Protein 6ZZ6 (pdb70)

Organism: Saccharomyces cerevisiae (strain ATCC 204508 / S288c) (NCBI:txid559292)

Solvent-accessible surface area: 89233 Å² total; per-residue (Å²): 36,18,11,40,1,2,23,0,6,30,1,18,9,0,86,40,77,21,140,11,26,7,23,135,17,13,0,1,0,2,0,0,14,26,20,1,6,18,22,14,1,1,3,0,4,0,1,1,5,10,3,161,11,89,92,1,73,7,101,113,19,115,25,1,15,10,42,1,56,135,85,86,34,124,48,2,62,0,41,2,60,9,67,72,64,144,117,84,6,35,6,32,9,35,2,37,173,96,9,100,44,42,20,55,32,84,51,155,98,37,69,98,149,77,0,30,86,34,7,80,124,31,64,6,31,36,145,2,43,9,0,9,4,31,58,68,56,4,55,106,19,0,38,23,47,39,90,90,4,4,98,34,1,5,12,4,9,19,0,41,116,41,61,142,82,8,76,100,17,86,102,113,32,112,152,34,68,175,127,112,151,71,138,122,20,74,82,104,35,102,110,20,43,99,110,3,50,102,47,1,66,121,2,18,72,86,0,31,103,64,0,44,60,18,4,60,49,5,13,43,78,63,97,71,125,64,83,12,45,10,4,27,6,18,11,22,29,44,16,68,40,35,3,10,71,26,4,1,56,9,21,4,7,12,49,122,38,41,23,62,31,24,100,80,23,36,13,0,18,28,0,14,0,0,0,0,0,5,11,0,1,2,31,57,64,80,2,6,6,8,2,1,4,24,3,4,30,7,1,17,75,52,22,2,78,67,5,0,20,6,0,88,125,63,74,59,87,109,31,4,2,9,1,6,2,37,28,54,42,0,2,8,66,0,12,4,3,6,0,0,5,33,49,61,175,60,16,1,1,54,27,5,10,23,39,2,86,122,32,94,77,11,46,0,39,70,0,26,0,89,0,0,59,13,2,40,11,57,2,26,2,23,78,0,3,62,90,6,0,0,3,2,1,37,31,11,5,16,17,49,26,5,7,11,0,0,47,3,2,9,8,43,61,38,41,125,18,128,81,69,69,41,28,8,6,16,17,44,27,29,34,12,71,35,80,19,0,8,0,35,0,6,0,50,10,90,108,140,57,2,98,37,30,132,39,5,138,64,113,82,89,70,9,8,8,0,55,5,15,0,0,81,116,22,50,66,22,45,1,37,54,138,92,53,75,92,22,27,0,40,135,7,0,55,47,30,30,10,21,15,79,116,14,15,3,21,8,45,51,63,102,13,55,55,37,3,98,29,136,59,116,68,13,16,79,41,2,40,37,12,16,5,0,92,49,8,63,64,40,5,124,46,1,48,155,88,7,118,105,10,47,105,31,20,105,82,6,74,115,34,26,40,74,6,76,71,70,5,66,85,16,65,97,85,59,123,108,66,97,134,129,72,93,104,83,63,90,91,118,151,2,114,51,9,29,125,108,6,39,121,47,33,97,78,12,35,106,85,22,57,71,5,58,102,40,35,78,72,11,73,101,48,6,98,122,11,82,113,98,23,82,99,35,4,54,59,31,0,87,124,2,18,101,26,0,70,37,0,0,89,121,9,6,106,89,1,47,0,117,9,63,33,67,177,93,97,0,0,23,25,47,5,5,8,14,53,104,102,120,13,68,61,73,55,70,21,2,18,11,1,23,10,4,0,1,1,5,0,3,0,0,0,0,3,74,33,47,77,13,9,10,0,2,1,4,11,5,12,36,16,4,14,140,101,24,42,53,26,7,6,80,8,3,100,108,12,8,143,108,8,4,0,0,0,0,2,19,48,18,31,8,0,92,50,4,75,74,4,1,43,0,74,54,102,60,53,20,3,23,4,47,45,30,83,87,110,99,1,43,50,65,26,171,140,28,55,67,19,0,76,85,0,41,29,65,0,141,81,9,25,103,81,2,64,113,5,49,74,48,6,112,76,7,55,44,90,14,82,121,122,102,60,5,63,91,76,30,167,126,107,54,30,145,76,4,0,171,21,7,44,81,18,0,46,64,5,18,98,48,87,42,29,12,57,51,114,122,68,77,17,71,1,112,16,89,121,113,82,81,61,30,63,63,62,47,63,63,48,74,89,92,123,125,84,81,45,64,63,16,29,65,53,16,88,123,111,74,40,32,41,13,13,11,30,24,29,65,79,85,100,76,58,28,52,31,32,11,51,30,35,27,64,37,23,77,92,69,104,158,95,86,41,60,25,16,100,59,36,20,133,60,1,166,108,8,84,176,20,64,94,124,16,2,33,123,11,6,65,39,6,0,70,21,1,10,96,122,140,90,52,46,16,23,89,7,1,6,61,0,0,17,7,8,7,35,39,31,87,165,41,30,37,66,5,4,79,10,1,12,72,46,3,65,89,8,22,95,115,62,66,107,143,87,15,39,130,52,130,152,45,48,0,3,17,3,1,17,0,2,1,15,0,0,1,24,10,36,14,39,41,79,19,81,149,107,159,83,83,128,16,91,94,42,32,108,123,25,64,86,49,10,87,84,20,1,64,89,2,1,65,35,4,1,88,40,1,32,135,64,25,91,57,19,104,38,0,0,48,6,5,1,71,2,0,28,82,2,4,33,21,13,33,11,2,0,0,2,52,1,0,4,12,0,0,101,58,1,34,48,5,39,46,114,107,67,145,41,57,59,96,11,25,13,17,1,0,58,9,0,0,49,0,0,4,23,2,21,47,15,56,62,50,23,118,138,142,43,88,18,92,184,155,61,101,104,108,28,32,145,25,4,74,76,3,8,44,88,1,88,104,78,122,40,120,122,25,0,12,1,6,1,42,11,31,9,28,41,44,24,102,114,87,66,25,63,64,31,21,63,63,12,53,74,86,15,101,117,101,23,91,49,23,0,1,15,5,3,13,53,29,95,2,7,74,18,15,76,51,1,25,125,23,0,54,64,7,8,90,88,126,106,80,112,2,34,8,6,0,1,128,4,10,10,75,0,2,52,94,30,119,112,26,39,101,48,93,105,12,76,81,23,6,66,147,43,1,83,102,23,48,34,45,0,16,29,4,0,2,53,3,2,20,97,3,86,64,7,81,138,28,33,99,50,0,0,97,18,47,106,30,102,18,54,83,0,8,48,27,1,2,105,1,0,40,98,3,23,75,108,22,135,73,47,92,25,31,11,46,0,1,0,36,4,0,22,3,15,51,19,22,14,77,96,0,30,75,50,0,70,95,14,1,20,51,35,3,0,59,90,7,46,130,30,115,83,33,108,143,108,20,152,127,46,3,42,40,9,1,46,0,3,0,69,0,8,76,77,110,119,90,0,11,87,6,1,37,50,3,4,7,39,32,4,11,27,136,136,64,39,71,148,119,40,32,84,85,2,35,99,5,0,49,41,0,0,47,48,0,0,93,74,1,45,130,79,85,151,100,36,5,77,15,8,2,33,0,0,10,41,0,3,57,0,75,49,40,19,4,62,83,108,15,1,86,28,0,33,79,23,4,52,58,158,121,71,60,34,35,36,1,3,32,0,0,61,16,2,2,121,89,32,46,142,15,164,118,156,35,1,106,44,0,1,55,19,1,30,72,44,9,45,172,21,86,54,122,26,4,47,12,0,0,16,0,1,76,15,0,1,68,57,49,150,136,28,70,78,2,34,157,29,7,61,53,12,36,70,103,4,74,72,74,23,106,157,9,117,90,98,34,67,89,7,3,29,12,3,0,2,5,1,30,48,4,59,77,213,130,94,37,30,36,63,37,2,9,108,4,3,50,35,4,8,83,130,142,21,95,76,65,32,18,54,10,0,0,38,3,2,3,48,0,1,12,57,36,68,167,24,0,76,45,153,111,4,2,84,8,1,45,102,0,12,141,50,117,54,114,60,1,22,33,17,0,0,70,9,2,58,87,23,0,55,94,62,14,130,102,45,44,85,110,30,12,89,89,60,38,58,1,64,145,62,45,14,11,7,0,1,36,74,3,10,104,36,0,18,132,24,1,36,55,164,65,114,161,18,3,31,15,0,1,114,1,0,52,10,0,6,114,19,18,9,9,8,5,5,71,0,1,4,1,0,0,0,4,0,2,6,85,37,110,137,10,34,105,19,0,52,88,4,0,58,43,1,7,74,49,39,24,67,10,0,22,31,4,1,11,44,0,6,46,79,0,2,111,26,0,43,115,31,36,130,129,118,17,26,91,13,23,54,3,1,32,30,0,27,118,6,0,40,118,29,214,142,29,17,86,79,14,29,137,14,8,51,102,3,14,121,44,43,78,128,48,77,6,3,15,0,1,9,7,0,7,3,66,7,101,26,136,27,88,104,36,10,50,21,4,33,119,35,9,72,111,14,19,81,114,19,101,111,47,30,122,129,140,109,88,32,58,87,57,22,22,71,16,6,93,55,12,6,69,54,3,127,156,97,130,124,86,44,81,76,22,56,132,108,21,14,64,49,27,34,85,60,130

Foldseek 3Di:
DAWQWKWWDQQAFFHHIATDGPPLFQFEEEEEDPPQQLLVVLLLVVVLLPADQVVSVHDLSLNSGHDPVCDGDFWTKMWIWDCPDPDIKIWMWIQGNVGDIWIDINRHTDDVVVSQVVVVVQLDFNQLCLFADAPPCLLCLQPPDLLVVLSSLCRLLVVPVLPVVLVVLVVVLVVVVVPVVSVVSVVVNVVSLVVSLVSSCVLVVQLQVCLQVLQQLLFDQLPDDDDPFFKGWGKAAPDNSRSNVGGIAIWIDGRVDDTDGRVVDDPQSSLSSSVSSSCSNCVVPPRQEHEEEESCVPPDPRSLVSVLSVCLVPGDSRYGYYYYYHDPSNSLSGFWYKYWGADPVSRGIHIDTDGDNPPD/DQAWFKKWWDQFQFFVDIDMDGDQPLLEEEEEEDPPLCPLVVLVLVCVQQACPVVDADLVRLVNRGHPDDDPDDWWIKMKIKTAAPDPLQPADDDDPDDPRRIKMWMWTTGNPDTQTAIPDDSPDDVRSNVSCVSSQAFHHDGLLRDHPPCLLVLLVDDFVVQVVNLCRNVPNVVVVVVVVVVVVVVVVVVVVVVVVVVVLVVVVVVLVVLQVQLVVVVVVVVVVVVVVVRPPVSVVVVVVSVVVVVVSVVVVVVVVVVVVVVVVVVVVSVVVSVVLVVQLQVQLQVLLCQLQVAETKGFDCVVVPGTDIQTDNHHHDRDPDDSVNDDPQRSLSSSLSSSVSSCVSPPDAEHEEEQSVVDHDLSSLLSSLVVSSVSSVRYYYYYYHLDCSNLVPGDWYKYWGCDPVHIDIDTDDSVVSVVVSD/DVPVVVVVVVVVVVVVVVVVVVVVVVVVVVVVVVVVCQWLVVVQVCDDPVVSVVSVVVVVVVVVVPPWHWDDDDPPDTIDIGD/DVVVLVVLQVVLVVVPPVLLVVLLVLCVVLSNQSSLLSNLSNAVSSVVSSLVSVLVVVVVVLVSNCSNLQSVLVCLLVDPPYDPVSVLSLLLSLLVLLLVVVSQVSNVSSLSSLLSNLLSDPVCLVVSLVSNLVPLVSFDLDPDQPQFPDDVPQTHHSSVVSVLLSLLLLLCLVVLLVHVPDVSVVVLVVSVVVSLVSLLVSLVVLVVVCQVPVVPCVSSVVRVLVSLLVNPLDLLRPCSLVNVQSNLVVLLCCPPPPNDGDPSVVLSSLLSNLSLLLSLLLLVVLADPDQQLVVPVVLCLVVLLVVLLVVCCPPPVSVSSSSSSVSVCVVVLVPPSSVVVVVVVSVVSCVVNSRSSSSVCNNPRSNVCSVSSVVVLLVQCPDPDQSSVLSSLLSLLSNCLSPLCPPVDCSVVVSLLVCLQDHDDSNNLSSLSSLVSRPDNPVCLVSLLVCCDPPDPNSVQSSLVVLLVCCVPDDDLVSVLVSLLSLLVQLDDPDPVRNVVSLVSCCCQQQVVLCVCPPPPPPCVPSLVSSLLSQLSQCDDPNVSVVSSLCSVAVPLQDCVNDDPVVNVSSLVSVLVSLVVLLVVLLVVPPVSNVSSLVSLLSQLQHPDHSDDVVSVVSLPVVCLDDPCSVQSVLSSLLSNLVHDAPDDQVVLVVLLVSLLVCLLVDDLSRLLSSLLSNQSSQVRNPVSCVVVVSLVVLVVVCVVVLVVLLVRVLSSLSNLLSCLLRHQPDVDGSVVVNLVSLLSCQDPPHDPVSNLSSLLSNLLSCLSPVVVVVDPSNVVSLVCQLPVPDDRSVLSNLVSLQVSLVVVVVVVCVVDDDDDDDPVPASNLVVCVVCVVSLLVQCLDPDPVSVVSSLSSVLSCVVVVSDDCLVVLLSLLLQCLDPDPVSNVSSLVSNLVVCVVCVVSNLVCVLVNLVNNLVSLCVPCVPCSLVDQRRLQSVCVSQVPDPCSQVSSLVSLVVNVVVCLVLSSLSSNLSNVLPHDHPFQLSVVVVLVVLVVSLVVLVVVPVVHDVSSVLSSVLSVLSSVSSVVPDVVSVVRRVVSSVVSVVVD

Sequence (1916 aa):
GRLVGLELSNFKSYRGVTKVGFGESNFTSIIGPNGSGKSNMMDAISFVLGVRSNHLRSNILKDLIYRGVLSNPQSAYVKAFYQKGNKLVELMRIISRNGDTSYKIDGKTVSYKDYSIFLENENILIKAKNFLVFQGDVEQIAAQSPVELSRMFEEVSGSIQYKKEYEELKEKIEKLSKSAEEKKILNQFLKIKKKRKELFEKTFDYVSDHLDAIYRELTKNPNSNVELAGGNASLTIEDEDEPFNAGIKYHATPPLKRFKDMEYLSGGEKTVAALALLFAINSYQPSPFFVLDQVDAALDITNVQRIAAYIRRHRNPDLQFIVISLKNTMFEKSDALVGVYRQQQENSSKIITLDLSNYAGPYIKRVIIKGFKTYRNETIIDNFSPHQNVIIGSNGSGKSNFFAAIRFVLSDDYSNLKREERQGLIHQGSGGSVMSASVEIVFHDPDHSMILPSGVLSRGDDEVTIRRTVGLKKDDYQLNDRNVTKGDIVRMLETAGFSMNNPYNIVPQGKIVALTNAKDKERLQLLEDVVGAKSFEVKLKASLKKMEETEQKKIQINKEMGELNSKLSEMEQERKELEKYNELERNRKRAFENFKKFNERRKDLAERASELDESKDSIQDLIVKLKQQKVNAVDSTFQKVSENFEAVFERLVPRGTAKLIIHRYTGVSISVSFNSKQNEQLHVEQLSGGQKTVCAIALILAIQMVDPASFYLFDQIDAALDKQYRTAVATLLKELSKNAQFICTTFRTDMLQVADKFFRVKYENKISTVIEVNREEAIGFIRTLRTSGELLQGIVRVYSKQATFLLTDIKDTLTKISMLVIFTDVLKSITKREASRGFFDILSLATEGCIGLSQTEAFGNIKIDATTNCLTKLQMTIKNITLLRLLDVMVCNIKRYIALLSTIVLFNIESYIMEPVNFLSDLIESLKDTFQEALELLPKYIRNGPFLDDNVTAKLVYIFSDLLMNSFWDNVKRISSDILVSLFGSFDQQRGFIIEELLSHIEKLPTKRIQKKLRKVQNIYITDFTFTLMSMLENINCYSFCNQMNIDLLKNEYKKQEEFLFNIVEHINDTILERFFKNPSALRYVIDNFVQDLLLLISSPQWPVTEKILSSLLKRLLSVYSPSMQVSANIETICLQLIGNIGSTIFDIKCSTRDHEDNNLITLPHFFKSFEECIAYNETIKCRRSATRFLWNLRLGTILIITVDNELKKILEQIKSTIKLDYFSILHAFELLNLYDPYLKLILSLLAKDKIKLRSTAIKCLSMLASKDKVILSNPMVKETIHRRLNDSSASVKDAILDLVSINSSYFEFYQQINNNYNDDSIMVRKHVLRINEKMYDETNDIVTKVYVIARILMKIEDEEDNIIDMARLILLNRWILKVHEVLDQPEKLKEISSSVLLVMSRVAIMNEKCSQLFDLFLNFYLLNKEAHSKEAYDKITHVLTILTDFLVQKIVELNIVDKQNFLNLLAKFADSTVSFLTKDHITALYPYMVSDSDFHYYILQVFRCTFEKLANFKQKFLYDLETTLLSRLPKMNVREIDEAMPLIWSVATHRHDTARVAKACSSCLSHLHPYINKANGKLQRLIYLSTGFARFCFPKGETLYEHITKCLLVLSKDKITHVIRRVAVKNLTKLCGNHPKLFNSRHVLHLLDKEFQSDQLDIKLVILESLYDLFLLEERKSVRNTGVNSTLSSNGVCSALATRFLDNILQLCLLRDLKNSLVAIRLLKLILKFGYTNPSHSIPTVIALFASTSQYIRHVAYELLEDLFEKYETLVFSSLSRGVTKAIHYSIHTDEKYYYKHDHFLSLLEKLCGTGKKNGPKFFKVLKRIMQSYLVQKSIFVLCTNISNITFVSQYDLVSLLKTIDLTTDRLKEVIMDELSGIILIQLSLQDLGTYLLHLYESELKNKQFSAQLENIEQ

Radius of gyration: 47.38 Å; Cα contacts (8 Å, |Δi|>4): 2532; chains: 4; bounding box: 90×104×150 Å

Structure (mmCIF, N/CA/C/O backbone):
data_6ZZ6
#
_entry.id   6ZZ6
#
loop_
_entity.id
_entity.type
_entity.pdbx_description
1 polymer 'Structural maintenance of chromosomes protein 1,Structural maintenance of chromosomes protein 1,Structural maintenance of chromosomes protein 1'
2 polymer 'Structural maintenance of chromosomes protein 3,Structural maintenance of chromosomes protein 3,Structural maintenance of chromosomes protein 3'
3 polymer 'Sister chromatid cohesion protein 1,Sister chromatid cohesion protein 1,Sister chromatid cohesion protein 1'
4 polymer 'Sister chromatid cohesion protein 2'
5 polymer 'DNA (34-MER)'
6 polymer 'DNA (34-MER)'
7 non-polymer "ADENOSINE-5'-TRIPHOSPHATE"
8 non-polymer 'MAGNESIUM ION'
#
loop_
_atom_site.group_PDB
_atom_site.id
_atom_site.type_symbol
_atom_site.label_atom_id
_atom_site.label_alt_id
_atom_site.label_comp_id
_atom_site.label_asym_id
_atom_site.label_entity_id
_atom_site.label_seq_id
_atom_site.pdbx_PDB_ins_code
_atom_site.Cartn_x
_atom_site.Cartn_y
_atom_site.Cartn_z
_atom_site.occupancy
_atom_site.B_iso_or_equiv
_atom_site.auth_seq_id
_atom_site.auth_comp_id
_atom_site.auth_asym_id
_atom_site.auth_atom_id
_atom_site.pdbx_PDB_model_num
ATOM 1 N N . GLY A 1 1 ? 176.335 164.597 120.086 1.00 37.22 2 GLY A N 1
ATOM 2 C CA . GLY A 1 1 ? 175.615 163.428 119.617 1.00 37.22 2 GLY A CA 1
ATOM 3 C C . GLY A 1 1 ? 174.168 163.393 120.064 1.00 37.22 2 GLY A C 1
ATOM 4 O O . GLY A 1 1 ? 173.792 164.056 121.030 1.00 37.22 2 GLY A O 1
ATOM 5 N N . ARG A 1 2 ? 173.350 162.617 119.357 1.00 38.15 3 ARG A N 1
ATOM 6 C CA . ARG A 1 2 ? 171.930 162.502 119.650 1.00 38.15 3 ARG A CA 1
ATOM 7 C C . ARG A 1 2 ? 171.527 161.036 119.691 1.00 38.15 3 ARG A C 1
ATOM 8 O O . ARG A 1 2 ? 172.007 160.227 118.890 1.00 38.15 3 ARG A O 1
ATOM 16 N N . LEU A 1 3 ? 170.638 160.701 120.621 1.00 32.25 4 LEU A N 1
ATOM 17 C CA . LEU A 1 3 ? 170.096 159.348 120.720 1.00 32.25 4 LEU A CA 1
ATOM 18 C C . LEU A 1 3 ? 168.842 159.296 119.854 1.00 32.25 4 LEU A C 1
ATOM 19 O O . LEU A 1 3 ? 167.784 159.798 120.240 1.00 32.25 4 LEU A O 1
ATOM 24 N N . VAL A 1 4 ? 168.966 158.689 118.672 1.00 33.61 5 VAL A N 1
ATOM 25 C CA . VAL A 1 4 ? 167.869 158.699 117.708 1.00 33.61 5 VAL A CA 1
ATOM 26 C C . VAL A 1 4 ? 166.669 157.928 118.240 1.00 33.61 5 VAL A C 1
ATOM 27 O O . VAL A 1 4 ? 165.526 158.387 118.141 1.00 33.61 5 VAL A O 1
ATOM 31 N N . GLY A 1 5 ? 166.903 156.753 118.810 1.00 31.38 6 GLY A N 1
ATOM 32 C CA . GLY A 1 5 ? 165.801 155.938 119.283 1.00 31.38 6 GLY A CA 1
ATOM 33 C C . GLY A 1 5 ? 166.310 154.668 119.923 1.00 31.38 6 GLY A C 1
ATOM 34 O O . GLY A 1 5 ? 167.513 154.483 120.134 1.00 31.38 6 GLY A O 1
ATOM 35 N N . LEU A 1 6 ? 165.362 153.788 120.228 1.00 32.79 7 LEU A N 1
ATOM 36 C CA . LEU A 1 6 ? 165.645 152.530 120.901 1.00 32.79 7 LEU A CA 1
ATOM 37 C C . LEU A 1 6 ? 164.853 151.400 120.261 1.00 32.79 7 LEU A C 1
ATOM 38 O O . LEU A 1 6 ? 163.849 151.619 119.577 1.00 32.79 7 LEU A O 1
ATOM 43 N N . GLU A 1 7 ? 165.330 150.179 120.489 1.00 36.64 8 GLU A N 1
ATOM 44 C CA . GLU A 1 7 ? 164.622 148.967 120.096 1.00 36.64 8 GLU A CA 1
ATOM 45 C C . GLU A 1 7 ? 164.539 148.062 121.314 1.00 36.64 8 GLU A C 1
ATOM 46 O O . GLU A 1 7 ? 165.564 147.560 121.788 1.00 36.64 8 GLU A O 1
ATOM 52 N N . LEU A 1 8 ? 163.327 147.860 121.819 1.00 35.40 9 LEU A N 1
ATOM 53 C CA . LEU A 1 8 ? 163.092 147.137 123.059 1.00 35.40 9 LEU A CA 1
ATOM 54 C C . LEU A 1 8 ? 162.434 145.797 122.763 1.00 35.40 9 LEU A C 1
ATOM 55 O O . LEU A 1 8 ? 161.428 145.730 122.052 1.00 35.40 9 LEU A O 1
ATOM 60 N N . SER A 1 9 ? 163.006 144.732 123.318 1.00 33.11 10 SER A N 1
ATOM 61 C CA . SER A 1 9 ? 162.531 143.373 123.067 1.00 33.11 10 SER A CA 1
ATOM 62 C C . SER A 1 9 ? 162.615 142.593 124.374 1.00 33.11 10 SER A C 1
ATOM 63 O O . SER A 1 9 ? 163.697 142.137 124.759 1.00 33.11 10 SER A O 1
ATOM 66 N N . ASN A 1 10 ? 161.477 142.447 125.048 1.00 32.79 11 ASN A N 1
ATOM 67 C CA . ASN A 1 10 ? 161.373 141.696 126.296 1.00 32.79 11 ASN A CA 1
ATOM 68 C C . ASN A 1 10 ? 162.323 142.219 127.364 1.00 32.79 11 ASN A C 1
ATOM 69 O O . ASN A 1 10 ? 162.750 141.460 128.240 1.00 32.79 11 ASN A O 1
ATOM 74 N N . PHE A 1 11 ? 162.677 143.505 127.304 1.00 30.26 12 PHE A N 1
ATOM 75 C CA . PHE A 1 11 ? 163.634 144.049 128.259 1.00 30.26 12 PHE A CA 1
ATOM 76 C C . PHE A 1 11 ? 163.082 143.994 129.676 1.00 30.26 12 PHE A C 1
ATOM 77 O O . PHE A 1 11 ? 163.581 143.244 130.521 1.00 30.26 12 PHE A O 1
ATOM 85 N N . LYS A 1 12 ? 162.052 144.792 129.960 1.00 30.63 13 LYS A N 1
ATOM 86 C CA . LYS A 1 12 ? 161.435 144.771 131.280 1.00 30.63 13 LYS A CA 1
ATOM 87 C C . LYS A 1 12 ? 159.952 144.432 131.205 1.00 30.63 13 LYS A C 1
ATOM 88 O O . LYS A 1 12 ? 159.472 143.561 131.937 1.00 30.63 13 LYS A O 1
ATOM 94 N N . SER A 1 13 ? 159.215 145.116 130.326 1.00 31.49 14 SER A N 1
ATOM 95 C CA . SER A 1 13 ? 157.775 144.911 130.239 1.00 31.49 14 SER A CA 1
ATOM 96 C C . SER A 1 13 ? 157.239 144.965 128.812 1.00 31.49 14 SER A C 1
ATOM 97 O O . SER A 1 13 ? 156.015 145.023 128.633 1.00 31.49 14 SER A O 1
ATOM 100 N N . TYR A 1 14 ? 158.097 144.948 127.798 1.00 31.35 15 TYR A N 1
ATOM 101 C CA . TYR A 1 14 ? 157.682 145.110 126.406 1.00 31.35 15 TYR A CA 1
ATOM 102 C C . TYR A 1 14 ? 157.822 143.773 125.684 1.00 31.35 15 TYR A C 1
ATOM 103 O O . TYR A 1 14 ? 158.923 143.388 125.282 1.00 31.35 15 TYR A O 1
ATOM 112 N N . ARG A 1 15 ? 156.704 143.074 125.510 1.00 35.76 16 ARG A N 1
ATOM 113 C CA . ARG A 1 15 ? 156.709 141.842 124.734 1.00 35.76 16 ARG A CA 1
ATOM 114 C C . ARG A 1 15 ? 156.946 142.142 123.259 1.00 35.76 16 ARG A C 1
ATOM 115 O O . ARG A 1 15 ? 156.568 143.203 122.755 1.00 35.76 16 ARG A O 1
ATOM 123 N N . GLY A 1 16 ? 157.572 141.197 122.567 1.00 37.71 17 GLY A N 1
ATOM 124 C CA . GLY A 1 16 ? 157.872 141.391 121.166 1.00 37.71 17 GLY A CA 1
ATOM 125 C C . GLY A 1 16 ? 158.960 142.433 120.975 1.00 37.71 17 GLY A C 1
ATOM 126 O O . GLY A 1 16 ? 159.692 142.799 121.893 1.00 37.71 17 GLY A O 1
ATOM 127 N N . VAL A 1 17 ? 159.048 142.920 119.741 1.00 41.61 18 VAL A N 1
ATOM 128 C CA . VAL A 1 17 ? 160.017 143.942 119.365 1.00 41.61 18 VAL A CA 1
ATOM 129 C C . VAL A 1 17 ? 159.275 145.246 119.116 1.00 41.61 18 VAL A C 1
ATOM 130 O O . VAL A 1 17 ? 158.356 145.298 118.287 1.00 41.61 18 VAL A O 1
ATOM 134 N N . THR A 1 18 ? 159.667 146.298 119.831 1.00 42.38 19 THR A N 1
ATOM 135 C CA . THR A 1 18 ? 159.069 147.617 119.688 1.00 42.38 19 THR A CA 1
ATOM 136 C C . THR A 1 18 ? 160.166 148.623 119.380 1.00 42.38 19 THR A C 1
ATOM 137 O O . THR A 1 18 ? 161.160 148.705 120.106 1.00 42.38 19 THR A O 1
ATOM 141 N N . LYS A 1 19 ? 159.981 149.390 118.311 1.00 40.75 20 LYS A N 1
ATOM 142 C CA . LYS A 1 19 ? 160.936 150.406 117.897 1.00 40.75 20 LYS A CA 1
ATOM 143 C C . LYS A 1 19 ? 160.383 151.779 118.245 1.00 40.75 20 LYS A C 1
ATOM 144 O O . LYS A 1 19 ? 159.244 152.101 117.891 1.00 40.75 20 LYS A O 1
ATOM 150 N N . VAL A 1 20 ? 161.185 152.584 118.939 1.00 37.03 21 VAL A N 1
ATOM 151 C CA . VAL A 1 20 ? 160.810 153.941 119.311 1.00 37.03 21 VAL A CA 1
ATOM 152 C C . VAL A 1 20 ? 161.815 154.898 118.688 1.00 37.03 21 VAL A C 1
ATOM 153 O O . VAL A 1 20 ? 163.027 154.661 118.749 1.00 37.03 21 VAL A O 1
ATOM 157 N N . GLY A 1 21 ? 161.309 155.954 118.061 1.00 37.83 22 GLY A N 1
ATOM 158 C CA . GLY A 1 21 ? 162.162 156.952 117.449 1.00 37.83 22 GLY A CA 1
ATOM 159 C C . GLY A 1 21 ? 161.816 158.352 117.906 1.00 37.83 22 GLY A C 1
ATOM 160 O O . GLY A 1 21 ? 160.694 158.820 117.694 1.00 37.83 22 GLY A O 1
ATOM 161 N N . PHE A 1 22 ? 162.770 159.030 118.542 1.00 35.98 23 PHE A N 1
ATOM 162 C CA . PHE A 1 22 ? 162.521 160.379 119.032 1.00 35.98 23 PHE A CA 1
ATOM 163 C C . PHE A 1 22 ? 162.564 161.422 117.925 1.00 35.98 23 PHE A C 1
ATOM 164 O O . PHE A 1 22 ? 162.109 162.551 118.138 1.00 35.98 23 PHE A O 1
ATOM 172 N N . GLY A 1 23 ? 163.092 161.073 116.754 1.00 41.01 24 GLY A N 1
ATOM 173 C CA . GLY A 1 23 ? 163.137 162.019 115.660 1.00 41.01 24 GLY A CA 1
ATOM 174 C C . GLY A 1 23 ? 164.142 163.134 115.906 1.00 41.01 24 GLY A C 1
ATOM 175 O O . GLY A 1 23 ? 165.101 163.002 116.671 1.00 41.01 24 GLY A O 1
ATOM 176 N N . GLU A 1 24 ? 163.902 164.255 115.231 1.00 46.35 25 GLU A N 1
ATOM 177 C CA . GLU A 1 24 ? 164.760 165.427 115.351 1.00 46.35 25 GLU A CA 1
ATOM 178 C C . GLU A 1 24 ? 164.410 166.295 116.553 1.00 46.35 25 GLU A C 1
ATOM 179 O O . GLU A 1 24 ? 165.110 167.283 116.804 1.00 46.35 25 GLU A O 1
ATOM 185 N N . SER A 1 25 ? 163.355 165.961 117.291 1.00 40.06 26 SER A N 1
ATOM 186 C CA . SER A 1 25 ? 162.965 166.753 118.448 1.00 40.06 26 SER A CA 1
ATOM 187 C C . SER A 1 25 ? 164.038 166.680 119.527 1.00 40.06 26 SER A C 1
ATOM 188 O O . SER A 1 25 ? 164.493 165.593 119.894 1.00 40.06 26 SER A O 1
ATOM 191 N N . ASN A 1 26 ? 164.442 167.844 120.036 1.00 36.09 27 ASN A N 1
ATOM 192 C CA . ASN A 1 26 ? 165.461 167.911 121.073 1.00 36.09 27 ASN A CA 1
ATOM 193 C C . ASN A 1 26 ? 164.882 167.888 122.481 1.00 36.09 27 ASN A C 1
ATOM 194 O O . ASN A 1 26 ? 165.634 167.693 123.441 1.00 36.09 27 ASN A O 1
ATOM 199 N N . PHE A 1 27 ? 163.572 168.083 122.624 1.00 33.62 28 PHE A N 1
ATOM 200 C CA . PHE A 1 27 ? 162.896 168.065 123.922 1.00 33.62 28 PHE A CA 1
ATOM 201 C C . PHE A 1 27 ? 161.625 167.235 123.759 1.00 33.62 28 PHE A C 1
ATOM 202 O O . PHE A 1 27 ? 160.559 167.767 123.442 1.00 33.62 28 PHE A O 1
ATOM 210 N N . THR A 1 28 ? 161.747 165.930 123.981 1.00 31.74 29 THR A N 1
ATOM 211 C CA . THR A 1 28 ? 160.630 165.003 123.906 1.00 31.74 29 THR A CA 1
ATOM 212 C C . THR A 1 28 ? 160.230 164.568 125.309 1.00 31.74 29 THR A C 1
ATOM 213 O O . THR A 1 28 ? 161.059 164.524 126.224 1.00 31.74 29 THR A O 1
ATOM 217 N N . SER A 1 29 ? 158.950 164.251 125.476 1.00 28.54 30 SER A N 1
ATOM 218 C CA . SER A 1 29 ? 158.408 163.909 126.782 1.00 28.54 30 SER A CA 1
ATOM 219 C C . SER A 1 29 ? 157.693 162.568 126.726 1.00 28.54 30 SER A C 1
ATOM 220 O O . SER A 1 29 ? 156.957 162.280 125.775 1.00 28.54 30 SER A O 1
ATOM 223 N N . ILE A 1 30 ? 157.904 161.765 127.766 1.00 24.68 31 ILE A N 1
ATOM 224 C CA . ILE A 1 30 ? 157.327 160.432 127.884 1.00 24.68 31 ILE A CA 1
ATOM 225 C C . ILE A 1 30 ? 156.097 160.533 128.776 1.00 24.68 31 ILE A C 1
ATOM 226 O O . ILE A 1 30 ? 156.183 161.034 129.903 1.00 24.68 31 ILE A O 1
ATOM 231 N N . ILE A 1 31 ? 154.954 160.060 128.279 1.00 26.80 32 ILE A N 1
ATOM 232 C CA . ILE A 1 31 ? 153.701 160.151 129.014 1.00 26.80 32 ILE A CA 1
ATOM 233 C C . ILE A 1 31 ? 153.033 158.783 129.062 1.00 26.80 32 ILE A C 1
ATOM 234 O O . ILE A 1 31 ? 153.345 157.879 128.283 1.00 26.80 32 ILE A O 1
ATOM 239 N N . GLY A 1 32 ? 152.097 158.648 129.999 1.00 28.78 33 GLY A N 1
ATOM 240 C CA . GLY A 1 32 ? 151.378 157.416 130.206 1.00 28.78 33 GLY A CA 1
ATOM 241 C C . GLY A 1 32 ? 150.933 157.260 131.644 1.00 28.78 33 GLY A C 1
ATOM 242 O O . GLY A 1 32 ? 151.539 157.815 132.568 1.00 28.78 33 GLY A O 1
ATOM 243 N N . PRO A 1 33 ? 149.855 156.507 131.866 1.00 30.07 34 PRO A N 1
ATOM 244 C CA . PRO A 1 33 ? 149.391 156.270 133.241 1.00 30.07 34 PRO A CA 1
ATOM 245 C C . PRO A 1 33 ? 150.383 155.455 134.057 1.00 30.07 34 PRO A C 1
ATOM 246 O O . PRO A 1 33 ? 151.399 154.993 133.528 1.00 30.07 34 PRO A O 1
ATOM 250 N N . ASN A 1 34 ? 150.101 155.279 135.345 1.00 31.74 35 ASN A N 1
ATOM 251 C CA . ASN A 1 34 ? 151.027 154.584 136.228 1.00 31.74 35 ASN A CA 1
ATOM 252 C C . ASN A 1 34 ? 151.160 153.118 135.836 1.00 31.74 35 ASN A C 1
ATOM 253 O O . ASN A 1 34 ? 150.171 152.447 135.528 1.00 31.74 35 ASN A O 1
ATOM 258 N N . GLY A 1 35 ? 152.395 152.622 135.853 1.00 36.15 36 GLY A N 1
ATOM 259 C CA . GLY A 1 35 ? 152.666 151.246 135.494 1.00 36.15 36 GLY A CA 1
ATOM 260 C C . GLY A 1 35 ? 152.753 150.973 134.011 1.00 36.15 36 GLY A C 1
ATOM 261 O O . GLY A 1 35 ? 152.835 149.803 133.619 1.00 36.15 36 GLY A O 1
ATOM 262 N N . SER A 1 36 ? 152.735 152.010 133.174 1.00 31.96 37 SER A N 1
ATOM 263 C CA . SER A 1 36 ? 152.736 151.800 131.731 1.00 31.96 37 SER A CA 1
ATOM 264 C C . SER A 1 36 ? 154.119 151.404 131.225 1.00 31.96 37 SER A C 1
ATOM 265 O O . SER A 1 36 ? 154.242 150.596 130.297 1.00 31.96 37 SER A O 1
ATOM 268 N N . GLY A 1 37 ? 155.173 151.957 131.820 1.00 36.98 38 GLY A N 1
ATOM 269 C CA . GLY A 1 37 ? 156.516 151.612 131.395 1.00 36.98 38 GLY A CA 1
ATOM 270 C C . GLY A 1 37 ? 157.436 152.780 131.096 1.00 36.98 38 GLY A C 1
ATOM 271 O O . GLY A 1 37 ? 158.444 152.613 130.403 1.00 36.98 38 GLY A O 1
ATOM 272 N N . LYS A 1 38 ? 157.101 153.969 131.601 1.00 46.00 39 LYS A N 1
ATOM 273 C CA . LYS A 1 38 ? 157.998 155.112 131.453 1.00 46.00 39 LYS A CA 1
ATOM 274 C C . LYS A 1 38 ? 159.305 154.885 132.203 1.00 46.00 39 LYS A C 1
ATOM 275 O O . LYS A 1 38 ? 160.400 155.104 131.656 1.00 46.00 39 LYS A O 1
ATOM 281 N N . SER A 1 39 ? 159.211 154.441 133.458 1.00 35.59 40 SER A N 1
ATOM 282 C CA . SER A 1 39 ? 160.411 154.076 134.198 1.00 35.59 40 SER A CA 1
ATOM 283 C C . SER A 1 39 ? 161.143 152.926 133.525 1.00 35.59 40 SER A C 1
ATOM 284 O O . SER A 1 39 ? 162.368 152.836 133.624 1.00 35.59 40 SER A O 1
ATOM 287 N N . ASN A 1 40 ? 160.419 152.049 132.825 1.00 36.29 41 ASN A N 1
ATOM 288 C CA . ASN A 1 40 ? 161.087 151.024 132.029 1.00 36.29 41 ASN A CA 1
ATOM 289 C C . ASN A 1 40 ? 161.895 151.649 130.899 1.00 36.29 41 ASN A C 1
ATOM 290 O O . ASN A 1 40 ? 162.998 151.186 130.591 1.00 36.29 41 ASN A O 1
ATOM 295 N N . MET A 1 41 ? 161.358 152.692 130.260 1.00 32.89 42 MET A N 1
ATOM 296 C CA . MET A 1 41 ? 162.114 153.392 129.226 1.00 32.89 42 MET A CA 1
ATOM 297 C C . MET A 1 41 ? 163.393 153.991 129.795 1.00 32.89 42 MET A C 1
ATOM 298 O O . MET A 1 41 ? 164.474 153.856 129.206 1.00 32.89 42 MET A O 1
ATOM 303 N N . MET A 1 42 ? 163.292 154.661 130.946 1.00 31.44 43 MET A N 1
ATOM 304 C CA . MET A 1 42 ? 164.495 155.235 131.545 1.00 31.44 43 MET A CA 1
ATOM 305 C C . MET A 1 42 ? 165.480 154.148 131.963 1.00 31.44 43 MET A C 1
ATOM 306 O O . MET A 1 42 ? 166.699 154.310 131.810 1.00 31.44 43 MET A O 1
ATOM 311 N N . ASP A 1 43 ? 164.970 153.037 132.497 1.00 31.74 44 ASP A N 1
ATOM 312 C CA . ASP A 1 43 ? 165.833 151.933 132.895 1.00 31.74 44 ASP A CA 1
ATOM 313 C C . ASP A 1 43 ? 166.554 151.344 131.694 1.00 31.74 44 ASP A C 1
ATOM 314 O O . ASP A 1 43 ? 167.730 150.992 131.787 1.00 31.74 44 ASP A O 1
ATOM 319 N N . ALA A 1 44 ? 165.868 151.228 130.555 1.00 27.27 45 ALA A N 1
ATOM 320 C CA . ALA A 1 44 ? 166.521 150.752 129.339 1.00 27.27 45 ALA A CA 1
ATOM 321 C C . ALA A 1 44 ? 167.585 151.732 128.861 1.00 27.27 45 ALA A C 1
ATOM 322 O O . ALA A 1 44 ? 168.674 151.319 128.438 1.00 27.27 45 ALA A O 1
ATOM 324 N N . ILE A 1 45 ? 167.284 153.032 128.914 1.00 23.81 46 ILE A N 1
ATOM 325 C CA . ILE A 1 45 ? 168.256 154.036 128.484 1.00 23.81 46 ILE A CA 1
ATOM 326 C C . ILE A 1 45 ? 169.519 153.945 129.330 1.00 23.81 46 ILE A C 1
ATOM 327 O O . ILE A 1 45 ? 170.640 153.990 128.809 1.00 23.81 46 ILE A O 1
ATOM 332 N N . SER A 1 46 ? 169.359 153.813 130.648 1.00 27.64 47 SER A N 1
ATOM 333 C CA . SER A 1 46 ? 170.521 153.645 131.516 1.00 27.64 47 SER A CA 1
ATOM 334 C C . SER A 1 46 ? 171.187 152.286 131.317 1.00 27.64 47 SER A C 1
ATOM 335 O O . SER A 1 46 ? 172.414 152.175 131.430 1.00 27.64 47 SER A O 1
ATOM 338 N N . PHE A 1 47 ? 170.398 151.254 131.016 1.00 28.74 48 PHE A N 1
ATOM 339 C CA . PHE A 1 47 ? 170.916 149.897 130.876 1.00 28.74 48 PHE A CA 1
ATOM 340 C C . PHE A 1 47 ? 171.850 149.781 129.682 1.00 28.74 48 PHE A C 1
ATOM 341 O O . PHE A 1 47 ? 172.878 149.100 129.753 1.00 28.74 48 PHE A O 1
ATOM 349 N N . VAL A 1 48 ? 171.501 150.433 128.570 1.00 25.03 49 VAL A N 1
ATOM 350 C CA . VAL A 1 48 ? 172.384 150.416 127.406 1.00 25.03 49 VAL A CA 1
ATOM 351 C C . VAL A 1 48 ? 173.734 151.032 127.744 1.00 25.03 49 VAL A C 1
ATOM 352 O O . VAL A 1 48 ? 174.766 150.630 127.192 1.00 25.03 49 VAL A O 1
ATOM 356 N N . LEU A 1 49 ? 173.759 151.996 128.659 1.00 28.46 50 LEU A N 1
ATOM 357 C CA . LEU A 1 49 ? 174.981 152.702 129.017 1.00 28.46 50 LEU A CA 1
ATOM 358 C C . LEU A 1 49 ? 175.811 151.973 130.068 1.00 28.46 50 LEU A C 1
ATOM 359 O O . LEU A 1 49 ? 176.904 152.442 130.404 1.00 28.46 50 LEU A O 1
ATOM 364 N N . GLY A 1 50 ? 175.328 150.853 130.597 1.00 30.60 51 GLY A N 1
ATOM 365 C CA . GLY A 1 50 ? 176.137 150.026 131.472 1.00 30.60 51 GLY A CA 1
ATOM 366 C C . GLY A 1 50 ? 175.978 150.261 132.955 1.00 30.60 51 GLY A C 1
ATOM 367 O O . GLY A 1 50 ? 176.939 150.046 133.703 1.00 30.60 51 GLY A O 1
ATOM 368 N N . VAL A 1 51 ? 174.802 150.695 133.413 1.00 35.09 52 VAL A N 1
ATOM 369 C CA . VAL A 1 51 ? 174.607 150.901 134.844 1.00 35.09 52 VAL A CA 1
ATOM 370 C C . VAL A 1 51 ? 174.420 149.560 135.546 1.00 35.09 52 VAL A C 1
ATOM 371 O O . VAL A 1 51 ? 174.140 148.526 134.927 1.00 35.09 52 VAL A O 1
ATOM 375 N N . ARG A 1 52 ? 174.578 149.582 136.867 1.00 44.11 53 ARG A N 1
ATOM 376 C CA . ARG A 1 52 ? 174.406 148.389 137.678 1.00 44.11 53 ARG A CA 1
ATOM 377 C C . ARG A 1 52 ? 172.919 148.098 137.883 1.00 44.11 53 ARG A C 1
ATOM 378 O O . ARG A 1 52 ? 172.056 148.963 137.708 1.00 44.11 53 ARG A O 1
ATOM 386 N N . SER A 1 53 ? 172.620 146.850 138.253 1.00 41.91 54 SER A N 1
ATOM 387 C CA . SER A 1 53 ? 171.229 146.432 138.404 1.00 41.91 54 SER A CA 1
ATOM 388 C C . SER A 1 53 ? 170.562 147.103 139.600 1.00 41.91 54 SER A C 1
ATOM 389 O O . SER A 1 53 ? 169.355 147.369 139.572 1.00 41.91 54 SER A O 1
ATOM 392 N N . ASN A 1 54 ? 171.325 147.374 140.663 1.00 41.61 55 ASN A N 1
ATOM 393 C CA . ASN A 1 54 ? 170.733 147.968 141.859 1.00 41.61 55 ASN A CA 1
ATOM 394 C C . ASN A 1 54 ? 170.174 149.357 141.582 1.00 41.61 55 ASN A C 1
ATOM 395 O O . ASN A 1 54 ? 169.144 149.735 142.154 1.00 41.61 55 ASN A O 1
ATOM 400 N N . HIS A 1 55 ? 170.832 150.131 140.715 1.00 38.95 56 HIS A N 1
ATOM 401 C CA . HIS A 1 55 ? 170.310 151.442 140.345 1.00 38.95 56 HIS A CA 1
ATOM 402 C C . HIS A 1 55 ? 169.009 151.343 139.561 1.00 38.95 56 HIS A C 1
ATOM 403 O O . HIS A 1 55 ? 168.277 152.334 139.474 1.00 38.95 56 HIS A O 1
ATOM 410 N N . LEU A 1 56 ? 168.704 150.176 138.994 1.00 31.41 57 LEU A N 1
ATOM 411 C CA . LEU A 1 56 ? 167.454 149.944 138.289 1.00 31.41 57 LEU A CA 1
ATOM 412 C C . LEU A 1 56 ? 166.356 149.416 139.203 1.00 31.41 57 LEU A C 1
ATOM 413 O O . LEU A 1 56 ? 165.444 148.735 138.720 1.00 31.41 57 LEU A O 1
ATOM 418 N N . ARG A 1 57 ? 166.410 149.703 140.508 1.00 32.23 58 ARG A N 1
ATOM 419 C CA . ARG A 1 57 ? 165.414 149.125 141.457 1.00 32.23 58 ARG A CA 1
ATOM 420 C C . ARG A 1 57 ? 165.249 147.623 141.186 1.00 32.23 58 ARG A C 1
ATOM 421 O O . ARG A 1 57 ? 164.116 147.122 141.313 1.00 32.23 58 ARG A O 1
ATOM 429 N N . SER A 1 58 ? 166.341 146.934 140.834 1.00 35.73 59 SER A N 1
ATOM 430 C CA . SER A 1 58 ? 166.309 145.466 140.584 1.00 35.73 59 SER A CA 1
ATOM 431 C C . SER A 1 58 ? 167.513 144.820 141.279 1.00 35.73 59 SER A C 1
ATOM 432 O O . SER A 1 58 ? 168.453 145.559 141.616 1.00 35.73 59 SER A O 1
ATOM 435 N N . ASN A 1 59 ? 167.484 143.505 141.518 1.00 45.12 60 ASN A N 1
ATOM 436 C CA . ASN A 1 59 ? 168.593 142.880 142.289 1.00 45.12 60 ASN A CA 1
ATOM 437 C C . ASN A 1 59 ? 169.486 142.009 141.397 1.00 45.12 60 ASN A C 1
ATOM 438 O O . ASN A 1 59 ? 170.575 142.486 141.022 1.00 45.12 60 ASN A O 1
ATOM 443 N N . ILE A 1 60 ? 169.055 140.784 141.084 1.00 55.05 61 ILE A N 1
ATOM 444 C CA . ILE A 1 60 ? 169.905 139.830 140.306 1.00 55.05 61 ILE A CA 1
ATOM 445 C C . ILE A 1 60 ? 170.170 140.329 138.883 1.00 55.05 61 ILE A C 1
ATOM 446 O O . ILE A 1 60 ? 171.285 140.041 138.405 1.00 55.05 61 ILE A O 1
ATOM 451 N N . LEU A 1 61 ? 169.182 140.950 138.221 1.00 44.44 62 LEU A N 1
ATOM 452 C CA . LEU A 1 61 ? 169.283 141.409 136.800 1.00 44.44 62 LEU A CA 1
ATOM 453 C C . LEU A 1 61 ? 168.968 140.229 135.879 1.00 44.44 62 LEU A C 1
ATOM 454 O O . LEU A 1 61 ? 168.916 140.431 134.652 1.00 44.44 62 LEU A O 1
ATOM 459 N N . LYS A 1 62 ? 168.725 139.053 136.458 1.00 42.56 63 LYS A N 1
ATOM 460 C CA . LYS A 1 62 ? 168.315 137.880 135.647 1.00 42.56 63 LYS A CA 1
ATOM 461 C C . LYS A 1 62 ? 166.793 137.945 135.543 1.00 42.56 63 LYS A C 1
ATOM 462 O O . LYS A 1 62 ? 166.244 137.412 134.561 1.00 42.56 63 LYS A O 1
ATOM 468 N N . ASP A 1 63 ? 166.146 138.590 136.521 1.00 39.53 64 ASP A N 1
ATOM 469 C CA . ASP A 1 63 ? 164.700 138.755 136.464 1.00 39.53 64 ASP A CA 1
ATOM 470 C C . ASP A 1 63 ? 164.268 140.043 135.776 1.00 39.53 64 ASP A C 1
ATOM 471 O O . ASP A 1 63 ? 163.072 140.351 135.776 1.00 39.53 64 ASP A O 1
ATOM 476 N N . LEU A 1 64 ? 165.203 140.810 135.209 1.00 33.51 65 LEU A N 1
ATOM 477 C CA . LEU A 1 64 ? 164.805 141.965 134.409 1.00 33.51 65 LEU A CA 1
ATOM 478 C C . LEU A 1 64 ? 163.955 141.536 133.223 1.00 33.51 65 LEU A C 1
ATOM 479 O O . LEU A 1 64 ? 162.995 142.224 132.860 1.00 33.51 65 LEU A O 1
ATOM 484 N N . ILE A 1 65 ? 164.286 140.388 132.624 1.00 32.97 66 ILE A N 1
ATOM 485 C CA . ILE A 1 65 ? 163.556 139.880 131.469 1.00 32.97 66 ILE A CA 1
ATOM 486 C C . ILE A 1 65 ? 162.067 139.817 131.778 1.00 32.97 66 ILE A C 1
ATOM 487 O O . ILE A 1 65 ? 161.661 139.580 132.921 1.00 32.97 66 ILE A O 1
ATOM 492 N N . TYR A 1 66 ? 161.250 140.044 130.751 1.00 30.37 67 TYR A N 1
ATOM 493 C CA . TYR A 1 66 ? 159.804 140.041 130.921 1.00 30.37 67 TYR A CA 1
ATOM 494 C C . TYR A 1 66 ? 159.334 138.711 131.495 1.00 30.37 67 TYR A C 1
ATOM 495 O O . TYR A 1 66 ? 159.830 137.644 131.126 1.00 30.37 67 TYR A O 1
ATOM 504 N N . ARG A 1 67 ? 158.379 138.782 132.420 1.00 32.57 68 ARG A N 1
ATOM 505 C CA . ARG A 1 67 ? 157.788 137.601 133.035 1.00 32.57 68 ARG A CA 1
ATOM 506 C C . ARG A 1 67 ? 156.303 137.582 132.709 1.00 32.57 68 ARG A C 1
ATOM 507 O O . ARG A 1 67 ? 155.599 138.569 132.948 1.00 32.57 68 ARG A O 1
ATOM 515 N N . GLY A 1 68 ? 155.832 136.461 132.168 1.00 36.65 69 GLY A N 1
ATOM 516 C CA . GLY A 1 68 ? 154.476 136.350 131.679 1.00 36.65 69 GLY A CA 1
ATOM 517 C C . GLY A 1 68 ? 153.476 136.034 132.775 1.00 36.65 69 GLY A C 1
ATOM 518 O O . GLY A 1 68 ? 153.787 136.014 133.966 1.00 36.65 69 GLY A O 1
ATOM 519 N N . VAL A 1 69 ? 152.245 135.782 132.344 1.00 39.49 70 VAL A N 1
ATOM 520 C CA . VAL A 1 69 ? 151.147 135.501 133.262 1.00 39.49 70 VAL A CA 1
ATOM 521 C C . VAL A 1 69 ? 151.076 134.002 133.515 1.00 39.49 70 VAL A C 1
ATOM 522 O O . VAL A 1 69 ? 150.969 133.203 132.577 1.00 39.49 70 VAL A O 1
ATOM 526 N N . LEU A 1 70 ? 151.136 133.616 134.786 1.00 42.86 71 LEU A N 1
ATOM 527 C CA . LEU A 1 70 ? 151.025 132.214 135.175 1.00 42.86 71 LEU A CA 1
ATOM 528 C C . LEU A 1 70 ? 149.869 132.003 136.147 1.00 42.86 71 LEU A C 1
ATOM 529 O O . LEU A 1 70 ? 149.250 130.940 136.166 1.00 42.86 71 LEU A O 1
ATOM 534 N N . SER A 1 71 ? 155.229 132.399 127.541 1.00 38.34 87 SER A N 1
ATOM 535 C CA . SER A 1 71 ? 154.989 133.721 128.109 1.00 38.34 87 SER A CA 1
ATOM 536 C C . SER A 1 71 ? 156.254 134.282 128.749 1.00 38.34 87 SER A C 1
ATOM 537 O O . SER A 1 71 ? 156.347 135.480 129.013 1.00 38.34 87 SER A O 1
ATOM 540 N N . ASN A 1 72 ? 157.227 133.408 128.998 1.00 36.37 88 ASN A N 1
ATOM 541 C CA . ASN A 1 72 ? 158.490 133.801 129.615 1.00 36.37 88 ASN A CA 1
ATOM 542 C C . ASN A 1 72 ? 159.621 133.650 128.606 1.00 36.37 88 ASN A C 1
ATOM 543 O O . ASN A 1 72 ? 160.052 132.522 128.322 1.00 36.37 88 ASN A O 1
ATOM 548 N N . PRO A 1 73 ? 160.130 134.740 128.037 1.00 34.82 89 PRO A N 1
ATOM 549 C CA . PRO A 1 73 ? 161.227 134.622 127.071 1.00 34.82 89 PRO A CA 1
ATOM 550 C C . PRO A 1 73 ? 162.522 134.187 127.738 1.00 34.82 89 PRO A C 1
ATOM 551 O O . PRO A 1 73 ? 162.775 134.469 128.912 1.00 34.82 89 PRO A O 1
ATOM 555 N N . GLN A 1 74 ? 163.350 133.487 126.961 1.00 41.57 90 GLN A N 1
ATOM 556 C CA . GLN A 1 74 ? 164.607 132.968 127.493 1.00 41.57 90 GLN A CA 1
ATOM 557 C C . GLN A 1 74 ? 165.628 134.080 127.703 1.00 41.57 90 GLN A C 1
ATOM 558 O O . GLN A 1 74 ? 166.300 134.124 128.740 1.00 41.57 90 GLN A O 1
ATOM 564 N N . SER A 1 75 ? 165.759 134.985 126.734 1.00 38.29 91 SER A N 1
ATOM 565 C CA . SER A 1 75 ? 166.785 136.017 126.775 1.00 38.29 91 SER A CA 1
ATOM 566 C C . SER A 1 75 ? 166.205 137.334 126.282 1.00 38.29 91 SER A C 1
ATOM 567 O O . SER A 1 75 ? 165.185 137.369 125.589 1.00 38.29 91 SER A O 1
ATOM 570 N N . ALA A 1 76 ? 166.875 138.425 126.651 1.00 36.63 92 ALA A N 1
ATOM 571 C CA . ALA A 1 76 ? 166.446 139.766 126.289 1.00 36.63 92 ALA A CA 1
ATOM 572 C C . ALA A 1 76 ? 167.634 140.568 125.778 1.00 36.63 92 ALA A C 1
ATOM 573 O O . ALA A 1 76 ? 168.797 140.235 126.030 1.00 36.63 92 ALA A O 1
ATOM 575 N N . TYR A 1 77 ? 167.330 141.624 125.028 1.00 33.76 93 TYR A N 1
ATOM 576 C CA . TYR A 1 77 ? 168.365 142.522 124.544 1.00 33.76 93 TYR A CA 1
ATOM 577 C C . TYR A 1 77 ? 167.768 143.886 124.231 1.00 33.76 93 TYR A C 1
ATOM 578 O O . TYR A 1 77 ? 166.567 144.025 123.985 1.00 33.76 93 TYR A O 1
ATOM 587 N N . VAL A 1 78 ? 168.636 144.896 124.252 1.00 32.11 94 VAL A N 1
ATOM 588 C CA . VAL A 1 78 ? 168.230 146.281 124.040 1.00 32.11 94 VAL A CA 1
ATOM 589 C C . VAL A 1 78 ? 169.231 146.965 123.115 1.00 32.11 94 VAL A C 1
ATOM 590 O O . VAL A 1 78 ? 170.447 146.798 123.263 1.00 32.11 94 VAL A O 1
ATOM 594 N N . LYS A 1 79 ? 168.717 147.737 122.157 1.00 31.99 95 LYS A N 1
ATOM 595 C CA . LYS A 1 79 ? 169.538 148.407 121.158 1.00 31.99 95 LYS A CA 1
ATOM 596 C C . LYS A 1 79 ? 169.303 149.909 121.211 1.00 31.99 95 LYS A C 1
ATOM 597 O O . LYS A 1 79 ? 168.177 150.363 121.435 1.00 31.99 95 LYS A O 1
ATOM 603 N N . ALA A 1 80 ? 170.372 150.675 121.001 1.00 33.35 96 ALA A N 1
ATOM 604 C CA . ALA A 1 80 ? 170.320 152.130 120.982 1.00 33.35 96 ALA A CA 1
ATOM 605 C C . ALA A 1 80 ? 171.053 152.650 119.754 1.00 33.35 96 ALA A C 1
ATOM 606 O O . ALA A 1 80 ? 172.144 152.169 119.426 1.00 33.35 96 ALA A O 1
ATOM 608 N N . PHE A 1 81 ? 170.451 153.634 119.087 1.00 33.35 97 PHE A N 1
ATOM 609 C CA . PHE A 1 81 ? 171.023 154.270 117.902 1.00 33.35 97 PHE A CA 1
ATOM 610 C C . PHE A 1 81 ? 171.571 155.620 118.352 1.00 33.35 97 PHE A C 1
ATOM 611 O O . PHE A 1 81 ? 170.820 156.466 118.843 1.00 33.35 97 PHE A O 1
ATOM 619 N N . TYR A 1 82 ? 172.873 155.837 118.183 1.00 38.21 98 TYR A N 1
ATOM 620 C CA . TYR A 1 82 ? 173.499 157.077 118.624 1.00 38.21 98 TYR A CA 1
ATOM 621 C C . TYR A 1 82 ? 174.269 157.708 117.474 1.00 38.21 98 TYR A C 1
ATOM 622 O O . TYR A 1 82 ? 175.187 157.093 116.930 1.00 38.21 98 TYR A O 1
ATOM 631 N N . GLN A 1 83 ? 173.914 158.939 117.116 1.00 40.35 99 GLN A N 1
ATOM 632 C CA . GLN A 1 83 ? 174.580 159.639 116.022 1.00 40.35 99 GLN A CA 1
ATOM 633 C C . GLN A 1 83 ? 175.879 160.243 116.541 1.00 40.35 99 GLN A C 1
ATOM 634 O O . GLN A 1 83 ? 175.863 161.265 117.234 1.00 40.35 99 GLN A O 1
ATOM 640 N N . LYS A 1 84 ? 177.003 159.616 116.202 1.00 44.17 100 LYS A N 1
ATOM 641 C CA . LYS A 1 84 ? 178.317 160.119 116.598 1.00 44.17 100 LYS A CA 1
ATOM 642 C C . LYS A 1 84 ? 178.900 160.851 115.397 1.00 44.17 100 LYS A C 1
ATOM 643 O O . LYS A 1 84 ? 179.592 160.257 114.567 1.00 44.17 100 LYS A O 1
ATOM 649 N N . GLY A 1 85 ? 178.622 162.149 115.304 1.00 48.20 101 GLY A N 1
ATOM 650 C CA . GLY A 1 85 ? 178.983 162.866 114.100 1.00 48.20 101 GLY A CA 1
ATOM 651 C C . GLY A 1 85 ? 178.082 162.466 112.943 1.00 48.20 101 GLY A C 1
ATOM 652 O O . GLY A 1 85 ? 176.870 162.288 113.090 1.00 48.20 101 GLY A O 1
ATOM 653 N N . ASN A 1 86 ? 178.693 162.328 111.764 1.00 48.46 102 ASN A N 1
ATOM 654 C CA . ASN A 1 86 ? 177.936 161.907 110.590 1.00 48.46 102 ASN A CA 1
ATOM 655 C C . ASN A 1 86 ? 177.448 160.468 110.725 1.00 48.46 102 ASN A C 1
ATOM 656 O O . ASN A 1 86 ? 176.320 160.150 110.331 1.00 48.46 102 ASN A O 1
ATOM 661 N N . LYS A 1 87 ? 178.278 159.589 111.279 1.00 47.73 103 LYS A N 1
ATOM 662 C CA . LYS A 1 87 ? 177.946 158.171 111.327 1.00 47.73 103 LYS A CA 1
ATOM 663 C C . LYS A 1 87 ? 177.016 157.854 112.494 1.00 47.73 103 LYS A C 1
ATOM 664 O O . LYS A 1 87 ? 176.894 158.619 113.457 1.00 47.73 103 LYS A O 1
ATOM 670 N N . LEU A 1 88 ? 176.349 156.707 112.390 1.00 39.51 104 LEU A N 1
ATOM 671 C CA . LEU A 1 88 ? 175.449 156.212 113.422 1.00 39.51 104 LEU A CA 1
ATOM 672 C C . LEU A 1 88 ? 176.045 154.954 114.040 1.00 39.51 104 LEU A C 1
ATOM 673 O O . LEU A 1 88 ? 176.467 154.041 113.320 1.00 39.51 104 LEU A O 1
ATOM 678 N N . VAL A 1 89 ? 176.076 154.909 115.367 1.00 37.09 105 VAL A N 1
ATOM 679 C CA . VAL A 1 89 ? 176.678 153.821 116.122 1.00 37.09 105 VAL A CA 1
ATOM 680 C C . VAL A 1 89 ? 175.576 153.030 116.812 1.00 37.09 105 VAL A C 1
ATOM 681 O O . VAL A 1 89 ? 174.598 153.590 117.328 1.00 37.09 105 VAL A O 1
ATOM 685 N N . GLU A 1 90 ? 175.741 151.711 116.803 1.00 38.99 106 GLU A N 1
ATOM 686 C CA . GLU A 1 90 ? 174.840 150.775 117.456 1.00 38.99 106 GLU A CA 1
ATOM 687 C C . GLU A 1 90 ? 175.395 150.424 118.828 1.00 38.99 106 GLU A C 1
ATOM 688 O O . GLU A 1 90 ? 176.557 150.022 118.944 1.00 38.99 106 GLU A O 1
ATOM 694 N N . LEU A 1 91 ? 174.572 150.577 119.862 1.00 36.41 107 LEU A N 1
ATOM 695 C CA . LEU A 1 91 ? 174.926 150.152 121.213 1.00 36.41 107 LEU A CA 1
ATOM 696 C C . LEU A 1 91 ? 173.934 149.075 121.625 1.00 36.41 107 LEU A C 1
ATOM 697 O O . LEU A 1 91 ? 172.767 149.373 121.891 1.00 36.41 107 LEU A O 1
ATOM 702 N N . MET A 1 92 ? 174.389 147.825 121.673 1.00 38.62 108 MET A N 1
ATOM 703 C CA . MET A 1 92 ? 173.508 146.685 121.866 1.00 38.62 108 MET A CA 1
ATOM 704 C C . MET A 1 92 ? 173.936 145.921 123.109 1.00 38.62 108 MET A C 1
ATOM 705 O O . MET A 1 92 ? 175.124 145.665 123.313 1.00 38.62 108 MET A O 1
ATOM 710 N N . ARG A 1 93 ? 172.970 145.577 123.955 1.00 35.67 109 ARG A N 1
ATOM 711 C CA . ARG A 1 93 ? 173.254 144.849 125.183 1.00 35.67 109 ARG A CA 1
ATOM 712 C C . ARG A 1 93 ? 172.417 143.580 125.217 1.00 35.67 109 ARG A C 1
ATOM 713 O O . ARG A 1 93 ? 171.203 143.626 124.987 1.00 35.67 109 ARG A O 1
ATOM 721 N N . ILE A 1 94 ? 173.077 142.462 125.522 1.00 38.50 110 ILE A N 1
ATOM 722 C CA . ILE A 1 94 ? 172.491 141.129 125.524 1.00 38.50 110 ILE A CA 1
ATOM 723 C C . ILE A 1 94 ? 172.500 140.625 126.959 1.00 38.50 110 ILE A C 1
ATOM 724 O O . ILE A 1 94 ? 173.548 140.651 127.616 1.00 38.50 110 ILE A O 1
ATOM 729 N N . ILE A 1 95 ? 171.353 140.149 127.439 1.00 41.91 111 ILE A N 1
ATOM 730 C CA . ILE A 1 95 ? 171.282 139.399 128.688 1.00 41.91 111 ILE A CA 1
ATOM 731 C C . ILE A 1 95 ? 170.730 138.018 128.360 1.00 41.91 111 ILE A C 1
ATOM 732 O O . ILE A 1 95 ? 169.671 137.896 127.732 1.00 41.91 111 ILE A O 1
ATOM 737 N N . SER A 1 96 ? 171.461 136.983 128.760 1.00 53.16 112 SER A N 1
ATOM 738 C CA . SER A 1 96 ? 171.172 135.618 128.357 1.00 53.16 112 SER A CA 1
ATOM 739 C C . SER A 1 96 ? 170.497 134.852 129.490 1.00 53.16 112 SER A C 1
ATOM 740 O O . SER A 1 96 ? 170.157 135.402 130.541 1.00 53.16 112 SER A O 1
ATOM 743 N N . ARG A 1 97 ? 170.294 133.552 129.261 1.00 59.25 113 ARG A N 1
ATOM 744 C CA . ARG A 1 97 ? 169.650 132.710 130.263 1.00 59.25 113 ARG A CA 1
ATOM 745 C C . ARG A 1 97 ? 170.496 132.600 131.525 1.00 59.25 113 ARG A C 1
ATOM 746 O O . ARG A 1 97 ? 169.963 132.636 132.640 1.00 59.25 113 ARG A O 1
ATOM 754 N N . ASN A 1 98 ? 171.815 132.465 131.372 1.00 63.05 114 ASN A N 1
ATOM 755 C CA . ASN A 1 98 ? 172.691 132.332 132.530 1.00 63.05 114 ASN A CA 1
ATOM 756 C C . ASN A 1 98 ? 172.765 133.608 133.359 1.00 63.05 114 ASN A C 1
ATOM 757 O O . ASN A 1 98 ? 173.178 133.552 134.522 1.00 63.05 114 ASN A O 1
ATOM 762 N N . GLY A 1 99 ? 172.376 134.750 132.794 1.00 60.90 115 GLY A N 1
ATOM 763 C CA . GLY A 1 99 ? 172.413 136.015 133.493 1.00 60.90 115 GLY A CA 1
ATOM 764 C C . GLY A 1 99 ? 173.573 136.915 133.123 1.00 60.90 115 GLY A C 1
ATOM 765 O O . GLY A 1 99 ? 173.572 138.088 133.514 1.00 60.90 115 GLY A O 1
ATOM 766 N N . ASP A 1 100 ? 174.556 136.403 132.388 1.00 61.59 116 ASP A N 1
ATOM 767 C CA . ASP A 1 100 ? 175.688 137.218 131.975 1.00 61.59 116 ASP A CA 1
ATOM 768 C C . ASP A 1 100 ? 175.254 138.263 130.953 1.00 61.59 116 ASP A C 1
ATOM 769 O O . ASP A 1 100 ? 174.297 138.070 130.198 1.00 61.59 116 ASP A O 1
ATOM 774 N N . THR A 1 101 ? 175.975 139.380 130.935 1.00 53.76 117 THR A N 1
ATOM 775 C CA . THR A 1 101 ? 175.690 140.492 130.040 1.00 53.76 117 THR A CA 1
ATOM 776 C C . THR A 1 101 ? 176.823 140.647 129.034 1.00 53.76 117 THR A C 1
ATOM 777 O O . THR A 1 101 ? 178.001 140.609 129.403 1.00 53.76 117 THR A O 1
ATOM 781 N N . SER A 1 102 ? 176.462 140.826 127.766 1.00 43.83 118 SER A N 1
ATOM 782 C CA . SER A 1 102 ? 177.441 141.045 126.710 1.00 43.83 118 SER A CA 1
ATOM 783 C C . SER A 1 102 ? 177.096 142.316 125.946 1.00 43.83 118 SER A C 1
ATOM 784 O O . SER A 1 102 ? 175.935 142.724 125.872 1.00 43.83 118 SER A O 1
ATOM 787 N N . TYR A 1 103 ? 178.127 142.941 125.384 1.00 46.76 119 TYR A N 1
ATOM 788 C CA . TYR A 1 103 ? 178.030 144.268 124.793 1.00 46.76 119 TYR A CA 1
ATOM 789 C C . TYR A 1 103 ? 178.477 144.226 123.340 1.00 46.76 119 TYR A C 1
ATOM 790 O O . TYR A 1 103 ? 179.450 143.547 123.000 1.00 46.76 119 TYR A O 1
ATOM 799 N N . LYS A 1 104 ? 177.768 144.959 122.484 1.00 40.93 120 LYS A N 1
ATOM 800 C CA . LYS A 1 104 ? 178.053 145.000 121.058 1.00 40.93 120 LYS A CA 1
ATOM 801 C C . LYS A 1 104 ? 178.053 146.441 120.575 1.00 40.93 120 LYS A C 1
ATOM 802 O O . LYS A 1 104 ? 177.149 147.216 120.909 1.00 40.93 120 LYS A O 1
ATOM 808 N N . ILE A 1 105 ? 179.065 146.790 119.786 1.00 41.12 121 ILE A N 1
ATOM 809 C CA . ILE A 1 105 ? 179.153 148.079 119.111 1.00 41.12 121 ILE A CA 1
ATOM 810 C C . ILE A 1 105 ? 179.171 147.808 117.615 1.00 41.12 121 ILE A C 1
ATOM 811 O O . ILE A 1 105 ? 180.025 147.057 117.126 1.00 41.12 121 ILE A O 1
ATOM 816 N N . ASP A 1 106 ? 178.221 148.406 116.892 1.00 42.11 122 ASP A N 1
ATOM 817 C CA . ASP A 1 106 ? 178.075 148.209 115.449 1.00 42.11 122 ASP A CA 1
ATOM 818 C C . ASP A 1 106 ? 177.943 146.732 115.089 1.00 42.11 122 ASP A C 1
ATOM 819 O O . ASP A 1 106 ? 178.369 146.303 114.013 1.00 42.11 122 ASP A O 1
ATOM 824 N N . GLY A 1 107 ? 177.351 145.944 115.984 1.00 43.56 123 GLY A N 1
ATOM 825 C CA . GLY A 1 107 ? 177.181 144.524 115.761 1.00 43.56 123 GLY A CA 1
ATOM 826 C C . GLY A 1 107 ? 178.365 143.659 116.135 1.00 43.56 123 GLY A C 1
ATOM 827 O O . GLY A 1 107 ? 178.289 142.435 115.972 1.00 43.56 123 GLY A O 1
ATOM 828 N N . LYS A 1 108 ? 179.452 144.244 116.631 1.00 43.52 124 LYS A N 1
ATOM 829 C CA . LYS A 1 108 ? 180.651 143.499 116.995 1.00 43.52 124 LYS A CA 1
ATOM 830 C C . LYS A 1 108 ? 180.767 143.433 118.512 1.00 43.52 124 LYS A C 1
ATOM 831 O O . LYS A 1 108 ? 180.668 144.461 119.189 1.00 43.52 124 LYS A O 1
ATOM 837 N N . THR A 1 109 ? 180.967 142.227 119.037 1.00 42.63 125 THR A N 1
ATOM 838 C CA . THR A 1 109 ? 181.064 142.037 120.478 1.00 42.63 125 THR A CA 1
ATOM 839 C C . THR A 1 109 ? 182.332 142.685 121.023 1.00 42.63 125 THR A C 1
ATOM 840 O O . THR A 1 109 ? 183.399 142.615 120.408 1.00 42.63 125 THR A O 1
ATOM 844 N N . VAL A 1 110 ? 182.207 143.321 122.187 1.00 43.96 126 VAL A N 1
ATOM 845 C CA . VAL A 1 110 ? 183.320 144.022 122.815 1.00 43.96 126 VAL A CA 1
ATOM 846 C C . VAL A 1 110 ? 183.108 144.012 124.324 1.00 43.96 126 VAL A C 1
ATOM 847 O O . VAL A 1 110 ? 181.978 143.922 124.810 1.00 43.96 126 VAL A O 1
ATOM 851 N N . SER A 1 111 ? 184.211 144.094 125.066 1.00 52.54 127 SER A N 1
ATOM 852 C CA . SER A 1 111 ? 184.165 144.012 126.517 1.00 52.54 127 SER A CA 1
ATOM 853 C C . SER A 1 111 ? 183.769 145.358 127.129 1.00 52.54 127 SER A C 1
ATOM 854 O O . SER A 1 111 ? 183.608 146.368 126.439 1.00 52.54 127 SER A O 1
ATOM 857 N N . TYR A 1 112 ? 183.611 145.354 128.457 1.00 54.49 128 TYR A N 1
ATOM 858 C CA . TYR A 1 112 ? 183.226 146.570 129.167 1.00 54.49 128 TYR A CA 1
ATOM 859 C C . TYR A 1 112 ? 184.323 147.624 129.159 1.00 54.49 128 TYR A C 1
ATOM 860 O O . TYR A 1 112 ? 184.027 148.815 129.288 1.00 54.49 128 TYR A O 1
ATOM 869 N N . LYS A 1 113 ? 185.588 147.221 129.036 1.00 53.18 129 LYS A N 1
ATOM 870 C CA . LYS A 1 113 ? 186.667 148.205 129.052 1.00 53.18 129 LYS A CA 1
ATOM 871 C C . LYS A 1 113 ? 186.561 149.151 127.861 1.00 53.18 129 LYS A C 1
ATOM 872 O O . LYS A 1 113 ? 186.529 150.377 128.024 1.00 53.18 129 LYS A O 1
ATOM 878 N N . ASP A 1 114 ? 186.472 148.594 126.652 1.00 49.00 130 ASP A N 1
ATOM 879 C CA . ASP A 1 114 ? 186.361 149.432 125.463 1.00 49.00 130 ASP A CA 1
ATOM 880 C C . ASP A 1 114 ? 185.010 150.131 125.392 1.00 49.00 130 ASP A C 1
ATOM 881 O O . ASP A 1 114 ? 184.926 151.256 124.893 1.00 49.00 130 ASP A O 1
ATOM 886 N N . TYR A 1 115 ? 183.950 149.487 125.884 1.00 39.06 131 TYR A N 1
ATOM 887 C CA . TYR A 1 115 ? 182.641 150.133 125.933 1.00 39.06 131 TYR A CA 1
ATOM 888 C C . TYR A 1 115 ? 182.681 151.376 126.816 1.00 39.06 131 TYR A C 1
ATOM 889 O O . TYR A 1 115 ? 182.185 152.444 126.435 1.00 39.06 131 TYR A O 1
ATOM 898 N N . SER A 1 116 ? 183.284 151.253 128.000 1.00 41.64 132 SER A N 1
ATOM 899 C CA . SER A 1 116 ? 183.411 152.390 128.903 1.00 41.64 132 SER A CA 1
ATOM 900 C C . SER A 1 116 ? 184.316 153.464 128.317 1.00 41.64 132 SER A C 1
ATOM 901 O O . SER A 1 116 ? 184.048 154.658 128.479 1.00 41.64 132 SER A O 1
ATOM 904 N N . ILE A 1 117 ? 185.397 153.062 127.643 1.00 39.31 133 ILE A N 1
ATOM 905 C CA . ILE A 1 117 ? 186.268 154.043 126.999 1.00 39.31 133 ILE A CA 1
ATOM 906 C C . ILE A 1 117 ? 185.502 154.818 125.934 1.00 39.31 133 ILE A C 1
ATOM 907 O O . ILE A 1 117 ? 185.603 156.049 125.842 1.00 39.31 133 ILE A O 1
ATOM 912 N N . PHE A 1 118 ? 184.717 154.111 125.117 1.00 38.47 134 PHE A N 1
ATOM 913 C CA . PHE A 1 118 ? 183.932 154.766 124.076 1.00 38.47 134 PHE A CA 1
ATOM 914 C C . PHE A 1 118 ? 182.900 155.714 124.672 1.00 38.47 134 PHE A C 1
ATOM 915 O O . PHE A 1 118 ? 182.703 156.824 124.166 1.00 38.47 134 PHE A O 1
ATOM 923 N N . LEU A 1 119 ? 182.224 155.291 125.744 1.00 38.18 135 LEU A N 1
ATOM 924 C CA . LEU A 1 119 ? 181.238 156.163 126.376 1.00 38.18 135 LEU A CA 1
ATOM 925 C C . LEU A 1 119 ? 181.895 157.395 126.992 1.00 38.18 135 LEU A C 1
ATOM 926 O O . LEU A 1 119 ? 181.375 158.510 126.867 1.00 38.18 135 LEU A O 1
ATOM 931 N N . GLU A 1 120 ? 183.039 157.217 127.658 1.00 37.55 136 GLU A N 1
ATOM 932 C CA . GLU A 1 120 ? 183.730 158.351 128.262 1.00 37.55 136 GLU A CA 1
ATOM 933 C C . GLU A 1 120 ? 184.226 159.323 127.200 1.00 37.55 136 GLU A C 1
ATOM 934 O O . GLU A 1 120 ? 184.210 160.542 127.408 1.00 37.55 136 GLU A O 1
ATOM 940 N N . ASN A 1 121 ? 184.676 158.803 126.055 1.00 39.05 137 ASN A N 1
ATOM 941 C CA . ASN A 1 121 ? 185.045 159.677 124.948 1.00 39.05 137 ASN A CA 1
ATOM 942 C C . ASN A 1 121 ? 183.842 160.453 124.427 1.00 39.05 137 ASN A C 1
ATOM 943 O O . ASN A 1 121 ? 184.006 161.481 123.760 1.00 39.05 137 ASN A O 1
ATOM 948 N N . GLU A 1 122 ? 182.634 159.978 124.715 1.00 38.61 138 GLU A N 1
ATOM 949 C CA . GLU A 1 122 ? 181.404 160.632 124.295 1.00 38.61 138 GLU A CA 1
ATOM 950 C C . GLU A 1 122 ? 180.834 161.549 125.373 1.00 38.61 138 GLU A C 1
ATOM 951 O O . GLU A 1 122 ? 179.739 162.092 125.196 1.00 38.61 138 GLU A O 1
ATOM 957 N N . ASN A 1 123 ? 181.556 161.728 126.483 1.00 39.61 139 ASN A N 1
ATOM 958 C CA . ASN A 1 123 ? 181.177 162.644 127.564 1.00 39.61 139 ASN A CA 1
ATOM 959 C C . ASN A 1 123 ? 179.899 162.187 128.271 1.00 39.61 139 ASN A C 1
ATOM 960 O O . ASN A 1 123 ? 178.997 162.981 128.544 1.00 39.61 139 ASN A O 1
ATOM 965 N N . ILE A 1 124 ? 179.827 160.890 128.565 1.00 36.72 140 ILE A N 1
ATOM 966 C CA . ILE A 1 124 ? 178.824 160.338 129.470 1.00 36.72 140 ILE A CA 1
ATOM 967 C C . ILE A 1 124 ? 179.549 159.469 130.489 1.00 36.72 140 ILE A C 1
ATOM 968 O O . ILE A 1 124 ? 180.342 158.596 130.115 1.00 36.72 140 ILE A O 1
ATOM 973 N N . LEU A 1 125 ? 179.297 159.720 131.770 1.00 39.57 141 LEU A N 1
ATOM 974 C CA . LEU A 1 125 ? 179.974 159.028 132.860 1.00 39.57 141 LEU A CA 1
ATOM 975 C C . LEU A 1 125 ? 178.926 158.341 133.728 1.00 39.57 141 LEU A C 1
ATOM 976 O O . LEU A 1 125 ? 178.046 159.003 134.290 1.00 39.57 141 LEU A O 1
ATOM 981 N N . ILE A 1 126 ? 179.020 157.015 133.830 1.00 40.14 142 ILE A N 1
ATOM 982 C CA . ILE A 1 126 ? 178.095 156.266 134.674 1.00 40.14 142 ILE A CA 1
ATOM 983 C C . ILE A 1 126 ? 178.379 156.529 136.148 1.00 40.14 142 ILE A C 1
ATOM 984 O O . ILE A 1 126 ? 177.454 156.699 136.951 1.00 40.14 142 ILE A O 1
ATOM 989 N N . LYS A 1 127 ? 179.658 156.561 136.528 1.00 44.00 143 LYS A N 1
ATOM 990 C CA . LYS A 1 127 ? 180.012 156.790 137.924 1.00 44.00 143 LYS A CA 1
ATOM 991 C C . LYS A 1 127 ? 179.589 158.179 138.386 1.00 44.00 143 LYS A C 1
ATOM 992 O O . LYS A 1 127 ? 179.140 158.350 139.525 1.00 44.00 143 LYS A O 1
ATOM 998 N N . ALA A 1 128 ? 179.734 159.184 137.520 1.00 42.27 144 ALA A N 1
ATOM 999 C CA . ALA A 1 128 ? 179.358 160.544 137.892 1.00 42.27 144 ALA A CA 1
ATOM 1000 C C . ALA A 1 128 ? 177.861 160.661 138.143 1.00 42.27 144 ALA A C 1
ATOM 1001 O O . ALA A 1 128 ? 177.438 161.333 139.092 1.00 42.27 144 ALA A O 1
ATOM 1003 N N . LYS A 1 129 ? 177.047 160.014 137.305 1.00 43.69 145 LYS A N 1
ATOM 1004 C CA . LYS A 1 129 ? 175.587 160.077 137.403 1.00 43.69 145 LYS A CA 1
ATOM 1005 C C . LYS A 1 129 ? 175.099 161.525 137.353 1.00 43.69 145 LYS A C 1
ATOM 1006 O O . LYS A 1 129 ? 174.229 161.942 138.119 1.00 43.69 145 LYS A O 1
ATOM 1012 N N . ASN A 1 130 ? 175.675 162.295 136.432 1.00 41.57 146 ASN A N 1
ATOM 1013 C CA . ASN A 1 130 ? 175.369 163.711 136.284 1.00 41.57 146 ASN A CA 1
ATOM 1014 C C . ASN A 1 130 ? 174.365 163.989 135.171 1.00 41.57 146 ASN A C 1
ATOM 1015 O O . ASN A 1 130 ? 174.179 165.151 134.796 1.00 41.57 146 ASN A O 1
ATOM 1020 N N . PHE A 1 131 ? 173.737 162.953 134.618 1.00 36.09 147 PHE A N 1
ATOM 1021 C CA . PHE A 1 131 ? 172.703 163.156 133.609 1.00 36.09 147 PHE A CA 1
ATOM 1022 C C . PHE A 1 131 ? 171.473 162.280 133.796 1.00 36.09 147 PHE A C 1
ATOM 1023 O O . PHE A 1 131 ? 170.499 162.472 133.062 1.00 36.09 147 PHE A O 1
ATOM 1031 N N . LEU A 1 132 ? 171.474 161.338 134.734 1.00 33.67 148 LEU A N 1
ATOM 1032 C CA . LEU A 1 132 ? 170.325 160.482 135.003 1.00 33.67 148 LEU A CA 1
ATOM 1033 C C . LEU A 1 132 ? 169.756 160.838 136.370 1.00 33.67 148 LEU A C 1
ATOM 1034 O O . LEU A 1 132 ? 170.466 160.766 137.379 1.00 33.67 148 LEU A O 1
ATOM 1039 N N . VAL A 1 133 ? 168.483 161.220 136.400 1.00 29.95 149 VAL A N 1
ATOM 1040 C CA . VAL A 1 133 ? 167.773 161.526 137.637 1.00 29.95 149 VAL A CA 1
ATOM 1041 C C . VAL A 1 133 ? 166.542 160.634 137.684 1.00 29.95 149 VAL A C 1
ATOM 1042 O O . VAL A 1 133 ? 165.602 160.820 136.901 1.00 29.95 149 VAL A O 1
ATOM 1046 N N . PHE A 1 134 ? 166.540 159.673 138.603 1.00 31.64 150 PHE A N 1
ATOM 1047 C CA . PHE A 1 134 ? 165.460 158.702 138.692 1.00 31.64 150 PHE A CA 1
ATOM 1048 C C . PHE A 1 134 ? 164.270 159.318 139.425 1.00 31.64 150 PHE A C 1
ATOM 1049 O O . PHE A 1 134 ? 164.219 160.523 139.682 1.00 31.64 150 PHE A O 1
ATOM 1057 N N . GLN A 1 135 ? 163.291 158.486 139.767 1.00 30.97 151 GLN A N 1
ATOM 1058 C CA . GLN A 1 135 ? 162.063 158.949 140.396 1.00 30.97 151 GLN A CA 1
ATOM 1059 C C . GLN A 1 135 ? 162.222 158.913 141.911 1.00 30.97 151 GLN A C 1
ATOM 1060 O O . GLN A 1 135 ? 162.561 157.870 142.481 1.00 30.97 151 GLN A O 1
ATOM 1066 N N . GLY A 1 136 ? 161.980 160.051 142.559 1.00 31.95 152 GLY A N 1
ATOM 1067 C CA . GLY A 1 136 ? 162.023 160.143 144.000 1.00 31.95 152 GLY A CA 1
ATOM 1068 C C . GLY A 1 136 ? 163.369 160.500 144.590 1.00 31.95 152 GLY A C 1
ATOM 1069 O O . GLY A 1 136 ? 163.451 160.740 145.802 1.00 31.95 152 GLY A O 1
ATOM 1070 N N . ASP A 1 137 ? 164.428 160.545 143.781 1.00 31.20 153 ASP A N 1
ATOM 1071 C CA . ASP A 1 137 ? 165.758 160.897 144.261 1.00 31.20 153 ASP A CA 1
ATOM 1072 C C . ASP A 1 137 ? 166.256 162.216 143.680 1.00 31.20 153 ASP A C 1
ATOM 1073 O O . ASP A 1 137 ? 167.467 162.462 143.655 1.00 31.20 153 ASP A O 1
ATOM 1078 N N . VAL A 1 138 ? 165.345 163.068 143.206 1.00 26.91 154 VAL A N 1
ATOM 1079 C CA . VAL A 1 138 ? 165.755 164.357 142.656 1.00 26.91 154 VAL A CA 1
ATOM 1080 C C . VAL A 1 138 ? 166.283 165.271 143.756 1.00 26.91 154 VAL A C 1
ATOM 1081 O O . VAL A 1 138 ? 167.260 166.002 143.555 1.00 26.91 154 VAL A O 1
ATOM 1085 N N . GLU A 1 139 ? 165.662 165.239 144.939 1.00 29.12 155 GLU A N 1
ATOM 1086 C CA . GLU A 1 139 ? 166.114 166.091 146.034 1.00 29.12 155 GLU A CA 1
ATOM 1087 C C . GLU A 1 139 ? 167.466 165.646 146.575 1.00 29.12 155 GLU A C 1
ATOM 1088 O O . GLU A 1 139 ? 168.233 166.475 147.080 1.00 29.12 155 GLU A O 1
ATOM 1094 N N . GLN A 1 140 ? 167.782 164.353 146.466 1.00 31.26 156 GLN A N 1
ATOM 1095 C CA . GLN A 1 140 ? 169.030 163.836 147.014 1.00 31.26 156 GLN A CA 1
ATOM 1096 C C . GLN A 1 140 ? 170.254 164.435 146.335 1.00 31.26 156 GLN A C 1
ATOM 1097 O O . GLN A 1 140 ? 171.362 164.317 146.868 1.00 31.26 156 GLN A O 1
ATOM 1103 N N . ILE A 1 141 ? 170.084 165.064 145.171 1.00 27.92 157 ILE A N 1
ATOM 1104 C CA . ILE A 1 141 ? 171.196 165.770 144.545 1.00 27.92 157 ILE A CA 1
ATOM 1105 C C . ILE A 1 141 ? 171.630 166.947 145.409 1.00 27.92 157 ILE A C 1
ATOM 1106 O O . ILE A 1 141 ? 172.827 167.219 145.560 1.00 27.92 157 ILE A O 1
ATOM 1111 N N . ALA A 1 142 ? 170.666 167.660 145.992 1.00 26.27 158 ALA A N 1
ATOM 1112 C CA . ALA A 1 142 ? 170.958 168.831 146.809 1.00 26.27 158 ALA A CA 1
ATOM 1113 C C . ALA A 1 142 ? 171.009 168.535 148.300 1.00 26.27 158 ALA A C 1
ATOM 1114 O O . ALA A 1 142 ? 171.783 169.175 149.019 1.00 26.27 158 ALA A O 1
ATOM 1116 N N . ALA A 1 143 ? 170.214 167.582 148.780 1.00 27.89 159 ALA A N 1
ATOM 1117 C CA . ALA A 1 143 ? 170.147 167.275 150.204 1.00 27.89 159 ALA A CA 1
ATOM 1118 C C . ALA A 1 143 ? 171.224 166.300 150.659 1.00 27.89 159 ALA A C 1
ATOM 1119 O O . ALA A 1 143 ? 171.267 165.966 151.848 1.00 27.89 159 ALA A O 1
ATOM 1121 N N . GLN A 1 144 ? 172.085 165.837 149.758 1.00 31.88 160 GLN A N 1
ATOM 1122 C CA . GLN A 1 144 ? 173.105 164.869 150.124 1.00 31.88 160 GLN A CA 1
ATOM 1123 C C . GLN A 1 144 ? 174.159 165.502 151.028 1.00 31.88 160 GLN A C 1
ATOM 1124 O O . GLN A 1 144 ? 174.306 166.724 151.105 1.00 31.88 160 GLN A O 1
ATOM 1130 N N . SER A 1 145 ? 174.895 164.638 151.721 1.00 35.57 161 SER A N 1
ATOM 1131 C CA . SER A 1 145 ? 175.970 165.088 152.587 1.00 35.57 161 SER A CA 1
ATOM 1132 C C . SER A 1 145 ? 177.075 165.739 151.756 1.00 35.57 161 SER A C 1
ATOM 1133 O O . SER A 1 145 ? 177.255 165.406 150.581 1.00 35.57 161 SER A O 1
ATOM 1136 N N . PRO A 1 146 ? 177.817 166.687 152.335 1.00 36.00 162 PRO A N 1
ATOM 1137 C CA . PRO A 1 146 ? 178.919 167.308 151.583 1.00 36.00 162 PRO A CA 1
ATOM 1138 C C . PRO A 1 146 ? 179.953 166.315 151.085 1.00 36.00 162 PRO A C 1
ATOM 1139 O O . PRO A 1 146 ? 180.558 166.545 150.030 1.00 36.00 162 PRO A O 1
ATOM 1143 N N . VAL A 1 147 ? 180.179 165.214 151.806 1.00 38.32 163 VAL A N 1
ATOM 1144 C CA . VAL A 1 147 ? 181.115 164.201 151.329 1.00 38.32 163 VAL A CA 1
ATOM 1145 C C . VAL A 1 147 ? 180.596 163.550 150.050 1.00 38.32 163 VAL A C 1
ATOM 1146 O O . VAL A 1 147 ? 181.371 163.233 149.141 1.00 38.32 163 VAL A O 1
ATOM 1150 N N . GLU A 1 148 ? 179.279 163.348 149.954 1.00 38.42 164 GLU A N 1
ATOM 1151 C CA . GLU A 1 148 ? 178.705 162.804 148.728 1.00 38.42 164 GLU A CA 1
ATOM 1152 C C . GLU A 1 148 ? 178.882 163.768 147.562 1.00 38.42 164 GLU A C 1
ATOM 1153 O O . GLU A 1 148 ? 179.173 163.345 146.438 1.00 38.42 164 GLU A O 1
ATOM 1159 N N . LEU A 1 149 ? 178.708 165.069 147.810 1.00 36.13 165 LEU A N 1
ATOM 1160 C CA . LEU A 1 149 ? 178.949 166.060 146.765 1.00 36.13 165 LEU A CA 1
ATOM 1161 C C . LEU A 1 149 ? 180.412 166.073 146.344 1.00 36.13 165 LEU A C 1
ATOM 1162 O O . LEU A 1 149 ? 180.723 166.215 145.156 1.00 36.13 165 LEU A O 1
ATOM 1167 N N . SER A 1 150 ? 181.327 165.937 147.307 1.00 39.69 166 SER A N 1
ATOM 1168 C CA . SER A 1 150 ? 182.746 165.875 146.969 1.00 39.69 166 SER A CA 1
ATOM 1169 C C . SER A 1 150 ? 183.054 164.652 146.117 1.00 39.69 166 SER A C 1
ATOM 1170 O O . SER A 1 150 ? 183.822 164.735 145.152 1.00 39.69 166 SER A O 1
ATOM 1173 N N . ARG A 1 151 ? 182.460 163.506 146.456 1.00 42.01 167 ARG A N 1
ATOM 1174 C CA . ARG A 1 151 ? 182.658 162.302 145.653 1.00 42.01 167 ARG A CA 1
ATOM 1175 C C . ARG A 1 151 ? 182.096 162.477 144.246 1.00 42.01 167 ARG A C 1
ATOM 1176 O O . ARG A 1 151 ? 182.722 162.063 143.262 1.00 42.01 167 ARG A O 1
ATOM 1184 N N . MET A 1 152 ? 180.912 163.084 144.132 1.00 35.66 168 MET A N 1
ATOM 1185 C CA . MET A 1 152 ? 180.320 163.313 142.817 1.00 35.66 168 MET A CA 1
ATOM 1186 C C . MET A 1 152 ? 181.181 164.248 141.977 1.00 35.66 168 MET A C 1
ATOM 1187 O O . MET A 1 152 ? 181.366 164.026 140.774 1.00 35.66 168 MET A O 1
ATOM 1192 N N . PHE A 1 153 ? 181.717 165.303 142.595 1.00 37.55 169 PHE A N 1
ATOM 1193 C CA . PHE A 1 153 ? 182.600 166.209 141.869 1.00 37.55 169 PHE A CA 1
ATOM 1194 C C . PHE A 1 153 ? 183.911 165.533 141.489 1.00 37.55 169 PHE A C 1
ATOM 1195 O O . PHE A 1 153 ? 184.480 165.840 140.438 1.00 37.55 169 PHE A O 1
ATOM 1203 N N . GLU A 1 154 ? 184.407 164.621 142.330 1.00 43.78 170 GLU A N 1
ATOM 1204 C CA . GLU A 1 154 ? 185.575 163.830 141.956 1.00 43.78 170 GLU A CA 1
ATOM 1205 C C . GLU A 1 154 ? 185.281 162.970 140.735 1.00 43.78 170 GLU A C 1
ATOM 1206 O O . GLU A 1 154 ? 186.113 162.858 139.827 1.00 43.78 170 GLU A O 1
ATOM 1212 N N . GLU A 1 155 ? 184.102 162.345 140.704 1.00 42.17 171 GLU A N 1
ATOM 1213 C CA . GLU A 1 155 ? 183.721 161.536 139.550 1.00 42.17 171 GLU A CA 1
ATOM 1214 C C . GLU A 1 155 ? 183.606 162.385 138.289 1.00 42.17 171 GLU A C 1
ATOM 1215 O O . GLU A 1 155 ? 184.082 161.989 137.220 1.00 42.17 171 GLU A O 1
ATOM 1221 N N . VAL A 1 156 ? 182.976 163.556 138.398 1.00 38.04 172 VAL A N 1
ATOM 1222 C CA . VAL A 1 156 ? 182.750 164.396 137.223 1.00 38.04 172 VAL A CA 1
ATOM 1223 C C . VAL A 1 156 ? 184.068 164.966 136.707 1.00 38.04 172 VAL A C 1
ATOM 1224 O O . VAL A 1 156 ? 184.350 164.925 135.504 1.00 38.04 172 VAL A O 1
ATOM 1228 N N . SER A 1 157 ? 184.894 165.501 137.608 1.00 44.65 173 SER A N 1
ATOM 1229 C CA . SER A 1 157 ? 186.101 166.209 137.200 1.00 44.65 173 SER A CA 1
ATOM 1230 C C . SER A 1 157 ? 187.191 165.277 136.692 1.00 44.65 173 SER A C 1
ATOM 1231 O O . SER A 1 157 ? 188.134 165.744 136.045 1.00 44.65 173 SER A O 1
ATOM 1234 N N . GLY A 1 158 ? 187.089 163.981 136.965 1.00 49.91 174 GLY A N 1
ATOM 1235 C CA . GLY A 1 158 ? 188.127 163.045 136.598 1.00 49.91 174 GLY A CA 1
ATOM 1236 C C . GLY A 1 158 ? 189.080 162.669 137.709 1.00 49.91 174 GLY A C 1
ATOM 1237 O O . GLY A 1 158 ? 190.092 162.015 137.433 1.00 49.91 174 GLY A O 1
ATOM 1238 N N . SER A 1 159 ? 188.792 163.058 138.953 1.00 54.30 175 SER A N 1
ATOM 1239 C CA . SER A 1 159 ? 189.631 162.672 140.081 1.00 54.30 175 SER A CA 1
ATOM 1240 C C . SER A 1 159 ? 189.588 161.175 140.354 1.00 54.30 175 SER A C 1
ATOM 1241 O O . SER A 1 159 ? 190.402 160.683 141.142 1.00 54.30 175 SER A O 1
ATOM 1244 N N . ILE A 1 160 ? 188.660 160.451 139.730 1.00 58.90 176 ILE A N 1
ATOM 1245 C CA . ILE A 1 160 ? 188.611 158.995 139.793 1.00 58.90 176 ILE A CA 1
ATOM 1246 C C . ILE A 1 160 ? 189.863 158.455 139.108 1.00 58.90 176 ILE A C 1
ATOM 1247 O O . ILE A 1 160 ? 190.589 159.209 138.453 1.00 58.90 176 ILE A O 1
ATOM 1252 N N . GLN A 1 161 ? 190.143 157.165 139.296 1.00 66.64 177 GLN A N 1
ATOM 1253 C CA . GLN A 1 161 ? 191.389 156.471 138.964 1.00 66.64 177 GLN A CA 1
ATOM 1254 C C . GLN A 1 161 ? 192.615 157.147 139.572 1.00 66.64 177 GLN A C 1
ATOM 1255 O O . GLN A 1 161 ? 193.748 156.843 139.175 1.00 66.64 177 GLN A O 1
ATOM 1261 N N . TYR A 1 162 ? 192.418 158.042 140.540 1.00 64.18 178 TYR A N 1
ATOM 1262 C CA . TYR A 1 162 ? 193.498 158.595 141.340 1.00 64.18 178 TYR A CA 1
ATOM 1263 C C . TYR A 1 162 ? 193.332 158.341 142.829 1.00 64.18 178 TYR A C 1
ATOM 1264 O O . TYR A 1 162 ? 194.316 158.455 143.568 1.00 64.18 178 TYR A O 1
ATOM 1273 N N . LYS A 1 163 ? 192.123 158.004 143.287 1.00 72.68 179 LYS A N 1
ATOM 1274 C CA . LYS A 1 163 ? 191.887 157.804 144.713 1.00 72.68 179 LYS A CA 1
ATOM 1275 C C . LYS A 1 163 ? 192.664 156.607 145.247 1.00 72.68 179 LYS A C 1
ATOM 1276 O O . LYS A 1 163 ? 193.242 156.671 146.339 1.00 72.68 179 LYS A O 1
ATOM 1282 N N . LYS A 1 164 ? 192.680 155.502 144.498 1.00 76.10 180 LYS A N 1
ATOM 1283 C CA . LYS A 1 164 ? 193.382 154.306 144.956 1.00 76.10 180 LYS A CA 1
ATOM 1284 C C . LYS A 1 164 ? 194.878 154.566 145.085 1.00 76.10 180 LYS A C 1
ATOM 1285 O O . LYS A 1 164 ? 195.497 154.218 146.097 1.00 76.10 180 LYS A O 1
ATOM 1291 N N . GLU A 1 165 ? 195.475 155.183 144.062 1.00 76.19 181 GLU A N 1
ATOM 1292 C CA . GLU A 1 165 ? 196.895 155.515 144.121 1.00 76.19 181 GLU A CA 1
ATOM 1293 C C . GLU A 1 165 ? 197.176 156.519 145.231 1.00 76.19 181 GLU A C 1
ATOM 1294 O O . GLU A 1 165 ? 198.187 156.411 145.934 1.00 76.19 181 GLU A O 1
ATOM 1300 N N . TYR A 1 166 ? 196.290 157.506 145.399 1.00 76.54 182 TYR A N 1
ATOM 1301 C CA . TYR A 1 166 ? 196.447 158.484 146.472 1.00 76.54 182 TYR A CA 1
ATOM 1302 C C . TYR A 1 166 ? 196.495 157.800 147.832 1.00 76.54 182 TYR A C 1
ATOM 1303 O O . TYR A 1 166 ? 197.398 158.053 148.638 1.00 76.54 182 TYR A O 1
ATOM 1312 N N . GLU A 1 167 ? 195.527 156.920 148.100 1.00 81.48 183 GLU A N 1
ATOM 1313 C CA . GLU A 1 167 ? 195.468 156.246 149.392 1.00 81.48 183 GLU A CA 1
ATOM 1314 C C . GLU A 1 167 ? 196.656 155.312 149.591 1.00 81.48 183 GLU A C 1
ATOM 1315 O O . GLU A 1 167 ? 197.214 155.237 150.692 1.00 81.48 183 GLU A O 1
ATOM 1321 N N . GLU A 1 168 ? 197.053 154.585 148.542 1.00 82.07 184 GLU A N 1
ATOM 1322 C CA . GLU A 1 168 ? 198.196 153.686 148.665 1.00 82.07 184 GLU A CA 1
ATOM 1323 C C . GLU A 1 168 ? 199.475 154.458 148.963 1.00 82.07 184 GLU A C 1
ATOM 1324 O O . GLU A 1 168 ? 200.267 154.057 149.824 1.00 82.07 184 GLU A O 1
ATOM 1330 N N . LEU A 1 169 ? 199.689 155.579 148.268 1.00 79.94 185 LEU A N 1
ATOM 1331 C CA . LEU A 1 169 ? 200.879 156.383 148.517 1.00 79.94 185 LEU A CA 1
ATOM 1332 C C . LEU A 1 169 ? 200.840 157.014 149.902 1.00 79.94 185 LEU A C 1
ATOM 1333 O O . LEU A 1 169 ? 201.878 157.135 150.561 1.00 79.94 185 LEU A O 1
ATOM 1338 N N . LYS A 1 170 ? 199.655 157.424 150.363 1.00 83.35 186 LYS A N 1
ATOM 1339 C CA . LYS A 1 170 ? 199.539 157.967 151.713 1.00 83.35 186 LYS A CA 1
ATOM 1340 C C . LYS A 1 170 ? 199.875 156.913 152.762 1.00 83.35 186 LYS A C 1
ATOM 1341 O O . LYS A 1 170 ? 200.587 157.195 153.733 1.00 83.35 186 LYS A O 1
ATOM 1347 N N . GLU A 1 171 ? 199.379 155.689 152.578 1.00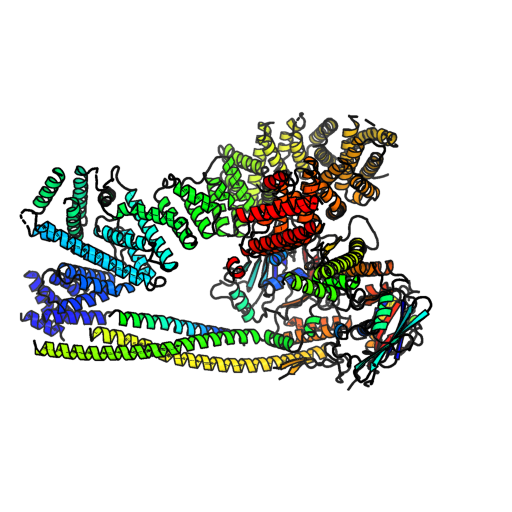 87.30 187 GLU A N 1
ATOM 1348 C CA . GLU A 1 171 ? 199.714 154.614 153.505 1.00 87.30 187 GLU A CA 1
ATOM 1349 C C . GLU A 1 171 ? 201.209 154.320 153.485 1.00 87.30 187 GLU A C 1
ATOM 1350 O O . GLU A 1 171 ? 201.829 154.131 154.539 1.00 87.30 187 GLU A O 1
ATOM 1356 N N . LYS A 1 172 ? 201.808 154.288 152.290 1.00 84.90 188 LYS A N 1
ATOM 1357 C CA . LYS A 1 172 ? 203.238 154.016 152.184 1.00 84.90 188 LYS A CA 1
ATOM 1358 C C . LYS A 1 172 ? 204.066 155.102 152.862 1.00 84.90 188 LYS A C 1
ATOM 1359 O O . LYS A 1 172 ? 205.033 154.802 153.573 1.00 84.90 188 LYS A O 1
ATOM 1365 N N . ILE A 1 173 ? 203.706 156.371 152.655 1.00 85.00 189 ILE A N 1
ATOM 1366 C CA . ILE A 1 173 ? 204.475 157.459 153.251 1.00 85.00 189 ILE A CA 1
ATOM 1367 C C . ILE A 1 173 ? 204.295 157.475 154.764 1.00 85.00 189 ILE A C 1
ATOM 1368 O O . ILE A 1 173 ? 205.240 157.762 155.508 1.00 85.00 189 ILE A O 1
ATOM 1373 N N . GLU A 1 174 ? 203.090 157.155 155.251 1.00 86.72 190 GLU A N 1
ATOM 1374 C CA . GLU A 1 174 ? 202.888 157.064 156.694 1.00 86.72 190 GLU A CA 1
ATOM 1375 C C . GLU A 1 174 ? 203.722 155.939 157.294 1.00 86.72 190 GLU A C 1
ATOM 1376 O O . GLU A 1 174 ? 204.330 156.106 158.359 1.00 86.72 190 GLU A O 1
ATOM 1382 N N . LYS A 1 175 ? 203.763 154.785 156.623 1.00 86.96 191 LYS A N 1
ATOM 1383 C CA . LYS A 1 175 ? 204.576 153.675 157.110 1.00 86.96 191 LYS A CA 1
ATOM 1384 C C . LYS A 1 175 ? 206.057 154.037 157.116 1.00 86.96 191 LYS A C 1
ATOM 1385 O O . LYS A 1 175 ? 206.781 153.709 158.063 1.00 86.96 191 LYS A O 1
ATOM 1391 N N . LEU A 1 176 ? 206.525 154.716 156.065 1.00 86.72 192 LEU A N 1
ATOM 1392 C CA . LEU A 1 176 ? 207.924 155.127 156.011 1.00 86.72 192 LEU A CA 1
ATOM 1393 C C . LEU A 1 176 ? 208.251 156.128 157.112 1.00 86.72 192 LEU A C 1
ATOM 1394 O O . LEU A 1 176 ? 209.319 156.053 157.732 1.00 86.72 192 LEU A O 1
ATOM 1396 N N . SER A 1 177 ? 207.347 157.078 157.366 1.00 89.37 193 SER A N 1
ATOM 1397 C CA . SER A 1 177 ? 207.572 158.054 158.427 1.00 89.37 193 SER A CA 1
ATOM 1398 C C . SER A 1 177 ? 207.585 157.388 159.796 1.00 89.37 193 SER A C 1
ATOM 1399 O O . SER A 1 177 ? 208.368 157.773 160.674 1.00 89.37 193 SER A O 1
ATOM 1402 N N . LYS A 1 178 ? 206.717 156.395 160.003 1.00 90.73 194 LYS A N 1
ATOM 1403 C CA . LYS A 1 178 ? 206.682 155.698 161.285 1.00 90.73 194 LYS A CA 1
ATOM 1404 C C . LYS A 1 178 ? 207.998 154.979 161.560 1.00 90.73 194 LYS A C 1
ATOM 1405 O O . LYS A 1 178 ? 208.499 154.997 162.691 1.00 90.73 194 LYS A O 1
ATOM 1411 N N . SER A 1 179 ? 208.571 154.345 160.543 1.00 94.24 195 SER A N 1
ATOM 1412 C CA . SER A 1 179 ? 209.836 153.637 160.696 1.00 94.24 195 SER A CA 1
ATOM 1413 C C . SER A 1 179 ? 210.987 154.614 160.913 1.00 94.24 195 SER A C 1
ATOM 1414 O O . SER A 1 179 ? 212.075 154.223 161.335 1.00 94.24 195 SER A O 1
ATOM 1417 N N . ALA A 1 180 ? 217.029 158.497 150.841 1.00 84.44 1044 ALA A N 1
ATOM 1418 C CA . ALA A 1 180 ? 217.207 158.259 149.414 1.00 84.44 1044 ALA A CA 1
ATOM 1419 C C . ALA A 1 180 ? 215.977 157.582 148.817 1.00 84.44 1044 ALA A C 1
ATOM 1420 O O . ALA A 1 180 ? 215.385 158.083 147.861 1.00 84.44 1044 ALA A O 1
ATOM 1422 N N . GLU A 1 181 ? 215.603 156.435 149.390 1.00 88.63 1045 GLU A N 1
ATOM 1423 C CA . GLU A 1 181 ? 214.424 155.720 148.911 1.00 88.63 1045 GLU A CA 1
ATOM 1424 C C . GLU A 1 181 ? 213.154 156.528 149.146 1.00 88.63 1045 GLU A C 1
ATOM 1425 O O . GLU A 1 181 ? 212.251 156.541 148.301 1.00 88.63 1045 GLU A O 1
ATOM 1431 N N . GLU A 1 182 ? 213.065 157.207 150.292 1.00 88.02 1046 GLU A N 1
ATOM 1432 C CA . GLU A 1 182 ? 211.870 157.977 150.615 1.00 88.02 1046 GLU A CA 1
ATOM 1433 C C . GLU A 1 182 ? 211.724 159.221 149.747 1.00 88.02 1046 GLU A C 1
ATOM 1434 O O . GLU A 1 182 ? 210.610 159.736 149.610 1.00 88.02 1046 GLU A O 1
ATOM 1440 N N . LYS A 1 183 ? 212.817 159.716 149.160 1.00 86.99 1047 LYS A N 1
ATOM 1441 C CA . LYS A 1 183 ? 212.727 160.908 148.322 1.00 86.99 1047 LYS A CA 1
ATOM 1442 C C . LYS A 1 183 ? 211.856 160.658 147.097 1.00 86.99 1047 LYS A C 1
ATOM 1443 O O . LYS A 1 183 ? 211.062 161.522 146.702 1.00 86.99 1047 LYS A O 1
ATOM 1449 N N . LYS A 1 184 ? 211.995 159.482 146.479 1.00 86.43 1048 LYS A N 1
ATOM 1450 C CA . LYS A 1 184 ? 211.192 159.165 145.303 1.00 86.43 1048 LYS A CA 1
ATOM 1451 C C . LYS A 1 184 ? 209.708 159.120 145.641 1.00 86.43 1048 LYS A C 1
ATOM 1452 O O . LYS A 1 184 ? 208.879 159.656 144.895 1.00 86.43 1048 LYS A O 1
ATOM 1458 N N . ILE A 1 185 ? 209.351 158.484 146.760 1.00 85.12 1049 ILE A N 1
ATOM 1459 C CA . ILE A 1 185 ? 207.940 158.409 147.127 1.00 85.12 1049 ILE A CA 1
ATOM 1460 C C . ILE A 1 185 ? 207.414 159.785 147.522 1.00 85.12 1049 ILE A C 1
ATOM 1461 O O . ILE A 1 185 ? 206.262 160.117 147.224 1.00 85.12 1049 ILE A O 1
ATOM 1466 N N . LEU A 1 186 ? 208.240 160.615 148.170 1.00 84.44 1050 LEU A N 1
ATOM 1467 C CA . LEU A 1 186 ? 207.832 161.989 148.455 1.00 84.44 1050 LEU A CA 1
ATOM 1468 C C . LEU A 1 186 ? 207.520 162.748 147.171 1.00 84.44 1050 LEU A C 1
ATOM 1469 O O . LEU A 1 186 ? 206.474 163.401 147.064 1.00 84.44 1050 LEU A O 1
ATOM 1474 N N . ASN A 1 187 ? 208.421 162.673 146.188 1.00 80.79 1051 ASN A N 1
ATOM 1475 C CA . ASN A 1 187 ? 208.219 163.393 144.936 1.00 80.79 1051 ASN A CA 1
ATOM 1476 C C . ASN A 1 187 ? 206.984 162.886 144.201 1.00 80.79 1051 ASN A C 1
ATOM 1477 O O . ASN A 1 187 ? 206.185 163.680 143.688 1.00 80.79 1051 ASN A O 1
ATOM 1482 N N . GLN A 1 188 ? 206.806 161.563 144.146 1.00 81.01 1052 GLN A N 1
ATOM 1483 C CA . GLN A 1 188 ? 205.646 161.003 143.458 1.00 81.01 1052 GLN A CA 1
ATOM 1484 C C . GLN A 1 188 ? 204.349 161.399 144.151 1.00 81.01 1052 GLN A C 1
ATOM 1485 O O . GLN A 1 188 ? 203.361 161.742 143.489 1.00 81.01 1052 GLN A O 1
ATOM 1491 N N . PHE A 1 189 ? 204.333 161.360 145.487 1.00 79.47 1053 PHE A N 1
ATOM 1492 C CA . PHE A 1 189 ? 203.147 161.756 146.236 1.00 79.47 1053 PHE A CA 1
ATOM 1493 C C . PHE A 1 189 ? 202.806 163.218 145.982 1.00 79.47 1053 PHE A C 1
ATOM 1494 O O . PHE A 1 189 ? 201.643 163.564 145.739 1.00 79.47 1053 PHE A O 1
ATOM 1502 N N . LEU A 1 190 ? 203.817 164.091 146.016 1.00 76.22 1054 LEU A N 1
ATOM 1503 C CA . LEU A 1 190 ? 203.570 165.507 145.769 1.00 76.22 1054 LEU A CA 1
ATOM 1504 C C . LEU A 1 190 ? 203.046 165.739 144.357 1.00 76.22 1054 LEU A C 1
ATOM 1505 O O . LEU A 1 190 ? 202.094 166.503 144.158 1.00 76.22 1054 LEU A O 1
ATOM 1510 N N . LYS A 1 191 ? 203.647 165.077 143.365 1.00 74.17 1055 LYS A N 1
ATOM 1511 C CA . LYS A 1 191 ? 203.223 165.269 141.982 1.00 74.17 1055 LYS A CA 1
ATOM 1512 C C . LYS A 1 191 ? 201.793 164.788 141.771 1.00 74.17 1055 LYS A C 1
ATOM 1513 O O . LYS A 1 191 ? 200.985 165.471 141.129 1.00 74.17 1055 LYS A O 1
ATOM 1519 N N . ILE A 1 192 ? 201.455 163.614 142.311 1.00 70.48 1056 ILE A N 1
ATOM 1520 C CA . ILE A 1 192 ? 200.114 163.079 142.105 1.00 70.48 1056 ILE A CA 1
ATOM 1521 C C . ILE A 1 192 ? 199.080 163.925 142.843 1.00 70.48 1056 ILE A C 1
ATOM 1522 O O . ILE A 1 192 ? 197.977 164.163 142.330 1.00 70.48 1056 ILE A O 1
ATOM 1527 N N . LYS A 1 193 ? 199.423 164.420 144.038 1.00 70.02 1057 LYS A N 1
ATOM 1528 C CA . LYS A 1 193 ? 198.503 165.288 144.764 1.00 70.02 1057 LYS A CA 1
ATOM 1529 C C . LYS A 1 193 ? 198.267 166.589 144.011 1.00 70.02 1057 LYS A C 1
ATOM 1530 O O . LYS A 1 193 ? 197.124 167.052 143.901 1.00 70.02 1057 LYS A O 1
ATOM 1536 N N . LYS A 1 194 ? 199.334 167.190 143.476 1.00 65.88 1058 LYS A N 1
ATOM 1537 C CA . LYS A 1 194 ? 199.179 168.423 142.713 1.00 65.88 1058 LYS A CA 1
ATOM 1538 C C . LYS A 1 194 ? 198.339 168.197 141.463 1.00 65.88 1058 LYS A C 1
ATOM 1539 O O . LYS A 1 194 ? 197.469 169.014 141.135 1.00 65.88 1058 LYS A O 1
ATOM 1545 N N . LYS A 1 195 ? 198.580 167.090 140.756 1.00 63.90 1059 LYS A N 1
ATOM 1546 C CA . LYS A 1 195 ? 197.807 166.803 139.552 1.00 63.90 1059 LYS A CA 1
ATOM 1547 C C . LYS A 1 195 ? 196.331 166.611 139.874 1.00 63.90 1059 LYS A C 1
ATOM 1548 O O . LYS A 1 195 ? 195.460 167.150 139.178 1.00 63.90 1059 LYS A O 1
ATOM 1554 N N . ARG A 1 196 ? 196.027 165.853 140.933 1.00 60.66 1060 ARG A N 1
ATOM 1555 C CA . ARG A 1 196 ? 194.631 165.638 141.301 1.00 60.66 1060 ARG A CA 1
ATOM 1556 C C . ARG A 1 196 ? 193.966 166.940 141.729 1.00 60.66 1060 ARG A C 1
ATOM 1557 O O . ARG A 1 196 ? 192.808 167.200 141.374 1.00 60.66 1060 ARG A O 1
ATOM 1565 N N . LYS A 1 197 ? 194.680 167.772 142.493 1.00 61.84 1061 LYS A N 1
ATOM 1566 C CA . LYS A 1 197 ? 194.115 169.048 142.921 1.00 61.84 1061 LYS A CA 1
ATOM 1567 C C . LYS A 1 197 ? 193.817 169.947 141.729 1.00 61.84 1061 LYS A C 1
ATOM 1568 O O . LYS A 1 197 ? 192.749 170.569 141.663 1.00 61.84 1061 LYS A O 1
ATOM 1574 N N . GLU A 1 198 ? 194.748 170.028 140.774 1.00 61.45 1062 GLU A N 1
ATOM 1575 C CA . GLU A 1 198 ? 194.515 170.845 139.587 1.00 61.45 1062 GLU A CA 1
ATOM 1576 C C . GLU A 1 198 ? 193.336 170.318 138.779 1.00 61.45 1062 GLU A C 1
ATOM 1577 O O . GLU A 1 198 ? 192.499 171.099 138.307 1.00 61.45 1062 GLU A O 1
ATOM 1583 N N . LEU A 1 199 ? 193.251 168.995 138.613 1.00 56.05 1063 LEU A N 1
ATOM 1584 C CA . LEU A 1 199 ? 192.153 168.417 137.846 1.00 56.05 1063 LEU A CA 1
ATOM 1585 C C . LEU A 1 199 ? 190.809 168.692 138.510 1.00 56.05 1063 LEU A C 1
ATOM 1586 O O . LEU A 1 199 ? 189.821 168.989 137.829 1.00 56.05 1063 LEU A O 1
ATOM 1591 N N . PHE A 1 200 ? 190.751 168.591 139.840 1.00 52.10 1064 PHE A N 1
ATOM 1592 C CA . PHE A 1 200 ? 189.513 168.889 140.552 1.00 52.10 1064 PHE A CA 1
ATOM 1593 C C . PHE A 1 200 ? 189.142 170.363 140.423 1.00 52.10 1064 PHE A C 1
ATOM 1594 O O . PHE A 1 200 ? 187.983 170.702 140.143 1.00 52.10 1064 PHE A O 1
ATOM 1602 N N . GLU A 1 201 ? 190.119 171.254 140.615 1.00 53.49 1065 GLU A N 1
ATOM 1603 C CA . GLU A 1 201 ? 189.836 172.685 140.611 1.00 53.49 1065 GLU A CA 1
ATOM 1604 C C . GLU A 1 201 ? 189.401 173.165 139.233 1.00 53.49 1065 GLU A C 1
ATOM 1605 O O . GLU A 1 201 ? 188.545 174.053 139.126 1.00 53.49 1065 GLU A O 1
ATOM 1611 N N . LYS A 1 202 ? 189.974 172.591 138.169 1.00 49.13 1066 LYS A N 1
ATOM 1612 C CA . LYS A 1 202 ? 189.640 173.036 136.818 1.00 49.13 1066 LYS A CA 1
ATOM 1613 C C . LYS A 1 202 ? 188.146 172.916 136.543 1.00 49.13 1066 LYS A C 1
ATOM 1614 O O . LYS A 1 202 ? 187.564 173.764 135.856 1.00 49.13 1066 LYS A O 1
ATOM 1620 N N . THR A 1 203 ? 187.508 171.872 137.070 1.00 43.09 1067 THR A N 1
ATOM 1621 C CA . THR A 1 203 ? 186.070 171.700 136.910 1.00 43.09 1067 THR A CA 1
ATOM 1622 C C . THR A 1 203 ? 185.280 172.433 137.987 1.00 43.09 1067 THR A C 1
ATOM 1623 O O . THR A 1 203 ? 184.212 172.996 137.699 1.00 43.09 1067 THR A O 1
ATOM 1627 N N . PHE A 1 204 ? 185.786 172.442 139.224 1.00 40.38 1068 PHE A N 1
ATOM 1628 C CA . PHE A 1 204 ? 185.045 173.070 140.311 1.00 40.38 1068 PHE A CA 1
ATOM 1629 C C . PHE A 1 204 ? 184.878 174.566 140.083 1.00 40.38 1068 PHE A C 1
ATOM 1630 O O . PHE A 1 204 ? 183.814 175.125 140.372 1.00 40.38 1068 PHE A O 1
ATOM 1638 N N . ASP A 1 205 ? 185.919 175.236 139.582 1.00 39.11 1069 ASP A N 1
ATOM 1639 C CA . ASP A 1 205 ? 185.825 176.676 139.358 1.00 39.11 1069 ASP A CA 1
ATOM 1640 C C . ASP A 1 205 ? 184.744 177.002 138.335 1.00 39.11 1069 ASP A C 1
ATOM 1641 O O . ASP A 1 205 ? 183.925 177.905 138.545 1.00 39.11 1069 ASP A O 1
ATOM 1646 N N . TYR A 1 206 ? 184.718 176.262 137.225 1.00 35.26 1070 TYR A N 1
ATOM 1647 C CA . TYR A 1 206 ? 183.704 176.491 136.200 1.00 35.26 1070 TYR A CA 1
ATOM 1648 C C . TYR A 1 206 ? 182.304 176.216 136.735 1.00 35.26 1070 TYR A C 1
ATOM 1649 O O . TYR A 1 206 ? 181.370 176.995 136.490 1.00 35.26 1070 TYR A O 1
ATOM 1658 N N . VAL A 1 207 ? 182.137 175.113 137.471 1.00 31.58 1071 VAL A N 1
ATOM 1659 C CA . VAL A 1 207 ? 180.818 174.778 138.001 1.00 31.58 1071 VAL A CA 1
ATOM 1660 C C . VAL A 1 207 ? 180.349 175.848 138.979 1.00 31.58 1071 VAL A C 1
ATOM 1661 O O . VAL A 1 207 ? 179.188 176.272 138.947 1.00 31.58 1071 VAL A O 1
ATOM 1665 N N . SER A 1 208 ? 181.243 176.304 139.860 1.00 31.26 1072 SER A N 1
ATOM 1666 C CA . SER A 1 208 ? 180.882 177.341 140.820 1.00 31.26 1072 SER A CA 1
ATOM 1667 C C . SER A 1 208 ? 180.524 178.644 140.119 1.00 31.26 1072 SER A C 1
ATOM 1668 O O . SER A 1 208 ? 179.578 179.332 140.519 1.00 31.26 1072 SER A O 1
ATOM 1671 N N . ASP A 1 209 ? 181.274 179.005 139.074 1.00 32.36 1073 ASP A N 1
ATOM 1672 C CA . ASP A 1 209 ? 180.983 180.239 138.353 1.00 32.36 1073 ASP A CA 1
ATOM 1673 C C . ASP A 1 209 ? 179.623 180.175 137.668 1.00 32.36 1073 ASP A C 1
ATOM 1674 O O . ASP A 1 209 ? 178.873 181.158 137.674 1.00 32.36 1073 ASP A O 1
ATOM 1679 N N . HIS A 1 210 ? 179.285 179.030 137.070 1.00 29.26 1074 HIS A N 1
ATOM 1680 C CA . HIS A 1 210 ? 178.035 178.949 136.320 1.00 29.26 1074 HIS A CA 1
ATOM 1681 C C . HIS A 1 210 ? 176.821 178.630 137.187 1.00 29.26 1074 HIS A C 1
ATOM 1682 O O . HIS A 1 210 ? 175.688 178.852 136.741 1.00 29.26 1074 HIS A O 1
ATOM 1689 N N . LEU A 1 211 ? 177.025 178.123 138.407 1.00 25.34 1075 LEU A N 1
ATOM 1690 C CA . LEU A 1 211 ? 175.898 177.693 139.229 1.00 25.34 1075 LEU A CA 1
ATOM 1691 C C . LEU A 1 211 ? 174.994 178.859 139.609 1.00 25.34 1075 LEU A C 1
ATOM 1692 O O . LEU A 1 211 ? 173.763 178.741 139.558 1.00 25.34 1075 LEU A O 1
ATOM 1697 N N . ASP A 1 212 ? 175.585 179.986 140.013 1.00 25.67 1076 ASP A N 1
ATOM 1698 C CA . ASP A 1 212 ? 174.780 181.133 140.420 1.00 25.67 1076 ASP A CA 1
ATOM 1699 C C . ASP A 1 212 ? 173.947 181.645 139.252 1.00 25.67 1076 ASP A C 1
ATOM 1700 O O . ASP A 1 212 ? 172.757 181.941 139.411 1.00 25.67 1076 ASP A O 1
ATOM 1705 N N . ALA A 1 213 ? 174.553 181.734 138.066 1.00 24.41 1077 ALA A N 1
ATOM 1706 C CA . ALA A 1 213 ? 173.818 182.191 136.892 1.00 24.41 1077 ALA A CA 1
ATOM 1707 C C . ALA A 1 213 ? 172.682 181.239 136.543 1.00 24.41 1077 ALA A C 1
ATOM 1708 O O . ALA A 1 213 ? 171.568 181.679 136.232 1.00 24.41 1077 ALA A O 1
ATOM 1710 N N . ILE A 1 214 ? 172.938 179.928 136.595 1.00 24.68 1078 ILE A N 1
ATOM 1711 C CA . ILE A 1 214 ? 171.890 178.966 136.257 1.00 24.68 1078 ILE A CA 1
ATOM 1712 C C . ILE A 1 214 ? 170.742 179.044 137.256 1.00 24.68 1078 ILE A C 1
ATOM 1713 O O . ILE A 1 214 ? 169.565 179.023 136.871 1.00 24.68 1078 ILE A O 1
ATOM 1718 N N . TYR A 1 215 ? 171.055 179.136 138.552 1.00 23.39 1079 TYR A N 1
ATOM 1719 C CA . TYR A 1 215 ? 169.995 179.222 139.553 1.00 23.39 1079 TYR A CA 1
ATOM 1720 C C . TYR A 1 215 ? 169.200 180.513 139.412 1.00 23.39 1079 TYR A C 1
ATOM 1721 O O . TYR A 1 215 ? 167.970 180.510 139.548 1.00 23.39 1079 TYR A O 1
ATOM 1730 N N . ARG A 1 216 ? 169.883 181.629 139.147 1.00 28.53 1080 ARG A N 1
ATOM 1731 C CA . ARG A 1 216 ? 169.182 182.895 138.957 1.00 28.53 1080 ARG A CA 1
ATOM 1732 C C . ARG A 1 216 ? 168.271 182.840 137.739 1.00 28.53 1080 ARG A C 1
ATOM 1733 O O . ARG A 1 216 ? 167.151 183.362 137.768 1.00 28.53 1080 ARG A O 1
ATOM 1741 N N . GLU A 1 217 ? 168.733 182.209 136.656 1.00 28.09 1081 GLU A N 1
ATOM 1742 C CA . GLU A 1 217 ? 167.889 182.048 135.477 1.00 28.09 1081 GLU A CA 1
ATOM 1743 C C . GLU A 1 217 ? 166.679 181.173 135.781 1.00 28.09 1081 GLU A C 1
ATOM 1744 O O . GLU A 1 217 ? 165.567 181.454 135.318 1.00 28.09 1081 GLU A O 1
ATOM 1750 N N . LEU A 1 218 ? 166.879 180.102 136.552 1.00 25.60 1082 LEU A N 1
ATOM 1751 C CA . LEU A 1 218 ? 165.766 179.226 136.910 1.00 25.60 1082 LEU A CA 1
ATOM 1752 C C . LEU A 1 218 ? 164.741 179.954 137.770 1.00 25.60 1082 LEU A C 1
ATOM 1753 O O . LEU A 1 218 ? 163.531 179.750 137.615 1.00 25.60 1082 LEU A O 1
ATOM 1758 N N . THR A 1 219 ? 165.208 180.802 138.689 1.00 28.82 1083 THR A N 1
ATOM 1759 C CA . THR A 1 219 ? 164.303 181.449 139.634 1.00 28.82 1083 THR A CA 1
ATOM 1760 C C . THR A 1 219 ? 163.496 182.564 138.975 1.00 28.82 1083 THR A C 1
ATOM 1761 O O . THR A 1 219 ? 162.313 182.748 139.289 1.00 28.82 1083 THR A O 1
ATOM 1765 N N . LYS A 1 220 ? 164.107 183.307 138.056 1.00 35.90 1084 LYS A N 1
ATOM 1766 C CA . LYS A 1 220 ? 163.458 184.477 137.480 1.00 35.90 1084 LYS A CA 1
ATOM 1767 C C . LYS A 1 220 ? 162.218 184.087 136.684 1.00 35.90 1084 LYS A C 1
ATOM 1768 O O . LYS A 1 220 ? 162.123 182.987 136.133 1.00 35.90 1084 LYS A O 1
ATOM 1774 N N . ASN A 1 221 ? 161.259 185.004 136.636 1.00 41.95 1085 ASN A N 1
ATOM 1775 C CA . ASN A 1 221 ? 160.045 184.780 135.862 1.00 41.95 1085 ASN A CA 1
ATOM 1776 C C . ASN A 1 221 ? 160.382 184.713 134.376 1.00 41.95 1085 ASN A C 1
ATOM 1777 O O . ASN A 1 221 ? 161.163 185.537 133.886 1.00 41.95 1085 ASN A O 1
ATOM 1782 N N . PRO A 1 222 ? 159.833 183.749 133.635 1.00 43.65 1086 PRO A N 1
ATOM 1783 C CA . PRO A 1 222 ? 160.141 183.665 132.197 1.00 43.65 1086 PRO A CA 1
ATOM 1784 C C . PRO A 1 222 ? 159.720 184.891 131.406 1.00 43.65 1086 PRO A C 1
ATOM 1785 O O . PRO A 1 222 ? 160.391 185.243 130.427 1.00 43.65 1086 PRO A O 1
ATOM 1789 N N . ASN A 1 223 ? 158.629 185.552 131.796 1.00 52.48 1087 ASN A N 1
ATOM 1790 C CA . ASN A 1 223 ? 158.107 186.663 131.006 1.00 52.48 1087 ASN A CA 1
ATOM 1791 C C . ASN A 1 223 ? 159.025 187.879 131.086 1.00 52.48 1087 ASN A C 1
ATOM 1792 O O . ASN A 1 223 ? 159.543 188.350 130.068 1.00 52.48 1087 ASN A O 1
ATOM 1794 N N . SER A 1 224 ? 159.237 188.398 132.291 1.00 55.96 1088 SER A N 1
ATOM 1795 C CA . SER A 1 224 ? 160.047 189.589 132.505 1.00 55.96 1088 SER A CA 1
ATOM 1796 C C . SER A 1 224 ? 161.316 189.226 133.259 1.00 55.96 1088 SER A C 1
ATOM 1797 O O . SER A 1 224 ? 161.280 188.448 134.218 1.00 55.96 1088 SER A O 1
ATOM 1799 N N . ASN A 1 225 ? 162.439 189.793 132.825 1.00 58.40 1089 ASN A N 1
ATOM 1800 C CA . ASN A 1 225 ? 163.732 189.533 133.435 1.00 58.40 1089 ASN A CA 1
ATOM 1801 C C . ASN A 1 225 ? 164.372 190.825 133.927 1.00 58.40 1089 ASN A C 1
ATOM 1802 O O . ASN A 1 225 ? 164.133 191.909 133.385 1.00 58.40 1089 ASN A O 1
ATOM 1807 N N . VAL A 1 226 ? 165.162 190.700 134.991 1.00 50.29 1090 VAL A N 1
ATOM 1808 C CA . VAL A 1 226 ? 165.882 191.824 135.580 1.00 50.29 1090 VAL A CA 1
ATOM 1809 C C . VAL A 1 226 ? 167.330 191.408 135.798 1.00 50.29 1090 VAL A C 1
ATOM 1810 O O . VAL A 1 226 ? 167.745 190.321 135.382 1.00 50.29 1090 VAL A O 1
ATOM 1814 N N . GLU A 1 227 ? 168.113 192.277 136.434 1.00 47.38 1091 GLU A N 1
ATOM 1815 C CA . GLU A 1 227 ? 169.494 191.970 136.775 1.00 47.38 1091 GLU A CA 1
ATOM 1816 C C . GLU A 1 227 ? 169.715 191.814 138.273 1.00 47.38 1091 GLU A C 1
ATOM 1817 O O . GLU A 1 227 ? 170.743 191.257 138.675 1.00 47.38 1091 GLU A O 1
ATOM 1823 N N . LEU A 1 228 ? 168.764 192.239 139.102 1.00 42.57 1092 LEU A N 1
ATOM 1824 C CA . LEU A 1 228 ? 168.961 192.334 140.542 1.00 42.57 1092 LEU A CA 1
ATOM 1825 C C . LEU A 1 228 ? 168.428 191.122 141.297 1.00 42.57 1092 LEU A C 1
ATOM 1826 O O . LEU A 1 228 ? 169.189 190.446 141.994 1.00 42.57 1092 LEU A O 1
ATOM 1831 N N . ALA A 1 229 ? 167.140 190.822 141.173 1.00 40.02 1093 ALA A N 1
ATOM 1832 C CA . ALA A 1 229 ? 166.477 189.864 142.043 1.00 40.02 1093 ALA A CA 1
ATOM 1833 C C . ALA A 1 229 ? 166.392 188.481 141.406 1.00 40.02 1093 ALA A C 1
ATOM 1834 O O . ALA A 1 229 ? 166.471 188.330 140.184 1.00 40.02 1093 ALA A O 1
ATOM 1836 N N . GLY A 1 230 ? 166.225 187.472 142.259 1.00 34.59 1094 GLY A N 1
ATOM 1837 C CA . GLY A 1 230 ? 165.997 186.108 141.820 1.00 34.59 1094 GLY A CA 1
ATOM 1838 C C . GLY A 1 230 ? 167.104 185.126 142.152 1.00 34.59 1094 GLY A C 1
ATOM 1839 O O . GLY A 1 230 ? 168.119 185.062 141.453 1.00 34.59 1094 GLY A O 1
ATOM 1840 N N . GLY A 1 231 ? 166.911 184.350 143.218 1.00 25.46 1095 GLY A N 1
ATOM 1841 C CA . GLY A 1 231 ? 167.789 183.242 143.547 1.00 25.46 1095 GLY A CA 1
ATOM 1842 C C . GLY A 1 231 ? 169.184 183.614 144.006 1.00 25.46 1095 GLY A C 1
ATOM 1843 O O . GLY A 1 231 ? 169.665 184.717 143.728 1.00 25.46 1095 GLY A O 1
ATOM 1844 N N . ASN A 1 232 ? 169.844 182.697 144.714 1.00 24.46 1096 ASN A N 1
ATOM 1845 C CA . ASN A 1 232 ? 171.242 182.890 145.101 1.00 24.46 1096 ASN A CA 1
ATOM 1846 C C . ASN A 1 232 ? 171.866 181.519 145.326 1.00 24.46 1096 ASN A C 1
ATOM 1847 O O . ASN A 1 232 ? 171.472 180.812 146.256 1.00 24.46 1096 ASN A O 1
ATOM 1852 N N . ALA A 1 233 ? 172.834 181.146 144.493 1.00 22.72 1097 ALA A N 1
ATOM 1853 C CA . ALA A 1 233 ? 173.480 179.847 144.603 1.00 22.72 1097 ALA A CA 1
ATOM 1854 C C . ALA A 1 233 ? 174.991 180.010 144.657 1.00 22.72 1097 ALA A C 1
ATOM 1855 O O . ALA A 1 233 ? 175.555 180.938 144.072 1.00 22.72 1097 ALA A O 1
ATOM 1857 N N . SER A 1 234 ? 175.638 179.091 145.369 1.00 24.19 1098 SER A N 1
ATOM 1858 C CA . SER A 1 234 ? 177.090 179.108 145.487 1.00 24.19 1098 SER A CA 1
ATOM 1859 C C . SER A 1 234 ? 177.582 177.740 145.936 1.00 24.19 1098 SER A C 1
ATOM 1860 O O . SER A 1 234 ? 176.810 176.907 146.417 1.00 24.19 1098 SER A O 1
ATOM 1863 N N . LEU A 1 235 ? 178.885 177.524 145.772 1.00 27.18 1099 LEU A N 1
ATOM 1864 C CA . LEU A 1 235 ? 179.553 176.314 146.234 1.00 27.18 1099 LEU A CA 1
ATOM 1865 C C . LEU A 1 235 ? 180.829 176.707 146.960 1.00 27.18 1099 LEU A C 1
ATOM 1866 O O . LEU A 1 235 ? 181.603 177.527 146.458 1.00 27.18 1099 LEU A O 1
ATOM 1871 N N . THR A 1 236 ? 181.047 176.125 148.139 1.00 34.35 1100 THR A N 1
ATOM 1872 C CA . THR A 1 236 ? 182.216 176.429 148.949 1.00 34.35 1100 THR A CA 1
ATOM 1873 C C . THR A 1 236 ? 182.930 175.139 149.324 1.00 34.35 1100 THR A C 1
ATOM 1874 O O . THR A 1 236 ? 182.301 174.099 149.522 1.00 34.35 1100 THR A O 1
ATOM 1878 N N . ILE A 1 237 ? 184.255 175.217 149.423 1.00 45.78 1101 ILE A N 1
ATOM 1879 C CA . ILE A 1 237 ? 185.088 174.083 149.807 1.00 45.78 1101 ILE A CA 1
ATOM 1880 C C . ILE A 1 237 ? 185.549 174.272 151.246 1.00 45.78 1101 ILE A C 1
ATOM 1881 O O . ILE A 1 237 ? 186.003 175.360 151.628 1.00 45.78 1101 ILE A O 1
ATOM 1886 N N . GLU A 1 238 ? 185.403 173.222 152.055 1.00 55.11 1102 GLU A N 1
ATOM 1887 C CA . GLU A 1 238 ? 185.782 173.312 153.461 1.00 55.11 1102 GLU A CA 1
ATOM 1888 C C . GLU A 1 238 ? 187.297 173.342 153.628 1.00 55.11 1102 GLU A C 1
ATOM 1889 O O . GLU A 1 238 ? 187.821 174.110 154.443 1.00 55.11 1102 GLU A O 1
ATOM 1895 N N . ASP A 1 239 ? 188.015 172.520 152.868 1.00 63.73 1103 ASP A N 1
ATOM 1896 C CA . ASP A 1 239 ? 189.471 172.444 152.937 1.00 63.73 1103 ASP A CA 1
ATOM 1897 C C . ASP A 1 239 ? 190.036 172.844 151.580 1.00 63.73 1103 ASP A C 1
ATOM 1898 O O . ASP A 1 239 ? 189.836 172.136 150.587 1.00 63.73 1103 ASP A O 1
ATOM 1903 N N . GLU A 1 240 ? 190.737 173.978 151.539 1.00 65.97 1104 GLU A N 1
ATOM 1904 C CA . GLU A 1 240 ? 191.280 174.471 150.280 1.00 65.97 1104 GLU A CA 1
ATOM 1905 C C . GLU A 1 240 ? 192.508 173.690 149.831 1.00 65.97 1104 GLU A C 1
ATOM 1906 O O . GLU A 1 240 ? 192.759 173.582 148.626 1.00 65.97 1104 GLU A O 1
ATOM 1912 N N . ASP A 1 241 ? 193.283 173.146 150.772 1.00 66.83 1105 ASP A N 1
ATOM 1913 C CA . ASP A 1 241 ? 194.475 172.394 150.396 1.00 66.83 1105 ASP A CA 1
ATOM 1914 C C . ASP A 1 241 ? 194.113 171.059 149.760 1.00 66.83 1105 ASP A C 1
ATOM 1915 O O . ASP A 1 241 ? 194.745 170.638 148.784 1.00 66.83 1105 ASP A O 1
ATOM 1920 N N . GLU A 1 242 ? 193.100 170.378 150.295 1.00 66.75 1106 GLU A N 1
ATOM 1921 C CA . GLU A 1 242 ? 192.661 169.075 149.797 1.00 66.75 1106 GLU A CA 1
ATOM 1922 C C . GLU A 1 242 ? 191.163 169.139 149.539 1.00 66.75 1106 GLU A C 1
ATOM 1923 O O . GLU A 1 242 ? 190.359 168.636 150.337 1.00 66.75 1106 GLU A O 1
ATOM 1929 N N . PRO A 1 243 ? 190.747 169.760 148.432 1.00 60.01 1107 PRO A N 1
ATOM 1930 C CA . PRO A 1 243 ? 189.307 169.869 148.149 1.00 60.01 1107 PRO A CA 1
ATOM 1931 C C . PRO A 1 243 ? 188.623 168.531 147.936 1.00 60.01 1107 PRO A C 1
ATOM 1932 O O . PRO A 1 243 ? 187.397 168.451 148.084 1.00 60.01 1107 PRO A O 1
ATOM 1936 N N . PHE A 1 244 ? 189.368 167.481 147.593 1.00 59.57 1108 PHE A N 1
ATOM 1937 C CA . PHE A 1 244 ? 188.778 166.171 147.357 1.00 59.57 1108 PHE A CA 1
ATOM 1938 C C . PHE A 1 244 ? 188.708 165.309 148.610 1.00 59.57 1108 PHE A C 1
ATOM 1939 O O . PHE A 1 244 ? 187.937 164.343 148.636 1.00 59.57 1108 PHE A O 1
ATOM 1947 N N . ASN A 1 245 ? 189.488 165.627 149.642 1.00 59.78 1109 ASN A N 1
ATOM 1948 C CA . ASN A 1 245 ? 189.446 164.887 150.896 1.00 59.78 1109 ASN A CA 1
ATOM 1949 C C . ASN A 1 245 ? 188.393 165.407 151.863 1.00 59.78 1109 ASN A C 1
ATOM 1950 O O . ASN A 1 245 ? 188.175 164.785 152.908 1.00 59.78 1109 ASN A O 1
ATOM 1955 N N . ALA A 1 246 ? 187.740 166.521 151.547 1.00 52.97 1110 ALA A N 1
ATOM 1956 C CA . ALA A 1 246 ? 186.722 167.105 152.405 1.00 52.97 1110 ALA A CA 1
ATOM 1957 C C . ALA A 1 246 ? 185.499 167.465 151.575 1.00 52.97 1110 ALA A C 1
ATOM 1958 O O . ALA A 1 246 ? 185.597 167.720 150.372 1.00 52.97 1110 ALA A O 1
ATOM 1960 N N . GLY A 1 247 ? 184.344 167.482 152.232 1.00 43.20 1111 GLY A N 1
ATOM 1961 C CA . GLY A 1 247 ? 183.107 167.788 151.552 1.00 43.20 1111 GLY A CA 1
ATOM 1962 C C . GLY A 1 247 ? 183.006 169.250 151.160 1.00 43.20 1111 GLY A C 1
ATOM 1963 O O . GLY A 1 247 ? 183.773 170.109 151.596 1.00 43.20 1111 GLY A O 1
ATOM 1964 N N . ILE A 1 248 ? 182.026 169.532 150.305 1.00 36.28 1112 ILE A N 1
ATOM 1965 C CA . ILE A 1 248 ? 181.762 170.880 149.822 1.00 36.28 1112 ILE A CA 1
ATOM 1966 C C . ILE A 1 248 ? 180.333 171.259 150.187 1.00 36.28 1112 ILE A C 1
ATOM 1967 O O . ILE A 1 248 ? 179.420 170.428 150.118 1.00 36.28 1112 ILE A O 1
ATOM 1972 N N . LYS A 1 249 ? 180.147 172.512 150.585 1.00 32.47 1113 LYS A N 1
ATOM 1973 C CA . LYS A 1 249 ? 178.846 173.032 150.979 1.00 32.47 1113 LYS A CA 1
ATOM 1974 C C . LYS A 1 249 ? 178.182 173.708 149.789 1.00 32.47 1113 LYS A C 1
ATOM 1975 O O . LYS A 1 249 ? 178.809 174.516 149.095 1.00 32.47 1113 LYS A O 1
ATOM 1981 N N . TYR A 1 250 ? 176.915 173.375 149.559 1.00 22.45 1114 TYR A N 1
ATOM 1982 C CA . TYR A 1 250 ? 176.132 173.925 148.461 1.00 22.45 1114 TYR A CA 1
ATOM 1983 C C . TYR A 1 250 ? 175.084 174.870 149.036 1.00 22.45 1114 TYR A C 1
ATOM 1984 O O . TYR A 1 250 ? 174.222 174.446 149.814 1.00 22.45 1114 TYR A O 1
ATOM 1993 N N . HIS A 1 251 ? 175.165 176.142 148.660 1.00 24.77 1115 HIS A N 1
ATOM 1994 C CA . HIS A 1 251 ? 174.245 177.172 149.119 1.00 24.77 1115 HIS A CA 1
ATOM 1995 C C . HIS A 1 251 ? 173.198 177.451 148.053 1.00 24.77 1115 HIS A C 1
ATOM 1996 O O . HIS A 1 251 ? 173.542 177.772 146.910 1.00 24.77 1115 HIS A O 1
ATOM 2003 N N . ALA A 1 252 ? 171.928 177.342 148.436 1.00 22.01 1116 ALA A N 1
ATOM 2004 C CA . ALA A 1 252 ? 170.804 177.709 147.589 1.00 22.01 1116 ALA A CA 1
ATOM 2005 C C . ALA A 1 252 ? 169.813 178.510 148.418 1.00 22.01 1116 ALA A C 1
ATOM 2006 O O . ALA A 1 252 ? 169.396 178.065 149.492 1.00 22.01 1116 ALA A O 1
ATOM 2008 N N . THR A 1 253 ? 169.438 179.685 147.918 1.00 20.43 1117 THR A N 1
ATOM 2009 C CA . THR A 1 253 ? 168.571 180.606 148.646 1.00 20.43 1117 THR A CA 1
ATOM 2010 C C . THR A 1 253 ? 167.506 181.132 147.695 1.00 20.43 1117 THR A C 1
ATOM 2011 O O . THR A 1 253 ? 167.849 181.747 146.661 1.00 20.43 1117 THR A O 1
ATOM 2015 N N . PRO A 1 254 ? 166.226 180.918 147.984 1.00 18.81 1118 PRO A N 1
ATOM 2016 C CA . PRO A 1 254 ? 165.159 181.491 147.158 1.00 18.81 1118 PRO A CA 1
ATOM 2017 C C . PRO A 1 254 ? 165.144 183.005 147.269 1.00 18.81 1118 PRO A C 1
ATOM 2018 O O . PRO A 1 254 ? 165.644 183.567 148.254 1.00 18.81 1118 PRO A O 1
ATOM 2022 N N . PRO A 1 255 ? 164.591 183.703 146.269 1.00 20.90 1119 PRO A N 1
ATOM 2023 C CA . PRO A 1 255 ? 164.735 185.170 146.237 1.00 20.90 1119 PRO A CA 1
ATOM 2024 C C . PRO A 1 255 ? 164.123 185.886 147.429 1.00 20.90 1119 PRO A C 1
ATOM 2025 O O . PRO A 1 255 ? 164.689 186.881 147.900 1.00 20.90 1119 PRO A O 1
ATOM 2029 N N . LEU A 1 256 ? 162.985 185.413 147.934 1.00 21.46 1120 LEU A N 1
ATOM 2030 C CA . LEU A 1 256 ? 162.264 186.125 148.981 1.00 21.46 1120 LEU A CA 1
ATOM 2031 C C . LEU A 1 256 ? 162.686 185.735 150.389 1.00 21.46 1120 LEU A C 1
ATOM 2032 O O . LEU A 1 256 ? 162.274 186.400 151.345 1.00 21.46 1120 LEU A O 1
ATOM 2037 N N . LYS A 1 257 ? 163.488 184.687 150.543 1.00 22.01 1121 LYS A N 1
ATOM 2038 C CA . LYS A 1 257 ? 163.920 184.230 151.851 1.00 22.01 1121 LYS A CA 1
ATOM 2039 C C . LYS A 1 257 ? 165.410 184.505 152.043 1.00 22.01 1121 LYS A C 1
ATOM 2040 O O . LYS A 1 257 ? 166.105 184.990 151.148 1.00 22.01 1121 LYS A O 1
ATOM 2046 N N . ARG A 1 258 ? 165.902 184.190 153.237 1.00 29.34 1122 ARG A N 1
ATOM 2047 C CA . ARG A 1 258 ? 167.296 184.386 153.599 1.00 29.34 1122 ARG A CA 1
ATOM 2048 C C . ARG A 1 258 ? 167.972 183.035 153.796 1.00 29.34 1122 ARG A C 1
ATOM 2049 O O . ARG A 1 258 ? 167.312 182.000 153.922 1.00 29.34 1122 ARG A O 1
ATOM 2057 N N . PHE A 1 259 ? 169.303 183.054 153.818 1.00 28.95 1123 PHE A N 1
ATOM 2058 C CA . PHE A 1 259 ? 170.062 181.819 153.971 1.00 28.95 1123 PHE A CA 1
ATOM 2059 C C . PHE A 1 259 ? 169.831 181.240 155.357 1.00 28.95 1123 PHE A C 1
ATOM 2060 O O . PHE A 1 259 ? 170.117 181.894 156.366 1.00 28.95 1123 PHE A O 1
ATOM 2068 N N . LYS A 1 260 ? 169.310 180.016 155.414 1.00 31.97 1124 LYS A N 1
ATOM 2069 C CA . LYS A 1 260 ? 169.116 179.333 156.686 1.00 31.97 1124 LYS A CA 1
ATOM 2070 C C . LYS A 1 260 ? 169.972 178.078 156.786 1.00 31.97 1124 LYS A C 1
ATOM 2071 O O . LYS A 1 260 ? 170.827 177.998 157.675 1.00 31.97 1124 LYS A O 1
ATOM 2077 N N . ASP A 1 261 ? 169.788 177.114 155.878 1.00 29.37 1125 ASP A N 1
ATOM 2078 C CA . ASP A 1 261 ? 170.665 175.957 155.726 1.00 29.37 1125 ASP A CA 1
ATOM 2079 C C . ASP A 1 261 ? 170.140 175.107 154.572 1.00 29.37 1125 ASP A C 1
ATOM 2080 O O . ASP A 1 261 ? 169.080 175.409 154.015 1.00 29.37 1125 ASP A O 1
ATOM 2085 N N . MET A 1 262 ? 170.864 174.050 154.202 1.00 26.86 1126 MET A N 1
ATOM 2086 C CA . MET A 1 262 ? 170.497 173.286 153.011 1.00 26.86 1126 MET A CA 1
ATOM 2087 C C . MET A 1 262 ? 169.208 172.495 153.216 1.00 26.86 1126 MET A C 1
ATOM 2088 O O . MET A 1 262 ? 168.296 172.554 152.383 1.00 26.86 1126 MET A O 1
ATOM 2093 N N . GLU A 1 263 ? 169.104 171.752 154.319 1.00 29.24 1127 GLU A N 1
ATOM 2094 C CA . GLU A 1 263 ? 167.960 170.865 154.499 1.00 29.24 1127 GLU A CA 1
ATOM 2095 C C . GLU A 1 263 ? 166.730 171.561 155.065 1.00 29.24 1127 GLU A C 1
ATOM 2096 O O . GLU A 1 263 ? 165.684 170.914 155.194 1.00 29.24 1127 GLU A O 1
ATOM 2102 N N . TYR A 1 264 ? 166.816 172.845 155.407 1.00 26.52 1128 TYR A N 1
ATOM 2103 C CA . TYR A 1 264 ? 165.631 173.570 155.843 1.00 26.52 1128 TYR A CA 1
ATOM 2104 C C . TYR A 1 264 ? 164.783 174.061 154.679 1.00 26.52 1128 TYR A C 1
ATOM 2105 O O . TYR A 1 264 ? 163.698 174.603 154.911 1.00 26.52 1128 TYR A O 1
ATOM 2114 N N . LEU A 1 265 ? 165.246 173.884 153.446 1.00 19.72 1129 LEU A N 1
ATOM 2115 C CA . LEU A 1 265 ? 164.493 174.318 152.281 1.00 19.72 1129 LEU A CA 1
ATOM 2116 C C . LEU A 1 265 ? 163.268 173.432 152.063 1.00 19.72 1129 LEU A C 1
ATOM 2117 O O . LEU A 1 265 ? 163.186 172.302 152.552 1.00 19.72 1129 LEU A O 1
ATOM 2122 N N . SER A 1 266 ? 162.310 173.968 151.315 1.00 19.94 1130 SER A N 1
ATOM 2123 C CA . SER A 1 266 ? 161.097 173.236 150.991 1.00 19.94 1130 SER A CA 1
ATOM 2124 C C . SER A 1 266 ? 161.394 172.108 150.007 1.00 19.94 1130 SER A C 1
ATOM 2125 O O . SER A 1 266 ? 162.487 172.004 149.447 1.00 19.94 1130 SER A O 1
ATOM 2128 N N . GLY A 1 267 ? 160.393 171.251 149.799 1.00 17.38 1131 GLY A N 1
ATOM 2129 C CA . GLY A 1 267 ? 160.534 170.200 148.805 1.00 17.38 1131 GLY A CA 1
ATOM 2130 C C . GLY A 1 267 ? 160.675 170.752 147.400 1.00 17.38 1131 GLY A C 1
ATOM 2131 O O . GLY A 1 267 ? 161.555 170.339 146.640 1.00 17.38 1131 GLY A O 1
ATOM 2132 N N . GLY A 1 268 ? 159.814 171.706 147.039 1.00 16.89 1132 GLY A N 1
ATOM 2133 C CA . GLY A 1 268 ? 159.936 172.341 145.738 1.00 16.89 1132 GLY A CA 1
ATOM 2134 C C . GLY A 1 268 ? 161.214 173.145 145.601 1.00 16.89 1132 GLY A C 1
ATOM 2135 O O . GLY A 1 268 ? 161.886 173.093 144.565 1.00 16.89 1132 GLY A O 1
ATOM 2136 N N . GLU A 1 269 ? 161.570 173.896 146.645 1.00 20.13 1133 GLU A N 1
ATOM 2137 C CA . GLU A 1 269 ? 162.820 174.645 146.626 1.00 20.13 1133 GLU A CA 1
ATOM 2138 C C . GLU A 1 269 ? 164.017 173.709 146.536 1.00 20.13 1133 GLU A C 1
ATOM 2139 O O . GLU A 1 269 ? 164.988 173.996 145.827 1.00 20.13 1133 GLU A O 1
ATOM 2145 N N . LYS A 1 270 ? 163.965 172.580 147.247 1.00 20.02 1134 LYS A N 1
ATOM 2146 C CA . LYS A 1 270 ? 165.052 171.611 147.172 1.00 20.02 1134 LYS A CA 1
ATOM 2147 C C . LYS A 1 270 ? 165.162 171.013 145.775 1.00 20.02 1134 LYS A C 1
ATOM 2148 O O . LYS A 1 270 ? 166.270 170.822 145.263 1.00 20.02 1134 LYS A O 1
ATOM 2154 N N . THR A 1 271 ? 164.026 170.707 145.143 1.00 17.38 1135 THR A N 1
ATOM 2155 C CA . THR A 1 271 ? 164.064 170.184 143.780 1.00 17.38 1135 THR A CA 1
ATOM 2156 C C . THR A 1 271 ? 164.655 171.202 142.815 1.00 17.38 1135 THR A C 1
ATOM 2157 O O . THR A 1 271 ? 165.464 170.851 141.947 1.00 17.38 1135 THR A O 1
ATOM 2161 N N . VAL A 1 272 ? 164.259 172.471 142.945 1.00 17.20 1136 VAL A N 1
ATOM 2162 C CA . VAL A 1 272 ? 164.790 173.508 142.061 1.00 17.20 1136 VAL A CA 1
ATOM 2163 C C . VAL A 1 272 ? 166.292 173.671 142.270 1.00 17.20 1136 VAL A C 1
ATOM 2164 O O . VAL A 1 272 ? 167.060 173.791 141.305 1.00 17.20 1136 VAL A O 1
ATOM 2168 N N . ALA A 1 273 ? 166.733 173.673 143.530 1.00 19.75 1137 ALA A N 1
ATOM 2169 C CA . ALA A 1 273 ? 168.158 173.790 143.819 1.00 19.75 1137 ALA A CA 1
ATOM 2170 C C . ALA A 1 273 ? 168.934 172.604 143.263 1.00 19.75 1137 ALA A C 1
ATOM 2171 O O . ALA A 1 273 ? 170.033 172.770 142.719 1.00 19.75 1137 ALA A O 1
ATOM 2173 N N . ALA A 1 274 ? 168.381 171.396 143.396 1.00 20.07 1138 ALA A N 1
ATOM 2174 C CA . ALA A 1 274 ? 169.045 170.211 142.870 1.00 20.07 1138 ALA A CA 1
ATOM 2175 C C . ALA A 1 274 ? 169.142 170.261 141.352 1.00 20.07 1138 ALA A C 1
ATOM 2176 O O . ALA A 1 274 ? 170.172 169.891 140.779 1.00 20.07 1138 ALA A O 1
ATOM 2178 N N . LEU A 1 275 ? 168.078 170.706 140.682 1.00 17.47 1139 LEU A N 1
ATOM 2179 C CA . LEU A 1 275 ? 168.124 170.834 139.229 1.00 17.47 1139 LEU A CA 1
ATOM 2180 C C . LEU A 1 275 ? 169.166 171.859 138.799 1.00 17.47 1139 LEU A C 1
ATOM 2181 O O . LEU A 1 275 ? 169.912 171.634 137.838 1.00 17.47 1139 LEU A O 1
ATOM 2186 N N . ALA A 1 276 ? 169.230 172.994 139.501 1.00 20.71 1140 ALA A N 1
ATOM 2187 C CA . ALA A 1 276 ? 170.234 174.002 139.177 1.00 20.71 1140 ALA A CA 1
ATOM 2188 C C . ALA A 1 276 ? 171.644 173.460 139.373 1.00 20.71 1140 ALA A C 1
ATOM 2189 O O . ALA A 1 276 ? 172.526 173.685 138.537 1.00 20.71 1140 ALA A O 1
ATOM 2191 N N . LEU A 1 277 ? 171.872 172.735 140.471 1.00 25.06 1141 LEU A N 1
ATOM 2192 C CA . LEU A 1 277 ? 173.186 172.147 140.715 1.00 25.06 1141 LEU A CA 1
ATOM 2193 C C . LEU A 1 277 ? 173.538 171.119 139.649 1.00 25.06 1141 LEU A C 1
ATOM 2194 O O . LEU A 1 277 ? 174.684 171.051 139.196 1.00 25.06 1141 LEU A O 1
ATOM 2199 N N . LEU A 1 278 ? 172.563 170.303 139.241 1.00 24.98 1142 LEU A N 1
ATOM 2200 C CA . LEU A 1 278 ? 172.806 169.305 138.206 1.00 24.98 1142 LEU A CA 1
ATOM 2201 C C . LEU A 1 278 ? 173.185 169.963 136.886 1.00 24.98 1142 LEU A C 1
ATOM 2202 O O . LEU A 1 278 ? 174.136 169.537 136.216 1.00 24.98 1142 LEU A O 1
ATOM 2207 N N . PHE A 1 279 ? 172.451 171.009 136.500 1.00 13.19 1143 PHE A N 1
ATOM 2208 C CA . PHE A 1 279 ? 172.770 171.720 135.267 1.00 13.19 1143 PHE A CA 1
ATOM 2209 C C . PHE A 1 279 ? 174.146 172.368 135.346 1.00 13.19 1143 PHE A C 1
ATOM 2210 O O . PHE A 1 279 ? 174.917 172.323 134.382 1.00 13.19 1143 PHE A O 1
ATOM 2218 N N . ALA A 1 280 ? 174.477 172.966 136.493 1.00 25.23 1144 ALA A N 1
ATOM 2219 C CA . ALA A 1 280 ? 175.792 173.579 136.656 1.00 25.23 1144 ALA A CA 1
ATOM 2220 C C . ALA A 1 280 ? 176.904 172.541 136.560 1.00 25.23 1144 ALA A C 1
ATOM 2221 O O . ALA A 1 280 ? 177.955 172.799 135.963 1.00 25.23 1144 ALA A O 1
ATOM 2223 N N . ILE A 1 281 ? 176.693 171.366 137.156 1.00 29.84 1145 ILE A N 1
ATOM 2224 C CA . ILE A 1 281 ? 177.696 170.307 137.104 1.00 29.84 1145 ILE A CA 1
ATOM 2225 C C . ILE A 1 281 ? 177.894 169.826 135.673 1.00 29.84 1145 ILE A C 1
ATOM 2226 O O . ILE A 1 281 ? 179.030 169.646 135.214 1.00 29.84 1145 ILE A O 1
ATOM 2231 N N . ASN A 1 282 ? 176.799 169.618 134.940 1.00 33.24 1146 ASN A N 1
ATOM 2232 C CA . ASN A 1 282 ? 176.921 169.063 133.598 1.00 33.24 1146 ASN A CA 1
ATOM 2233 C C . ASN A 1 282 ? 177.299 170.134 132.573 1.00 33.24 1146 ASN A C 1
ATOM 2234 O O . ASN A 1 282 ? 177.651 169.796 131.439 1.00 33.24 1146 ASN A O 1
ATOM 2239 N N . SER A 1 283 ? 177.272 171.414 132.953 1.00 34.12 1147 SER A N 1
ATOM 2240 C CA . SER A 1 283 ? 177.641 172.472 132.016 1.00 34.12 1147 SER A CA 1
ATOM 2241 C C . SER A 1 283 ? 179.096 172.361 131.575 1.00 34.12 1147 SER A C 1
ATOM 2242 O O . SER A 1 283 ? 179.418 172.633 130.412 1.00 34.12 1147 SER A O 1
ATOM 2245 N N . TYR A 1 284 ? 179.993 171.980 132.490 1.00 37.58 1148 TYR A N 1
ATOM 2246 C CA . TYR A 1 284 ? 181.416 171.936 132.158 1.00 37.58 1148 TYR A CA 1
ATOM 2247 C C . TYR A 1 284 ? 181.701 170.948 131.032 1.00 37.58 1148 TYR A C 1
ATOM 2248 O O . TYR A 1 284 ? 182.471 171.250 130.113 1.00 37.58 1148 TYR A O 1
ATOM 2257 N N . GLN A 1 285 ? 181.095 169.765 131.088 1.00 35.98 1149 GLN A N 1
ATOM 2258 C CA . GLN A 1 285 ? 181.225 168.753 130.041 1.00 35.98 1149 GLN A CA 1
ATOM 2259 C C . GLN A 1 285 ? 179.817 168.382 129.600 1.00 35.98 1149 GLN A C 1
ATOM 2260 O O . GLN A 1 285 ? 179.231 167.416 130.106 1.00 35.98 1149 GLN A O 1
ATOM 2266 N N . PRO A 1 286 ? 179.239 169.139 128.663 1.00 33.29 1150 PRO A N 1
ATOM 2267 C CA . PRO A 1 286 ? 177.830 168.927 128.297 1.00 33.29 1150 PRO A CA 1
ATOM 2268 C C . PRO A 1 286 ? 177.547 167.525 127.787 1.00 33.29 1150 PRO A C 1
ATOM 2269 O O . PRO A 1 286 ? 178.058 167.117 126.739 1.00 33.29 1150 PRO A O 1
ATOM 2273 N N . SER A 1 287 ? 176.734 166.780 128.530 1.00 32.59 1151 SER A N 1
ATOM 2274 C CA . SER A 1 287 ? 176.324 165.462 128.086 1.00 32.59 1151 SER A CA 1
ATOM 2275 C C . SER A 1 287 ? 175.403 165.585 126.874 1.00 32.59 1151 SER A C 1
ATOM 2276 O O . SER A 1 287 ? 174.709 166.591 126.712 1.00 32.59 1151 SER A O 1
ATOM 2279 N N . PRO A 1 288 ? 175.393 164.579 125.997 1.00 31.50 1152 PRO A N 1
ATOM 2280 C CA . PRO A 1 288 ? 174.520 164.655 124.814 1.00 31.50 1152 PRO A CA 1
ATOM 2281 C C . PRO A 1 288 ? 173.045 164.775 125.148 1.00 31.50 1152 PRO A C 1
ATOM 2282 O O . PRO A 1 288 ? 172.292 165.365 124.363 1.00 31.50 1152 PRO A O 1
ATOM 2286 N N . PHE A 1 289 ? 172.599 164.234 126.281 1.00 30.03 1153 PHE A N 1
ATOM 2287 C CA . PHE A 1 289 ? 171.183 164.270 126.611 1.00 30.03 1153 PHE A CA 1
ATOM 2288 C C . PHE A 1 289 ? 170.985 164.223 128.119 1.00 30.03 1153 PHE A C 1
ATOM 2289 O O . PHE A 1 289 ? 171.692 163.503 128.829 1.00 30.03 1153 PHE A O 1
ATOM 2297 N N . PHE A 1 290 ? 170.019 165.006 128.591 1.00 29.04 1154 PHE A N 1
ATOM 2298 C CA . PHE A 1 290 ? 169.525 164.944 129.958 1.00 29.04 1154 PHE A CA 1
ATOM 2299 C C . PHE A 1 290 ? 168.343 163.989 130.026 1.00 29.04 1154 PHE A C 1
ATOM 2300 O O . PHE A 1 290 ? 167.485 163.987 129.137 1.00 29.04 1154 PHE A O 1
ATOM 2308 N N . VAL A 1 291 ? 168.300 163.182 131.082 1.00 28.18 1155 VAL A N 1
ATOM 2309 C CA . VAL A 1 291 ? 167.190 162.273 131.347 1.00 28.18 1155 VAL A CA 1
ATOM 2310 C C . VAL A 1 291 ? 166.623 162.621 132.715 1.00 28.18 1155 VAL A C 1
ATOM 2311 O O . VAL A 1 291 ? 167.323 162.508 133.728 1.00 28.18 1155 VAL A O 1
ATOM 2315 N N . LEU A 1 292 ? 165.359 163.039 132.746 1.00 25.57 1156 LEU A N 1
ATOM 2316 C CA . LEU A 1 292 ? 164.682 163.396 133.986 1.00 25.57 1156 LEU A CA 1
ATOM 2317 C C . LEU A 1 292 ? 163.426 162.551 134.128 1.00 25.57 1156 LEU A C 1
ATOM 2318 O O . LEU A 1 292 ? 162.654 162.420 133.173 1.00 25.57 1156 LEU A O 1
ATOM 2323 N N . ASP A 1 293 ? 163.219 161.978 135.314 1.00 31.10 1157 ASP A N 1
ATOM 2324 C CA . ASP A 1 293 ? 162.096 161.051 135.511 1.00 31.10 1157 ASP A CA 1
ATOM 2325 C C . ASP A 1 293 ? 160.861 161.772 136.046 1.00 31.10 1157 ASP A C 1
ATOM 2326 O O . ASP A 1 293 ? 159.825 161.815 135.381 1.00 31.10 1157 ASP A O 1
ATOM 2331 N N . GLN A 1 294 ? 160.948 162.317 137.256 1.00 30.43 1158 GLN A N 1
ATOM 2332 C CA . GLN A 1 294 ? 159.840 163.077 137.832 1.00 30.43 1158 GLN A CA 1
ATOM 2333 C C . GLN A 1 294 ? 160.361 164.252 138.651 1.00 30.43 1158 GLN A C 1
ATOM 2334 O O . GLN A 1 294 ? 159.947 164.480 139.788 1.00 30.43 1158 GLN A O 1
ATOM 2340 N N . VAL A 1 295 ? 161.303 165.008 138.079 1.00 25.39 1159 VAL A N 1
ATOM 2341 C CA . VAL A 1 295 ? 161.925 166.119 138.792 1.00 25.39 1159 VAL A CA 1
ATOM 2342 C C . VAL A 1 295 ? 160.914 167.164 139.249 1.00 25.39 1159 VAL A C 1
ATOM 2343 O O . VAL A 1 295 ? 161.223 167.975 140.128 1.00 25.39 1159 VAL A O 1
ATOM 2347 N N . ASP A 1 296 ? 159.708 167.168 138.679 1.00 25.27 1160 ASP A N 1
ATOM 2348 C CA . ASP A 1 296 ? 158.669 168.127 139.039 1.00 25.27 1160 ASP A CA 1
ATOM 2349 C C . ASP A 1 296 ? 157.577 167.506 139.906 1.00 25.27 1160 ASP A C 1
ATOM 2350 O O . ASP A 1 296 ? 156.399 167.842 139.752 1.00 25.27 1160 ASP A O 1
ATOM 2355 N N . ALA A 1 297 ? 157.945 166.601 140.815 1.00 21.96 1161 ALA A N 1
ATOM 2356 C CA . ALA A 1 297 ? 156.941 165.918 141.626 1.00 21.96 1161 ALA A CA 1
ATOM 2357 C C . ALA A 1 297 ? 156.307 166.863 142.642 1.00 21.96 1161 ALA A C 1
ATOM 2358 O O . ALA A 1 297 ? 155.079 166.903 142.783 1.00 21.96 1161 ALA A O 1
ATOM 2360 N N . ALA A 1 298 ? 157.126 167.631 143.357 1.00 19.66 1162 ALA A N 1
ATOM 2361 C CA . ALA A 1 298 ? 156.653 168.497 144.428 1.00 19.66 1162 ALA A CA 1
ATOM 2362 C C . ALA A 1 298 ? 156.547 169.958 144.011 1.00 19.66 1162 ALA A C 1
ATOM 2363 O O . ALA A 1 298 ? 156.313 170.819 144.865 1.00 19.66 1162 ALA A O 1
ATOM 2365 N N . LEU A 1 299 ? 156.712 170.257 142.727 1.00 19.82 1163 LEU A N 1
ATOM 2366 C CA . LEU A 1 299 ? 156.695 171.634 142.261 1.00 19.82 1163 LEU A CA 1
ATOM 2367 C C . LEU A 1 299 ? 155.268 172.142 142.097 1.00 19.82 1163 LEU A C 1
ATOM 2368 O O . LEU A 1 299 ? 154.331 171.374 141.865 1.00 19.82 1163 LEU A O 1
ATOM 2373 N N . ASP A 1 300 ? 155.112 173.458 142.224 1.00 27.14 1164 ASP A N 1
ATOM 2374 C CA . ASP A 1 300 ? 153.833 174.116 142.016 1.00 27.14 1164 ASP A CA 1
ATOM 2375 C C . ASP A 1 300 ? 153.656 174.446 140.535 1.00 27.14 1164 ASP A C 1
ATOM 2376 O O . ASP A 1 300 ? 154.504 174.132 139.697 1.00 27.14 1164 ASP A O 1
ATOM 2381 N N . ILE A 1 301 ? 152.532 175.088 140.204 1.00 26.32 1165 ILE A N 1
ATOM 2382 C CA . ILE A 1 301 ? 152.253 175.423 138.810 1.00 26.32 1165 ILE A CA 1
ATOM 2383 C C . ILE A 1 301 ? 153.274 176.425 138.282 1.00 26.32 1165 ILE A C 1
ATOM 2384 O O . ILE A 1 301 ? 153.789 176.282 137.165 1.00 26.32 1165 ILE A O 1
ATOM 2389 N N . THR A 1 302 ? 153.596 177.448 139.077 1.00 27.03 1166 THR A N 1
ATOM 2390 C CA . THR A 1 302 ? 154.586 178.426 138.637 1.00 27.03 1166 THR A CA 1
ATOM 2391 C C . THR A 1 302 ? 155.964 177.788 138.492 1.00 27.03 1166 THR A C 1
ATOM 2392 O O . THR A 1 302 ? 156.712 178.113 137.562 1.00 27.03 1166 THR A O 1
ATOM 2396 N N . ASN A 1 303 ? 156.306 176.853 139.382 1.00 23.44 1167 ASN A N 1
ATOM 2397 C CA . ASN A 1 303 ? 157.617 176.217 139.311 1.00 23.44 1167 ASN A CA 1
ATOM 2398 C C . ASN A 1 303 ? 157.734 175.310 138.091 1.00 23.44 1167 ASN A C 1
ATOM 2399 O O . ASN A 1 303 ? 158.767 175.312 137.413 1.00 23.44 1167 ASN A O 1
ATOM 2404 N N . VAL A 1 304 ? 156.693 174.527 137.793 1.00 24.08 1168 VAL A N 1
ATOM 2405 C CA . VAL A 1 304 ? 156.748 173.681 136.604 1.00 24.08 1168 VAL A CA 1
ATOM 2406 C C . VAL A 1 304 ? 156.747 174.536 135.342 1.00 24.08 1168 VAL A C 1
ATOM 2407 O O . VAL A 1 304 ? 157.398 174.192 134.348 1.00 24.08 1168 VAL A O 1
ATOM 2411 N N . GLN A 1 305 ? 156.031 175.664 135.359 1.00 25.85 1169 GLN A N 1
ATOM 2412 C CA . GLN A 1 305 ? 156.077 176.572 134.216 1.00 25.85 1169 GLN A CA 1
ATOM 2413 C C . GLN A 1 305 ? 157.483 177.126 134.011 1.00 25.85 1169 GLN A C 1
ATOM 2414 O O . GLN A 1 305 ? 157.974 177.189 132.877 1.00 25.85 1169 GLN A O 1
ATOM 2420 N N . ARG A 1 306 ? 158.149 177.522 135.099 1.00 25.59 1170 ARG A N 1
ATOM 2421 C CA . ARG A 1 306 ? 159.517 178.020 134.988 1.00 25.59 1170 ARG A CA 1
ATOM 2422 C C . ARG A 1 306 ? 160.464 176.936 134.487 1.00 25.59 1170 ARG A C 1
ATOM 2423 O O . ARG A 1 306 ? 161.352 177.207 133.669 1.00 25.59 1170 ARG A O 1
ATOM 2431 N N . ILE A 1 307 ? 160.295 175.704 134.972 1.00 23.21 1171 ILE A N 1
ATOM 2432 C CA . ILE A 1 307 ? 161.149 174.604 134.529 1.00 23.21 1171 ILE A CA 1
ATOM 2433 C C . ILE A 1 307 ? 160.955 174.340 133.040 1.00 23.21 1171 ILE A C 1
ATOM 2434 O O . ILE A 1 307 ? 161.927 174.157 132.295 1.00 23.21 1171 ILE A O 1
ATOM 2439 N N . ALA A 1 308 ? 159.700 174.317 132.585 1.00 23.89 1172 ALA A N 1
ATOM 2440 C CA . ALA A 1 308 ? 159.431 174.104 131.166 1.00 23.89 1172 ALA A CA 1
ATOM 2441 C C . ALA A 1 308 ? 160.011 175.231 130.321 1.00 23.89 1172 ALA A C 1
ATOM 2442 O O . ALA A 1 308 ? 160.569 174.985 129.245 1.00 23.89 1172 ALA A O 1
ATOM 2444 N N . ALA A 1 309 ? 159.885 176.475 130.791 1.00 23.77 1173 ALA A N 1
ATOM 2445 C CA . ALA A 1 309 ? 160.455 177.600 130.056 1.00 23.77 1173 ALA A CA 1
ATOM 2446 C C . ALA A 1 309 ? 161.971 177.488 129.963 1.00 23.77 1173 ALA A C 1
ATOM 2447 O O . ALA A 1 309 ? 162.555 177.748 128.905 1.00 23.77 1173 ALA A O 1
ATOM 2449 N N . TYR A 1 310 ? 162.626 177.102 131.061 1.00 23.10 1174 TYR A N 1
ATOM 2450 C CA . TYR A 1 310 ? 164.075 176.931 131.034 1.00 23.10 1174 TYR A CA 1
ATOM 2451 C C . TYR A 1 310 ? 164.483 175.827 130.069 1.00 23.10 1174 TYR A C 1
ATOM 2452 O O . TYR A 1 310 ? 165.460 175.972 129.323 1.00 23.10 1174 TYR A O 1
ATOM 2461 N N . ILE A 1 311 ? 163.752 174.710 130.076 1.00 26.01 1175 ILE A N 1
ATOM 2462 C CA . ILE A 1 311 ? 164.078 173.608 129.176 1.00 26.01 1175 ILE A CA 1
ATOM 2463 C C . ILE A 1 311 ? 163.914 174.037 127.723 1.00 26.01 1175 ILE A C 1
ATOM 2464 O O . ILE A 1 311 ? 164.759 173.733 126.872 1.00 26.01 1175 ILE A O 1
ATOM 2469 N N . ARG A 1 312 ? 162.829 174.754 127.416 1.00 29.40 1176 ARG A N 1
ATOM 2470 C CA . ARG A 1 312 ? 162.633 175.244 126.055 1.00 29.40 1176 ARG A CA 1
ATOM 2471 C C . ARG A 1 312 ? 163.737 176.211 125.649 1.00 29.40 1176 ARG A C 1
ATOM 2472 O O . ARG A 1 312 ? 164.227 176.166 124.515 1.00 29.40 1176 ARG A O 1
ATOM 2480 N N . ARG A 1 313 ? 164.138 177.099 126.561 1.00 27.81 1177 ARG A N 1
ATOM 2481 C CA . ARG A 1 313 ? 165.177 178.070 126.241 1.00 27.81 1177 ARG A CA 1
ATOM 2482 C C . ARG A 1 313 ? 166.527 177.407 126.004 1.00 27.81 1177 ARG A C 1
ATOM 2483 O O . ARG A 1 313 ? 167.260 177.809 125.093 1.00 27.81 1177 ARG A O 1
ATOM 2491 N N . HIS A 1 314 ? 166.876 176.398 126.802 1.00 28.63 1178 HIS A N 1
ATOM 2492 C CA . HIS A 1 314 ? 168.201 175.795 126.746 1.00 28.63 1178 HIS A CA 1
ATOM 2493 C C . HIS A 1 314 ? 168.265 174.556 125.860 1.00 28.63 1178 HIS A C 1
ATOM 2494 O O . HIS A 1 314 ? 169.322 173.924 125.781 1.00 28.63 1178 HIS A O 1
ATOM 2501 N N . ARG A 1 315 ? 167.172 174.193 125.197 1.00 31.86 1179 ARG A N 1
ATOM 2502 C CA . ARG A 1 315 ? 167.202 173.061 124.284 1.00 31.86 1179 ARG A CA 1
ATOM 2503 C C . ARG A 1 315 ? 167.873 173.450 122.970 1.00 31.86 1179 ARG A C 1
ATOM 2504 O O . ARG A 1 315 ? 167.797 174.598 122.522 1.00 31.86 1179 ARG A O 1
ATOM 2512 N N . ASN A 1 316 ? 168.553 172.480 122.367 1.00 33.83 1180 ASN A N 1
ATOM 2513 C CA . ASN A 1 316 ? 169.230 172.667 121.092 1.00 33.83 1180 ASN A CA 1
ATOM 2514 C C . ASN A 1 316 ? 169.590 171.295 120.540 1.00 33.83 1180 ASN A C 1
ATOM 2515 O O . ASN A 1 316 ? 169.576 170.306 121.280 1.00 33.83 1180 ASN A O 1
ATOM 2520 N N . PRO A 1 317 ? 169.899 171.196 119.243 1.00 35.48 1181 PRO A N 1
ATOM 2521 C CA . PRO A 1 317 ? 170.290 169.887 118.693 1.00 35.48 1181 PRO A CA 1
ATOM 2522 C C . PRO A 1 317 ? 171.531 169.300 119.342 1.00 35.48 1181 PRO A C 1
ATOM 2523 O O . PRO A 1 317 ? 171.701 168.074 119.335 1.00 35.48 1181 PRO A O 1
ATOM 2527 N N . ASP A 1 318 ? 172.407 170.135 119.903 1.00 38.79 1182 ASP A N 1
ATOM 2528 C CA . ASP A 1 318 ? 173.605 169.626 120.562 1.00 38.79 1182 ASP A CA 1
ATOM 2529 C C . ASP A 1 318 ? 173.301 169.031 121.932 1.00 38.79 1182 ASP A C 1
ATOM 2530 O O . ASP A 1 318 ? 173.959 168.067 122.341 1.00 38.79 1182 ASP A O 1
ATOM 2535 N N . LEU A 1 319 ? 172.324 169.581 122.651 1.00 33.40 1183 LEU A N 1
ATOM 2536 C CA . LEU A 1 319 ? 171.965 169.126 123.992 1.00 33.40 1183 LEU A CA 1
ATOM 2537 C C . LEU A 1 319 ? 170.497 168.720 123.993 1.00 33.40 1183 LEU A C 1
ATOM 2538 O O . LEU A 1 319 ? 169.610 169.580 123.968 1.00 33.40 1183 LEU A O 1
ATOM 2543 N N . GLN A 1 320 ? 170.244 167.417 124.036 1.00 32.58 1184 GLN A N 1
ATOM 2544 C CA . GLN A 1 320 ? 168.889 166.888 124.014 1.00 32.58 1184 GLN A CA 1
ATOM 2545 C C . GLN A 1 320 ? 168.334 166.785 125.429 1.00 32.58 1184 GLN A C 1
ATOM 2546 O O . GLN A 1 320 ? 169.076 166.614 126.398 1.00 32.58 1184 GLN A O 1
ATOM 2552 N N . PHE A 1 321 ? 167.013 166.902 125.542 1.00 29.75 1185 PHE A N 1
ATOM 2553 C CA . PHE A 1 321 ? 166.318 166.781 126.817 1.00 29.75 1185 PHE A CA 1
ATOM 2554 C C . PHE A 1 321 ? 165.207 165.753 126.676 1.00 29.75 1185 PHE A C 1
ATOM 2555 O O . PHE A 1 321 ? 164.419 165.819 125.728 1.00 29.75 1185 PHE A O 1
ATOM 2563 N N . ILE A 1 322 ? 165.141 164.806 127.611 1.00 28.64 1186 ILE A N 1
ATOM 2564 C CA . ILE A 1 322 ? 164.016 163.884 127.700 1.00 28.64 1186 ILE A CA 1
ATOM 2565 C C . ILE A 1 322 ? 163.538 163.853 129.146 1.00 28.64 1186 ILE A C 1
ATOM 2566 O O . ILE A 1 322 ? 164.336 163.661 130.072 1.00 28.64 1186 ILE A O 1
ATOM 2571 N N . VAL A 1 323 ? 162.245 164.097 129.339 1.00 27.46 1187 VAL A N 1
ATOM 2572 C CA . VAL A 1 323 ? 161.643 164.159 130.663 1.00 27.46 1187 VAL A CA 1
ATOM 2573 C C . VAL A 1 323 ? 160.369 163.330 130.661 1.00 27.46 1187 VAL A C 1
ATOM 2574 O O . VAL A 1 323 ? 159.630 163.300 129.672 1.00 27.46 1187 VAL A O 1
ATOM 2578 N N . ILE A 1 324 ? 160.134 162.633 131.761 1.00 26.56 1188 ILE A N 1
ATOM 2579 C CA . ILE A 1 324 ? 158.875 161.946 132.014 1.00 26.56 1188 ILE A CA 1
ATOM 2580 C C . ILE A 1 324 ? 158.048 162.826 132.936 1.00 26.56 1188 ILE A C 1
ATOM 2581 O O . ILE A 1 324 ? 158.596 163.512 133.808 1.00 26.56 1188 ILE A O 1
ATOM 2586 N N . SER A 1 325 ? 156.735 162.848 132.727 1.00 26.07 1189 SER A N 1
ATOM 2587 C CA . SER A 1 325 ? 155.884 163.678 133.567 1.00 26.07 1189 SER A CA 1
ATOM 2588 C C . SER A 1 325 ? 154.456 163.168 133.512 1.00 26.07 1189 SER A C 1
ATOM 2589 O O . SER A 1 325 ? 154.052 162.481 132.571 1.00 26.07 1189 SER A O 1
ATOM 2592 N N . LEU A 1 326 ? 153.698 163.517 134.551 1.00 27.12 1190 LEU A N 1
ATOM 2593 C CA . LEU A 1 326 ? 152.267 163.273 134.599 1.00 27.12 1190 LEU A CA 1
ATOM 2594 C C . LEU A 1 326 ? 151.455 164.554 134.704 1.00 27.12 1190 LEU A C 1
ATOM 2595 O O . LEU A 1 326 ? 150.229 164.501 134.557 1.00 27.12 1190 LEU A O 1
ATOM 2600 N N . LYS A 1 327 ? 152.096 165.693 134.951 1.00 26.17 1191 LYS A N 1
ATOM 2601 C CA . LYS A 1 327 ? 151.409 166.976 134.964 1.00 26.17 1191 LYS A CA 1
ATOM 2602 C C . LYS A 1 327 ? 151.096 167.403 133.537 1.00 26.17 1191 LYS A C 1
ATOM 2603 O O . LYS A 1 327 ? 151.970 167.375 132.667 1.00 26.17 1191 LYS A O 1
ATOM 2609 N N . ASN A 1 328 ? 149.847 167.814 133.303 1.00 30.80 1192 ASN A N 1
ATOM 2610 C CA . ASN A 1 328 ? 149.444 168.213 131.959 1.00 30.80 1192 ASN A CA 1
ATOM 2611 C C . ASN A 1 328 ? 150.223 169.429 131.476 1.00 30.80 1192 ASN A C 1
ATOM 2612 O O . ASN A 1 328 ? 150.604 169.494 130.303 1.00 30.80 1192 ASN A O 1
ATOM 2617 N N . THR A 1 329 ? 150.477 170.393 132.362 1.00 29.87 1193 THR A N 1
ATOM 2618 C CA . THR A 1 329 ? 151.160 171.622 131.979 1.00 29.87 1193 THR A CA 1
ATOM 2619 C C . THR A 1 329 ? 152.649 171.428 131.722 1.00 29.87 1193 THR A C 1
ATOM 2620 O O . THR A 1 329 ? 153.299 172.363 131.243 1.00 29.87 1193 THR A O 1
ATOM 2624 N N . MET A 1 330 ? 153.206 170.256 132.027 1.00 30.01 1194 MET A N 1
ATOM 2625 C CA . MET A 1 330 ? 154.643 170.054 131.888 1.00 30.01 1194 MET A CA 1
ATOM 2626 C C . MET A 1 330 ? 155.040 169.628 130.477 1.00 30.01 1194 MET A C 1
ATOM 2627 O O . MET A 1 330 ? 155.979 170.190 129.902 1.00 30.01 1194 MET A O 1
ATOM 2632 N N . PHE A 1 331 ? 154.351 168.643 129.905 1.00 30.35 1195 PHE A N 1
ATOM 2633 C CA . PHE A 1 331 ? 154.706 168.140 128.585 1.00 30.35 1195 PHE A CA 1
ATOM 2634 C C . PHE A 1 331 ? 154.047 168.918 127.454 1.00 30.35 1195 PHE A C 1
ATOM 2635 O O . PHE A 1 331 ? 154.190 168.533 126.289 1.00 30.35 1195 PHE A O 1
ATOM 2643 N N . GLU A 1 332 ? 153.323 169.996 127.767 1.00 33.48 1196 GLU A N 1
ATOM 2644 C CA . GLU A 1 332 ? 152.817 170.869 126.713 1.00 33.48 1196 GLU A CA 1
ATOM 2645 C C . GLU A 1 332 ? 153.961 171.535 125.962 1.00 33.48 1196 GLU A C 1
ATOM 2646 O O . GLU A 1 332 ? 153.888 171.729 124.743 1.00 33.48 1196 GLU A O 1
ATOM 2652 N N . LYS A 1 333 ? 155.027 171.892 126.675 1.00 32.17 1197 LYS A N 1
ATOM 2653 C CA . LYS A 1 333 ? 156.161 172.588 126.085 1.00 32.17 1197 LYS A CA 1
ATOM 2654 C C . LYS A 1 333 ? 157.113 171.658 125.344 1.00 32.17 1197 LYS A C 1
ATOM 2655 O O . LYS A 1 333 ? 158.050 172.145 124.703 1.00 32.17 1197 LYS A O 1
ATOM 2661 N N . SER A 1 334 ? 156.903 170.347 125.418 1.00 33.69 1198 SER A N 1
ATOM 2662 C CA . SER A 1 334 ? 157.793 169.407 124.754 1.00 33.69 1198 SER A CA 1
ATOM 2663 C C . SER A 1 334 ? 157.626 169.475 123.240 1.00 33.69 1198 SER A C 1
ATOM 2664 O O . SER A 1 334 ? 156.565 169.833 122.721 1.00 33.69 1198 SER A O 1
ATOM 2667 N N . ASP A 1 335 ? 158.702 169.139 122.528 1.00 35.95 1199 ASP A N 1
ATOM 2668 C CA . ASP A 1 335 ? 158.655 169.113 121.071 1.00 35.95 1199 ASP A CA 1
ATOM 2669 C C . ASP A 1 335 ? 157.932 167.882 120.541 1.00 35.95 1199 ASP A C 1
ATOM 2670 O O . ASP A 1 335 ? 157.343 167.936 119.457 1.00 35.95 1199 ASP A O 1
ATOM 2675 N N . ALA A 1 336 ? 157.972 166.772 121.275 1.00 34.82 1200 ALA A N 1
ATOM 2676 C CA . ALA A 1 336 ? 157.313 165.546 120.857 1.00 34.82 1200 ALA A CA 1
ATOM 2677 C C . ALA A 1 336 ? 156.761 164.819 122.0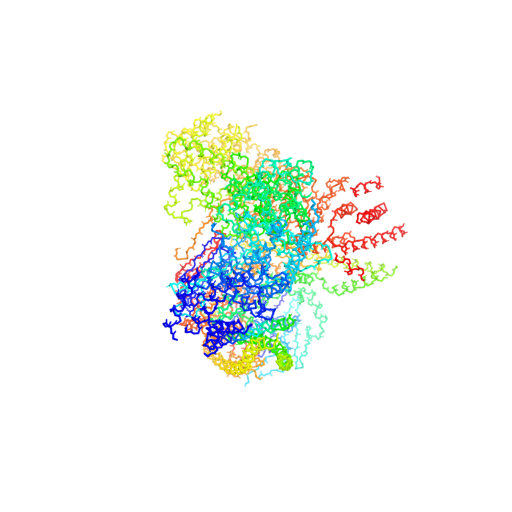74 1.00 34.82 1200 ALA A C 1
ATOM 2678 O O . ALA A 1 336 ? 157.300 164.923 123.179 1.00 34.82 1200 ALA A O 1
ATOM 2680 N N . LEU A 1 337 ? 155.674 164.084 121.857 1.00 33.02 1201 LEU A N 1
ATOM 2681 C CA . LEU A 1 337 ? 155.053 163.244 122.874 1.00 33.02 1201 LEU A CA 1
ATOM 2682 C C . LEU A 1 337 ? 155.245 161.788 122.484 1.00 33.02 1201 LEU A C 1
ATOM 2683 O O . LEU A 1 337 ? 154.851 161.382 121.387 1.00 33.02 1201 LEU A O 1
ATOM 2688 N N . VAL A 1 338 ? 155.835 161.002 123.380 1.00 29.04 1202 VAL A N 1
ATOM 2689 C CA . VAL A 1 338 ? 155.878 159.554 123.233 1.00 29.04 1202 VAL A CA 1
ATOM 2690 C C . VAL A 1 338 ? 155.063 158.952 124.371 1.00 29.04 1202 VAL A C 1
ATOM 2691 O O . VAL A 1 338 ? 155.359 159.178 125.552 1.00 29.04 1202 VAL A O 1
ATOM 2695 N N . GLY A 1 339 ? 154.003 158.235 124.016 1.00 27.15 1203 GLY A N 1
ATOM 2696 C CA . GLY A 1 339 ? 153.050 157.722 124.981 1.00 27.15 1203 GLY A CA 1
ATOM 2697 C C . GLY A 1 339 ? 153.149 156.215 125.098 1.00 27.15 1203 GLY A C 1
ATOM 2698 O O . GLY A 1 339 ? 153.331 155.512 124.104 1.00 27.15 1203 GLY A O 1
ATOM 2699 N N . VAL A 1 340 ? 153.025 155.723 126.327 1.00 21.04 1204 VAL A N 1
ATOM 2700 C CA . VAL A 1 340 ? 153.095 154.297 126.615 1.00 21.04 1204 VAL A CA 1
ATOM 2701 C C . VAL A 1 340 ? 151.781 153.871 127.251 1.00 21.04 1204 VAL A C 1
ATOM 2702 O O . VAL A 1 340 ? 151.297 154.519 128.186 1.00 21.04 1204 VAL A O 1
ATOM 2706 N N . TYR A 1 341 ? 151.191 152.798 126.729 1.00 31.31 1205 TYR A N 1
ATOM 2707 C CA . TYR A 1 341 ? 149.946 152.270 127.266 1.00 31.31 1205 TYR A CA 1
ATOM 2708 C C . TYR A 1 341 ? 150.034 150.757 127.378 1.00 31.31 1205 TYR A C 1
ATOM 2709 O O . TYR A 1 341 ? 150.588 150.088 126.503 1.00 31.31 1205 TYR A O 1
ATOM 2718 N N . ARG A 1 342 ? 149.474 150.221 128.458 1.00 34.38 1206 ARG A N 1
ATOM 2719 C CA . ARG A 1 342 ? 149.553 148.796 128.754 1.00 34.38 1206 ARG A CA 1
ATOM 2720 C C . ARG A 1 342 ? 148.374 148.084 128.099 1.00 34.38 1206 ARG A C 1
ATOM 2721 O O . ARG A 1 342 ? 147.213 148.390 128.392 1.00 34.38 1206 ARG A O 1
ATOM 2729 N N . GLN A 1 343 ? 148.673 147.138 127.214 1.00 33.68 1207 GLN A N 1
ATOM 2730 C CA . GLN A 1 343 ? 147.659 146.294 126.599 1.00 33.68 1207 GLN A CA 1
ATOM 2731 C C . GLN A 1 343 ? 147.494 145.033 127.438 1.00 33.68 1207 GLN A C 1
ATOM 2732 O O . GLN A 1 343 ? 148.448 144.265 127.614 1.00 33.68 1207 GLN A O 1
ATOM 2738 N N . GLN A 1 344 ? 146.281 144.828 127.960 1.00 37.66 1208 GLN A N 1
ATOM 2739 C CA . GLN A 1 344 ? 146.011 143.699 128.842 1.00 37.66 1208 GLN A CA 1
ATOM 2740 C C . GLN A 1 344 ? 145.867 142.386 128.083 1.00 37.66 1208 GLN A C 1
ATOM 2741 O O . GLN A 1 344 ? 146.228 141.330 128.614 1.00 37.66 1208 GLN A O 1
ATOM 2747 N N . GLN A 1 345 ? 145.333 142.427 126.860 1.00 37.98 1209 GLN A N 1
ATOM 2748 C CA . GLN A 1 345 ? 145.142 141.199 126.093 1.00 37.98 1209 GLN A CA 1
ATOM 2749 C C . GLN A 1 345 ? 146.474 140.508 125.828 1.00 37.98 1209 GLN A C 1
ATOM 2750 O O . GLN A 1 345 ? 146.600 139.290 125.997 1.00 37.98 1209 GLN A O 1
ATOM 2756 N N . GLU A 1 346 ? 147.480 141.272 125.412 1.00 36.26 1210 GLU A N 1
ATOM 2757 C CA . GLU A 1 346 ? 148.830 140.753 125.254 1.00 36.26 1210 GLU A CA 1
ATOM 2758 C C . GLU A 1 346 ? 149.676 140.953 126.506 1.00 36.26 1210 GLU A C 1
ATOM 2759 O O . GLU A 1 346 ? 150.760 140.369 126.606 1.00 36.26 1210 GLU A O 1
ATOM 2765 N N . ASN A 1 347 ? 149.183 141.729 127.473 1.00 35.14 1211 ASN A N 1
ATOM 2766 C CA . ASN A 1 347 ? 149.898 142.017 128.715 1.00 35.14 1211 ASN A CA 1
ATOM 2767 C C . ASN A 1 347 ? 151.278 142.607 128.430 1.00 35.14 1211 ASN A C 1
ATOM 2768 O O . ASN A 1 347 ? 152.292 142.198 128.998 1.00 35.14 1211 ASN A O 1
ATOM 2773 N N . SER A 1 348 ? 151.309 143.587 127.530 1.00 32.47 1212 SER A N 1
ATOM 2774 C CA . SER A 1 348 ? 152.548 144.230 127.116 1.00 32.47 1212 SER A CA 1
ATOM 2775 C C . SER A 1 348 ? 152.396 145.740 127.247 1.00 32.47 1212 SER A C 1
ATOM 2776 O O . SER A 1 348 ? 151.359 146.245 127.681 1.00 32.47 1212 SER A O 1
ATOM 2779 N N . SER A 1 349 ? 153.441 146.468 126.865 1.00 29.75 1213 SER A N 1
ATOM 2780 C CA . SER A 1 349 ? 153.458 147.928 126.935 1.00 29.75 1213 SER A CA 1
ATOM 2781 C C . SER A 1 349 ? 153.707 148.475 125.533 1.00 29.75 1213 SER A C 1
ATOM 2782 O O . SER A 1 349 ? 154.851 148.526 125.071 1.00 29.75 1213 SER A O 1
ATOM 2785 N N . LYS A 1 350 ? 152.637 148.884 124.860 1.00 32.41 1214 LYS A N 1
ATOM 2786 C CA . LYS A 1 350 ? 152.756 149.442 123.522 1.00 32.41 1214 LYS A CA 1
ATOM 2787 C C . LYS A 1 350 ? 153.092 150.927 123.591 1.00 32.41 1214 LYS A C 1
ATOM 2788 O O . LYS A 1 350 ? 152.779 151.616 124.569 1.00 32.41 1214 LYS A O 1
ATOM 2794 N N . ILE A 1 351 ? 153.738 151.418 122.535 1.00 29.39 1215 ILE A N 1
ATOM 2795 C CA . ILE A 1 351 ? 154.309 152.759 122.504 1.00 29.39 1215 ILE A CA 1
ATOM 2796 C C . ILE A 1 351 ? 153.883 153.441 121.211 1.00 29.39 1215 ILE A C 1
ATOM 2797 O O . ILE A 1 351 ? 153.974 152.844 120.133 1.00 29.39 1215 ILE A O 1
ATOM 2802 N N . ILE A 1 352 ? 153.420 154.690 121.317 1.00 33.51 1216 ILE A N 1
ATOM 2803 C CA . ILE A 1 352 ? 152.980 155.460 120.161 1.00 33.51 1216 ILE A CA 1
ATOM 2804 C C . ILE A 1 352 ? 153.549 156.873 120.231 1.00 33.51 1216 ILE A C 1
ATOM 2805 O O . ILE A 1 352 ? 154.031 157.327 121.270 1.00 33.51 1216 ILE A O 1
ATOM 2810 N N . THR A 1 353 ? 153.492 157.564 119.091 1.00 43.44 1217 THR A N 1
ATOM 2811 C CA . THR A 1 353 ? 153.994 158.926 118.946 1.00 43.44 1217 THR A CA 1
ATOM 2812 C C . THR A 1 353 ? 153.396 159.530 117.686 1.00 43.44 1217 THR A C 1
ATOM 2813 O O . THR A 1 353 ? 153.452 158.905 116.622 1.00 43.44 1217 THR A O 1
ATOM 2817 N N . LEU A 1 354 ? 152.824 160.733 117.788 1.00 56.86 1218 LEU A N 1
ATOM 2818 C CA . LEU A 1 354 ? 152.255 161.397 116.619 1.00 56.86 1218 LEU A CA 1
ATOM 2819 C C . LEU A 1 354 ? 153.008 162.673 116.250 1.00 56.86 1218 LEU A C 1
ATOM 2820 O O . LEU A 1 354 ? 153.679 162.699 115.215 1.00 56.86 1218 LEU A O 1
ATOM 2825 N N . ASP A 1 355 ? 152.956 163.714 117.091 1.00 57.46 1219 ASP A N 1
ATOM 2826 C CA . ASP A 1 355 ? 153.659 164.973 116.832 1.00 57.46 1219 ASP A CA 1
ATOM 2827 C C . ASP A 1 355 ? 153.382 166.022 117.904 1.00 57.46 1219 ASP A C 1
ATOM 2828 O O . ASP A 1 355 ? 152.379 165.935 118.620 1.00 57.46 1219 ASP A O 1
ATOM 2833 N N . LEU A 1 356 ? 154.264 167.022 118.013 1.00 47.21 1220 LEU A N 1
ATOM 2834 C CA . LEU A 1 356 ? 153.904 168.318 118.580 1.00 47.21 1220 LEU A CA 1
ATOM 2835 C C . LEU A 1 356 ? 154.560 169.492 117.869 1.00 47.21 1220 LEU A C 1
ATOM 2836 O O . LEU A 1 356 ? 154.360 170.634 118.297 1.00 47.21 1220 LEU A O 1
ATOM 2841 N N . SER A 1 357 ? 155.332 169.261 116.806 1.00 54.55 1221 SER A N 1
ATOM 2842 C CA . SER A 1 357 ? 156.080 170.350 116.184 1.00 54.55 1221 SER A CA 1
ATOM 2843 C C . SER A 1 357 ? 155.165 171.262 115.378 1.00 54.55 1221 SER A C 1
ATOM 2844 O O . SER A 1 357 ? 155.311 172.490 115.411 1.00 54.55 1221 SER A O 1
ATOM 2847 N N . ASN A 1 358 ? 154.213 170.684 114.650 1.00 55.20 1222 ASN A N 1
ATOM 2848 C CA . ASN A 1 358 ? 153.343 171.449 113.768 1.00 55.20 1222 ASN A CA 1
ATOM 2849 C C . ASN A 1 358 ? 152.132 172.043 114.477 1.00 55.20 1222 ASN A C 1
ATOM 2850 O O . ASN A 1 358 ? 151.337 172.737 113.834 1.00 55.20 1222 ASN A O 1
ATOM 2855 N N . TYR A 1 359 ? 151.969 171.791 115.772 1.00 49.24 1223 TYR A N 1
ATOM 2856 C CA . TYR A 1 359 ? 150.863 172.357 116.529 1.00 49.24 1223 TYR A CA 1
ATOM 2857 C C . TYR A 1 359 ? 151.234 173.733 117.068 1.00 49.24 1223 TYR A C 1
ATOM 2858 O O . TYR A 1 359 ? 152.403 174.025 117.333 1.00 49.24 1223 TYR A O 1
ATOM 2867 N N . ALA A 1 360 ? 150.220 174.578 117.226 1.00 46.23 1224 ALA A N 1
ATOM 2868 C CA . ALA A 1 360 ? 150.422 175.934 117.722 1.00 46.23 1224 ALA A CA 1
ATOM 2869 C C . ALA A 1 360 ? 150.813 175.928 119.196 1.00 46.23 1224 ALA A C 1
ATOM 2870 O O . ALA A 1 360 ? 150.997 176.983 119.803 1.00 46.23 1224 ALA A O 1
ATOM 2872 N N . GLY B 2 1 ? 137.350 159.459 169.373 1.00 20.01 0 GLY B N 1
ATOM 2873 C CA . GLY B 2 1 ? 138.789 159.504 169.552 1.00 20.01 0 GLY B CA 1
ATOM 2874 C C . GLY B 2 1 ? 139.276 160.818 170.129 1.00 20.01 0 GLY B C 1
ATOM 2875 O O . GLY B 2 1 ? 138.470 161.699 170.428 1.00 20.01 0 GLY B O 1
ATOM 2876 N N . PRO B 2 2 ? 140.595 160.947 170.299 1.00 22.16 1 PRO B N 1
ATOM 2877 C CA . PRO B 2 2 ? 141.142 162.210 170.824 1.00 22.16 1 PRO B CA 1
ATOM 2878 C C . PRO B 2 2 ? 140.755 163.434 170.010 1.00 22.16 1 PRO B C 1
ATOM 2879 O O . PRO B 2 2 ? 140.481 164.486 170.601 1.00 22.16 1 PRO B O 1
ATOM 2883 N N . TYR B 2 3 ? 140.722 163.333 168.678 1.00 18.02 2 TYR B N 1
ATOM 2884 C CA . TYR B 2 3 ? 140.157 164.374 167.817 1.00 18.02 2 TYR B CA 1
ATOM 2885 C C . TYR B 2 3 ? 140.858 165.720 168.045 1.00 18.02 2 TYR B C 1
ATOM 2886 O O . TYR B 2 3 ? 140.332 166.636 168.682 1.00 18.02 2 TYR B O 1
ATOM 2895 N N . ILE B 2 4 ? 142.111 165.773 167.580 1.00 18.58 3 ILE B N 1
ATOM 2896 C CA . ILE B 2 4 ? 142.860 167.027 167.550 1.00 18.58 3 ILE B CA 1
ATOM 2897 C C . ILE B 2 4 ? 141.962 168.156 167.061 1.00 18.58 3 ILE B C 1
ATOM 2898 O O . ILE B 2 4 ? 141.270 168.029 166.045 1.00 18.58 3 ILE B O 1
ATOM 2903 N N . LYS B 2 5 ? 141.936 169.255 167.814 1.00 19.35 4 LYS B N 1
ATOM 2904 C CA . LYS B 2 5 ? 140.977 170.330 167.584 1.00 19.35 4 LYS B CA 1
ATOM 2905 C C . LYS B 2 5 ? 141.612 171.699 167.397 1.00 19.35 4 LYS B C 1
ATOM 2906 O O . LYS B 2 5 ? 141.131 172.481 166.575 1.00 19.35 4 LYS B O 1
ATOM 2912 N N . ARG B 2 6 ? 142.667 172.028 168.139 1.00 20.37 5 ARG B N 1
ATOM 2913 C CA . ARG B 2 6 ? 143.317 173.324 168.000 1.00 20.37 5 ARG B CA 1
ATOM 2914 C C . ARG B 2 6 ? 144.829 173.165 168.036 1.00 20.37 5 ARG B C 1
ATOM 2915 O O . ARG B 2 6 ? 145.361 172.291 168.724 1.00 20.37 5 ARG B O 1
ATOM 2923 N N . VAL B 2 7 ? 145.518 174.024 167.289 1.00 15.55 6 VAL B N 1
ATOM 2924 C CA . VAL B 2 7 ? 146.976 174.059 167.268 1.00 15.55 6 VAL B CA 1
ATOM 2925 C C . VAL B 2 7 ? 147.426 175.502 167.455 1.00 15.55 6 VAL B C 1
ATOM 2926 O O . VAL B 2 7 ? 146.985 176.393 166.721 1.00 15.55 6 VAL B O 1
ATOM 2930 N N . ILE B 2 8 ? 148.306 175.730 168.427 1.00 14.28 7 ILE B N 1
ATOM 2931 C CA . ILE B 2 8 ? 148.854 177.053 168.711 1.00 14.28 7 ILE B CA 1
ATOM 2932 C C . ILE B 2 8 ? 150.364 176.980 168.535 1.00 14.28 7 ILE B C 1
ATOM 2933 O O . ILE B 2 8 ? 151.033 176.182 169.200 1.00 14.28 7 ILE B O 1
ATOM 2938 N N . ILE B 2 9 ? 150.904 177.809 167.647 1.00 14.91 8 ILE B N 1
ATOM 2939 C CA . ILE B 2 9 ? 152.325 177.788 167.313 1.00 14.91 8 ILE B CA 1
ATOM 2940 C C . ILE B 2 9 ? 152.900 179.176 167.550 1.00 14.91 8 ILE B C 1
ATOM 2941 O O . ILE B 2 9 ? 152.308 180.174 167.128 1.00 14.91 8 ILE B O 1
ATOM 2946 N N . LYS B 2 10 ? 154.053 179.245 168.214 1.00 16.18 9 LYS B N 1
ATOM 2947 C CA . LYS B 2 10 ? 154.683 180.528 168.516 1.00 16.18 9 LYS B CA 1
ATOM 2948 C C . LYS B 2 10 ? 156.192 180.373 168.395 1.00 16.18 9 LYS B C 1
ATOM 2949 O O . LYS B 2 10 ? 156.830 179.772 169.266 1.00 16.18 9 LYS B O 1
ATOM 2955 N N . GLY B 2 11 ? 156.760 180.916 167.322 1.00 18.34 10 GLY B N 1
ATOM 2956 C CA . GLY B 2 11 ? 158.195 180.901 167.138 1.00 18.34 10 GLY B CA 1
ATOM 2957 C C . GLY B 2 11 ? 158.769 179.603 166.622 1.00 18.34 10 GLY B C 1
ATOM 2958 O O . GLY B 2 11 ? 159.996 179.478 166.551 1.00 18.34 10 GLY B O 1
ATOM 2959 N N . PHE B 2 12 ? 157.932 178.631 166.260 1.00 17.97 11 PHE B N 1
ATOM 2960 C CA . PHE B 2 12 ? 158.419 177.333 165.795 1.00 17.97 11 PHE B CA 1
ATOM 2961 C C . PHE B 2 12 ? 158.723 177.430 164.302 1.00 17.97 11 PHE B C 1
ATOM 2962 O O . PHE B 2 12 ? 157.947 177.008 163.442 1.00 17.97 11 PHE B O 1
ATOM 2970 N N . LYS B 2 13 ? 159.832 178.112 164.006 1.00 21.56 12 LYS B N 1
ATOM 2971 C CA . LYS B 2 13 ? 160.602 178.091 162.758 1.00 21.56 12 LYS B CA 1
ATOM 2972 C C . LYS B 2 13 ? 159.839 178.665 161.568 1.00 21.56 12 LYS B C 1
ATOM 2973 O O . LYS B 2 13 ? 160.419 178.843 160.495 1.00 21.56 12 LYS B O 1
ATOM 2979 N N . THR B 2 14 ? 158.548 178.943 161.719 1.00 20.94 13 THR B N 1
ATOM 2980 C CA . THR B 2 14 ? 157.846 179.668 160.666 1.00 20.94 13 THR B CA 1
ATOM 2981 C C . THR B 2 14 ? 156.802 180.614 161.254 1.00 20.94 13 THR B C 1
ATOM 2982 O O . THR B 2 14 ? 156.193 181.388 160.504 1.00 20.94 13 THR B O 1
ATOM 2986 N N . TYR B 2 15 ? 156.649 180.657 162.572 1.00 17.94 14 TYR B N 1
ATOM 2987 C CA . TYR B 2 15 ? 155.507 181.281 163.229 1.00 17.94 14 TYR B CA 1
ATOM 2988 C C . TYR B 2 15 ? 155.972 182.184 164.362 1.00 17.94 14 TYR B C 1
ATOM 2989 O O . TYR B 2 15 ? 155.537 182.055 165.508 1.00 17.94 14 TYR B O 1
ATOM 2998 N N . ARG B 2 16 ? 156.913 183.080 164.045 1.00 27.58 15 ARG B N 1
ATOM 2999 C CA . ARG B 2 16 ? 157.416 184.064 165.001 1.00 27.58 15 ARG B CA 1
ATOM 3000 C C . ARG B 2 16 ? 156.315 184.641 165.885 1.00 27.58 15 ARG B C 1
ATOM 3001 O O . ARG B 2 16 ? 156.470 184.740 167.107 1.00 27.58 15 ARG B O 1
ATOM 3009 N N . ASN B 2 17 ? 155.199 185.029 165.283 1.00 24.81 16 ASN B N 1
ATOM 3010 C CA . ASN B 2 17 ? 154.026 185.469 166.021 1.00 24.81 16 ASN B CA 1
ATOM 3011 C C . ASN B 2 17 ? 153.088 184.292 166.257 1.00 24.81 16 ASN B C 1
ATOM 3012 O O . ASN B 2 17 ? 153.034 183.342 165.473 1.00 24.81 16 ASN B O 1
ATOM 3017 N N . GLU B 2 18 ? 152.346 184.366 167.359 1.00 21.07 17 GLU B N 1
ATOM 3018 C CA . GLU B 2 18 ? 151.445 183.282 167.726 1.00 21.07 17 GLU B CA 1
ATOM 3019 C C . GLU B 2 18 ? 150.361 183.098 166.672 1.00 21.07 17 GLU B C 1
ATOM 3020 O O . GLU B 2 18 ? 149.726 184.060 166.231 1.00 21.07 17 GLU B O 1
ATOM 3026 N N . THR B 2 19 ? 150.153 181.848 166.270 1.00 16.18 18 THR B N 1
ATOM 3027 C CA . THR B 2 19 ? 149.155 181.481 165.276 1.00 16.18 18 THR B CA 1
ATOM 3028 C C . THR B 2 19 ? 148.278 180.384 165.856 1.00 16.18 18 THR B C 1
ATOM 3029 O O . THR B 2 19 ? 148.790 179.391 166.384 1.00 16.18 18 THR B O 1
ATOM 3033 N N . ILE B 2 20 ? 146.965 180.564 165.754 1.00 17.26 19 ILE B N 1
ATOM 3034 C CA . ILE B 2 20 ? 145.985 179.622 166.281 1.00 17.26 19 ILE B CA 1
ATOM 3035 C C . ILE B 2 20 ? 145.173 179.085 165.112 1.00 17.26 19 ILE B C 1
ATOM 3036 O O . ILE B 2 20 ? 144.600 179.862 164.339 1.00 17.26 19 ILE B O 1
ATOM 3041 N N . ILE B 2 21 ? 145.125 177.763 164.984 1.00 15.29 20 ILE B N 1
ATOM 3042 C CA . ILE B 2 21 ? 144.334 177.091 163.962 1.00 15.29 20 ILE B CA 1
ATOM 3043 C C . ILE B 2 21 ? 143.301 176.227 164.669 1.00 15.29 20 ILE B C 1
ATOM 3044 O O . ILE B 2 21 ? 143.658 175.384 165.500 1.00 15.29 20 ILE B O 1
ATOM 3049 N N . ASP B 2 22 ? 142.029 176.438 164.343 1.00 17.71 21 ASP B N 1
ATOM 3050 C CA . ASP B 2 22 ? 140.922 175.733 164.972 1.00 17.71 21 ASP B CA 1
ATOM 3051 C C . ASP B 2 22 ? 139.937 175.279 163.900 1.00 17.71 21 ASP B C 1
ATOM 3052 O O . ASP B 2 22 ? 140.149 175.492 162.703 1.00 17.71 21 ASP B O 1
ATOM 3057 N N . ASN B 2 23 ? 138.851 174.643 164.346 1.00 18.17 22 ASN B N 1
ATOM 3058 C CA . ASN B 2 23 ? 137.800 174.123 163.469 1.00 18.17 22 ASN B CA 1
ATOM 3059 C C . ASN B 2 23 ? 138.386 173.132 162.456 1.00 18.17 22 ASN B C 1
ATOM 3060 O O . ASN B 2 23 ? 138.395 173.355 161.244 1.00 18.17 22 ASN B O 1
ATOM 3065 N N . PHE B 2 24 ? 138.877 172.022 163.000 1.00 16.33 23 PHE B N 1
ATOM 3066 C CA . PHE B 2 24 ? 139.631 171.047 162.225 1.00 16.33 23 PHE B CA 1
ATOM 3067 C C . PHE B 2 24 ? 138.764 169.995 161.543 1.00 16.33 23 PHE B C 1
ATOM 3068 O O . PHE B 2 24 ? 139.318 169.094 160.904 1.00 16.33 23 PHE B O 1
ATOM 3076 N N . SER B 2 25 ? 137.433 170.088 161.650 1.00 18.22 24 SER B N 1
ATOM 3077 C CA . SER B 2 25 ? 136.531 169.210 160.908 1.00 18.22 24 SER B CA 1
ATOM 3078 C C . SER B 2 25 ? 136.840 167.736 161.138 1.00 18.22 24 SER B C 1
ATOM 3079 O O . SER B 2 25 ? 137.471 167.099 160.284 1.00 18.22 24 SER B O 1
ATOM 3082 N N . PRO B 2 26 ? 136.433 167.169 162.288 1.00 18.74 25 PRO B N 1
ATOM 3083 C CA . PRO B 2 26 ? 136.812 165.788 162.644 1.00 18.74 25 PRO B CA 1
ATOM 3084 C C . PRO B 2 26 ? 136.723 164.768 161.516 1.00 18.74 25 PRO B C 1
ATOM 3085 O O . PRO B 2 26 ? 137.437 163.763 161.534 1.00 18.74 25 PRO B O 1
ATOM 3089 N N . HIS B 2 27 ? 135.849 165.003 160.536 1.00 23.44 26 HIS B N 1
ATOM 3090 C CA . HIS B 2 27 ? 135.740 164.078 159.413 1.00 23.44 26 HIS B CA 1
ATOM 3091 C C . HIS B 2 27 ? 136.960 164.175 158.503 1.00 23.44 26 HIS B C 1
ATOM 3092 O O . HIS B 2 27 ? 137.708 163.205 158.342 1.00 23.44 26 HIS B O 1
ATOM 3099 N N . GLN B 2 28 ? 137.186 165.346 157.908 1.00 20.78 27 GLN B N 1
ATOM 3100 C CA . GLN B 2 28 ? 138.311 165.533 157.003 1.00 20.78 27 GLN B CA 1
ATOM 3101 C C . GLN B 2 28 ? 138.578 167.021 156.831 1.00 20.78 27 GLN B C 1
ATOM 3102 O O . GLN B 2 28 ? 137.654 167.838 156.868 1.00 20.78 27 GLN B O 1
ATOM 3108 N N . ASN B 2 29 ? 139.851 167.357 156.633 1.00 16.04 28 ASN B N 1
ATOM 3109 C CA . ASN B 2 29 ? 140.257 168.731 156.380 1.00 16.04 28 ASN B CA 1
ATOM 3110 C C . ASN B 2 29 ? 141.531 168.720 155.547 1.00 16.04 28 ASN B C 1
ATOM 3111 O O . ASN B 2 29 ? 142.400 167.867 155.743 1.00 16.04 28 ASN B O 1
ATOM 3116 N N . VAL B 2 30 ? 141.635 169.673 154.624 1.00 16.53 29 VAL B N 1
ATOM 3117 C CA . VAL B 2 30 ? 142.728 169.729 153.658 1.00 16.53 29 VAL B CA 1
ATOM 3118 C C . VAL B 2 30 ? 143.439 171.067 153.797 1.00 16.53 29 VAL B C 1
ATOM 3119 O O . VAL B 2 30 ? 142.791 172.120 153.813 1.00 16.53 29 VAL B O 1
ATOM 3123 N N . ILE B 2 31 ? 144.766 171.027 153.886 1.00 13.89 30 ILE B N 1
ATOM 3124 C CA . ILE B 2 31 ? 145.597 172.222 153.993 1.00 13.89 30 ILE B CA 1
ATOM 3125 C C . ILE B 2 31 ? 146.387 172.377 152.700 1.00 13.89 30 ILE B C 1
ATOM 3126 O O . ILE B 2 31 ? 146.974 171.409 152.200 1.00 13.89 30 ILE B O 1
ATOM 3131 N N . ILE B 2 32 ? 146.384 173.591 152.147 1.00 13.62 31 ILE B N 1
ATOM 3132 C CA . ILE B 2 32 ? 146.986 173.876 150.852 1.00 13.62 31 ILE B CA 1
ATOM 3133 C C . ILE B 2 32 ? 147.852 175.125 150.956 1.00 13.62 31 ILE B C 1
ATOM 3134 O O . ILE B 2 32 ? 147.777 175.888 151.922 1.00 13.62 31 ILE B O 1
ATOM 3139 N N . GLY B 2 33 ? 148.683 175.321 149.934 1.00 16.64 32 GLY B N 1
ATOM 3140 C CA . GLY B 2 33 ? 149.577 176.459 149.866 1.00 16.64 32 GLY B CA 1
ATOM 3141 C C . GLY B 2 33 ? 150.469 176.406 148.642 1.00 16.64 32 GLY B C 1
ATOM 3142 O O . GLY B 2 33 ? 150.095 175.818 147.623 1.00 16.64 32 GLY B O 1
ATOM 3143 N N . SER B 2 34 ? 151.655 177.005 148.728 1.00 19.86 33 SER B N 1
ATOM 3144 C CA . SER B 2 34 ? 152.597 177.028 147.619 1.00 19.86 33 SER B CA 1
ATOM 3145 C C . SER B 2 34 ? 153.959 176.570 148.122 1.00 19.86 33 SER B C 1
ATOM 3146 O O . SER B 2 34 ? 154.146 176.296 149.311 1.00 19.86 33 SER B O 1
ATOM 3149 N N . ASN B 2 35 ? 154.917 176.480 147.204 1.00 22.60 34 ASN B N 1
ATOM 3150 C CA . ASN B 2 35 ? 156.272 176.096 147.578 1.00 22.60 34 ASN B CA 1
ATOM 3151 C C . ASN B 2 35 ? 156.905 177.191 148.426 1.00 22.60 34 ASN B C 1
ATOM 3152 O O . ASN B 2 35 ? 156.866 178.371 148.068 1.00 22.60 34 ASN B O 1
ATOM 3157 N N . GLY B 2 36 ? 157.493 176.795 149.552 1.00 19.94 35 GLY B N 1
ATOM 3158 C CA . GLY B 2 36 ? 158.057 177.741 150.488 1.00 19.94 35 GLY B CA 1
ATOM 3159 C C . GLY B 2 36 ? 157.060 178.379 151.429 1.00 19.94 35 GLY B C 1
ATOM 3160 O O . GLY B 2 36 ? 157.464 179.190 152.273 1.00 19.94 35 GLY B O 1
ATOM 3161 N N . SER B 2 37 ? 155.774 178.041 151.317 1.00 18.67 36 SER B N 1
ATOM 3162 C CA . SER B 2 37 ? 154.761 178.672 152.158 1.00 18.67 36 SER B CA 1
ATOM 3163 C C . SER B 2 37 ? 154.906 178.246 153.613 1.00 18.67 36 SER B C 1
ATOM 3164 O O . SER B 2 37 ? 154.913 179.088 154.519 1.00 18.67 36 SER B O 1
ATOM 3167 N N . GLY B 2 38 ? 155.022 176.945 153.861 1.00 17.15 37 GLY B N 1
ATOM 3168 C CA . GLY B 2 38 ? 155.213 176.458 155.212 1.00 17.15 37 GLY B CA 1
ATOM 3169 C C . GLY B 2 38 ? 154.116 175.545 155.722 1.00 17.15 37 GLY B C 1
ATOM 3170 O O . GLY B 2 38 ? 153.949 175.398 156.936 1.00 17.15 37 GLY B O 1
ATOM 3171 N N . LYS B 2 39 ? 153.355 174.927 154.815 1.00 15.96 38 LYS B N 1
ATOM 3172 C CA . LYS B 2 39 ? 152.335 173.976 155.242 1.00 15.96 38 LYS B CA 1
ATOM 3173 C C . LYS B 2 39 ? 152.939 172.677 155.755 1.00 15.96 38 LYS B C 1
ATOM 3174 O O . LYS B 2 39 ? 152.278 171.957 156.510 1.00 15.96 38 LYS B O 1
ATOM 3180 N N . SER B 2 40 ? 154.172 172.357 155.358 1.00 15.20 39 SER B N 1
ATOM 3181 C CA . SER B 2 40 ? 154.851 171.198 155.926 1.00 15.20 39 SER B CA 1
ATOM 3182 C C . SER B 2 40 ? 155.335 171.476 157.342 1.00 15.20 39 SER B C 1
ATOM 3183 O O . SER B 2 40 ? 155.476 170.546 158.142 1.00 15.20 39 SER B O 1
ATOM 3186 N N . ASN B 2 41 ? 155.591 172.745 157.671 1.00 16.14 40 ASN B N 1
ATOM 3187 C CA . ASN B 2 41 ? 156.036 173.075 159.021 1.00 16.14 40 ASN B CA 1
ATOM 3188 C C . ASN B 2 41 ? 154.920 172.899 160.042 1.00 16.14 40 ASN B C 1
ATOM 3189 O O . ASN B 2 41 ? 155.195 172.647 161.217 1.00 16.14 40 ASN B O 1
ATOM 3194 N N . PHE B 2 42 ? 153.662 173.012 159.615 1.00 12.20 41 PHE B N 1
ATOM 3195 C CA . PHE B 2 42 ? 152.549 172.712 160.510 1.00 12.20 41 PHE B CA 1
ATOM 3196 C C . PHE B 2 42 ? 152.554 171.238 160.912 1.00 12.20 41 PHE B C 1
ATOM 3197 O O . PHE B 2 42 ? 152.426 170.901 162.100 1.00 12.20 41 PHE B O 1
ATOM 3205 N N . PHE B 2 43 ? 152.729 170.344 159.935 1.00 14.79 42 PHE B N 1
ATOM 3206 C CA . PHE B 2 43 ? 152.875 168.928 160.245 1.00 14.79 42 PHE B CA 1
ATOM 3207 C C . PHE B 2 43 ? 154.129 168.663 161.065 1.00 14.79 42 PHE B C 1
ATOM 3208 O O . PHE B 2 43 ? 154.121 167.793 161.941 1.00 14.79 42 PHE B O 1
ATOM 3216 N N . ALA B 2 44 ? 155.210 169.397 160.793 1.00 14.80 43 ALA B N 1
ATOM 3217 C CA . ALA B 2 44 ? 156.419 169.253 161.596 1.00 14.80 43 ALA B CA 1
ATOM 3218 C C . ALA B 2 44 ? 156.165 169.622 163.051 1.00 14.80 43 ALA B C 1
ATOM 3219 O O . ALA B 2 44 ? 156.662 168.947 163.955 1.00 14.80 43 ALA B O 1
ATOM 3221 N N . ALA B 2 45 ? 155.398 170.686 163.294 1.00 14.26 44 ALA B N 1
ATOM 3222 C CA . ALA B 2 45 ? 155.047 171.056 164.662 1.00 14.26 44 ALA B CA 1
ATOM 3223 C C . ALA B 2 45 ? 154.192 169.983 165.324 1.00 14.26 44 ALA B C 1
ATOM 3224 O O . ALA B 2 45 ? 154.413 169.636 166.492 1.00 14.26 44 ALA B O 1
ATOM 3226 N N . ILE B 2 46 ? 153.213 169.445 164.592 1.00 15.82 45 ILE B N 1
ATOM 3227 C CA . ILE B 2 46 ? 152.384 168.381 165.159 1.00 15.82 45 ILE B CA 1
ATOM 3228 C C . ILE B 2 46 ? 153.239 167.175 165.531 1.00 15.82 45 ILE B C 1
ATOM 3229 O O . ILE B 2 46 ? 153.056 166.572 166.595 1.00 15.82 45 ILE B O 1
ATOM 3234 N N . ARG B 2 47 ? 154.182 166.803 164.663 1.00 15.84 46 ARG B N 1
ATOM 3235 C CA . ARG B 2 47 ? 155.099 165.712 164.980 1.00 15.84 46 ARG B CA 1
ATOM 3236 C C . ARG B 2 47 ? 155.956 166.049 166.193 1.00 15.84 46 ARG B C 1
ATOM 3237 O O . ARG B 2 47 ? 156.206 165.192 167.047 1.00 15.84 46 ARG B O 1
ATOM 3245 N N . PHE B 2 48 ? 156.416 167.298 166.276 1.00 21.01 47 PHE B N 1
ATOM 3246 C CA . PHE B 2 48 ? 157.329 167.700 167.338 1.00 21.01 47 PHE B CA 1
ATOM 3247 C C . PHE B 2 48 ? 156.633 167.681 168.694 1.00 21.01 47 PHE B C 1
ATOM 3248 O O . PHE B 2 48 ? 157.274 167.447 169.725 1.00 21.01 47 PHE B O 1
ATOM 3256 N N . VAL B 2 49 ? 155.320 167.919 168.713 1.00 16.67 48 VAL B N 1
ATOM 3257 C CA . VAL B 2 49 ? 154.567 167.808 169.963 1.00 16.67 48 VAL B CA 1
ATOM 3258 C C . VAL B 2 49 ? 154.399 166.345 170.355 1.00 16.67 48 VAL B C 1
ATOM 3259 O O . VAL B 2 49 ? 154.871 165.906 171.409 1.00 16.67 48 VAL B O 1
ATOM 3263 N N . LEU B 2 50 ? 153.720 165.573 169.508 1.00 18.87 49 LEU B N 1
ATOM 3264 C CA . LEU B 2 50 ? 153.294 164.229 169.883 1.00 18.87 49 LEU B CA 1
ATOM 3265 C C . LEU B 2 50 ? 154.405 163.208 169.677 1.00 18.87 49 LEU B C 1
ATOM 3266 O O . LEU B 2 50 ? 154.886 162.597 170.638 1.00 18.87 49 LEU B O 1
ATOM 3271 N N . SER B 2 51 ? 154.830 163.015 168.432 1.00 23.08 50 SER B N 1
ATOM 3272 C CA . SER B 2 51 ? 155.863 162.033 168.140 1.00 23.08 50 SER B CA 1
ATOM 3273 C C . SER B 2 51 ? 157.190 162.443 168.767 1.00 23.08 50 SER B C 1
ATOM 3274 O O . SER B 2 51 ? 157.480 163.628 168.948 1.00 23.08 50 SER B O 1
ATOM 3277 N N . ASP B 2 52 ? 158.001 161.442 169.107 1.00 30.29 51 ASP B N 1
ATOM 3278 C CA . ASP B 2 52 ? 159.303 161.671 169.719 1.00 30.29 51 ASP B CA 1
ATOM 3279 C C . ASP B 2 52 ? 160.438 161.591 168.702 1.00 30.29 51 ASP B C 1
ATOM 3280 O O . ASP B 2 52 ? 161.555 161.187 169.045 1.00 30.29 51 ASP B O 1
ATOM 3285 N N . ASP B 2 53 ? 160.167 161.968 167.450 1.00 30.36 52 ASP B N 1
ATOM 3286 C CA . ASP B 2 53 ? 161.232 162.047 166.455 1.00 30.36 52 ASP B CA 1
ATOM 3287 C C . ASP B 2 53 ? 162.287 163.065 166.857 1.00 30.36 52 ASP B C 1
ATOM 3288 O O . ASP B 2 53 ? 163.479 162.862 166.600 1.00 30.36 52 ASP B O 1
ATOM 3293 N N . TYR B 2 54 ? 161.873 164.163 167.482 1.00 29.20 53 TYR B N 1
ATOM 3294 C CA . TYR B 2 54 ? 162.796 165.154 168.031 1.00 29.20 53 TYR B CA 1
ATOM 3295 C C . TYR B 2 54 ? 163.129 164.847 169.489 1.00 29.20 53 TYR B C 1
ATOM 3296 O O . TYR B 2 54 ? 163.011 165.700 170.367 1.00 29.20 53 TYR B O 1
ATOM 3305 N N . SER B 2 55 ? 163.550 163.610 169.754 1.00 41.53 54 SER B N 1
ATOM 3306 C CA . SER B 2 55 ? 163.837 163.198 171.125 1.00 41.53 54 SER B CA 1
ATOM 3307 C C . SER B 2 55 ? 165.115 163.850 171.637 1.00 41.53 54 SER B C 1
ATOM 3308 O O . SER B 2 55 ? 165.094 164.620 172.604 1.00 41.53 54 SER B O 1
ATOM 3311 N N . ASN B 2 56 ? 166.241 163.552 170.996 1.00 51.66 55 ASN B N 1
ATOM 3312 C CA . ASN B 2 56 ? 167.532 164.108 171.376 1.00 51.66 55 ASN B CA 1
ATOM 3313 C C . ASN B 2 56 ? 167.889 165.214 170.393 1.00 51.66 55 ASN B C 1
ATOM 3314 O O . ASN B 2 56 ? 168.075 164.954 169.199 1.00 51.66 55 ASN B O 1
ATOM 3319 N N . LEU B 2 57 ? 167.986 166.441 170.895 1.00 42.46 56 LEU B N 1
ATOM 3320 C CA . LEU B 2 57 ? 168.227 167.616 170.070 1.00 42.46 56 LEU B CA 1
ATOM 3321 C C . LEU B 2 57 ? 169.603 168.178 170.391 1.00 42.46 56 LEU B C 1
ATOM 3322 O O . LEU B 2 57 ? 169.893 168.497 171.550 1.00 42.46 56 LEU B O 1
ATOM 3327 N N . LYS B 2 58 ? 170.445 168.299 169.369 1.00 43.56 57 LYS B N 1
ATOM 3328 C CA . LYS B 2 58 ? 171.741 168.935 169.526 1.00 43.56 57 LYS B CA 1
ATOM 3329 C C . LYS B 2 58 ? 171.576 170.452 169.469 1.00 43.56 57 LYS B C 1
ATOM 3330 O O . LYS B 2 58 ? 170.477 170.978 169.276 1.00 43.56 57 LYS B O 1
ATOM 3336 N N . ARG B 2 59 ? 172.687 171.171 169.644 1.00 40.25 58 ARG B N 1
ATOM 3337 C CA . ARG B 2 59 ? 172.630 172.629 169.592 1.00 40.25 58 ARG B CA 1
ATOM 3338 C C . ARG B 2 59 ? 172.195 173.114 168.215 1.00 40.25 58 ARG B C 1
ATOM 3339 O O . ARG B 2 59 ? 171.382 174.039 168.103 1.00 40.25 58 ARG B O 1
ATOM 3347 N N . GLU B 2 60 ? 172.725 172.501 167.153 1.00 40.14 59 GLU B N 1
ATOM 3348 C CA . GLU B 2 60 ? 172.342 172.898 165.802 1.00 40.14 59 GLU B CA 1
ATOM 3349 C C . GLU B 2 60 ? 170.871 172.602 165.532 1.00 40.14 59 GLU B C 1
ATOM 3350 O O . GLU B 2 60 ? 170.161 173.427 164.944 1.00 40.14 59 GLU B O 1
ATOM 3356 N N . GLU B 2 61 ? 170.396 171.428 165.953 1.00 36.73 60 GLU B N 1
ATOM 3357 C CA . GLU B 2 61 ? 168.989 171.090 165.761 1.00 36.73 60 GLU B CA 1
ATOM 3358 C C . GLU B 2 61 ? 168.085 172.011 166.572 1.00 36.73 60 GLU B C 1
ATOM 3359 O O . GLU B 2 61 ? 167.020 172.422 166.095 1.00 36.73 60 GLU B O 1
ATOM 3365 N N . ARG B 2 62 ? 168.493 172.343 167.799 1.00 33.84 61 ARG B N 1
ATOM 3366 C CA . ARG B 2 62 ? 167.719 173.283 168.605 1.00 33.84 61 ARG B CA 1
ATOM 3367 C C . ARG B 2 62 ? 167.657 174.652 167.942 1.00 33.84 61 ARG B C 1
ATOM 3368 O O . ARG B 2 62 ? 166.595 175.283 167.906 1.00 33.84 61 ARG B O 1
ATOM 3376 N N . GLN B 2 63 ? 168.785 175.125 167.406 1.00 31.54 62 GLN B N 1
ATOM 3377 C CA . GLN B 2 63 ? 168.790 176.406 166.706 1.00 31.54 62 GLN B CA 1
ATOM 3378 C C . GLN B 2 63 ? 167.889 176.365 165.479 1.00 31.54 62 GLN B C 1
ATOM 3379 O O . GLN B 2 63 ? 167.177 177.333 165.189 1.00 31.54 62 GLN B O 1
ATOM 3385 N N . GLY B 2 64 ? 167.911 175.252 164.745 1.00 26.98 63 GLY B N 1
ATOM 3386 C CA . GLY B 2 64 ? 167.039 175.115 163.592 1.00 26.98 63 GLY B CA 1
ATOM 3387 C C . GLY B 2 64 ? 165.567 175.091 163.950 1.00 26.98 63 GLY B C 1
ATOM 3388 O O . GLY B 2 64 ? 164.735 175.600 163.194 1.00 26.98 63 GLY B O 1
ATOM 3389 N N . LEU B 2 65 ? 165.223 174.493 165.094 1.00 25.57 64 LEU B N 1
ATOM 3390 C CA . LEU B 2 65 ? 163.822 174.441 165.505 1.00 25.57 64 LEU B CA 1
ATOM 3391 C C . LEU B 2 65 ? 163.270 175.831 165.803 1.00 25.57 64 LEU B C 1
ATOM 3392 O O . LEU B 2 65 ? 162.124 176.136 165.455 1.00 25.57 64 LEU B O 1
ATOM 3397 N N . ILE B 2 66 ? 164.061 176.684 166.449 1.00 25.89 65 ILE B N 1
ATOM 3398 C CA . ILE B 2 66 ? 163.620 178.035 166.774 1.00 25.89 65 ILE B CA 1
ATOM 3399 C C . ILE B 2 66 ? 163.612 178.886 165.510 1.00 25.89 65 ILE B C 1
ATOM 3400 O O . ILE B 2 66 ? 164.367 178.642 164.563 1.00 25.89 65 ILE B O 1
ATOM 3405 N N . HIS B 2 67 ? 162.742 179.894 165.495 1.00 24.88 66 HIS B N 1
ATOM 3406 C CA . HIS B 2 67 ? 162.585 180.769 164.337 1.00 24.88 66 HIS B CA 1
ATOM 3407 C C . HIS B 2 67 ? 163.867 181.561 164.110 1.00 24.88 66 HIS B C 1
ATOM 3408 O O . HIS B 2 67 ? 164.353 182.245 165.015 1.00 24.88 66 HIS B O 1
ATOM 3415 N N . GLN B 2 68 ? 164.418 181.466 162.903 1.00 32.78 67 GLN B N 1
ATOM 3416 C CA . GLN B 2 68 ? 165.620 182.197 162.523 1.00 32.78 67 GLN B CA 1
ATOM 3417 C C . GLN B 2 68 ? 165.258 183.290 161.525 1.00 32.78 67 GLN B C 1
ATOM 3418 O O . GLN B 2 68 ? 164.545 183.037 160.550 1.00 32.78 67 GLN B O 1
ATOM 3424 N N . GLY B 2 69 ? 165.752 184.499 161.774 1.00 40.95 68 GLY B N 1
ATOM 3425 C CA . GLY B 2 69 ? 165.481 185.623 160.899 1.00 40.95 68 GLY B CA 1
ATOM 3426 C C . GLY B 2 69 ? 164.400 186.525 161.452 1.00 40.95 68 GLY B C 1
ATOM 3427 O O . GLY B 2 69 ? 163.207 186.240 161.306 1.00 40.95 68 GLY B O 1
ATOM 3428 N N . SER B 2 70 ? 164.806 187.617 162.083 1.00 47.94 69 SER B N 1
ATOM 3429 C CA . SER B 2 70 ? 163.892 188.532 162.758 1.00 47.94 69 SER B CA 1
ATOM 3430 C C . SER B 2 70 ? 164.669 189.801 163.091 1.00 47.94 69 SER B C 1
ATOM 3431 O O . SER B 2 70 ? 165.784 190.015 162.600 1.00 47.94 69 SER B O 1
ATOM 3434 N N . GLY B 2 71 ? 164.075 190.645 163.930 1.00 51.56 70 GLY B N 1
ATOM 3435 C CA . GLY B 2 71 ? 164.762 191.801 164.467 1.00 51.56 70 GLY B CA 1
ATOM 3436 C C . GLY B 2 71 ? 165.366 191.445 165.809 1.00 51.56 70 GLY B C 1
ATOM 3437 O O . GLY B 2 71 ? 166.411 190.789 165.864 1.00 51.56 70 GLY B O 1
ATOM 3438 N N . GLY B 2 72 ? 164.734 191.881 166.896 1.00 48.76 71 GLY B N 1
ATOM 3439 C CA . GLY 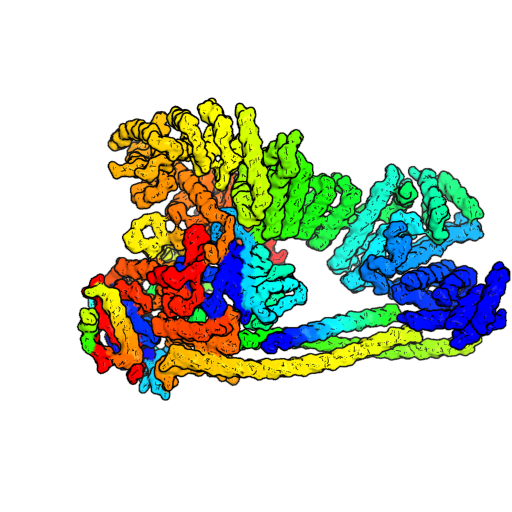B 2 72 ? 165.119 191.401 168.216 1.00 48.76 71 GLY B CA 1
ATOM 3440 C C . GLY B 2 72 ? 164.976 189.886 168.281 1.00 48.76 71 GLY B C 1
ATOM 3441 O O . GLY B 2 72 ? 164.019 189.314 167.754 1.00 48.76 71 GLY B O 1
ATOM 3442 N N . SER B 2 73 ? 165.944 189.240 168.926 1.00 41.64 72 SER B N 1
ATOM 3443 C CA . SER B 2 73 ? 166.018 187.784 168.917 1.00 41.64 72 SER B CA 1
ATOM 3444 C C . SER B 2 73 ? 164.782 187.161 169.554 1.00 41.64 72 SER B C 1
ATOM 3445 O O . SER B 2 73 ? 164.325 187.598 170.614 1.00 41.64 72 SER B O 1
ATOM 3448 N N . VAL B 2 74 ? 164.242 186.137 168.896 1.00 35.62 73 VAL B N 1
ATOM 3449 C CA . VAL B 2 74 ? 163.132 185.350 169.420 1.00 35.62 73 VAL B CA 1
ATOM 3450 C C . VAL B 2 74 ? 163.649 183.958 169.756 1.00 35.62 73 VAL B C 1
ATOM 3451 O O . VAL B 2 74 ? 164.373 183.343 168.963 1.00 35.62 73 VAL B O 1
ATOM 3455 N N . MET B 2 75 ? 163.313 183.476 170.951 1.00 29.94 74 MET B N 1
ATOM 3456 C CA . MET B 2 75 ? 163.778 182.184 171.431 1.00 29.94 74 MET B CA 1
ATOM 3457 C C . MET B 2 75 ? 162.592 181.420 172.003 1.00 29.94 74 MET B C 1
ATOM 3458 O O . MET B 2 75 ? 161.464 181.925 172.047 1.00 29.94 74 MET B O 1
ATOM 3463 N N . SER B 2 76 ? 162.856 180.189 172.442 1.00 22.84 75 SER B N 1
ATOM 3464 C CA . SER B 2 76 ? 161.868 179.355 173.125 1.00 22.84 75 SER B CA 1
ATOM 3465 C C . SER B 2 76 ? 160.628 179.133 172.255 1.00 22.84 75 SER B C 1
ATOM 3466 O O . SER B 2 76 ? 159.524 179.584 172.568 1.00 22.84 75 SER B O 1
ATOM 3469 N N . ALA B 2 77 ? 160.837 178.443 171.135 1.00 17.78 76 ALA B N 1
ATOM 3470 C CA . ALA B 2 77 ? 159.721 178.063 170.281 1.00 17.78 76 ALA B CA 1
ATOM 3471 C C . ALA B 2 77 ? 158.746 177.193 171.063 1.00 17.78 76 ALA B C 1
ATOM 3472 O O . ALA B 2 77 ? 159.127 176.161 171.621 1.00 17.78 76 ALA B O 1
ATOM 3474 N N . SER B 2 78 ? 157.482 177.611 171.097 1.00 17.14 77 SER B N 1
ATOM 3475 C CA . SER B 2 78 ? 156.472 176.976 171.933 1.00 17.14 77 SER B CA 1
ATOM 3476 C C . SER B 2 78 ? 155.275 176.587 171.083 1.00 17.14 77 SER B C 1
ATOM 3477 O O . SER B 2 78 ? 154.697 177.431 170.390 1.00 17.14 77 SER B O 1
ATOM 3480 N N . VAL B 2 79 ? 154.888 175.318 171.155 1.00 14.60 78 VAL B N 1
ATOM 3481 C CA . VAL B 2 79 ? 153.785 174.805 170.352 1.00 14.60 78 VAL B CA 1
ATOM 3482 C C . VAL B 2 79 ? 152.894 173.920 171.216 1.00 14.60 78 VAL B C 1
ATOM 3483 O O . VAL B 2 79 ? 153.382 173.093 171.993 1.00 14.60 78 VAL B O 1
ATOM 3487 N N . GLU B 2 80 ? 151.583 174.117 171.093 1.00 18.81 79 GLU B N 1
ATOM 3488 C CA . GLU B 2 80 ? 150.575 173.441 171.894 1.00 18.81 79 GLU B CA 1
ATOM 3489 C C . GLU B 2 80 ? 149.512 172.839 170.990 1.00 18.81 79 GLU B C 1
ATOM 3490 O O . GLU B 2 80 ? 149.165 173.413 169.953 1.00 18.81 79 GLU B O 1
ATOM 3496 N N . ILE B 2 81 ? 148.997 171.682 171.394 1.00 16.73 80 ILE B N 1
ATOM 3497 C CA . ILE B 2 81 ? 147.898 171.014 170.708 1.00 16.73 80 ILE B CA 1
ATOM 3498 C C . ILE B 2 81 ? 146.785 170.745 171.709 1.00 16.73 80 ILE B C 1
ATOM 3499 O O . ILE B 2 81 ? 147.034 170.187 172.785 1.00 16.73 80 ILE B O 1
ATOM 3504 N N . VAL B 2 82 ? 145.565 171.135 171.349 1.00 16.18 81 VAL B N 1
ATOM 3505 C CA . VAL B 2 82 ? 144.380 170.937 172.173 1.00 16.18 81 VAL B CA 1
ATOM 3506 C C . VAL B 2 82 ? 143.482 169.918 171.487 1.00 16.18 81 VAL B C 1
ATOM 3507 O O . VAL B 2 82 ? 143.037 170.135 170.351 1.00 16.18 81 VAL B O 1
ATOM 3511 N N . PHE B 2 83 ? 143.209 168.813 172.177 1.00 19.19 82 PHE B N 1
ATOM 3512 C CA . PHE B 2 83 ? 142.357 167.749 171.674 1.00 19.19 82 PHE B CA 1
ATOM 3513 C C . PHE B 2 83 ? 140.907 168.011 172.070 1.00 19.19 82 PHE B C 1
ATOM 3514 O O . PHE B 2 83 ? 140.561 169.058 172.618 1.00 19.19 82 PHE B O 1
ATOM 3522 N N . HIS B 2 84 ? 140.041 167.041 171.772 1.00 22.87 83 HIS B N 1
ATOM 3523 C CA . HIS B 2 84 ? 138.650 167.089 172.222 1.00 22.87 83 HIS B CA 1
ATOM 3524 C C . HIS B 2 84 ? 138.152 165.650 172.316 1.00 22.87 83 HIS B C 1
ATOM 3525 O O . HIS B 2 84 ? 137.775 165.055 171.303 1.00 22.87 83 HIS B O 1
ATOM 3532 N N . ASP B 2 85 ? 138.148 165.104 173.528 1.00 39.32 84 ASP B N 1
ATOM 3533 C CA . ASP B 2 85 ? 137.700 163.735 173.751 1.00 39.32 84 ASP B CA 1
ATOM 3534 C C . ASP B 2 85 ? 136.452 163.718 174.623 1.00 39.32 84 ASP B C 1
ATOM 3535 O O . ASP B 2 85 ? 136.550 163.935 175.841 1.00 39.32 84 ASP B O 1
ATOM 3540 N N . PRO B 2 86 ? 135.265 163.487 174.054 1.00 48.75 85 PRO B N 1
ATOM 3541 C CA . PRO B 2 86 ? 134.069 163.345 174.900 1.00 48.75 85 PRO B CA 1
ATOM 3542 C C . PRO B 2 86 ? 134.182 162.207 175.896 1.00 48.75 85 PRO B C 1
ATOM 3543 O O . PRO B 2 86 ? 133.659 162.314 177.012 1.00 48.75 85 PRO B O 1
ATOM 3547 N N . ASP B 2 87 ? 134.849 161.120 175.525 1.00 56.23 86 ASP B N 1
ATOM 3548 C CA . ASP B 2 87 ? 135.120 160.022 176.436 1.00 56.23 86 ASP B CA 1
ATOM 3549 C C . ASP B 2 87 ? 136.386 160.335 177.232 1.00 56.23 86 ASP B C 1
ATOM 3550 O O . ASP B 2 87 ? 136.894 161.458 177.217 1.00 56.23 86 ASP B O 1
ATOM 3555 N N . HIS B 2 88 ? 136.911 159.339 177.942 1.00 59.69 87 HIS B N 1
ATOM 3556 C CA . HIS B 2 88 ? 138.134 159.529 178.712 1.00 59.69 87 HIS B CA 1
ATOM 3557 C C . HIS B 2 88 ? 139.219 158.570 178.241 1.00 59.69 87 HIS B C 1
ATOM 3558 O O . HIS B 2 88 ? 139.880 157.921 179.057 1.00 59.69 87 HIS B O 1
ATOM 3565 N N . SER B 2 89 ? 139.399 158.472 176.921 1.00 53.77 88 SER B N 1
ATOM 3566 C CA . SER B 2 89 ? 140.436 157.603 176.375 1.00 53.77 88 SER B CA 1
ATOM 3567 C C . SER B 2 89 ? 141.825 158.041 176.817 1.00 53.77 88 SER B C 1
ATOM 3568 O O . SER B 2 89 ? 142.694 157.197 177.063 1.00 53.77 88 SER B O 1
ATOM 3571 N N . MET B 2 90 ? 142.056 159.348 176.921 1.00 46.63 89 MET B N 1
ATOM 3572 C CA . MET B 2 90 ? 143.333 159.869 177.393 1.00 46.63 89 MET B CA 1
ATOM 3573 C C . MET B 2 90 ? 143.359 159.788 178.914 1.00 46.63 89 MET B C 1
ATOM 3574 O O . MET B 2 90 ? 142.626 160.515 179.594 1.00 46.63 89 MET B O 1
ATOM 3579 N N . ILE B 2 91 ? 144.198 158.907 179.450 1.00 50.73 90 ILE B N 1
ATOM 3580 C CA . ILE B 2 91 ? 144.282 158.703 180.894 1.00 50.73 90 ILE B CA 1
ATOM 3581 C C . ILE B 2 91 ? 145.175 159.792 181.479 1.00 50.73 90 ILE B C 1
ATOM 3582 O O . ILE B 2 91 ? 146.379 159.832 181.215 1.00 50.73 90 ILE B O 1
ATOM 3587 N N . LEU B 2 92 ? 144.584 160.677 182.277 1.00 51.09 91 LEU B N 1
ATOM 3588 C CA . LEU B 2 92 ? 145.335 161.743 182.912 1.00 51.09 91 LEU B CA 1
ATOM 3589 C C . LEU B 2 92 ? 146.194 161.182 184.043 1.00 51.09 91 LEU B C 1
ATOM 3590 O O . LEU B 2 92 ? 145.931 160.091 184.554 1.00 51.09 91 LEU B O 1
ATOM 3595 N N . PRO B 2 93 ? 147.238 161.912 184.451 1.00 54.97 92 PRO B N 1
ATOM 3596 C CA . PRO B 2 93 ? 148.050 161.459 185.590 1.00 54.97 92 PRO B CA 1
ATOM 3597 C C . PRO B 2 93 ? 147.290 161.507 186.907 1.00 54.97 92 PRO B C 1
ATOM 3598 O O . PRO B 2 93 ? 146.099 161.831 186.934 1.00 54.97 92 PRO B O 1
ATOM 3602 N N . SER B 2 94 ? 147.976 161.171 188.004 1.00 63.56 93 SER B N 1
ATOM 3603 C CA . SER B 2 94 ? 147.326 161.083 189.308 1.00 63.56 93 SER B CA 1
ATOM 3604 C C . SER B 2 94 ? 146.652 162.398 189.687 1.00 63.56 93 SER B C 1
ATOM 3605 O O . SER B 2 94 ? 145.427 162.463 189.841 1.00 63.56 93 SER B O 1
ATOM 3608 N N . GLY B 2 95 ? 147.439 163.460 189.838 1.00 60.90 94 GLY B N 1
ATOM 3609 C CA . GLY B 2 95 ? 146.871 164.761 190.127 1.00 60.90 94 GLY B CA 1
ATOM 3610 C C . GLY B 2 95 ? 147.244 165.800 189.093 1.00 60.90 94 GLY B C 1
ATOM 3611 O O . GLY B 2 95 ? 148.406 166.210 189.006 1.00 60.90 94 GLY B O 1
ATOM 3612 N N . VAL B 2 96 ? 146.267 166.236 188.300 1.00 57.54 95 VAL B N 1
ATOM 3613 C CA . VAL B 2 96 ? 146.515 167.220 187.254 1.00 57.54 95 VAL B CA 1
ATOM 3614 C C . VAL B 2 96 ? 145.374 168.229 187.214 1.00 57.54 95 VAL B C 1
ATOM 3615 O O . VAL B 2 96 ? 145.515 169.320 186.649 1.00 57.54 95 VAL B O 1
ATOM 3619 N N . LEU B 2 97 ? 144.242 167.879 187.829 1.00 60.06 96 LEU B N 1
ATOM 3620 C CA . LEU B 2 97 ? 143.023 168.687 187.776 1.00 60.06 96 LEU B CA 1
ATOM 3621 C C . LEU B 2 97 ? 142.576 168.891 186.326 1.00 60.06 96 LEU B C 1
ATOM 3622 O O . LEU B 2 97 ? 142.627 169.994 185.776 1.00 60.06 96 LEU B O 1
ATOM 3627 N N . SER B 2 98 ? 142.150 167.789 185.710 1.00 55.27 97 SER B N 1
ATOM 3628 C CA . SER B 2 98 ? 141.759 167.803 184.306 1.00 55.27 97 SER B CA 1
ATOM 3629 C C . SER B 2 98 ? 140.642 168.808 184.055 1.00 55.27 97 SER B C 1
ATOM 3630 O O . SER B 2 98 ? 139.705 168.936 184.848 1.00 55.27 97 SER B O 1
ATOM 3633 N N . ARG B 2 99 ? 140.753 169.526 182.940 1.00 51.51 98 ARG B N 1
ATOM 3634 C CA . ARG B 2 99 ? 139.787 170.560 182.600 1.00 51.51 98 ARG B CA 1
ATOM 3635 C C . ARG B 2 99 ? 138.413 169.957 182.328 1.00 51.51 98 ARG B C 1
ATOM 3636 O O . ARG B 2 99 ? 138.286 168.828 181.848 1.00 51.51 98 ARG B O 1
ATOM 3644 N N . GLY B 2 100 ? 137.378 170.730 182.641 1.00 52.06 99 GLY B N 1
ATOM 3645 C CA . GLY B 2 100 ? 136.005 170.331 182.426 1.00 52.06 99 GLY B CA 1
ATOM 3646 C C . GLY B 2 100 ? 135.458 170.612 181.048 1.00 52.06 99 GLY B C 1
ATOM 3647 O O . GLY B 2 100 ? 134.267 170.393 180.807 1.00 52.06 99 GLY B O 1
ATOM 3648 N N . ASP B 2 101 ? 136.291 171.095 180.129 1.00 47.29 100 ASP B N 1
ATOM 3649 C CA . ASP B 2 101 ? 135.870 171.406 178.771 1.00 47.29 100 ASP B CA 1
ATOM 3650 C C . ASP B 2 101 ? 136.027 170.226 177.821 1.00 47.29 100 ASP B C 1
ATOM 3651 O O . ASP B 2 101 ? 135.902 170.405 176.605 1.00 47.29 100 ASP B O 1
ATOM 3656 N N . ASP B 2 102 ? 136.297 169.029 178.349 1.00 44.11 101 ASP B N 1
ATOM 3657 C CA . ASP B 2 102 ? 136.493 167.826 177.540 1.00 44.11 101 ASP B CA 1
ATOM 3658 C C . ASP B 2 102 ? 137.614 168.017 176.521 1.00 44.11 101 ASP B C 1
ATOM 3659 O O . ASP B 2 102 ? 137.476 167.675 175.345 1.00 44.11 101 ASP B O 1
ATOM 3664 N N . GLU B 2 103 ? 138.734 168.575 176.975 1.00 33.44 102 GLU B N 1
ATOM 3665 C CA . GLU B 2 103 ? 139.883 168.810 176.113 1.00 33.44 102 GLU B CA 1
ATOM 3666 C C . GLU B 2 103 ? 141.165 168.592 176.901 1.00 33.44 102 GLU B C 1
ATOM 3667 O O . GLU B 2 103 ? 141.227 168.883 178.099 1.00 33.44 102 GLU B O 1
ATOM 3673 N N . VAL B 2 104 ? 142.181 168.065 176.222 1.00 22.22 103 VAL B N 1
ATOM 3674 C CA . VAL B 2 104 ? 143.494 167.816 176.806 1.00 22.22 103 VAL B CA 1
ATOM 3675 C C . VAL B 2 104 ? 144.532 168.516 175.943 1.00 22.22 103 VAL B C 1
ATOM 3676 O O . VAL B 2 104 ? 144.539 168.349 174.718 1.00 22.22 103 VAL B O 1
ATOM 3680 N N . THR B 2 105 ? 145.403 169.297 176.576 1.00 21.02 104 THR B N 1
ATOM 3681 C CA . THR B 2 105 ? 146.388 170.103 175.868 1.00 21.02 104 THR B CA 1
ATOM 3682 C C . THR B 2 105 ? 147.791 169.597 176.172 1.00 21.02 104 THR B C 1
ATOM 3683 O O . THR B 2 105 ? 148.129 169.340 177.332 1.00 21.02 104 THR B O 1
ATOM 3687 N N . ILE B 2 106 ? 148.600 169.457 175.125 1.00 18.23 105 ILE B N 1
ATOM 3688 C CA . ILE B 2 106 ? 150.007 169.082 175.235 1.00 18.23 105 ILE B CA 1
ATOM 3689 C C . ILE B 2 106 ? 150.827 170.254 174.717 1.00 18.23 105 ILE B C 1
ATOM 3690 O O . ILE B 2 106 ? 150.615 170.708 173.587 1.00 18.23 105 ILE B O 1
ATOM 3695 N N . ARG B 2 107 ? 151.764 170.747 175.525 1.00 19.44 106 ARG B N 1
ATOM 3696 C CA . ARG B 2 107 ? 152.584 171.884 175.139 1.00 19.44 106 ARG B CA 1
ATOM 3697 C C . ARG B 2 107 ? 154.053 171.496 175.207 1.00 19.44 106 ARG B C 1
ATOM 3698 O O . ARG B 2 107 ? 154.470 170.754 176.102 1.00 19.44 106 ARG B O 1
ATOM 3706 N N . ARG B 2 108 ? 154.830 171.977 174.242 1.00 20.81 107 ARG B N 1
ATOM 3707 C CA . ARG B 2 108 ? 156.266 171.748 174.208 1.00 20.81 107 ARG B CA 1
ATOM 3708 C C . ARG B 2 108 ? 156.972 173.054 173.881 1.00 20.81 107 ARG B C 1
ATOM 3709 O O . ARG B 2 108 ? 156.617 173.731 172.910 1.00 20.81 107 ARG B O 1
ATOM 3717 N N . THR B 2 109 ? 157.970 173.398 174.692 1.00 22.73 108 THR B N 1
ATOM 3718 C CA . THR B 2 109 ? 158.784 174.585 174.491 1.00 22.73 108 THR B CA 1
ATOM 3719 C C . THR B 2 109 ? 160.233 174.149 174.362 1.00 22.73 108 THR B C 1
ATOM 3720 O O . THR B 2 109 ? 160.726 173.374 175.187 1.00 22.73 108 THR B O 1
ATOM 3724 N N . VAL B 2 110 ? 160.909 174.641 173.330 1.00 22.01 109 VAL B N 1
ATOM 3725 C CA . VAL B 2 110 ? 162.297 174.288 173.064 1.00 22.01 109 VAL B CA 1
ATOM 3726 C C . VAL B 2 110 ? 163.115 175.566 172.948 1.00 22.01 109 VAL B C 1
ATOM 3727 O O . VAL B 2 110 ? 162.681 176.545 172.331 1.00 22.01 109 VAL B O 1
ATOM 3731 N N . GLY B 2 111 ? 164.288 175.566 173.576 1.00 25.34 110 GLY B N 1
ATOM 3732 C CA . GLY B 2 111 ? 165.202 176.685 173.488 1.00 25.34 110 GLY B CA 1
ATOM 3733 C C . GLY B 2 111 ? 166.626 176.224 173.265 1.00 25.34 110 GLY B C 1
ATOM 3734 O O . GLY B 2 111 ? 166.860 175.058 172.939 1.00 25.34 110 GLY B O 1
ATOM 3735 N N . LEU B 2 112 ? 167.588 177.130 173.437 1.00 29.61 111 LEU B N 1
ATOM 3736 C CA . LEU B 2 112 ? 168.989 176.757 173.273 1.00 29.61 111 LEU B CA 1
ATOM 3737 C C . LEU B 2 112 ? 169.447 175.817 174.383 1.00 29.61 111 LEU B C 1
ATOM 3738 O O . LEU B 2 112 ? 170.270 174.927 174.145 1.00 29.61 111 LEU B O 1
ATOM 3743 N N . LYS B 2 113 ? 168.924 175.998 175.595 1.00 31.94 112 LYS B N 1
ATOM 3744 C CA . LYS B 2 113 ? 169.285 175.171 176.741 1.00 31.94 112 LYS B CA 1
ATOM 3745 C C . LYS B 2 113 ? 168.059 174.623 177.463 1.00 31.94 112 LYS B C 1
ATOM 3746 O O . LYS B 2 113 ? 168.190 173.720 178.298 1.00 31.94 112 LYS B O 1
ATOM 3752 N N . LYS B 2 114 ? 166.867 175.118 177.139 1.00 31.35 113 LYS B N 1
ATOM 3753 C CA . LYS B 2 114 ? 165.637 174.739 177.819 1.00 31.35 113 LYS B CA 1
ATOM 3754 C C . LYS B 2 114 ? 164.777 173.875 176.908 1.00 31.35 113 LYS B C 1
ATOM 3755 O O . LYS B 2 114 ? 164.598 174.186 175.727 1.00 31.35 113 LYS B O 1
ATOM 3761 N N . ASP B 2 115 ? 164.246 172.784 177.467 1.00 31.60 114 ASP B N 1
ATOM 3762 C CA . ASP B 2 115 ? 163.339 171.883 176.760 1.00 31.60 114 ASP B CA 1
ATOM 3763 C C . ASP B 2 115 ? 162.273 171.429 177.762 1.00 31.60 114 ASP B C 1
ATOM 3764 O O . ASP B 2 115 ? 162.466 170.471 178.512 1.00 31.60 114 ASP B O 1
ATOM 3769 N N . ASP B 2 116 ? 161.140 172.126 177.768 1.00 30.42 115 ASP B N 1
ATOM 3770 C CA . ASP B 2 116 ? 160.068 171.845 178.714 1.00 30.42 115 ASP B CA 1
ATOM 3771 C C . ASP B 2 116 ? 158.878 171.222 177.995 1.00 30.42 115 ASP B C 1
ATOM 3772 O O . ASP B 2 116 ? 158.281 171.841 177.108 1.00 30.42 115 ASP B O 1
ATOM 3777 N N . TYR B 2 117 ? 158.534 170.002 178.390 1.00 30.14 116 TYR B N 1
ATOM 3778 C CA . TYR B 2 117 ? 157.431 169.248 177.812 1.00 30.14 116 TYR B CA 1
ATOM 3779 C C . TYR B 2 117 ? 156.369 169.075 178.888 1.00 30.14 116 TYR B C 1
ATOM 3780 O O . TYR B 2 117 ? 156.595 168.360 179.871 1.00 30.14 116 TYR B O 1
ATOM 3789 N N . GLN B 2 118 ? 155.220 169.729 178.716 1.00 29.66 117 GLN B N 1
ATOM 3790 C CA . GLN B 2 118 ? 154.246 169.793 179.795 1.00 29.66 117 GLN B CA 1
ATOM 3791 C C . GLN B 2 118 ? 152.840 169.498 179.294 1.00 29.66 117 GLN B C 1
ATOM 3792 O O . GLN B 2 118 ? 152.547 169.611 178.099 1.00 29.66 117 GLN B O 1
ATOM 3798 N N . LEU B 2 119 ? 151.990 169.084 180.228 1.00 31.98 118 LEU B N 1
ATOM 3799 C CA . LEU B 2 119 ? 150.566 168.900 179.995 1.00 31.98 118 LEU B CA 1
ATOM 3800 C C . LEU B 2 119 ? 149.883 170.247 180.247 1.00 31.98 118 LEU B C 1
ATOM 3801 O O . LEU B 2 119 ? 150.534 171.295 180.269 1.00 31.98 118 LEU B O 1
ATOM 3806 N N . ASN B 2 120 ? 148.558 170.246 180.416 1.00 35.95 119 ASN B N 1
ATOM 3807 C CA . ASN B 2 120 ? 147.817 171.495 180.559 1.00 35.95 119 ASN B CA 1
ATOM 3808 C C . ASN B 2 120 ? 148.280 172.334 181.744 1.00 35.95 119 ASN B C 1
ATOM 3809 O O . ASN B 2 120 ? 148.045 173.548 181.755 1.00 35.95 119 ASN B O 1
ATOM 3814 N N . ASP B 2 121 ? 148.932 171.732 182.734 1.00 48.46 120 ASP B N 1
ATOM 3815 C CA . ASP B 2 121 ? 149.500 172.488 183.846 1.00 48.46 120 ASP B CA 1
ATOM 3816 C C . ASP B 2 121 ? 150.524 171.614 184.563 1.00 48.46 120 ASP B C 1
ATOM 3817 O O . ASP B 2 121 ? 150.726 170.444 184.218 1.00 48.46 120 ASP B O 1
ATOM 3822 N N . ARG B 2 122 ? 151.196 172.220 185.544 1.00 66.80 121 ARG B N 1
ATOM 3823 C CA . ARG B 2 122 ? 152.053 171.562 186.527 1.00 66.80 121 ARG B CA 1
ATOM 3824 C C . ARG B 2 122 ? 153.394 171.100 185.963 1.00 66.80 121 ARG B C 1
ATOM 3825 O O . ARG B 2 122 ? 154.290 170.748 186.739 1.00 66.80 121 ARG B O 1
ATOM 3833 N N . ASN B 2 123 ? 153.590 171.232 184.636 1.00 51.02 122 ASN B N 1
ATOM 3834 C CA . ASN B 2 123 ? 154.870 170.846 183.973 1.00 51.02 122 ASN B CA 1
ATOM 3835 C C . ASN B 2 123 ? 155.452 169.659 184.728 1.00 51.02 122 ASN B C 1
ATOM 3836 O O . ASN B 2 123 ? 156.497 169.833 185.389 1.00 51.02 122 ASN B O 1
ATOM 3841 N N . VAL B 2 124 ? 154.848 168.480 184.569 1.00 62.86 123 VAL B N 1
ATOM 3842 C CA . VAL B 2 124 ? 155.248 167.362 185.418 1.00 62.86 123 VAL B CA 1
ATOM 3843 C C . VAL B 2 124 ? 156.574 166.731 184.987 1.00 62.86 123 VAL B C 1
ATOM 3844 O O . VAL B 2 124 ? 157.578 166.873 185.694 1.00 62.86 123 VAL B O 1
ATOM 3848 N N . THR B 2 125 ? 156.617 166.095 183.817 1.00 52.43 124 THR B N 1
ATOM 3849 C CA . THR B 2 125 ? 157.781 165.342 183.352 1.00 52.43 124 THR B CA 1
ATOM 3850 C C . THR B 2 125 ? 157.686 165.195 181.840 1.00 52.43 124 THR B C 1
ATOM 3851 O O . THR B 2 125 ? 156.771 165.719 181.197 1.00 52.43 124 THR B O 1
ATOM 3855 N N . LYS B 2 126 ? 158.653 164.464 181.282 1.00 46.76 125 LYS B N 1
ATOM 3856 C CA . LYS B 2 126 ? 158.593 164.054 179.884 1.00 46.76 125 LYS B CA 1
ATOM 3857 C C . LYS B 2 126 ? 157.969 162.671 179.737 1.00 46.76 125 LYS B C 1
ATOM 3858 O O . LYS B 2 126 ? 157.205 162.428 178.795 1.00 46.76 125 LYS B O 1
ATOM 3864 N N . GLY B 2 127 ? 158.276 161.759 180.662 1.00 45.26 126 GLY B N 1
ATOM 3865 C CA . GLY B 2 127 ? 157.818 160.387 180.529 1.00 45.26 126 GLY B CA 1
ATOM 3866 C C . GLY B 2 127 ? 156.340 160.200 180.803 1.00 45.26 126 GLY B C 1
ATOM 3867 O O . GLY B 2 127 ? 155.728 159.253 180.298 1.00 45.26 126 GLY B O 1
ATOM 3868 N N . ASP B 2 128 ? 155.744 161.083 181.605 1.00 44.13 127 ASP B N 1
ATOM 3869 C CA . ASP B 2 128 ? 154.322 160.955 181.908 1.00 44.13 127 ASP B CA 1
ATOM 3870 C C . ASP B 2 128 ? 153.477 161.106 180.648 1.00 44.13 127 ASP B C 1
ATOM 3871 O O . ASP B 2 128 ? 152.538 160.330 180.420 1.00 44.13 127 ASP B O 1
ATOM 3876 N N . ILE B 2 129 ? 153.804 162.090 179.810 1.00 38.54 128 ILE B N 1
ATOM 3877 C CA . ILE B 2 129 ? 152.994 162.344 178.624 1.00 38.54 128 ILE B CA 1
ATOM 3878 C C . ILE B 2 129 ? 153.177 161.231 177.599 1.00 38.54 128 ILE B C 1
ATOM 3879 O O . ILE B 2 129 ? 152.212 160.803 176.956 1.00 38.54 128 ILE B O 1
ATOM 3884 N N . VAL B 2 130 ? 154.404 160.735 177.427 1.00 40.04 129 VAL B N 1
ATOM 3885 C CA . VAL B 2 130 ? 154.599 159.631 176.493 1.00 40.04 129 VAL B CA 1
ATOM 3886 C C . VAL B 2 130 ? 153.894 158.377 177.000 1.00 40.04 129 VAL B C 1
ATOM 3887 O O . VAL B 2 130 ? 153.335 157.603 176.214 1.00 40.04 129 VAL B O 1
ATOM 3891 N N . ARG B 2 131 ? 153.880 158.169 178.322 1.00 41.36 130 ARG B N 1
ATOM 3892 C CA . ARG B 2 131 ? 153.166 157.024 178.875 1.00 41.36 130 ARG B CA 1
ATOM 3893 C C . ARG B 2 131 ? 151.667 157.132 178.626 1.00 41.36 130 ARG B C 1
ATOM 3894 O O . ARG B 2 131 ? 151.028 156.153 178.222 1.00 41.36 130 ARG B O 1
ATOM 3902 N N . MET B 2 132 ? 151.087 158.314 178.850 1.00 40.22 131 MET B N 1
ATOM 3903 C CA . MET B 2 132 ? 149.650 158.459 178.629 1.00 40.22 131 MET B CA 1
ATOM 3904 C C . MET B 2 132 ? 149.304 158.429 177.144 1.00 40.22 131 MET B C 1
ATOM 3905 O O . MET B 2 132 ? 148.181 158.062 176.782 1.00 40.22 131 MET B O 1
ATOM 3910 N N . LEU B 2 133 ? 150.243 158.812 176.276 1.00 36.30 132 LEU B N 1
ATOM 3911 C CA . LEU B 2 133 ? 149.999 158.721 174.841 1.00 36.30 132 LEU B CA 1
ATOM 3912 C C . LEU B 2 133 ? 150.031 157.273 174.366 1.00 36.30 132 LEU B C 1
ATOM 3913 O O . LEU B 2 133 ? 149.161 156.849 173.597 1.00 36.30 132 LEU B O 1
ATOM 3918 N N . GLU B 2 134 ? 151.025 156.499 174.811 1.00 38.28 133 GLU B N 1
ATOM 3919 C CA . GLU B 2 134 ? 151.066 155.087 174.446 1.00 38.28 133 GLU B CA 1
ATOM 3920 C C . GLU B 2 134 ? 149.915 154.314 175.075 1.00 38.28 133 GLU B C 1
ATOM 3921 O O . GLU B 2 134 ? 149.479 153.297 174.522 1.00 38.28 133 GLU B O 1
ATOM 3927 N N . THR B 2 135 ? 149.413 154.772 176.224 1.00 38.79 134 THR B N 1
ATOM 3928 C CA . THR B 2 135 ? 148.229 154.152 176.808 1.00 38.79 134 THR B CA 1
ATOM 3929 C C . THR B 2 135 ? 147.013 154.338 175.908 1.00 38.79 134 THR B C 1
ATOM 3930 O O . THR B 2 135 ? 146.207 153.415 175.739 1.00 38.79 134 THR B O 1
ATOM 3934 N N . ALA B 2 136 ? 146.866 155.525 175.317 1.00 34.88 135 ALA B N 1
ATOM 3935 C CA . ALA B 2 136 ? 145.737 155.804 174.439 1.00 34.88 135 ALA B CA 1
ATOM 3936 C C . ALA B 2 136 ? 145.866 155.137 173.076 1.00 34.88 135 ALA B C 1
ATOM 3937 O O . ALA B 2 136 ? 144.888 155.122 172.322 1.00 34.88 135 ALA B O 1
ATOM 3939 N N . GLY B 2 137 ? 147.031 154.596 172.744 1.00 33.39 136 GLY B N 1
ATOM 3940 C CA . GLY B 2 137 ? 147.222 153.909 171.485 1.00 33.39 136 GLY B CA 1
ATOM 3941 C C . GLY B 2 137 ? 147.986 154.668 170.423 1.00 33.39 136 GLY B C 1
ATOM 3942 O O . GLY B 2 137 ? 147.727 154.453 169.234 1.00 33.39 136 GLY B O 1
ATOM 3943 N N . PHE B 2 138 ? 148.911 155.543 170.806 1.00 28.68 137 PHE B N 1
ATOM 3944 C CA . PHE B 2 138 ? 149.695 156.303 169.843 1.00 28.68 137 PHE B CA 1
ATOM 3945 C C . PHE B 2 138 ? 151.109 155.748 169.752 1.00 28.68 137 PHE B C 1
ATOM 3946 O O . PHE B 2 138 ? 151.788 155.570 170.768 1.00 28.68 137 PHE B O 1
ATOM 3954 N N . SER B 2 139 ? 151.549 155.478 168.528 1.00 31.10 138 SER B N 1
ATOM 3955 C CA . SER B 2 139 ? 152.925 155.072 168.283 1.00 31.10 138 SER B CA 1
ATOM 3956 C C . SER B 2 139 ? 153.835 156.292 168.342 1.00 31.10 138 SER B C 1
ATOM 3957 O O . SER B 2 139 ? 153.421 157.414 168.037 1.00 31.10 138 SER B O 1
ATOM 3960 N N . MET B 2 140 ? 155.083 156.065 168.744 1.00 32.50 139 MET B N 1
ATOM 3961 C CA . MET B 2 140 ? 156.020 157.155 168.984 1.00 32.50 139 MET B CA 1
ATOM 3962 C C . MET B 2 140 ? 157.196 157.147 168.017 1.00 32.50 139 MET B C 1
ATOM 3963 O O . MET B 2 140 ? 157.454 158.155 167.355 1.00 32.50 139 MET B O 1
ATOM 3968 N N . ASN B 2 141 ? 157.919 156.030 167.915 1.00 34.75 140 ASN B N 1
ATOM 3969 C CA . ASN B 2 141 ? 159.171 155.989 167.168 1.00 34.75 140 ASN B CA 1
ATOM 3970 C C . ASN B 2 141 ? 158.975 156.330 165.695 1.00 34.75 140 ASN B C 1
ATOM 3971 O O . ASN B 2 141 ? 159.487 157.347 165.216 1.00 34.75 140 ASN B O 1
ATOM 3976 N N . ASN B 2 142 ? 158.239 155.491 164.970 1.00 29.87 141 ASN B N 1
ATOM 3977 C CA . ASN B 2 142 ? 157.928 155.719 163.559 1.00 29.87 141 ASN B CA 1
ATOM 3978 C C . ASN B 2 142 ? 156.439 155.480 163.356 1.00 29.87 141 ASN B C 1
ATOM 3979 O O . ASN B 2 142 ? 156.032 154.440 162.818 1.00 29.87 141 ASN B O 1
ATOM 3984 N N . PRO B 2 143 ? 155.596 156.417 163.786 1.00 24.19 142 PRO B N 1
ATOM 3985 C CA . PRO B 2 143 ? 154.148 156.214 163.664 1.00 24.19 142 PRO B CA 1
ATOM 3986 C C . PRO B 2 143 ? 153.722 156.094 162.210 1.00 24.19 142 PRO B C 1
ATOM 3987 O O . PRO B 2 143 ? 154.257 156.766 161.327 1.00 24.19 142 PRO B O 1
ATOM 3991 N N . TYR B 2 144 ? 152.746 155.219 161.965 1.00 19.93 143 TYR B N 1
ATOM 3992 C CA . TYR B 2 144 ? 152.146 155.112 160.644 1.00 19.93 143 TYR B CA 1
ATOM 3993 C C . TYR B 2 144 ? 151.186 156.255 160.347 1.00 19.93 143 TYR B C 1
ATOM 3994 O O . TYR B 2 144 ? 150.833 156.461 159.181 1.00 19.93 143 TYR B O 1
ATOM 4003 N N . ASN B 2 145 ? 150.758 156.998 161.371 1.00 18.97 144 ASN B N 1
ATOM 4004 C CA . ASN B 2 145 ? 149.928 158.178 161.168 1.00 18.97 144 ASN B CA 1
ATOM 4005 C C . ASN B 2 145 ? 150.705 159.340 160.570 1.00 18.97 144 ASN B C 1
ATOM 4006 O O . ASN B 2 145 ? 150.088 160.287 160.072 1.00 18.97 144 ASN B O 1
ATOM 4011 N N . ILE B 2 146 ? 152.033 159.289 160.606 1.00 18.19 145 ILE B N 1
ATOM 4012 C CA . ILE B 2 146 ? 152.889 160.393 160.191 1.00 18.19 145 ILE B CA 1
ATOM 4013 C C . ILE B 2 146 ? 153.477 160.059 158.830 1.00 18.19 145 ILE B C 1
ATOM 4014 O O . ILE B 2 146 ? 154.163 159.041 158.675 1.00 18.19 145 ILE B O 1
ATOM 4019 N N . VAL B 2 147 ? 153.211 160.913 157.849 1.00 13.95 146 VAL B N 1
ATOM 4020 C CA . VAL B 2 147 ? 153.755 160.752 156.504 1.00 13.95 146 VAL B CA 1
ATOM 4021 C C . VAL B 2 147 ? 154.500 162.022 156.111 1.00 13.95 146 VAL B C 1
ATOM 4022 O O . VAL B 2 147 ? 153.875 162.986 155.646 1.00 13.95 146 VAL B O 1
ATOM 4026 N N . PRO B 2 148 ? 155.815 162.080 156.296 1.00 14.38 147 PRO B N 1
ATOM 4027 C CA . PRO B 2 148 ? 156.583 163.219 155.783 1.00 14.38 147 PRO B CA 1
ATOM 4028 C C . PRO B 2 148 ? 156.567 163.240 154.262 1.00 14.38 147 PRO B C 1
ATOM 4029 O O . PRO B 2 148 ? 156.132 162.298 153.597 1.00 14.38 147 PRO B O 1
ATOM 4033 N N . GLN B 2 149 ? 157.049 164.350 153.708 1.00 14.94 148 GLN B N 1
ATOM 4034 C CA . GLN B 2 149 ? 157.076 164.507 152.260 1.00 14.94 148 GLN B CA 1
ATOM 4035 C C . GLN B 2 149 ? 158.019 163.489 151.635 1.00 14.94 148 GLN B C 1
ATOM 4036 O O . GLN B 2 149 ? 159.174 163.358 152.052 1.00 14.94 148 GLN B O 1
ATOM 4042 N N . GLY B 2 150 ? 157.527 162.773 150.629 1.00 14.45 149 GLY B N 1
ATOM 4043 C CA . GLY B 2 150 ? 158.331 161.773 149.952 1.00 14.45 149 GLY B CA 1
ATOM 4044 C C . GLY B 2 150 ? 158.715 160.582 150.802 1.00 14.45 149 GLY B C 1
ATOM 4045 O O . GLY B 2 150 ? 159.871 160.143 150.759 1.00 14.45 149 GLY B O 1
ATOM 4046 N N . LYS B 2 151 ? 157.776 160.042 151.580 1.00 16.71 150 LYS B N 1
ATOM 4047 C CA . LYS B 2 151 ? 158.041 158.887 152.424 1.00 16.71 150 LYS B CA 1
ATOM 4048 C C . LYS B 2 151 ? 157.120 157.705 152.159 1.00 16.71 150 LYS B C 1
ATOM 4049 O O . LYS B 2 151 ? 157.317 156.646 152.766 1.00 16.71 150 LYS B O 1
ATOM 4055 N N . ILE B 2 152 ? 156.122 157.852 151.285 1.00 18.47 151 ILE B N 1
ATOM 4056 C CA . ILE B 2 152 ? 155.241 156.733 150.959 1.00 18.47 151 ILE B CA 1
ATOM 4057 C C . ILE B 2 152 ? 156.013 155.617 150.267 1.00 18.47 151 ILE B C 1
ATOM 4058 O O . ILE B 2 152 ? 155.818 154.432 150.564 1.00 18.47 151 ILE B O 1
ATOM 4063 N N . VAL B 2 153 ? 156.896 155.974 149.332 1.00 20.93 152 VAL B N 1
ATOM 4064 C CA . VAL B 2 153 ? 157.672 154.963 148.617 1.00 20.93 152 VAL B CA 1
ATOM 4065 C C . VAL B 2 153 ? 158.576 154.203 149.579 1.00 20.93 152 VAL B C 1
ATOM 4066 O O . VAL B 2 153 ? 158.737 152.981 149.469 1.00 20.93 152 VAL B O 1
ATOM 4070 N N . ALA B 2 154 ? 159.178 154.910 150.538 1.00 22.48 153 ALA B N 1
ATOM 4071 C CA . ALA B 2 154 ? 160.048 154.262 151.512 1.00 22.48 153 ALA B CA 1
ATOM 4072 C C . ALA B 2 154 ? 159.298 153.277 152.400 1.00 22.48 153 ALA B C 1
ATOM 4073 O O . ALA B 2 154 ? 159.909 152.326 152.898 1.00 22.48 153 ALA B O 1
ATOM 4075 N N . LEU B 2 155 ? 157.998 153.487 152.617 1.00 22.92 154 LEU B N 1
ATOM 4076 C CA . LEU B 2 155 ? 157.220 152.540 153.411 1.00 22.92 154 LEU B CA 1
ATOM 4077 C C . LEU B 2 155 ? 157.141 151.183 152.722 1.00 22.92 154 LEU B C 1
ATOM 4078 O O . LEU B 2 155 ? 157.284 150.141 153.371 1.00 22.92 154 LEU B O 1
ATOM 4083 N N . THR B 2 156 ? 156.910 151.175 151.408 1.00 21.69 155 THR B N 1
ATOM 4084 C CA . THR B 2 156 ? 156.902 149.931 150.651 1.00 21.69 155 THR B CA 1
ATOM 4085 C C . THR B 2 156 ? 158.306 149.384 150.426 1.00 21.69 155 THR B C 1
ATOM 4086 O O . THR B 2 156 ? 158.481 148.162 150.367 1.00 21.69 155 THR B O 1
ATOM 4090 N N . ASN B 2 157 ? 159.310 150.257 150.327 1.00 23.77 156 ASN B N 1
ATOM 4091 C CA . ASN B 2 157 ? 160.687 149.817 150.138 1.00 23.77 156 ASN B CA 1
ATOM 4092 C C . ASN B 2 157 ? 161.242 149.066 151.342 1.00 23.77 156 ASN B C 1
ATOM 4093 O O . ASN B 2 157 ? 162.297 148.435 151.218 1.00 23.77 156 ASN B O 1
ATOM 4098 N N . ALA B 2 158 ? 160.574 149.126 152.491 1.00 28.54 157 ALA B N 1
ATOM 4099 C CA . ALA B 2 158 ? 161.044 148.411 153.669 1.00 28.54 157 ALA B CA 1
ATOM 4100 C C . ALA B 2 158 ? 160.969 146.907 153.447 1.00 28.54 157 ALA B C 1
ATOM 4101 O O . ALA B 2 158 ? 160.044 146.401 152.806 1.00 28.54 157 ALA B O 1
ATOM 4103 N N . LYS B 2 159 ? 161.951 146.190 153.985 1.00 37.99 158 LYS B N 1
ATOM 4104 C CA . LYS B 2 159 ? 162.040 144.749 153.796 1.00 37.99 158 LYS B CA 1
ATOM 4105 C C . LYS B 2 159 ? 161.078 144.041 154.749 1.00 37.99 158 LYS B C 1
ATOM 4106 O O . LYS B 2 159 ? 160.237 144.663 155.404 1.00 37.99 158 LYS B O 1
ATOM 4112 N N . ASP B 2 160 ? 161.192 142.713 154.825 1.00 39.64 159 ASP B N 1
ATOM 4113 C CA . ASP B 2 160 ? 160.273 141.928 155.644 1.00 39.64 159 ASP B CA 1
ATOM 4114 C C . ASP B 2 160 ? 160.421 142.261 157.125 1.00 39.64 159 ASP B C 1
ATOM 4115 O O . ASP B 2 160 ? 159.423 142.396 157.843 1.00 39.64 159 ASP B O 1
ATOM 4120 N N . LYS B 2 161 ? 161.664 142.397 157.597 1.00 42.83 160 LYS B N 1
ATOM 4121 C CA . LYS B 2 161 ? 161.906 142.613 159.020 1.00 42.83 160 LYS B CA 1
ATOM 4122 C C . LYS B 2 161 ? 161.328 143.944 159.487 1.00 42.83 160 LYS B C 1
ATOM 4123 O O . LYS B 2 161 ? 160.673 144.018 160.532 1.00 42.83 160 LYS B O 1
ATOM 4129 N N . GLU B 2 162 ? 161.556 145.012 158.717 1.00 40.04 161 GLU B N 1
ATOM 4130 C CA . GLU B 2 162 ? 161.064 146.326 159.119 1.00 40.04 161 GLU B CA 1
ATOM 4131 C C . GLU B 2 162 ? 159.542 146.390 159.072 1.00 40.04 161 GLU B C 1
ATOM 4132 O O . GLU B 2 162 ? 158.914 147.020 159.931 1.00 40.04 161 GLU B O 1
ATOM 4138 N N . ARG B 2 163 ? 158.929 145.745 158.078 1.00 31.90 162 ARG B N 1
ATOM 4139 C CA . ARG B 2 163 ? 157.473 145.744 158.008 1.00 31.90 162 ARG B CA 1
ATOM 4140 C C . ARG B 2 163 ? 156.861 144.932 159.143 1.00 31.90 162 ARG B C 1
ATOM 4141 O O . ARG B 2 163 ? 155.826 145.324 159.695 1.00 31.90 162 ARG B O 1
ATOM 4149 N N . LEU B 2 164 ? 157.487 143.812 159.514 1.00 37.28 163 LEU B N 1
ATOM 4150 C CA . LEU B 2 164 ? 157.032 143.076 160.690 1.00 37.28 163 LEU B CA 1
ATOM 4151 C C . LEU B 2 164 ? 157.194 143.909 161.954 1.00 37.28 163 LEU B C 1
ATOM 4152 O O . LEU B 2 164 ? 156.334 143.878 162.843 1.00 37.28 163 LEU B O 1
ATOM 4157 N N . GLN B 2 165 ? 158.294 144.659 162.054 1.00 36.51 164 GLN B N 1
ATOM 4158 C CA . GLN B 2 165 ? 158.488 145.537 163.202 1.00 36.51 164 GLN B CA 1
ATOM 4159 C C . GLN B 2 165 ? 157.394 146.593 163.276 1.00 36.51 164 GLN B C 1
ATOM 4160 O O . GLN B 2 165 ? 156.879 146.889 164.359 1.00 36.51 164 GLN B O 1
ATOM 4166 N N . LEU B 2 166 ? 157.026 147.175 162.132 1.00 35.40 165 LEU B N 1
ATOM 4167 C CA . LEU B 2 166 ? 155.948 148.162 162.116 1.00 35.40 165 LEU B CA 1
ATOM 4168 C C . LEU B 2 166 ? 154.614 147.533 162.507 1.00 35.40 165 LEU B C 1
ATOM 4169 O O . LEU B 2 166 ? 153.842 148.117 163.280 1.00 35.40 165 LEU B O 1
ATOM 4174 N N . LEU B 2 167 ? 154.321 146.342 161.975 1.00 35.19 166 LEU B N 1
ATOM 4175 C CA . LEU B 2 167 ? 153.073 145.662 162.303 1.00 35.19 166 LEU B CA 1
ATOM 4176 C C . LEU B 2 167 ? 153.013 145.239 163.765 1.00 35.19 166 LEU B C 1
ATOM 4177 O O . LEU B 2 167 ? 151.915 145.094 164.313 1.00 35.19 166 LEU B O 1
ATOM 4182 N N . GLU B 2 168 ? 154.163 145.009 164.397 1.00 40.56 167 GLU B N 1
ATOM 4183 C CA . GLU B 2 168 ? 154.186 144.803 165.839 1.00 40.56 167 GLU B CA 1
ATOM 4184 C C . GLU B 2 168 ? 154.050 146.118 166.596 1.00 40.56 167 GLU B C 1
ATOM 4185 O O . GLU B 2 168 ? 153.466 146.148 167.685 1.00 40.56 167 GLU B O 1
ATOM 4191 N N . ASP B 2 169 ? 154.588 147.205 166.038 1.00 42.20 168 ASP B N 1
ATOM 4192 C CA . ASP B 2 169 ? 154.502 148.510 166.686 1.00 42.20 168 ASP B CA 1
ATOM 4193 C C . ASP B 2 169 ? 153.063 148.999 166.762 1.00 42.20 168 ASP B C 1
ATOM 4194 O O . ASP B 2 169 ? 152.655 149.581 167.774 1.00 42.20 168 ASP B O 1
ATOM 4199 N N . VAL B 2 170 ? 152.282 148.787 165.699 1.00 38.07 169 VAL B N 1
ATOM 4200 C CA . VAL B 2 170 ? 150.917 149.310 165.677 1.00 38.07 169 VAL B CA 1
ATOM 4201 C C . VAL B 2 170 ? 150.075 148.673 166.778 1.00 38.07 169 VAL B C 1
ATOM 4202 O O . VAL B 2 170 ? 149.254 149.344 167.417 1.00 38.07 169 VAL B O 1
ATOM 4206 N N . VAL B 2 171 ? 150.269 147.373 167.031 1.00 41.87 170 VAL B N 1
ATOM 4207 C CA . VAL B 2 171 ? 149.526 146.697 168.093 1.00 41.87 170 VAL B CA 1
ATOM 4208 C C . VAL B 2 171 ? 150.186 146.841 169.452 1.00 41.87 170 VAL B C 1
ATOM 4209 O O . VAL B 2 171 ? 149.694 146.266 170.432 1.00 41.87 170 VAL B O 1
ATOM 4213 N N . GLY B 2 172 ? 151.282 147.592 169.547 1.00 47.69 171 GLY B N 1
ATOM 4214 C CA . GLY B 2 172 ? 151.966 147.763 170.812 1.00 47.69 171 GLY B CA 1
ATOM 4215 C C . GLY B 2 172 ? 152.806 146.586 171.243 1.00 47.69 171 GLY B C 1
ATOM 4216 O O . GLY B 2 172 ? 153.215 146.526 172.405 1.00 47.69 171 GLY B O 1
ATOM 4217 N N . ALA B 2 173 ? 153.075 145.642 170.337 1.00 49.14 172 ALA B N 1
ATOM 4218 C CA . ALA B 2 173 ? 153.819 144.443 170.710 1.00 49.14 172 ALA B CA 1
ATOM 4219 C C . ALA B 2 173 ? 155.253 144.769 171.110 1.00 49.14 172 ALA B C 1
ATOM 4220 O O . ALA B 2 173 ? 155.780 144.185 172.061 1.00 49.14 172 ALA B O 1
ATOM 4222 N N . LYS B 2 174 ? 155.905 145.689 170.394 1.00 55.31 173 LYS B N 1
ATOM 4223 C CA . LYS B 2 174 ? 157.319 145.952 170.651 1.00 55.31 173 LYS B CA 1
ATOM 4224 C C . LYS B 2 174 ? 157.530 146.657 171.986 1.00 55.31 173 LYS B C 1
ATOM 4225 O O . LYS B 2 174 ? 158.414 146.274 172.763 1.00 55.31 173 LYS B O 1
ATOM 4231 N N . SER B 2 175 ? 156.743 147.701 172.262 1.00 55.81 174 SER B N 1
ATOM 4232 C CA . SER B 2 175 ? 156.862 148.396 173.540 1.00 55.81 174 SER B CA 1
ATOM 4233 C C . SER B 2 175 ? 156.512 147.473 174.698 1.00 55.81 174 SER B C 1
ATOM 4234 O O . SER B 2 175 ? 157.200 147.459 175.728 1.00 55.81 174 SER B O 1
ATOM 4237 N N . PHE B 2 176 ? 155.446 146.684 174.540 1.00 55.47 175 PHE B N 1
ATOM 4238 C CA . PHE B 2 176 ? 155.077 145.722 175.570 1.00 55.47 175 PHE B CA 1
ATOM 4239 C C . PHE B 2 176 ? 156.195 144.718 175.803 1.00 55.47 175 PHE B C 1
ATOM 4240 O O . PHE B 2 176 ? 156.509 144.387 176.950 1.00 55.47 175 PHE B O 1
ATOM 4248 N N . GLU B 2 177 ? 156.831 144.246 174.729 1.00 57.98 176 GLU B N 1
ATOM 4249 C CA . GLU B 2 177 ? 157.885 143.247 174.865 1.00 57.98 176 GLU B CA 1
ATOM 4250 C C . GLU B 2 177 ? 159.126 143.824 175.537 1.00 57.98 176 GLU B C 1
ATOM 4251 O O . GLU B 2 177 ? 159.740 143.160 176.380 1.00 57.98 176 GLU B O 1
ATOM 4257 N N . VAL B 2 178 ? 159.519 145.049 175.182 1.00 57.87 177 VAL B N 1
ATOM 4258 C CA . VAL B 2 178 ? 160.719 145.624 175.791 1.00 57.87 177 VAL B CA 1
ATOM 4259 C C . VAL B 2 178 ? 160.466 145.951 177.260 1.00 57.87 177 VAL B C 1
ATOM 4260 O O . VAL B 2 178 ? 161.325 145.716 178.123 1.00 57.87 177 VAL B O 1
ATOM 4264 N N . LYS B 2 179 ? 159.277 146.473 177.578 1.00 55.95 178 LYS B N 1
ATOM 4265 C CA . LYS B 2 179 ? 158.945 146.708 178.978 1.00 55.95 178 LYS B CA 1
ATOM 4266 C C . LYS B 2 179 ? 158.877 145.396 179.752 1.00 55.95 178 LYS B C 1
ATOM 4267 O O . LYS B 2 179 ? 159.314 145.325 180.907 1.00 55.95 178 LYS B O 1
ATOM 4273 N N . LEU B 2 180 ? 158.355 144.339 179.123 1.00 55.96 179 LEU B N 1
ATOM 4274 C CA . LEU B 2 180 ? 158.288 143.036 179.774 1.00 55.96 179 LEU B CA 1
ATOM 4275 C C . LEU B 2 180 ? 159.679 142.474 180.038 1.00 55.96 179 LEU B C 1
ATOM 4276 O O . LEU B 2 180 ? 159.923 141.890 181.097 1.00 55.96 179 LEU B O 1
ATOM 4281 N N . LYS B 2 181 ? 160.603 142.626 179.087 1.00 59.67 180 LYS B N 1
ATOM 4282 C CA . LYS B 2 181 ? 161.945 142.098 179.319 1.00 59.67 180 LYS B CA 1
ATOM 4283 C C . LYS B 2 181 ? 162.682 142.912 180.377 1.00 59.67 180 LYS B C 1
ATOM 4284 O O . LYS B 2 181 ? 163.447 142.345 181.167 1.00 59.67 180 LYS B O 1
ATOM 4290 N N . ALA B 2 182 ? 162.450 144.228 180.433 1.00 57.51 181 ALA B N 1
ATOM 4291 C CA . ALA B 2 182 ? 163.001 145.015 181.533 1.00 57.51 181 ALA B CA 1
ATOM 4292 C C . ALA B 2 182 ? 162.429 144.560 182.874 1.00 57.51 181 ALA B C 1
ATOM 4293 O O . ALA B 2 182 ? 163.159 144.451 183.871 1.00 57.51 181 ALA B O 1
ATOM 4295 N N . SER B 2 183 ? 161.124 144.285 182.912 1.00 57.95 182 SER B N 1
ATOM 4296 C CA . SER B 2 183 ? 160.496 143.799 184.137 1.00 57.95 182 SER B CA 1
ATOM 4297 C C . SER B 2 183 ? 161.066 142.449 184.554 1.00 57.95 182 SER B C 1
ATOM 4298 O O . SER B 2 183 ? 161.287 142.200 185.743 1.00 57.95 182 SER B O 1
ATOM 4301 N N . LEU B 2 184 ? 161.301 141.559 183.588 1.00 60.35 183 LEU B N 1
ATOM 4302 C CA . LEU B 2 184 ? 161.894 140.262 183.904 1.00 60.35 183 LEU B CA 1
ATOM 4303 C C . LEU B 2 184 ? 163.333 140.407 184.382 1.00 60.35 183 LEU B C 1
ATOM 4304 O O . LEU B 2 184 ? 163.782 139.647 185.245 1.00 60.35 183 LEU B O 1
ATOM 4309 N N . LYS B 2 185 ? 164.076 141.370 183.832 1.00 62.60 184 LYS B N 1
ATOM 4310 C CA . LYS B 2 185 ? 165.416 141.640 184.349 1.00 62.60 184 LYS B CA 1
ATOM 4311 C C . LYS B 2 185 ? 165.358 142.098 185.802 1.00 62.60 184 LYS B C 1
ATOM 4312 O O . LYS B 2 185 ? 166.145 141.640 186.644 1.00 62.60 184 LYS B O 1
ATOM 4318 N N . LYS B 2 186 ? 164.419 142.992 186.116 1.00 64.99 185 LYS B N 1
ATOM 4319 C CA . LYS B 2 186 ? 164.249 143.426 187.501 1.00 64.99 185 LYS B CA 1
ATOM 4320 C C . LYS B 2 186 ? 163.848 142.258 188.397 1.00 64.99 185 LYS B C 1
ATOM 4321 O O . LYS B 2 186 ? 164.290 142.166 189.549 1.00 64.99 185 LYS B O 1
ATOM 4327 N N . MET B 2 187 ? 163.002 141.361 187.885 1.00 64.49 186 MET B N 1
ATOM 4328 C CA . MET B 2 187 ? 162.594 140.190 188.654 1.00 64.49 186 MET B CA 1
ATOM 4329 C C . MET B 2 187 ? 163.768 139.255 188.913 1.00 64.49 186 MET B C 1
ATOM 4330 O O . MET B 2 187 ? 163.887 138.688 190.004 1.00 64.49 186 MET B O 1
ATOM 4335 N N . GLU B 2 188 ? 164.639 139.071 187.921 1.00 66.55 187 GLU B N 1
ATOM 4336 C CA . GLU B 2 188 ? 165.840 138.271 188.139 1.00 66.55 187 GLU B CA 1
ATOM 4337 C C . GLU B 2 188 ? 166.731 138.910 189.195 1.00 66.55 187 GLU B C 1
ATOM 4338 O O . GLU B 2 188 ? 167.294 138.213 190.046 1.00 66.55 187 GLU B O 1
ATOM 4344 N N . GLU B 2 189 ? 166.860 140.239 189.160 1.00 69.44 188 GLU B N 1
ATOM 4345 C CA . GLU B 2 189 ? 167.654 140.933 190.172 1.00 69.44 188 GLU B CA 1
ATOM 4346 C C . GLU B 2 189 ? 167.073 140.719 191.570 1.00 69.44 188 GLU B C 1
ATOM 4347 O O . GLU B 2 189 ? 167.801 140.383 192.518 1.00 69.44 188 GLU B O 1
ATOM 4353 N N . THR B 2 190 ? 165.755 140.879 191.714 1.00 70.74 189 THR B N 1
ATOM 4354 C CA . THR B 2 190 ? 165.159 140.739 193.037 1.00 70.74 189 THR B CA 1
ATOM 4355 C C . THR B 2 190 ? 165.165 139.286 193.505 1.00 70.74 189 THR B C 1
ATOM 4356 O O . THR B 2 190 ? 165.253 139.032 194.708 1.00 70.74 189 THR B O 1
ATOM 4360 N N . GLU B 2 191 ? 165.120 138.322 192.580 1.00 70.95 190 GLU B N 1
ATOM 4361 C CA . GLU B 2 191 ? 165.254 136.922 192.975 1.00 70.95 190 GLU B CA 1
ATOM 4362 C C . GLU B 2 191 ? 166.679 136.612 193.415 1.00 70.95 190 GLU B C 1
ATOM 4363 O O . GLU B 2 191 ? 166.896 135.843 194.362 1.00 70.95 190 GLU B O 1
ATOM 4369 N N . GLN B 2 192 ? 167.663 137.198 192.732 1.00 74.76 191 GLN B N 1
ATOM 4370 C CA . GLN B 2 192 ? 169.050 137.027 193.138 1.00 74.76 191 GLN B CA 1
ATOM 4371 C C . GLN B 2 192 ? 169.296 137.622 194.518 1.00 74.76 191 GLN B C 1
ATOM 4372 O O . GLN B 2 192 ? 170.138 137.124 195.273 1.00 74.76 191 GLN B O 1
ATOM 4378 N N . LYS B 2 193 ? 168.587 138.700 194.862 1.00 73.30 192 LYS B N 1
ATOM 4379 C CA . LYS B 2 193 ? 168.686 139.213 196.228 1.00 73.30 192 LYS B CA 1
ATOM 4380 C C . LYS B 2 193 ? 167.899 138.345 197.211 1.00 73.30 192 LYS B C 1
ATOM 4381 O O . LYS B 2 193 ? 168.289 138.198 198.374 1.00 73.30 192 LYS B O 1
ATOM 4387 N N . LYS B 2 194 ? 166.778 137.772 196.767 1.00 73.17 193 LYS B N 1
ATOM 4388 C CA . LYS B 2 194 ? 165.948 136.974 197.664 1.00 73.17 193 LYS B CA 1
ATOM 4389 C C . LYS B 2 194 ? 166.623 135.668 198.058 1.00 73.17 193 LYS B C 1
ATOM 4390 O O . LYS B 2 194 ? 166.403 135.165 199.169 1.00 73.17 193 LYS B O 1
ATOM 4396 N N . ILE B 2 195 ? 167.428 135.087 197.165 1.00 75.92 194 ILE B N 1
ATOM 4397 C CA . ILE B 2 195 ? 168.193 133.904 197.550 1.00 75.92 194 ILE B CA 1
ATOM 4398 C C . ILE B 2 195 ? 169.237 134.222 198.609 1.00 75.92 194 ILE B C 1
ATOM 4399 O O . ILE B 2 195 ? 169.711 133.308 199.292 1.00 75.92 194 ILE B O 1
ATOM 4404 N N . GLN B 2 196 ? 169.602 135.496 198.761 1.00 75.77 195 GLN B N 1
ATOM 4405 C CA . GLN B 2 196 ? 170.421 135.966 199.873 1.00 75.77 195 GLN B CA 1
ATOM 4406 C C . GLN B 2 196 ? 169.567 136.250 201.106 1.00 75.77 195 GLN B C 1
ATOM 4407 O O . GLN B 2 196 ? 170.009 136.042 202.240 1.00 75.77 195 GLN B O 1
ATOM 4413 N N . ILE B 2 197 ? 168.345 136.740 200.884 1.00 75.70 196 ILE B N 1
ATOM 4414 C CA . ILE B 2 197 ? 167.389 136.918 201.976 1.00 75.70 196 ILE B CA 1
ATOM 4415 C C . ILE B 2 197 ? 167.163 135.603 202.705 1.00 75.70 196 ILE B C 1
ATOM 4416 O O . ILE B 2 197 ? 167.102 135.568 203.940 1.00 75.70 196 ILE B O 1
ATOM 4421 N N . ASN B 2 198 ? 167.027 134.508 201.956 1.00 77.20 197 ASN B N 1
ATOM 4422 C CA . ASN B 2 198 ? 166.769 133.209 202.573 1.00 77.20 197 ASN B CA 1
ATOM 4423 C C . ASN B 2 198 ? 167.926 132.780 203.473 1.00 77.20 197 ASN B C 1
ATOM 4424 O O . ASN B 2 198 ? 167.713 132.287 204.587 1.00 77.20 197 ASN B O 1
ATOM 4429 N N . LYS B 2 199 ? 169.166 132.958 203.006 1.00 77.03 198 LYS B N 1
ATOM 4430 C CA . LYS B 2 199 ? 170.301 132.544 203.825 1.00 77.03 198 LYS B CA 1
ATOM 4431 C C . LYS B 2 199 ? 170.502 133.471 205.019 1.00 77.03 198 LYS B C 1
ATOM 4432 O O . LYS B 2 199 ? 170.903 133.012 206.096 1.00 77.03 198 LYS B O 1
ATOM 4438 N N . GLU B 2 200 ? 170.210 134.766 204.865 1.00 76.36 199 GLU B N 1
ATOM 4439 C CA . GLU B 2 200 ? 170.228 135.664 206.017 1.00 76.36 199 GLU B CA 1
ATOM 4440 C C . GLU B 2 200 ? 169.191 135.244 207.051 1.00 76.36 199 GLU B C 1
ATOM 4441 O O . GLU B 2 200 ? 169.450 135.282 208.259 1.00 76.36 199 GLU B O 1
ATOM 4447 N N . MET B 2 201 ? 168.006 134.836 206.593 1.00 73.55 200 MET B N 1
ATOM 4448 C CA . MET B 2 201 ? 166.985 134.374 207.527 1.00 73.55 200 MET B CA 1
ATOM 4449 C C . MET B 2 201 ? 167.386 133.070 208.205 1.00 73.55 200 MET B C 1
ATOM 4450 O O . MET B 2 201 ? 167.092 132.875 209.389 1.00 73.55 200 MET B O 1
ATOM 4455 N N . GLY B 2 202 ? 168.041 132.165 207.478 1.00 75.84 201 GLY B N 1
ATOM 4456 C CA . GLY B 2 202 ? 168.548 130.956 208.109 1.00 75.84 201 GLY B CA 1
ATOM 4457 C C . GLY B 2 202 ? 169.599 131.251 209.163 1.00 75.84 201 GLY B C 1
ATOM 4458 O O . GLY B 2 202 ? 169.605 130.645 210.242 1.00 75.84 201 GLY B O 1
ATOM 4459 N N . GLU B 2 203 ? 170.499 132.194 208.870 1.00 75.43 202 GLU B N 1
ATOM 4460 C CA . GLU B 2 203 ? 171.476 132.618 209.866 1.00 75.43 202 GLU B CA 1
ATOM 4461 C C . GLU B 2 203 ? 170.795 133.244 211.076 1.00 75.43 202 GLU B C 1
ATOM 4462 O O . GLU B 2 203 ? 171.219 133.016 212.215 1.00 75.43 202 GLU B O 1
ATOM 4468 N N . LEU B 2 204 ? 169.742 134.033 210.851 1.00 74.54 203 LEU B N 1
ATOM 4469 C CA . LEU B 2 204 ? 168.993 134.609 211.963 1.00 74.54 203 LEU B CA 1
ATOM 4470 C C . LEU B 2 204 ? 168.332 133.525 212.804 1.00 74.54 203 LEU B C 1
ATOM 4471 O O . LEU B 2 204 ? 168.293 133.622 214.034 1.00 74.54 203 LEU B O 1
ATOM 4476 N N . ASN B 2 205 ? 167.793 132.490 212.156 1.00 76.78 204 ASN B N 1
ATOM 4477 C CA . ASN B 2 205 ? 167.192 131.383 212.898 1.00 76.78 204 ASN B CA 1
ATOM 4478 C C . ASN B 2 205 ? 168.232 130.656 213.743 1.00 76.78 204 ASN B C 1
ATOM 4479 O O . ASN B 2 205 ? 167.969 130.308 214.901 1.00 76.78 204 ASN B O 1
ATOM 4484 N N . SER B 2 206 ? 169.420 130.421 213.182 1.00 78.56 205 SER B N 1
ATOM 4485 C CA . SER B 2 206 ? 170.485 129.791 213.960 1.00 78.56 205 SER B CA 1
ATOM 4486 C C . SER B 2 206 ? 170.906 130.672 215.133 1.00 78.56 205 SER B C 1
ATOM 4487 O O . SER B 2 206 ? 171.162 130.176 216.239 1.00 78.56 205 SER B O 1
ATOM 4490 N N . LYS B 2 207 ? 170.988 131.985 214.908 1.00 79.42 206 LYS B N 1
ATOM 4491 C CA . LYS B 2 207 ? 171.362 132.899 215.981 1.00 79.42 206 LYS B CA 1
ATOM 4492 C C . LYS B 2 207 ? 170.298 132.931 217.072 1.00 79.42 206 LYS B C 1
ATOM 4493 O O . LYS B 2 207 ? 170.619 133.047 218.260 1.00 79.42 206 LYS B O 1
ATOM 4499 N N . LEU B 2 208 ? 169.023 132.831 216.692 1.00 82.27 207 LEU B N 1
ATOM 4500 C CA . LEU B 2 208 ? 167.962 132.743 217.691 1.00 82.27 207 LEU B CA 1
ATOM 4501 C C . LEU B 2 208 ? 168.005 131.417 218.441 1.00 82.27 207 LEU B C 1
ATOM 4502 O O . LEU B 2 208 ? 167.645 131.364 219.620 1.00 82.27 207 LEU B O 1
ATOM 4507 N N . SER B 2 209 ? 168.438 130.340 217.783 1.00 84.92 208 SER B N 1
ATOM 4508 C CA . SER B 2 209 ? 168.676 129.091 218.506 1.00 84.92 208 SER B CA 1
ATOM 4509 C C . SER B 2 209 ? 169.792 129.260 219.532 1.00 84.92 208 SER B C 1
ATOM 4510 O O . SER B 2 209 ? 169.711 128.736 220.653 1.00 84.92 208 SER B O 1
ATOM 4513 N N . GLU B 2 210 ? 170.849 129.984 219.159 1.00 88.75 209 GLU B N 1
ATOM 4514 C CA . GLU B 2 210 ? 171.904 130.307 220.118 1.00 88.75 209 GLU B CA 1
ATOM 4515 C C . GLU B 2 210 ? 171.359 131.145 221.268 1.00 88.75 209 GLU B C 1
ATOM 4516 O O . GLU B 2 210 ? 171.745 130.959 222.428 1.00 88.75 209 GLU B O 1
ATOM 4522 N N . MET B 2 211 ? 170.461 132.081 220.964 1.00 89.10 210 MET B N 1
ATOM 4523 C CA . MET B 2 211 ? 169.811 132.857 222.016 1.00 89.10 210 MET B CA 1
ATOM 4524 C C . MET B 2 211 ? 168.984 131.966 222.932 1.00 89.10 210 MET B C 1
ATOM 4525 O O . MET B 2 211 ? 168.944 132.190 224.145 1.00 89.10 210 MET B O 1
ATOM 4530 N N . GLU B 2 212 ? 168.313 130.957 222.373 1.00 92.14 211 GLU B N 1
ATOM 4531 C CA . GLU B 2 212 ? 167.535 130.030 223.191 1.00 92.14 211 GLU B CA 1
ATOM 4532 C C . GLU B 2 212 ? 168.436 129.213 224.113 1.00 92.14 211 GLU B C 1
ATOM 4533 O O . GLU B 2 212 ? 168.093 128.973 225.279 1.00 92.14 211 GLU B O 1
ATOM 4539 N N . GLN B 2 213 ? 169.586 128.760 223.607 1.00 93.29 212 GLN B N 1
ATOM 4540 C CA . GLN B 2 213 ? 170.495 128.019 224.479 1.00 93.29 212 GLN B CA 1
ATOM 4541 C C . GLN B 2 213 ? 171.100 128.928 225.545 1.00 93.29 212 GLN B C 1
ATOM 4542 O O . GLN B 2 213 ? 171.322 128.491 226.681 1.00 93.29 212 GLN B O 1
ATOM 4548 N N . GLU B 2 214 ? 171.341 130.200 225.216 1.00 93.20 213 GLU B N 1
ATOM 4549 C CA . GLU B 2 214 ? 171.744 131.158 226.242 1.00 93.20 213 GLU B CA 1
ATOM 4550 C C . GLU B 2 214 ? 170.640 131.348 227.277 1.00 93.20 213 GLU B C 1
ATOM 4551 O O . GLU B 2 214 ? 170.915 131.501 228.473 1.00 93.20 213 GLU B O 1
ATOM 4557 N N . ARG B 2 215 ? 169.384 131.350 226.826 1.00 94.02 214 ARG B N 1
ATOM 4558 C CA . ARG B 2 215 ? 168.254 131.468 227.742 1.00 94.02 214 ARG B CA 1
ATOM 4559 C C . ARG B 2 215 ? 168.204 130.294 228.709 1.00 94.02 214 ARG B C 1
ATOM 4560 O O . ARG B 2 215 ? 167.998 130.482 229.913 1.00 94.02 214 ARG B O 1
ATOM 4568 N N . LYS B 2 216 ? 168.392 129.075 228.201 1.00 94.51 215 LYS B N 1
ATOM 4569 C CA . LYS B 2 216 ? 168.383 127.917 229.092 1.00 94.51 215 LYS B CA 1
ATOM 4570 C C . LYS B 2 216 ? 169.589 127.925 230.026 1.00 94.51 215 LYS B C 1
ATOM 4571 O O . LYS B 2 216 ? 169.472 127.522 231.191 1.00 94.51 215 LYS B O 1
ATOM 4577 N N . GLU B 2 217 ? 170.744 128.403 229.550 1.00 93.67 216 GLU B N 1
ATOM 4578 C CA . GLU B 2 217 ? 171.907 128.522 230.425 1.00 93.67 216 GLU B CA 1
ATOM 4579 C C . GLU B 2 217 ? 171.650 129.509 231.558 1.00 93.67 216 GLU B C 1
ATOM 4580 O O . GLU B 2 217 ? 171.996 129.243 232.716 1.00 93.67 216 GLU B O 1
ATOM 4586 N N . LEU B 2 218 ? 171.040 130.655 231.248 1.00 92.13 217 LEU B N 1
ATOM 4587 C CA . LEU B 2 218 ? 170.777 131.633 232.298 1.00 92.13 217 LEU B CA 1
ATOM 4588 C C . LEU B 2 218 ? 169.663 131.159 233.224 1.00 92.13 217 LEU B C 1
ATOM 4589 O O . LEU B 2 218 ? 169.649 131.505 234.409 1.00 92.13 217 LEU B O 1
ATOM 4594 N N . GLU B 2 219 ? 168.723 130.363 232.709 1.00 95.06 218 GLU B N 1
ATOM 4595 C CA . GLU B 2 219 ? 167.737 129.735 233.584 1.00 95.06 218 GLU B CA 1
ATOM 4596 C C . GLU B 2 219 ? 168.408 128.779 234.564 1.00 95.06 218 GLU B C 1
ATOM 4597 O O . GLU B 2 219 ? 168.071 128.757 235.754 1.00 95.06 218 GLU B O 1
ATOM 4603 N N . LYS B 2 220 ? 169.367 127.985 234.079 1.00 92.27 219 LYS B N 1
ATOM 4604 C CA . LYS B 2 220 ? 170.130 127.117 234.970 1.00 92.27 219 LYS B CA 1
ATOM 4605 C C . LYS B 2 220 ? 170.899 127.929 236.005 1.00 92.27 219 LYS B C 1
ATOM 4606 O O . LYS B 2 220 ? 170.975 127.546 237.178 1.00 92.27 219 LYS B O 1
ATOM 4612 N N . TYR B 2 221 ? 171.487 129.051 235.582 1.00 93.85 220 TYR B N 1
ATOM 4613 C CA . TYR B 2 221 ? 172.198 129.918 236.520 1.00 93.85 220 TYR B CA 1
ATOM 4614 C C . TYR B 2 221 ? 171.258 130.482 237.580 1.00 93.85 220 TYR B C 1
ATOM 4615 O O . TYR B 2 221 ? 171.600 130.523 238.768 1.00 93.85 220 TYR B O 1
ATOM 4624 N N . ASN B 2 222 ? 170.068 130.927 237.167 1.00 90.00 221 ASN B N 1
ATOM 4625 C CA . ASN B 2 222 ? 169.109 131.495 238.108 1.00 90.00 221 ASN B CA 1
ATOM 4626 C C . ASN B 2 222 ? 168.538 130.435 239.039 1.00 90.00 221 ASN B C 1
ATOM 4627 O O . ASN B 2 222 ? 168.090 130.761 240.145 1.00 90.00 221 ASN B O 1
ATOM 4632 N N . GLU B 2 223 ? 168.495 129.177 238.582 1.00 92.09 222 GLU B N 1
ATOM 4633 C CA . GLU B 2 223 ? 168.030 128.066 239.453 1.00 92.09 222 GLU B CA 1
ATOM 4634 C C . GLU B 2 223 ? 169.137 127.779 240.471 1.00 92.09 222 GLU B C 1
ATOM 4635 O O . GLU B 2 223 ? 168.809 127.558 241.651 1.00 92.09 222 GLU B O 1
ATOM 4641 N N . LEU B 2 224 ? 170.398 127.793 240.026 1.00 89.25 223 LEU B N 1
ATOM 4642 C CA . LEU B 2 224 ? 171.537 127.606 240.965 1.00 89.25 223 LEU B CA 1
ATOM 4643 C C . LEU B 2 224 ? 171.539 128.773 241.957 1.00 89.25 223 LEU B C 1
ATOM 4644 O O . LEU B 2 224 ? 171.785 128.528 243.153 1.00 89.25 223 LEU B O 1
ATOM 4649 N N . GLU B 2 225 ? 171.264 129.989 241.475 1.00 87.85 224 GLU B N 1
ATOM 4650 C CA . GLU B 2 225 ? 171.209 131.178 242.365 1.00 87.85 224 GLU B CA 1
ATOM 4651 C C . GLU B 2 225 ? 170.075 130.994 243.380 1.00 87.85 224 GLU B C 1
ATOM 4652 O O . GLU B 2 225 ? 170.286 131.328 244.560 1.00 87.85 224 GLU B O 1
ATOM 4658 N N . ARG B 2 226 ? 168.928 130.468 242.937 1.00 30.00 225 ARG B N 1
ATOM 4659 C CA . ARG B 2 226 ? 167.791 130.225 243.856 1.00 30.00 225 ARG B CA 1
ATOM 4660 C C . ARG B 2 226 ? 168.202 129.197 244.914 1.00 30.00 225 ARG B C 1
ATOM 4661 O O . ARG B 2 226 ? 167.854 129.394 246.095 1.00 30.00 225 ARG B O 1
ATOM 4663 N N . ASN B 2 227 ? 168.927 128.150 244.504 1.00 30.00 226 ASN B N 1
ATOM 4664 C CA . ASN B 2 227 ? 169.391 127.117 245.458 1.00 30.00 226 ASN B CA 1
ATOM 4665 C C . ASN B 2 227 ? 170.340 127.760 246.474 1.00 30.00 226 ASN B C 1
ATOM 4666 O O . ASN B 2 227 ? 170.234 127.425 247.670 1.00 30.00 226 ASN B O 1
ATOM 4668 N N . ARG B 2 228 ? 171.221 128.653 246.012 1.00 30.00 227 ARG B N 1
ATOM 4669 C CA . ARG B 2 228 ? 172.164 129.347 246.919 1.00 30.00 227 ARG B CA 1
ATOM 4670 C C . ARG B 2 228 ? 171.378 130.208 247.914 1.00 30.00 227 ARG B C 1
ATOM 4671 O O . ARG B 2 228 ? 171.760 130.229 249.101 1.00 30.00 227 ARG B O 1
ATOM 4673 N N . LYS B 2 229 ? 170.323 130.882 247.445 1.00 30.00 228 LYS B N 1
ATOM 4674 C CA . LYS B 2 229 ? 169.504 131.746 248.327 1.00 30.00 228 LYS B CA 1
ATOM 4675 C C . LYS B 2 229 ? 168.752 130.879 249.344 1.00 30.00 228 LYS B C 1
ATOM 4676 O O . LYS B 2 229 ? 168.897 131.162 250.551 1.00 30.00 228 LYS B O 1
ATOM 4678 N N . ARG B 2 230 ? 170.057 139.653 228.127 1.00 93.34 997 ARG B N 1
ATOM 4679 C CA . ARG B 2 230 ? 169.586 138.784 229.196 1.00 93.34 997 ARG B CA 1
ATOM 4680 C C . ARG B 2 230 ? 169.208 137.434 228.609 1.00 93.34 997 ARG B C 1
ATOM 4681 O O . ARG B 2 230 ? 169.940 136.880 227.789 1.00 93.34 997 ARG B O 1
ATOM 4689 N N . ALA B 2 231 ? 168.062 136.910 229.038 1.00 95.13 998 ALA B N 1
ATOM 4690 C CA . ALA B 2 231 ? 167.533 135.646 228.538 1.00 95.13 998 ALA B CA 1
ATOM 4691 C C . ALA B 2 231 ? 166.085 135.722 228.083 1.00 95.13 998 ALA B C 1
ATOM 4692 O O . ALA B 2 231 ? 165.768 135.272 226.982 1.00 95.13 998 ALA B O 1
ATOM 4694 N N . PHE B 2 232 ? 165.193 136.278 228.905 1.00 90.91 999 PHE B N 1
ATOM 4695 C CA . PHE B 2 232 ? 163.760 136.140 228.659 1.00 90.91 999 PHE B CA 1
ATOM 4696 C C . PHE B 2 232 ? 163.233 137.250 227.752 1.00 90.91 999 PHE B C 1
ATOM 4697 O O . PHE B 2 232 ? 162.700 136.987 226.665 1.00 90.91 999 PHE B O 1
ATOM 4705 N N . GLU B 2 233 ? 163.360 138.504 228.199 1.00 88.83 1000 GLU B N 1
ATOM 4706 C CA . GLU B 2 233 ? 162.714 139.618 227.508 1.00 88.83 1000 GLU B CA 1
ATOM 4707 C C . GLU B 2 233 ? 163.267 139.800 226.101 1.00 88.83 1000 GLU B C 1
ATOM 4708 O O . GLU B 2 233 ? 162.504 139.975 225.143 1.00 88.83 1000 GLU B O 1
ATOM 4710 N N . ASN B 2 234 ? 164.595 139.771 225.958 1.00 89.29 1001 ASN B N 1
ATOM 4711 C CA . ASN B 2 234 ? 165.194 139.920 224.637 1.00 89.29 1001 ASN B CA 1
ATOM 4712 C C . ASN B 2 234 ? 164.752 138.796 223.711 1.00 89.29 1001 ASN B C 1
ATOM 4713 O O . ASN B 2 234 ? 164.379 139.042 222.556 1.00 89.29 1001 ASN B O 1
ATOM 4718 N N . PHE B 2 235 ? 164.764 137.558 224.211 1.00 89.65 1002 PHE B N 1
ATOM 4719 C CA . PHE B 2 235 ? 164.367 136.421 223.391 1.00 89.65 1002 PHE B CA 1
ATOM 4720 C C . PHE B 2 235 ? 162.932 136.567 222.908 1.00 89.65 1002 PHE B C 1
ATOM 4721 O O . PHE B 2 235 ? 162.646 136.363 221.725 1.00 89.65 1002 PHE B O 1
ATOM 4729 N N . LYS B 2 236 ? 162.013 136.939 223.803 1.00 88.06 1003 LYS B N 1
ATOM 4730 C CA . LYS B 2 236 ? 160.614 137.026 223.391 1.00 88.06 1003 LYS B CA 1
ATOM 4731 C C . LYS B 2 236 ? 160.381 138.190 222.428 1.00 88.06 1003 LYS B C 1
ATOM 4732 O O . LYS B 2 236 ? 159.709 138.025 221.397 1.00 88.06 1003 LYS B O 1
ATOM 4738 N N . LYS B 2 237 ? 160.947 139.368 222.723 1.00 86.44 1004 LYS B N 1
ATOM 4739 C CA . LYS B 2 237 ? 160.677 140.526 221.878 1.00 86.44 1004 LYS B CA 1
ATOM 4740 C C . LYS B 2 237 ? 161.408 140.446 220.547 1.00 86.44 1004 LYS B C 1
ATOM 4741 O O . LYS B 2 237 ? 161.044 141.166 219.612 1.00 86.44 1004 LYS B O 1
ATOM 4747 N N . PHE B 2 238 ? 162.428 139.593 220.435 1.00 85.04 1005 PHE B N 1
ATOM 4748 C CA . PHE B 2 238 ? 163.047 139.353 219.140 1.00 85.04 1005 PHE B CA 1
ATOM 4749 C C . PHE B 2 238 ? 162.387 138.203 218.393 1.00 85.04 1005 PHE B C 1
ATOM 4750 O O . PHE B 2 238 ? 162.318 138.232 217.160 1.00 85.04 1005 PHE B O 1
ATOM 4758 N N . ASN B 2 239 ? 161.877 137.203 219.117 1.00 86.43 1006 ASN B N 1
ATOM 4759 C CA . ASN B 2 239 ? 161.187 136.089 218.481 1.00 86.43 1006 ASN B CA 1
ATOM 4760 C C . ASN B 2 239 ? 159.883 136.556 217.849 1.00 86.43 1006 ASN B C 1
ATOM 4761 O O . ASN B 2 239 ? 159.507 136.081 216.770 1.00 86.43 1006 ASN B O 1
ATOM 4766 N N . GLU B 2 240 ? 159.187 137.500 218.490 1.00 87.25 1007 GLU B N 1
ATOM 4767 C CA . GLU B 2 240 ? 157.949 138.009 217.902 1.00 87.25 1007 GLU B CA 1
ATOM 4768 C C . GLU B 2 240 ? 158.204 138.649 216.538 1.00 87.25 1007 GLU B C 1
ATOM 4769 O O . GLU B 2 240 ? 157.520 138.335 215.551 1.00 87.25 1007 GLU B O 1
ATOM 4775 N N . ARG B 2 241 ? 159.202 139.530 216.452 1.00 83.06 1008 ARG B N 1
ATOM 4776 C CA . ARG B 2 241 ? 159.504 140.164 215.175 1.00 83.06 1008 ARG B CA 1
ATOM 4777 C C . ARG B 2 241 ? 160.132 139.188 214.187 1.00 83.06 1008 ARG B C 1
ATOM 4778 O O . ARG B 2 241 ? 159.959 139.351 212.975 1.00 83.06 1008 ARG B O 1
ATOM 4786 N N . ARG B 2 242 ? 160.838 138.162 214.671 1.00 80.88 1009 ARG B N 1
ATOM 4787 C CA . ARG B 2 242 ? 161.340 137.135 213.764 1.00 80.88 1009 ARG B CA 1
ATOM 4788 C C . ARG B 2 242 ? 160.191 136.367 213.122 1.00 80.88 1009 ARG B C 1
ATOM 4789 O O . ARG B 2 242 ? 160.226 136.076 211.921 1.00 80.88 1009 ARG B O 1
ATOM 4797 N N . LYS B 2 243 ? 159.157 136.044 213.903 1.00 79.43 1010 LYS B N 1
ATOM 4798 C CA . LYS B 2 243 ? 157.959 135.431 213.334 1.00 79.43 1010 LYS B CA 1
ATOM 4799 C C . LYS B 2 243 ? 157.273 136.363 212.345 1.00 79.43 1010 LYS B C 1
ATOM 4800 O O . LYS B 2 243 ? 156.786 135.917 211.299 1.00 79.43 1010 LYS B O 1
ATOM 4806 N N . ASP B 2 244 ? 157.205 137.659 212.662 1.00 78.93 1011 ASP B N 1
ATOM 4807 C CA . ASP B 2 244 ? 156.591 138.602 211.727 1.00 78.93 1011 ASP B CA 1
ATOM 4808 C C . ASP B 2 244 ? 157.345 138.639 210.398 1.00 78.93 1011 ASP B C 1
ATOM 4809 O O . ASP B 2 244 ? 156.733 138.599 209.320 1.00 78.93 1011 ASP B O 1
ATOM 4814 N N . LEU B 2 245 ? 158.677 138.703 210.457 1.00 74.13 1012 LEU B N 1
ATOM 4815 C CA . LEU B 2 245 ? 159.475 138.728 209.235 1.00 74.13 1012 LEU B CA 1
ATOM 4816 C C . LEU B 2 245 ? 159.377 137.408 208.478 1.00 74.13 1012 LEU B C 1
ATOM 4817 O O . LEU B 2 245 ? 159.386 137.392 207.242 1.00 74.13 1012 LEU B O 1
ATOM 4822 N N . ALA B 2 246 ? 159.285 136.288 209.200 1.00 73.93 1013 ALA B N 1
ATOM 4823 C CA . ALA B 2 246 ? 159.091 135.000 208.542 1.00 73.93 1013 ALA B CA 1
ATOM 4824 C C . ALA B 2 246 ? 157.749 134.949 207.826 1.00 73.93 1013 ALA B C 1
ATOM 4825 O O . ALA B 2 246 ? 157.643 134.401 206.723 1.00 73.93 1013 ALA B O 1
ATOM 4827 N N . GLU B 2 247 ? 156.710 135.515 208.442 1.00 76.32 1014 GLU B N 1
ATOM 4828 C CA . GLU B 2 247 ? 155.403 135.589 207.798 1.00 76.32 1014 GLU B CA 1
ATOM 4829 C C . GLU B 2 247 ? 155.483 136.415 206.519 1.00 76.32 1014 GLU B C 1
ATOM 4830 O O . GLU B 2 247 ? 154.943 136.025 205.472 1.00 76.32 1014 GLU B O 1
ATOM 4836 N N . ARG B 2 248 ? 156.176 137.558 206.585 1.00 73.60 1015 ARG B N 1
ATOM 4837 C CA . ARG B 2 248 ? 156.354 138.392 205.398 1.00 73.60 1015 ARG B CA 1
ATOM 4838 C C . ARG B 2 248 ? 157.094 137.640 204.297 1.00 73.60 1015 ARG B C 1
ATOM 4839 O O . ARG B 2 248 ? 156.705 137.695 203.123 1.00 73.60 1015 ARG B O 1
ATOM 4847 N N . ALA B 2 249 ? 158.168 136.933 204.658 1.00 69.64 1016 ALA B N 1
ATOM 4848 C CA . ALA B 2 249 ? 158.921 136.168 203.670 1.00 69.64 1016 ALA B CA 1
ATOM 4849 C C . ALA B 2 249 ? 158.068 135.060 203.065 1.00 69.64 1016 ALA B C 1
ATOM 4850 O O . ALA B 2 249 ? 158.188 134.754 201.873 1.00 69.64 1016 ALA B O 1
ATOM 4852 N N . SER B 2 250 ? 157.209 134.439 203.877 1.00 72.38 1017 SER B N 1
ATOM 4853 C CA . SER B 2 250 ? 156.314 133.409 203.362 1.00 72.38 1017 SER B CA 1
ATOM 4854 C C . SER B 2 250 ? 155.349 133.982 202.332 1.00 72.38 1017 SER B C 1
ATOM 4855 O O . SER B 2 250 ? 155.106 133.364 201.289 1.00 72.38 1017 SER B O 1
ATOM 4858 N N . GLU B 2 251 ? 154.787 135.164 202.605 1.00 73.97 1018 GLU B N 1
ATOM 4859 C CA . GLU B 2 251 ? 153.911 135.784 201.609 1.00 73.97 1018 GLU B CA 1
ATOM 4860 C C . GLU B 2 251 ? 154.682 136.245 200.377 1.00 73.97 1018 GLU B C 1
ATOM 4861 O O . GLU B 2 251 ? 154.101 136.342 199.288 1.00 73.97 1018 GLU B O 1
ATOM 4867 N N . LEU B 2 252 ? 155.976 136.541 200.528 1.00 70.22 1019 LEU B N 1
ATOM 4868 C CA . LEU B 2 252 ? 156.764 136.998 199.387 1.00 70.22 1019 LEU B CA 1
ATOM 4869 C C . LEU B 2 252 ? 156.812 135.956 198.273 1.00 70.22 1019 LEU B C 1
ATOM 4870 O O . LEU B 2 252 ? 156.635 136.297 197.097 1.00 70.22 1019 LEU B O 1
ATOM 4875 N N . ASP B 2 253 ? 157.041 134.687 198.619 1.00 73.05 1020 ASP B N 1
ATOM 4876 C CA . ASP B 2 253 ? 157.115 133.637 197.607 1.00 73.05 1020 ASP B CA 1
ATOM 4877 C C . ASP B 2 253 ? 155.770 133.407 196.928 1.00 73.05 1020 ASP B C 1
ATOM 4878 O O . ASP B 2 253 ? 155.719 133.180 195.713 1.00 73.05 1020 ASP B O 1
ATOM 4883 N N . GLU B 2 254 ? 154.676 133.448 197.691 1.00 72.86 1021 GLU B N 1
ATOM 4884 C CA . GLU B 2 254 ? 153.354 133.305 197.089 1.00 72.86 1021 GLU B CA 1
ATOM 4885 C C . GLU B 2 254 ? 153.063 134.451 196.129 1.00 72.86 1021 GLU B C 1
ATOM 4886 O O . GLU B 2 254 ? 152.512 134.237 195.040 1.00 72.86 1021 GLU B O 1
ATOM 4892 N N . SER B 2 255 ? 153.434 135.675 196.512 1.00 71.44 1022 SER B N 1
ATOM 4893 C CA . SER B 2 255 ? 153.262 136.809 195.612 1.00 71.44 1022 SER B CA 1
ATOM 4894 C C . SER B 2 255 ? 154.093 136.637 194.347 1.00 71.44 1022 SER B C 1
ATOM 4895 O O . SER B 2 255 ? 153.624 136.938 193.244 1.00 71.44 1022 SER B O 1
ATOM 4898 N N . LYS B 2 256 ? 155.328 136.148 194.486 1.00 67.89 1023 LYS B N 1
ATOM 4899 C CA . LYS B 2 256 ? 156.169 135.920 193.314 1.00 67.89 1023 LYS B CA 1
ATOM 4900 C C . LYS B 2 256 ? 155.558 134.876 192.386 1.00 67.89 1023 LYS B C 1
ATOM 4901 O O . LYS B 2 256 ? 155.578 135.033 191.159 1.00 67.89 1023 LYS B O 1
ATOM 4907 N N . ASP B 2 257 ? 155.019 133.794 192.955 1.00 67.62 1024 ASP B N 1
ATOM 4908 C CA . ASP B 2 257 ? 154.376 132.771 192.135 1.00 67.62 1024 ASP B CA 1
ATOM 4909 C C . ASP B 2 257 ? 153.156 133.328 191.412 1.00 67.62 1024 ASP B C 1
ATOM 4910 O O . ASP B 2 257 ? 152.922 133.021 190.235 1.00 67.62 1024 ASP B O 1
ATOM 4915 N N . SER B 2 258 ? 152.361 134.150 192.104 1.00 65.01 1025 SER B N 1
ATOM 4916 C CA . SER B 2 258 ? 151.214 134.780 191.458 1.00 65.01 1025 SER B CA 1
ATOM 4917 C C . SER B 2 258 ? 151.656 135.691 190.320 1.00 65.01 1025 SER B C 1
ATOM 4918 O O . SER B 2 258 ? 151.023 135.725 189.257 1.00 65.01 1025 SER B O 1
ATOM 4921 N N . ILE B 2 259 ? 152.745 136.437 190.525 1.00 62.07 1026 ILE B N 1
ATOM 4922 C CA . ILE B 2 259 ? 153.262 137.308 189.472 1.00 62.07 1026 ILE B CA 1
ATOM 4923 C C . ILE B 2 259 ? 153.715 136.489 188.271 1.00 62.07 1026 ILE B C 1
ATOM 4924 O O . ILE B 2 259 ? 153.483 136.872 187.119 1.00 62.07 1026 ILE B O 1
ATOM 4929 N N . GLN B 2 260 ? 154.379 135.357 188.516 1.00 60.70 1027 GLN B N 1
ATOM 4930 C CA . GLN B 2 260 ? 154.820 134.511 187.408 1.00 60.70 1027 GLN B CA 1
ATOM 4931 C C . GLN B 2 260 ? 153.633 133.946 186.633 1.00 60.70 1027 GLN B C 1
ATOM 4932 O O . GLN B 2 260 ? 153.653 133.890 185.395 1.00 60.70 1027 GLN B O 1
ATOM 4938 N N . ASP B 2 261 ? 152.588 133.520 187.348 1.00 62.85 1028 ASP B N 1
ATOM 4939 C CA . ASP B 2 261 ? 151.386 133.038 186.672 1.00 62.85 1028 ASP B CA 1
ATOM 4940 C C . ASP B 2 261 ? 150.743 134.144 185.841 1.00 62.85 1028 ASP B C 1
ATOM 4941 O O . ASP B 2 261 ? 150.287 133.906 184.715 1.00 62.85 1028 ASP B O 1
ATOM 4946 N N . LEU B 2 262 ? 150.705 135.365 186.383 1.00 57.65 1029 LEU B N 1
ATOM 4947 C CA . LEU B 2 262 ? 150.179 136.496 185.626 1.00 57.65 1029 LEU B CA 1
ATOM 4948 C C . LEU B 2 262 ? 151.019 136.767 184.385 1.00 57.65 1029 LEU B C 1
ATOM 4949 O O . LEU B 2 262 ? 150.483 137.103 183.326 1.00 57.65 1029 LEU B O 1
ATOM 4954 N N . ILE B 2 263 ? 152.343 136.633 184.503 1.00 54.68 1030 ILE B N 1
ATOM 4955 C CA . ILE B 2 263 ? 153.224 136.825 183.354 1.00 54.68 1030 ILE B CA 1
ATOM 4956 C C . ILE B 2 263 ? 152.905 135.811 182.264 1.00 54.68 1030 ILE B C 1
ATOM 4957 O O . ILE B 2 263 ? 152.821 136.156 181.078 1.00 54.68 1030 ILE B O 1
ATOM 4962 N N . VAL B 2 264 ? 152.723 134.546 182.649 1.00 54.82 1031 VAL B N 1
ATOM 4963 C CA . VAL B 2 264 ? 152.400 133.514 181.664 1.00 54.82 1031 VAL B CA 1
ATOM 4964 C C . VAL B 2 264 ? 151.063 133.814 180.991 1.00 54.82 1031 VAL B C 1
ATOM 4965 O O . VAL B 2 264 ? 150.927 133.712 179.761 1.00 54.82 1031 VAL B O 1
ATOM 4969 N N . LYS B 2 265 ? 150.057 134.191 181.786 1.00 58.14 1032 LYS B N 1
ATOM 4970 C CA . LYS B 2 265 ? 148.744 134.495 181.223 1.00 58.14 1032 LYS B CA 1
ATOM 4971 C C . LYS B 2 265 ? 148.813 135.673 180.258 1.00 58.14 1032 LYS B C 1
ATOM 4972 O O . LYS B 2 265 ? 148.208 135.641 179.178 1.00 58.14 1032 LYS B O 1
ATOM 4978 N N . LEU B 2 266 ? 149.550 136.724 180.629 1.00 54.83 1033 LEU B N 1
ATOM 4979 C CA . LEU B 2 266 ? 149.673 137.884 179.754 1.00 54.83 1033 LEU B CA 1
ATOM 4980 C C . LEU B 2 266 ? 150.445 137.558 178.485 1.00 54.83 1033 LEU B C 1
ATOM 4981 O O . LEU B 2 266 ? 150.126 138.092 177.422 1.00 54.83 1033 LEU B O 1
ATOM 4986 N N . LYS B 2 267 ? 151.457 136.688 178.567 1.00 54.12 1034 LYS B N 1
ATOM 4987 C CA . LYS B 2 267 ? 152.152 136.265 177.355 1.00 54.12 1034 LYS B CA 1
ATOM 4988 C C . LYS B 2 267 ? 151.215 135.517 176.414 1.00 54.12 1034 LYS B C 1
ATOM 4989 O O . LYS B 2 267 ? 151.226 135.749 175.196 1.00 54.12 1034 LYS B O 1
ATOM 4995 N N . GLN B 2 268 ? 150.393 134.615 176.959 1.00 54.76 1035 GLN B N 1
ATOM 4996 C CA . GLN B 2 268 ? 149.439 133.898 176.116 1.00 54.76 1035 GLN B CA 1
ATOM 4997 C C . GLN B 2 268 ? 148.439 134.855 175.475 1.00 54.76 1035 GLN B C 1
ATOM 4998 O O . GLN B 2 268 ? 148.137 134.748 174.275 1.00 54.76 1035 GLN B O 1
ATOM 5004 N N . GLN B 2 269 ? 147.924 135.806 176.260 1.00 57.33 1036 GLN B N 1
ATOM 5005 C CA . GLN B 2 269 ? 146.985 136.784 175.718 1.00 57.33 1036 GLN B CA 1
ATOM 5006 C C . GLN B 2 269 ? 147.640 137.641 174.644 1.00 57.33 1036 GLN B C 1
ATOM 5007 O O . GLN B 2 269 ? 147.012 137.966 173.630 1.00 57.33 1036 GLN B O 1
ATOM 5013 N N . LYS B 2 270 ? 148.904 138.019 174.851 1.00 50.12 1037 LYS B N 1
ATOM 5014 C CA . LYS B 2 270 ? 149.630 138.801 173.856 1.00 50.12 1037 LYS B CA 1
ATOM 5015 C C . LYS B 2 270 ? 149.785 138.030 172.553 1.00 50.12 1037 LYS B C 1
ATOM 5016 O O . LYS B 2 270 ? 149.583 138.587 171.469 1.00 50.12 1037 LYS B O 1
ATOM 5022 N N . VAL B 2 271 ? 150.144 136.748 172.638 1.00 45.13 1038 VAL B N 1
ATOM 5023 C CA . VAL B 2 271 ? 150.290 135.946 171.426 1.00 45.13 1038 VAL B CA 1
ATOM 5024 C C . VAL B 2 271 ? 148.964 135.857 170.681 1.00 45.13 1038 VAL B C 1
ATOM 5025 O O . VAL B 2 271 ? 148.904 136.051 169.456 1.00 45.13 1038 VAL B O 1
ATOM 5029 N N . ASN B 2 272 ? 147.877 135.579 171.408 1.00 43.66 1039 ASN B N 1
ATOM 5030 C CA . ASN B 2 272 ? 146.573 135.468 170.757 1.00 43.66 1039 ASN B CA 1
ATOM 5031 C C . ASN B 2 272 ? 146.154 136.788 170.117 1.00 43.66 1039 ASN B C 1
ATOM 5032 O O . ASN B 2 272 ? 145.648 136.805 168.985 1.00 43.66 1039 ASN B O 1
ATOM 5037 N N . ALA B 2 273 ? 146.362 137.903 170.823 1.00 38.91 1040 ALA B N 1
ATOM 5038 C CA . ALA B 2 273 ? 145.982 139.206 170.288 1.00 38.91 1040 ALA B CA 1
ATOM 5039 C C . ALA B 2 273 ? 146.796 139.559 169.052 1.00 38.91 1040 ALA B C 1
ATOM 5040 O O . ALA B 2 273 ? 146.251 140.094 168.080 1.00 38.91 1040 ALA B O 1
ATOM 5042 N N . VAL B 2 274 ? 148.102 139.275 169.069 1.00 34.76 1041 VAL B N 1
ATOM 5043 C CA . VAL B 2 274 ? 148.932 139.557 167.903 1.00 34.76 1041 VAL B CA 1
ATOM 5044 C C . VAL B 2 274 ? 148.471 138.734 166.707 1.00 34.76 1041 VAL B C 1
ATOM 5045 O O . VAL B 2 274 ? 148.374 139.249 165.586 1.00 34.76 1041 VAL B O 1
ATOM 5049 N N . ASP B 2 275 ? 148.171 137.449 166.923 1.00 34.41 1042 ASP B N 1
ATOM 5050 C CA . ASP B 2 275 ? 147.692 136.622 165.818 1.00 34.41 1042 ASP B CA 1
ATOM 5051 C C . ASP B 2 275 ? 146.385 137.163 165.244 1.00 34.41 1042 ASP B C 1
ATOM 5052 O O . ASP B 2 275 ? 146.235 137.285 164.019 1.00 34.41 1042 ASP B O 1
ATOM 5057 N N . SER B 2 276 ? 145.430 137.502 166.117 1.00 31.75 1043 SER B N 1
ATOM 5058 C CA . SER B 2 276 ? 144.145 138.006 165.639 1.00 31.75 1043 SER B CA 1
ATOM 5059 C C . SER B 2 276 ? 144.308 139.323 164.889 1.00 31.75 1043 SER B C 1
ATOM 5060 O O . SER B 2 276 ? 143.693 139.524 163.832 1.00 31.75 1043 SER B O 1
ATOM 5063 N N . THR B 2 277 ? 145.132 140.231 165.417 1.00 31.56 1044 THR B N 1
ATOM 5064 C CA . THR B 2 277 ? 145.340 141.514 164.756 1.00 31.56 1044 THR B CA 1
ATOM 5065 C C . THR B 2 277 ? 146.020 141.336 163.405 1.00 31.56 1044 THR B C 1
ATOM 5066 O O . THR B 2 277 ? 145.686 142.038 162.447 1.00 31.56 1044 THR B O 1
ATOM 5070 N N . PHE B 2 278 ? 146.981 140.414 163.308 1.00 29.73 1045 PHE B N 1
ATOM 5071 C CA . PHE B 2 278 ? 147.636 140.178 162.024 1.00 29.73 1045 PHE B CA 1
ATOM 5072 C C . PHE B 2 278 ? 146.659 139.616 160.999 1.00 29.73 1045 PHE B C 1
ATOM 5073 O O . PHE B 2 278 ? 146.677 140.018 159.827 1.00 29.73 1045 PHE B O 1
ATOM 5081 N N . GLN B 2 279 ? 145.794 138.687 161.417 1.00 29.60 1046 GLN B N 1
ATOM 5082 C CA . GLN B 2 279 ? 144.786 138.169 160.492 1.00 29.60 1046 GLN B CA 1
ATOM 5083 C C . GLN B 2 279 ? 143.840 139.273 160.032 1.00 29.60 1046 GLN B C 1
ATOM 5084 O O . GLN B 2 279 ? 143.507 139.364 158.841 1.00 29.60 1046 GLN B O 1
ATOM 5090 N N . LYS B 2 280 ? 143.404 140.128 160.961 1.00 26.41 1047 LYS B N 1
ATOM 5091 C CA . LYS B 2 280 ? 142.526 141.234 160.593 1.00 26.41 1047 LYS B CA 1
ATOM 5092 C C . LYS B 2 280 ? 143.223 142.200 159.640 1.00 26.41 1047 LYS B C 1
ATOM 5093 O O . LYS B 2 280 ? 142.608 142.697 158.689 1.00 26.41 1047 LYS B O 1
ATOM 5099 N N . VAL B 2 281 ? 144.506 142.477 159.883 1.00 24.05 1048 VAL B N 1
ATOM 5100 C CA . VAL B 2 281 ? 145.266 143.368 159.011 1.00 24.05 1048 VAL B CA 1
ATOM 5101 C C . VAL B 2 281 ? 145.353 142.789 157.607 1.00 24.05 1048 VAL B C 1
ATOM 5102 O O . VAL B 2 281 ? 145.172 143.504 156.616 1.00 24.05 1048 VAL B O 1
ATOM 5106 N N . SER B 2 282 ? 145.636 141.488 157.497 1.00 25.07 1049 SER B N 1
ATOM 5107 C CA . SER B 2 282 ? 145.722 140.867 156.178 1.00 25.07 1049 SER B CA 1
ATOM 5108 C C . SER B 2 282 ? 144.384 140.925 155.447 1.00 25.07 1049 SER B C 1
ATOM 5109 O O . SER B 2 282 ? 144.332 141.256 154.253 1.00 25.07 1049 SER B O 1
ATOM 5112 N N . GLU B 2 283 ? 143.291 140.613 156.149 1.00 24.22 1050 GLU B N 1
ATOM 5113 C CA . GLU B 2 283 ? 141.977 140.656 155.510 1.00 24.22 1050 GLU B CA 1
ATOM 5114 C C . GLU B 2 283 ? 141.631 142.067 155.049 1.00 24.22 1050 GLU B C 1
ATOM 5115 O O . GLU B 2 283 ? 141.141 142.263 153.927 1.00 24.22 1050 GLU B O 1
ATOM 5121 N N . ASN B 2 284 ? 141.887 143.065 155.897 1.00 21.82 1051 ASN B N 1
ATOM 5122 C CA . ASN B 2 284 ? 141.593 144.444 155.526 1.00 21.82 1051 ASN B CA 1
ATOM 5123 C C . ASN B 2 284 ? 142.469 144.907 154.370 1.00 21.82 1051 ASN B C 1
ATOM 5124 O O . ASN B 2 284 ? 142.009 145.657 153.505 1.00 21.82 1051 ASN B O 1
ATOM 5129 N N . PHE B 2 285 ? 143.732 144.478 154.339 1.00 21.13 1052 PHE B N 1
ATOM 5130 C CA . PHE B 2 285 ? 144.607 144.826 153.225 1.00 21.13 1052 PHE B CA 1
ATOM 5131 C C . PHE B 2 285 ? 144.071 144.264 151.919 1.00 21.13 1052 PHE B C 1
ATOM 5132 O O . PHE B 2 285 ? 144.024 144.963 150.899 1.00 21.13 1052 PHE B O 1
ATOM 5140 N N . GLU B 2 286 ? 143.648 142.997 151.935 1.00 20.96 1053 GLU B N 1
ATOM 5141 C CA . GLU B 2 286 ? 143.084 142.401 150.729 1.00 20.96 1053 GLU B CA 1
ATOM 5142 C C . GLU B 2 286 ? 141.835 143.153 150.282 1.00 20.96 1053 GLU B C 1
ATOM 5143 O O . GLU B 2 286 ? 141.677 143.471 149.096 1.00 20.96 1053 GLU B O 1
ATOM 5149 N N . ALA B 2 287 ? 140.946 143.468 151.229 1.00 19.22 1054 ALA B N 1
ATOM 5150 C CA . ALA B 2 287 ? 139.705 144.157 150.880 1.00 19.22 1054 ALA B CA 1
ATOM 5151 C C . ALA B 2 287 ? 139.980 145.544 150.308 1.00 19.22 1054 ALA B C 1
ATOM 5152 O O . ALA B 2 287 ? 139.389 145.941 149.295 1.00 19.22 1054 ALA B O 1
ATOM 5154 N N . VAL B 2 288 ? 140.881 146.296 150.944 1.00 18.54 1055 VAL B N 1
ATOM 5155 C CA . VAL B 2 288 ? 141.179 147.651 150.491 1.00 18.54 1055 VAL B CA 1
ATOM 5156 C C . VAL B 2 288 ? 141.841 147.627 149.121 1.00 18.54 1055 VAL B C 1
ATOM 5157 O O . VAL B 2 288 ? 141.516 148.443 148.250 1.00 18.54 1055 VAL B O 1
ATOM 5161 N N . PHE B 2 289 ? 142.779 146.703 148.902 1.00 19.60 1056 PHE B N 1
ATOM 5162 C CA . PHE B 2 289 ? 143.427 146.630 147.598 1.00 19.60 1056 PHE B CA 1
ATOM 5163 C C . PHE B 2 289 ? 142.439 146.233 146.509 1.00 19.60 1056 PHE B C 1
ATOM 5164 O O . PHE B 2 289 ? 142.509 146.748 145.387 1.00 19.60 1056 PHE B O 1
ATOM 5172 N N . GLU B 2 290 ? 141.515 145.317 146.813 1.00 23.73 1057 GLU B N 1
ATOM 5173 C CA . GLU B 2 290 ? 140.498 144.961 145.829 1.00 23.73 1057 GLU B CA 1
ATOM 5174 C C . GLU B 2 290 ? 139.594 146.148 145.516 1.00 23.73 1057 GLU B C 1
ATOM 5175 O O . GLU B 2 290 ? 139.228 146.371 144.356 1.00 23.73 1057 GLU B O 1
ATOM 5181 N N . ARG B 2 291 ? 139.217 146.918 146.541 1.00 24.52 1058 ARG B N 1
ATOM 5182 C CA . ARG B 2 291 ? 138.346 148.069 146.314 1.00 24.52 1058 ARG B CA 1
ATOM 5183 C C . ARG B 2 291 ? 139.052 149.164 145.520 1.00 24.52 1058 ARG B C 1
ATOM 5184 O O . ARG B 2 291 ? 138.439 149.805 144.659 1.00 24.52 1058 ARG B O 1
ATOM 5192 N N . LEU B 2 292 ? 140.336 149.395 145.799 1.00 20.08 1059 LEU B N 1
ATOM 5193 C CA . LEU B 2 292 ? 141.042 150.519 145.191 1.00 20.08 1059 LEU B CA 1
ATOM 5194 C C . LEU B 2 292 ? 141.241 150.308 143.694 1.00 20.08 1059 LEU B C 1
ATOM 5195 O O . LEU B 2 292 ? 140.955 151.201 142.888 1.00 20.08 1059 LEU B O 1
ATOM 5200 N N . VAL B 2 293 ? 141.730 149.139 143.303 1.00 22.87 1060 VAL B N 1
ATOM 5201 C CA . VAL B 2 293 ? 141.945 148.793 141.905 1.00 22.87 1060 VAL B CA 1
ATOM 5202 C C . VAL B 2 293 ? 141.101 147.565 141.575 1.00 22.87 1060 VAL B C 1
ATOM 5203 O O . VAL B 2 293 ? 141.465 146.437 141.905 1.00 22.87 1060 VAL B O 1
ATOM 5207 N N . PRO B 2 294 ? 139.952 147.750 140.924 1.00 25.92 1061 PRO B N 1
ATOM 5208 C CA . PRO B 2 294 ? 139.075 146.605 140.641 1.00 25.92 1061 PRO B CA 1
ATOM 5209 C C . PRO B 2 294 ? 139.544 145.777 139.454 1.00 25.92 1061 PRO B C 1
ATOM 5210 O O . PRO B 2 294 ? 138.741 145.409 138.592 1.00 25.92 1061 PRO B O 1
ATOM 5214 N N . ARG B 2 295 ? 140.841 145.477 139.400 1.00 29.35 1062 ARG B N 1
ATOM 5215 C CA . ARG B 2 295 ? 141.379 144.625 138.350 1.00 29.35 1062 ARG B CA 1
ATOM 5216 C C . ARG B 2 295 ? 142.448 143.660 138.842 1.00 29.35 1062 ARG B C 1
ATOM 5217 O O . ARG B 2 295 ? 143.002 142.920 138.023 1.00 29.35 1062 ARG B O 1
ATOM 5225 N N . GLY B 2 296 ? 142.752 143.635 140.139 1.00 28.20 1063 GLY B N 1
ATOM 5226 C CA . GLY B 2 296 ? 143.780 142.757 140.659 1.00 28.20 1063 GLY B CA 1
ATOM 5227 C C . GLY B 2 296 ? 143.545 142.461 142.124 1.00 28.20 1063 GLY B C 1
ATOM 5228 O O . GLY B 2 296 ? 142.705 143.080 142.781 1.00 28.20 1063 GLY B O 1
ATOM 5229 N N . THR B 2 297 ? 144.305 141.494 142.630 1.00 28.47 1064 THR B N 1
ATOM 5230 C CA . THR B 2 297 ? 144.203 141.059 144.016 1.00 28.47 1064 THR B CA 1
ATOM 5231 C C . THR B 2 297 ? 145.574 141.111 144.672 1.00 28.47 1064 THR B C 1
ATOM 5232 O O . THR B 2 297 ? 146.593 140.856 144.024 1.00 28.47 1064 THR B O 1
ATOM 5236 N N . ALA B 2 298 ? 145.589 141.446 145.960 1.00 25.42 1065 ALA B N 1
ATOM 5237 C CA . ALA B 2 298 ? 146.810 141.481 146.750 1.00 25.42 1065 ALA B CA 1
ATOM 5238 C C . ALA B 2 298 ? 146.587 140.742 148.059 1.00 25.42 1065 ALA B C 1
ATOM 5239 O O . ALA B 2 298 ? 145.531 140.874 148.683 1.00 25.42 1065 ALA B O 1
ATOM 5241 N N . LYS B 2 299 ? 147.585 139.965 148.469 1.00 25.34 1066 LYS B N 1
ATOM 5242 C CA . LYS B 2 299 ? 147.547 139.231 149.723 1.00 25.34 1066 LYS B CA 1
ATOM 5243 C C . LYS B 2 299 ? 148.731 139.637 150.587 1.00 25.34 1066 LYS B C 1
ATOM 5244 O O . LYS B 2 299 ? 149.859 139.748 150.098 1.00 25.34 1066 LYS B O 1
ATOM 5250 N N . LEU B 2 300 ? 148.467 139.863 151.872 1.00 26.41 1067 LEU B N 1
ATOM 5251 C CA . LEU B 2 300 ? 149.508 140.234 152.828 1.00 26.41 1067 LEU B CA 1
ATOM 5252 C C . LEU B 2 300 ? 149.977 138.953 153.504 1.00 26.41 1067 LEU B C 1
ATOM 5253 O O . LEU B 2 300 ? 149.401 138.497 154.492 1.00 26.41 1067 LEU B O 1
ATOM 5258 N N . ILE B 2 301 ? 151.038 138.362 152.961 1.00 28.80 1068 ILE B N 1
ATOM 5259 C CA . ILE B 2 301 ? 151.498 137.051 153.407 1.00 28.80 1068 ILE B CA 1
ATOM 5260 C C . ILE B 2 301 ? 152.271 137.213 154.709 1.00 28.80 1068 ILE B C 1
ATOM 5261 O O . ILE B 2 301 ? 153.169 138.055 154.812 1.00 28.80 1068 ILE B O 1
ATOM 5266 N N . ILE B 2 302 ? 151.920 136.409 155.708 1.00 30.69 1069 ILE B N 1
ATOM 5267 C CA . ILE B 2 302 ? 152.582 136.427 157.007 1.00 30.69 1069 ILE B CA 1
ATOM 5268 C C . ILE B 2 302 ? 153.467 135.193 157.105 1.00 30.69 1069 ILE B C 1
ATOM 5269 O O . ILE B 2 302 ? 152.980 134.060 157.003 1.00 30.69 1069 ILE B O 1
ATOM 5274 N N . HIS B 2 303 ? 154.765 135.407 157.304 1.00 33.27 1070 HIS B N 1
ATOM 5275 C CA . HIS B 2 303 ? 155.720 134.313 157.403 1.00 33.27 1070 HIS B CA 1
ATOM 5276 C C . HIS B 2 303 ? 155.846 133.848 158.846 1.00 33.27 1070 HIS B C 1
ATOM 5277 O O . HIS B 2 303 ? 156.042 134.656 159.758 1.00 33.27 1070 HIS B O 1
ATOM 5284 N N . ARG B 2 304 ? 155.736 132.538 159.046 1.00 36.80 1071 ARG B N 1
ATOM 5285 C CA . ARG B 2 304 ? 155.814 131.957 160.381 1.00 36.80 1071 ARG B CA 1
ATOM 5286 C C . ARG B 2 304 ? 156.895 130.884 160.450 1.00 36.80 1071 ARG B C 1
ATOM 5287 O O . ARG B 2 304 ? 157.927 131.069 161.097 1.00 36.80 1071 ARG B O 1
ATOM 5295 N N . TYR B 2 305 ? 157.297 135.474 164.282 1.00 34.33 1104 TYR B N 1
ATOM 5296 C CA . TYR B 2 305 ? 157.106 135.523 162.838 1.00 34.33 1104 TYR B CA 1
ATOM 5297 C C . TYR B 2 305 ? 158.392 135.933 162.128 1.00 34.33 1104 TYR B C 1
ATOM 5298 O O . TYR B 2 305 ? 159.150 136.764 162.629 1.00 34.33 1104 TYR B O 1
ATOM 5307 N N . THR B 2 306 ? 158.638 135.336 160.961 1.00 36.58 1105 THR B N 1
ATOM 5308 C CA . THR B 2 306 ? 159.824 135.686 160.186 1.00 36.58 1105 THR B CA 1
ATOM 5309 C C . THR B 2 306 ? 159.696 137.079 159.580 1.00 36.58 1105 THR B C 1
ATOM 5310 O O . THR B 2 306 ? 160.621 137.893 159.666 1.00 36.58 1105 THR B O 1
ATOM 5314 N N . GLY B 2 307 ? 158.555 137.371 158.968 1.00 34.52 1106 GLY B N 1
ATOM 5315 C CA . GLY B 2 307 ? 158.347 138.665 158.344 1.00 34.52 1106 GLY B CA 1
ATOM 5316 C C . GLY B 2 307 ? 156.991 138.709 157.676 1.00 34.52 1106 GLY B C 1
ATOM 5317 O O . GLY B 2 307 ? 156.223 137.741 157.707 1.00 34.52 1106 GLY B O 1
ATOM 5318 N N . VAL B 2 308 ? 156.704 139.858 157.072 1.00 32.79 1107 VAL B N 1
ATOM 5319 C CA . VAL B 2 308 ? 155.451 140.093 156.360 1.00 32.79 1107 VAL B CA 1
ATOM 5320 C C . VAL B 2 308 ? 155.790 140.559 154.951 1.00 32.79 1107 VAL B C 1
ATOM 5321 O O . VAL B 2 308 ? 156.523 141.540 154.774 1.00 32.79 1107 VAL B O 1
ATOM 5325 N N . SER B 2 309 ? 155.250 139.868 153.951 1.00 30.53 1108 SER B N 1
ATOM 5326 C CA . SER B 2 309 ? 155.535 140.134 152.548 1.00 30.53 1108 SER B CA 1
ATOM 5327 C C . SER B 2 309 ? 154.247 140.471 151.800 1.00 30.53 1108 SER B C 1
ATOM 5328 O O . SER B 2 309 ? 153.136 140.254 152.289 1.00 30.53 1108 SER B O 1
ATOM 5331 N N . ILE B 2 310 ? 154.412 140.994 150.587 1.00 27.04 1109 ILE B N 1
ATOM 5332 C CA . ILE B 2 310 ? 153.300 141.449 149.760 1.00 27.04 1109 ILE B CA 1
ATOM 5333 C C . ILE B 2 310 ? 153.388 140.757 148.405 1.00 27.04 1109 ILE B C 1
ATOM 5334 O O . ILE B 2 310 ? 154.483 140.538 147.878 1.00 27.04 1109 ILE B O 1
ATOM 5339 N N . SER B 2 311 ? 152.230 140.413 147.841 1.00 25.08 1110 SER B N 1
ATOM 5340 C CA . SER B 2 311 ? 152.128 139.679 146.582 1.00 25.08 1110 SER B CA 1
ATOM 5341 C C . SER B 2 311 ? 151.155 140.371 145.633 1.00 25.08 1110 SER B C 1
ATOM 5342 O O . SER B 2 311 ? 150.235 139.758 145.088 1.00 25.08 1110 SER B O 1
ATOM 5345 N N . VAL B 2 312 ? 151.346 141.678 145.433 1.00 25.03 1111 VAL B N 1
ATOM 5346 C CA . VAL B 2 312 ? 150.435 142.459 144.604 1.00 25.03 1111 VAL B CA 1
ATOM 5347 C C . VAL B 2 312 ? 150.484 141.992 143.155 1.00 25.03 1111 VAL B C 1
ATOM 5348 O O . VAL B 2 312 ? 151.506 141.492 142.665 1.00 25.03 1111 VAL B O 1
ATOM 5352 N N . SER B 2 313 ? 149.358 142.161 142.459 1.00 28.83 1112 SER B N 1
ATOM 5353 C CA . SER B 2 313 ? 149.254 141.946 141.014 1.00 28.83 1112 SER B CA 1
ATOM 5354 C C . SER B 2 313 ? 148.296 143.018 140.492 1.00 28.83 1112 SER B C 1
ATOM 5355 O O . SER B 2 313 ? 147.076 142.832 140.503 1.00 28.83 1112 SER B O 1
ATOM 5358 N N . PHE B 2 314 ? 148.861 144.141 140.041 1.00 27.16 1113 PHE B N 1
ATOM 5359 C CA . PHE B 2 314 ? 148.035 145.280 139.649 1.00 27.16 1113 PHE B CA 1
ATOM 5360 C C . PHE B 2 314 ? 147.215 144.974 138.402 1.00 27.16 1113 PHE B C 1
ATOM 5361 O O . PHE B 2 314 ? 146.105 145.493 138.237 1.00 27.16 1113 PHE B O 1
ATOM 5369 N N . ASN B 2 315 ? 147.745 144.140 137.515 1.00 34.35 1114 ASN B N 1
ATOM 5370 C CA . ASN B 2 315 ? 147.020 143.717 136.324 1.00 34.35 1114 ASN B CA 1
ATOM 5371 C C . ASN B 2 315 ? 146.043 142.605 136.705 1.00 34.35 1114 ASN B C 1
ATOM 5372 O O . ASN B 2 315 ? 145.738 142.394 137.882 1.00 34.35 1114 ASN B O 1
ATOM 5377 N N . SER B 2 316 ? 145.526 141.896 135.700 1.00 32.46 1115 SER B N 1
ATOM 5378 C CA . SER B 2 316 ? 144.528 140.856 135.925 1.00 32.46 1115 SER B CA 1
ATOM 5379 C C . SER B 2 316 ? 144.984 139.873 136.995 1.00 32.46 1115 SER B C 1
ATOM 5380 O O . SER B 2 316 ? 146.163 139.518 137.081 1.00 32.46 1115 SER B O 1
ATOM 5383 N N . LYS B 2 317 ? 144.030 139.435 137.819 1.00 34.34 1116 LYS B N 1
ATOM 5384 C CA . LYS B 2 317 ? 144.310 138.606 138.992 1.00 34.34 1116 LYS B CA 1
ATOM 5385 C C . LYS B 2 317 ? 144.651 137.188 138.542 1.00 34.34 1116 LYS B C 1
ATOM 5386 O O . LYS B 2 317 ? 143.835 136.264 138.590 1.00 34.34 1116 LYS B O 1
ATOM 5392 N N . GLN B 2 318 ? 145.899 137.012 138.098 1.00 38.18 1117 GLN B N 1
ATOM 5393 C CA . GLN B 2 318 ? 146.361 135.710 137.634 1.00 38.18 1117 GLN B CA 1
ATOM 5394 C C . GLN B 2 318 ? 147.771 135.403 138.124 1.00 38.18 1117 GLN B C 1
ATOM 5395 O O . GLN B 2 318 ? 148.484 134.602 137.507 1.00 38.18 1117 GLN B O 1
ATOM 5401 N N . ASN B 2 319 ? 148.188 136.029 139.226 1.00 37.80 1118 ASN B N 1
ATOM 5402 C CA . ASN B 2 319 ? 149.466 135.746 139.881 1.00 37.80 1118 ASN B CA 1
ATOM 5403 C C . ASN B 2 319 ? 150.643 135.973 138.927 1.00 37.80 1118 ASN B C 1
ATOM 5404 O O . ASN B 2 319 ? 151.381 135.052 138.568 1.00 37.80 1118 ASN B O 1
ATOM 5409 N N . GLU B 2 320 ? 150.804 137.228 138.517 1.00 34.57 1119 GLU B N 1
ATOM 5410 C CA . GLU B 2 320 ? 151.969 137.608 137.733 1.00 34.57 1119 GLU B CA 1
ATOM 5411 C C . GLU B 2 320 ? 153.213 137.616 138.613 1.00 34.57 1119 GLU B C 1
ATOM 5412 O O . GLU B 2 320 ? 153.157 137.975 139.792 1.00 34.57 1119 GLU B O 1
ATOM 5418 N N . GLN B 2 321 ? 154.345 137.216 138.033 1.00 34.91 1120 GLN B N 1
ATOM 5419 C CA . GLN B 2 321 ? 155.612 137.171 138.762 1.00 34.91 1120 GLN B CA 1
ATOM 5420 C C . GLN B 2 321 ? 156.154 138.594 138.905 1.00 34.91 1120 GLN B C 1
ATOM 5421 O O . GLN B 2 321 ? 157.077 139.027 138.213 1.00 34.91 1120 GLN B O 1
ATOM 5427 N N . LEU B 2 322 ? 155.551 139.330 139.832 1.00 32.73 1121 LEU B N 1
ATOM 5428 C CA . LEU B 2 322 ? 155.886 140.727 140.069 1.00 32.73 1121 LEU B CA 1
ATOM 5429 C C . LEU B 2 322 ? 156.567 140.848 141.425 1.00 32.73 1121 LEU B C 1
ATOM 5430 O O . LEU B 2 322 ? 156.017 140.408 142.440 1.00 32.73 1121 LEU B O 1
ATOM 5435 N N . HIS B 2 323 ? 157.756 141.434 141.437 1.00 31.63 1122 HIS B N 1
ATOM 5436 C CA . HIS B 2 323 ? 158.468 141.689 142.678 1.00 31.63 1122 HIS B CA 1
ATOM 5437 C C . HIS B 2 323 ? 158.013 143.009 143.290 1.00 31.63 1122 HIS B C 1
ATOM 5438 O O . HIS B 2 323 ? 157.431 143.866 142.621 1.00 31.63 1122 HIS B O 1
ATOM 5445 N N . VAL B 2 324 ? 158.283 143.163 144.587 1.00 26.48 1123 VAL B N 1
ATOM 5446 C CA . VAL B 2 324 ? 157.942 144.406 145.269 1.00 26.48 1123 VAL B CA 1
ATOM 5447 C C . VAL B 2 324 ? 158.800 145.560 144.759 1.00 26.48 1123 VAL B C 1
ATOM 5448 O O . VAL B 2 324 ? 158.320 146.695 144.645 1.00 26.48 1123 VAL B O 1
ATOM 5452 N N . GLU B 2 325 ? 160.068 145.298 144.434 1.00 32.00 1124 GLU B N 1
ATOM 5453 C CA . GLU B 2 325 ? 160.950 146.366 143.975 1.00 32.00 1124 GLU B CA 1
ATOM 5454 C C . GLU B 2 325 ? 160.626 146.797 142.551 1.00 32.00 1124 GLU B C 1
ATOM 5455 O O . GLU B 2 325 ? 160.855 147.957 142.192 1.00 32.00 1124 GLU B O 1
ATOM 5461 N N . GLN B 2 326 ? 160.099 145.888 141.729 1.00 33.32 1125 GLN B N 1
ATOM 5462 C CA . GLN B 2 326 ? 159.768 146.221 140.349 1.00 33.32 1125 GLN B CA 1
ATOM 5463 C C . GLN B 2 326 ? 158.552 147.129 140.234 1.00 33.32 1125 GLN B C 1
ATOM 5464 O O . GLN B 2 326 ? 158.273 147.621 139.136 1.00 33.32 1125 GLN B O 1
ATOM 5470 N N . LEU B 2 327 ? 157.826 147.356 141.325 1.00 27.59 1126 LEU B N 1
ATOM 5471 C CA . LEU B 2 327 ? 156.640 148.197 141.278 1.00 27.59 1126 LEU B CA 1
ATOM 5472 C C . LEU B 2 327 ? 157.012 149.646 140.985 1.00 27.59 1126 LEU B C 1
ATOM 5473 O O . LEU B 2 327 ? 158.110 150.110 141.304 1.00 27.59 1126 LEU B O 1
ATOM 5478 N N . SER B 2 328 ? 156.077 150.361 140.366 1.00 28.37 1127 SER B N 1
ATOM 5479 C CA . SER B 2 328 ? 156.276 151.761 140.034 1.00 28.37 1127 SER B CA 1
ATOM 5480 C C . SER B 2 328 ? 156.047 152.641 141.261 1.00 28.37 1127 SER B C 1
ATOM 5481 O O . SER B 2 328 ? 155.587 152.188 142.311 1.00 28.37 1127 SER B O 1
ATOM 5484 N N . GLY B 2 329 ? 156.381 153.925 141.115 1.00 23.83 1128 GLY B N 1
ATOM 5485 C CA . GLY B 2 329 ? 156.136 154.867 142.195 1.00 23.83 1128 GLY B CA 1
ATOM 5486 C C . GLY B 2 329 ? 154.663 154.996 142.531 1.00 23.83 1128 GLY B C 1
ATOM 5487 O O . GLY B 2 329 ? 154.282 155.002 143.704 1.00 23.83 1128 GLY B O 1
ATOM 5488 N N . GLY B 2 330 ? 153.813 155.091 141.507 1.00 22.85 1129 GLY B N 1
ATOM 5489 C CA . GLY B 2 330 ? 152.382 155.130 141.751 1.00 22.85 1129 GLY B CA 1
ATOM 5490 C C . GLY B 2 330 ? 151.858 153.837 142.346 1.00 22.85 1129 GLY B C 1
ATOM 5491 O O . GLY B 2 330 ? 151.016 153.855 143.248 1.00 22.85 1129 GLY B O 1
ATOM 5492 N N . GLN B 2 331 ? 152.347 152.699 141.853 1.00 23.91 1130 GLN B N 1
ATOM 5493 C CA . GLN B 2 331 ? 151.928 151.413 142.401 1.00 23.91 1130 GLN B CA 1
ATOM 5494 C C . GLN B 2 331 ? 152.400 151.242 143.840 1.00 23.91 1130 GLN B C 1
ATOM 5495 O O . GLN B 2 331 ? 151.655 150.731 144.686 1.00 23.91 1130 GLN B O 1
ATOM 5501 N N . LYS B 2 332 ? 153.630 151.664 144.138 1.00 20.69 1131 LYS B N 1
ATOM 5502 C CA . LYS B 2 332 ? 154.110 151.625 145.516 1.00 20.69 1131 LYS B CA 1
ATOM 5503 C C . LYS B 2 332 ? 153.269 152.524 146.412 1.00 20.69 1131 LYS B C 1
ATOM 5504 O O . LYS B 2 332 ? 152.960 152.165 147.555 1.00 20.69 1131 LYS B O 1
ATOM 5510 N N . THR B 2 333 ? 152.893 153.703 145.908 1.00 17.79 1132 THR B N 1
ATOM 5511 C CA . THR B 2 333 ? 152.032 154.596 146.673 1.00 17.79 1132 THR B CA 1
ATOM 5512 C C . THR B 2 333 ? 150.679 153.952 146.949 1.00 17.79 1132 THR B C 1
ATOM 5513 O O . THR B 2 333 ? 150.159 154.041 148.066 1.00 17.79 1132 THR B O 1
ATOM 5517 N N . VAL B 2 334 ? 150.101 153.291 145.944 1.00 16.93 1133 VAL B N 1
ATOM 5518 C CA . VAL B 2 334 ? 148.817 152.620 146.134 1.00 16.93 1133 VAL B CA 1
ATOM 5519 C C . VAL B 2 334 ? 148.940 151.512 147.172 1.00 16.93 1133 VAL B C 1
ATOM 5520 O O . VAL B 2 334 ? 148.069 151.353 148.037 1.00 16.93 1133 VAL B O 1
ATOM 5524 N N . CYS B 2 335 ? 150.020 150.729 147.106 1.00 16.94 1134 CYS B N 1
ATOM 5525 C CA . CYS B 2 335 ? 150.211 149.653 148.074 1.00 16.94 1134 CYS B CA 1
ATOM 5526 C C . CYS B 2 335 ? 150.352 150.197 149.492 1.00 16.94 1134 CYS B C 1
ATOM 5527 O O . CYS B 2 335 ? 149.746 149.668 150.434 1.00 16.94 1134 CYS B O 1
ATOM 5530 N N . ALA B 2 336 ? 151.149 151.255 149.664 1.00 15.85 1135 ALA B N 1
ATOM 5531 C CA . ALA B 2 336 ? 151.332 151.827 150.995 1.00 15.85 1135 ALA B CA 1
ATOM 5532 C C . ALA B 2 336 ? 150.035 152.429 151.522 1.00 15.85 1135 ALA B C 1
ATOM 5533 O O . ALA B 2 336 ? 149.722 152.300 152.711 1.00 15.85 1135 ALA B O 1
ATOM 5535 N N . ILE B 2 337 ? 149.267 153.091 150.653 1.00 14.46 1136 ILE B N 1
ATOM 5536 C CA . ILE B 2 337 ? 147.980 153.642 151.064 1.00 14.46 1136 ILE B CA 1
ATOM 5537 C C . ILE B 2 337 ? 147.037 152.527 151.491 1.00 14.46 1136 ILE B C 1
ATOM 5538 O O . ILE B 2 337 ? 146.326 152.647 152.496 1.00 14.46 1136 ILE B O 1
ATOM 5543 N N . ALA B 2 338 ? 147.012 151.427 150.734 1.00 17.64 1137 ALA B N 1
ATOM 5544 C CA . ALA B 2 338 ? 146.165 150.299 151.102 1.00 17.64 1137 ALA B CA 1
ATOM 5545 C C . ALA B 2 338 ? 146.567 149.729 152.454 1.00 17.64 1137 ALA B C 1
ATOM 5546 O O . ALA B 2 338 ? 145.706 149.422 153.285 1.00 17.64 1137 ALA B O 1
ATOM 5548 N N . LEU B 2 339 ? 147.873 149.589 152.697 1.00 14.88 1138 LEU B N 1
ATOM 5549 C CA . LEU B 2 339 ? 148.336 149.068 153.982 1.00 14.88 1138 LEU B CA 1
ATOM 5550 C C . LEU B 2 339 ? 147.941 149.995 155.129 1.00 14.88 1138 LEU B C 1
ATOM 5551 O O . LEU B 2 339 ? 147.444 149.544 156.170 1.00 14.88 1138 LEU B O 1
ATOM 5556 N N . ILE B 2 340 ? 148.145 151.303 154.945 1.00 11.21 1139 ILE B N 1
ATOM 5557 C CA . ILE B 2 340 ? 147.826 152.266 155.996 1.00 11.21 1139 ILE B CA 1
ATOM 5558 C C . ILE B 2 340 ? 146.332 152.261 156.291 1.00 11.21 1139 ILE B C 1
ATOM 5559 O O . ILE B 2 340 ? 145.914 152.272 157.455 1.00 11.21 1139 ILE B O 1
ATOM 5564 N N . LEU B 2 341 ? 145.504 152.233 155.247 1.00 14.44 1140 LEU B N 1
ATOM 5565 C CA . LEU B 2 341 ? 144.062 152.260 155.459 1.00 14.44 1140 LEU B CA 1
ATOM 5566 C C . LEU B 2 341 ? 143.548 150.944 156.032 1.00 14.44 1140 LEU B C 1
ATOM 5567 O O . LEU B 2 341 ? 142.571 150.941 156.787 1.00 14.44 1140 LEU B O 1
ATOM 5572 N N . ALA B 2 342 ? 144.192 149.821 155.703 1.00 18.60 1141 ALA B N 1
ATOM 5573 C CA . ALA B 2 342 ? 143.841 148.562 156.351 1.00 18.60 1141 ALA B CA 1
ATOM 5574 C C . ALA B 2 342 ? 144.148 148.609 157.841 1.00 18.60 1141 ALA B C 1
ATOM 5575 O O . ALA B 2 342 ? 143.332 148.184 158.669 1.00 18.60 1141 ALA B O 1
ATOM 5577 N N . ILE B 2 343 ? 145.321 149.134 158.200 1.00 17.30 1142 ILE B N 1
ATOM 5578 C CA . ILE B 2 343 ? 145.654 149.293 159.613 1.00 17.30 1142 ILE B CA 1
ATOM 5579 C C . ILE B 2 343 ? 144.654 150.222 160.293 1.00 17.30 1142 ILE B C 1
ATOM 5580 O O . ILE B 2 343 ? 144.246 149.991 161.438 1.00 17.30 1142 ILE B O 1
ATOM 5585 N N . GLN B 2 344 ? 144.235 151.279 159.593 1.00 17.78 1143 GLN B N 1
ATOM 5586 C CA . GLN B 2 344 ? 143.217 152.176 160.133 1.00 17.78 1143 GLN B CA 1
ATOM 5587 C C . GLN B 2 344 ? 141.908 151.438 160.382 1.00 17.78 1143 GLN B C 1
ATOM 5588 O O . GLN B 2 344 ? 141.261 151.637 161.418 1.00 17.78 1143 GLN B O 1
ATOM 5594 N N . MET B 2 345 ? 141.495 150.591 159.438 1.00 21.24 1144 MET B N 1
ATOM 5595 C CA . MET B 2 345 ? 140.279 149.808 159.630 1.00 21.24 1144 MET B CA 1
ATOM 5596 C C . MET B 2 345 ? 140.413 148.851 160.806 1.00 21.24 1144 MET B C 1
ATOM 5597 O O . MET B 2 345 ? 139.418 148.554 161.479 1.00 21.24 1144 MET B O 1
ATOM 5602 N N . VAL B 2 346 ? 141.622 148.355 161.067 1.00 18.86 1145 VAL B N 1
ATOM 5603 C CA . VAL B 2 346 ? 141.836 147.521 162.250 1.00 18.86 1145 VAL B CA 1
ATOM 5604 C C . VAL B 2 346 ? 141.717 148.359 163.518 1.00 18.86 1145 VAL B C 1
ATOM 5605 O O . VAL B 2 346 ? 140.853 148.112 164.368 1.00 18.86 1145 VAL B O 1
ATOM 5609 N N . ASP B 2 347 ? 142.581 149.364 163.664 1.00 20.72 1146 ASP B N 1
ATOM 5610 C CA . ASP B 2 347 ? 142.516 150.273 164.802 1.00 20.72 1146 ASP B CA 1
ATOM 5611 C C . ASP B 2 347 ? 142.478 151.718 164.313 1.00 20.72 1146 ASP B C 1
ATOM 5612 O O . ASP B 2 347 ? 143.474 152.227 163.783 1.00 20.72 1146 ASP B O 1
ATOM 5617 N N . PRO B 2 348 ? 141.350 152.407 164.473 1.00 18.49 1147 PRO B N 1
ATOM 5618 C CA . PRO B 2 348 ? 141.214 153.752 163.898 1.00 18.49 1147 PRO B CA 1
ATOM 5619 C C . PRO B 2 348 ? 141.876 154.842 164.729 1.00 18.49 1147 PRO B C 1
ATOM 5620 O O . PRO B 2 348 ? 141.219 155.484 165.554 1.00 18.49 1147 PRO B O 1
ATOM 5624 N N . ALA B 2 349 ? 143.177 155.049 164.526 1.00 16.66 1148 ALA B N 1
ATOM 5625 C CA . ALA B 2 349 ? 143.868 156.156 165.174 1.00 16.66 1148 ALA B CA 1
ATOM 5626 C C . ALA B 2 349 ? 143.225 157.480 164.776 1.00 16.66 1148 ALA B C 1
ATOM 5627 O O . ALA B 2 349 ? 142.802 157.657 163.630 1.00 16.66 1148 ALA B O 1
ATOM 5629 N N . SER B 2 350 ? 143.142 158.405 165.735 1.00 18.04 1149 SER B N 1
ATOM 5630 C CA . SER B 2 350 ? 142.335 159.608 165.541 1.00 18.04 1149 SER B CA 1
ATOM 5631 C C . SER B 2 350 ? 142.875 160.488 164.421 1.00 18.04 1149 SER B C 1
ATOM 5632 O O . SER B 2 350 ? 142.134 160.851 163.499 1.00 18.04 1149 SER B O 1
ATOM 5635 N N . PHE B 2 351 ? 144.156 160.841 164.476 1.00 17.39 1150 PHE B N 1
ATOM 5636 C CA . PHE B 2 351 ? 144.712 161.819 163.550 1.00 17.39 1150 PHE B CA 1
ATOM 5637 C C . PHE B 2 351 ? 145.647 161.141 162.559 1.00 17.39 1150 PHE B C 1
ATOM 5638 O O . PHE B 2 351 ? 146.467 160.300 162.940 1.00 17.39 1150 PHE B O 1
ATOM 5646 N N . TYR B 2 352 ? 145.507 161.502 161.286 1.00 19.74 1151 TYR B N 1
ATOM 5647 C CA . TYR B 2 352 ? 146.381 161.023 160.227 1.00 19.74 1151 TYR B CA 1
ATOM 5648 C C . TYR B 2 352 ? 146.965 162.231 159.514 1.00 19.74 1151 TYR B C 1
ATOM 5649 O O . TYR B 2 352 ? 146.237 163.180 159.207 1.00 19.74 1151 TYR B O 1
ATOM 5658 N N . LEU B 2 353 ? 148.272 162.208 159.273 1.00 13.61 1152 LEU B N 1
ATOM 5659 C CA . LEU B 2 353 ? 148.986 163.322 158.660 1.00 13.61 1152 LEU B CA 1
ATOM 5660 C C . LEU B 2 353 ? 149.555 162.857 157.326 1.00 13.61 1152 LEU B C 1
ATOM 5661 O O . LEU B 2 353 ? 150.425 161.981 157.289 1.00 13.61 1152 LEU B O 1
ATOM 5666 N N . PHE B 2 354 ? 149.073 163.446 156.234 1.00 16.55 1153 PHE B N 1
ATOM 5667 C CA . PHE B 2 354 ? 149.517 163.103 154.890 1.00 16.55 1153 PHE B CA 1
ATOM 5668 C C . PHE B 2 354 ? 150.123 164.339 154.238 1.00 16.55 1153 PHE B C 1
ATOM 5669 O O . PHE B 2 354 ? 149.445 165.361 154.092 1.00 16.55 1153 PHE B O 1
ATOM 5677 N N . ASP B 2 355 ? 151.390 164.243 153.847 1.00 16.37 1154 ASP B N 1
ATOM 5678 C CA . ASP B 2 355 ? 152.091 165.324 153.166 1.00 16.37 1154 ASP B CA 1
ATOM 5679 C C . ASP B 2 355 ? 152.444 164.862 151.760 1.00 16.37 1154 ASP B C 1
ATOM 5680 O O . ASP B 2 355 ? 153.219 163.914 151.594 1.00 16.37 1154 ASP B O 1
ATOM 5685 N N . GLN B 2 356 ? 151.883 165.538 150.756 1.00 19.53 1155 GLN B N 1
ATOM 5686 C CA . GLN B 2 356 ? 152.034 165.144 149.355 1.00 19.53 1155 GLN B CA 1
ATOM 5687 C C . GLN B 2 356 ? 151.649 163.679 149.167 1.00 19.53 1155 GLN B C 1
ATOM 5688 O O . GLN B 2 356 ? 152.412 162.868 148.636 1.00 19.53 1155 GLN B O 1
ATOM 5694 N N . ILE B 2 357 ? 150.442 163.342 149.625 1.00 19.56 1156 ILE B N 1
ATOM 5695 C CA . ILE B 2 357 ? 150.012 161.947 149.637 1.00 19.56 1156 ILE B CA 1
ATOM 5696 C C . ILE B 2 357 ? 149.807 161.430 148.216 1.00 19.56 1156 ILE B C 1
ATOM 5697 O O . ILE B 2 357 ? 150.054 160.253 147.930 1.00 19.56 1156 ILE B O 1
ATOM 5702 N N . ASP B 2 358 ? 149.358 162.292 147.306 1.00 22.07 1157 ASP B N 1
ATOM 5703 C CA . ASP B 2 358 ? 149.102 161.921 145.919 1.00 22.07 1157 ASP B CA 1
ATOM 5704 C C . ASP B 2 358 ? 150.144 162.529 144.985 1.00 22.07 1157 ASP B C 1
ATOM 5705 O O . ASP B 2 358 ? 149.840 162.915 143.855 1.00 22.07 1157 ASP B O 1
ATOM 5710 N N . ALA B 2 359 ? 151.388 162.626 145.459 1.00 23.70 1158 ALA B N 1
ATOM 5711 C CA . ALA B 2 359 ? 152.448 163.205 144.643 1.00 23.70 1158 ALA B CA 1
ATOM 5712 C C . ALA B 2 359 ? 152.744 162.353 143.417 1.00 23.70 1158 ALA B C 1
ATOM 5713 O O . ALA B 2 359 ? 153.137 162.884 142.373 1.00 23.70 1158 ALA B O 1
ATOM 5715 N N . ALA B 2 360 ? 152.564 161.033 143.520 1.00 27.77 1159 ALA B N 1
ATOM 5716 C CA . ALA B 2 360 ? 152.836 160.107 142.418 1.00 27.77 1159 ALA B CA 1
ATOM 5717 C C . ALA B 2 360 ? 151.567 159.295 142.170 1.00 27.77 1159 ALA B C 1
ATOM 5718 O O . ALA B 2 360 ? 151.448 158.162 142.639 1.00 27.77 1159 ALA B O 1
ATOM 5720 N N . LEU B 2 361 ? 150.641 159.864 141.399 1.00 24.53 1160 LEU B N 1
ATOM 5721 C CA . LEU B 2 361 ? 149.371 159.214 141.100 1.00 24.53 1160 LEU B CA 1
ATOM 5722 C C . LEU B 2 361 ? 148.764 159.875 139.871 1.00 24.53 1160 LEU B C 1
ATOM 5723 O O . LEU B 2 361 ? 149.060 161.031 139.557 1.00 24.53 1160 LEU B O 1
ATOM 5728 N N . ASP B 2 362 ? 147.902 159.129 139.185 1.00 28.14 1161 ASP B N 1
ATOM 5729 C CA . ASP B 2 362 ? 147.157 159.649 138.051 1.00 28.14 1161 ASP B CA 1
ATOM 5730 C C . ASP B 2 362 ? 145.761 160.070 138.505 1.00 28.14 1161 ASP B C 1
ATOM 5731 O O . ASP B 2 362 ? 145.395 159.939 139.675 1.00 28.14 1161 ASP B O 1
ATOM 5736 N N . LYS B 2 363 ? 144.971 160.582 137.558 1.00 29.11 1162 LYS B N 1
ATOM 5737 C CA . LYS B 2 363 ? 143.648 161.098 137.898 1.00 29.11 1162 LYS B CA 1
ATOM 5738 C C . LYS B 2 363 ? 142.742 160.001 138.445 1.00 29.11 1162 LYS B C 1
ATOM 5739 O O . LYS B 2 363 ? 142.047 160.204 139.448 1.00 29.11 1162 LYS B O 1
ATOM 5745 N N . GLN B 2 364 ? 142.735 158.831 137.801 1.00 26.31 1163 GLN B N 1
ATOM 5746 C CA . GLN B 2 364 ? 141.883 157.740 138.262 1.00 26.31 1163 GLN B CA 1
ATOM 5747 C C . GLN B 2 364 ? 142.305 157.251 139.642 1.00 26.31 1163 GLN B C 1
ATOM 5748 O O . GLN B 2 364 ? 141.461 157.042 140.523 1.00 26.31 1163 GLN B O 1
ATOM 5754 N N . TYR B 2 365 ? 143.610 157.071 139.853 1.00 24.83 1164 TYR B N 1
ATOM 5755 C CA . TYR B 2 365 ? 144.088 156.642 141.162 1.00 24.83 1164 TYR B CA 1
ATOM 5756 C C . TYR B 2 365 ? 143.805 157.696 142.223 1.00 24.83 1164 TYR B C 1
ATOM 5757 O O . TYR B 2 365 ? 143.410 157.365 143.346 1.00 24.83 1164 TYR B O 1
ATOM 5766 N N . ARG B 2 366 ? 144.001 158.975 141.886 1.00 23.08 1165 ARG B N 1
ATOM 5767 C CA . ARG B 2 366 ? 143.739 160.036 142.851 1.00 23.08 1165 ARG B CA 1
ATOM 5768 C C . ARG B 2 366 ? 142.268 160.084 143.241 1.00 23.08 1165 ARG B C 1
ATOM 5769 O O . ARG B 2 366 ? 141.941 160.232 144.423 1.00 23.08 1165 ARG B O 1
ATOM 5777 N N . THR B 2 367 ? 141.361 159.952 142.268 1.00 19.15 1166 THR B N 1
ATOM 5778 C CA . THR B 2 367 ? 139.944 160.006 142.613 1.00 19.15 1166 THR B CA 1
ATOM 5779 C C . THR B 2 367 ? 139.499 158.755 143.365 1.00 19.15 1166 THR B C 1
ATOM 5780 O O . THR B 2 367 ? 138.640 158.844 144.250 1.00 19.15 1166 THR B O 1
ATOM 5784 N N . ALA B 2 368 ? 140.083 157.591 143.059 1.00 17.60 1167 ALA B N 1
ATOM 5785 C CA . ALA B 2 368 ? 139.774 156.396 143.839 1.00 17.60 1167 ALA B CA 1
ATOM 5786 C C . ALA B 2 368 ? 140.247 156.543 145.280 1.00 17.60 1167 ALA B C 1
ATOM 5787 O O . ALA B 2 368 ? 139.525 156.186 146.222 1.00 17.60 1167 ALA B O 1
ATOM 5789 N N . VAL B 2 369 ? 141.456 157.078 145.472 1.00 16.71 1168 VAL B N 1
ATOM 5790 C CA . VAL B 2 369 ? 141.972 157.303 146.819 1.00 16.71 1168 VAL B CA 1
ATOM 5791 C C . VAL B 2 369 ? 141.111 158.324 147.551 1.00 16.71 1168 VAL B C 1
ATOM 5792 O O . VAL B 2 369 ? 140.849 158.188 148.750 1.00 16.71 1168 VAL B O 1
ATOM 5796 N N . ALA B 2 370 ? 140.652 159.357 146.841 1.00 17.52 1169 ALA B N 1
ATOM 5797 C CA . ALA B 2 370 ? 139.788 160.358 147.458 1.00 17.52 1169 ALA B CA 1
ATOM 5798 C C . ALA B 2 370 ? 138.463 159.753 147.901 1.00 17.52 1169 ALA B C 1
ATOM 5799 O O . ALA B 2 370 ? 137.977 160.043 149.001 1.00 17.52 1169 ALA B O 1
ATOM 5801 N N . THR B 2 371 ? 137.858 158.914 147.058 1.00 16.69 1170 THR B N 1
ATOM 5802 C CA . THR B 2 371 ? 136.604 158.267 147.436 1.00 16.69 1170 THR B CA 1
ATOM 5803 C C . THR B 2 371 ? 136.800 157.345 148.634 1.00 16.69 1170 THR B C 1
ATOM 5804 O O . THR B 2 371 ? 135.974 157.326 149.558 1.00 16.69 1170 THR B O 1
ATOM 5808 N N . LEU B 2 372 ? 137.890 156.575 148.642 1.00 18.44 1171 LEU B N 1
ATOM 5809 C CA . LEU B 2 372 ? 138.149 155.684 149.768 1.00 18.44 1171 LEU B CA 1
ATOM 5810 C C . LEU B 2 372 ? 138.406 156.471 151.049 1.00 18.44 1171 LEU B C 1
ATOM 5811 O O . LEU B 2 372 ? 137.964 156.070 152.132 1.00 18.44 1171 LEU B O 1
ATOM 5816 N N . LEU B 2 373 ? 139.119 157.595 150.945 1.00 17.40 1172 LEU B N 1
ATOM 5817 C CA . LEU B 2 373 ? 139.351 158.442 152.110 1.00 17.40 1172 LEU B CA 1
ATOM 5818 C C . LEU B 2 373 ? 138.050 159.045 152.620 1.00 17.40 1172 LEU B C 1
ATOM 5819 O O . LEU B 2 373 ? 137.849 159.158 153.833 1.00 17.40 1172 LEU B O 1
ATOM 5824 N N . LYS B 2 374 ? 137.155 159.443 151.713 1.00 21.27 1173 LYS B N 1
ATOM 5825 C CA . LYS B 2 374 ? 135.837 159.905 152.135 1.00 21.27 1173 LYS B CA 1
ATOM 5826 C C . LYS B 2 374 ? 135.090 158.811 152.881 1.00 21.27 1173 LYS B C 1
ATOM 5827 O O . LYS B 2 374 ? 134.463 159.067 153.916 1.00 21.27 1173 LYS B O 1
ATOM 5833 N N . GLU B 2 375 ? 135.142 157.581 152.365 1.00 23.48 1174 GLU B N 1
ATOM 5834 C CA . GLU B 2 375 ? 134.453 156.475 153.020 1.00 23.48 1174 GLU B CA 1
ATOM 5835 C C . GLU B 2 375 ? 135.023 156.209 154.409 1.00 23.48 1174 GLU B C 1
ATOM 5836 O O . GLU B 2 375 ? 134.273 155.946 155.356 1.00 23.48 1174 GLU B O 1
ATOM 5842 N N . LEU B 2 376 ? 136.346 156.274 154.550 1.00 21.41 1175 LEU B N 1
ATOM 5843 C CA . LEU B 2 376 ? 136.996 155.961 155.817 1.00 21.41 1175 LEU B CA 1
ATOM 5844 C C . LEU B 2 376 ? 137.054 157.138 156.784 1.00 21.41 1175 LEU B C 1
ATOM 5845 O O . LEU B 2 376 ? 137.421 156.941 157.947 1.00 21.41 1175 LEU B O 1
ATOM 5850 N N . SER B 2 377 ? 136.709 158.349 156.342 1.00 21.27 1176 SER B N 1
ATOM 5851 C CA . SER B 2 377 ? 136.764 159.510 157.223 1.00 21.27 1176 SER B CA 1
ATOM 5852 C C . SER B 2 377 ? 135.689 159.498 158.300 1.00 21.27 1176 SER B C 1
ATOM 5853 O O . SER B 2 377 ? 135.776 160.293 159.242 1.00 21.27 1176 SER B O 1
ATOM 5856 N N . LYS B 2 378 ? 134.684 158.628 158.190 1.00 23.29 1177 LYS B N 1
ATOM 5857 C CA . LYS B 2 378 ? 133.633 158.571 159.198 1.00 23.29 1177 LYS B CA 1
ATOM 5858 C C . LYS B 2 378 ? 134.122 158.023 160.532 1.00 23.29 1177 LYS B C 1
ATOM 5859 O O . LYS B 2 378 ? 133.393 158.123 161.524 1.00 23.29 1177 LYS B O 1
ATOM 5865 N N . ASN B 2 379 ? 135.327 157.454 160.583 1.00 23.61 1178 ASN B N 1
ATOM 5866 C CA . ASN B 2 379 ? 135.862 156.875 161.805 1.00 23.61 1178 ASN B CA 1
ATOM 5867 C C . ASN B 2 379 ? 137.181 157.485 162.255 1.00 23.61 1178 ASN B C 1
ATOM 5868 O O . ASN B 2 379 ? 137.656 157.143 163.344 1.00 23.61 1178 ASN B O 1
ATOM 5873 N N . ALA B 2 380 ? 137.787 158.367 161.462 1.00 19.60 1179 ALA B N 1
ATOM 5874 C CA . ALA B 2 380 ? 139.067 158.958 161.827 1.00 19.60 1179 ALA B CA 1
ATOM 5875 C C . ALA B 2 380 ? 139.194 160.316 161.155 1.00 19.60 1179 ALA B C 1
ATOM 5876 O O . ALA B 2 380 ? 138.441 160.650 160.237 1.00 19.60 1179 ALA B O 1
ATOM 5878 N N . GLN B 2 381 ? 140.161 161.096 161.630 1.00 16.19 1180 GLN B N 1
ATOM 5879 C CA . GLN B 2 381 ? 140.406 162.443 161.134 1.00 16.19 1180 GLN B CA 1
ATOM 5880 C C . GLN B 2 381 ? 141.669 162.458 160.285 1.00 16.19 1180 GLN B C 1
ATOM 5881 O O . GLN B 2 381 ? 142.701 161.913 160.690 1.00 16.19 1180 GLN B O 1
ATOM 5887 N N . PHE B 2 382 ? 141.583 163.082 159.111 1.00 21.56 1181 PHE B N 1
ATOM 5888 C CA . PHE B 2 382 ? 142.680 163.137 158.155 1.00 21.56 1181 PHE B CA 1
ATOM 5889 C C . PHE B 2 382 ? 143.036 164.590 157.876 1.00 21.56 1181 PHE B C 1
ATOM 5890 O O . PHE B 2 382 ? 142.146 165.419 157.664 1.00 21.56 1181 PHE B O 1
ATOM 5898 N N . ILE B 2 383 ? 144.332 164.894 157.875 1.00 13.79 1182 ILE B N 1
ATOM 5899 C CA . ILE B 2 383 ? 144.847 166.197 157.472 1.00 13.79 1182 ILE B CA 1
ATOM 5900 C C . ILE B 2 383 ? 145.849 165.955 156.354 1.00 13.79 1182 ILE B C 1
ATOM 5901 O O . ILE B 2 383 ? 146.908 165.357 156.585 1.00 13.79 1182 ILE B O 1
ATOM 5906 N N . CYS B 2 384 ? 145.525 166.427 155.152 1.00 16.03 1183 CYS B N 1
ATOM 5907 C CA . CYS B 2 384 ? 146.295 166.104 153.961 1.00 16.03 1183 CYS B CA 1
ATOM 5908 C C . CYS B 2 384 ? 146.714 167.374 153.234 1.00 16.03 1183 CYS B C 1
ATOM 5909 O O . CYS B 2 384 ? 145.992 168.374 153.224 1.00 16.03 1183 CYS B O 1
ATOM 5912 N N . THR B 2 385 ? 147.895 167.315 152.623 1.00 16.52 1184 THR B N 1
ATOM 5913 C CA . THR B 2 385 ? 148.455 168.422 151.854 1.00 16.52 1184 THR B CA 1
ATOM 5914 C C . THR B 2 385 ? 148.647 167.962 150.416 1.00 16.52 1184 THR B C 1
ATOM 5915 O O . THR B 2 385 ? 149.547 167.165 150.134 1.00 16.52 1184 THR B O 1
ATOM 5919 N N . THR B 2 386 ? 147.808 168.459 149.507 1.00 19.90 1185 THR B N 1
ATOM 5920 C CA . THR B 2 386 ? 147.882 168.080 148.102 1.00 19.90 1185 THR B CA 1
ATOM 5921 C C . THR B 2 386 ? 147.763 169.316 147.222 1.00 19.90 1185 THR B C 1
ATOM 5922 O O . THR B 2 386 ? 147.209 170.343 147.622 1.00 19.90 1185 THR B O 1
ATOM 5926 N N . PHE B 2 387 ? 148.294 169.196 146.007 1.00 21.25 1186 PHE B N 1
ATOM 5927 C CA . PHE B 2 387 ? 148.256 170.254 145.008 1.00 21.25 1186 PHE B CA 1
ATOM 5928 C C . PHE B 2 387 ? 147.197 170.018 143.938 1.00 21.25 1186 PHE B C 1
ATOM 5929 O O . PHE B 2 387 ? 147.184 170.730 142.929 1.00 21.25 1186 PHE B O 1
ATOM 5937 N N . ARG B 2 388 ? 146.319 169.035 144.125 1.00 25.08 1187 ARG B N 1
ATOM 5938 C CA . ARG B 2 388 ? 145.306 168.692 143.139 1.00 25.08 1187 ARG B CA 1
ATOM 5939 C C . ARG B 2 388 ? 143.915 168.877 143.729 1.00 25.08 1187 ARG B C 1
ATOM 5940 O O . ARG B 2 388 ? 143.715 168.747 144.940 1.00 25.08 1187 ARG B O 1
ATOM 5948 N N . THR B 2 389 ? 142.953 169.180 142.857 1.00 25.29 1188 THR B N 1
ATOM 5949 C CA . THR B 2 389 ? 141.560 169.354 143.248 1.00 25.29 1188 THR B CA 1
ATOM 5950 C C . THR B 2 389 ? 140.760 168.060 143.173 1.00 25.29 1188 THR B C 1
ATOM 5951 O O . THR B 2 389 ? 139.536 168.110 143.013 1.00 25.29 1188 THR B O 1
ATOM 5955 N N . ASP B 2 390 ? 141.421 166.905 143.279 1.00 27.85 1189 ASP B N 1
ATOM 5956 C CA . ASP B 2 390 ? 140.713 165.640 143.117 1.00 27.85 1189 ASP B CA 1
ATOM 5957 C C . ASP B 2 390 ? 139.823 165.334 144.316 1.00 27.85 1189 ASP B C 1
ATOM 5958 O O . ASP B 2 390 ? 138.732 164.774 144.154 1.00 27.85 1189 ASP B O 1
ATOM 5963 N N . MET B 2 391 ? 140.263 165.685 145.524 1.00 29.30 1190 MET B N 1
ATOM 5964 C CA . MET B 2 391 ? 139.437 165.511 146.713 1.00 29.30 1190 MET B CA 1
ATOM 5965 C C . MET B 2 391 ? 138.947 166.836 147.282 1.00 29.30 1190 MET B C 1
ATOM 5966 O O . MET B 2 391 ? 138.363 166.853 148.371 1.00 29.30 1190 MET B O 1
ATOM 5971 N N . LEU B 2 392 ? 139.184 167.947 146.584 1.00 27.21 1191 LEU B N 1
ATOM 5972 C CA . LEU B 2 392 ? 138.680 169.229 147.060 1.00 27.21 1191 LEU B CA 1
ATOM 5973 C C . LEU B 2 392 ? 137.157 169.246 147.081 1.00 27.21 1191 LEU B C 1
ATOM 5974 O O . LEU B 2 392 ? 136.550 169.779 148.016 1.00 27.21 1191 LEU B O 1
ATOM 5979 N N . GLN B 2 393 ? 136.524 168.652 146.068 1.00 29.86 1192 GLN B N 1
ATOM 5980 C CA . GLN B 2 393 ? 135.069 168.650 145.977 1.00 29.86 1192 GLN B CA 1
ATOM 5981 C C . GLN B 2 393 ? 134.409 167.723 146.990 1.00 29.86 1192 GLN B C 1
ATOM 5982 O O . GLN B 2 393 ? 133.182 167.765 147.127 1.00 29.86 1192 GLN B O 1
ATOM 5988 N N . VAL B 2 394 ? 135.177 166.897 147.696 1.00 27.31 1193 VAL B N 1
ATOM 5989 C CA . VAL B 2 394 ? 134.603 165.952 148.644 1.00 27.31 1193 VAL B CA 1
ATOM 5990 C C . VAL B 2 394 ? 134.996 166.247 150.087 1.00 27.31 1193 VAL B C 1
ATOM 5991 O O . VAL B 2 394 ? 134.293 165.798 151.009 1.00 27.31 1193 VAL B O 1
ATOM 5995 N N . ALA B 2 395 ? 136.057 167.011 150.333 1.00 29.39 1194 ALA B N 1
ATOM 5996 C CA . ALA B 2 395 ? 136.475 167.304 151.694 1.00 29.39 1194 ALA B CA 1
ATOM 5997 C C . ALA B 2 395 ? 135.477 168.250 152.364 1.00 29.39 1194 ALA B C 1
ATOM 5998 O O . ALA B 2 395 ? 134.490 168.689 151.766 1.00 29.39 1194 ALA B O 1
ATOM 6000 N N . ASP B 2 396 ? 135.747 168.575 153.628 1.00 29.28 1195 ASP B N 1
ATOM 6001 C CA . ASP B 2 396 ? 134.828 169.358 154.443 1.00 29.28 1195 ASP B CA 1
ATOM 6002 C C . ASP B 2 396 ? 135.347 170.764 154.717 1.00 29.28 1195 ASP B C 1
ATOM 6003 O O . ASP B 2 396 ? 134.645 171.743 154.451 1.00 29.28 1195 ASP B O 1
ATOM 6008 N N . LYS B 2 397 ? 136.562 170.896 155.245 1.00 25.58 1196 LYS B N 1
ATOM 6009 C CA . LYS B 2 397 ? 137.138 172.198 155.546 1.00 25.58 1196 LYS B CA 1
ATOM 6010 C C . LYS B 2 397 ? 138.514 172.320 154.910 1.00 25.58 1196 LYS B C 1
ATOM 6011 O O . LYS B 2 397 ? 139.226 171.328 154.726 1.00 25.58 1196 LYS B O 1
ATOM 6017 N N . PHE B 2 398 ? 138.878 173.555 154.572 1.00 19.49 1197 PHE B N 1
ATOM 6018 C CA . PHE B 2 398 ? 140.106 173.839 153.846 1.00 19.49 1197 PHE B CA 1
ATOM 6019 C C . PHE B 2 398 ? 140.858 174.974 154.521 1.00 19.49 1197 PHE B C 1
ATOM 6020 O O . PHE B 2 398 ? 140.271 176.011 154.845 1.00 19.49 1197 PHE B O 1
ATOM 6028 N N . PHE B 2 399 ? 142.153 174.770 154.721 1.00 18.38 1198 PHE B N 1
ATOM 6029 C CA . PHE B 2 399 ? 143.056 175.789 155.234 1.00 18.38 1198 PHE B CA 1
ATOM 6030 C C . PHE B 2 399 ? 144.027 176.188 154.134 1.00 18.38 1198 PHE B C 1
ATOM 6031 O O . PHE B 2 399 ? 144.432 175.353 153.320 1.00 18.38 1198 PHE B O 1
ATOM 6039 N N . ARG B 2 400 ? 144.388 177.465 154.104 1.00 16.09 1199 ARG B N 1
ATOM 6040 C CA . ARG B 2 400 ? 145.317 178.008 153.126 1.00 16.09 1199 ARG B CA 1
ATOM 6041 C C . ARG B 2 400 ? 146.461 178.687 153.861 1.00 16.09 1199 ARG B C 1
ATOM 6042 O O . ARG B 2 400 ? 146.232 179.483 154.778 1.00 16.09 1199 ARG B O 1
ATOM 6050 N N . VAL B 2 401 ? 147.688 178.371 153.456 1.00 16.40 1200 VAL B N 1
ATOM 6051 C CA . VAL B 2 401 ? 148.891 178.919 154.070 1.00 16.40 1200 VAL B CA 1
ATOM 6052 C C . VAL B 2 401 ? 149.594 179.793 153.043 1.00 16.40 1200 VAL B C 1
ATOM 6053 O O . VAL B 2 401 ? 149.825 179.364 151.907 1.00 16.40 1200 VAL B O 1
ATOM 6057 N N . LYS B 2 402 ? 149.930 181.017 153.442 1.00 19.10 1201 LYS B N 1
ATOM 6058 C CA . LYS B 2 402 ? 150.644 181.947 152.581 1.00 19.10 1201 LYS B CA 1
ATOM 6059 C C . LYS B 2 402 ? 151.832 182.530 153.328 1.00 19.10 1201 LYS B C 1
ATOM 6060 O O . LYS B 2 402 ? 151.803 182.689 154.551 1.00 19.10 1201 LYS B O 1
ATOM 6066 N N . TYR B 2 403 ? 152.883 182.844 152.575 1.00 19.26 1202 TYR B N 1
ATOM 6067 C CA . TYR B 2 403 ? 154.111 183.430 153.106 1.00 19.26 1202 TYR B CA 1
ATOM 6068 C C . TYR B 2 403 ? 154.244 184.818 152.486 1.00 19.26 1202 TYR B C 1
ATOM 6069 O O . TYR B 2 403 ? 154.924 184.997 151.474 1.00 19.26 1202 TYR B O 1
ATOM 6078 N N . GLU B 2 404 ? 153.676 185.819 153.170 1.00 27.24 1203 GLU B N 1
ATOM 6079 C CA . GLU B 2 404 ? 153.707 187.210 152.644 1.00 27.24 1203 GLU B CA 1
ATOM 6080 C C . GLU B 2 404 ? 154.802 188.036 153.331 1.00 27.24 1203 GLU B C 1
ATOM 6081 O O . GLU B 2 404 ? 155.858 188.233 152.699 1.00 27.24 1203 GLU B O 1
ATOM 6087 N N . ASN B 2 405 ? 154.571 188.500 154.566 1.00 32.38 1204 ASN B N 1
ATOM 6088 C CA . ASN B 2 405 ? 155.546 189.416 155.224 1.00 32.38 1204 ASN B CA 1
ATOM 6089 C C . ASN B 2 405 ? 156.672 188.661 155.939 1.00 32.38 1204 ASN B C 1
ATOM 6090 O O . ASN B 2 405 ? 156.865 188.924 157.141 1.00 32.38 1204 ASN B O 1
ATOM 6095 N N . LYS B 2 406 ? 157.380 187.755 155.263 1.00 27.61 1205 LYS B N 1
ATOM 6096 C CA . LYS B 2 406 ? 158.530 187.051 155.898 1.00 27.61 1205 LYS B CA 1
ATOM 6097 C C . LYS B 2 406 ? 158.059 186.206 157.091 1.00 27.61 1205 LYS B C 1
ATOM 6098 O O . LYS B 2 406 ? 158.922 185.571 157.726 1.00 27.61 1205 LYS B O 1
ATOM 6104 N N . ILE B 2 407 ? 156.753 186.193 157.385 1.00 22.63 1206 ILE B N 1
ATOM 6105 C CA . ILE B 2 407 ? 156.197 185.329 158.474 1.00 22.63 1206 ILE B CA 1
ATOM 6106 C C . ILE B 2 407 ? 154.994 184.572 157.904 1.00 22.63 1206 ILE B C 1
ATOM 6107 O O . ILE B 2 407 ? 154.418 185.058 156.911 1.00 22.63 1206 ILE B O 1
ATOM 6112 N N . SER B 2 408 ? 154.625 183.435 158.501 1.00 18.99 1207 SER B N 1
ATOM 6113 C CA . SER B 2 408 ? 153.536 182.604 157.923 1.00 18.99 1207 SER B CA 1
ATOM 6114 C C . SER B 2 408 ? 152.137 183.093 158.293 1.00 18.99 1207 SER B C 1
ATOM 6115 O O . SER B 2 408 ? 151.960 183.587 159.423 1.00 18.99 1207 SER B O 1
ATOM 6118 N N . THR B 2 409 ? 151.180 182.930 157.379 1.00 18.54 1208 THR B N 1
ATOM 6119 C CA . THR B 2 409 ? 149.788 183.300 157.605 1.00 18.54 1208 THR B CA 1
ATOM 6120 C C . THR B 2 409 ? 148.916 182.107 157.242 1.00 18.54 1208 THR B C 1
ATOM 6121 O O . THR B 2 409 ? 149.084 181.524 156.167 1.00 18.54 1208 THR B O 1
ATOM 6125 N N . VAL B 2 410 ? 147.996 181.746 158.133 1.00 15.89 1209 VAL B N 1
ATOM 6126 C CA . VAL B 2 410 ? 147.097 180.616 157.927 1.00 15.89 1209 VAL B CA 1
ATOM 6127 C C . VAL B 2 410 ? 145.664 181.122 158.012 1.00 15.89 1209 VAL B C 1
ATOM 6128 O O . VAL B 2 410 ? 145.302 181.812 158.970 1.00 15.89 1209 VAL B O 1
ATOM 6132 N N . ILE B 2 411 ? 144.852 180.778 157.011 1.00 17.02 1210 ILE B N 1
ATOM 6133 C CA . ILE B 2 411 ? 143.468 181.224 156.935 1.00 17.02 1210 ILE B CA 1
ATOM 6134 C C . ILE B 2 411 ? 142.598 180.001 156.668 1.00 17.02 1210 ILE B C 1
ATOM 6135 O O . ILE B 2 411 ? 143.050 179.005 156.105 1.00 17.02 1210 ILE B O 1
ATOM 6140 N N . GLU B 2 412 ? 141.344 180.072 157.103 1.00 18.53 1211 GLU B N 1
ATOM 6141 C CA . GLU B 2 412 ? 140.342 179.079 156.740 1.00 18.53 1211 GLU B CA 1
ATOM 6142 C C . GLU B 2 412 ? 139.575 179.581 155.525 1.00 18.53 1211 GLU B C 1
ATOM 6143 O O . GLU B 2 412 ? 138.948 180.644 155.578 1.00 18.53 1211 GLU B O 1
ATOM 6149 N N . VAL B 2 413 ? 139.624 178.818 154.434 1.00 19.35 1212 VAL B N 1
ATOM 6150 C CA . VAL B 2 413 ? 139.050 179.234 153.164 1.00 19.35 1212 VAL B CA 1
ATOM 6151 C C . VAL B 2 413 ? 137.870 178.328 152.832 1.00 19.35 1212 VAL B C 1
ATOM 6152 O O . VAL B 2 413 ? 137.560 177.379 153.552 1.00 19.35 1212 VAL B O 1
ATOM 6156 N N . ASN B 2 414 ? 137.211 178.641 151.721 1.00 26.27 1213 ASN B N 1
ATOM 6157 C CA . ASN B 2 414 ? 136.028 177.923 151.279 1.00 26.27 1213 ASN B CA 1
ATOM 6158 C C . ASN B 2 414 ? 136.371 177.010 150.104 1.00 26.27 1213 ASN B C 1
ATOM 6159 O O . ASN B 2 414 ? 137.523 176.897 149.679 1.00 26.27 1213 ASN B O 1
ATOM 6164 N N . ARG B 2 415 ? 135.342 176.341 149.577 1.00 28.05 1214 ARG B N 1
ATOM 6165 C CA . ARG B 2 415 ? 135.527 175.459 148.429 1.00 28.05 1214 ARG B CA 1
ATOM 6166 C C . ARG B 2 415 ? 135.991 176.237 147.204 1.00 28.05 1214 ARG B C 1
ATOM 6167 O O . ARG B 2 415 ? 137.002 175.892 146.579 1.00 28.05 1214 ARG B O 1
ATOM 6175 N N . GLU B 2 416 ? 135.261 177.298 146.851 1.00 30.06 1215 GLU B N 1
ATOM 6176 C CA . GLU B 2 416 ? 135.558 178.026 145.623 1.00 30.06 1215 GLU B CA 1
ATOM 6177 C C . GLU B 2 416 ? 136.918 178.710 145.695 1.00 30.06 1215 GLU B C 1
ATOM 6178 O O . GLU B 2 416 ? 137.655 178.737 144.704 1.00 30.06 1215 GLU B O 1
ATOM 6184 N N . GLU B 2 417 ? 137.274 179.259 146.858 1.00 29.26 1216 GLU B N 1
ATOM 6185 C CA . GLU B 2 417 ? 138.564 179.929 146.990 1.00 29.26 1216 GLU B CA 1
ATOM 6186 C C . GLU B 2 417 ? 139.716 178.947 146.822 1.00 29.26 1216 GLU B C 1
ATOM 6187 O O . GLU B 2 417 ? 140.684 179.229 146.104 1.00 29.26 1216 GLU B O 1
ATOM 6193 N N . ALA B 2 418 ? 139.625 177.782 147.469 1.00 26.27 1217 ALA B N 1
ATOM 6194 C CA . ALA B 2 418 ? 140.674 176.776 147.341 1.00 26.27 1217 ALA B CA 1
ATOM 6195 C C . ALA B 2 418 ? 140.777 176.269 145.909 1.00 26.27 1217 ALA B C 1
ATOM 6196 O O . ALA B 2 418 ? 141.881 176.118 145.366 1.00 26.27 1217 ALA B O 1
ATOM 6198 N N . ILE B 2 419 ? 139.631 176.008 145.275 1.00 27.32 1218 ILE B N 1
ATOM 6199 C CA . ILE B 2 419 ? 139.642 175.520 143.898 1.00 27.32 1218 ILE B CA 1
ATOM 6200 C C . ILE B 2 419 ? 140.262 176.556 142.970 1.00 27.32 1218 ILE B C 1
ATOM 6201 O O . ILE B 2 419 ? 141.100 176.228 142.122 1.00 27.32 1218 ILE B O 1
ATOM 6206 N N . GLY B 2 420 ? 139.880 177.826 143.128 1.00 26.05 1219 GLY B N 1
ATOM 6207 C CA . GLY B 2 420 ? 140.445 178.867 142.287 1.00 26.05 1219 GLY B CA 1
ATOM 6208 C C . GLY B 2 420 ? 141.933 179.054 142.507 1.00 26.05 1219 GLY B C 1
ATOM 6209 O O . GLY B 2 420 ? 142.680 179.317 141.562 1.00 26.05 1219 GLY B O 1
ATOM 6210 N N . PHE B 2 421 ? 142.385 178.931 143.758 1.00 22.13 1220 PHE B N 1
ATOM 6211 C CA . PHE B 2 421 ? 143.812 179.058 144.027 1.00 22.13 1220 PHE B CA 1
ATOM 6212 C C . PHE B 2 421 ? 144.598 177.915 143.399 1.00 22.13 1220 PHE B C 1
ATOM 6213 O O . PHE B 2 421 ? 145.667 178.136 142.819 1.00 22.13 1220 PHE B O 1
ATOM 6221 N N . ILE B 2 422 ? 144.092 176.684 143.508 1.00 24.19 1221 ILE B N 1
ATOM 6222 C CA . ILE B 2 422 ? 144.824 175.546 142.963 1.00 24.19 1221 ILE B CA 1
ATOM 6223 C C . ILE B 2 422 ? 144.816 175.581 141.439 1.00 24.19 1221 ILE B C 1
ATOM 6224 O O . ILE B 2 422 ? 145.844 175.342 140.793 1.00 24.19 1221 ILE B O 1
ATOM 6229 N N . ARG B 2 423 ? 143.667 175.883 140.840 1.00 28.41 1222 ARG B N 1
ATOM 6230 C CA . ARG B 2 423 ? 143.563 175.979 139.388 1.00 28.41 1222 ARG B CA 1
ATOM 6231 C C . ARG B 2 423 ? 144.335 177.186 138.863 1.00 28.41 1222 ARG B C 1
ATOM 6232 O O . ARG B 2 423 ? 145.509 177.079 138.510 1.00 28.41 1222 ARG B O 1
ATOM 6240 N N . THR C 3 1 ? 143.641 145.556 177.188 1.00 65.20 67 THR C N 1
ATOM 6241 C CA . THR C 3 1 ? 143.738 146.009 175.805 1.00 65.20 67 THR C CA 1
ATOM 6242 C C . THR C 3 1 ? 145.172 145.918 175.299 1.00 65.20 67 THR C C 1
ATOM 6243 O O . THR C 3 1 ? 145.588 146.703 174.446 1.00 65.20 67 THR C O 1
ATOM 6247 N N . LEU C 3 2 ? 145.926 144.965 175.851 1.00 52.14 68 LEU C N 1
ATOM 6248 C CA . LEU C 3 2 ? 147.306 144.642 175.497 1.00 52.14 68 LEU C CA 1
ATOM 6249 C C . LEU C 3 2 ? 148.288 145.739 175.903 1.00 52.14 68 LEU C C 1
ATOM 6250 O O . LEU C 3 2 ? 149.503 145.545 175.770 1.00 52.14 68 LEU C O 1
ATOM 6255 N N . ARG C 3 3 ? 147.812 146.868 176.421 1.00 48.91 69 ARG C N 1
ATOM 6256 C CA . ARG C 3 3 ? 148.683 147.951 176.860 1.00 48.91 69 ARG C CA 1
ATOM 6257 C C . ARG C 3 3 ? 148.556 148.231 178.348 1.00 48.91 69 ARG C C 1
ATOM 6258 O O . ARG C 3 3 ? 149.572 148.398 179.032 1.00 48.91 69 ARG C O 1
ATOM 6266 N N . THR C 3 4 ? 147.329 148.289 178.874 1.00 55.14 70 THR C N 1
ATOM 6267 C CA . THR C 3 4 ? 147.154 148.500 180.307 1.00 55.14 70 THR C CA 1
ATOM 6268 C C . THR C 3 4 ? 147.558 147.269 181.111 1.00 55.14 70 THR C C 1
ATOM 6269 O O . THR C 3 4 ? 147.979 147.398 182.267 1.00 55.14 70 THR C O 1
ATOM 6273 N N . SER C 3 5 ? 147.440 146.076 180.522 1.00 56.37 71 SER C N 1
ATOM 6274 C CA . SER C 3 5 ? 147.887 144.868 181.206 1.00 56.37 71 SER C CA 1
ATOM 6275 C C . SER C 3 5 ? 149.388 144.909 181.460 1.00 56.37 71 SER C C 1
ATOM 6276 O O . SER C 3 5 ? 149.854 144.556 182.550 1.00 56.37 71 SER C O 1
ATOM 6279 N N . GLY C 3 6 ? 150.159 145.349 180.466 1.00 54.66 72 GLY C N 1
ATOM 6280 C CA . GLY C 3 6 ? 151.588 145.503 180.672 1.00 54.66 72 GLY C CA 1
ATOM 6281 C C . GLY C 3 6 ? 151.915 146.539 181.728 1.00 54.66 72 GLY C C 1
ATOM 6282 O O . GLY C 3 6 ? 152.845 146.361 182.519 1.00 54.66 72 GLY C O 1
ATOM 6283 N N . GLU C 3 7 ? 151.156 147.637 181.758 1.00 58.94 73 GLU C N 1
ATOM 6284 C CA . GLU C 3 7 ? 151.391 148.670 182.761 1.00 58.94 73 GLU C CA 1
ATOM 6285 C C . GLU C 3 7 ? 151.121 148.152 184.168 1.00 58.94 73 GLU C C 1
ATOM 6286 O O . GLU C 3 7 ? 151.900 148.412 185.094 1.00 58.94 73 GLU C O 1
ATOM 6292 N N . LEU C 3 8 ? 150.023 147.411 184.352 1.00 55.49 74 LEU C N 1
ATOM 6293 C CA . LEU C 3 8 ? 149.744 146.866 185.676 1.00 55.49 74 LEU C CA 1
ATOM 6294 C C . LEU C 3 8 ? 150.754 145.793 186.062 1.00 55.49 74 LEU C C 1
ATOM 6295 O O . LEU C 3 8 ? 151.123 145.689 187.238 1.00 55.49 74 LEU C O 1
ATOM 6300 N N . LEU C 3 9 ? 151.224 145.000 185.095 1.00 54.50 75 LEU C N 1
ATOM 6301 C CA . LEU C 3 9 ? 152.290 144.045 185.384 1.00 54.50 75 LEU C CA 1
ATOM 6302 C C . LEU C 3 9 ? 153.558 144.758 185.839 1.00 54.50 75 LEU C C 1
ATOM 6303 O O . LEU C 3 9 ? 154.206 144.332 186.805 1.00 54.50 75 LEU C O 1
ATOM 6308 N N . GLN C 3 10 ? 153.924 145.844 185.155 1.00 56.42 76 GLN C N 1
ATOM 6309 C CA . GLN C 3 10 ? 155.103 146.607 185.547 1.00 56.42 76 GLN C CA 1
ATOM 6310 C C . GLN C 3 10 ? 154.939 147.186 186.945 1.00 56.42 76 GLN C C 1
ATOM 6311 O O . GLN C 3 10 ? 155.872 147.141 187.754 1.00 56.42 76 GLN C O 1
ATOM 6317 N N . GLY C 3 11 ? 153.759 147.729 187.247 1.00 56.60 77 GLY C N 1
ATOM 6318 C CA . GLY C 3 11 ? 153.523 148.263 188.581 1.00 56.60 77 GLY C CA 1
ATOM 6319 C C . GLY C 3 11 ? 153.601 147.198 189.659 1.00 56.60 77 GLY C C 1
ATOM 6320 O O . GLY C 3 11 ? 154.152 147.431 190.739 1.00 56.60 77 GLY C O 1
ATOM 6321 N N . ILE C 3 12 ? 153.050 146.013 189.380 1.00 54.22 78 ILE C N 1
ATOM 6322 C CA . ILE C 3 12 ? 153.104 144.915 190.340 1.00 54.22 78 ILE C CA 1
ATOM 6323 C C . ILE C 3 12 ? 154.548 144.493 190.587 1.00 54.22 78 ILE C C 1
ATOM 6324 O O . ILE C 3 12 ? 154.961 144.278 191.734 1.00 54.22 78 ILE C O 1
ATOM 6329 N N . VAL C 3 13 ? 155.339 144.374 189.519 1.00 57.14 79 VAL C N 1
ATOM 6330 C CA . VAL C 3 13 ? 156.739 143.990 189.684 1.00 57.14 79 VAL C CA 1
ATOM 6331 C C . VAL C 3 13 ? 157.501 145.058 190.459 1.00 57.14 79 VAL C C 1
ATOM 6332 O O . VAL C 3 13 ? 158.345 144.744 191.309 1.00 57.14 79 VAL C O 1
ATOM 6336 N N . ARG C 3 14 ? 157.220 146.335 190.184 1.00 62.08 80 ARG C N 1
ATOM 6337 C CA . ARG C 3 14 ? 157.904 147.406 190.902 1.00 62.08 80 ARG C CA 1
ATOM 6338 C C . ARG C 3 14 ? 157.553 147.406 192.386 1.00 62.08 80 ARG C C 1
ATOM 6339 O O . ARG C 3 14 ? 158.433 147.601 193.230 1.00 62.08 80 ARG C O 1
ATOM 6347 N N . VAL C 3 15 ? 156.278 147.200 192.729 1.00 62.33 81 VAL C N 1
ATOM 6348 C CA . VAL C 3 15 ? 155.922 147.178 194.147 1.00 62.33 81 VAL C CA 1
ATOM 6349 C C . VAL C 3 15 ? 156.503 145.940 194.827 1.00 62.33 81 VAL C C 1
ATOM 6350 O O . VAL C 3 15 ? 156.915 146.000 195.995 1.00 62.33 81 VAL C O 1
ATOM 6354 N N . TYR C 3 16 ? 156.569 144.810 194.115 1.00 66.58 82 TYR C N 1
ATOM 6355 C CA . TYR C 3 16 ? 157.227 143.624 194.658 1.00 66.58 82 TYR C CA 1
ATOM 6356 C C . TYR C 3 16 ? 158.699 143.897 194.943 1.00 66.58 82 TYR C C 1
ATOM 6357 O O . TYR C 3 16 ? 159.218 143.535 196.005 1.00 66.58 82 TYR C O 1
ATOM 6366 N N . SER C 3 17 ? 159.387 144.550 194.003 1.00 68.67 83 SER C N 1
ATOM 6367 C CA . SER C 3 17 ? 160.797 144.871 194.202 1.00 68.67 83 SER C CA 1
ATOM 6368 C C . SER C 3 17 ? 160.983 145.870 195.336 1.00 68.67 83 SER C C 1
ATOM 6369 O O . SER C 3 17 ? 161.961 145.791 196.086 1.00 68.67 83 SER C O 1
ATOM 6372 N N . LYS C 3 18 ? 160.062 146.830 195.467 1.00 72.33 84 LYS C N 1
ATOM 6373 C CA . LYS C 3 18 ? 160.146 147.797 196.558 1.00 72.33 84 LYS C CA 1
ATOM 6374 C C . LYS C 3 18 ? 159.983 147.116 197.911 1.00 72.33 84 LYS C C 1
ATOM 6375 O O . LYS C 3 18 ? 160.720 147.411 198.861 1.00 72.33 84 LYS C O 1
ATOM 6381 N N . GLN C 3 19 ? 159.022 146.195 198.021 1.00 70.82 85 GLN C N 1
ATOM 6382 C CA . GLN C 3 19 ? 158.872 145.435 199.259 1.00 70.82 85 GLN C CA 1
ATOM 6383 C C . GLN C 3 19 ? 160.115 144.591 199.539 1.00 70.82 85 GLN C C 1
ATOM 6384 O O . GLN C 3 19 ? 160.588 144.520 200.682 1.00 70.82 85 GLN C O 1
ATOM 6390 N N . ALA C 3 20 ? 160.671 143.964 198.498 1.00 71.59 86 ALA C N 1
ATOM 6391 C CA . ALA C 3 20 ? 161.874 143.155 198.669 1.00 71.59 86 ALA C CA 1
ATOM 6392 C C . ALA C 3 20 ? 163.053 143.993 199.149 1.00 71.59 86 ALA C C 1
ATOM 6393 O O . ALA C 3 20 ? 163.791 143.572 200.046 1.00 71.59 86 ALA C O 1
ATOM 6395 N N . THR C 3 21 ? 163.243 145.185 198.578 1.00 74.50 87 THR C N 1
ATOM 6396 C CA . THR C 3 21 ? 164.365 146.025 198.978 1.00 74.50 87 THR C CA 1
ATOM 6397 C C . THR C 3 21 ? 164.146 146.690 200.332 1.00 74.50 87 THR C C 1
ATOM 6398 O O . THR C 3 21 ? 165.128 147.028 201.002 1.00 74.50 87 THR C O 1
ATOM 6402 N N . PHE C 3 22 ? 162.894 146.887 200.753 1.00 76.19 88 PHE C N 1
ATOM 6403 C CA . PHE C 3 22 ? 162.659 147.288 202.134 1.00 76.19 88 PHE C CA 1
ATOM 6404 C C . PHE C 3 22 ? 162.932 146.161 203.120 1.00 76.19 88 PHE C C 1
ATOM 6405 O O . PHE C 3 22 ? 163.364 146.438 204.244 1.00 76.19 88 PHE C O 1
ATOM 6413 N N . LEU C 3 23 ? 162.696 144.906 202.731 1.00 73.49 89 LEU C N 1
ATOM 6414 C CA . LEU C 3 23 ? 162.989 143.786 203.619 1.00 73.49 89 LEU C CA 1
ATOM 6415 C C . LEU C 3 23 ? 164.482 143.626 203.898 1.00 73.49 89 LEU C C 1
ATOM 6416 O O . LEU C 3 23 ? 164.859 143.202 205.001 1.00 73.49 89 LEU C O 1
ATOM 6421 N N . LEU C 3 24 ? 165.337 143.970 202.929 1.00 75.33 90 LEU C N 1
ATOM 6422 C CA . LEU C 3 24 ? 166.777 143.981 203.173 1.00 75.33 90 LEU C CA 1
ATOM 6423 C C . LEU C 3 24 ? 167.137 144.856 204.361 1.00 75.33 90 LEU C C 1
ATOM 6424 O O . LEU C 3 24 ? 167.934 144.454 205.218 1.00 75.33 90 LEU C O 1
ATOM 6429 N N . THR C 3 25 ? 166.573 146.062 204.423 1.00 77.30 91 THR C N 1
ATOM 6430 C CA . THR C 3 25 ? 166.896 146.963 205.521 1.00 77.30 91 THR C CA 1
ATOM 6431 C C . THR C 3 25 ? 166.453 146.381 206.856 1.00 77.30 91 THR C C 1
ATOM 6432 O O . THR C 3 25 ? 167.190 146.453 207.843 1.00 77.30 91 THR C O 1
ATOM 6436 N N . ASP C 3 26 ? 165.257 145.793 206.906 1.00 76.36 92 ASP C N 1
ATOM 6437 C CA . ASP C 3 26 ? 164.798 145.189 208.151 1.00 76.36 92 ASP C CA 1
ATOM 6438 C C . ASP C 3 26 ? 165.749 144.090 208.595 1.00 76.36 92 ASP C C 1
ATOM 6439 O O . ASP C 3 26 ? 166.093 143.998 209.780 1.00 76.36 92 ASP C O 1
ATOM 6444 N N . ILE C 3 27 ? 166.209 143.266 207.651 1.00 77.30 93 ILE C N 1
ATOM 6445 C CA . ILE C 3 27 ? 167.165 142.214 207.987 1.00 77.30 93 ILE C CA 1
ATOM 6446 C C . ILE C 3 27 ? 168.462 142.815 208.522 1.00 77.30 93 ILE C C 1
ATOM 6447 O O . ILE C 3 27 ? 169.035 142.322 209.503 1.00 77.30 93 ILE C O 1
ATOM 6452 N N . LYS C 3 28 ? 168.951 143.882 207.882 1.00 81.13 94 LYS C N 1
ATOM 6453 C CA . LYS C 3 28 ? 170.230 144.456 208.294 1.00 81.13 94 LYS C CA 1
ATOM 6454 C C . LYS C 3 28 ? 170.147 145.084 209.680 1.00 81.13 94 LYS C C 1
ATOM 6455 O O . LYS C 3 28 ? 171.056 144.910 210.499 1.00 81.13 94 LYS C O 1
ATOM 6461 N N . ASP C 3 29 ? 169.072 145.823 209.968 1.00 80.30 95 ASP C N 1
ATOM 6462 C CA . ASP C 3 29 ? 168.919 146.363 211.318 1.00 80.30 95 ASP C CA 1
ATOM 6463 C C . ASP C 3 29 ? 168.693 145.260 212.345 1.00 80.30 95 ASP C C 1
ATOM 6464 O O . ASP C 3 29 ? 169.129 145.386 213.494 1.00 80.30 95 ASP C O 1
ATOM 6469 N N . THR C 3 30 ? 168.021 144.170 211.966 1.00 79.52 96 THR C N 1
ATOM 6470 C CA . THR C 3 30 ? 167.896 143.046 212.891 1.00 79.52 96 THR C CA 1
ATOM 6471 C C . THR C 3 30 ? 169.265 142.466 213.233 1.00 79.52 96 THR C C 1
ATOM 6472 O O . THR C 3 30 ? 169.575 142.211 214.405 1.00 79.52 96 THR C O 1
ATOM 6476 N N . LEU C 3 31 ? 170.109 142.272 212.215 1.00 80.10 97 LEU C N 1
ATOM 6477 C CA . LEU C 3 31 ? 171.454 141.756 212.452 1.00 80.10 97 LEU C CA 1
ATOM 6478 C C . LEU C 3 31 ? 172.281 142.728 213.285 1.00 80.10 97 LEU C C 1
ATOM 6479 O O . LEU C 3 31 ? 173.040 142.312 214.170 1.00 80.10 97 LEU C O 1
ATOM 6484 N N . THR C 3 32 ? 172.155 144.029 213.011 1.00 80.69 98 THR C N 1
ATOM 6485 C CA . THR C 3 32 ? 172.884 145.028 213.787 1.00 80.69 98 THR C CA 1
ATOM 6486 C C . THR C 3 32 ? 172.441 145.024 215.244 1.00 80.69 98 THR C C 1
ATOM 6487 O O . THR C 3 32 ? 173.269 145.147 216.153 1.00 80.69 98 THR C O 1
ATOM 6491 N N . LYS C 3 33 ? 171.134 144.889 215.484 1.00 82.59 99 LYS C N 1
ATOM 6492 C CA . LYS C 3 33 ? 170.626 144.824 216.849 1.00 82.59 99 LYS C CA 1
ATOM 6493 C C . LYS C 3 33 ? 171.129 143.577 217.565 1.00 82.59 99 LYS C C 1
ATOM 6494 O O . LYS C 3 33 ? 171.435 143.626 218.762 1.00 82.59 99 LYS C O 1
ATOM 6500 N N . ILE C 3 34 ? 171.212 142.449 216.855 1.00 83.68 100 ILE C N 1
ATOM 6501 C CA . ILE C 3 34 ? 171.816 141.253 217.441 1.00 83.68 100 ILE C CA 1
ATOM 6502 C C . ILE C 3 34 ? 173.274 141.515 217.802 1.00 83.68 100 ILE C C 1
ATOM 6503 O O . ILE C 3 34 ? 173.743 141.140 218.883 1.00 83.68 100 ILE C O 1
ATOM 6508 N N . SER C 3 35 ? 174.015 142.158 216.896 1.00 84.68 101 SER C N 1
ATOM 6509 C CA . SER C 3 35 ? 175.443 142.367 217.120 1.00 84.68 101 SER C CA 1
ATOM 6510 C C . SER C 3 35 ? 175.695 143.327 218.276 1.00 84.68 101 SER C C 1
ATOM 6511 O O . SER C 3 35 ? 176.674 143.172 219.017 1.00 84.68 101 SER C O 1
ATOM 6514 N N . MET C 3 36 ? 174.828 144.330 218.442 1.00 86.42 102 MET C N 1
ATOM 6515 C CA . MET C 3 36 ? 175.034 145.329 219.488 1.00 86.42 102 MET C CA 1
ATOM 6516 C C . MET C 3 36 ? 174.953 144.709 220.878 1.00 86.42 102 MET C C 1
ATOM 6517 O O . MET C 3 36 ? 175.756 145.037 221.759 1.00 86.42 102 MET C O 1
ATOM 6522 N N . LEU C 3 37 ? 173.991 143.819 221.095 1.00 86.48 103 LEU C N 1
ATOM 6523 C CA . LEU C 3 37 ? 173.836 143.167 222.391 1.00 86.48 103 LEU C CA 1
ATOM 6524 C C . LEU C 3 37 ? 174.279 141.708 222.326 1.00 86.48 103 LEU C C 1
ATOM 6525 O O . LEU C 3 37 ? 175.416 141.379 222.664 1.00 86.48 103 LEU C O 1
ATOM 6530 N N . VAL C 3 38 ? 139.699 154.899 113.693 1.00 56.07 502 VAL C N 1
ATOM 6531 C CA . VAL C 3 38 ? 139.773 156.198 113.038 1.00 56.07 502 VAL C CA 1
ATOM 6532 C C . VAL C 3 38 ? 141.106 156.867 113.339 1.00 56.07 502 VAL C C 1
ATOM 6533 O O . VAL C 3 38 ? 141.803 156.489 114.280 1.00 56.07 502 VAL C O 1
ATOM 6537 N N . ILE C 3 39 ? 141.458 157.861 112.533 1.00 54.44 503 ILE C N 1
ATOM 6538 C CA . ILE C 3 39 ? 142.705 158.594 112.715 1.00 54.44 503 ILE C CA 1
ATOM 6539 C C . ILE C 3 39 ? 142.557 159.554 113.886 1.00 54.44 503 ILE C C 1
ATOM 6540 O O . ILE C 3 39 ? 141.527 160.224 114.036 1.00 54.44 503 ILE C O 1
ATOM 6545 N N . PHE C 3 40 ? 143.588 159.618 114.732 1.00 51.13 504 PHE C N 1
ATOM 6546 C CA . PHE C 3 40 ? 143.555 160.524 115.876 1.00 51.13 504 PHE C CA 1
ATOM 6547 C C . PHE C 3 40 ? 143.481 161.982 115.440 1.00 51.13 504 PHE C C 1
ATOM 6548 O O . PHE C 3 40 ? 142.887 162.810 116.139 1.00 51.13 504 PHE C O 1
ATOM 6556 N N . THR C 3 41 ? 144.081 162.315 114.294 1.00 55.30 505 THR C N 1
ATOM 6557 C CA . THR C 3 41 ? 143.983 163.676 113.779 1.00 55.30 505 THR C CA 1
ATOM 6558 C C . THR C 3 41 ? 142.538 164.032 113.455 1.00 55.30 505 THR C C 1
ATOM 6559 O O . THR C 3 41 ? 142.095 165.160 113.705 1.00 55.30 505 THR C O 1
ATOM 6563 N N . ASP C 3 42 ? 141.785 163.080 112.898 1.00 58.39 506 ASP C N 1
ATOM 6564 C CA . ASP C 3 42 ? 140.368 163.309 112.642 1.00 58.39 506 ASP C CA 1
ATOM 6565 C C . ASP C 3 42 ? 139.603 163.533 113.941 1.00 58.39 506 ASP C C 1
ATOM 6566 O O . ASP C 3 42 ? 138.696 164.371 114.001 1.00 58.39 506 ASP C O 1
ATOM 6571 N N . VAL C 3 43 ? 139.951 162.785 114.991 1.00 55.62 507 VAL C N 1
ATOM 6572 C CA . VAL C 3 43 ? 139.305 162.969 116.289 1.00 55.62 507 VAL C CA 1
ATOM 6573 C C . VAL C 3 43 ? 139.597 164.360 116.837 1.00 55.62 507 VAL C C 1
ATOM 6574 O O . VAL C 3 43 ? 138.701 165.040 117.353 1.00 55.62 507 VAL C O 1
ATOM 6578 N N . LEU C 3 44 ? 140.852 164.804 116.738 1.00 55.04 508 LEU C N 1
ATOM 6579 C CA . LEU C 3 44 ? 141.201 166.143 117.203 1.00 55.04 508 LEU C CA 1
ATOM 6580 C C . LEU C 3 44 ? 140.492 167.225 116.397 1.00 55.04 508 LEU C C 1
ATOM 6581 O O . LEU C 3 44 ? 140.064 168.236 116.964 1.00 55.04 508 LEU C O 1
ATOM 6586 N N . LYS C 3 45 ? 140.370 167.037 115.080 1.00 62.27 509 LYS C N 1
ATOM 6587 C CA . LYS C 3 45 ? 139.690 168.027 114.250 1.00 62.27 509 LYS C CA 1
ATOM 6588 C C . LYS C 3 45 ? 138.226 168.171 114.643 1.00 62.27 509 LYS C C 1
ATOM 6589 O O . LYS C 3 45 ? 137.702 169.289 114.714 1.00 62.27 509 LYS C O 1
ATOM 6595 N N . SER C 3 46 ? 137.551 167.056 114.903 1.00 63.00 510 SER C N 1
ATOM 6596 C CA . SER C 3 46 ? 136.147 167.089 115.295 1.00 63.00 510 SER C CA 1
ATOM 6597 C C . SER C 3 46 ? 136.004 167.298 116.799 1.00 63.00 510 SER C C 1
ATOM 6598 O O . SER C 3 46 ? 135.218 166.618 117.458 1.00 63.00 510 SER C O 1
ATOM 6601 N N . ILE C 3 47 ? 144.535 174.243 115.956 1.00 42.42 519 ILE C N 1
ATOM 6602 C CA . ILE C 3 47 ? 144.525 173.784 117.339 1.00 42.42 519 ILE C CA 1
ATOM 6603 C C . ILE C 3 47 ? 145.926 173.865 117.933 1.00 42.42 519 ILE C C 1
ATOM 6604 O O . ILE C 3 47 ? 146.907 173.498 117.284 1.00 42.42 519 ILE C O 1
ATOM 6609 N N . THR C 3 48 ? 146.017 174.351 119.168 1.00 42.68 520 THR C N 1
ATOM 6610 C CA . THR C 3 48 ? 147.301 174.484 119.837 1.00 42.68 520 THR C CA 1
ATOM 6611 C C . THR C 3 48 ? 147.708 173.153 120.465 1.00 42.68 520 THR C C 1
ATOM 6612 O O . THR C 3 48 ? 147.008 172.143 120.365 1.00 42.68 520 THR C O 1
ATOM 6616 N N . LYS C 3 49 ? 148.869 173.155 121.126 1.00 38.10 521 LYS C N 1
ATOM 6617 C CA . LYS C 3 49 ? 149.387 171.926 121.717 1.00 38.10 521 LYS C CA 1
ATOM 6618 C C . LYS C 3 49 ? 148.549 171.464 122.903 1.00 38.10 521 LYS C C 1
ATOM 6619 O O . LYS C 3 49 ? 148.543 170.271 123.221 1.00 38.10 521 LYS C O 1
ATOM 6625 N N . ARG C 3 50 ? 147.838 172.383 123.558 1.00 38.18 522 ARG C N 1
ATOM 6626 C CA . ARG C 3 50 ? 147.160 172.060 124.811 1.00 38.18 522 ARG C CA 1
ATOM 6627 C C . ARG C 3 50 ? 146.102 170.981 124.613 1.00 38.18 522 ARG C C 1
ATOM 6628 O O . ARG C 3 50 ? 146.190 169.891 125.191 1.00 38.18 522 ARG C O 1
ATOM 6636 N N . GLU C 3 51 ? 145.082 171.270 123.800 1.00 39.01 523 GLU C N 1
ATOM 6637 C CA . GLU C 3 51 ? 143.995 170.312 123.622 1.00 39.01 523 GLU C CA 1
ATOM 6638 C C . GLU C 3 51 ? 144.454 169.066 122.875 1.00 39.01 523 GLU C C 1
ATOM 6639 O O . GLU C 3 51 ? 143.945 167.972 123.136 1.00 39.01 523 GLU C O 1
ATOM 6645 N N . ALA C 3 52 ? 145.410 169.205 121.955 1.00 36.85 524 ALA C N 1
ATOM 6646 C CA . ALA C 3 52 ? 145.932 168.035 121.254 1.00 36.85 524 ALA C CA 1
ATOM 6647 C C . ALA C 3 52 ? 146.602 167.071 122.228 1.00 36.85 524 ALA C C 1
ATOM 6648 O O . ALA C 3 52 ? 146.350 165.861 122.195 1.00 36.85 524 ALA C O 1
ATOM 6650 N N . SER C 3 53 ? 147.443 167.597 123.121 1.00 32.15 525 SER C N 1
ATOM 6651 C CA . SER C 3 53 ? 148.096 166.749 124.110 1.00 32.15 525 SER C CA 1
ATOM 6652 C C . SER C 3 53 ? 147.103 166.199 125.125 1.00 32.15 525 SER C C 1
ATOM 6653 O O . SER C 3 53 ? 147.255 165.062 125.585 1.00 32.15 525 SER C O 1
ATOM 6656 N N . ARG C 3 54 ? 146.087 166.985 125.490 1.00 32.88 526 ARG C N 1
ATOM 6657 C CA . ARG C 3 54 ? 145.060 166.480 126.395 1.00 32.88 526 ARG C CA 1
ATOM 6658 C C . ARG C 3 54 ? 144.311 165.307 125.774 1.00 32.88 526 ARG C C 1
ATOM 6659 O O . ARG C 3 54 ? 144.078 164.288 126.435 1.00 32.88 526 ARG C O 1
ATOM 6667 N N . GLY C 3 55 ? 143.939 165.428 124.498 1.00 32.43 527 GLY C N 1
ATOM 6668 C CA . GLY C 3 55 ? 143.294 164.319 123.817 1.00 32.43 527 GLY C CA 1
ATOM 6669 C C . GLY C 3 55 ? 144.211 163.122 123.655 1.00 32.43 527 GLY C C 1
ATOM 6670 O O . GLY C 3 55 ? 143.765 161.975 123.724 1.00 32.43 527 GLY C O 1
ATOM 6671 N N . PHE C 3 56 ? 145.504 163.372 123.435 1.00 30.73 528 PHE C N 1
ATOM 6672 C CA . PHE C 3 56 ? 146.466 162.278 123.344 1.00 30.73 528 PHE C CA 1
ATOM 6673 C C . PHE C 3 56 ? 146.545 161.510 124.657 1.00 30.73 528 PHE C C 1
ATOM 6674 O O . PHE C 3 56 ? 146.528 160.273 124.673 1.00 30.73 528 PHE C O 1
ATOM 6682 N N . PHE C 3 57 ? 146.617 162.230 125.778 1.00 31.48 529 PHE C N 1
ATOM 6683 C CA . PHE C 3 57 ? 146.647 161.564 127.075 1.00 31.48 529 PHE C CA 1
ATOM 6684 C C . PHE C 3 57 ? 145.339 160.830 127.346 1.00 31.48 529 PHE C C 1
ATOM 6685 O O . PHE C 3 57 ? 145.341 159.731 127.910 1.00 31.48 529 PHE C O 1
ATOM 6693 N N . ASP C 3 58 ? 144.210 161.426 126.952 1.00 32.42 530 ASP C N 1
ATOM 6694 C CA . ASP C 3 58 ? 142.921 160.774 127.155 1.00 32.42 530 ASP C CA 1
ATOM 6695 C C . ASP C 3 58 ? 142.826 159.472 126.367 1.00 32.42 530 ASP C C 1
ATOM 6696 O O . ASP C 3 58 ? 142.369 158.450 126.894 1.00 32.42 530 ASP C O 1
ATOM 6701 N N . ILE C 3 59 ? 143.253 159.486 125.101 1.00 34.04 531 ILE C N 1
ATOM 6702 C CA . ILE C 3 59 ? 143.184 158.270 124.299 1.00 34.04 531 ILE C CA 1
ATOM 6703 C C . ILE C 3 59 ? 144.179 157.235 124.809 1.00 34.04 531 ILE C C 1
ATOM 6704 O O . ILE C 3 59 ? 143.902 156.030 124.772 1.00 34.04 531 ILE C O 1
ATOM 6709 N N . LEU C 3 60 ? 145.337 157.675 125.313 1.00 28.34 532 LEU C N 1
ATOM 6710 C CA . LEU C 3 60 ? 146.281 156.739 125.914 1.00 28.34 532 LEU C CA 1
ATOM 6711 C C . LEU C 3 60 ? 145.685 156.071 127.148 1.00 28.34 532 LEU C C 1
ATOM 6712 O O . LEU C 3 60 ? 145.831 154.859 127.340 1.00 28.34 532 LEU C O 1
ATOM 6717 N N . SER C 3 61 ? 145.007 156.849 127.995 1.00 32.92 533 SER C N 1
ATOM 6718 C CA . SER C 3 61 ? 144.367 156.278 129.176 1.00 32.92 533 SER C CA 1
ATOM 6719 C C . SER C 3 61 ? 143.249 155.316 128.789 1.00 32.92 533 SER C C 1
ATOM 6720 O O . SER C 3 61 ? 143.081 154.263 129.414 1.00 32.92 533 SER C O 1
ATOM 6723 N N . LEU C 3 62 ? 142.467 155.670 127.765 1.00 34.34 534 LEU C N 1
ATOM 6724 C CA . LEU C 3 62 ? 141.410 154.775 127.301 1.00 34.34 534 LEU C CA 1
ATOM 6725 C C . LEU C 3 62 ? 141.988 153.468 126.772 1.00 34.34 534 LEU C C 1
ATOM 6726 O O . LEU C 3 62 ? 141.432 152.390 127.017 1.00 34.34 534 LEU C O 1
ATOM 6731 N N . ALA C 3 63 ? 143.098 153.545 126.034 1.00 35.01 535 ALA C N 1
ATOM 6732 C CA . ALA C 3 63 ? 143.760 152.333 125.562 1.00 35.01 535 ALA C CA 1
ATOM 6733 C C . ALA C 3 63 ? 144.281 151.498 126.726 1.00 35.01 535 ALA C C 1
ATOM 6734 O O . ALA C 3 63 ? 144.185 150.266 126.707 1.00 35.01 535 ALA C O 1
ATOM 6736 N N . THR C 3 64 ? 144.844 152.154 127.744 1.00 36.64 536 THR C N 1
ATOM 6737 C CA . THR C 3 64 ? 145.325 151.431 128.918 1.00 36.64 536 THR C CA 1
ATOM 6738 C C . THR C 3 64 ? 144.183 150.715 129.626 1.00 36.64 536 THR C C 1
ATOM 6739 O O . THR C 3 64 ? 144.339 149.572 130.075 1.00 36.64 536 THR C O 1
ATOM 6743 N N . GLU C 3 65 ? 143.024 151.369 129.734 1.00 43.54 537 GLU C N 1
ATOM 6744 C CA . GLU C 3 65 ? 141.857 150.731 130.329 1.00 43.54 537 GLU C CA 1
ATOM 6745 C C . GLU C 3 65 ? 141.406 149.507 129.539 1.00 43.54 537 GLU C C 1
ATOM 6746 O O . GLU C 3 65 ? 140.887 148.556 130.135 1.00 43.54 537 GLU C O 1
ATOM 6752 N N . GLY C 3 66 ? 141.613 149.499 128.226 1.00 53.01 538 GLY C N 1
ATOM 6753 C CA . GLY C 3 66 ? 141.270 148.359 127.403 1.00 53.01 538 GLY C CA 1
ATOM 6754 C C . GLY C 3 66 ? 139.941 148.442 126.690 1.00 53.01 538 GLY C C 1
ATOM 6755 O O . GLY C 3 66 ? 139.525 147.449 126.079 1.00 53.01 538 GLY C O 1
ATOM 6756 N N . CYS C 3 67 ? 139.254 149.585 126.752 1.00 60.01 539 CYS C N 1
ATOM 6757 C CA . CYS C 3 67 ? 137.988 149.724 126.042 1.00 60.01 539 CYS C CA 1
ATOM 6758 C C . CYS C 3 67 ? 138.186 149.664 124.532 1.00 60.01 539 CYS C C 1
ATOM 6759 O O . CYS C 3 67 ? 137.410 149.013 123.823 1.00 60.01 539 CYS C O 1
ATOM 6762 N N . ILE C 3 68 ? 139.218 150.336 124.019 1.00 54.54 540 ILE C N 1
ATOM 6763 C CA . ILE C 3 68 ? 139.472 150.418 122.589 1.00 54.54 540 ILE C CA 1
ATOM 6764 C C . ILE C 3 68 ? 140.954 150.184 122.327 1.00 54.54 540 ILE C C 1
ATOM 6765 O O . ILE C 3 68 ? 141.794 150.293 123.221 1.00 54.54 540 ILE C O 1
ATOM 6770 N N . GLY C 3 69 ? 141.265 149.856 121.074 1.00 51.27 541 GLY C N 1
ATOM 6771 C CA . GLY C 3 69 ? 142.631 149.562 120.685 1.00 51.27 541 GLY C CA 1
ATOM 6772 C C . GLY C 3 69 ? 143.289 150.654 119.866 1.00 51.27 541 GLY C C 1
ATOM 6773 O O . GLY C 3 69 ? 142.612 151.408 119.160 1.00 51.27 541 GLY C O 1
ATOM 6774 N N . LEU C 3 70 ? 144.614 150.745 119.951 1.00 45.17 542 LEU C N 1
ATOM 6775 C CA . LEU C 3 70 ? 145.384 151.765 119.255 1.00 45.17 542 LEU C CA 1
ATOM 6776 C C . LEU C 3 70 ? 146.465 151.101 118.415 1.00 45.17 542 LEU C C 1
ATOM 6777 O O . LEU C 3 70 ? 147.110 150.147 118.860 1.00 45.17 542 LEU C O 1
ATOM 6782 N N . SER C 3 71 ? 146.658 151.608 117.198 1.00 50.04 543 SER C N 1
ATOM 6783 C CA . SER C 3 71 ? 147.640 151.058 116.276 1.00 50.04 543 SER C CA 1
ATOM 6784 C C . SER C 3 71 ? 148.456 152.179 115.647 1.00 50.04 543 SER C C 1
ATOM 6785 O O . SER C 3 71 ? 147.973 153.301 115.473 1.00 50.04 543 SER C O 1
ATOM 6788 N N . GLN C 3 72 ? 149.705 151.863 115.311 1.00 49.67 544 GLN C N 1
ATOM 6789 C CA . GLN C 3 72 ? 150.581 152.787 114.604 1.00 49.67 544 GLN C CA 1
ATOM 6790 C C . GLN C 3 72 ? 151.388 152.009 113.578 1.00 49.67 544 GLN C C 1
ATOM 6791 O O . GLN C 3 72 ? 151.882 150.918 113.874 1.00 49.67 544 GLN C O 1
ATOM 6797 N N . THR C 3 73 ? 151.522 152.572 112.378 1.00 55.05 545 THR C N 1
ATOM 6798 C CA . THR C 3 73 ? 152.219 151.901 111.287 1.00 55.05 545 THR C CA 1
ATOM 6799 C C . THR C 3 73 ? 153.648 152.385 111.088 1.00 55.05 545 THR C C 1
ATOM 6800 O O . THR C 3 73 ? 154.519 151.578 110.751 1.00 55.05 545 THR C O 1
ATOM 6804 N N . GLU C 3 74 ? 153.912 153.670 111.288 1.00 54.42 546 GLU C N 1
ATOM 6805 C CA . GLU C 3 74 ? 155.228 154.254 111.075 1.00 54.42 546 GLU C CA 1
ATOM 6806 C C . GLU C 3 74 ? 155.769 154.802 112.392 1.00 54.42 546 GLU C C 1
ATOM 6807 O O . GLU C 3 74 ? 155.100 154.771 113.426 1.00 54.42 546 GLU C O 1
ATOM 6813 N N . ALA C 3 75 ? 157.007 155.301 112.342 1.00 52.71 547 ALA C N 1
ATOM 6814 C CA . ALA C 3 75 ? 157.630 155.861 113.537 1.00 52.71 547 ALA C CA 1
ATOM 6815 C C . ALA C 3 75 ? 156.869 157.085 114.032 1.00 52.71 547 ALA C C 1
ATOM 6816 O O . ALA C 3 75 ? 156.643 157.247 115.237 1.00 52.71 547 ALA C O 1
ATOM 6818 N N . PHE C 3 76 ? 156.463 157.960 113.111 1.00 48.96 548 PHE C N 1
ATOM 6819 C CA . PHE C 3 76 ? 155.706 159.160 113.448 1.00 48.96 548 PHE C CA 1
ATOM 6820 C C . PHE C 3 76 ? 154.375 159.219 112.707 1.00 48.96 548 PHE C C 1
ATOM 6821 O O . PHE C 3 76 ? 153.784 160.297 112.584 1.00 48.96 548 PHE C O 1
ATOM 6829 N N . GLY C 3 77 ? 153.893 158.083 112.213 1.00 53.68 549 GLY C N 1
ATOM 6830 C CA . GLY C 3 77 ? 152.668 158.063 111.444 1.00 53.68 549 GLY C CA 1
ATOM 6831 C C . GLY C 3 77 ? 151.439 158.308 112.296 1.00 53.68 549 GLY C C 1
ATOM 6832 O O . GLY C 3 77 ? 151.474 158.313 113.527 1.00 53.68 549 GLY C O 1
ATOM 6833 N N . ASN C 3 78 ? 150.320 158.521 111.609 1.00 54.81 550 ASN C N 1
ATOM 6834 C CA . ASN C 3 78 ? 149.060 158.787 112.285 1.00 54.81 550 ASN C CA 1
ATOM 6835 C C . ASN C 3 78 ? 148.584 157.560 113.056 1.00 54.81 550 ASN C C 1
ATOM 6836 O O . ASN C 3 78 ? 148.778 156.415 112.638 1.00 54.81 550 ASN C O 1
ATOM 6841 N N . ILE C 3 79 ? 147.960 157.813 114.198 1.00 54.25 551 ILE C N 1
ATOM 6842 C CA . ILE C 3 79 ? 147.479 156.763 115.086 1.00 54.25 551 ILE C CA 1
ATOM 6843 C C . ILE C 3 79 ? 146.076 156.357 114.661 1.00 54.25 551 ILE C C 1
ATOM 6844 O O . ILE C 3 79 ? 145.223 157.200 114.366 1.00 54.25 551 ILE C O 1
ATOM 6849 N N . LYS C 3 80 ? 145.830 155.050 114.628 1.00 53.18 552 LYS C N 1
ATOM 6850 C CA . LYS C 3 80 ? 144.535 154.497 114.259 1.00 53.18 552 LYS C CA 1
ATOM 6851 C C . LYS C 3 80 ? 143.832 153.988 115.509 1.00 53.18 552 LYS C C 1
ATOM 6852 O O . LYS C 3 80 ? 144.423 153.246 116.302 1.00 53.18 552 LYS C O 1
ATOM 6858 N N . ILE C 3 81 ? 142.574 154.388 115.679 1.00 53.14 553 ILE C N 1
ATOM 6859 C CA . ILE C 3 81 ? 141.766 154.018 116.834 1.00 53.14 553 ILE C CA 1
ATOM 6860 C C . ILE C 3 81 ? 140.731 153.003 116.369 1.00 53.14 553 ILE C C 1
ATOM 6861 O O . ILE C 3 81 ? 139.974 153.266 115.427 1.00 53.14 553 ILE C O 1
ATOM 6866 N N . ASP C 3 82 ? 140.696 151.844 117.024 1.00 57.45 554 ASP C N 1
ATOM 6867 C CA . ASP C 3 82 ? 139.743 150.791 116.708 1.00 57.45 554 ASP C CA 1
ATOM 6868 C C . ASP C 3 82 ? 138.814 150.588 117.896 1.00 57.45 554 ASP C C 1
ATOM 6869 O O . ASP C 3 82 ? 139.278 150.367 119.020 1.00 57.45 554 ASP C O 1
ATOM 6874 N N . ALA C 3 83 ? 137.511 150.664 117.646 1.00 61.65 555 ALA C N 1
ATOM 6875 C CA . ALA C 3 83 ? 136.518 150.497 118.700 1.00 61.65 555 ALA C CA 1
ATOM 6876 C C . ALA C 3 83 ? 135.881 149.113 118.640 1.00 61.65 555 ALA C C 1
ATOM 6877 O O . ALA C 3 83 ? 135.788 148.508 117.571 1.00 61.65 555 ALA C O 1
ATOM 6879 N N . THR D 4 221 ? 140.232 144.413 250.306 1.00 82.60 221 THR D N 1
ATOM 6880 C CA . THR D 4 221 ? 139.121 145.144 249.708 1.00 82.60 221 THR D CA 1
ATOM 6881 C C . THR D 4 221 ? 139.536 146.566 249.346 1.00 82.60 221 THR D C 1
ATOM 6882 O O . THR D 4 221 ? 140.475 147.113 249.923 1.00 82.60 221 THR D O 1
ATOM 6884 N N . THR D 4 222 ? 138.829 147.155 248.379 1.00 81.45 222 THR D N 1
ATOM 6885 C CA . THR D 4 222 ? 139.140 148.520 247.962 1.00 81.45 222 THR D CA 1
ATOM 6886 C C . THR D 4 222 ? 138.900 149.512 249.093 1.00 81.45 222 THR D C 1
ATOM 6887 O O . THR D 4 222 ? 139.708 150.423 249.313 1.00 81.45 222 THR D O 1
ATOM 6889 N N . ASN D 4 223 ? 137.790 149.355 249.820 1.00 82.61 223 ASN D N 1
ATOM 6890 C CA . ASN D 4 223 ? 137.507 150.245 250.941 1.00 82.61 223 ASN D CA 1
ATOM 6891 C C . ASN D 4 223 ? 138.558 150.106 252.036 1.00 82.61 223 ASN D C 1
ATOM 6892 O O . ASN D 4 223 ? 139.004 151.106 252.610 1.00 82.61 223 ASN D O 1
ATOM 6894 N N . CYS D 4 224 ? 138.961 148.870 252.341 1.00 82.22 224 CYS D N 1
ATOM 6895 C CA . CYS D 4 224 ? 139.990 148.656 253.354 1.00 82.22 224 CYS D CA 1
ATOM 6896 C C . CYS D 4 224 ? 141.317 149.272 252.932 1.00 82.22 224 CYS D C 1
ATOM 6897 O O . CYS D 4 224 ? 142.011 149.893 253.747 1.00 82.22 224 CYS D O 1
ATOM 6899 N N . LEU D 4 225 ? 141.691 149.107 251.660 1.00 81.04 225 LEU D N 1
ATOM 6900 C CA . LEU D 4 225 ? 142.929 149.703 251.168 1.00 81.04 225 LEU D CA 1
ATOM 6901 C C . LEU D 4 225 ? 142.875 151.224 251.233 1.00 81.04 225 LEU D C 1
ATOM 6902 O O . LEU D 4 225 ? 143.856 151.872 251.618 1.00 81.04 225 LEU D O 1
ATOM 6904 N N . THR D 4 226 ? 141.736 151.812 250.855 1.00 78.66 226 THR D N 1
ATOM 6905 C CA . THR D 4 226 ? 141.594 153.263 250.926 1.00 78.66 226 THR D CA 1
ATOM 6906 C C . THR D 4 226 ? 141.687 153.757 252.364 1.00 78.66 226 THR D C 1
ATOM 6907 O O . THR D 4 226 ? 142.331 154.777 252.638 1.00 78.66 226 THR D O 1
ATOM 6909 N N . LYS D 4 227 ? 141.048 153.046 253.297 1.00 80.72 227 LYS D N 1
ATOM 6910 C CA . LYS D 4 227 ? 141.120 153.435 254.702 1.00 80.72 227 LYS D CA 1
ATOM 6911 C C . LYS D 4 227 ? 142.544 153.327 255.232 1.00 80.72 227 LYS D C 1
ATOM 6912 O O . LYS D 4 227 ? 143.004 154.197 255.982 1.00 80.72 227 LYS D O 1
ATOM 6914 N N . LEU D 4 228 ? 143.259 152.262 254.857 1.00 80.64 228 LEU D N 1
ATOM 6915 C CA . LEU D 4 228 ? 144.646 152.113 255.283 1.00 80.64 228 LEU D CA 1
ATOM 6916 C C . LEU D 4 228 ? 145.518 153.229 254.724 1.00 80.64 228 LEU D C 1
ATOM 6917 O O . LEU D 4 228 ? 146.371 153.775 255.434 1.00 80.64 228 LEU D O 1
ATOM 6919 N N . GLN D 4 229 ? 145.321 153.580 253.451 1.00 78.78 229 GLN D N 1
ATOM 6920 C CA . GLN D 4 229 ? 146.087 154.671 252.856 1.00 78.78 229 GLN D CA 1
ATOM 6921 C C . GLN D 4 229 ? 145.788 155.996 253.547 1.00 78.78 229 GLN D C 1
ATOM 6922 O O . GLN D 4 229 ? 146.701 156.791 253.805 1.00 78.78 229 GLN D O 1
ATOM 6924 N N . MET D 4 230 ? 144.513 156.253 253.852 1.00 77.15 230 MET D N 1
ATOM 6925 C CA . MET D 4 230 ? 144.152 157.482 254.551 1.00 77.15 230 MET D CA 1
ATOM 6926 C C . MET D 4 230 ? 144.775 157.531 255.940 1.00 77.15 230 MET D C 1
ATOM 6927 O O . MET D 4 230 ? 145.273 158.578 256.370 1.00 77.15 230 MET D O 1
ATOM 6929 N N . THR D 4 231 ? 144.757 156.404 256.659 1.00 77.48 231 THR D N 1
ATOM 6930 C CA . THR D 4 231 ? 145.367 156.361 257.984 1.00 77.48 231 THR D CA 1
ATOM 6931 C C . THR D 4 231 ? 146.872 156.585 257.906 1.00 77.48 231 THR D C 1
ATOM 6932 O O . THR D 4 231 ? 147.447 157.288 258.746 1.00 77.48 231 THR D O 1
ATOM 6934 N N . ILE D 4 232 ? 147.528 155.991 256.905 1.00 76.84 232 ILE D N 1
ATOM 6935 C CA . ILE D 4 232 ? 148.966 156.178 256.741 1.00 76.84 232 ILE D CA 1
ATOM 6936 C C . ILE D 4 232 ? 149.283 157.636 256.433 1.00 76.84 232 ILE D C 1
ATOM 6937 O O . ILE D 4 232 ? 150.245 158.203 256.966 1.00 76.84 232 ILE D O 1
ATOM 6939 N N . LYS D 4 233 ? 148.486 158.262 255.563 1.00 78.30 233 LYS D N 1
ATOM 6940 C CA . LYS D 4 233 ? 148.703 159.668 255.241 1.00 78.30 233 LYS D CA 1
ATOM 6941 C C . LYS D 4 233 ? 148.487 160.557 256.460 1.00 78.30 233 LYS D C 1
ATOM 6942 O O . LYS D 4 233 ? 149.246 161.506 256.689 1.00 78.30 233 LYS D O 1
ATOM 6944 N N . ASN D 4 234 ? 147.453 160.267 257.254 1.00 78.84 234 ASN D N 1
ATOM 6945 C CA . ASN D 4 234 ? 147.186 161.063 258.447 1.00 78.84 234 ASN D CA 1
ATOM 6946 C C . ASN D 4 234 ? 148.294 160.903 259.482 1.00 78.84 234 ASN D C 1
ATOM 6947 O O . ASN D 4 234 ? 148.676 161.875 260.144 1.00 78.84 234 ASN D O 1
ATOM 6949 N N . ILE D 4 235 ? 148.814 159.684 259.641 1.00 79.68 235 ILE D N 1
ATOM 6950 C CA . ILE D 4 235 ? 149.888 159.450 260.603 1.00 79.68 235 ILE D CA 1
ATOM 6951 C C . ILE D 4 235 ? 151.139 160.222 260.207 1.00 79.68 235 ILE D C 1
ATOM 6952 O O . ILE D 4 235 ? 151.802 160.836 261.051 1.00 79.68 235 ILE D O 1
ATOM 6954 N N . THR D 4 236 ? 151.481 160.203 258.922 1.00 78.09 236 THR D N 1
ATOM 6955 C CA . THR D 4 236 ? 152.657 160.912 258.432 1.00 78.09 236 THR D CA 1
ATOM 6956 C C . THR D 4 236 ? 152.423 162.419 258.422 1.00 78.09 236 THR D C 1
ATOM 6957 O O . THR D 4 236 ? 152.805 163.122 259.357 1.00 78.09 236 THR D O 1
ATOM 6959 N N . LEU D 4 250 ? 154.674 145.126 258.749 1.00 76.83 250 LEU D N 1
ATOM 6960 C CA . LEU D 4 250 ? 155.203 143.924 258.115 1.00 76.83 250 LEU D CA 1
ATOM 6961 C C . LEU D 4 250 ? 154.082 143.084 257.512 1.00 76.83 250 LEU D C 1
ATOM 6962 O O . LEU D 4 250 ? 154.166 142.652 256.363 1.00 76.83 250 LEU D O 1
ATOM 6964 N N . LEU D 4 251 ? 153.031 142.852 258.303 1.00 77.92 251 LEU D N 1
ATOM 6965 C CA . LEU D 4 251 ? 151.895 142.077 257.817 1.00 77.92 251 LEU D CA 1
ATOM 6966 C C . LEU D 4 251 ? 151.182 142.795 256.676 1.00 77.92 251 LEU D C 1
ATOM 6967 O O . LEU D 4 251 ? 150.754 142.156 255.706 1.00 77.92 251 LEU D O 1
ATOM 6969 N N . ARG D 4 252 ? 151.040 144.119 256.777 1.00 75.09 252 ARG D N 1
ATOM 6970 C CA . ARG D 4 252 ? 150.391 144.878 255.713 1.00 75.09 252 ARG D CA 1
ATOM 6971 C C . ARG D 4 252 ? 151.181 144.793 254.413 1.00 75.09 252 ARG D C 1
ATOM 6972 O O . ARG D 4 252 ? 150.599 144.637 253.334 1.00 75.09 252 ARG D O 1
ATOM 6974 N N . LEU D 4 253 ? 152.509 144.900 254.496 1.00 75.22 253 LEU D N 1
ATOM 6975 C CA . LEU D 4 253 ? 153.337 144.792 253.297 1.00 75.22 253 LEU D CA 1
ATOM 6976 C C . LEU D 4 253 ? 153.225 143.406 252.673 1.00 75.22 253 LEU D C 1
ATOM 6977 O O . LEU D 4 253 ? 153.149 143.275 251.445 1.00 75.22 253 LEU D O 1
ATOM 6979 N N . LEU D 4 254 ? 153.217 142.360 253.503 1.00 74.97 254 LEU D N 1
ATOM 6980 C CA . LEU D 4 254 ? 153.067 141.004 252.983 1.00 74.97 254 LEU D CA 1
ATOM 6981 C C . LEU D 4 254 ? 151.713 140.817 252.311 1.00 74.97 254 LEU D C 1
ATOM 6982 O O . LEU D 4 254 ? 151.620 140.196 251.245 1.00 74.97 254 LEU D O 1
ATOM 6984 N N . ASP D 4 255 ? 150.649 141.345 252.921 1.00 76.65 255 ASP D N 1
ATOM 6985 C CA . ASP D 4 255 ? 149.324 141.249 252.315 1.00 76.65 255 ASP D CA 1
ATOM 6986 C C . ASP D 4 255 ? 149.268 142.002 250.992 1.00 76.65 255 ASP D C 1
ATOM 6987 O O . ASP D 4 255 ? 148.663 141.525 250.023 1.00 76.65 255 ASP D O 1
ATOM 6989 N N . VAL D 4 256 ? 149.889 143.182 250.933 1.00 76.54 256 VAL D N 1
ATOM 6990 C CA . VAL D 4 256 ? 149.912 143.954 249.692 1.00 76.54 256 VAL D CA 1
ATOM 6991 C C . VAL D 4 256 ? 150.668 143.197 248.607 1.00 76.54 256 VAL D C 1
ATOM 6992 O O . VAL D 4 256 ? 150.243 143.158 247.447 1.00 76.54 256 VAL D O 1
ATOM 6994 N N . MET D 4 257 ? 151.804 142.593 248.964 1.00 77.08 257 MET D N 1
ATOM 6995 C CA . MET D 4 257 ? 152.567 141.815 247.994 1.00 77.08 257 MET D CA 1
ATOM 6996 C C . MET D 4 257 ? 151.772 140.612 247.502 1.00 77.08 257 MET D C 1
ATOM 6997 O O . MET D 4 257 ? 151.795 140.287 246.310 1.00 77.08 257 MET D O 1
ATOM 6999 N N . VAL D 4 258 ? 151.063 139.936 248.410 1.00 78.66 258 VAL D N 1
ATOM 7000 C CA . VAL D 4 258 ? 150.246 138.790 248.017 1.00 78.66 258 VAL D CA 1
ATOM 7001 C C . VAL D 4 258 ? 149.132 139.227 247.074 1.00 78.66 258 VAL D C 1
ATOM 7002 O O . VAL D 4 258 ? 148.845 138.555 246.076 1.00 78.66 258 VAL D O 1
ATOM 7004 N N . CYS D 4 259 ? 148.482 140.353 247.380 1.00 80.30 259 CYS D N 1
ATOM 7005 C CA . CYS D 4 259 ? 147.425 140.858 246.510 1.00 80.30 259 CYS D CA 1
ATOM 7006 C C . CYS D 4 259 ? 147.969 141.235 245.137 1.00 80.30 259 CYS D C 1
ATOM 7007 O O . CYS D 4 259 ? 147.330 140.961 244.114 1.00 80.30 259 CYS D O 1
ATOM 7009 N N . ASN D 4 260 ? 149.145 141.866 245.096 1.00 81.09 260 ASN D N 1
ATOM 7010 C CA . ASN D 4 260 ? 149.745 142.230 243.817 1.00 81.09 260 ASN D CA 1
ATOM 7011 C C . ASN D 4 260 ? 150.169 141.001 243.023 1.00 81.09 260 ASN D C 1
ATOM 7012 O O . ASN D 4 260 ? 150.151 141.028 241.787 1.00 81.09 260 ASN D O 1
ATOM 7014 N N . ILE D 4 261 ? 150.559 139.923 243.710 1.00 80.86 261 ILE D N 1
ATOM 7015 C CA . ILE D 4 261 ? 150.947 138.698 243.017 1.00 80.86 261 ILE D CA 1
ATOM 7016 C C . ILE D 4 261 ? 149.765 138.119 242.251 1.00 80.86 261 ILE D C 1
ATOM 7017 O O . ILE D 4 261 ? 149.901 137.686 241.100 1.00 80.86 261 ILE D O 1
ATOM 7019 N N . LYS D 4 262 ? 148.590 138.101 242.873 1.00 84.18 262 LYS D N 1
ATOM 7020 C CA . LYS D 4 262 ? 147.390 137.583 242.227 1.00 84.18 262 LYS D CA 1
ATOM 7021 C C . LYS D 4 262 ? 146.625 138.698 241.522 1.00 84.18 262 LYS D C 1
ATOM 7022 O O . LYS D 4 262 ? 146.654 138.805 240.295 1.00 84.18 262 LYS D O 1
ATOM 7024 N N . ARG D 4 278 ? 142.725 146.971 238.947 1.00 75.56 278 ARG D N 1
ATOM 7025 C CA . ARG D 4 278 ? 142.676 148.228 239.683 1.00 75.56 278 ARG D CA 1
ATOM 7026 C C . ARG D 4 278 ? 143.057 148.022 241.146 1.00 75.56 278 ARG D C 1
ATOM 7027 O O . ARG D 4 278 ? 143.751 148.848 241.739 1.00 75.56 278 ARG D O 1
ATOM 7029 N N . TYR D 4 279 ? 142.590 146.912 241.723 1.00 76.07 279 TYR D N 1
ATOM 7030 C CA . TYR D 4 279 ? 142.911 146.610 243.114 1.00 76.07 279 TYR D CA 1
ATOM 7031 C C . TYR D 4 279 ? 144.402 146.354 243.298 1.00 76.07 279 TYR D C 1
ATOM 7032 O O . TYR D 4 279 ? 144.990 146.775 244.301 1.00 76.07 279 TYR D O 1
ATOM 7034 N N . ILE D 4 280 ? 145.027 145.658 242.345 1.00 77.40 280 ILE D N 1
ATOM 7035 C CA . ILE D 4 280 ? 146.455 145.367 242.444 1.00 77.40 280 ILE D CA 1
ATOM 7036 C C . ILE D 4 280 ? 147.264 146.658 242.411 1.00 77.40 280 ILE D C 1
ATOM 7037 O O . ILE D 4 280 ? 148.222 146.831 243.175 1.00 77.40 280 ILE D O 1
ATOM 7039 N N . ALA D 4 281 ? 146.895 147.581 241.520 1.00 78.24 281 ALA D N 1
ATOM 7040 C CA . ALA D 4 281 ? 147.599 148.856 241.440 1.00 78.24 281 ALA D CA 1
ATOM 7041 C C . ALA D 4 281 ? 147.431 149.661 242.722 1.00 78.24 281 ALA D C 1
ATOM 7042 O O . ALA D 4 281 ? 148.387 150.282 243.204 1.00 78.24 281 ALA D O 1
ATOM 7044 N N . LEU D 4 282 ? 146.223 149.666 243.288 1.00 80.07 282 LEU D N 1
ATOM 7045 C CA . LEU D 4 282 ? 145.990 150.381 244.540 1.00 80.07 282 LEU D CA 1
ATOM 7046 C C . LEU D 4 282 ? 146.814 149.783 245.674 1.00 80.07 282 LEU D C 1
ATOM 7047 O O . LEU D 4 282 ? 147.400 150.511 246.484 1.00 80.07 282 LEU D O 1
ATOM 7049 N N . LEU D 4 283 ? 146.869 148.450 245.747 1.00 78.72 283 LEU D N 1
ATOM 7050 C CA . LEU D 4 283 ? 147.679 147.798 246.770 1.00 78.72 283 LEU D CA 1
ATOM 7051 C C . LEU D 4 283 ? 149.160 148.107 246.597 1.00 78.72 283 LEU D C 1
ATOM 7052 O O . LEU D 4 283 ? 149.860 148.351 247.586 1.00 78.72 283 LEU D O 1
ATOM 7054 N N . SER D 4 284 ? 149.652 148.100 245.355 1.00 78.57 284 SER D N 1
ATOM 7055 C CA . SER D 4 284 ? 151.052 148.436 245.110 1.00 78.57 284 SER D CA 1
ATOM 7056 C C . SER D 4 284 ? 151.351 149.876 245.510 1.00 78.57 284 SER D C 1
ATOM 7057 O O . SER D 4 284 ? 152.396 150.158 246.106 1.00 78.57 284 SER D O 1
ATOM 7059 N N . THR D 4 285 ? 150.444 150.801 245.184 1.00 78.76 285 THR D N 1
ATOM 7060 C CA . THR D 4 285 ? 150.636 152.194 245.573 1.00 78.76 285 THR D CA 1
ATOM 7061 C C . THR D 4 285 ? 150.638 152.350 247.088 1.00 78.76 285 THR D C 1
ATOM 7062 O O . THR D 4 285 ? 151.446 153.106 247.641 1.00 78.76 285 THR D O 1
ATOM 7064 N N . ILE D 4 286 ? 149.740 151.642 247.777 1.00 77.79 286 ILE D N 1
ATOM 7065 C CA . ILE D 4 286 ? 149.696 151.706 249.235 1.00 77.79 286 ILE D CA 1
ATOM 7066 C C . ILE D 4 286 ? 150.986 151.161 249.833 1.00 77.79 286 ILE D C 1
ATOM 7067 O O . ILE D 4 286 ? 151.536 151.727 250.786 1.00 77.79 286 ILE D O 1
ATOM 7069 N N . VAL D 4 287 ? 151.485 150.047 249.289 1.00 77.02 287 VAL D N 1
ATOM 7070 C CA . VAL D 4 287 ? 152.730 149.466 249.785 1.00 77.02 287 VAL D CA 1
ATOM 7071 C C . VAL D 4 287 ? 153.893 150.424 249.562 1.00 77.02 287 VAL D C 1
ATOM 7072 O O . VAL D 4 287 ? 154.749 150.600 250.440 1.00 77.02 287 VAL D O 1
ATOM 7074 N N . LEU D 4 288 ? 153.950 151.051 248.385 1.00 75.68 288 LEU D N 1
ATOM 7075 C CA . LEU D 4 288 ? 155.020 152.002 248.101 1.00 75.68 288 LEU D CA 1
ATOM 7076 C C . LEU D 4 288 ? 154.955 153.205 249.034 1.00 75.68 288 LEU D C 1
ATOM 7077 O O . LEU D 4 288 ? 155.989 153.682 249.517 1.00 75.68 288 LEU D O 1
ATOM 7079 N N . PHE D 4 289 ? 153.749 153.713 249.295 1.00 74.81 289 PHE D N 1
ATOM 7080 C CA . PHE D 4 289 ? 153.603 154.842 250.208 1.00 74.81 289 PHE D CA 1
ATOM 7081 C C . PHE D 4 289 ? 154.012 154.464 251.626 1.00 74.81 289 PHE D C 1
ATOM 7082 O O . PHE D 4 289 ? 154.666 155.253 252.320 1.00 74.81 289 PHE D O 1
ATOM 7084 N N . ASN D 4 290 ? 153.631 153.266 252.077 1.00 73.38 290 ASN D N 1
ATOM 7085 C CA . ASN D 4 290 ? 154.007 152.824 253.415 1.00 73.38 290 ASN D CA 1
ATOM 7086 C C . ASN D 4 290 ? 155.517 152.657 253.539 1.00 73.38 290 ASN D C 1
ATOM 7087 O O . ASN D 4 290 ? 156.112 153.048 254.550 1.00 73.38 290 ASN D O 1
ATOM 7089 N N . ILE D 4 291 ? 156.152 152.082 252.523 1.00 75.12 291 ILE D N 1
ATOM 7090 C CA . ILE D 4 291 ? 157.593 151.870 252.542 1.00 75.12 291 ILE D CA 1
ATOM 7091 C C . ILE D 4 291 ? 158.322 153.186 252.307 1.00 75.12 291 ILE D C 1
ATOM 7092 O O . ILE D 4 291 ? 158.998 153.701 253.198 1.00 75.12 291 ILE D O 1
ATOM 7094 N N . GLU D 4 304 ? 163.532 142.530 249.689 1.00 30.00 304 GLU D N 1
ATOM 7095 C CA . GLU D 4 304 ? 163.576 143.036 248.296 1.00 30.00 304 GLU D CA 1
ATOM 7096 C C . GLU D 4 304 ? 162.371 142.504 247.514 1.00 30.00 304 GLU D C 1
ATOM 7097 O O . GLU D 4 304 ? 162.105 143.031 246.419 1.00 30.00 304 GLU D O 1
ATOM 7099 N N . SER D 4 305 ? 161.675 141.501 248.060 1.00 30.00 305 SER D N 1
ATOM 7100 C CA . SER D 4 305 ? 160.508 140.902 247.370 1.00 30.00 305 SER D CA 1
ATOM 7101 C C . SER D 4 305 ? 159.383 141.936 247.255 1.00 30.00 305 SER D C 1
ATOM 7102 O O . SER D 4 305 ? 158.813 142.061 246.156 1.00 30.00 305 SER D O 1
ATOM 7104 N N . TYR D 4 306 ? 159.077 142.638 248.350 1.00 30.00 306 TYR D N 1
ATOM 7105 C CA . TYR D 4 306 ? 158.012 143.669 248.337 1.00 30.00 306 TYR D CA 1
ATOM 7106 C C . TYR D 4 306 ? 158.249 144.635 247.171 1.00 30.00 306 TYR D C 1
ATOM 7107 O O . TYR D 4 306 ? 157.256 145.142 246.613 1.00 30.00 306 TYR D O 1
ATOM 7109 N N . ILE D 4 307 ? 159.517 144.865 246.814 1.00 73.27 307 ILE D N 1
ATOM 7110 C CA . ILE D 4 307 ? 159.862 145.796 245.699 1.00 73.27 307 ILE D CA 1
ATOM 7111 C C . ILE D 4 307 ? 159.854 145.011 244.384 1.00 73.27 307 ILE D C 1
ATOM 7112 O O . ILE D 4 307 ? 159.341 145.547 243.385 1.00 73.27 307 ILE D O 1
ATOM 7114 N N . MET D 4 308 ? 160.390 143.787 244.398 1.00 74.67 308 MET D N 1
ATOM 7115 C CA . MET D 4 308 ? 160.470 142.962 243.163 1.00 74.67 308 MET D CA 1
ATOM 7116 C C . MET D 4 308 ? 159.056 142.650 242.665 1.00 74.67 308 MET D C 1
ATOM 7117 O O . MET D 4 308 ? 158.869 142.608 241.433 1.00 74.67 308 MET D O 1
ATOM 7119 N N . GLU D 4 309 ? 158.098 142.457 243.581 1.00 76.69 309 GLU D N 1
ATOM 7120 C CA . GLU D 4 309 ? 156.721 142.198 243.167 1.00 76.69 309 GLU D CA 1
ATOM 7121 C C . GLU D 4 309 ? 156.044 143.437 242.601 1.00 76.69 309 GLU D C 1
ATOM 7122 O O . GLU D 4 309 ? 155.396 143.334 241.544 1.00 76.69 309 GLU D O 1
ATOM 7124 N N . PRO D 4 310 ? 156.118 144.607 243.241 1.00 76.17 310 PRO D N 1
ATOM 7125 C CA . PRO D 4 310 ? 155.553 145.812 242.615 1.00 76.17 310 PRO D CA 1
ATOM 7126 C C . PRO D 4 310 ? 156.208 146.157 241.291 1.00 76.17 310 PRO D C 1
ATOM 7127 O O . PRO D 4 310 ? 155.523 146.628 240.375 1.00 76.17 310 PRO D O 1
ATOM 7129 N N . VAL D 4 311 ? 157.516 145.924 241.159 1.00 75.86 311 VAL D N 1
ATOM 7130 C CA . VAL D 4 311 ? 158.195 146.188 239.893 1.00 75.86 311 VAL D CA 1
ATOM 7131 C C . VAL D 4 311 ? 157.659 145.272 238.802 1.00 75.86 311 VAL D C 1
ATOM 7132 O O . VAL D 4 311 ? 157.412 145.708 237.671 1.00 75.86 311 VAL D O 1
ATOM 7134 N N . ASN D 4 312 ? 157.469 143.990 239.121 1.00 76.98 312 ASN D N 1
ATOM 7135 C CA . ASN D 4 312 ? 156.917 143.054 238.145 1.00 76.98 312 ASN D CA 1
ATOM 7136 C C . ASN D 4 312 ? 155.485 143.421 237.773 1.00 76.98 312 ASN D C 1
ATOM 7137 O O . ASN D 4 312 ? 155.096 143.321 236.603 1.00 76.98 312 ASN D O 1
ATOM 7139 N N . PHE D 4 313 ? 154.682 143.835 238.757 1.00 76.79 313 PHE D N 1
ATOM 7140 C CA . PHE D 4 313 ? 153.312 144.247 238.466 1.00 76.79 313 PHE D CA 1
ATOM 7141 C C . PHE D 4 313 ? 153.286 145.470 237.557 1.00 76.79 313 PHE D C 1
ATOM 7142 O O . PHE D 4 313 ? 152.499 145.532 236.604 1.00 76.79 313 PHE D O 1
ATOM 7144 N N . LEU D 4 314 ? 154.146 146.454 237.835 1.00 77.54 314 LEU D N 1
ATOM 7145 C CA . LEU D 4 314 ? 154.230 147.631 236.979 1.00 77.54 314 LEU D CA 1
ATOM 7146 C C . LEU D 4 314 ? 154.706 147.260 235.581 1.00 77.54 314 LEU D C 1
ATOM 7147 O O . LEU D 4 314 ? 154.240 147.829 234.588 1.00 77.54 314 LEU D O 1
ATOM 7149 N N . SER D 4 315 ? 155.640 146.311 235.484 1.00 78.71 315 SER D N 1
ATOM 7150 C CA . SER D 4 315 ? 156.113 145.862 234.179 1.00 78.71 315 SER D CA 1
ATOM 7151 C C . SER D 4 315 ? 154.989 145.212 233.383 1.00 78.71 315 SER D C 1
ATOM 7152 O O . SER D 4 315 ? 154.830 145.471 232.184 1.00 78.71 315 SER D O 1
ATOM 7154 N N . ASP D 4 316 ? 154.198 144.360 234.038 1.00 79.19 316 ASP D N 1
ATOM 7155 C CA . ASP D 4 316 ? 153.067 143.735 233.362 1.00 79.19 316 ASP D CA 1
ATOM 7156 C C . ASP D 4 316 ? 152.048 144.778 232.918 1.00 79.19 316 ASP D C 1
ATOM 7157 O O . ASP D 4 316 ? 151.521 144.706 231.800 1.00 79.19 316 ASP D O 1
ATOM 7159 N N . LEU D 4 317 ? 151.764 145.759 233.780 1.00 80.50 317 LEU D N 1
ATOM 7160 C CA . LEU D 4 317 ? 150.814 146.808 233.421 1.00 80.50 317 LEU D CA 1
ATOM 7161 C C . LEU D 4 317 ? 151.314 147.628 232.237 1.00 80.50 317 LEU D C 1
ATOM 7162 O O . LEU D 4 317 ? 150.539 147.961 231.332 1.00 80.50 317 LEU D O 1
ATOM 7164 N N . ILE D 4 318 ? 152.605 147.963 232.226 1.00 81.18 318 ILE D N 1
ATOM 7165 C CA . ILE D 4 318 ? 153.167 148.745 231.128 1.00 81.18 318 ILE D CA 1
ATOM 7166 C C . ILE D 4 318 ? 153.148 147.944 229.833 1.00 81.18 318 ILE D C 1
ATOM 7167 O O . ILE D 4 318 ? 152.849 148.482 228.760 1.00 81.18 318 ILE D O 1
ATOM 7169 N N . GLU D 4 319 ? 153.475 146.651 229.906 1.00 82.69 319 GLU D N 1
ATOM 7170 C CA . GLU D 4 319 ? 153.435 145.810 228.715 1.00 82.69 319 GLU D CA 1
ATOM 7171 C C . GLU D 4 319 ? 152.019 145.698 228.166 1.00 82.69 319 GLU D C 1
ATOM 7172 O O . GLU D 4 319 ? 151.812 145.739 226.947 1.00 82.69 319 GLU D O 1
ATOM 7174 N N . SER D 4 320 ? 151.030 145.549 229.051 1.00 81.49 320 SER D N 1
ATOM 7175 C CA . SER D 4 320 ? 149.642 145.495 228.602 1.00 81.49 320 SER D CA 1
ATOM 7176 C C . SER D 4 320 ? 149.208 146.818 227.980 1.00 81.49 320 SER D C 1
ATOM 7177 O O . SER D 4 320 ? 148.529 146.831 226.946 1.00 81.49 320 SER D O 1
ATOM 7179 N N . LEU D 4 321 ? 149.587 147.940 228.597 1.00 82.64 321 LEU D N 1
ATOM 7180 C CA . LEU D 4 321 ? 149.203 149.245 228.066 1.00 82.64 321 LEU D CA 1
ATOM 7181 C C . LEU D 4 321 ? 149.878 149.524 226.728 1.00 82.64 321 LEU D C 1
ATOM 7182 O O . LEU D 4 321 ? 149.248 150.063 225.811 1.00 82.64 321 LEU D O 1
ATOM 7184 N N . LYS D 4 322 ? 151.152 149.169 226.598 1.00 84.75 322 LYS D N 1
ATOM 7185 C CA . LYS D 4 322 ? 151.895 149.416 225.368 1.00 84.75 322 LYS D CA 1
ATOM 7186 C C . LYS D 4 322 ? 151.428 148.496 224.245 1.00 84.75 322 LYS D C 1
ATOM 7187 O O . LYS D 4 322 ? 151.662 148.769 223.067 1.00 84.75 322 LYS D O 1
ATOM 7189 N N . ASP D 4 336 ? 143.795 158.239 235.746 1.00 91.28 336 ASP D N 1
ATOM 7190 C CA . ASP D 4 336 ? 144.356 158.922 236.907 1.00 91.28 336 ASP D CA 1
ATOM 7191 C C . ASP D 4 336 ? 144.653 157.931 238.024 1.00 91.28 336 ASP D C 1
ATOM 7192 O O . ASP D 4 336 ? 145.531 158.157 238.857 1.00 91.28 336 ASP D O 1
ATOM 7197 N N . THR D 4 337 ? 143.905 156.824 238.032 1.00 91.85 337 THR D N 1
ATOM 7198 C CA . THR D 4 337 ? 144.119 155.784 239.032 1.00 91.85 337 THR D CA 1
ATOM 7199 C C . THR D 4 337 ? 145.406 155.008 238.778 1.00 91.85 337 THR D C 1
ATOM 7200 O O . THR D 4 337 ? 145.802 154.181 239.608 1.00 91.85 337 THR D O 1
ATOM 7204 N N . PHE D 4 338 ? 146.055 155.236 237.636 1.00 90.00 338 PHE D N 1
ATOM 7205 C CA . PHE D 4 338 ? 147.289 154.520 237.333 1.00 90.00 338 PHE D CA 1
ATOM 7206 C C . PHE D 4 338 ? 148.516 155.303 237.795 1.00 90.00 338 PHE D C 1
ATOM 7207 O O . PHE D 4 338 ? 149.564 154.714 238.087 1.00 90.00 338 PHE D O 1
ATOM 7215 N N . GLN D 4 339 ? 148.404 156.631 237.877 1.00 87.30 339 GLN D N 1
ATOM 7216 C CA . GLN D 4 339 ? 149.590 157.479 237.967 1.00 87.30 339 GLN D CA 1
ATOM 7217 C C . GLN D 4 339 ? 150.136 157.636 239.384 1.00 87.30 339 GLN D C 1
ATOM 7218 O O . GLN D 4 339 ? 151.277 158.086 239.537 1.00 87.30 339 GLN D O 1
ATOM 7224 N N . GLU D 4 340 ? 149.368 157.292 240.423 1.00 89.32 340 GLU D N 1
ATOM 7225 C CA . GLU D 4 340 ? 149.856 157.531 241.780 1.00 89.32 340 GLU D CA 1
ATOM 7226 C C . GLU D 4 340 ? 151.040 156.628 242.110 1.00 89.32 340 GLU D C 1
ATOM 7227 O O . GLU D 4 340 ? 151.976 157.052 242.797 1.00 89.32 340 GLU D O 1
ATOM 7233 N N . ALA D 4 341 ? 151.018 155.379 241.637 1.00 86.42 341 ALA D N 1
ATOM 7234 C CA . ALA D 4 341 ? 152.149 154.487 241.876 1.00 86.42 341 ALA D CA 1
ATOM 7235 C C . ALA D 4 341 ? 153.414 155.016 241.213 1.00 86.42 341 ALA D C 1
ATOM 7236 O O . ALA D 4 341 ? 154.485 155.047 241.833 1.00 86.42 341 ALA D O 1
ATOM 7238 N N . LEU D 4 342 ? 153.305 155.455 239.957 1.00 85.33 342 LEU D N 1
ATOM 7239 C CA . LEU D 4 342 ? 154.454 156.000 239.246 1.00 85.33 342 LEU D CA 1
ATOM 7240 C C . LEU D 4 342 ? 154.889 157.349 239.800 1.00 85.33 342 LEU D C 1
ATOM 7241 O O . LEU D 4 342 ? 156.028 157.763 239.564 1.00 85.33 342 LEU D O 1
ATOM 7246 N N . GLU D 4 343 ? 154.008 158.050 240.513 1.00 84.54 343 GLU D N 1
ATOM 7247 C CA . GLU D 4 343 ? 154.384 159.307 241.145 1.00 84.54 343 GLU D CA 1
ATOM 7248 C C . GLU D 4 343 ? 155.080 159.096 242.484 1.00 84.54 343 GLU D C 1
ATOM 7249 O O . GLU D 4 343 ? 156.014 159.833 242.820 1.00 84.54 343 GLU D O 1
ATOM 7255 N N . LEU D 4 344 ? 154.639 158.106 243.262 1.00 83.45 344 LEU D N 1
ATOM 7256 C CA . LEU D 4 344 ? 155.266 157.825 244.549 1.00 83.45 344 LEU D CA 1
ATOM 7257 C C . LEU D 4 344 ? 156.502 156.941 244.433 1.00 83.45 344 LEU D C 1
ATOM 7258 O O . LEU D 4 344 ? 157.269 156.854 245.398 1.00 83.45 344 LEU D O 1
ATOM 7263 N N . LEU D 4 345 ? 156.710 156.282 243.293 1.00 81.56 345 LEU D N 1
ATOM 7264 C CA . LEU D 4 345 ? 157.930 155.492 243.119 1.00 81.56 345 LEU D CA 1
ATOM 7265 C C . LEU D 4 345 ? 159.204 156.331 243.177 1.00 81.56 345 LEU D C 1
ATOM 7266 O O . LEU D 4 345 ? 160.136 155.941 243.905 1.00 81.56 345 LEU D O 1
ATOM 7271 N N . PRO D 4 346 ? 159.334 157.452 242.453 1.00 82.72 346 PRO D N 1
ATOM 7272 C CA . PRO D 4 346 ? 160.589 158.218 242.539 1.00 82.72 346 PRO D CA 1
ATOM 7273 C C . PRO D 4 346 ? 160.877 158.760 243.925 1.00 82.72 346 PRO D C 1
ATOM 7274 O O . PRO D 4 346 ? 162.050 158.898 244.287 1.00 82.72 346 PRO D O 1
ATOM 7278 N N . LYS D 4 347 ? 159.847 159.078 244.715 1.00 84.30 347 LYS D N 1
ATOM 7279 C CA . LYS D 4 347 ? 160.087 159.540 246.078 1.00 84.30 347 LYS D CA 1
ATOM 7280 C C . LYS D 4 347 ? 160.763 158.459 246.913 1.00 84.30 347 LYS D C 1
ATOM 7281 O O . LYS D 4 347 ? 161.746 158.729 247.615 1.00 84.30 347 LYS D O 1
ATOM 7287 N N . TYR D 4 348 ? 160.259 157.226 246.836 1.00 86.13 348 TYR D N 1
ATOM 7288 C CA . TYR D 4 348 ? 160.893 156.120 247.546 1.00 86.13 348 TYR D CA 1
ATOM 7289 C C . TYR D 4 348 ? 162.290 155.844 247.005 1.00 86.13 348 TYR D C 1
ATOM 7290 O O . TYR D 4 348 ? 163.205 155.520 247.771 1.00 86.13 348 TYR D O 1
ATOM 7299 N N . ILE D 4 349 ? 162.470 155.958 245.687 1.00 83.21 349 ILE D N 1
ATOM 7300 C CA . ILE D 4 349 ? 163.784 155.720 245.093 1.00 83.21 349 ILE D CA 1
ATOM 7301 C C . ILE D 4 349 ? 164.797 156.733 245.615 1.00 83.21 349 ILE D C 1
ATOM 7302 O O . ILE D 4 349 ? 165.923 156.380 245.984 1.00 83.21 349 ILE D O 1
ATOM 7307 N N . ARG D 4 350 ? 164.406 158.008 245.660 1.00 82.56 350 ARG D N 1
ATOM 7308 C CA . ARG D 4 350 ? 165.304 159.049 246.145 1.00 82.56 350 ARG D CA 1
ATOM 7309 C C . ARG D 4 350 ? 165.563 158.922 247.640 1.00 82.56 350 ARG D C 1
ATOM 7310 O O . ARG D 4 350 ? 166.686 159.169 248.095 1.00 82.56 350 ARG D O 1
ATOM 7318 N N . ASN D 4 351 ? 164.548 158.541 248.417 1.00 86.16 351 ASN D N 1
ATOM 7319 C CA . ASN D 4 351 ? 164.694 158.451 249.867 1.00 86.16 351 ASN D CA 1
ATOM 7320 C C . ASN D 4 351 ? 165.390 157.159 250.290 1.00 86.16 351 ASN D C 1
ATOM 7321 O O . ASN D 4 351 ? 166.414 157.195 250.980 1.00 86.16 351 ASN D O 1
ATOM 7326 N N . GLY D 4 352 ? 164.847 156.013 249.885 1.00 89.39 352 GLY D N 1
ATOM 7327 C CA . GLY D 4 352 ? 165.375 154.734 250.294 1.00 89.39 352 GLY D CA 1
ATOM 7328 C C . GLY D 4 352 ? 166.424 154.184 249.349 1.00 89.39 352 GLY D C 1
ATOM 7329 O O . GLY D 4 352 ? 166.151 153.893 248.180 1.00 89.39 352 GLY D O 1
ATOM 7330 N N . PRO D 4 353 ? 167.652 154.033 249.841 1.00 91.04 353 PRO D N 1
ATOM 7331 C CA . PRO D 4 353 ? 168.730 153.442 249.035 1.00 91.04 353 PRO D CA 1
ATOM 7332 C C . PRO D 4 353 ? 168.914 151.941 249.214 1.00 91.04 353 PRO D C 1
ATOM 7333 O O . PRO D 4 353 ? 169.907 151.402 248.717 1.00 91.04 353 PRO D O 1
ATOM 7337 N N . PHE D 4 354 ? 167.996 151.259 249.902 1.00 92.97 354 PHE D N 1
ATOM 7338 C CA . PHE D 4 354 ? 168.160 149.842 250.210 1.00 92.97 354 PHE D CA 1
ATOM 7339 C C . PHE D 4 354 ? 168.014 148.940 248.991 1.00 92.97 354 PHE D C 1
ATOM 7340 O O . PHE D 4 354 ? 168.295 147.741 249.100 1.00 92.97 354 PHE D O 1
ATOM 7348 N N . LEU D 4 355 ? 167.577 149.473 247.852 1.00 89.91 355 LEU D N 1
ATOM 7349 C CA . LEU D 4 355 ? 167.405 148.650 246.661 1.00 89.91 355 LEU D CA 1
ATOM 7350 C C . LEU D 4 355 ? 168.745 148.097 246.194 1.00 89.91 355 LEU D C 1
ATOM 7351 O O . LEU D 4 355 ? 169.737 148.825 246.108 1.00 89.91 355 LEU D O 1
ATOM 7356 N N . ASP D 4 356 ? 168.769 146.802 245.889 1.00 87.22 356 ASP D N 1
ATOM 7357 C CA . ASP D 4 356 ? 169.985 146.160 245.422 1.00 87.22 356 ASP D CA 1
ATOM 7358 C C . ASP D 4 356 ? 170.168 146.385 243.921 1.00 87.22 356 ASP D C 1
ATOM 7359 O O . ASP D 4 356 ? 169.286 146.896 243.227 1.00 87.22 356 ASP D O 1
ATOM 7364 N N . ASP D 4 357 ? 171.339 145.985 243.422 1.00 88.01 357 ASP D N 1
ATOM 7365 C CA . ASP D 4 357 ? 171.682 146.221 242.024 1.00 88.01 357 ASP D CA 1
ATOM 7366 C C . ASP D 4 357 ? 170.805 145.432 241.060 1.00 88.01 357 ASP D C 1
ATOM 7367 O O . ASP D 4 357 ? 170.682 145.825 239.895 1.00 88.01 357 ASP D O 1
ATOM 7372 N N . ASN D 4 358 ? 170.198 144.333 241.512 1.00 84.70 358 ASN D N 1
ATOM 7373 C CA . ASN D 4 358 ? 169.396 143.511 240.612 1.00 84.70 358 ASN D CA 1
ATOM 7374 C C . ASN D 4 358 ? 168.082 144.194 240.249 1.00 84.70 358 ASN D C 1
ATOM 7375 O O . ASN D 4 358 ? 167.667 144.171 239.084 1.00 84.70 358 ASN D O 1
ATOM 7380 N N . VAL D 4 359 ? 167.411 144.802 241.229 1.00 82.31 359 VAL D N 1
ATOM 7381 C CA . VAL D 4 359 ? 166.102 145.393 240.966 1.00 82.31 359 VAL D CA 1
ATOM 7382 C C . VAL D 4 359 ? 166.236 146.698 240.191 1.00 82.31 359 VAL D C 1
ATOM 7383 O O . VAL D 4 359 ? 165.311 147.098 239.473 1.00 82.31 359 VAL D O 1
ATOM 7387 N N . THR D 4 360 ? 167.376 147.383 240.315 1.00 80.74 360 THR D N 1
ATOM 7388 C CA . THR D 4 360 ? 167.548 148.660 239.627 1.00 80.74 360 THR D CA 1
ATOM 7389 C C . THR D 4 360 ? 167.599 148.475 238.117 1.00 80.74 360 THR D C 1
ATOM 7390 O O . THR D 4 360 ? 167.121 149.333 237.365 1.00 80.74 360 THR D O 1
ATOM 7394 N N . ALA D 4 361 ? 168.191 147.371 237.654 1.00 76.47 361 ALA D N 1
ATOM 7395 C CA . ALA D 4 361 ? 168.356 147.163 236.219 1.00 76.47 361 ALA D CA 1
ATOM 7396 C C . ALA D 4 361 ? 167.009 147.062 235.512 1.00 76.47 361 ALA D C 1
ATOM 7397 O O . ALA D 4 361 ? 166.815 147.659 234.445 1.00 76.47 361 ALA D O 1
ATOM 7399 N N . LYS D 4 362 ? 166.068 146.312 236.091 1.00 75.99 362 LYS D N 1
ATOM 7400 C CA . LYS D 4 362 ? 164.761 146.144 235.464 1.00 75.99 362 LYS D CA 1
ATOM 7401 C C . LYS D 4 362 ? 164.033 147.476 235.349 1.00 75.99 362 LYS D C 1
ATOM 7402 O O . LYS D 4 362 ? 163.474 147.804 234.295 1.00 75.99 362 LYS D O 1
ATOM 7408 N N . LEU D 4 363 ? 164.033 148.260 236.432 1.00 74.60 363 LEU D N 1
ATOM 7409 C CA . LEU D 4 363 ? 163.379 149.565 236.403 1.00 74.60 363 LEU D CA 1
ATOM 7410 C C . LEU D 4 363 ? 164.041 150.487 235.390 1.00 74.60 363 LEU D C 1
ATOM 7411 O O . LEU D 4 363 ? 163.354 151.161 234.612 1.00 74.60 363 LEU D O 1
ATOM 7416 N N . VAL D 4 364 ? 165.376 150.514 235.371 1.00 71.81 364 VAL D N 1
ATOM 7417 C CA . VAL D 4 364 ? 166.095 151.364 234.427 1.00 71.81 364 VAL D CA 1
ATOM 7418 C C . VAL D 4 364 ? 165.714 151.002 233.001 1.00 71.81 364 VAL D C 1
ATOM 7419 O O . VAL D 4 364 ? 165.415 151.873 232.176 1.00 71.81 364 VAL D O 1
ATOM 7423 N N . TYR D 4 365 ? 165.699 149.706 232.694 1.00 76.06 365 TYR D N 1
ATOM 7424 C CA . TYR D 4 365 ? 165.457 149.283 231.321 1.00 76.06 365 TYR D CA 1
ATOM 7425 C C . TYR D 4 365 ? 164.017 149.545 230.900 1.00 76.06 365 TYR D C 1
ATOM 7426 O O . TYR D 4 365 ? 163.770 150.051 229.797 1.00 76.06 365 TYR D O 1
ATOM 7435 N N . ILE D 4 366 ? 163.051 149.233 231.769 1.00 72.65 366 ILE D N 1
ATOM 7436 C CA . ILE D 4 366 ? 161.654 149.447 231.402 1.00 72.65 366 ILE D CA 1
ATOM 7437 C C . ILE D 4 366 ? 161.365 150.935 231.251 1.00 72.65 366 ILE D C 1
ATOM 7438 O O . ILE D 4 366 ? 160.619 151.350 230.358 1.00 72.65 366 ILE D O 1
ATOM 7443 N N . PHE D 4 367 ? 161.973 151.768 232.099 1.00 70.57 367 PHE D N 1
ATOM 7444 C CA . PHE D 4 367 ? 161.716 153.197 232.010 1.00 70.57 367 PHE D CA 1
ATOM 7445 C C . PHE D 4 367 ? 162.426 153.829 230.820 1.00 70.57 367 PHE D C 1
ATOM 7446 O O . PHE D 4 367 ? 161.890 154.763 230.217 1.00 70.57 367 PHE D O 1
ATOM 7454 N N . SER D 4 368 ? 163.605 153.324 230.450 1.00 68.34 368 SER D N 1
ATOM 7455 C CA . SER D 4 368 ? 164.244 153.781 229.221 1.00 68.34 368 SER D CA 1
ATOM 7456 C C . SER D 4 368 ? 163.421 153.394 228.000 1.00 68.34 368 SER D C 1
ATOM 7457 O O . SER D 4 368 ? 163.303 154.175 227.049 1.00 68.34 368 SER D O 1
ATOM 7460 N N . ASP D 4 369 ? 162.850 152.185 228.003 1.00 69.86 369 ASP D N 1
ATOM 7461 C CA . ASP D 4 369 ? 161.971 151.785 226.908 1.00 69.86 369 ASP D CA 1
ATOM 7462 C C . ASP D 4 369 ? 160.724 152.659 226.855 1.00 69.86 369 ASP D C 1
ATOM 7463 O O . ASP D 4 369 ? 160.278 153.055 225.772 1.00 69.86 369 ASP D O 1
ATOM 7468 N N . LEU D 4 370 ? 160.150 152.973 228.019 1.00 67.46 370 LEU D N 1
ATOM 7469 C CA . LEU D 4 370 ? 158.911 153.742 228.057 1.00 67.46 370 LEU D CA 1
ATOM 7470 C C . LEU D 4 370 ? 159.135 155.206 227.699 1.00 67.46 370 LEU D C 1
ATOM 7471 O O . LEU D 4 370 ? 158.237 155.849 227.143 1.00 67.46 370 LEU D O 1
ATOM 7476 N N . LEU D 4 371 ? 160.313 155.751 228.012 1.00 64.07 371 LEU D N 1
ATOM 7477 C CA . LEU D 4 371 ? 160.592 157.148 227.702 1.00 64.07 371 LEU D CA 1
ATOM 7478 C C . LEU D 4 371 ? 160.577 157.400 226.200 1.00 64.07 371 LEU D C 1
ATOM 7479 O O . LEU D 4 371 ? 160.044 158.415 225.739 1.00 64.07 371 LEU D O 1
ATOM 7484 N N . MET D 4 372 ? 161.154 156.485 225.420 1.00 63.40 372 MET D N 1
ATOM 7485 C CA . MET D 4 372 ? 161.226 156.682 223.976 1.00 63.40 372 MET D CA 1
ATOM 7486 C C . MET D 4 372 ? 159.860 156.494 223.328 1.00 63.40 372 MET D C 1
ATOM 7487 O O . MET D 4 372 ? 159.315 157.420 222.717 1.00 63.40 372 MET D O 1
ATOM 7492 N N . ASN D 4 373 ? 159.289 155.300 223.456 1.00 65.42 373 ASN D N 1
ATOM 7493 C CA . ASN D 4 373 ? 157.975 155.013 222.889 1.00 65.42 373 ASN D CA 1
ATOM 7494 C C . ASN D 4 373 ? 157.187 154.069 223.789 1.00 65.42 373 ASN D C 1
ATOM 7495 O O . ASN D 4 373 ? 157.723 153.078 224.287 1.00 65.42 373 ASN D O 1
ATOM 7500 N N . SER D 4 386 ? 148.411 163.618 225.840 1.00 79.62 386 SER D N 1
ATOM 7501 C CA . SER D 4 386 ? 148.419 164.388 227.077 1.00 79.62 386 SER D CA 1
ATOM 7502 C C . SER D 4 386 ? 148.946 163.550 228.238 1.00 79.62 386 SER D C 1
ATOM 7503 O O . SER D 4 386 ? 149.944 163.902 228.868 1.00 79.62 386 SER D O 1
ATOM 7505 N N . PHE D 4 387 ? 148.262 162.437 228.516 1.00 79.77 387 PHE D N 1
ATOM 7506 C CA . PHE D 4 387 ? 148.698 161.549 229.590 1.00 79.77 387 PHE D CA 1
ATOM 7507 C C . PHE D 4 387 ? 150.024 160.876 229.263 1.00 79.77 387 PHE D C 1
ATOM 7508 O O . PHE D 4 387 ? 150.816 160.596 230.171 1.00 79.77 387 PHE D O 1
ATOM 7516 N N . TRP D 4 388 ? 150.284 160.606 227.982 1.00 79.49 388 TRP D N 1
ATOM 7517 C CA . TRP D 4 388 ? 151.546 159.982 227.596 1.00 79.49 388 TRP D CA 1
ATOM 7518 C C . TRP D 4 388 ? 152.727 160.898 227.894 1.00 79.49 388 TRP D C 1
ATOM 7519 O O . TRP D 4 388 ? 153.794 160.431 228.309 1.00 79.49 388 TRP D O 1
ATOM 7530 N N . ASP D 4 389 ? 152.558 162.206 227.684 1.00 77.27 389 ASP D N 1
ATOM 7531 C CA . ASP D 4 389 ? 153.616 163.152 228.024 1.00 77.27 389 ASP D CA 1
ATOM 7532 C C . ASP D 4 389 ? 153.891 163.154 229.523 1.00 77.27 389 ASP D C 1
ATOM 7533 O O . ASP D 4 389 ? 155.051 163.215 229.950 1.00 77.27 389 ASP D O 1
ATOM 7538 N N . ASN D 4 390 ? 152.836 163.091 230.339 1.00 76.82 390 ASN D N 1
ATOM 7539 C CA . ASN D 4 390 ? 153.022 163.023 231.785 1.00 76.82 390 ASN D CA 1
ATOM 7540 C C . ASN D 4 390 ? 153.729 161.734 232.185 1.00 76.82 390 ASN D C 1
ATOM 7541 O O . ASN D 4 390 ? 154.583 161.739 233.079 1.00 76.82 390 ASN D O 1
ATOM 7546 N N . VAL D 4 391 ? 153.387 160.620 231.534 1.00 75.00 391 VAL D N 1
ATOM 7547 C CA . VAL D 4 391 ? 154.058 159.353 231.816 1.00 75.00 391 VAL D CA 1
ATOM 7548 C C . VAL D 4 391 ? 155.538 159.441 231.462 1.00 75.00 391 VAL D C 1
ATOM 7549 O O . VAL D 4 391 ? 156.401 158.965 232.211 1.00 75.00 391 VAL D O 1
ATOM 7553 N N . LYS D 4 392 ? 155.853 160.046 230.315 1.00 71.70 392 LYS D N 1
ATOM 7554 C CA . LYS D 4 392 ? 157.250 160.215 229.921 1.00 71.70 392 LYS D CA 1
ATOM 7555 C C . LYS D 4 392 ? 157.998 161.103 230.909 1.00 71.70 392 LYS D C 1
ATOM 7556 O O . LYS D 4 392 ? 159.155 160.830 231.251 1.00 71.70 392 LYS D O 1
ATOM 7562 N N . ARG D 4 393 ? 157.354 162.177 231.372 1.00 74.16 393 ARG D N 1
ATOM 7563 C CA . ARG D 4 393 ? 157.975 163.050 232.364 1.00 74.16 393 ARG D CA 1
ATOM 7564 C C . ARG D 4 393 ? 158.234 162.306 233.669 1.00 74.16 393 ARG D C 1
ATOM 7565 O O . ARG D 4 393 ? 159.287 162.477 234.295 1.00 74.16 393 ARG D O 1
ATOM 7573 N N . ILE D 4 394 ? 157.280 161.475 234.092 1.00 75.59 394 ILE D N 1
ATOM 7574 C CA . ILE D 4 394 ? 157.459 160.679 235.304 1.00 75.59 394 ILE D CA 1
ATOM 7575 C C . ILE D 4 394 ? 158.623 159.710 235.136 1.00 75.59 394 ILE D C 1
ATOM 7576 O O . ILE D 4 394 ? 159.441 159.534 236.048 1.00 75.59 394 ILE D O 1
ATOM 7581 N N . SER D 4 395 ? 158.715 159.068 233.970 1.00 72.05 395 SER D N 1
ATOM 7582 C CA . SER D 4 395 ? 159.822 158.152 233.712 1.00 72.05 395 SER D CA 1
ATOM 7583 C C . SER D 4 395 ? 161.159 158.881 233.741 1.00 72.05 395 SER D C 1
ATOM 7584 O O . SER D 4 395 ? 162.144 158.367 234.284 1.00 72.05 395 SER D O 1
ATOM 7587 N N . SER D 4 396 ? 161.214 160.080 233.158 1.00 69.28 396 SER D N 1
ATOM 7588 C CA . SER D 4 396 ? 162.444 160.865 233.187 1.00 69.28 396 SER D CA 1
ATOM 7589 C C . SER D 4 396 ? 162.827 161.240 234.615 1.00 69.28 396 SER D C 1
ATOM 7590 O O . SER D 4 396 ? 164.006 161.185 234.987 1.00 69.28 396 SER D O 1
ATOM 7593 N N . ASP D 4 397 ? 161.841 161.635 235.425 1.00 71.14 397 ASP D N 1
ATOM 7594 C CA . ASP D 4 397 ? 162.120 161.965 236.818 1.00 71.14 397 ASP D CA 1
ATOM 7595 C C . ASP D 4 397 ? 162.640 160.751 237.577 1.00 71.14 397 ASP D C 1
ATOM 7596 O O . ASP D 4 397 ? 163.577 160.862 238.377 1.00 71.14 397 ASP D O 1
ATOM 7601 N N . ILE D 4 398 ? 162.048 159.581 237.336 1.00 73.81 398 ILE D N 1
ATOM 7602 C CA . ILE D 4 398 ? 162.519 158.369 237.998 1.00 73.81 398 ILE D CA 1
ATOM 7603 C C . ILE D 4 398 ? 163.943 158.040 237.565 1.00 73.81 398 ILE D C 1
ATOM 7604 O O . ILE D 4 398 ? 164.778 157.643 238.386 1.00 73.81 398 ILE D O 1
ATOM 7609 N N . LEU D 4 399 ? 164.243 158.198 236.274 1.00 70.00 399 LEU D N 1
ATOM 7610 C CA . LEU D 4 399 ? 165.588 157.904 235.788 1.00 70.00 399 LEU D CA 1
ATOM 7611 C C . LEU D 4 399 ? 166.621 158.841 236.403 1.00 70.00 399 LEU D C 1
ATOM 7612 O O . LEU D 4 399 ? 167.701 158.400 236.816 1.00 70.00 399 LEU D O 1
ATOM 7617 N N . VAL D 4 400 ? 166.311 160.138 236.479 1.00 70.77 400 VAL D N 1
ATOM 7618 C CA . VAL D 4 400 ? 167.276 161.065 237.066 1.00 70.77 400 VAL D CA 1
ATOM 7619 C C . VAL D 4 400 ? 167.412 160.826 238.567 1.00 70.77 400 VAL D C 1
ATOM 7620 O O . VAL D 4 400 ? 168.506 160.975 239.128 1.00 70.77 400 VAL D O 1
ATOM 7624 N N . SER D 4 401 ? 166.326 160.436 239.243 1.00 73.57 401 SER D N 1
ATOM 7625 C CA . SER D 4 401 ? 166.425 160.091 240.658 1.00 73.57 401 SER D CA 1
ATOM 7626 C C . SER D 4 401 ? 167.304 158.864 240.866 1.00 73.57 401 SER D C 1
ATOM 7627 O O . SER D 4 401 ? 168.105 158.815 241.806 1.00 73.57 401 SER D O 1
ATOM 7630 N N . LEU D 4 402 ? 167.160 157.858 240.000 1.00 72.91 402 LEU D N 1
ATOM 7631 C CA . LEU D 4 402 ? 168.011 156.673 240.081 1.00 72.91 402 LEU D CA 1
ATOM 7632 C C . LEU D 4 402 ? 169.469 157.025 239.821 1.00 72.91 402 LEU D C 1
ATOM 7633 O O . LEU D 4 402 ? 170.372 156.482 240.469 1.00 72.91 402 LEU D O 1
ATOM 7638 N N . PHE D 4 403 ? 169.719 157.924 238.867 1.00 71.44 403 PHE D N 1
ATOM 7639 C CA . PHE D 4 403 ? 171.082 158.381 238.613 1.00 71.44 403 PHE D CA 1
ATOM 7640 C C . PHE D 4 403 ? 171.664 159.073 239.840 1.00 71.44 403 PHE D C 1
ATOM 7641 O O . PHE D 4 403 ? 172.815 158.828 240.220 1.00 71.44 403 PHE D O 1
ATOM 7649 N N . GLY D 4 404 ? 170.882 159.952 240.468 1.00 73.61 404 GLY D N 1
ATOM 7650 C CA . GLY D 4 404 ? 171.382 160.680 241.621 1.00 73.61 404 GLY D CA 1
ATOM 7651 C C . GLY D 4 404 ? 171.611 159.797 242.833 1.00 73.61 404 GLY D C 1
ATOM 7652 O O . GLY D 4 404 ? 172.586 159.976 243.568 1.00 73.61 404 GLY D O 1
ATOM 7653 N N . SER D 4 405 ? 170.712 158.834 243.063 1.00 79.23 405 SER D N 1
ATOM 7654 C CA . SER D 4 405 ? 170.786 158.021 244.274 1.00 79.23 405 SER D CA 1
ATOM 7655 C C . SER D 4 405 ? 172.018 157.125 244.283 1.00 79.23 405 SER D C 1
ATOM 7656 O O . SER D 4 405 ? 172.698 157.008 245.308 1.00 79.23 405 SER D O 1
ATOM 7659 N N . PHE D 4 406 ? 172.323 156.486 243.156 1.00 80.66 406 PHE D N 1
ATOM 7660 C CA . PHE D 4 406 ? 173.413 155.522 243.067 1.00 80.66 406 PHE D CA 1
ATOM 7661 C C . PHE D 4 406 ? 174.587 156.149 242.330 1.00 80.66 406 PHE D C 1
ATOM 7662 O O . PHE D 4 406 ? 174.428 156.646 241.209 1.00 80.66 406 PHE D O 1
ATOM 7670 N N . ASP D 4 407 ? 175.759 156.123 242.958 1.00 81.75 407 ASP D N 1
ATOM 7671 C CA . ASP D 4 407 ? 176.973 156.678 242.377 1.00 81.75 407 ASP D CA 1
ATOM 7672 C C . ASP D 4 407 ? 177.822 155.636 241.658 1.00 81.75 407 ASP D C 1
ATOM 7673 O O . ASP D 4 407 ? 178.896 155.977 241.152 1.00 81.75 407 ASP D O 1
ATOM 7678 N N . GLN D 4 408 ? 177.376 154.382 241.606 1.00 83.19 408 GLN D N 1
ATOM 7679 C CA . GLN D 4 408 ? 178.113 153.317 240.938 1.00 83.19 408 GLN D CA 1
ATOM 7680 C C . GLN D 4 408 ? 177.367 152.750 239.737 1.00 83.19 408 GLN D C 1
ATOM 7681 O O . GLN D 4 408 ? 177.774 151.714 239.200 1.00 83.19 408 GLN D O 1
ATOM 7687 N N . GLN D 4 409 ? 176.286 153.399 239.302 1.00 81.29 409 GLN D N 1
ATOM 7688 C CA . GLN D 4 409 ? 175.495 152.933 238.169 1.00 81.29 409 GLN D CA 1
ATOM 7689 C C . GLN D 4 409 ? 175.378 153.990 237.076 1.00 81.29 409 GLN D C 1
ATOM 7690 O O . GLN D 4 409 ? 174.434 153.950 236.281 1.00 81.29 409 GLN D O 1
ATOM 7696 N N . ARG D 4 410 ? 176.316 154.938 237.024 1.00 75.77 410 ARG D N 1
ATOM 7697 C CA . ARG D 4 410 ? 176.236 156.014 236.041 1.00 75.77 410 ARG D CA 1
ATOM 7698 C C . ARG D 4 410 ? 176.390 155.481 234.621 1.00 75.77 410 ARG D C 1
ATOM 7699 O O . ARG D 4 410 ? 175.577 155.782 233.736 1.00 75.77 410 ARG D O 1
ATOM 7707 N N . GLY D 4 411 ? 177.434 154.686 234.384 1.00 73.71 411 GLY D N 1
ATOM 7708 C CA . GLY D 4 411 ? 177.641 154.135 233.056 1.00 73.71 411 GLY D CA 1
ATOM 7709 C C . GLY D 4 411 ? 176.503 153.232 232.622 1.00 73.71 411 GLY D C 1
ATOM 7710 O O . GLY D 4 411 ? 176.144 153.191 231.446 1.00 73.71 411 GLY D O 1
ATOM 7711 N N . PHE D 4 412 ? 175.913 152.507 233.573 1.00 76.61 412 PHE D N 1
ATOM 7712 C CA . PHE D 4 412 ? 174.827 151.588 233.254 1.00 76.61 412 PHE D CA 1
ATOM 7713 C C . PHE D 4 412 ? 173.629 152.335 232.671 1.00 76.61 412 PHE D C 1
ATOM 7714 O O . PHE D 4 412 ? 173.149 152.012 231.576 1.00 76.61 412 PHE D O 1
ATOM 7722 N N . ILE D 4 413 ? 173.160 153.368 233.375 1.00 70.20 413 ILE D N 1
ATOM 7723 C CA . ILE D 4 413 ? 172.026 154.150 232.889 1.00 70.20 413 ILE D CA 1
ATOM 7724 C C . ILE D 4 413 ? 172.401 154.926 231.631 1.00 70.20 413 ILE D C 1
ATOM 7725 O O . ILE D 4 413 ? 171.575 155.099 230.728 1.00 70.20 413 ILE D O 1
ATOM 7730 N N . ILE D 4 414 ? 173.648 155.401 231.544 1.00 68.02 414 ILE D N 1
ATOM 7731 C CA . ILE D 4 414 ? 174.066 156.148 230.358 1.00 68.02 414 ILE D CA 1
ATOM 7732 C C . ILE D 4 414 ? 173.997 155.262 229.118 1.00 68.02 414 ILE D C 1
ATOM 7733 O O . ILE D 4 414 ? 173.444 155.652 228.082 1.00 68.02 414 ILE D O 1
ATOM 7738 N N . GLU D 4 415 ? 174.545 154.046 229.211 1.00 66.24 415 GLU D N 1
ATOM 7739 C CA . GLU D 4 415 ? 174.489 153.121 228.083 1.00 66.24 415 GLU D CA 1
ATOM 7740 C C . GLU D 4 415 ? 173.056 152.706 227.775 1.00 66.24 415 GLU D C 1
ATOM 7741 O O . GLU D 4 415 ? 172.690 152.558 226.603 1.00 66.24 415 GLU D O 1
ATOM 7747 N N . GLU D 4 416 ? 172.232 152.505 228.808 1.00 68.12 416 GLU D N 1
ATOM 7748 C CA . GLU D 4 416 ? 170.841 152.140 228.559 1.00 68.12 416 GLU D CA 1
ATOM 7749 C C . GLU D 4 416 ? 170.104 153.242 227.807 1.00 68.12 416 GLU D C 1
ATOM 7750 O O . GLU D 4 416 ? 169.325 152.961 226.887 1.00 68.12 416 GLU D O 1
ATOM 7756 N N . LEU D 4 417 ? 170.336 154.501 228.178 1.00 64.16 417 LEU D N 1
ATOM 7757 C CA . LEU D 4 417 ? 169.684 155.603 227.479 1.00 64.16 417 LEU D CA 1
ATOM 7758 C C . LEU D 4 417 ? 170.232 155.764 226.066 1.00 64.16 417 LEU D C 1
ATOM 7759 O O . LEU D 4 417 ? 169.483 156.096 225.139 1.00 64.16 417 LEU D O 1
ATOM 7764 N N . LEU D 4 418 ? 171.534 155.534 225.879 1.00 61.77 418 LEU D N 1
ATOM 7765 C CA . LEU D 4 418 ? 172.130 155.684 224.557 1.00 61.77 418 LEU D CA 1
ATOM 7766 C C . LEU D 4 418 ? 171.737 154.562 223.604 1.00 61.77 418 LEU D C 1
ATOM 7767 O O . LEU D 4 418 ? 171.722 154.779 222.388 1.00 61.77 418 LEU D O 1
ATOM 7772 N N . SER D 4 419 ? 171.425 153.372 224.124 1.00 63.74 419 SER D N 1
ATOM 7773 C CA . SER D 4 419 ? 171.108 152.247 223.249 1.00 63.74 419 SER D CA 1
ATOM 7774 C C . SER D 4 419 ? 169.800 152.457 222.497 1.00 63.74 419 SER D C 1
ATOM 7775 O O . SER D 4 419 ? 169.592 151.852 221.438 1.00 63.74 419 SER D O 1
ATOM 7778 N N . HIS D 4 420 ? 168.910 153.300 223.016 1.00 64.10 420 HIS D N 1
ATOM 7779 C CA . HIS D 4 420 ? 167.642 153.614 222.359 1.00 64.10 420 HIS D CA 1
ATOM 7780 C C . HIS D 4 420 ? 167.708 154.930 221.597 1.00 64.10 420 HIS D C 1
ATOM 7781 O O . HIS D 4 420 ? 166.719 155.664 221.517 1.00 64.10 420 HIS D O 1
ATOM 7788 N N . ILE D 4 421 ? 168.870 155.250 221.022 1.00 62.20 421 ILE D N 1
ATOM 7789 C CA . ILE D 4 421 ? 169.022 156.499 220.286 1.00 62.20 421 ILE D CA 1
ATOM 7790 C C . ILE D 4 421 ? 168.277 156.469 218.957 1.00 62.20 421 ILE D C 1
ATOM 7791 O O . ILE D 4 421 ? 168.002 157.528 218.382 1.00 62.20 421 ILE D O 1
ATOM 7796 N N . GLU D 4 422 ? 167.932 155.282 218.454 1.00 65.43 422 GLU D N 1
ATOM 7797 C CA . GLU D 4 422 ? 167.244 155.173 217.173 1.00 65.43 422 GLU D CA 1
ATOM 7798 C C . GLU D 4 422 ? 165.777 155.571 217.245 1.00 65.43 422 GLU D C 1
ATOM 7799 O O . GLU D 4 422 ? 165.132 155.678 216.197 1.00 65.43 422 GLU D O 1
ATOM 7805 N N . LYS D 4 423 ? 165.236 155.790 218.440 1.00 61.40 423 LYS D N 1
ATOM 7806 C CA . LYS D 4 423 ? 163.830 156.130 218.609 1.00 61.40 423 LYS D CA 1
ATOM 7807 C C . LYS D 4 423 ? 163.575 157.632 218.578 1.00 61.40 423 LYS D C 1
ATOM 7808 O O . LYS D 4 423 ? 162.441 158.058 218.816 1.00 61.40 423 LYS D O 1
ATOM 7814 N N . LEU D 4 424 ? 164.597 158.437 218.301 1.00 58.63 424 LEU D N 1
ATOM 7815 C CA . LEU D 4 424 ? 164.405 159.874 218.194 1.00 58.63 424 LEU D CA 1
ATOM 7816 C C . LEU D 4 424 ? 163.490 160.193 217.012 1.00 58.63 424 LEU D C 1
ATOM 7817 O O . LEU D 4 424 ? 163.534 159.515 215.981 1.00 58.63 424 LEU D O 1
ATOM 7822 N N . PRO D 4 425 ? 162.647 161.219 217.134 1.00 59.84 425 PRO D N 1
ATOM 7823 C CA . PRO D 4 425 ? 161.725 161.543 216.037 1.00 59.84 425 PRO D CA 1
ATOM 7824 C C . PRO D 4 425 ? 162.460 162.217 214.888 1.00 59.84 425 PRO D C 1
ATOM 7825 O O . PRO D 4 425 ? 163.272 163.122 215.096 1.00 59.84 425 PRO D O 1
ATOM 7829 N N . THR D 4 426 ? 162.173 161.759 213.668 1.00 64.07 426 THR D N 1
ATOM 7830 C CA . THR D 4 426 ? 162.822 162.325 212.489 1.00 64.07 426 THR D CA 1
ATOM 7831 C C . THR D 4 426 ? 162.439 163.788 212.294 1.00 64.07 426 THR D C 1
ATOM 7832 O O . THR D 4 426 ? 163.288 164.619 211.951 1.00 64.07 426 THR D O 1
ATOM 7836 N N . LYS D 4 427 ? 161.170 164.120 212.509 1.00 70.69 427 LYS D N 1
ATOM 7837 C CA . LYS D 4 427 ? 160.673 165.477 212.349 1.00 70.69 427 LYS D CA 1
ATOM 7838 C C . LYS D 4 427 ? 160.368 166.087 213.711 1.00 70.69 427 LYS D C 1
ATOM 7839 O O . LYS D 4 427 ? 159.968 165.391 214.649 1.00 70.69 427 LYS D O 1
ATOM 7845 N N . ARG D 4 428 ? 160.567 167.400 213.810 1.00 63.34 428 ARG D N 1
ATOM 7846 C CA . ARG D 4 428 ? 160.363 168.111 215.067 1.00 63.34 428 ARG D CA 1
ATOM 7847 C C . ARG D 4 428 ? 158.905 168.510 215.249 1.00 63.34 428 ARG D C 1
ATOM 7848 O O . ARG D 4 428 ? 158.601 169.689 215.459 1.00 63.34 428 ARG D O 1
ATOM 7856 N N . ILE D 4 429 ? 157.997 167.538 215.172 1.00 75.38 429 ILE D N 1
ATOM 7857 C CA . ILE D 4 429 ? 156.589 167.810 215.424 1.00 75.38 429 ILE D CA 1
ATOM 7858 C C . ILE D 4 429 ? 156.384 168.073 216.910 1.00 75.38 429 ILE D C 1
ATOM 7859 O O . ILE D 4 429 ? 156.948 167.382 217.770 1.00 75.38 429 ILE D O 1
ATOM 7864 N N . GLN D 4 430 ? 155.574 169.089 217.220 1.00 73.24 430 GLN D N 1
ATOM 7865 C CA . GLN D 4 430 ? 155.403 169.525 218.602 1.00 73.24 430 GLN D CA 1
ATOM 7866 C C . GLN D 4 430 ? 154.660 168.506 219.458 1.00 73.24 430 GLN D C 1
ATOM 7867 O O . GLN D 4 430 ? 154.629 168.659 220.684 1.00 73.24 430 GLN D O 1
ATOM 7873 N N . LYS D 4 431 ? 154.055 167.484 218.847 1.00 74.28 431 LYS D N 1
ATOM 7874 C CA . LYS D 4 431 ? 153.236 166.548 219.612 1.00 74.28 431 LYS D CA 1
ATOM 7875 C C . LYS D 4 431 ? 154.074 165.752 220.607 1.00 74.28 431 LYS D C 1
ATOM 7876 O O . LYS D 4 431 ? 153.772 165.722 221.805 1.00 74.28 431 LYS D O 1
ATOM 7882 N N . LYS D 4 432 ? 155.133 165.098 220.132 1.00 71.67 432 LYS D N 1
ATOM 7883 C CA . LYS D 4 432 ? 155.994 164.298 221.003 1.00 71.67 432 LYS D CA 1
ATOM 7884 C C . LYS D 4 432 ? 157.261 165.078 221.361 1.00 71.67 432 LYS D C 1
ATOM 7885 O O . LYS D 4 432 ? 158.386 164.708 221.025 1.00 71.67 432 LYS D O 1
ATOM 7891 N N . LEU D 4 433 ? 157.052 166.179 222.082 1.00 67.31 433 LEU D N 1
ATOM 7892 C CA . LEU D 4 433 ? 158.158 167.003 222.546 1.00 67.31 433 LEU D CA 1
ATOM 7893 C C . LEU D 4 433 ? 157.827 167.552 223.926 1.00 67.31 433 LEU D C 1
ATOM 7894 O O . LEU D 4 433 ? 156.657 167.716 224.280 1.00 67.31 433 LEU D O 1
ATOM 7899 N N . ARG D 4 434 ? 158.872 167.833 224.699 1.00 68.59 434 ARG D N 1
ATOM 7900 C CA . ARG D 4 434 ? 158.725 168.434 226.015 1.00 68.59 434 ARG D CA 1
ATOM 7901 C C . ARG D 4 434 ? 158.800 169.956 225.892 1.00 68.59 434 ARG D C 1
ATOM 7902 O O . ARG D 4 434 ? 158.771 170.514 224.792 1.00 68.59 434 ARG D O 1
ATOM 7910 N N . LYS D 4 435 ? 158.895 170.644 227.026 1.00 64.53 435 LYS D N 1
ATOM 7911 C CA . LYS D 4 435 ? 158.993 172.095 227.066 1.00 64.53 435 LYS D CA 1
ATOM 7912 C C . LYS D 4 435 ? 160.155 172.492 227.969 1.00 64.53 435 LYS D C 1
ATOM 7913 O O . LYS D 4 435 ? 160.806 171.646 228.589 1.00 64.53 435 LYS D O 1
ATOM 7919 N N . VAL D 4 436 ? 160.407 173.799 228.035 1.00 61.66 436 VAL D N 1
ATOM 7920 C CA . VAL D 4 436 ? 161.482 174.365 228.850 1.00 61.66 436 VAL D CA 1
ATOM 7921 C C . VAL D 4 436 ? 162.835 173.742 228.519 1.00 61.66 436 VAL D C 1
ATOM 7922 O O . VAL D 4 436 ? 163.714 174.401 227.966 1.00 61.66 436 VAL D O 1
ATOM 7924 N N . GLN D 4 439 ? 158.546 179.550 227.705 1.00 85.24 439 GLN D N 1
ATOM 7925 C CA . GLN D 4 439 ? 159.518 180.225 226.851 1.00 85.24 439 GLN D CA 1
ATOM 7926 C C . GLN D 4 439 ? 159.282 179.886 225.386 1.00 85.24 439 GLN D C 1
ATOM 7927 O O . GLN D 4 439 ? 160.018 180.343 224.511 1.00 85.24 439 GLN D O 1
ATOM 7933 N N . ASN D 4 440 ? 158.248 179.080 225.132 1.00 82.99 440 ASN D N 1
ATOM 7934 C CA . ASN D 4 440 ? 157.939 178.580 223.792 1.00 82.99 440 ASN D CA 1
ATOM 7935 C C . ASN D 4 440 ? 159.126 177.840 223.182 1.00 82.99 440 ASN D C 1
ATOM 7936 O O . ASN D 4 440 ? 159.379 177.931 221.978 1.00 82.99 440 ASN D O 1
ATOM 7941 N N . ILE D 4 441 ? 159.863 177.105 224.011 1.00 73.50 441 ILE D N 1
ATOM 7942 C CA . ILE D 4 441 ? 161.004 176.309 223.576 1.00 73.50 441 ILE D CA 1
ATOM 7943 C C . ILE D 4 441 ? 160.657 174.846 223.803 1.00 73.50 441 ILE D C 1
ATOM 7944 O O . ILE D 4 441 ? 160.366 174.437 224.933 1.00 73.50 441 ILE D O 1
ATOM 7949 N N . TYR D 4 442 ? 160.691 174.059 222.734 1.00 65.84 442 TYR D N 1
ATOM 7950 C CA . TYR D 4 442 ? 160.316 172.652 222.784 1.00 65.84 442 TYR D CA 1
ATOM 7951 C C . TYR D 4 442 ? 161.571 171.792 222.756 1.00 65.84 442 TYR D C 1
ATOM 7952 O O . TYR D 4 442 ? 162.418 171.946 221.869 1.00 65.84 442 TYR D O 1
ATOM 7961 N N . ILE D 4 443 ? 161.686 170.890 223.727 1.00 61.07 443 ILE D N 1
ATOM 7962 C CA . ILE D 4 443 ? 162.876 170.072 223.924 1.00 61.07 443 ILE D CA 1
ATOM 7963 C C . ILE D 4 443 ? 162.480 168.616 223.733 1.00 61.07 443 ILE D C 1
ATOM 7964 O O . ILE D 4 443 ? 161.472 168.166 224.291 1.00 61.07 443 ILE D O 1
ATOM 7969 N N . THR D 4 444 ? 163.258 167.882 222.942 1.00 59.36 444 THR D N 1
ATOM 7970 C CA . THR D 4 444 ? 163.010 166.452 222.807 1.00 59.36 444 THR D CA 1
ATOM 7971 C C . THR D 4 444 ? 163.338 165.743 224.117 1.00 59.36 444 THR D C 1
ATOM 7972 O O . THR D 4 444 ? 164.250 166.139 224.848 1.00 59.36 444 THR D O 1
ATOM 7976 N N . ASP D 4 445 ? 162.568 164.695 224.418 1.00 60.89 445 ASP D N 1
ATOM 7977 C CA . ASP D 4 445 ? 162.610 164.093 225.748 1.00 60.89 445 ASP D CA 1
ATOM 7978 C C . ASP D 4 445 ? 163.957 163.450 226.059 1.00 60.89 445 ASP D C 1
ATOM 7979 O O . ASP D 4 445 ? 164.401 163.479 227.213 1.00 60.89 445 ASP D O 1
ATOM 7984 N N . PHE D 4 446 ? 164.616 162.864 225.056 1.00 55.12 446 PHE D N 1
ATOM 7985 C CA . PHE D 4 446 ? 165.864 162.151 225.314 1.00 55.12 446 PHE D CA 1
ATOM 7986 C C . PHE D 4 446 ? 166.923 163.084 225.887 1.00 55.12 446 PHE D C 1
ATOM 7987 O O . PHE D 4 446 ? 167.491 162.817 226.952 1.00 55.12 446 PHE D O 1
ATOM 7995 N N . THR D 4 447 ? 167.189 164.201 225.207 1.00 55.15 447 THR D N 1
ATOM 7996 C CA . THR D 4 447 ? 168.202 165.117 225.719 1.00 55.15 447 THR D CA 1
ATOM 7997 C C . THR D 4 447 ? 167.685 165.898 226.918 1.00 55.15 447 THR D C 1
ATOM 7998 O O . THR D 4 447 ? 168.481 166.342 227.749 1.00 55.15 447 THR D O 1
ATOM 8002 N N . PHE D 4 448 ? 166.364 166.056 227.039 1.00 56.97 448 PHE D N 1
ATOM 8003 C CA . PHE D 4 448 ? 165.804 166.674 228.235 1.00 56.97 448 PHE D CA 1
ATOM 8004 C C . PHE D 4 448 ? 166.148 165.861 229.475 1.00 56.97 448 PHE D C 1
ATOM 8005 O O . PHE D 4 448 ? 166.494 166.421 230.521 1.00 56.97 448 PHE D O 1
ATOM 8013 N N . THR D 4 449 ? 166.058 164.535 229.374 1.00 58.46 449 THR D N 1
ATOM 8014 C CA . THR D 4 449 ? 166.493 163.676 230.469 1.00 58.46 449 THR D CA 1
ATOM 8015 C C . THR D 4 449 ? 168.013 163.655 230.594 1.00 58.46 449 THR D C 1
ATOM 8016 O O . THR D 4 449 ? 168.546 163.693 231.708 1.00 58.46 449 THR D O 1
ATOM 8020 N N . LEU D 4 450 ? 168.719 163.603 229.460 1.00 56.27 450 LEU D N 1
ATOM 8021 C CA . LEU D 4 450 ? 170.168 163.420 229.484 1.00 56.27 450 LEU D CA 1
ATOM 8022 C C . LEU D 4 450 ? 170.885 164.619 230.095 1.00 56.27 450 LEU D C 1
ATOM 8023 O O . LEU D 4 450 ? 171.848 164.449 230.849 1.00 56.27 450 LEU D O 1
ATOM 8028 N N . MET D 4 451 ? 170.446 165.837 229.770 1.00 57.25 451 MET D N 1
ATOM 8029 C CA . MET D 4 451 ? 171.106 167.029 230.294 1.00 57.25 451 MET D CA 1
ATOM 8030 C C . MET D 4 451 ? 170.960 167.114 231.807 1.00 57.25 451 MET D C 1
ATOM 8031 O O . MET D 4 451 ? 171.931 167.393 232.524 1.00 57.25 451 MET D O 1
ATOM 8036 N N . SER D 4 452 ? 169.750 166.869 232.314 1.00 59.39 452 SER D N 1
ATOM 8037 C CA . SER D 4 452 ? 169.541 166.851 233.757 1.00 59.39 452 SER D CA 1
ATOM 8038 C C . SER D 4 452 ? 170.343 165.733 234.410 1.00 59.39 452 SER D C 1
ATOM 8039 O O . SER D 4 452 ? 170.924 165.922 235.486 1.00 59.39 452 SER D O 1
ATOM 8042 N N . MET D 4 453 ? 170.396 164.566 233.767 1.00 64.18 453 MET D N 1
ATOM 8043 C CA . MET D 4 453 ? 171.160 163.450 234.313 1.00 64.18 453 MET D CA 1
ATOM 8044 C C . MET D 4 453 ? 172.635 163.806 234.433 1.00 64.18 453 MET D C 1
ATOM 8045 O O . MET D 4 453 ? 173.273 163.534 235.455 1.00 64.18 453 MET D O 1
ATOM 8050 N N . LEU D 4 454 ? 173.193 164.429 233.394 1.00 60.06 454 LEU D N 1
ATOM 8051 C CA . LEU D 4 454 ? 174.608 164.785 233.411 1.00 60.06 454 LEU D CA 1
ATOM 8052 C C . LEU D 4 454 ? 174.891 165.897 234.415 1.00 60.06 454 LEU D C 1
ATOM 8053 O O . LEU D 4 454 ? 175.925 165.878 235.092 1.00 60.06 454 LEU D O 1
ATOM 8058 N N . GLU D 4 455 ? 173.990 166.875 234.527 1.00 66.21 455 GLU D N 1
ATOM 8059 C CA . GLU D 4 455 ? 174.187 167.958 235.481 1.00 66.21 455 GLU D CA 1
ATOM 8060 C C . GLU D 4 455 ? 173.892 167.544 236.916 1.00 66.21 455 GLU D C 1
ATOM 8061 O O . GLU D 4 455 ? 174.224 168.295 237.840 1.00 66.21 455 GLU D O 1
ATOM 8067 N N . ASN D 4 456 ? 173.283 166.377 237.125 1.00 68.81 456 ASN D N 1
ATOM 8068 C CA . ASN D 4 456 ? 173.019 165.883 238.474 1.00 68.81 456 ASN D CA 1
ATOM 8069 C C . ASN D 4 456 ? 174.267 165.372 239.192 1.00 68.81 456 ASN D C 1
ATOM 8070 O O . ASN D 4 456 ? 174.099 164.734 240.240 1.00 68.81 456 ASN D O 1
ATOM 8075 N N . ILE D 4 457 ? 175.484 165.601 238.693 1.00 72.02 457 ILE D N 1
ATOM 8076 C CA . ILE D 4 457 ? 176.675 165.177 239.425 1.00 72.02 457 ILE D CA 1
ATOM 8077 C C . ILE D 4 457 ? 176.786 165.938 240.741 1.00 72.02 457 ILE D C 1
ATOM 8078 O O . ILE D 4 457 ? 177.290 165.406 241.738 1.00 72.02 457 ILE D O 1
ATOM 8083 N N . ASN D 4 458 ? 176.367 167.210 240.742 1.00 78.63 458 ASN D N 1
ATOM 8084 C CA . ASN D 4 458 ? 176.148 168.063 241.912 1.00 78.63 458 ASN D CA 1
ATOM 8085 C C . ASN D 4 458 ? 177.126 167.830 243.061 1.00 78.63 458 ASN D C 1
ATOM 8086 O O . ASN D 4 458 ? 176.713 167.551 244.192 1.00 78.63 458 ASN D O 1
ATOM 8091 N N . CYS D 4 459 ? 178.424 167.971 242.787 1.00 82.00 459 CYS D N 1
ATOM 8092 C CA . CYS D 4 459 ? 179.432 167.831 243.832 1.00 82.00 459 CYS D CA 1
ATOM 8093 C C . CYS D 4 459 ? 179.310 168.900 244.910 1.00 82.00 459 CYS D C 1
ATOM 8094 O O . CYS D 4 459 ? 179.862 168.720 246.002 1.00 82.00 459 CYS D O 1
ATOM 8097 N N . TYR D 4 460 ? 178.598 169.998 244.634 1.00 82.47 460 TYR D N 1
ATOM 8098 C CA . TYR D 4 460 ? 178.391 171.031 245.645 1.00 82.47 460 TYR D CA 1
ATOM 8099 C C . TYR D 4 460 ? 177.723 170.472 246.894 1.00 82.47 460 TYR D C 1
ATOM 8100 O O . TYR D 4 460 ? 177.979 170.956 248.003 1.00 82.47 460 TYR D O 1
ATOM 8109 N N . SER D 4 461 ? 176.875 169.452 246.737 1.00 84.28 461 SER D N 1
ATOM 8110 C CA . SER D 4 461 ? 176.259 168.818 247.898 1.00 84.28 461 SER D CA 1
ATOM 8111 C C . SER D 4 461 ? 177.316 168.223 248.819 1.00 84.28 461 SER D C 1
ATOM 8112 O O . SER D 4 461 ? 177.196 168.304 250.048 1.00 84.28 461 SER D O 1
ATOM 8115 N N . PHE D 4 462 ? 178.363 167.626 248.243 1.00 85.28 462 PHE D N 1
ATOM 8116 C CA . PHE D 4 462 ? 179.481 167.155 249.053 1.00 85.28 462 PHE D CA 1
ATOM 8117 C C . PHE D 4 462 ? 180.126 168.298 249.823 1.00 85.28 462 PHE D C 1
ATOM 8118 O O . PHE D 4 462 ? 180.572 168.105 250.961 1.00 85.28 462 PHE D O 1
ATOM 8126 N N . CYS D 4 463 ? 180.178 169.492 249.227 1.00 86.23 463 CYS D N 1
ATOM 8127 C CA . CYS D 4 463 ? 180.691 170.655 249.942 1.00 86.23 463 CYS D CA 1
ATOM 8128 C C . CYS D 4 463 ? 179.850 170.954 251.177 1.00 86.23 463 CYS D C 1
ATOM 8129 O O . CYS D 4 463 ? 180.365 171.465 252.178 1.00 86.23 463 CYS D O 1
ATOM 8132 N N . ASN D 4 464 ? 178.552 170.646 251.122 1.00 87.86 464 ASN D N 1
ATOM 8133 C CA . ASN D 4 464 ? 177.713 170.781 252.307 1.00 87.86 464 ASN D CA 1
ATOM 8134 C C . ASN D 4 464 ? 178.112 169.774 253.378 1.00 87.86 464 ASN D C 1
ATOM 8135 O O . ASN D 4 464 ? 178.058 170.079 254.576 1.00 87.86 464 ASN D O 1
ATOM 8140 N N . GLN D 4 465 ? 178.507 168.566 252.967 1.00 91.66 465 GLN D N 1
ATOM 8141 C CA . GLN D 4 465 ? 178.898 167.544 253.934 1.00 91.66 465 GLN D CA 1
ATOM 8142 C C . GLN D 4 465 ? 180.156 167.951 254.691 1.00 91.66 465 GLN D C 1
ATOM 8143 O O . GLN D 4 465 ? 180.252 167.741 255.906 1.00 91.66 465 GLN D O 1
ATOM 8149 N N . MET D 4 466 ? 181.127 168.531 253.994 1.00 92.83 466 MET D N 1
ATOM 8150 C CA . MET D 4 466 ? 182.373 168.952 254.626 1.00 92.83 466 MET D CA 1
ATOM 8151 C C . MET D 4 466 ? 182.204 170.295 255.329 1.00 92.83 466 MET D C 1
ATOM 8152 O O . MET D 4 466 ? 181.129 170.893 255.295 1.00 92.83 466 MET D O 1
ATOM 8157 N N . ASN D 4 473 ? 191.876 174.107 255.541 1.00 92.27 473 ASN D N 1
ATOM 8158 C CA . ASN D 4 473 ? 192.487 172.913 254.968 1.00 92.27 473 ASN D CA 1
ATOM 8159 C C . ASN D 4 473 ? 191.661 172.396 253.795 1.00 92.27 473 ASN D C 1
ATOM 8160 O O . ASN D 4 473 ? 190.854 171.476 253.947 1.00 92.27 473 ASN D O 1
ATOM 8165 N N . ILE D 4 474 ? 191.860 173.000 252.626 1.00 93.08 474 ILE D N 1
ATOM 8166 C CA . ILE D 4 474 ? 191.121 172.626 251.417 1.00 93.08 474 ILE D CA 1
ATOM 8167 C C . ILE D 4 474 ? 192.008 171.666 250.623 1.00 93.08 474 ILE D C 1
ATOM 8168 O O . ILE D 4 474 ? 192.791 172.057 249.757 1.00 93.08 474 ILE D O 1
ATOM 8173 N N . ASP D 4 475 ? 191.882 170.374 250.929 1.00 92.14 475 ASP D N 1
ATOM 8174 C CA . ASP D 4 475 ? 192.687 169.363 250.255 1.00 92.14 475 ASP D CA 1
ATOM 8175 C C . ASP D 4 475 ? 191.826 168.249 249.672 1.00 92.14 475 ASP D C 1
ATOM 8176 O O . ASP D 4 475 ? 192.095 167.762 248.570 1.00 92.14 475 ASP D O 1
ATOM 8181 N N . LEU D 4 476 ? 190.790 167.838 250.404 1.00 90.68 476 LEU D N 1
ATOM 8182 C CA . LEU D 4 476 ? 189.930 166.746 249.964 1.00 90.68 476 LEU D CA 1
ATOM 8183 C C . LEU D 4 476 ? 188.922 167.186 248.909 1.00 90.68 476 LEU D C 1
ATOM 8184 O O . LEU D 4 476 ? 188.650 166.439 247.961 1.00 90.68 476 LEU D O 1
ATOM 8189 N N . LEU D 4 477 ? 188.361 168.389 249.060 1.00 89.93 477 LEU D N 1
ATOM 8190 C CA . LEU D 4 477 ? 187.383 168.872 248.093 1.00 89.93 477 LEU D CA 1
ATOM 8191 C C . LEU D 4 477 ? 188.012 169.074 246.722 1.00 89.93 477 LEU D C 1
ATOM 8192 O O . LEU D 4 477 ? 187.352 168.851 245.704 1.00 89.93 477 LEU D O 1
ATOM 8197 N N . LYS D 4 478 ? 189.281 169.489 246.674 1.00 88.23 478 LYS D N 1
ATOM 8198 C CA . LYS D 4 478 ? 189.962 169.622 245.390 1.00 88.23 478 LYS D CA 1
ATOM 8199 C C . LYS D 4 478 ? 190.050 168.281 244.673 1.00 88.23 478 LYS D C 1
ATOM 8200 O O . LYS D 4 478 ? 189.760 168.187 243.475 1.00 88.23 478 LYS D O 1
ATOM 8206 N N . ASN D 4 479 ? 190.442 167.227 245.395 1.00 88.16 479 ASN D N 1
ATOM 8207 C CA . ASN D 4 479 ? 190.530 165.903 244.787 1.00 88.16 479 ASN D CA 1
ATOM 8208 C C . ASN D 4 479 ? 189.158 165.397 244.361 1.00 88.16 479 ASN D C 1
ATOM 8209 O O . ASN D 4 479 ? 189.015 164.798 243.288 1.00 88.16 479 ASN D O 1
ATOM 8214 N N . GLU D 4 480 ? 188.136 165.621 245.192 1.00 86.03 480 GLU D N 1
ATOM 8215 C CA . GLU D 4 480 ? 186.789 165.187 244.833 1.00 86.03 480 GLU D CA 1
ATOM 8216 C C . GLU D 4 480 ? 186.294 165.902 243.582 1.00 86.03 480 GLU D C 1
ATOM 8217 O O . GLU D 4 480 ? 185.708 165.277 242.689 1.00 86.03 480 GLU D O 1
ATOM 8223 N N . TYR D 4 481 ? 186.528 167.214 243.496 1.00 83.63 481 TYR D N 1
ATOM 8224 C CA . TYR D 4 481 ? 186.130 167.969 242.314 1.00 83.63 481 TYR D CA 1
ATOM 8225 C C . TYR D 4 481 ? 186.892 167.505 241.081 1.00 83.63 481 TYR D C 1
ATOM 8226 O O . TYR D 4 481 ? 186.321 167.413 239.990 1.00 83.63 481 TYR D O 1
ATOM 8235 N N . LYS D 4 482 ? 188.188 167.217 241.233 1.00 82.31 482 LYS D N 1
ATOM 8236 C CA . LYS D 4 482 ? 188.965 166.710 240.108 1.00 82.31 482 LYS D CA 1
ATOM 8237 C C . LYS D 4 482 ? 188.415 165.379 239.614 1.00 82.31 482 LYS D C 1
ATOM 8238 O O . LYS D 4 482 ? 188.265 165.169 238.405 1.00 82.31 482 LYS D O 1
ATOM 8244 N N . LYS D 4 483 ? 188.099 164.468 240.538 1.00 81.19 483 LYS D N 1
ATOM 8245 C CA . LYS D 4 483 ? 187.542 163.179 240.139 1.00 81.19 483 LYS D CA 1
ATOM 8246 C C . LYS D 4 483 ? 186.192 163.351 239.452 1.00 81.19 483 LYS D C 1
ATOM 8247 O O . LYS D 4 483 ? 185.927 162.714 238.425 1.00 81.19 483 LYS D O 1
ATOM 8253 N N . GLN D 4 484 ? 185.331 164.213 239.999 1.00 77.88 484 GLN D N 1
ATOM 8254 C CA . GLN D 4 484 ? 184.015 164.418 239.400 1.00 77.88 484 GLN D CA 1
ATOM 8255 C C . GLN D 4 484 ? 184.126 165.023 238.006 1.00 77.88 484 GLN D C 1
ATOM 8256 O O . GLN D 4 484 ? 183.428 164.595 237.078 1.00 77.88 484 GLN D O 1
ATOM 8262 N N . GLU D 4 485 ? 185.001 166.018 237.834 1.00 78.91 485 GLU D N 1
ATOM 8263 C CA . GLU D 4 485 ? 185.141 166.650 236.528 1.00 78.91 485 GLU D CA 1
ATOM 8264 C C . GLU D 4 485 ? 185.771 165.698 235.519 1.00 78.91 485 GLU D C 1
ATOM 8265 O O . GLU D 4 485 ? 185.384 165.692 234.345 1.00 78.91 485 GLU D O 1
ATOM 8271 N N . GLU D 4 486 ? 186.725 164.868 235.953 1.00 74.97 486 GLU D N 1
ATOM 8272 C CA . GLU D 4 486 ? 187.295 163.873 235.051 1.00 74.97 486 GLU D CA 1
ATOM 8273 C C . GLU D 4 486 ? 186.249 162.850 234.630 1.00 74.97 486 GLU D C 1
ATOM 8274 O O . GLU D 4 486 ? 186.188 162.461 233.458 1.00 74.97 486 GLU D O 1
ATOM 8280 N N . PHE D 4 487 ? 185.414 162.407 235.573 1.00 70.34 487 PHE D N 1
ATOM 8281 C CA . PHE D 4 487 ? 184.351 161.464 235.244 1.00 70.34 487 PHE D CA 1
ATOM 8282 C C . PHE D 4 487 ? 183.364 162.071 234.252 1.00 70.34 487 PHE D C 1
ATOM 8283 O O . PHE D 4 487 ? 182.978 161.423 233.269 1.00 70.34 487 PHE D O 1
ATOM 8291 N N . LEU D 4 488 ? 182.958 163.322 234.488 1.00 68.51 488 LEU D N 1
ATOM 8292 C CA . LEU D 4 488 ? 182.035 163.988 233.574 1.00 68.51 488 LEU D CA 1
ATOM 8293 C C . LEU D 4 488 ? 182.654 164.161 232.193 1.00 68.51 488 LEU D C 1
ATOM 8294 O O . LEU D 4 488 ? 181.985 163.963 231.173 1.00 68.51 488 LEU D O 1
ATOM 8299 N N . PHE D 4 489 ? 183.934 164.530 232.144 1.00 68.46 489 PHE D N 1
ATOM 8300 C CA . PHE D 4 489 ? 184.630 164.694 230.875 1.00 68.46 489 PHE D CA 1
ATOM 8301 C C . PHE D 4 489 ? 184.703 163.380 230.105 1.00 68.46 489 PHE D C 1
ATOM 8302 O O . PHE D 4 489 ? 184.423 163.345 228.897 1.00 68.46 489 PHE D O 1
ATOM 8310 N N . ASN D 4 490 ? 185.039 162.285 230.791 1.00 68.07 490 ASN D N 1
ATOM 8311 C CA . ASN D 4 490 ? 185.098 160.986 230.130 1.00 68.07 490 ASN D CA 1
ATOM 8312 C C . ASN D 4 490 ? 183.731 160.566 229.606 1.00 68.07 490 ASN D C 1
ATOM 8313 O O . ASN D 4 490 ? 183.615 160.077 228.477 1.00 68.07 490 ASN D O 1
ATOM 8318 N N . ILE D 4 491 ? 182.676 160.752 230.405 1.00 64.53 491 ILE D N 1
ATOM 8319 C CA . ILE D 4 491 ? 181.364 160.282 229.965 1.00 64.53 491 ILE D CA 1
ATOM 8320 C C . ILE D 4 491 ? 180.823 161.151 228.834 1.00 64.53 491 ILE D C 1
ATOM 8321 O O . ILE D 4 491 ? 180.145 160.652 227.928 1.00 64.53 491 ILE D O 1
ATOM 8326 N N . VAL D 4 492 ? 181.109 162.457 228.851 1.00 62.79 492 VAL D N 1
ATOM 8327 C CA . VAL D 4 492 ? 180.635 163.300 227.758 1.00 62.79 492 VAL D CA 1
ATOM 8328 C C . VAL D 4 492 ? 181.385 162.974 226.469 1.00 62.79 492 VAL D C 1
ATOM 8329 O O . VAL D 4 492 ? 180.789 162.952 225.383 1.00 62.79 492 VAL D O 1
ATOM 8333 N N . GLU D 4 493 ? 182.692 162.692 226.559 1.00 64.31 493 GLU D N 1
ATOM 8334 C CA . GLU D 4 493 ? 183.397 162.227 225.368 1.00 64.31 493 GLU D CA 1
ATOM 8335 C C . GLU D 4 493 ? 182.857 160.889 224.885 1.00 64.31 493 GLU D C 1
ATOM 8336 O O . GLU D 4 493 ? 182.760 160.659 223.677 1.00 64.31 493 GLU D O 1
ATOM 8342 N N . HIS D 4 494 ? 182.506 159.990 225.806 1.00 63.53 494 HIS D N 1
ATOM 8343 C CA . HIS D 4 494 ? 181.929 158.713 225.397 1.00 63.53 494 HIS D CA 1
ATOM 8344 C C . HIS D 4 494 ? 180.610 158.916 224.660 1.00 63.53 494 HIS D C 1
ATOM 8345 O O . HIS D 4 494 ? 180.369 158.292 223.618 1.00 63.53 494 HIS D O 1
ATOM 8352 N N . ILE D 4 495 ? 179.750 159.791 225.184 1.00 61.51 495 ILE D N 1
ATOM 8353 C CA . ILE D 4 495 ? 178.459 160.051 224.549 1.00 61.51 495 ILE D CA 1
ATOM 8354 C C . ILE D 4 495 ? 178.661 160.654 223.164 1.00 61.51 495 ILE D C 1
ATOM 8355 O O . ILE D 4 495 ? 178.035 160.230 222.183 1.00 61.51 495 ILE D O 1
ATOM 8360 N N . ASN D 4 496 ? 179.545 161.649 223.060 1.00 61.36 496 ASN D N 1
ATOM 8361 C CA . ASN D 4 496 ? 179.801 162.262 221.761 1.00 61.36 496 ASN D CA 1
ATOM 8362 C C . ASN D 4 496 ? 180.381 161.252 220.780 1.00 61.36 496 ASN D C 1
ATOM 8363 O O . ASN D 4 496 ? 179.981 161.211 219.610 1.00 61.36 496 ASN D O 1
ATOM 8368 N N . ASP D 4 497 ? 181.313 160.417 221.241 1.00 63.10 497 ASP D N 1
ATOM 8369 C CA . ASP D 4 497 ? 181.942 159.442 220.359 1.00 63.10 497 ASP D CA 1
ATOM 8370 C C . ASP D 4 497 ? 180.925 158.438 219.837 1.00 63.10 497 ASP D C 1
ATOM 8371 O O . ASP D 4 497 ? 180.905 158.128 218.643 1.00 63.10 497 ASP D O 1
ATOM 8376 N N . THR D 4 498 ? 180.060 157.925 220.716 1.00 60.25 498 THR D N 1
ATOM 8377 C CA . THR D 4 498 ? 179.083 156.942 220.256 1.00 60.25 498 THR D CA 1
ATOM 8378 C C . THR D 4 498 ? 178.044 157.584 219.340 1.00 60.25 498 THR D C 1
ATOM 8379 O O . THR D 4 498 ? 177.615 156.963 218.359 1.00 60.25 498 THR D O 1
ATOM 8383 N N . ILE D 4 499 ? 177.652 158.833 219.615 1.00 60.03 499 ILE D N 1
ATOM 8384 C CA . ILE D 4 499 ? 176.703 159.515 218.737 1.00 60.03 499 ILE D CA 1
ATOM 8385 C C . ILE D 4 499 ? 177.301 159.695 217.346 1.00 60.03 499 ILE D C 1
ATOM 8386 O O . ILE D 4 499 ? 176.667 159.378 216.330 1.00 60.03 499 ILE D O 1
ATOM 8391 N N . LEU D 4 500 ? 178.541 160.189 217.281 1.00 59.06 500 LEU D N 1
ATOM 8392 C CA . LEU D 4 500 ? 179.185 160.388 215.985 1.00 59.06 500 LEU D CA 1
ATOM 8393 C C . LEU D 4 500 ? 179.421 159.068 215.263 1.00 59.06 500 LEU D C 1
ATOM 8394 O O . LEU D 4 500 ? 179.285 159.000 214.038 1.00 59.06 500 LEU D O 1
ATOM 8399 N N . GLU D 4 501 ? 179.773 158.007 215.992 1.00 60.92 501 GLU D N 1
ATOM 8400 C CA . GLU D 4 501 ? 179.983 156.714 215.346 1.00 60.92 501 GLU D CA 1
ATOM 8401 C C . GLU D 4 501 ? 178.687 156.175 214.751 1.00 60.92 501 GLU D C 1
ATOM 8402 O O . GLU D 4 501 ? 178.654 155.754 213.585 1.00 60.92 501 GLU D O 1
ATOM 8408 N N . ARG D 4 502 ? 177.605 156.182 215.533 1.00 62.35 502 ARG D N 1
ATOM 8409 C CA . ARG D 4 502 ? 176.333 155.689 215.020 1.00 62.35 502 ARG D CA 1
ATOM 8410 C C . ARG D 4 502 ? 175.776 156.571 213.911 1.00 62.35 502 ARG D C 1
ATOM 8411 O O . ARG D 4 502 ? 175.002 156.083 213.081 1.00 62.35 502 ARG D O 1
ATOM 8419 N N . PHE D 4 503 ? 176.146 157.853 213.875 1.00 57.32 503 PHE D N 1
ATOM 8420 C CA . PHE D 4 503 ? 175.759 158.683 212.738 1.00 57.32 503 PHE D CA 1
ATOM 8421 C C . PHE D 4 503 ? 176.612 158.380 211.510 1.00 57.32 503 PHE D C 1
ATOM 8422 O O . PHE D 4 503 ? 176.105 158.385 210.383 1.00 57.32 503 PHE D O 1
ATOM 8430 N N . PHE D 4 504 ? 177.905 158.109 211.709 1.00 57.55 504 PHE D N 1
ATOM 8431 C CA . PHE D 4 504 ? 178.786 157.799 210.588 1.00 57.55 504 PHE D CA 1
ATOM 8432 C C . PHE D 4 504 ? 178.453 156.451 209.966 1.00 57.55 504 PHE D C 1
ATOM 8433 O O . PHE D 4 504 ? 178.730 156.233 208.782 1.00 57.55 504 PHE D O 1
ATOM 8441 N N . LYS D 4 505 ? 177.878 155.533 210.748 1.00 60.74 505 LYS D N 1
ATOM 8442 C CA . LYS D 4 505 ? 177.557 154.211 210.220 1.00 60.74 505 LYS D CA 1
ATOM 8443 C C . LYS D 4 505 ? 176.570 154.301 209.060 1.00 60.74 505 LYS D C 1
ATOM 8444 O O . LYS D 4 505 ? 176.776 153.691 208.005 1.00 60.74 505 LYS D O 1
ATOM 8450 N N . ASN D 4 506 ? 175.489 155.060 209.236 1.00 61.97 506 ASN D N 1
ATOM 8451 C CA . ASN D 4 506 ? 174.473 155.257 208.201 1.00 61.97 506 ASN D CA 1
ATOM 8452 C C . ASN D 4 506 ? 174.146 156.742 208.118 1.00 61.97 506 ASN D C 1
ATOM 8453 O O . ASN D 4 506 ? 173.090 157.185 208.589 1.00 61.97 506 ASN D O 1
ATOM 8458 N N . PRO D 4 507 ? 175.036 157.545 207.527 1.00 59.84 507 PRO D N 1
ATOM 8459 C CA . PRO D 4 507 ? 174.808 159.004 207.519 1.00 59.84 507 PRO D CA 1
ATOM 8460 C C . PRO D 4 507 ? 173.534 159.428 206.808 1.00 59.84 507 PRO D C 1
ATOM 8461 O O . PRO D 4 507 ? 172.889 160.399 207.226 1.00 59.84 507 PRO D O 1
ATOM 8465 N N . SER D 4 508 ? 173.149 158.728 205.739 1.00 64.20 508 SER D N 1
ATOM 8466 C CA . SER D 4 508 ? 171.990 159.150 204.961 1.00 64.20 508 SER D CA 1
ATOM 8467 C C . SER D 4 508 ? 170.695 158.959 205.742 1.00 64.20 508 SER D C 1
ATOM 8468 O O . SER D 4 508 ? 169.860 159.867 205.812 1.00 64.20 508 SER D O 1
ATOM 8471 N N . ALA D 4 509 ? 170.509 157.779 206.338 1.00 62.16 509 ALA D N 1
ATOM 8472 C CA . ALA D 4 509 ? 169.255 157.483 207.021 1.00 62.16 509 ALA D CA 1
ATOM 8473 C C . ALA D 4 509 ? 169.258 157.977 208.463 1.00 62.16 509 ALA D C 1
ATOM 8474 O O . ALA D 4 509 ? 168.225 158.431 208.966 1.00 62.16 509 ALA D O 1
ATOM 8476 N N . LEU D 4 510 ? 170.403 157.900 209.143 1.00 60.57 510 LEU D N 1
ATOM 8477 C CA . LEU D 4 510 ? 170.499 158.233 210.558 1.00 60.57 510 LEU D CA 1
ATOM 8478 C C . LEU D 4 510 ? 170.992 159.658 210.792 1.00 60.57 510 LEU D C 1
ATOM 8479 O O . LEU D 4 510 ? 171.651 159.927 211.802 1.00 60.57 510 LEU D O 1
ATOM 8484 N N . ARG D 4 511 ? 170.694 160.578 209.871 1.00 60.80 511 ARG D N 1
ATOM 8485 C CA . ARG D 4 511 ? 171.071 161.970 210.084 1.00 60.80 511 ARG D CA 1
ATOM 8486 C C . ARG D 4 511 ? 170.306 162.589 211.248 1.00 60.80 511 ARG D C 1
ATOM 8487 O O . ARG D 4 511 ? 170.902 163.292 212.073 1.00 60.80 511 ARG D O 1
ATOM 8495 N N . TYR D 4 512 ? 169.001 162.312 211.352 1.00 57.03 512 TYR D N 1
ATOM 8496 C CA . TYR D 4 512 ? 168.193 162.914 212.408 1.00 57.03 512 TYR D CA 1
ATOM 8497 C C . TYR D 4 512 ? 168.753 162.601 213.788 1.00 57.03 512 TYR D C 1
ATOM 8498 O O . TYR D 4 512 ? 168.686 163.450 214.686 1.00 57.03 512 TYR D O 1
ATOM 8507 N N . VAL D 4 513 ? 169.344 161.413 213.953 1.00 54.76 513 VAL D N 1
ATOM 8508 C CA . VAL D 4 513 ? 169.922 161.010 215.234 1.00 54.76 513 VAL D CA 1
ATOM 8509 C C . VAL D 4 513 ? 170.848 162.094 215.769 1.00 54.76 513 VAL D C 1
ATOM 8510 O O . VAL D 4 513 ? 170.883 162.360 216.977 1.00 54.76 513 VAL D O 1
ATOM 8514 N N . ILE D 4 514 ? 171.601 162.745 214.887 1.00 50.00 514 ILE D N 1
ATOM 8515 C CA . ILE D 4 514 ? 172.389 163.890 215.322 1.00 50.00 514 ILE D CA 1
ATOM 8516 C C . ILE D 4 514 ? 171.705 165.202 214.945 1.00 50.00 514 ILE D C 1
ATOM 8517 O O . ILE D 4 514 ? 171.845 166.199 215.664 1.00 50.00 514 ILE D O 1
ATOM 8522 N N . ASP D 4 515 ? 170.915 165.206 213.864 1.00 53.38 515 ASP D N 1
ATOM 8523 C CA . ASP D 4 515 ? 170.364 166.457 213.349 1.00 53.38 515 ASP D CA 1
ATOM 8524 C C . ASP D 4 515 ? 169.489 167.143 214.387 1.00 53.38 515 ASP D C 1
ATOM 8525 O O . ASP D 4 515 ? 169.540 168.370 214.540 1.00 53.38 515 ASP D O 1
ATOM 8530 N N . ASN D 4 516 ? 168.675 166.372 215.107 1.00 51.94 516 ASN D N 1
ATOM 8531 C CA . ASN D 4 516 ? 167.943 166.936 216.233 1.00 51.94 516 ASN D CA 1
ATOM 8532 C C . ASN D 4 516 ? 168.897 167.406 217.323 1.00 51.94 516 ASN D C 1
ATOM 8533 O O . ASN D 4 516 ? 168.857 168.575 217.728 1.00 51.94 516 ASN D O 1
ATOM 8538 N N . PHE D 4 517 ? 169.806 166.524 217.753 1.00 47.38 517 PHE D N 1
ATOM 8539 C CA . PHE D 4 517 ? 170.602 166.773 218.953 1.00 47.38 517 PHE D CA 1
ATOM 8540 C C . PHE D 4 517 ? 171.317 168.113 218.875 1.00 47.38 517 PHE D C 1
ATOM 8541 O O . PHE D 4 517 ? 171.042 169.023 219.669 1.00 47.38 517 PHE D O 1
ATOM 8549 N N . VAL D 4 518 ? 172.202 168.270 217.887 1.00 46.89 518 VAL D N 1
ATOM 8550 C CA . VAL D 4 518 ? 172.934 169.522 217.735 1.00 46.89 518 VAL D CA 1
ATOM 8551 C C . VAL D 4 518 ? 171.964 170.689 217.648 1.00 46.89 518 VAL D C 1
ATOM 8552 O O . VAL D 4 518 ? 172.138 171.710 218.327 1.00 46.89 518 VAL D O 1
ATOM 8556 N N . GLN D 4 519 ? 170.901 170.539 216.851 1.00 49.83 519 GLN D N 1
ATOM 8557 C CA . GLN D 4 519 ? 169.924 171.613 216.729 1.00 49.83 519 GLN D CA 1
ATOM 8558 C C . GLN D 4 519 ? 169.352 171.977 218.088 1.00 49.83 519 GLN D C 1
ATOM 8559 O O . GLN D 4 519 ? 169.302 173.158 218.456 1.00 49.83 519 GLN D O 1
ATOM 8565 N N . ASP D 4 520 ? 168.960 170.971 218.871 1.00 50.34 520 ASP D N 1
ATOM 8566 C CA . ASP D 4 520 ? 168.434 171.259 220.195 1.00 50.34 520 ASP D CA 1
ATOM 8567 C C . ASP D 4 520 ? 169.522 171.825 221.097 1.00 50.34 520 ASP D C 1
ATOM 8568 O O . ASP D 4 520 ? 169.244 172.700 221.926 1.00 50.34 520 ASP D O 1
ATOM 8573 N N . LEU D 4 521 ? 170.767 171.376 220.917 1.00 47.05 521 LEU D N 1
ATOM 8574 C CA . LEU D 4 521 ? 171.872 171.956 221.671 1.00 47.05 521 LEU D CA 1
ATOM 8575 C C . LEU D 4 521 ? 172.009 173.443 221.372 1.00 47.05 521 LEU D C 1
ATOM 8576 O O . LEU D 4 521 ? 172.511 174.210 222.202 1.00 47.05 521 LEU D O 1
ATOM 8581 N N . LEU D 4 522 ? 171.568 173.868 220.185 1.00 47.20 522 LEU D N 1
ATOM 8582 C CA . LEU D 4 522 ? 171.590 175.288 219.858 1.00 47.20 522 LEU D CA 1
ATOM 8583 C C . LEU D 4 522 ? 170.454 176.028 220.552 1.00 47.20 522 LEU D C 1
ATOM 8584 O O . LEU D 4 522 ? 170.602 177.194 220.934 1.00 47.20 522 LEU D O 1
ATOM 8589 N N . LEU D 4 523 ? 169.308 175.364 220.726 1.00 48.94 523 LEU D N 1
ATOM 8590 C CA . LEU D 4 523 ? 168.147 176.023 221.311 1.00 48.94 523 LEU D CA 1
ATOM 8591 C C . LEU D 4 523 ? 168.253 176.160 222.822 1.00 48.94 523 LEU D C 1
ATOM 8592 O O . LEU D 4 523 ? 167.521 176.962 223.411 1.00 48.94 523 LEU D O 1
ATOM 8597 N N . LEU D 4 524 ? 169.138 175.400 223.463 1.00 50.70 524 LEU D N 1
ATOM 8598 C CA . LEU D 4 524 ? 169.229 175.362 224.915 1.00 50.70 524 LEU D CA 1
ATOM 8599 C C . LEU D 4 524 ? 170.480 176.057 225.444 1.00 50.70 524 LEU D C 1
ATOM 8600 O O . LEU D 4 524 ? 170.656 176.158 226.662 1.00 50.70 524 LEU D O 1
ATOM 8605 N N . ILE D 4 525 ? 171.346 176.553 224.557 1.00 51.78 525 ILE D N 1
ATOM 8606 C CA . ILE D 4 525 ? 172.595 177.166 224.998 1.00 51.78 525 ILE D CA 1
ATOM 8607 C C . ILE D 4 525 ? 172.385 178.557 225.586 1.00 51.78 525 ILE D C 1
ATOM 8608 O O . ILE D 4 525 ? 173.209 179.013 226.389 1.00 51.78 525 ILE D O 1
ATOM 8613 N N . SER D 4 526 ? 171.299 179.238 225.229 1.00 58.06 526 SER D N 1
ATOM 8614 C CA . SER D 4 526 ? 171.047 180.596 225.690 1.00 58.06 526 SER D CA 1
ATOM 8615 C C . SER D 4 526 ? 170.370 180.651 227.054 1.00 58.06 526 SER D C 1
ATOM 8616 O O . SER D 4 526 ? 170.133 181.750 227.566 1.00 58.06 526 SER D O 1
ATOM 8619 N N . SER D 4 527 ? 170.053 179.503 227.651 1.00 60.68 527 SER D N 1
ATOM 8620 C CA . SER D 4 527 ? 169.375 179.470 228.937 1.00 60.68 527 SER D CA 1
ATOM 8621 C C . SER D 4 527 ? 170.388 179.243 230.046 1.00 60.68 527 SER D C 1
ATOM 8622 O O . SER D 4 527 ? 171.080 178.213 230.037 1.00 60.68 527 SER D O 1
ATOM 8625 N N . PRO D 4 528 ? 170.522 180.166 231.005 1.00 62.17 528 PRO D N 1
ATOM 8626 C CA . PRO D 4 528 ? 171.452 179.948 232.125 1.00 62.17 528 PRO D CA 1
ATOM 8627 C C . PRO D 4 528 ? 171.106 178.719 232.951 1.00 62.17 528 PRO D C 1
ATOM 8628 O O . PRO D 4 528 ? 171.960 178.185 233.667 1.00 62.17 528 PRO D O 1
ATOM 8632 N N . GLN D 4 529 ? 169.856 178.263 232.862 1.00 63.26 529 GLN D N 1
ATOM 8633 C CA . GLN D 4 529 ? 169.398 177.117 233.640 1.00 63.26 529 GLN D CA 1
ATOM 8634 C C . GLN D 4 529 ? 170.021 175.801 233.191 1.00 63.26 529 GLN D C 1
ATOM 8635 O O . GLN D 4 529 ? 169.846 174.791 233.878 1.00 63.26 529 GLN D O 1
ATOM 8641 N N . TRP D 4 530 ? 170.732 175.783 232.064 1.00 56.71 530 TRP D N 1
ATOM 8642 C CA . TRP D 4 530 ? 171.349 174.570 231.528 1.00 56.71 530 TRP D CA 1
ATOM 8643 C C . TRP D 4 530 ? 172.820 174.854 231.252 1.00 56.71 530 TRP D C 1
ATOM 8644 O O . TRP D 4 530 ? 173.225 175.028 230.094 1.00 56.71 530 TRP D O 1
ATOM 8655 N N . PRO D 4 531 ? 173.652 174.911 232.296 1.00 59.21 531 PRO D N 1
ATOM 8656 C CA . PRO D 4 531 ? 175.073 175.217 232.067 1.00 59.21 531 PRO D CA 1
ATOM 8657 C C . PRO D 4 531 ? 175.833 174.081 231.407 1.00 59.21 531 PRO D C 1
ATOM 8658 O O . PRO D 4 531 ? 176.679 174.331 230.539 1.00 59.21 531 PRO D O 1
ATOM 8662 N N . VAL D 4 532 ? 175.544 172.833 231.789 1.00 56.48 532 VAL D N 1
ATOM 8663 C CA . VAL D 4 532 ? 176.270 171.685 231.257 1.00 56.48 532 VAL D CA 1
ATOM 8664 C C . VAL D 4 532 ? 176.137 171.590 229.745 1.00 56.48 532 VAL D C 1
ATOM 8665 O O . VAL D 4 532 ? 177.007 171.012 229.084 1.00 56.48 532 VAL D O 1
ATOM 8669 N N . THR D 4 533 ? 175.073 172.168 229.177 1.00 52.71 533 THR D N 1
ATOM 8670 C CA . THR D 4 533 ? 174.924 172.200 227.726 1.00 52.71 533 THR D CA 1
ATOM 8671 C C . THR D 4 533 ? 176.153 172.792 227.051 1.00 52.71 533 THR D C 1
ATOM 8672 O O . THR D 4 533 ? 176.576 172.302 225.997 1.00 52.71 533 THR D O 1
ATOM 8676 N N . GLU D 4 534 ? 176.758 173.817 227.659 1.00 54.97 534 GLU D N 1
ATOM 8677 C CA . GLU D 4 534 ? 177.961 174.411 227.086 1.00 54.97 534 GLU D CA 1
ATOM 8678 C C . GLU D 4 534 ? 179.056 173.368 226.906 1.00 54.97 534 GLU D C 1
ATOM 8679 O O . GLU D 4 534 ? 179.759 173.363 225.889 1.00 54.97 534 GLU D O 1
ATOM 8685 N N . LYS D 4 535 ? 179.219 172.479 227.888 1.00 52.53 535 LYS D N 1
ATOM 8686 C CA . LYS D 4 535 ? 180.179 171.391 227.734 1.00 52.53 535 LYS D CA 1
ATOM 8687 C C . LYS D 4 535 ? 179.763 170.444 226.616 1.00 52.53 535 LYS D C 1
ATOM 8688 O O . LYS D 4 535 ? 180.601 170.025 225.809 1.00 52.53 535 LYS D O 1
ATOM 8694 N N . ILE D 4 536 ? 178.467 170.124 226.533 1.00 50.49 536 ILE D N 1
ATOM 8695 C CA . ILE D 4 536 ? 178.006 169.113 225.584 1.00 50.49 536 ILE D CA 1
ATOM 8696 C C . ILE D 4 536 ? 178.341 169.529 224.160 1.00 50.49 536 ILE D C 1
ATOM 8697 O O . ILE D 4 536 ? 178.815 168.718 223.356 1.00 50.49 536 ILE D O 1
ATOM 8702 N N . LEU D 4 537 ? 178.098 170.796 223.825 1.00 48.89 537 LEU D N 1
ATOM 8703 C CA . LEU D 4 537 ? 178.495 171.301 222.516 1.00 48.89 537 LEU D CA 1
ATOM 8704 C C . LEU D 4 537 ? 180.012 171.306 222.364 1.00 48.89 537 LEU D C 1
ATOM 8705 O O . LEU D 4 537 ? 180.535 170.918 221.311 1.00 48.89 537 LEU D O 1
ATOM 8710 N N . SER D 4 538 ? 180.732 171.718 223.412 1.00 52.83 538 SER D N 1
ATOM 8711 C CA . SER D 4 538 ? 182.167 171.963 223.295 1.00 52.83 538 SER D CA 1
ATOM 8712 C C . SER D 4 538 ? 182.904 170.723 222.804 1.00 52.83 538 SER D C 1
ATOM 8713 O O . SER D 4 538 ? 183.471 170.715 221.704 1.00 52.83 538 SER D O 1
ATOM 8716 N N . SER D 4 539 ? 182.881 169.651 223.601 1.00 53.73 539 SER D N 1
ATOM 8717 C CA . SER D 4 539 ? 183.529 168.411 223.187 1.00 53.73 539 SER D CA 1
ATOM 8718 C C . SER D 4 539 ? 182.936 167.880 221.889 1.00 53.73 539 SER D C 1
ATOM 8719 O O . SER D 4 539 ? 183.608 167.146 221.155 1.00 53.73 539 SER D O 1
ATOM 8722 N N . LEU D 4 540 ? 181.686 168.235 221.590 1.00 52.12 540 LEU D N 1
ATOM 8723 C CA . LEU D 4 540 ? 181.102 167.865 220.307 1.00 52.12 540 LEU D CA 1
ATOM 8724 C C . LEU D 4 540 ? 181.737 168.658 219.173 1.00 52.12 540 LEU D C 1
ATOM 8725 O O . LEU D 4 540 ? 182.123 168.089 218.143 1.00 52.12 540 LEU D O 1
ATOM 8730 N N . LEU D 4 541 ? 181.879 169.974 219.358 1.00 54.11 541 LEU D N 1
ATOM 8731 C CA . LEU D 4 541 ? 182.352 170.835 218.277 1.00 54.11 541 LEU D CA 1
ATOM 8732 C C . LEU D 4 541 ? 183.737 170.413 217.805 1.00 54.11 541 LEU D C 1
ATOM 8733 O O . LEU D 4 541 ? 183.984 170.294 216.598 1.00 54.11 541 LEU D O 1
ATOM 8738 N N . LYS D 4 542 ? 184.646 170.155 218.749 1.00 57.90 542 LYS D N 1
ATOM 8739 C CA . LYS D 4 542 ? 185.980 169.687 218.390 1.00 57.90 542 LYS D CA 1
ATOM 8740 C C . LYS D 4 542 ? 185.905 168.440 217.522 1.00 57.90 542 LYS D C 1
ATOM 8741 O O . LYS D 4 542 ? 186.644 168.313 216.539 1.00 57.90 542 LYS D O 1
ATOM 8747 N N . ARG D 4 543 ? 184.989 167.523 217.852 1.00 60.70 543 ARG D N 1
ATOM 8748 C CA . ARG D 4 543 ? 184.832 166.320 217.042 1.00 60.70 543 ARG D CA 1
ATOM 8749 C C . ARG D 4 543 ? 184.484 166.677 215.605 1.00 60.70 543 ARG D C 1
ATOM 8750 O O . ARG D 4 543 ? 185.056 166.117 214.662 1.00 60.70 543 ARG D O 1
ATOM 8758 N N . LEU D 4 544 ? 183.571 167.635 215.417 1.00 58.21 544 LEU D N 1
ATOM 8759 C CA . LEU D 4 544 ? 183.273 168.100 214.069 1.00 58.21 544 LEU D CA 1
ATOM 8760 C C . LEU D 4 544 ? 184.504 168.727 213.432 1.00 58.21 544 LEU D C 1
ATOM 8761 O O . LEU D 4 544 ? 184.773 168.518 212.243 1.00 58.21 544 LEU D O 1
ATOM 8766 N N . LEU D 4 545 ? 185.278 169.483 214.215 1.00 61.63 545 LEU D N 1
ATOM 8767 C CA . LEU D 4 545 ? 186.531 170.026 213.709 1.00 61.63 545 LEU D CA 1
ATOM 8768 C C . LEU D 4 545 ? 187.519 168.926 213.350 1.00 61.63 545 LEU D C 1
ATOM 8769 O O . LEU D 4 545 ? 188.405 169.150 212.517 1.00 61.63 545 LEU D O 1
ATOM 8774 N N . SER D 4 546 ? 187.387 167.746 213.956 1.00 67.77 546 SER D N 1
ATOM 8775 C CA . SER D 4 546 ? 188.223 166.611 213.593 1.00 67.77 546 SER D CA 1
ATOM 8776 C C . SER D 4 546 ? 187.719 165.880 212.357 1.00 67.77 546 SER D C 1
ATOM 8777 O O . SER D 4 546 ? 188.431 165.014 211.839 1.00 67.77 546 SER D O 1
ATOM 8780 N N . VAL D 4 547 ? 186.515 166.202 211.880 1.00 66.71 547 VAL D N 1
ATOM 8781 C CA . VAL D 4 547 ? 185.983 165.540 210.692 1.00 66.71 547 VAL D CA 1
ATOM 8782 C C . VAL D 4 547 ? 186.832 165.872 209.472 1.00 66.71 547 VAL D C 1
ATOM 8783 O O . VAL D 4 547 ? 187.165 164.992 208.669 1.00 66.71 547 VAL D O 1
ATOM 8787 N N . TYR D 4 548 ? 187.203 167.140 209.319 1.00 66.34 548 TYR D N 1
ATOM 8788 C CA . TYR D 4 548 ? 187.997 167.590 208.184 1.00 66.34 548 TYR D CA 1
ATOM 8789 C C . TYR D 4 548 ? 189.496 167.497 208.436 1.00 66.34 548 TYR D C 1
ATOM 8790 O O . TYR D 4 548 ? 190.282 167.864 207.556 1.00 66.34 548 TYR D O 1
ATOM 8799 N N . SER D 4 549 ? 189.908 167.023 209.608 1.00 76.91 549 SER D N 1
ATOM 8800 C CA . SER D 4 549 ? 191.318 166.809 209.874 1.00 76.91 549 SER D CA 1
ATOM 8801 C C . SER D 4 549 ? 191.847 165.666 209.008 1.00 76.91 549 SER D C 1
ATOM 8802 O O . SER D 4 549 ? 191.100 164.750 208.652 1.00 76.91 549 SER D O 1
ATOM 8805 N N . PRO D 4 550 ? 193.130 165.702 208.644 1.00 84.40 550 PRO D N 1
ATOM 8806 C CA . PRO D 4 550 ? 193.701 164.605 207.856 1.00 84.40 550 PRO D CA 1
ATOM 8807 C C . PRO D 4 550 ? 193.642 163.284 208.609 1.00 84.40 550 PRO D C 1
ATOM 8808 O O . PRO D 4 550 ? 193.516 163.238 209.835 1.00 84.40 550 PRO D O 1
ATOM 8812 N N . SER D 4 551 ? 193.717 162.195 207.839 1.00 91.37 551 SER D N 1
ATOM 8813 C CA . SER D 4 551 ? 193.597 160.823 208.328 1.00 91.37 551 SER D CA 1
ATOM 8814 C C . SER D 4 551 ? 192.216 160.526 208.902 1.00 91.37 551 SER D C 1
ATOM 8815 O O . SER D 4 551 ? 192.055 159.574 209.673 1.00 91.37 551 SER D O 1
ATOM 8818 N N . MET D 4 552 ? 191.214 161.324 208.543 1.00 88.13 552 MET D N 1
ATOM 8819 C CA . MET D 4 552 ? 189.827 161.121 208.954 1.00 88.13 552 MET D CA 1
ATOM 8820 C C . MET D 4 552 ? 188.911 161.292 207.741 1.00 88.13 552 MET D C 1
ATOM 8821 O O . MET D 4 552 ? 187.917 162.021 207.758 1.00 88.13 552 MET D O 1
ATOM 8826 N N . GLN D 4 553 ? 189.274 160.633 206.643 1.00 89.66 553 GLN D N 1
ATOM 8827 C CA . GLN D 4 553 ? 188.514 160.754 205.407 1.00 89.66 553 GLN D CA 1
ATOM 8828 C C . GLN D 4 553 ? 187.147 160.094 205.544 1.00 89.66 553 GLN D C 1
ATOM 8829 O O . GLN D 4 553 ? 187.018 159.000 206.100 1.00 89.66 553 GLN D O 1
ATOM 8835 N N . VAL D 4 554 ? 186.123 160.772 205.031 1.00 77.75 554 VAL D N 1
ATOM 8836 C CA . VAL D 4 554 ? 184.747 160.298 205.057 1.00 77.75 554 VAL D CA 1
ATOM 8837 C C . VAL D 4 554 ? 184.113 160.581 203.699 1.00 77.75 554 VAL D C 1
ATOM 8838 O O . VAL D 4 554 ? 184.747 161.133 202.796 1.00 77.75 554 VAL D O 1
ATOM 8842 N N . SER D 4 555 ? 182.849 160.192 203.556 1.00 71.61 555 SER D N 1
ATOM 8843 C CA . SER D 4 555 ? 182.131 160.387 202.307 1.00 71.61 555 SER D CA 1
ATOM 8844 C C . SER D 4 555 ? 181.691 161.844 202.161 1.00 71.61 555 SER D C 1
ATOM 8845 O O . SER D 4 555 ? 181.762 162.643 203.098 1.00 71.61 555 SER D O 1
ATOM 8848 N N . ALA D 4 556 ? 181.233 162.182 200.953 1.00 68.71 556 ALA D N 1
ATOM 8849 C CA . ALA D 4 556 ? 180.825 163.554 200.669 1.00 68.71 556 ALA D CA 1
ATOM 8850 C C . ALA D 4 556 ? 179.616 163.964 201.503 1.00 68.71 556 ALA D C 1
ATOM 8851 O O . ALA D 4 556 ? 179.550 165.096 201.998 1.00 68.71 556 ALA D O 1
ATOM 8853 N N . ASN D 4 557 ? 178.646 163.060 201.661 1.00 67.36 557 ASN D N 1
ATOM 8854 C CA . ASN D 4 557 ? 177.459 163.380 202.449 1.00 67.36 557 ASN D CA 1
ATOM 8855 C C . ASN D 4 557 ? 177.822 163.664 203.901 1.00 67.36 557 ASN D C 1
ATOM 8856 O O . ASN D 4 557 ? 177.274 164.587 204.519 1.00 67.36 557 ASN D O 1
ATOM 8861 N N . ILE D 4 558 ? 178.742 162.877 204.462 1.00 65.70 558 ILE D N 1
ATOM 8862 C CA . ILE D 4 558 ? 179.194 163.116 205.830 1.00 65.70 558 ILE D CA 1
ATOM 8863 C C . ILE D 4 558 ? 179.839 164.490 205.940 1.00 65.70 558 ILE D C 1
ATOM 8864 O O . ILE D 4 558 ? 179.582 165.238 206.891 1.00 65.70 558 ILE D O 1
ATOM 8869 N N . GLU D 4 559 ? 180.685 164.845 204.969 1.00 66.19 559 GLU D N 1
ATOM 8870 C CA . GLU D 4 559 ? 181.331 166.152 204.993 1.00 66.19 559 GLU D CA 1
ATOM 8871 C C . GLU D 4 559 ? 180.306 167.276 204.931 1.00 66.19 559 GLU D C 1
ATOM 8872 O O . GLU D 4 559 ? 180.404 168.254 205.681 1.00 66.19 559 GLU D O 1
ATOM 8878 N N . THR D 4 560 ? 179.313 167.155 204.048 1.00 62.07 560 THR D N 1
ATOM 8879 C CA . THR D 4 560 ? 178.308 168.206 203.925 1.00 62.07 560 THR D CA 1
ATOM 8880 C C . THR D 4 560 ? 177.488 168.345 205.203 1.00 62.07 560 THR D C 1
ATOM 8881 O O . THR D 4 560 ? 177.234 169.463 205.669 1.00 62.07 560 THR D O 1
ATOM 8885 N N . ILE D 4 561 ? 177.069 167.220 205.790 1.00 56.95 561 ILE D N 1
ATOM 8886 C CA . ILE D 4 561 ? 176.267 167.280 207.009 1.00 56.95 561 ILE D CA 1
ATOM 8887 C C . ILE D 4 561 ? 177.075 167.880 208.153 1.00 56.95 561 ILE D C 1
ATOM 8888 O O . ILE D 4 561 ? 176.577 168.724 208.911 1.00 56.95 561 ILE D O 1
ATOM 8893 N N . CYS D 4 562 ? 178.336 167.461 208.291 1.00 57.90 562 CYS D N 1
ATOM 8894 C CA . CYS D 4 562 ? 179.180 168.002 209.350 1.00 57.90 562 CYS D CA 1
ATOM 8895 C C . CYS D 4 562 ? 179.430 169.491 209.151 1.00 57.90 562 CYS D C 1
ATOM 8896 O O . CYS D 4 562 ? 179.467 170.253 210.123 1.00 57.90 562 CYS D O 1
ATOM 8899 N N . LEU D 4 563 ? 179.611 169.925 207.901 1.00 55.54 563 LEU D N 1
ATOM 8900 C CA . LEU D 4 563 ? 179.824 171.346 207.648 1.00 55.54 563 LEU D CA 1
ATOM 8901 C C . LEU D 4 563 ? 178.575 172.156 207.968 1.00 55.54 563 LEU D C 1
ATOM 8902 O O . LEU D 4 563 ? 178.671 173.252 208.528 1.00 55.54 563 LEU D O 1
ATOM 8907 N N . GLN D 4 564 ? 177.392 171.634 207.634 1.00 56.54 564 GLN D N 1
ATOM 8908 C CA . GLN D 4 564 ? 176.162 172.328 208.010 1.00 56.54 564 GLN D CA 1
ATOM 8909 C C . GLN D 4 564 ? 176.027 172.431 209.526 1.00 56.54 564 GLN D C 1
ATOM 8910 O O . GLN D 4 564 ? 175.676 173.494 210.057 1.00 56.54 564 GLN D O 1
ATOM 8916 N N . LEU D 4 565 ? 176.307 171.337 210.240 1.00 49.10 565 LEU D N 1
ATOM 8917 C CA . LEU D 4 565 ? 176.192 171.360 211.696 1.00 49.10 565 LEU D CA 1
ATOM 8918 C C . LEU D 4 565 ? 177.191 172.328 212.319 1.00 49.10 565 LEU D C 1
ATOM 8919 O O . LEU D 4 565 ? 176.837 173.098 213.223 1.00 49.10 565 LEU D O 1
ATOM 8924 N N . ILE D 4 566 ? 178.441 172.313 211.849 1.00 49.04 566 ILE D N 1
ATOM 8925 C CA . ILE D 4 566 ? 179.443 173.209 212.410 1.00 49.04 566 ILE D CA 1
ATOM 8926 C C . ILE D 4 566 ? 179.138 174.654 212.039 1.00 49.04 566 ILE D C 1
ATOM 8927 O O . ILE D 4 566 ? 179.428 175.568 212.814 1.00 49.04 566 ILE D O 1
ATOM 8932 N N . GLY D 4 567 ? 178.531 174.891 210.874 1.00 48.29 567 GLY D N 1
ATOM 8933 C CA . GLY D 4 567 ? 178.117 176.240 210.533 1.00 48.29 567 GLY D CA 1
ATOM 8934 C C . GLY D 4 567 ? 177.016 176.750 211.439 1.00 48.29 567 GLY D C 1
ATOM 8935 O O . GLY D 4 567 ? 177.045 177.904 211.875 1.00 48.29 567 GLY D O 1
ATOM 8936 N N . ASN D 4 568 ? 176.033 175.899 211.741 1.00 47.75 568 ASN D N 1
ATOM 8937 C CA . ASN D 4 568 ? 174.990 176.292 212.686 1.00 47.75 568 ASN D CA 1
ATOM 8938 C C . ASN D 4 568 ? 175.574 176.568 214.067 1.00 47.75 568 ASN D C 1
ATOM 8939 O O . ASN D 4 568 ? 175.210 177.555 214.721 1.00 47.75 568 ASN D O 1
ATOM 8944 N N . ILE D 4 569 ? 176.492 175.710 214.523 1.00 47.03 569 ILE D N 1
ATOM 8945 C CA . ILE D 4 569 ? 177.113 175.906 215.832 1.00 47.03 569 ILE D CA 1
ATOM 8946 C C . ILE D 4 569 ? 177.905 177.208 215.858 1.00 47.03 569 ILE D C 1
ATOM 8947 O O . ILE D 4 569 ? 177.839 177.974 216.829 1.00 47.03 569 ILE D O 1
ATOM 8952 N N . GLY D 4 570 ? 178.669 177.477 214.798 1.00 49.74 570 GLY D N 1
ATOM 8953 C CA . GLY D 4 570 ? 179.434 178.708 214.736 1.00 49.74 570 GLY D CA 1
ATOM 8954 C C . GLY D 4 570 ? 178.552 179.939 214.700 1.00 49.74 570 GLY D C 1
ATOM 8955 O O . GLY D 4 570 ? 178.850 180.946 215.345 1.00 49.74 570 GLY D O 1
ATOM 8956 N N . SER D 4 571 ? 177.451 179.875 213.948 1.00 51.08 571 SER D N 1
ATOM 8957 C CA . SER D 4 571 ? 176.513 180.992 213.923 1.00 51.08 571 SER D CA 1
ATOM 8958 C C . SER D 4 571 ? 175.933 181.249 215.306 1.00 51.08 571 SER D C 1
ATOM 8959 O O . SER D 4 571 ? 175.848 182.401 215.747 1.00 51.08 571 SER D O 1
ATOM 8962 N N . THR D 4 572 ? 175.548 180.185 216.016 1.00 51.83 572 THR D N 1
ATOM 8963 C CA . THR D 4 572 ? 174.977 180.359 217.349 1.00 51.83 572 THR D CA 1
ATOM 8964 C C . THR D 4 572 ? 175.997 180.946 218.320 1.00 51.83 572 THR D C 1
ATOM 8965 O O . THR D 4 572 ? 175.689 181.879 219.071 1.00 51.83 572 THR D O 1
ATOM 8969 N N . ILE D 4 573 ? 177.226 180.417 218.315 1.00 54.35 573 ILE D N 1
ATOM 8970 C CA . ILE D 4 573 ? 178.223 180.913 219.260 1.00 54.35 573 ILE D CA 1
ATOM 8971 C C . ILE D 4 573 ? 178.635 182.341 218.918 1.00 54.35 573 ILE D C 1
ATOM 8972 O O . ILE D 4 573 ? 178.896 183.146 219.818 1.00 54.35 573 ILE D O 1
ATOM 8977 N N . PHE D 4 574 ? 178.688 182.690 217.630 1.00 57.40 574 PHE D N 1
ATOM 8978 C CA . PHE D 4 574 ? 179.016 184.058 217.249 1.00 57.40 574 PHE D CA 1
ATOM 8979 C C . PHE D 4 574 ? 177.895 185.019 217.627 1.00 57.40 574 PHE D C 1
ATOM 8980 O O . PHE D 4 574 ? 178.157 186.157 218.035 1.00 57.40 574 PHE D O 1
ATOM 8988 N N . ASP D 4 575 ? 176.639 184.581 217.498 1.00 59.51 575 ASP D N 1
ATOM 8989 C CA . ASP D 4 575 ? 175.521 185.398 217.955 1.00 59.51 575 ASP D CA 1
ATOM 8990 C C . ASP D 4 575 ? 175.584 185.614 219.460 1.00 59.51 575 ASP D C 1
ATOM 8991 O O . ASP D 4 575 ? 175.310 186.717 219.950 1.00 59.51 575 ASP D O 1
ATOM 8996 N N . ILE D 4 576 ? 175.936 184.569 220.212 1.00 62.00 576 ILE D N 1
ATOM 8997 C CA . ILE D 4 576 ? 176.094 184.714 221.658 1.00 62.00 576 ILE D CA 1
ATOM 8998 C C . ILE D 4 576 ? 177.219 185.690 221.977 1.00 62.00 576 ILE D C 1
ATOM 8999 O O . ILE D 4 576 ? 177.086 186.551 222.855 1.00 62.00 576 ILE D O 1
ATOM 9004 N N . LYS D 4 577 ? 178.343 185.574 221.266 1.00 63.46 577 LYS D N 1
ATOM 9005 C CA . LYS D 4 577 ? 179.489 186.440 221.528 1.00 63.46 577 LYS D CA 1
ATOM 9006 C C . LYS D 4 577 ? 179.176 187.898 221.217 1.00 63.46 577 LYS D C 1
ATOM 9007 O O . LYS D 4 577 ? 179.584 188.797 221.960 1.00 63.46 577 LYS D O 1
ATOM 9013 N N . CYS D 4 578 ? 178.465 188.155 220.116 1.00 66.23 578 CYS D N 1
ATOM 9014 C CA . CYS D 4 578 ? 178.180 189.532 219.724 1.00 66.23 578 CYS D CA 1
ATOM 9015 C C . CYS D 4 578 ? 177.299 190.236 220.749 1.00 66.23 578 CYS D C 1
ATOM 9016 O O . CYS D 4 578 ? 177.543 191.398 221.095 1.00 66.23 578 CYS D O 1
ATOM 9019 N N . SER D 4 579 ? 176.268 189.551 221.246 1.00 70.08 579 SER D N 1
ATOM 9020 C CA . SER D 4 579 ? 175.342 190.136 222.214 1.00 70.08 579 SER D CA 1
ATOM 9021 C C . SER D 4 579 ? 175.917 189.952 223.616 1.00 70.08 579 SER D C 1
ATOM 9022 O O . SER D 4 579 ? 175.556 189.038 224.362 1.00 70.08 579 SER D O 1
ATOM 9025 N N . THR D 4 580 ? 176.834 190.848 223.975 1.00 75.72 580 THR D N 1
ATOM 9026 C CA . THR D 4 580 ? 177.496 190.811 225.271 1.00 75.72 580 THR D CA 1
ATOM 9027 C C . THR D 4 580 ? 177.630 192.232 225.804 1.00 75.72 580 THR D C 1
ATOM 9028 O O . THR D 4 580 ? 177.066 193.184 225.255 1.00 75.72 580 THR D O 1
ATOM 9032 N N . ARG D 4 581 ? 178.388 192.369 226.889 1.00 85.42 581 ARG D N 1
ATOM 9033 C CA . ARG D 4 581 ? 178.628 193.659 227.521 1.00 85.42 581 ARG D CA 1
ATOM 9034 C C . ARG D 4 581 ? 179.721 194.409 226.761 1.00 85.42 581 ARG D C 1
ATOM 9035 O O . ARG D 4 581 ? 180.070 194.071 225.627 1.00 85.42 581 ARG D O 1
ATOM 9043 N N . ASP D 4 582 ? 180.253 195.470 227.371 1.00 91.83 582 ASP D N 1
ATOM 9044 C CA . ASP D 4 582 ? 181.359 196.194 226.755 1.00 91.83 582 ASP D CA 1
ATOM 9045 C C . ASP D 4 582 ? 182.668 195.423 226.883 1.00 91.83 582 ASP D C 1
ATOM 9046 O O . ASP D 4 582 ? 183.473 195.396 225.943 1.00 91.83 582 ASP D O 1
ATOM 9051 N N . HIS D 4 583 ? 182.901 194.793 228.031 1.00 93.77 583 HIS D N 1
ATOM 9052 C CA . HIS D 4 583 ? 184.136 194.059 228.310 1.00 93.77 583 HIS D CA 1
ATOM 9053 C C . HIS D 4 583 ? 183.781 192.600 228.591 1.00 93.77 583 HIS D C 1
ATOM 9054 O O . HIS D 4 583 ? 183.072 192.293 229.552 1.00 93.77 583 HIS D O 1
ATOM 9061 N N . GLU D 4 584 ? 184.281 191.701 227.741 1.00 87.03 584 GLU D N 1
ATOM 9062 C CA . GLU D 4 584 ? 184.026 190.270 227.858 1.00 87.03 584 GLU D CA 1
ATOM 9063 C C . GLU D 4 584 ? 185.257 189.449 227.481 1.00 87.03 584 GLU D C 1
ATOM 9064 O O . GLU D 4 584 ? 185.130 188.332 226.973 1.00 87.03 584 GLU D O 1
ATOM 9070 N N . ASP D 4 585 ? 186.451 189.993 227.725 1.00 89.61 585 ASP D N 1
ATOM 9071 C CA . ASP D 4 585 ? 187.694 189.381 227.266 1.00 89.61 585 ASP D CA 1
ATOM 9072 C C . ASP D 4 585 ? 187.826 187.931 227.716 1.00 89.61 585 ASP D C 1
ATOM 9073 O O . ASP D 4 585 ? 187.800 187.021 226.881 1.00 89.61 585 ASP D O 1
ATOM 9078 N N . ASN D 4 586 ? 187.930 187.710 229.030 1.00 86.35 586 ASN D N 1
ATOM 9079 C CA . ASN D 4 586 ? 188.038 186.380 229.624 1.00 86.35 586 ASN D CA 1
ATOM 9080 C C . ASN D 4 586 ? 188.966 185.463 228.833 1.00 86.35 586 ASN D C 1
ATOM 9081 O O . ASN D 4 586 ? 188.632 184.302 228.578 1.00 86.35 586 ASN D O 1
ATOM 9086 N N . ASN D 4 587 ? 190.132 185.975 228.443 1.00 87.59 587 ASN D N 1
ATOM 9087 C CA . ASN D 4 587 ? 191.059 185.252 227.572 1.00 87.59 587 ASN D CA 1
ATOM 9088 C C . ASN D 4 587 ? 192.183 184.583 228.349 1.00 87.59 587 ASN D C 1
ATOM 9089 O O . ASN D 4 587 ? 193.328 184.556 227.889 1.00 87.59 587 ASN D O 1
ATOM 9094 N N . LEU D 4 588 ? 191.882 184.062 229.539 1.00 86.68 588 LEU D N 1
ATOM 9095 C CA . LEU D 4 588 ? 192.771 183.369 230.464 1.00 86.68 588 LEU D CA 1
ATOM 9096 C C . LEU D 4 588 ? 193.715 184.346 231.168 1.00 86.68 588 LEU D C 1
ATOM 9097 O O . LEU D 4 588 ? 194.358 183.959 232.145 1.00 86.68 588 LEU D O 1
ATOM 9102 N N . ILE D 4 589 ? 193.776 185.605 230.751 1.00 84.55 589 ILE D N 1
ATOM 9103 C CA . ILE D 4 589 ? 194.638 186.587 231.397 1.00 84.55 589 ILE D CA 1
ATOM 9104 C C . ILE D 4 589 ? 193.916 187.220 232.579 1.00 84.55 589 ILE D C 1
ATOM 9105 O O . ILE D 4 589 ? 192.688 187.188 232.659 1.00 84.55 589 ILE D O 1
ATOM 9110 N N . THR D 4 597 ? 189.323 192.686 234.660 1.00 94.88 597 THR D N 1
ATOM 9111 C CA . THR D 4 597 ? 187.908 192.340 234.707 1.00 94.88 597 THR D CA 1
ATOM 9112 C C . THR D 4 597 ? 187.657 191.206 235.696 1.00 94.88 597 THR D C 1
ATOM 9113 O O . THR D 4 597 ? 186.512 190.851 235.974 1.00 94.88 597 THR D O 1
ATOM 9117 N N . LEU D 4 598 ? 188.745 190.641 236.216 1.00 92.98 598 LEU D N 1
ATOM 9118 C CA . LEU D 4 598 ? 188.627 189.556 237.188 1.00 92.98 598 LEU D CA 1
ATOM 9119 C C . LEU D 4 598 ? 187.888 189.938 238.467 1.00 92.98 598 LEU D C 1
ATOM 9120 O O . LEU D 4 598 ? 187.054 189.135 238.920 1.00 92.98 598 LEU D O 1
ATOM 9125 N N . PRO D 4 599 ? 188.139 191.086 239.108 1.00 94.34 599 PRO D N 1
ATOM 9126 C CA . PRO D 4 599 ? 187.479 191.342 240.400 1.00 94.34 599 PRO D CA 1
ATOM 9127 C C . PRO D 4 599 ? 185.963 191.449 240.329 1.00 94.34 599 PRO D C 1
ATOM 9128 O O . PRO D 4 599 ? 185.292 191.106 241.310 1.00 94.34 599 PRO D O 1
ATOM 9132 N N . HIS D 4 600 ? 185.393 191.905 239.212 1.00 92.61 600 HIS D N 1
ATOM 9133 C CA . HIS D 4 600 ? 183.985 192.287 239.199 1.00 92.61 600 HIS D CA 1
ATOM 9134 C C . HIS D 4 600 ? 183.073 191.305 238.471 1.00 92.61 600 HIS D C 1
ATOM 9135 O O . HIS D 4 600 ? 181.855 191.519 238.455 1.00 92.61 600 HIS D O 1
ATOM 9142 N N . PHE D 4 601 ? 183.602 190.238 237.870 1.00 87.87 601 PHE D N 1
ATOM 9143 C CA . PHE D 4 601 ? 182.711 189.246 237.277 1.00 87.87 601 PHE D CA 1
ATOM 9144 C C . PHE D 4 601 ? 182.346 188.126 238.245 1.00 87.87 601 PHE D C 1
ATOM 9145 O O . PHE D 4 601 ? 181.426 187.351 237.957 1.00 87.87 601 PHE D O 1
ATOM 9153 N N . PHE D 4 602 ? 183.011 188.046 239.400 1.00 84.82 602 PHE D N 1
ATOM 9154 C CA . PHE D 4 602 ? 182.476 187.238 240.492 1.00 84.82 602 PHE D CA 1
ATOM 9155 C C . PHE D 4 602 ? 181.110 187.758 240.920 1.00 84.82 602 PHE D C 1
ATOM 9156 O O . PHE D 4 602 ? 180.220 186.977 241.278 1.00 84.82 602 PHE D O 1
ATOM 9164 N N . LYS D 4 603 ? 180.925 189.081 240.883 1.00 82.11 603 LYS D N 1
ATOM 9165 C CA . LYS D 4 603 ? 179.614 189.658 241.157 1.00 82.11 603 LYS D CA 1
ATOM 9166 C C . LYS D 4 603 ? 178.590 189.205 240.125 1.00 82.11 603 LYS D C 1
ATOM 9167 O O . LYS D 4 603 ? 177.438 188.920 240.468 1.00 82.11 603 LYS D O 1
ATOM 9173 N N . SER D 4 604 ? 178.991 189.141 238.853 1.00 82.01 604 SER D N 1
ATOM 9174 C CA . SER D 4 604 ? 178.091 188.639 237.817 1.00 82.01 604 SER D CA 1
ATOM 9175 C C . SER D 4 604 ? 177.728 187.180 238.062 1.00 82.01 604 SER D C 1
ATOM 9176 O O . SER D 4 604 ? 176.566 186.786 237.906 1.00 82.01 604 SER D O 1
ATOM 9179 N N . PHE D 4 605 ? 178.715 186.364 238.441 1.00 82.37 605 PHE D N 1
ATOM 9180 C CA . PHE D 4 605 ? 178.444 184.968 238.778 1.00 82.37 605 PHE D CA 1
ATOM 9181 C C . PHE D 4 605 ? 177.438 184.865 239.919 1.00 82.37 605 PHE D C 1
ATOM 9182 O O . PHE D 4 605 ? 176.475 184.089 239.850 1.00 82.37 605 PHE D O 1
ATOM 9190 N N . GLU D 4 606 ? 177.652 185.644 240.983 1.00 84.33 606 GLU D N 1
ATOM 9191 C CA . GLU D 4 606 ? 176.751 185.604 242.131 1.00 84.33 606 GLU D CA 1
ATOM 9192 C C . GLU D 4 606 ? 175.348 186.056 241.751 1.00 84.33 606 GLU D C 1
ATOM 9193 O O . GLU D 4 606 ? 174.358 185.456 242.184 1.00 84.33 606 GLU D O 1
ATOM 9199 N N . GLU D 4 607 ? 175.241 187.117 240.948 1.00 81.86 607 GLU D N 1
ATOM 9200 C CA . GLU D 4 607 ? 173.931 187.598 240.523 1.00 81.86 607 GLU D CA 1
ATOM 9201 C C . GLU D 4 607 ? 173.207 186.554 239.685 1.00 81.86 607 GLU D C 1
ATOM 9202 O O . GLU D 4 607 ? 172.003 186.329 239.864 1.00 81.86 607 GLU D O 1
ATOM 9208 N N . CYS D 4 608 ? 173.924 185.902 238.766 1.00 81.05 608 CYS D N 1
ATOM 9209 C CA . CYS D 4 608 ? 173.307 184.867 237.944 1.00 81.05 608 CYS D CA 1
ATOM 9210 C C . CYS D 4 608 ? 172.822 183.704 238.801 1.00 81.05 608 CYS D C 1
ATOM 9211 O O . CYS D 4 608 ? 171.701 183.210 238.623 1.00 81.05 608 CYS D O 1
ATOM 9214 N N . ILE D 4 609 ? 173.652 183.263 239.751 1.00 81.18 609 ILE D N 1
ATOM 9215 C CA . ILE D 4 609 ? 173.266 182.150 240.615 1.00 81.18 609 ILE D CA 1
ATOM 9216 C C . ILE D 4 609 ? 172.051 182.522 241.456 1.00 81.18 609 ILE D C 1
ATOM 9217 O O . ILE D 4 609 ? 171.111 181.728 241.603 1.00 81.18 609 ILE D O 1
ATOM 9222 N N . ALA D 4 610 ? 172.050 183.732 242.022 1.00 83.52 610 ALA D N 1
ATOM 9223 C CA . ALA D 4 610 ? 170.933 184.165 242.854 1.00 83.52 610 ALA D CA 1
ATOM 9224 C C . ALA D 4 610 ? 169.644 184.255 242.049 1.00 83.52 610 ALA D C 1
ATOM 9225 O O . ALA D 4 610 ? 168.591 183.795 242.500 1.00 83.52 610 ALA D O 1
ATOM 9227 N N . TYR D 4 611 ? 169.708 184.832 240.846 1.00 84.95 611 TYR D N 1
ATOM 9228 C CA . TYR D 4 611 ? 168.511 184.927 240.017 1.00 84.95 611 TYR D CA 1
ATOM 9229 C C . TYR D 4 611 ? 168.002 183.545 239.629 1.00 84.95 611 TYR D C 1
ATOM 9230 O O . TYR D 4 611 ? 166.788 183.295 239.638 1.00 84.95 611 TYR D O 1
ATOM 9239 N N . ASN D 4 612 ? 168.917 182.633 239.283 1.00 84.39 612 ASN D N 1
ATOM 9240 C CA . ASN D 4 612 ? 168.518 181.284 238.899 1.00 84.39 612 ASN D CA 1
ATOM 9241 C C . ASN D 4 612 ? 167.829 180.568 240.054 1.00 84.39 612 ASN D C 1
ATOM 9242 O O . ASN D 4 612 ? 166.756 179.979 239.881 1.00 84.39 612 ASN D O 1
ATOM 9247 N N . GLU D 4 613 ? 168.425 180.622 241.249 1.00 86.19 613 GLU D N 1
ATOM 9248 C CA . GLU D 4 613 ? 167.811 179.961 242.396 1.00 86.19 613 GLU D CA 1
ATOM 9249 C C . GLU D 4 613 ? 166.539 180.672 242.838 1.00 86.19 613 GLU D C 1
ATOM 9250 O O . GLU D 4 613 ? 165.701 180.073 243.522 1.00 86.19 613 GLU D O 1
ATOM 9256 N N . THR D 4 614 ? 166.375 181.943 242.464 1.00 87.66 614 THR D N 1
ATOM 9257 C CA . THR D 4 614 ? 165.183 182.683 242.859 1.00 87.66 614 THR D CA 1
ATOM 9258 C C . THR D 4 614 ? 163.987 182.320 241.986 1.00 87.66 614 THR D C 1
ATOM 9259 O O . THR D 4 614 ? 162.917 181.968 242.496 1.00 87.66 614 THR D O 1
ATOM 9263 N N . ILE D 4 615 ? 164.144 182.396 240.663 1.00 89.64 615 ILE D N 1
ATOM 9264 C CA . ILE D 4 615 ? 162.974 182.278 239.792 1.00 89.64 615 ILE D CA 1
ATOM 9265 C C . ILE D 4 615 ? 162.567 180.815 239.621 1.00 89.64 615 ILE D C 1
ATOM 9266 O O . ILE D 4 615 ? 161.467 180.410 240.015 1.00 89.64 615 ILE D O 1
ATOM 9271 N N . LYS D 4 616 ? 163.444 180.004 239.037 1.00 89.00 616 LYS D N 1
ATOM 9272 C CA . LYS D 4 616 ? 163.118 178.648 238.603 1.00 89.00 616 LYS D CA 1
ATOM 9273 C C . LYS D 4 616 ? 164.238 177.693 239.003 1.00 89.00 616 LYS D C 1
ATOM 9274 O O . LYS D 4 616 ? 164.781 176.957 238.177 1.00 89.00 616 LYS D O 1
ATOM 9280 N N . CYS D 4 617 ? 164.590 177.718 240.293 1.00 88.52 617 CYS D N 1
ATOM 9281 C CA . CYS D 4 617 ? 165.821 177.137 240.823 1.00 88.52 617 CYS D CA 1
ATOM 9282 C C . CYS D 4 617 ? 166.233 175.827 240.155 1.00 88.52 617 CYS D C 1
ATOM 9283 O O . CYS D 4 617 ? 167.325 175.735 239.581 1.00 88.52 617 CYS D O 1
ATOM 9286 N N . ARG D 4 618 ? 165.368 174.811 240.203 1.00 87.04 618 ARG D N 1
ATOM 9287 C CA . ARG D 4 618 ? 165.679 173.489 239.656 1.00 87.04 618 ARG D CA 1
ATOM 9288 C C . ARG D 4 618 ? 167.004 172.981 240.236 1.00 87.04 618 ARG D C 1
ATOM 9289 O O . ARG D 4 618 ? 168.024 172.865 239.553 1.00 87.04 618 ARG D O 1
ATOM 9297 N N . ARG D 4 619 ? 166.947 172.697 241.541 1.00 82.15 619 ARG D N 1
ATOM 9298 C CA . ARG D 4 619 ? 168.107 172.575 242.423 1.00 82.15 619 ARG D CA 1
ATOM 9299 C C . ARG D 4 619 ? 169.290 171.830 241.812 1.00 82.15 619 ARG D C 1
ATOM 9300 O O . ARG D 4 619 ? 170.442 172.122 242.147 1.00 82.15 619 ARG D O 1
ATOM 9308 N N . SER D 4 620 ? 169.031 170.876 240.916 1.00 76.75 620 SER D N 1
ATOM 9309 C CA . SER D 4 620 ? 170.130 170.210 240.222 1.00 76.75 620 SER D CA 1
ATOM 9310 C C . SER D 4 620 ? 170.916 171.195 239.363 1.00 76.75 620 SER D C 1
ATOM 9311 O O . SER D 4 620 ? 172.154 171.159 239.335 1.00 76.75 620 SER D O 1
ATOM 9314 N N . ALA D 4 621 ? 170.213 172.088 238.661 1.00 78.00 621 ALA D N 1
ATOM 9315 C CA . ALA D 4 621 ? 170.882 173.047 237.789 1.00 78.00 621 ALA D CA 1
ATOM 9316 C C . ALA D 4 621 ? 171.768 173.997 238.584 1.00 78.00 621 ALA D C 1
ATOM 9317 O O . ALA D 4 621 ? 172.930 174.224 238.228 1.00 78.00 621 ALA D O 1
ATOM 9319 N N . THR D 4 622 ? 171.238 174.564 239.671 1.00 77.71 622 THR D N 1
ATOM 9320 C CA . THR D 4 622 ? 172.044 175.475 240.478 1.00 77.71 622 THR D CA 1
ATOM 9321 C C . THR D 4 622 ? 173.155 174.736 241.215 1.00 77.71 622 THR D C 1
ATOM 9322 O O . THR D 4 622 ? 174.227 175.306 241.444 1.00 77.71 622 THR D O 1
ATOM 9326 N N . ARG D 4 623 ? 172.933 173.468 241.570 1.00 76.65 623 ARG D N 1
ATOM 9327 C CA . ARG D 4 623 ? 173.998 172.675 242.173 1.00 76.65 623 ARG D CA 1
ATOM 9328 C C . ARG D 4 623 ? 175.148 172.473 241.196 1.00 76.65 623 ARG D C 1
ATOM 9329 O O . ARG D 4 623 ? 176.320 172.571 241.577 1.00 76.65 623 ARG D O 1
ATOM 9331 N N . PHE D 4 624 ? 174.833 172.189 239.930 1.00 71.39 624 PHE D N 1
ATOM 9332 C CA . PHE D 4 624 ? 175.890 172.049 238.931 1.00 71.39 624 PHE D CA 1
ATOM 9333 C C . PHE D 4 624 ? 176.554 173.390 238.642 1.00 71.39 624 PHE D C 1
ATOM 9334 O O . PHE D 4 624 ? 177.761 173.448 238.376 1.00 71.39 624 PHE D O 1
ATOM 9342 N N . LEU D 4 625 ? 175.780 174.477 238.672 1.00 74.23 625 LEU D N 1
ATOM 9343 C CA . LEU D 4 625 ? 176.360 175.801 238.474 1.00 74.23 625 LEU D CA 1
ATOM 9344 C C . LEU D 4 625 ? 177.333 176.152 239.591 1.00 74.23 625 LEU D C 1
ATOM 9345 O O . LEU D 4 625 ? 178.356 176.801 239.344 1.00 74.23 625 LEU D O 1
ATOM 9350 N N . TRP D 4 626 ? 177.026 175.740 240.823 1.00 78.73 626 TRP D N 1
ATOM 9351 C CA . TRP D 4 626 ? 177.962 175.926 241.926 1.00 78.73 626 TRP D CA 1
ATOM 9352 C C . TRP D 4 626 ? 179.269 175.184 241.667 1.00 78.73 626 TRP D C 1
ATOM 9353 O O . TRP D 4 626 ? 180.355 175.715 241.927 1.00 78.73 626 TRP D O 1
ATOM 9364 N N . ASN D 4 627 ? 179.180 173.954 241.155 1.00 76.01 627 ASN D N 1
ATOM 9365 C CA . ASN D 4 627 ? 180.381 173.203 240.800 1.00 76.01 627 ASN D CA 1
ATOM 9366 C C . ASN D 4 627 ? 181.163 173.911 239.701 1.00 76.01 627 ASN D C 1
ATOM 9367 O O . ASN D 4 627 ? 182.398 173.961 239.737 1.00 76.01 627 ASN D O 1
ATOM 9372 N N . LEU D 4 628 ? 180.455 174.466 238.715 1.00 74.92 628 LEU D N 1
ATOM 9373 C CA . LEU D 4 628 ? 181.119 175.110 237.585 1.00 74.92 628 LEU D CA 1
ATOM 9374 C C . LEU D 4 628 ? 181.999 176.274 238.028 1.00 74.92 628 LEU D C 1
ATOM 9375 O O . LEU D 4 628 ? 182.974 176.608 237.346 1.00 74.92 628 LEU D O 1
ATOM 9380 N N . ARG D 4 629 ? 181.676 176.900 239.162 1.00 79.46 629 ARG D N 1
ATOM 9381 C CA . ARG D 4 629 ? 182.474 178.020 239.646 1.00 79.46 629 ARG D CA 1
ATOM 9382 C C . ARG D 4 629 ? 183.777 177.567 240.297 1.00 79.46 629 ARG D C 1
ATOM 9383 O O . ARG D 4 629 ? 184.689 178.386 240.459 1.00 79.46 629 ARG D O 1
ATOM 9391 N N . LEU D 4 630 ? 183.884 176.290 240.673 1.00 82.04 630 LEU D N 1
ATOM 9392 C CA . LEU D 4 630 ? 185.093 175.808 241.338 1.00 82.04 630 LEU D CA 1
ATOM 9393 C C . LEU D 4 630 ? 186.314 175.952 240.440 1.00 82.04 630 LEU D C 1
ATOM 9394 O O . LEU D 4 630 ? 187.388 176.363 240.895 1.00 82.04 630 LEU D O 1
ATOM 9399 N N . GLY D 4 631 ? 186.173 175.613 239.158 1.00 81.12 631 GLY D N 1
ATOM 9400 C CA . GLY D 4 631 ? 187.287 175.763 238.239 1.00 81.12 631 GLY D CA 1
ATOM 9401 C C . GLY D 4 631 ? 187.739 177.201 238.085 1.00 81.12 631 GLY D C 1
ATOM 9402 O O . GLY D 4 631 ? 188.936 177.469 237.946 1.00 81.12 631 GLY D O 1
ATOM 9403 N N . THR D 4 632 ? 186.795 178.144 238.108 1.00 82.11 632 THR D N 1
ATOM 9404 C CA . THR D 4 632 ? 187.153 179.552 237.975 1.00 82.11 632 THR D CA 1
ATOM 9405 C C . THR D 4 632 ? 187.813 180.083 239.243 1.00 82.11 632 THR D C 1
ATOM 9406 O O . THR D 4 632 ? 188.827 180.787 239.171 1.00 82.11 632 THR D O 1
ATOM 9410 N N . ILE D 4 633 ? 187.255 179.763 240.412 1.00 82.78 633 ILE D N 1
ATOM 9411 C CA . ILE D 4 633 ? 187.805 180.299 241.654 1.00 82.78 633 ILE D CA 1
ATOM 9412 C C . ILE D 4 633 ? 189.164 179.681 241.975 1.00 82.78 633 ILE D C 1
ATOM 9413 O O . ILE D 4 633 ? 190.059 180.373 242.475 1.00 82.78 633 ILE D O 1
ATOM 9418 N N . LEU D 4 634 ? 189.349 178.393 241.704 1.00 82.84 634 LEU D N 1
ATOM 9419 C CA . LEU D 4 634 ? 190.615 177.728 241.987 1.00 82.84 634 LEU D CA 1
ATOM 9420 C C . LEU D 4 634 ? 191.659 178.072 240.930 1.00 82.84 634 LEU D C 1
ATOM 9421 O O . LEU D 4 634 ? 192.579 178.851 241.183 1.00 82.84 634 LEU D O 1
ATOM 9426 N N . ILE D 4 647 ? 194.497 185.323 242.742 1.00 79.59 647 ILE D N 1
ATOM 9427 C CA . ILE D 4 647 ? 195.290 186.245 243.543 1.00 79.59 647 ILE D CA 1
ATOM 9428 C C . ILE D 4 647 ? 194.709 186.356 244.948 1.00 79.59 647 ILE D C 1
ATOM 9429 O O . ILE D 4 647 ? 193.985 185.469 245.402 1.00 79.59 647 ILE D O 1
ATOM 9431 N N . ILE D 4 648 ? 195.039 187.451 245.636 1.00 79.24 648 ILE D N 1
ATOM 9432 C CA . ILE D 4 648 ? 194.519 187.667 246.983 1.00 79.24 648 ILE D CA 1
ATOM 9433 C C . ILE D 4 648 ? 193.007 187.850 246.951 1.00 79.24 648 ILE D C 1
ATOM 9434 O O . ILE D 4 648 ? 192.283 187.290 247.783 1.00 79.24 648 ILE D O 1
ATOM 9436 N N . THR D 4 649 ? 192.506 188.637 245.996 1.00 80.16 649 THR D N 1
ATOM 9437 C CA . THR D 4 649 ? 191.066 188.847 245.890 1.00 80.16 649 THR D CA 1
ATOM 9438 C C . THR D 4 649 ? 190.342 187.554 245.538 1.00 80.16 649 THR D C 1
ATOM 9439 O O . THR D 4 649 ? 189.272 187.262 246.085 1.00 80.16 649 THR D O 1
ATOM 9441 N N . VAL D 4 650 ? 190.911 186.764 244.624 1.00 80.44 650 VAL D N 1
ATOM 9442 C CA . VAL D 4 650 ? 190.298 185.492 244.249 1.00 80.44 650 VAL D CA 1
ATOM 9443 C C . VAL D 4 650 ? 190.262 184.545 245.441 1.00 80.44 650 VAL D C 1
ATOM 9444 O O . VAL D 4 650 ? 189.259 183.863 245.683 1.00 80.44 650 VAL D O 1
ATOM 9446 N N . ASP D 4 651 ? 191.360 184.481 246.200 1.00 79.02 651 ASP D N 1
ATOM 9447 C CA . ASP D 4 651 ? 191.395 183.623 247.381 1.00 79.02 651 ASP D CA 1
ATOM 9448 C C . ASP D 4 651 ? 190.380 184.074 248.423 1.00 79.02 651 ASP D C 1
ATOM 9449 O O . ASP D 4 651 ? 189.705 183.245 249.043 1.00 79.02 651 ASP D O 1
ATOM 9451 N N . ASN D 4 652 ? 190.261 185.389 248.633 1.00 79.97 652 ASN D N 1
ATOM 9452 C CA . ASN D 4 652 ? 189.283 185.899 249.589 1.00 79.97 652 ASN D CA 1
ATOM 9453 C C . ASN D 4 652 ? 187.861 185.571 249.151 1.00 79.97 652 ASN D C 1
ATOM 9454 O O . ASN D 4 652 ? 187.021 185.191 249.975 1.00 79.97 652 ASN D O 1
ATOM 9456 N N . GLU D 4 653 ? 187.572 185.715 247.855 1.00 80.57 653 GLU D N 1
ATOM 9457 C CA . GLU D 4 653 ? 186.244 185.382 247.351 1.00 80.57 653 GLU D CA 1
ATOM 9458 C C . GLU D 4 653 ? 185.952 183.895 247.504 1.00 80.57 653 GLU D C 1
ATOM 9459 O O . GLU D 4 653 ? 184.834 183.507 247.862 1.00 80.57 653 GLU D O 1
ATOM 9461 N N . LEU D 4 654 ? 186.945 183.044 247.229 1.00 79.20 654 LEU D N 1
ATOM 9462 C CA . LEU D 4 654 ? 186.758 181.608 247.405 1.00 79.20 654 LEU D CA 1
ATOM 9463 C C . LEU D 4 654 ? 186.506 181.259 248.866 1.00 79.20 654 LEU D C 1
ATOM 9464 O O . LEU D 4 654 ? 185.646 180.425 249.175 1.00 79.20 654 LEU D O 1
ATOM 9466 N N . LYS D 4 655 ? 187.247 181.890 249.781 1.00 76.37 655 LYS D N 1
ATOM 9467 C CA . LYS D 4 655 ? 187.028 181.651 251.204 1.00 76.37 655 LYS D CA 1
ATOM 9468 C C . LYS D 4 655 ? 185.638 182.104 251.631 1.00 76.37 655 LYS D C 1
ATOM 9469 O O . LYS D 4 655 ? 184.967 181.421 252.413 1.00 76.37 655 LYS D O 1
ATOM 9471 N N . LYS D 4 656 ? 185.190 183.259 251.130 1.00 77.73 656 LYS D N 1
ATOM 9472 C CA . LYS D 4 656 ? 183.850 183.737 251.455 1.00 77.73 656 LYS D CA 1
ATOM 9473 C C . LYS D 4 656 ? 182.781 182.789 250.924 1.00 77.73 656 LYS D C 1
ATOM 9474 O O . LYS D 4 656 ? 181.788 182.517 251.607 1.00 77.73 656 LYS D O 1
ATOM 9476 N N . ILE D 4 657 ? 182.967 182.280 249.704 1.00 76.80 657 ILE D N 1
ATOM 9477 C CA . ILE D 4 657 ? 182.010 181.335 249.134 1.00 76.80 657 ILE D CA 1
ATOM 9478 C C . ILE D 4 657 ? 181.970 180.053 249.955 1.00 76.80 657 ILE D C 1
ATOM 9479 O O . ILE D 4 657 ? 180.895 179.501 250.222 1.00 76.80 657 ILE D O 1
ATOM 9481 N N . LEU D 4 658 ? 183.141 179.556 250.362 1.00 74.85 658 LEU D N 1
ATOM 9482 C CA . LEU D 4 658 ? 183.187 178.349 251.183 1.00 74.85 658 LEU D CA 1
ATOM 9483 C C . LEU D 4 658 ? 182.505 178.570 252.528 1.00 74.85 658 LEU D C 1
ATOM 9484 O O . LEU D 4 658 ? 181.783 177.693 253.017 1.00 74.85 658 LEU D O 1
ATOM 9486 N N . GLU D 4 659 ? 182.726 179.735 253.143 1.00 74.43 659 GLU D N 1
ATOM 9487 C CA . GLU D 4 659 ? 182.077 180.037 254.414 1.00 74.43 659 GLU D CA 1
ATOM 9488 C C . GLU D 4 659 ? 180.565 180.129 254.255 1.00 74.43 659 GLU D C 1
ATOM 9489 O O . GLU D 4 659 ? 179.812 179.647 255.110 1.00 74.43 659 GLU D O 1
ATOM 9491 N N . GLN D 4 660 ? 180.101 180.752 253.169 1.00 75.16 660 G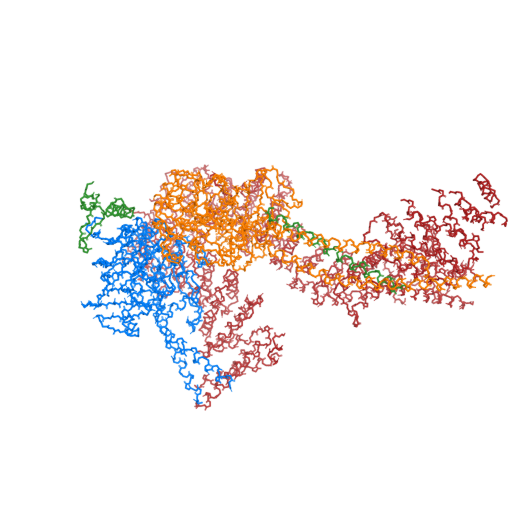LN D N 1
ATOM 9492 C CA . GLN D 4 660 ? 178.666 180.842 252.922 1.00 75.16 660 GLN D CA 1
ATOM 9493 C C . GLN D 4 660 ? 178.056 179.462 252.704 1.00 75.16 660 GLN D C 1
ATOM 9494 O O . GLN D 4 660 ? 176.958 179.176 253.194 1.00 75.16 660 GLN D O 1
ATOM 9496 N N . ILE D 4 661 ? 178.752 178.597 251.962 1.00 75.33 661 ILE D N 1
ATOM 9497 C CA . ILE D 4 661 ? 178.254 177.243 251.736 1.00 75.33 661 ILE D CA 1
ATOM 9498 C C . ILE D 4 661 ? 178.211 176.464 253.044 1.00 75.33 661 ILE D C 1
ATOM 9499 O O . ILE D 4 661 ? 177.239 175.755 253.331 1.00 75.33 661 ILE D O 1
ATOM 9501 N N . LYS D 4 662 ? 179.257 176.582 253.856 1.00 73.21 662 LYS D N 1
ATOM 9502 C CA . LYS D 4 662 ? 179.322 175.878 255.130 1.00 73.21 662 LYS D CA 1
ATOM 9503 C C . LYS D 4 662 ? 178.370 176.496 256.148 1.00 73.21 662 LYS D C 1
ATOM 9504 O O . LYS D 4 662 ? 177.262 176.001 256.356 1.00 73.21 662 LYS D O 1
ATOM 9506 N N . SER D 4 678 ? 166.065 189.494 230.522 1.00 75.22 678 SER D N 1
ATOM 9507 C CA . SER D 4 678 ? 166.717 190.393 229.578 1.00 75.22 678 SER D CA 1
ATOM 9508 C C . SER D 4 678 ? 168.154 190.682 230.002 1.00 75.22 678 SER D C 1
ATOM 9509 O O . SER D 4 678 ? 169.100 190.275 229.331 1.00 75.22 678 SER D O 1
ATOM 9512 N N . THR D 4 679 ? 168.305 191.393 231.123 1.00 73.86 679 THR D N 1
ATOM 9513 C CA . THR D 4 679 ? 169.640 191.699 231.628 1.00 73.86 679 THR D CA 1
ATOM 9514 C C . THR D 4 679 ? 170.379 190.431 232.035 1.00 73.86 679 THR D C 1
ATOM 9515 O O . THR D 4 679 ? 171.587 190.305 231.799 1.00 73.86 679 THR D O 1
ATOM 9519 N N . ILE D 4 680 ? 169.670 189.482 232.649 1.00 73.46 680 ILE D N 1
ATOM 9520 C CA . ILE D 4 680 ? 170.298 188.227 233.049 1.00 73.46 680 ILE D CA 1
ATOM 9521 C C . ILE D 4 680 ? 170.740 187.427 231.830 1.00 73.46 680 ILE D C 1
ATOM 9522 O O . ILE D 4 680 ? 171.769 186.742 231.871 1.00 73.46 680 ILE D O 1
ATOM 9527 N N . LYS D 4 681 ? 169.981 187.492 230.732 1.00 70.30 681 LYS D N 1
ATOM 9528 C CA . LYS D 4 681 ? 170.377 186.786 229.518 1.00 70.30 681 LYS D CA 1
ATOM 9529 C C . LYS D 4 681 ? 171.698 187.319 228.978 1.00 70.30 681 LYS D C 1
ATOM 9530 O O . LYS D 4 681 ? 172.570 186.542 228.571 1.00 70.30 681 LYS D O 1
ATOM 9536 N N . LEU D 4 682 ? 171.864 188.643 228.968 1.00 70.30 682 LEU D N 1
ATOM 9537 C CA . LEU D 4 682 ? 173.130 189.228 228.535 1.00 70.30 682 LEU D CA 1
ATOM 9538 C C . LEU D 4 682 ? 174.249 188.910 229.520 1.00 70.30 682 LEU D C 1
ATOM 9539 O O . LEU D 4 682 ? 175.393 188.680 229.113 1.00 70.30 682 LEU D O 1
ATOM 9544 N N . ASP D 4 683 ? 173.938 188.903 230.818 1.00 72.12 683 ASP D N 1
ATOM 9545 C CA . ASP D 4 683 ? 174.957 188.623 231.826 1.00 72.12 683 ASP D CA 1
ATOM 9546 C C . ASP D 4 683 ? 175.472 187.193 231.710 1.00 72.12 683 ASP D C 1
ATOM 9547 O O . ASP D 4 683 ? 176.670 186.940 231.883 1.00 72.12 683 ASP D O 1
ATOM 9552 N N . TYR D 4 684 ? 174.578 186.243 231.418 1.00 69.21 684 TYR D N 1
ATOM 9553 C CA . TYR D 4 684 ? 174.975 184.841 231.349 1.00 69.21 684 TYR D CA 1
ATOM 9554 C C . TYR D 4 684 ? 175.988 184.592 230.239 1.00 69.21 684 TYR D C 1
ATOM 9555 O O . TYR D 4 684 ? 176.816 183.682 230.349 1.00 69.21 684 TYR D O 1
ATOM 9564 N N . PHE D 4 685 ? 175.945 185.386 229.167 1.00 70.21 685 PHE D N 1
ATOM 9565 C CA . PHE D 4 685 ? 176.898 185.210 228.078 1.00 70.21 685 PHE D CA 1
ATOM 9566 C C . PHE D 4 685 ? 178.301 185.665 228.455 1.00 70.21 685 PHE D C 1
ATOM 9567 O O . PHE D 4 685 ? 179.269 185.238 227.816 1.00 70.21 685 PHE D O 1
ATOM 9575 N N . SER D 4 686 ? 178.432 186.523 229.469 1.00 72.21 686 SER D N 1
ATOM 9576 C CA . SER D 4 686 ? 179.753 186.998 229.870 1.00 72.21 686 SER D CA 1
ATOM 9577 C C . SER D 4 686 ? 180.591 185.877 230.473 1.00 72.21 686 SER D C 1
ATOM 9578 O O . SER D 4 686 ? 181.799 185.793 230.219 1.00 72.21 686 SER D O 1
ATOM 9581 N N . ILE D 4 687 ? 179.972 185.007 231.275 1.00 73.57 687 ILE D N 1
ATOM 9582 C CA . ILE D 4 687 ? 180.714 183.955 231.962 1.00 73.57 687 ILE D CA 1
ATOM 9583 C C . ILE D 4 687 ? 181.153 182.831 231.037 1.00 73.57 687 ILE D C 1
ATOM 9584 O O . ILE D 4 687 ? 182.032 182.047 231.410 1.00 73.57 687 ILE D O 1
ATOM 9589 N N . LEU D 4 688 ? 180.573 182.731 229.844 1.00 70.37 688 LEU D N 1
ATOM 9590 C CA . LEU D 4 688 ? 180.927 181.673 228.908 1.00 70.37 688 LEU D CA 1
ATOM 9591 C C . LEU D 4 688 ? 182.166 181.994 228.084 1.00 70.37 688 LEU D C 1
ATOM 9592 O O . LEU D 4 688 ? 182.653 181.119 227.361 1.00 70.37 688 LEU D O 1
ATOM 9597 N N . HIS D 4 689 ? 182.682 183.222 228.172 1.00 76.02 689 HIS D N 1
ATOM 9598 C CA . HIS D 4 689 ? 183.860 183.586 227.390 1.00 76.02 689 HIS D CA 1
ATOM 9599 C C . HIS D 4 689 ? 185.102 182.855 227.884 1.00 76.02 689 HIS D C 1
ATOM 9600 O O . HIS D 4 689 ? 185.959 182.465 227.081 1.00 76.02 689 HIS D O 1
ATOM 9607 N N . ALA D 4 690 ? 185.219 182.660 229.199 1.00 75.24 690 ALA D N 1
ATOM 9608 C CA . ALA D 4 690 ? 186.365 181.947 229.749 1.00 75.24 690 ALA D CA 1
ATOM 9609 C C . ALA D 4 690 ? 186.348 180.464 229.400 1.00 75.24 690 ALA D C 1
ATOM 9610 O O . ALA D 4 690 ? 187.371 179.790 229.565 1.00 75.24 690 ALA D O 1
ATOM 9612 N N . PHE D 4 691 ? 185.219 179.945 228.926 1.00 68.80 691 PHE D N 1
ATOM 9613 C CA . PHE D 4 691 ? 185.104 178.537 228.592 1.00 68.80 691 PHE D CA 1
ATOM 9614 C C . PHE D 4 691 ? 185.614 178.276 227.175 1.00 68.80 691 PHE D C 1
ATOM 9615 O O . PHE D 4 691 ? 185.970 179.192 226.430 1.00 68.80 691 PHE D O 1
ATOM 9623 N N . GLU D 4 692 ? 185.648 176.993 226.807 1.00 66.27 692 GLU D N 1
ATOM 9624 C CA . GLU D 4 692 ? 186.186 176.594 225.511 1.00 66.27 692 GLU D CA 1
ATOM 9625 C C . GLU D 4 692 ? 185.222 176.871 224.363 1.00 66.27 692 GLU D C 1
ATOM 9626 O O . GLU D 4 692 ? 185.667 177.090 223.230 1.00 66.27 692 GLU D O 1
ATOM 9632 N N . LEU D 4 693 ? 183.913 176.860 224.629 1.00 61.24 693 LEU D N 1
ATOM 9633 C CA . LEU D 4 693 ? 182.931 176.963 223.552 1.00 61.24 693 LEU D CA 1
ATOM 9634 C C . LEU D 4 693 ? 183.064 178.282 222.798 1.00 61.24 693 LEU D C 1
ATOM 9635 O O . LEU D 4 693 ? 183.041 178.307 221.562 1.00 61.24 693 LEU D O 1
ATOM 9640 N N . LEU D 4 694 ? 183.204 179.390 223.526 1.00 63.98 694 LEU D N 1
ATOM 9641 C CA . LEU D 4 694 ? 183.309 180.686 222.865 1.00 63.98 694 LEU D CA 1
ATOM 9642 C C . LEU D 4 694 ? 184.690 180.898 222.257 1.00 63.98 694 LEU D C 1
ATOM 9643 O O . LEU D 4 694 ? 184.812 181.559 221.219 1.00 63.98 694 LEU D O 1
ATOM 9648 N N . ASN D 4 695 ? 185.736 180.352 222.882 1.00 65.03 695 ASN D N 1
ATOM 9649 C CA . ASN D 4 695 ? 187.077 180.465 222.322 1.00 65.03 695 ASN D CA 1
ATOM 9650 C C . ASN D 4 695 ? 187.266 179.591 221.089 1.00 65.03 695 ASN D C 1
ATOM 9651 O O . ASN D 4 695 ? 188.231 179.792 220.344 1.00 65.03 695 ASN D O 1
ATOM 9656 N N . LEU D 4 696 ? 186.372 178.631 220.858 1.00 62.48 696 LEU D N 1
ATOM 9657 C CA . LEU D 4 696 ? 186.473 177.739 219.710 1.00 62.48 696 LEU D CA 1
ATOM 9658 C C . LEU D 4 696 ? 185.917 178.344 218.425 1.00 62.48 696 LEU D C 1
ATOM 9659 O O . LEU D 4 696 ? 185.817 177.631 217.421 1.00 62.48 696 LEU D O 1
ATOM 9664 N N . TYR D 4 697 ? 185.549 179.627 218.430 1.00 59.76 697 TYR D N 1
ATOM 9665 C CA . TYR D 4 697 ? 184.969 180.232 217.235 1.00 59.76 697 TYR D CA 1
ATOM 9666 C C . TYR D 4 697 ? 186.017 180.435 216.146 1.00 59.76 697 TYR D C 1
ATOM 9667 O O . TYR D 4 697 ? 185.729 180.244 214.959 1.00 59.76 697 TYR D O 1
ATOM 9676 N N . ASP D 4 698 ? 187.232 180.830 216.529 1.00 59.20 698 ASP D N 1
ATOM 9677 C CA . ASP D 4 698 ? 188.281 181.077 215.541 1.00 59.20 698 ASP D CA 1
ATOM 9678 C C . ASP D 4 698 ? 188.633 179.841 214.719 1.00 59.20 698 ASP D C 1
ATOM 9679 O O . ASP D 4 698 ? 188.765 179.968 213.488 1.00 59.20 698 ASP D O 1
ATOM 9684 N N . PRO D 4 699 ? 188.819 178.648 215.301 1.00 58.80 699 PRO D N 1
ATOM 9685 C CA . PRO D 4 699 ? 189.043 177.466 214.452 1.00 58.80 699 PRO D CA 1
ATOM 9686 C C . PRO D 4 699 ? 187.909 177.203 213.480 1.00 58.80 699 PRO D C 1
ATOM 9687 O O . PRO D 4 699 ? 188.161 176.731 212.365 1.00 58.80 699 PRO D O 1
ATOM 9691 N N . TYR D 4 700 ? 186.665 177.498 213.866 1.00 54.51 700 TYR D N 1
ATOM 9692 C CA . TYR D 4 700 ? 185.548 177.338 212.942 1.00 54.51 700 TYR D CA 1
ATOM 9693 C C . TYR D 4 700 ? 185.690 178.261 211.737 1.00 54.51 700 TYR D C 1
ATOM 9694 O O . TYR D 4 700 ? 185.477 177.840 210.593 1.00 54.51 700 TYR D O 1
ATOM 9703 N N . LEU D 4 701 ? 186.062 179.522 211.973 1.00 55.54 701 LEU D N 1
ATOM 9704 C CA . LEU D 4 701 ? 186.272 180.451 210.867 1.00 55.54 701 LEU D CA 1
ATOM 9705 C C . LEU D 4 701 ? 187.434 180.007 209.988 1.00 55.54 701 LEU D C 1
ATOM 9706 O O . LEU D 4 701 ? 187.358 180.093 208.755 1.00 55.54 701 LEU D O 1
ATOM 9711 N N . LYS D 4 702 ? 188.523 179.536 210.602 1.00 55.42 702 LYS D N 1
ATOM 9712 C CA . LYS D 4 702 ? 189.655 179.057 209.816 1.00 55.42 702 LYS D CA 1
ATOM 9713 C C . LYS D 4 702 ? 189.254 177.868 208.953 1.00 55.42 702 LYS D C 1
ATOM 9714 O O . LYS D 4 702 ? 189.648 177.779 207.783 1.00 55.42 702 LYS D O 1
ATOM 9720 N N . LEU D 4 703 ? 188.457 176.952 209.507 1.00 57.21 703 LEU D N 1
ATOM 9721 C CA . LEU D 4 703 ? 187.980 175.814 208.730 1.00 57.21 703 LEU D CA 1
ATOM 9722 C C . LEU D 4 703 ? 187.080 176.263 207.587 1.00 57.21 703 LEU D C 1
ATOM 9723 O O . LEU D 4 703 ? 187.156 175.718 206.481 1.00 57.21 703 LEU D O 1
ATOM 9728 N N . ILE D 4 704 ? 186.217 177.252 207.833 1.00 55.53 704 ILE D N 1
ATOM 9729 C CA . ILE D 4 704 ? 185.339 177.745 206.773 1.00 55.53 704 ILE D CA 1
ATOM 9730 C C . ILE D 4 704 ? 186.160 178.342 205.635 1.00 55.53 704 ILE D C 1
ATOM 9731 O O . ILE D 4 704 ? 185.932 178.037 204.457 1.00 55.53 704 ILE D O 1
ATOM 9736 N N . LEU D 4 705 ? 187.139 179.188 205.970 1.00 57.89 705 LEU D N 1
ATOM 9737 C CA . LEU D 4 705 ? 187.988 179.781 204.939 1.00 57.89 705 LEU D CA 1
ATOM 9738 C C . LEU D 4 705 ? 188.789 178.721 204.190 1.00 57.89 705 LEU D C 1
ATOM 9739 O O . LEU D 4 705 ? 188.966 178.819 202.970 1.00 57.89 705 LEU D O 1
ATOM 9744 N N . SER D 4 706 ? 189.290 177.706 204.899 1.00 59.41 706 SER D N 1
ATOM 9745 C CA . SER D 4 706 ? 190.022 176.637 204.226 1.00 59.41 706 SER D CA 1
ATOM 9746 C C . SER D 4 706 ? 189.117 175.862 203.275 1.00 59.41 706 SER D C 1
ATOM 9747 O O . SER D 4 706 ? 189.531 175.514 202.163 1.00 59.41 706 SER D O 1
ATOM 9750 N N . LEU D 4 707 ? 187.881 175.582 203.694 1.00 60.28 707 LEU D N 1
ATOM 9751 C CA . LEU D 4 707 ? 186.966 174.809 202.863 1.00 60.28 707 LEU D CA 1
ATOM 9752 C C . LEU D 4 707 ? 186.410 175.614 201.697 1.00 60.28 707 LEU D C 1
ATOM 9753 O O . LEU D 4 707 ? 185.921 175.017 200.732 1.00 60.28 707 LEU D O 1
ATOM 9758 N N . LEU D 4 708 ? 186.459 176.948 201.766 1.00 59.00 708 LEU D N 1
ATOM 9759 C CA . LEU D 4 708 ? 185.995 177.752 200.636 1.00 59.00 708 LEU D CA 1
ATOM 9760 C C . LEU D 4 708 ? 186.780 177.439 199.366 1.00 59.00 708 LEU D C 1
ATOM 9761 O O . LEU D 4 708 ? 186.235 177.519 198.258 1.00 59.00 708 LEU D O 1
ATOM 9766 N N . ALA D 4 709 ? 188.054 177.082 199.501 1.00 61.73 709 ALA D N 1
ATOM 9767 C CA . ALA D 4 709 ? 188.940 176.921 198.357 1.00 61.73 709 ALA D CA 1
ATOM 9768 C C . ALA D 4 709 ? 188.961 175.504 197.793 1.00 61.73 709 ALA D C 1
ATOM 9769 O O . ALA D 4 709 ? 189.671 175.260 196.812 1.00 61.73 709 ALA D O 1
ATOM 9771 N N . LYS D 4 710 ? 188.211 174.571 198.372 1.00 60.65 710 LYS D N 1
ATOM 9772 C CA . LYS D 4 710 ? 188.243 173.202 197.882 1.00 60.65 710 LYS D CA 1
ATOM 9773 C C . LYS D 4 710 ? 187.391 173.055 196.621 1.00 60.65 710 LYS D C 1
ATOM 9774 O O . LYS D 4 710 ? 186.558 173.903 196.290 1.00 60.65 710 LYS D O 1
ATOM 9780 N N . ASP D 4 711 ? 187.615 171.948 195.910 1.00 62.90 711 ASP D N 1
ATOM 9781 C CA . ASP D 4 711 ? 186.985 171.711 194.618 1.00 62.90 711 ASP D CA 1
ATOM 9782 C C . ASP D 4 711 ? 185.563 171.174 194.727 1.00 62.90 711 ASP D C 1
ATOM 9783 O O . ASP D 4 711 ? 184.844 171.171 193.721 1.00 62.90 711 ASP D O 1
ATOM 9788 N N . LYS D 4 712 ? 185.136 170.729 195.905 1.00 61.02 712 LYS D N 1
ATOM 9789 C CA . LYS D 4 712 ? 183.797 170.171 196.056 1.00 61.02 712 LYS D CA 1
ATOM 9790 C C . LYS D 4 712 ? 182.756 171.277 195.929 1.00 61.02 712 LYS D C 1
ATOM 9791 O O . LYS D 4 712 ? 182.792 172.264 196.671 1.00 61.02 712 LYS D O 1
ATOM 9797 N N . ILE D 4 713 ? 181.829 171.111 194.984 1.00 60.74 713 ILE D N 1
ATOM 9798 C CA . ILE D 4 713 ? 180.818 172.136 194.738 1.00 60.74 713 ILE D CA 1
ATOM 9799 C C . ILE D 4 713 ? 179.840 172.225 195.904 1.00 60.74 713 ILE D C 1
ATOM 9800 O O . ILE D 4 713 ? 179.484 173.325 196.351 1.00 60.74 713 ILE D O 1
ATOM 9805 N N . LYS D 4 714 ? 179.389 171.077 196.418 1.00 58.17 714 LYS D N 1
ATOM 9806 C CA . LYS D 4 714 ? 178.470 171.085 197.551 1.00 58.17 714 LYS D CA 1
ATOM 9807 C C . LYS D 4 714 ? 179.126 171.694 198.781 1.00 58.17 714 LYS D C 1
ATOM 9808 O O . LYS D 4 714 ? 178.490 172.453 199.523 1.00 58.17 714 LYS D O 1
ATOM 9814 N N . LEU D 4 715 ? 180.400 171.373 199.013 1.00 58.46 715 LEU D N 1
ATOM 9815 C CA . LEU D 4 715 ? 181.118 171.951 200.143 1.00 58.46 715 LEU D CA 1
ATOM 9816 C C . LEU D 4 715 ? 181.226 173.464 200.010 1.00 58.46 715 LEU D C 1
ATOM 9817 O O . LEU D 4 715 ? 181.022 174.194 200.987 1.00 58.46 715 LEU D O 1
ATOM 9822 N N . ARG D 4 716 ? 181.541 173.953 198.809 1.00 57.31 716 ARG D N 1
ATOM 9823 C CA . ARG D 4 716 ? 181.640 175.394 198.595 1.00 57.31 716 ARG D CA 1
ATOM 9824 C C . ARG D 4 716 ? 180.298 176.075 198.831 1.00 57.31 716 ARG D C 1
ATOM 9825 O O . ARG D 4 716 ? 180.224 177.117 199.495 1.00 57.31 716 ARG D O 1
ATOM 9833 N N . SER D 4 717 ? 179.222 175.496 198.293 1.00 52.92 717 SER D N 1
ATOM 9834 C CA . SER D 4 717 ? 177.901 176.090 198.470 1.00 52.92 717 SER D CA 1
ATOM 9835 C C . SER D 4 717 ? 177.500 176.119 199.938 1.00 52.92 717 SER D C 1
ATOM 9836 O O . SER D 4 717 ? 176.980 177.128 200.429 1.00 52.92 717 SER D O 1
ATOM 9839 N N . THR D 4 718 ? 177.744 175.022 200.661 1.00 51.90 718 THR D N 1
ATOM 9840 C CA . THR D 4 718 ? 177.374 174.976 202.071 1.00 51.90 718 THR D CA 1
ATOM 9841 C C . THR D 4 718 ? 178.216 175.946 202.894 1.00 51.90 718 THR D C 1
ATOM 9842 O O . THR D 4 718 ? 177.704 176.590 203.816 1.00 51.90 718 THR D O 1
ATOM 9846 N N . ALA D 4 719 ? 179.505 176.076 202.568 1.00 49.66 719 ALA D N 1
ATOM 9847 C CA . ALA D 4 719 ? 180.354 177.030 203.276 1.00 49.66 719 ALA D CA 1
ATOM 9848 C C . ALA D 4 719 ? 179.904 178.465 203.031 1.00 49.66 719 ALA D C 1
ATOM 9849 O O . ALA D 4 719 ? 179.900 179.288 203.956 1.00 49.66 719 ALA D O 1
ATOM 9851 N N . ILE D 4 720 ? 179.525 178.790 201.793 1.00 48.68 720 ILE D N 1
ATOM 9852 C CA . ILE D 4 720 ? 179.032 180.136 201.514 1.00 48.68 720 ILE D CA 1
ATOM 9853 C C . ILE D 4 720 ? 177.708 180.379 202.231 1.00 48.68 720 ILE D C 1
ATOM 9854 O O . ILE D 4 720 ? 177.448 181.481 202.724 1.00 48.68 720 ILE D O 1
ATOM 9859 N N . LYS D 4 721 ? 176.852 179.356 202.307 1.00 53.27 721 LYS D N 1
ATOM 9860 C CA . LYS D 4 721 ? 175.607 179.493 203.057 1.00 53.27 721 LYS D CA 1
ATOM 9861 C C . LYS D 4 721 ? 175.880 179.727 204.540 1.00 53.27 721 LYS D C 1
ATOM 9862 O O . LYS D 4 721 ? 175.191 180.522 205.191 1.00 53.27 721 LYS D O 1
ATOM 9868 N N . CYS D 4 722 ? 176.875 179.028 205.092 1.00 50.48 722 CYS D N 1
ATOM 9869 C CA . CYS D 4 722 ? 177.255 179.242 206.484 1.00 50.48 722 CYS D CA 1
ATOM 9870 C C . CYS D 4 722 ? 177.786 180.652 206.700 1.00 50.48 722 CYS D C 1
ATOM 9871 O O . CYS D 4 722 ? 177.471 181.295 207.706 1.00 50.48 722 CYS D O 1
ATOM 9874 N N . LEU D 4 723 ? 178.593 181.152 205.763 1.00 45.93 723 LEU D N 1
ATOM 9875 C CA . LEU D 4 723 ? 179.067 182.529 205.859 1.00 45.93 723 LEU D CA 1
ATOM 9876 C C . LEU D 4 723 ? 177.906 183.515 205.789 1.00 45.93 723 LEU D C 1
ATOM 9877 O O . LEU D 4 723 ? 177.904 184.535 206.487 1.00 45.93 723 LEU D O 1
ATOM 9882 N N . SER D 4 724 ? 176.915 183.227 204.946 1.00 48.38 724 SER D N 1
ATOM 9883 C CA . SER D 4 724 ? 175.749 184.098 204.835 1.00 48.38 724 SER D CA 1
ATOM 9884 C C . SER D 4 724 ? 174.957 184.132 206.136 1.00 48.38 724 SER D C 1
ATOM 9885 O O . SER D 4 724 ? 174.569 185.204 206.616 1.00 48.38 724 SER D O 1
ATOM 9888 N N . MET D 4 725 ? 174.708 182.962 206.726 1.00 53.15 725 MET D N 1
ATOM 9889 C CA . MET D 4 725 ? 173.973 182.929 207.987 1.00 53.15 725 MET D CA 1
ATOM 9890 C C . MET D 4 725 ? 174.797 183.481 209.144 1.00 53.15 725 MET D C 1
ATOM 9891 O O . MET D 4 725 ? 174.222 183.907 210.150 1.00 53.15 725 MET D O 1
ATOM 9896 N N . LEU D 4 726 ? 176.126 183.484 209.023 1.00 55.80 726 LEU D N 1
ATOM 9897 C CA . LEU D 4 726 ? 176.961 184.130 210.029 1.00 55.80 726 LEU D CA 1
ATOM 9898 C C . LEU D 4 726 ? 176.897 185.647 209.903 1.00 55.80 726 LEU D C 1
ATOM 9899 O O . LEU D 4 726 ? 176.810 186.357 210.912 1.00 55.80 726 LEU D O 1
ATOM 9904 N N . ALA D 4 727 ? 176.941 186.160 208.672 1.00 59.06 727 ALA D N 1
ATOM 9905 C CA . ALA D 4 727 ? 176.848 187.594 208.429 1.00 59.06 727 ALA D CA 1
ATOM 9906 C C . ALA D 4 727 ? 175.440 188.136 208.627 1.00 59.06 727 ALA D C 1
ATOM 9907 O O . ALA D 4 727 ? 175.271 189.357 208.718 1.00 59.06 727 ALA D O 1
ATOM 9909 N N . SER D 4 728 ? 174.427 187.268 208.669 1.00 61.63 728 SER D N 1
ATOM 9910 C CA . SER D 4 728 ? 173.080 187.733 208.984 1.00 61.63 728 SER D CA 1
ATOM 9911 C C . SER D 4 728 ? 173.022 188.340 210.381 1.00 61.63 728 SER D C 1
ATOM 9912 O O . SER D 4 728 ? 172.350 189.355 210.599 1.00 61.63 728 SER D O 1
ATOM 9915 N N . LYS D 4 729 ? 173.720 187.729 211.343 1.00 62.94 729 LYS D N 1
ATOM 9916 C CA . LYS D 4 729 ? 173.717 188.251 212.707 1.00 62.94 729 LYS D CA 1
ATOM 9917 C C . LYS D 4 729 ? 174.527 189.537 212.815 1.00 62.94 729 LYS D C 1
ATOM 9918 O O . LYS D 4 729 ? 174.086 190.503 213.449 1.00 62.94 729 LYS D O 1
ATOM 9924 N N . ASP D 4 730 ? 175.712 189.571 212.209 1.00 68.62 730 ASP D N 1
ATOM 9925 C CA . ASP D 4 730 ? 176.605 190.724 212.273 1.00 68.62 730 ASP D CA 1
ATOM 9926 C C . ASP D 4 730 ? 176.857 191.227 210.859 1.00 68.62 730 ASP D C 1
ATOM 9927 O O . ASP D 4 730 ? 177.384 190.489 210.019 1.00 68.62 730 ASP D O 1
ATOM 9932 N N . LYS D 4 731 ? 176.504 192.485 210.607 1.00 74.28 731 LYS D N 1
ATOM 9933 C CA . LYS D 4 731 ? 176.609 193.070 209.277 1.00 74.28 731 LYS D CA 1
ATOM 9934 C C . LYS D 4 731 ? 177.968 193.697 208.996 1.00 74.28 731 LYS D C 1
ATOM 9935 O O . LYS D 4 731 ? 178.213 194.116 207.859 1.00 74.28 731 LYS D O 1
ATOM 9941 N N . VAL D 4 732 ? 178.853 193.772 209.986 1.00 74.14 732 VAL D N 1
ATOM 9942 C CA . VAL D 4 732 ? 180.171 194.365 209.806 1.00 74.14 732 VAL D CA 1
ATOM 9943 C C . VAL D 4 732 ? 181.254 193.291 209.713 1.00 74.14 732 VAL D C 1
ATOM 9944 O O . VAL D 4 732 ? 182.427 193.569 209.958 1.00 74.14 732 VAL D O 1
ATOM 9948 N N . ILE D 4 733 ? 180.874 192.060 209.357 1.00 72.48 733 ILE D N 1
ATOM 9949 C CA . ILE D 4 733 ? 181.845 190.980 209.204 1.00 72.48 733 ILE D CA 1
ATOM 9950 C C . ILE D 4 733 ? 182.615 191.062 207.896 1.00 72.48 733 ILE D C 1
ATOM 9951 O O . ILE D 4 733 ? 183.583 190.313 207.710 1.00 72.48 733 ILE D O 1
ATOM 9956 N N . LEU D 4 734 ? 182.223 191.952 206.989 1.00 72.19 734 LEU D N 1
ATOM 9957 C CA . LEU D 4 734 ? 182.872 192.087 205.692 1.00 72.19 734 LEU D CA 1
ATOM 9958 C C . LEU D 4 734 ? 184.061 193.039 205.714 1.00 72.19 734 LEU D C 1
ATOM 9959 O O . LEU D 4 734 ? 184.659 193.282 204.662 1.00 72.19 734 LEU D O 1
ATOM 9964 N N . SER D 4 735 ? 184.409 193.587 206.881 1.00 79.48 735 SER D N 1
ATOM 9965 C CA . SER D 4 735 ? 185.523 194.529 206.956 1.00 79.48 735 SER D CA 1
ATOM 9966 C C . SER D 4 735 ? 186.840 193.865 206.573 1.00 79.48 735 SER D C 1
ATOM 9967 O O . SER D 4 735 ? 187.664 194.465 205.871 1.00 79.48 735 SER D O 1
ATOM 9970 N N . ASN D 4 736 ? 187.059 192.634 207.026 1.00 81.66 736 ASN D N 1
ATOM 9971 C CA . ASN D 4 736 ? 188.301 191.941 206.727 1.00 81.66 736 ASN D CA 1
ATOM 9972 C C . ASN D 4 736 ? 188.388 191.612 205.236 1.00 81.66 736 ASN D C 1
ATOM 9973 O O . ASN D 4 736 ? 187.378 191.306 204.598 1.00 81.66 736 ASN D O 1
ATOM 9978 N N . PRO D 4 737 ? 189.591 191.672 204.654 1.00 82.73 737 PRO D N 1
ATOM 9979 C CA . PRO D 4 737 ? 189.727 191.439 203.209 1.00 82.73 737 PRO D CA 1
ATOM 9980 C C . PRO D 4 737 ? 189.665 189.977 202.793 1.00 82.73 737 PRO D C 1
ATOM 9981 O O . PRO D 4 737 ? 189.516 189.706 201.593 1.00 82.73 737 PRO D O 1
ATOM 9985 N N . MET D 4 738 ? 189.772 189.031 203.728 1.00 82.42 738 MET D N 1
ATOM 9986 C CA . MET D 4 738 ? 189.746 187.621 203.354 1.00 82.42 738 MET D CA 1
ATOM 9987 C C . MET D 4 738 ? 188.370 187.149 202.907 1.00 82.42 738 MET D C 1
ATOM 9988 O O . MET D 4 738 ? 188.269 186.055 202.340 1.00 82.42 738 MET D O 1
ATOM 9993 N N . VAL D 4 739 ? 187.316 187.927 203.143 1.00 76.30 739 VAL D N 1
ATOM 9994 C CA . VAL D 4 739 ? 185.990 187.561 202.658 1.00 76.30 739 VAL D CA 1
ATOM 9995 C C . VAL D 4 739 ? 185.740 188.282 201.341 1.00 76.30 739 VAL D C 1
ATOM 9996 O O . VAL D 4 739 ? 185.098 187.737 200.437 1.00 76.30 739 VAL D O 1
ATOM 10000 N N . LYS D 4 740 ? 186.260 189.508 201.216 1.00 73.45 740 LYS D N 1
ATOM 10001 C CA . LYS D 4 740 ? 186.145 190.238 199.958 1.00 73.45 740 LYS D CA 1
ATOM 10002 C C . LYS D 4 740 ? 186.889 189.517 198.842 1.00 73.45 740 LYS D C 1
ATOM 10003 O O . LYS D 4 740 ? 186.404 189.435 197.702 1.00 73.45 740 LYS D O 1
ATOM 10009 N N . GLU D 4 741 ? 188.074 188.986 199.157 1.00 75.30 741 GLU D N 1
ATOM 10010 C CA . GLU D 4 741 ? 188.818 188.196 198.184 1.00 75.30 741 GLU D CA 1
ATOM 10011 C C . GLU D 4 741 ? 187.981 187.027 197.683 1.00 75.30 741 GLU D C 1
ATOM 10012 O O . GLU D 4 741 ? 187.786 186.864 196.470 1.00 75.30 741 GLU D O 1
ATOM 10018 N N . THR D 4 742 ? 187.435 186.235 198.609 1.00 73.85 742 THR D N 1
ATOM 10019 C CA . THR D 4 742 ? 186.648 185.072 198.220 1.00 73.85 742 THR D CA 1
ATOM 10020 C C . THR D 4 742 ? 185.426 185.480 197.412 1.00 73.85 742 THR D C 1
ATOM 10021 O O . THR D 4 742 ? 185.091 184.826 196.419 1.00 73.85 742 THR D O 1
ATOM 10025 N N . ILE D 4 743 ? 184.750 186.561 197.809 1.00 66.73 743 ILE D N 1
ATOM 10026 C CA . ILE D 4 743 ? 183.494 186.891 197.144 1.00 66.73 743 ILE D CA 1
ATOM 10027 C C . ILE D 4 743 ? 183.747 187.373 195.719 1.00 66.73 743 ILE D C 1
ATOM 10028 O O . ILE D 4 743 ? 183.040 186.961 194.790 1.00 66.73 743 ILE D O 1
ATOM 10033 N N . HIS D 4 744 ? 184.757 188.228 195.495 1.00 72.87 744 HIS D N 1
ATOM 10034 C CA . HIS D 4 744 ? 184.896 188.701 194.118 1.00 72.87 744 HIS D CA 1
ATOM 10035 C C . HIS D 4 744 ? 185.653 187.691 193.260 1.00 72.87 744 HIS D C 1
ATOM 10036 O O . HIS D 4 744 ? 185.634 187.791 192.028 1.00 72.87 744 HIS D O 1
ATOM 10043 N N . ARG D 4 745 ? 186.324 186.709 193.877 1.00 71.02 745 ARG D N 1
ATOM 10044 C CA . ARG D 4 745 ? 186.806 185.597 193.062 1.00 71.02 745 ARG D CA 1
ATOM 10045 C C . ARG D 4 745 ? 185.689 184.630 192.683 1.00 71.02 745 ARG D C 1
ATOM 10046 O O . ARG D 4 745 ? 185.673 184.125 191.555 1.00 71.02 745 ARG D O 1
ATOM 10054 N N . ARG D 4 746 ? 184.755 184.357 193.595 1.00 65.59 746 ARG D N 1
ATOM 10055 C CA . ARG D 4 746 ? 183.678 183.420 193.306 1.00 65.59 746 ARG D CA 1
ATOM 10056 C C . ARG D 4 746 ? 182.597 184.021 192.417 1.00 65.59 746 ARG D C 1
ATOM 10057 O O . ARG D 4 746 ? 181.916 183.272 191.708 1.00 65.59 746 ARG D O 1
ATOM 10065 N N . LEU D 4 747 ? 182.417 185.344 192.444 1.00 61.05 747 LEU D N 1
ATOM 10066 C CA . LEU D 4 747 ? 181.412 185.963 191.587 1.00 61.05 747 LEU D CA 1
ATOM 10067 C C . LEU D 4 747 ? 181.751 185.785 190.112 1.00 61.05 747 LEU D C 1
ATOM 10068 O O . LEU D 4 747 ? 180.862 185.524 189.293 1.00 61.05 747 LEU D O 1
ATOM 10073 N N . ASN D 4 748 ? 183.030 185.920 189.754 1.00 63.21 748 ASN D N 1
ATOM 10074 C CA . ASN D 4 748 ? 183.415 185.829 188.350 1.00 63.21 748 ASN D CA 1
ATOM 10075 C C . ASN D 4 748 ? 183.329 184.397 187.836 1.00 63.21 748 ASN D C 1
ATOM 10076 O O . ASN D 4 748 ? 182.811 184.156 186.740 1.00 63.21 748 ASN D O 1
ATOM 10081 N N . ASP D 4 749 ? 183.828 183.433 188.609 1.00 62.98 749 ASP D N 1
ATOM 10082 C CA . ASP D 4 749 ? 183.874 182.034 188.188 1.00 62.98 749 ASP D CA 1
ATOM 10083 C C . ASP D 4 749 ? 183.308 181.160 189.299 1.00 62.98 749 ASP D C 1
ATOM 10084 O O . ASP D 4 749 ? 183.870 181.108 190.399 1.00 62.98 749 ASP D O 1
ATOM 10089 N N . SER D 4 750 ? 182.212 180.470 189.008 1.00 56.79 750 SER D N 1
ATOM 10090 C CA . SER D 4 750 ? 181.579 179.541 189.938 1.00 56.79 750 SER D CA 1
ATOM 10091 C C . SER D 4 750 ? 180.519 178.762 189.168 1.00 56.79 750 SER D C 1
ATOM 10092 O O . SER D 4 750 ? 180.350 178.937 187.957 1.00 56.79 750 SER D O 1
ATOM 10095 N N . SER D 4 751 ? 179.806 177.898 189.881 1.00 52.57 751 SER D N 1
ATOM 10096 C CA . SER D 4 751 ? 178.691 177.155 189.322 1.00 52.57 751 SER D CA 1
ATOM 10097 C C . SER D 4 751 ? 177.382 177.839 189.715 1.00 52.57 751 SER D C 1
ATOM 10098 O O . SER D 4 751 ? 177.376 178.906 190.334 1.00 52.57 751 SER D O 1
ATOM 10101 N N . ALA D 4 752 ? 176.256 177.219 189.354 1.00 48.80 752 ALA D N 1
ATOM 10102 C CA . ALA D 4 752 ? 174.958 177.834 189.618 1.00 48.80 752 ALA D CA 1
ATOM 10103 C C . ALA D 4 752 ? 174.689 177.943 191.114 1.00 48.80 752 ALA D C 1
ATOM 10104 O O . ALA D 4 752 ? 174.309 179.009 191.613 1.00 48.80 752 ALA D O 1
ATOM 10106 N N . SER D 4 753 ? 174.879 176.845 191.850 1.00 49.55 753 SER D N 1
ATOM 10107 C CA . SER D 4 753 ? 174.622 176.863 193.287 1.00 49.55 753 SER D CA 1
ATOM 10108 C C . SER D 4 753 ? 175.586 177.794 194.014 1.00 49.55 753 SER D C 1
ATOM 10109 O O . SER D 4 753 ? 175.177 178.540 194.911 1.00 49.55 753 SER D O 1
ATOM 10112 N N . VAL D 4 754 ? 176.867 177.762 193.644 1.00 46.65 754 VAL D N 1
ATOM 10113 C CA . VAL D 4 754 ? 177.849 178.625 194.291 1.00 46.65 754 VAL D CA 1
ATOM 10114 C C . VAL D 4 754 ? 177.545 180.092 194.005 1.00 46.65 754 VAL D C 1
ATOM 10115 O O . VAL D 4 754 ? 177.628 180.943 194.901 1.00 46.65 754 VAL D O 1
ATOM 10119 N N . LYS D 4 755 ? 177.199 180.412 192.756 1.00 44.32 755 LYS D N 1
ATOM 10120 C CA . LYS D 4 755 ? 176.852 181.788 192.416 1.00 44.32 755 LYS D CA 1
ATOM 10121 C C . LYS D 4 755 ? 175.613 182.243 193.175 1.00 44.32 755 LYS D C 1
ATOM 10122 O O . LYS D 4 755 ? 175.566 183.370 193.676 1.00 44.32 755 LYS D O 1
ATOM 10128 N N . ASP D 4 756 ? 174.600 181.380 193.271 1.00 39.86 756 ASP D N 1
ATOM 10129 C CA . ASP D 4 756 ? 173.396 181.741 194.013 1.00 39.86 756 ASP D CA 1
ATOM 10130 C C . ASP D 4 756 ? 173.709 181.977 195.484 1.00 39.86 756 ASP D C 1
ATOM 10131 O O . ASP D 4 756 ? 173.200 182.926 196.091 1.00 39.86 756 ASP D O 1
ATOM 10136 N N . ALA D 4 757 ? 174.547 181.123 196.074 1.00 40.92 757 ALA D N 1
ATOM 10137 C CA . ALA D 4 757 ? 174.895 181.286 197.481 1.00 40.92 757 ALA D CA 1
ATOM 10138 C C . ALA D 4 757 ? 175.670 182.576 197.716 1.00 40.92 757 ALA D C 1
ATOM 10139 O O . ALA D 4 757 ? 175.400 183.301 198.682 1.00 40.92 757 ALA D O 1
ATOM 10141 N N . ILE D 4 758 ? 176.634 182.885 196.846 1.00 41.66 758 ILE D N 1
ATOM 10142 C CA . ILE D 4 758 ? 177.407 184.112 197.026 1.00 41.66 758 ILE D CA 1
ATOM 10143 C C . ILE D 4 758 ? 176.530 185.341 196.795 1.00 41.66 758 ILE D C 1
ATOM 10144 O O . ILE D 4 758 ? 176.692 186.366 197.474 1.00 41.66 758 ILE D O 1
ATOM 10149 N N . LEU D 4 759 ? 175.579 185.259 195.859 1.00 38.32 759 LEU D N 1
ATOM 10150 C CA . LEU D 4 759 ? 174.660 186.369 195.637 1.00 38.32 759 LEU D CA 1
ATOM 10151 C C . LEU D 4 759 ? 173.745 186.572 196.838 1.00 38.32 759 LEU D C 1
ATOM 10152 O O . LEU D 4 759 ? 173.453 187.711 197.213 1.00 38.32 759 LEU D O 1
ATOM 10157 N N . ASP D 4 760 ? 173.275 185.482 197.448 1.00 40.73 760 ASP D N 1
ATOM 10158 C CA . ASP D 4 760 ? 172.491 185.610 198.674 1.00 40.73 760 ASP D CA 1
ATOM 10159 C C . ASP D 4 760 ? 173.322 186.219 199.797 1.00 40.73 760 ASP D C 1
ATOM 10160 O O . ASP D 4 760 ? 172.834 187.067 200.554 1.00 40.73 760 ASP D O 1
ATOM 10165 N N . LEU D 4 761 ? 174.584 185.801 199.916 1.00 40.56 761 LEU D N 1
ATOM 10166 C CA . LEU D 4 761 ? 175.463 186.362 200.937 1.00 40.56 761 LEU D CA 1
ATOM 10167 C C . LEU D 4 761 ? 175.630 187.863 200.749 1.00 40.56 761 LEU D C 1
ATOM 10168 O O . LEU D 4 761 ? 175.559 188.634 201.712 1.00 40.56 761 LEU D O 1
ATOM 10173 N N . VAL D 4 762 ? 175.853 188.298 199.509 1.00 40.84 762 VAL D N 1
ATOM 10174 C CA . VAL D 4 762 ? 176.070 189.722 199.278 1.00 40.84 762 VAL D CA 1
ATOM 10175 C C . VAL D 4 762 ? 174.759 190.504 199.377 1.00 40.84 762 VAL D C 1
ATOM 10176 O O . VAL D 4 762 ? 174.769 191.692 199.719 1.00 40.84 762 VAL D O 1
ATOM 10180 N N . SER D 4 763 ? 173.618 189.866 199.096 1.00 42.75 763 SER D N 1
ATOM 10181 C CA . SER D 4 763 ? 172.339 190.564 199.148 1.00 42.75 763 SER D CA 1
ATOM 10182 C C . SER D 4 763 ? 171.836 190.739 200.576 1.00 42.75 763 SER D C 1
ATOM 10183 O O . SER D 4 763 ? 171.257 191.781 200.904 1.00 42.75 763 SER D O 1
ATOM 10186 N N . ILE D 4 764 ? 172.028 189.733 201.434 1.00 47.61 764 ILE D N 1
ATOM 10187 C CA . ILE D 4 764 ? 171.571 189.847 202.818 1.00 47.61 764 ILE D CA 1
ATOM 10188 C C . ILE D 4 764 ? 172.333 190.948 203.544 1.00 47.61 764 ILE D C 1
ATOM 10189 O O . ILE D 4 764 ? 171.769 191.669 204.376 1.00 47.61 764 ILE D O 1
ATOM 10194 N N . ASN D 4 765 ? 173.619 191.099 203.239 1.00 52.06 765 ASN D N 1
ATOM 10195 C CA . ASN D 4 765 ? 174.398 192.175 203.834 1.00 52.06 765 ASN D CA 1
ATOM 10196 C C . ASN D 4 765 ? 173.842 193.530 203.408 1.00 52.06 765 ASN D C 1
ATOM 10197 O O . ASN D 4 765 ? 173.306 193.689 202.308 1.00 52.06 765 ASN D O 1
ATOM 10202 N N . SER D 4 766 ? 173.968 194.509 204.306 1.00 53.70 766 SER D N 1
ATOM 10203 C CA . SER D 4 766 ? 173.334 195.806 204.091 1.00 53.70 766 SER D CA 1
ATOM 10204 C C . SER D 4 766 ? 173.892 196.511 202.861 1.00 53.70 766 SER D C 1
ATOM 10205 O O . SER D 4 766 ? 173.137 197.088 202.070 1.00 53.70 766 SER D O 1
ATOM 10208 N N . SER D 4 767 ? 175.209 196.477 202.680 1.00 51.32 767 SER D N 1
ATOM 10209 C CA . SER D 4 767 ? 175.872 197.182 201.592 1.00 51.32 767 SER D CA 1
ATOM 10210 C C . SER D 4 767 ? 176.374 196.184 200.559 1.00 51.32 767 SER D C 1
ATOM 10211 O O . SER D 4 767 ? 177.164 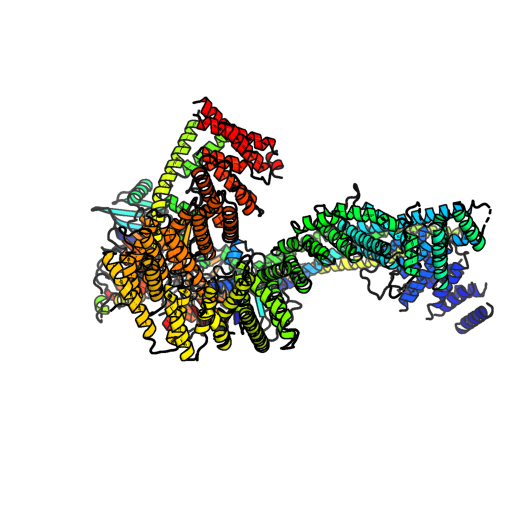195.291 200.885 1.00 51.32 767 SER D O 1
ATOM 10214 N N . TYR D 4 768 ? 175.917 196.342 199.314 1.00 47.12 768 TYR D N 1
ATOM 10215 C CA . TYR D 4 768 ? 176.364 195.493 198.216 1.00 47.12 768 TYR D CA 1
ATOM 10216 C C . TYR D 4 768 ? 176.527 196.279 196.919 1.00 47.12 768 TYR D C 1
ATOM 10217 O O . TYR D 4 768 ? 176.556 195.681 195.839 1.00 47.12 768 TYR D O 1
ATOM 10226 N N . PHE D 4 769 ? 176.617 197.608 197.003 1.00 50.00 769 PHE D N 1
ATOM 10227 C CA . PHE D 4 769 ? 176.920 198.413 195.826 1.00 50.00 769 PHE D CA 1
ATOM 10228 C C . PHE D 4 769 ? 178.383 198.299 195.418 1.00 50.00 769 PHE D C 1
ATOM 10229 O O . PHE D 4 769 ? 178.722 198.579 194.262 1.00 50.00 769 PHE D O 1
ATOM 10237 N N . GLU D 4 770 ? 179.260 197.903 196.344 1.00 57.67 770 GLU D N 1
ATOM 10238 C CA . GLU D 4 770 ? 180.677 197.775 196.023 1.00 57.67 770 GLU D CA 1
ATOM 10239 C C . GLU D 4 770 ? 180.943 196.676 195.004 1.00 57.67 770 GLU D C 1
ATOM 10240 O O . GLU D 4 770 ? 181.981 196.707 194.332 1.00 57.67 770 GLU D O 1
ATOM 10246 N N . PHE D 4 771 ? 180.037 195.705 194.873 1.00 58.86 771 PHE D N 1
ATOM 10247 C CA . PHE D 4 771 ? 180.201 194.601 193.936 1.00 58.86 771 PHE D CA 1
ATOM 10248 C C . PHE D 4 771 ? 179.071 194.542 192.915 1.00 58.86 771 PHE D C 1
ATOM 10249 O O . PHE D 4 771 ? 178.807 193.475 192.351 1.00 58.86 771 PHE D O 1
ATOM 10257 N N . TYR D 4 772 ? 178.396 195.667 192.667 1.00 52.12 772 TYR D N 1
ATOM 10258 C CA . TYR D 4 772 ? 177.263 195.661 191.744 1.00 52.12 772 TYR D CA 1
ATOM 10259 C C . TYR D 4 772 ? 177.708 195.347 190.319 1.00 52.12 772 TYR D C 1
ATOM 10260 O O . TYR D 4 772 ? 176.979 194.691 189.566 1.00 52.12 772 TYR D O 1
ATOM 10269 N N . GLN D 4 773 ? 178.899 195.808 189.931 1.00 54.54 773 GLN D N 1
ATOM 10270 C CA . GLN D 4 773 ? 179.426 195.464 188.614 1.00 54.54 773 GLN D CA 1
ATOM 10271 C C . GLN D 4 773 ? 179.649 193.962 188.488 1.00 54.54 773 GLN D C 1
ATOM 10272 O O . GLN D 4 773 ? 179.316 193.359 187.462 1.00 54.54 773 GLN D O 1
ATOM 10278 N N . GLN D 4 774 ? 180.207 193.340 189.531 1.00 53.86 774 GLN D N 1
ATOM 10279 C CA . GLN D 4 774 ? 180.411 191.896 189.509 1.00 53.86 774 GLN D CA 1
ATOM 10280 C C . GLN D 4 774 ? 179.085 191.150 189.441 1.00 53.86 774 GLN D C 1
ATOM 10281 O O . GLN D 4 774 ? 178.964 190.147 188.730 1.00 53.86 774 GLN D O 1
ATOM 10287 N N . ILE D 4 775 ? 178.079 191.621 190.184 1.00 47.06 775 ILE D N 1
ATOM 10288 C CA . ILE D 4 775 ? 176.766 190.985 190.150 1.00 47.06 775 ILE D CA 1
ATOM 10289 C C . ILE D 4 775 ? 176.157 191.087 188.759 1.00 47.06 775 ILE D C 1
ATOM 10290 O O . ILE D 4 775 ? 175.616 190.109 188.228 1.00 47.06 775 ILE D O 1
ATOM 10295 N N . ASN D 4 776 ? 176.236 192.268 188.142 1.00 44.45 776 ASN D N 1
ATOM 10296 C CA . ASN D 4 776 ? 175.688 192.453 186.804 1.00 44.45 776 ASN D CA 1
ATOM 10297 C C . ASN D 4 776 ? 176.485 191.723 185.733 1.00 44.45 776 ASN D C 1
ATOM 10298 O O . ASN D 4 776 ? 175.939 191.458 184.656 1.00 44.45 776 ASN D O 1
ATOM 10303 N N . ASN D 4 777 ? 177.752 191.398 185.992 1.00 45.77 777 ASN D N 1
ATOM 10304 C CA . ASN D 4 777 ? 178.536 190.630 185.032 1.00 45.77 777 ASN D CA 1
ATOM 10305 C C . ASN D 4 777 ? 177.995 189.222 184.819 1.00 45.77 777 ASN D C 1
ATOM 10306 O O . ASN D 4 777 ? 178.308 188.607 183.794 1.00 45.77 777 ASN D O 1
ATOM 10311 N N . ASN D 4 778 ? 177.196 188.700 185.751 1.00 44.74 778 ASN D N 1
ATOM 10312 C CA . ASN D 4 778 ? 176.613 187.369 185.641 1.00 44.74 778 ASN D CA 1
ATOM 10313 C C . ASN D 4 778 ? 175.124 187.427 185.318 1.00 44.74 778 ASN D C 1
ATOM 10314 O O . ASN D 4 778 ? 174.365 186.528 185.688 1.00 44.74 778 ASN D O 1
ATOM 10319 N N . TYR D 4 779 ? 174.689 188.482 184.628 1.00 41.45 779 TYR D N 1
ATOM 10320 C CA . TYR D 4 779 ? 173.281 188.646 184.296 1.00 41.45 779 TYR D CA 1
ATOM 10321 C C . TYR D 4 779 ? 172.829 187.748 183.152 1.00 41.45 779 TYR D C 1
ATOM 10322 O O . TYR D 4 779 ? 171.622 187.641 182.914 1.00 41.45 779 TYR D O 1
ATOM 10331 N N . ASN D 4 780 ? 173.755 187.105 182.446 1.00 42.23 780 ASN D N 1
ATOM 10332 C CA . ASN D 4 780 ? 173.436 186.245 181.314 1.00 42.23 780 ASN D CA 1
ATOM 10333 C C . ASN D 4 780 ? 173.953 184.828 181.536 1.00 42.23 780 ASN D C 1
ATOM 10334 O O . ASN D 4 780 ? 174.464 184.182 180.619 1.00 42.23 780 ASN D O 1
ATOM 10339 N N . ASP D 4 781 ? 173.831 184.331 182.764 1.00 40.70 781 ASP D N 1
ATOM 10340 C CA . ASP D 4 781 ? 174.246 182.971 183.062 1.00 40.70 781 ASP D CA 1
ATOM 10341 C C . ASP D 4 781 ? 173.275 181.969 182.441 1.00 40.70 781 ASP D C 1
ATOM 10342 O O . ASP D 4 781 ? 172.108 182.270 182.180 1.00 40.70 781 ASP D O 1
ATOM 10347 N N . ASP D 4 782 ? 173.782 180.759 182.196 1.00 41.78 782 ASP D N 1
ATOM 10348 C CA . ASP D 4 782 ? 172.948 179.715 181.609 1.00 41.78 782 ASP D CA 1
ATOM 10349 C C . ASP D 4 782 ? 171.821 179.307 182.549 1.00 41.78 782 ASP D C 1
ATOM 10350 O O . ASP D 4 782 ? 170.686 179.091 182.108 1.00 41.78 782 ASP D O 1
ATOM 10355 N N . SER D 4 783 ? 172.112 179.194 183.842 1.00 37.26 783 SER D N 1
ATOM 10356 C CA . SER D 4 783 ? 171.114 178.748 184.804 1.00 37.26 783 SER D CA 1
ATOM 10357 C C . SER D 4 783 ? 170.026 179.798 184.995 1.00 37.26 783 SER D C 1
ATOM 10358 O O . SER D 4 783 ? 170.303 180.998 185.066 1.00 37.26 783 SER D O 1
ATOM 10361 N N . ILE D 4 784 ? 168.779 179.332 185.078 1.00 35.00 784 ILE D N 1
ATOM 10362 C CA . ILE D 4 784 ? 167.645 180.238 185.244 1.00 35.00 784 ILE D CA 1
ATOM 10363 C C . ILE D 4 784 ? 167.662 180.878 186.626 1.00 35.00 784 ILE D C 1
ATOM 10364 O O . ILE D 4 784 ? 167.313 182.054 186.786 1.00 35.00 784 ILE D O 1
ATOM 10369 N N . MET D 4 785 ? 168.055 180.112 187.647 1.00 36.65 785 MET D N 1
ATOM 10370 C CA . MET D 4 785 ? 168.011 180.606 189.019 1.00 36.65 785 MET D CA 1
ATOM 10371 C C . MET D 4 785 ? 168.947 181.790 189.228 1.00 36.65 785 MET D C 1
ATOM 10372 O O . MET D 4 785 ? 168.572 182.782 189.870 1.00 36.65 785 MET D O 1
ATOM 10377 N N . VAL D 4 786 ? 170.167 181.712 188.694 1.00 33.45 786 VAL D N 1
ATOM 10378 C CA . VAL D 4 786 ? 171.108 182.819 188.837 1.00 33.45 786 VAL D CA 1
ATOM 10379 C C . VAL D 4 786 ? 170.583 184.061 188.130 1.00 33.45 786 VAL D C 1
ATOM 10380 O O . VAL D 4 786 ? 170.681 185.175 188.655 1.00 33.45 786 VAL D O 1
ATOM 10384 N N . ARG D 4 787 ? 170.019 183.894 186.932 1.00 31.31 787 ARG D N 1
ATOM 10385 C CA . ARG D 4 787 ? 169.467 185.038 186.212 1.00 31.31 787 ARG D CA 1
ATOM 10386 C C . ARG D 4 787 ? 168.321 185.677 186.986 1.00 31.31 787 ARG D C 1
ATOM 10387 O O . ARG D 4 787 ? 168.242 186.907 187.091 1.00 31.31 787 ARG D O 1
ATOM 10395 N N . LYS D 4 788 ? 167.428 184.856 187.545 1.00 31.06 788 LYS D N 1
ATOM 10396 C CA . LYS D 4 788 ? 166.315 185.394 188.319 1.00 31.06 788 LYS D CA 1
ATOM 10397 C C . LYS D 4 788 ? 166.811 186.147 189.547 1.00 31.06 788 LYS D C 1
ATOM 10398 O O . LYS D 4 788 ? 166.312 187.234 189.865 1.00 31.06 788 LYS D O 1
ATOM 10404 N N . HIS D 4 789 ? 167.802 185.591 190.248 1.00 32.35 789 HIS D N 1
ATOM 10405 C CA . HIS D 4 789 ? 168.274 186.236 191.469 1.00 32.35 789 HIS D CA 1
ATOM 10406 C C . HIS D 4 789 ? 169.035 187.520 191.149 1.00 32.35 789 HIS D C 1
ATOM 10407 O O . HIS D 4 789 ? 168.958 188.501 191.898 1.00 32.35 789 HIS D O 1
ATOM 10414 N N . VAL D 4 790 ? 169.771 187.537 190.032 1.00 30.63 790 VAL D N 1
ATOM 10415 C CA . VAL D 4 790 ? 170.432 188.763 189.587 1.00 30.63 790 VAL D CA 1
ATOM 10416 C C . VAL D 4 790 ? 169.403 189.826 189.226 1.00 30.63 790 VAL D C 1
ATOM 10417 O O . VAL D 4 790 ? 169.581 191.012 189.528 1.00 30.63 790 VAL D O 1
ATOM 10421 N N . LEU D 4 791 ? 168.317 189.423 188.561 1.00 29.00 791 LEU D N 1
ATOM 10422 C CA . LEU D 4 791 ? 167.253 190.372 188.255 1.00 29.00 791 LEU D CA 1
ATOM 10423 C C . LEU D 4 791 ? 166.643 190.937 189.533 1.00 29.00 791 LEU D C 1
ATOM 10424 O O . LEU D 4 791 ? 166.338 192.135 189.612 1.00 29.00 791 LEU D O 1
ATOM 10429 N N . ARG D 4 792 ? 166.454 190.085 190.543 1.00 30.67 792 ARG D N 1
ATOM 10430 C CA . ARG D 4 792 ? 165.945 190.559 191.827 1.00 30.67 792 ARG D CA 1
ATOM 10431 C C . ARG D 4 792 ? 166.908 191.549 192.476 1.00 30.67 792 ARG D C 1
ATOM 10432 O O . ARG D 4 792 ? 166.479 192.565 193.038 1.00 30.67 792 ARG D O 1
ATOM 10440 N N . ILE D 4 793 ? 168.213 191.271 192.410 1.00 29.56 793 ILE D N 1
ATOM 10441 C CA . ILE D 4 793 ? 169.204 192.197 192.959 1.00 29.56 793 ILE D CA 1
ATOM 10442 C C . ILE D 4 793 ? 169.150 193.531 192.223 1.00 29.56 793 ILE D C 1
ATOM 10443 O O . ILE D 4 793 ? 169.250 194.601 192.835 1.00 29.56 793 ILE D O 1
ATOM 10448 N N . ASN D 4 794 ? 169.007 193.486 190.896 1.00 31.17 794 ASN D N 1
ATOM 10449 C CA . ASN D 4 794 ? 168.929 194.713 190.110 1.00 31.17 794 ASN D CA 1
ATOM 10450 C C . ASN D 4 794 ? 167.701 195.530 190.489 1.00 31.17 794 ASN D C 1
ATOM 10451 O O . ASN D 4 794 ? 167.777 196.757 190.631 1.00 31.17 794 ASN D O 1
ATOM 10456 N N . GLU D 4 795 ? 166.557 194.861 190.661 1.00 30.07 795 GLU D N 1
ATOM 10457 C CA . GLU D 4 795 ? 165.346 195.559 191.079 1.00 30.07 795 GLU D CA 1
ATOM 10458 C C . GLU D 4 795 ? 165.514 196.177 192.462 1.00 30.07 795 GLU D C 1
ATOM 10459 O O . GLU D 4 795 ? 165.092 197.317 192.697 1.00 30.07 795 GLU D O 1
ATOM 10465 N N . LYS D 4 796 ? 166.123 195.438 193.391 1.00 32.95 796 LYS D N 1
ATOM 10466 C CA . LYS D 4 796 ? 166.339 195.970 194.732 1.00 32.95 796 LYS D CA 1
ATOM 10467 C C . LYS D 4 796 ? 167.260 197.184 194.705 1.00 32.95 796 LYS D C 1
ATOM 10468 O O . LYS D 4 796 ? 167.009 198.177 195.397 1.00 32.95 796 LYS D O 1
ATOM 10474 N N . MET D 4 797 ? 168.331 197.126 193.909 1.00 34.32 797 MET D N 1
ATOM 10475 C CA . MET D 4 797 ? 169.222 198.277 193.801 1.00 34.32 797 MET D CA 1
ATOM 10476 C C . MET D 4 797 ? 168.508 199.475 193.189 1.00 34.32 797 MET D C 1
ATOM 10477 O O . MET D 4 797 ? 168.685 200.607 193.651 1.00 34.32 797 MET D O 1
ATOM 10482 N N . TYR D 4 798 ? 167.693 199.249 192.155 1.00 34.26 798 TYR D N 1
ATOM 10483 C CA . TYR D 4 798 ? 166.947 200.356 191.564 1.00 34.26 798 TYR D CA 1
ATOM 10484 C C . TYR D 4 798 ? 165.995 200.975 192.579 1.00 34.26 798 TYR D C 1
ATOM 10485 O O . TYR D 4 798 ? 165.846 202.202 192.638 1.00 34.26 798 TYR D O 1
ATOM 10494 N N . ASP D 4 799 ? 165.341 200.140 193.391 1.00 36.99 799 ASP D N 1
ATOM 10495 C CA . ASP D 4 799 ? 164.411 200.659 194.389 1.00 36.99 799 ASP D CA 1
ATOM 10496 C C . ASP D 4 799 ? 165.131 201.373 195.525 1.00 36.99 799 ASP D C 1
ATOM 10497 O O . ASP D 4 799 ? 164.562 202.283 196.138 1.00 36.99 799 ASP D O 1
ATOM 10502 N N . GLU D 4 800 ? 166.372 200.984 195.821 1.00 45.27 800 GLU D N 1
ATOM 10503 C CA . GLU D 4 800 ? 167.049 201.479 197.017 1.00 45.27 800 GLU D CA 1
ATOM 10504 C C . GLU D 4 800 ? 167.892 202.723 196.743 1.00 45.27 800 GLU D C 1
ATOM 10505 O O . GLU D 4 800 ? 167.648 203.784 197.326 1.00 45.27 800 GLU D O 1
ATOM 10511 N N . THR D 4 801 ? 168.882 202.612 195.860 1.00 47.63 801 THR D N 1
ATOM 10512 C CA . THR D 4 801 ? 169.842 203.692 195.697 1.00 47.63 801 THR D CA 1
ATOM 10513 C C . THR D 4 801 ? 169.225 204.867 194.945 1.00 47.63 801 THR D C 1
ATOM 10514 O O . THR D 4 801 ? 168.169 204.759 194.314 1.00 47.63 801 THR D O 1
ATOM 10518 N N . ASN D 4 802 ? 169.907 206.010 195.022 1.00 51.79 802 ASN D N 1
ATOM 10519 C CA . ASN D 4 802 ? 169.489 207.222 194.337 1.00 51.79 802 ASN D CA 1
ATOM 10520 C C . ASN D 4 802 ? 170.523 207.759 193.360 1.00 51.79 802 ASN D C 1
ATOM 10521 O O . ASN D 4 802 ? 170.222 208.717 192.638 1.00 51.79 802 ASN D O 1
ATOM 10526 N N . ASP D 4 803 ? 171.723 207.184 193.318 1.00 51.52 803 ASP D N 1
ATOM 10527 C CA . ASP D 4 803 ? 172.739 207.628 192.374 1.00 51.52 803 ASP D CA 1
ATOM 10528 C C . ASP D 4 803 ? 172.281 207.353 190.946 1.00 51.52 803 ASP D C 1
ATOM 10529 O O . ASP D 4 803 ? 171.766 206.272 190.647 1.00 51.52 803 ASP D O 1
ATOM 10534 N N . ILE D 4 804 ? 172.468 208.338 190.066 1.00 46.08 804 ILE D N 1
ATOM 10535 C CA . ILE D 4 804 ? 171.951 208.219 188.706 1.00 46.08 804 ILE D CA 1
ATOM 10536 C C . ILE D 4 804 ? 172.739 207.184 187.909 1.00 46.08 804 ILE D C 1
ATOM 10537 O O . ILE D 4 804 ? 172.172 206.465 187.078 1.00 46.08 804 ILE D O 1
ATOM 10542 N N . VAL D 4 805 ? 174.050 207.081 188.146 1.00 45.28 805 VAL D N 1
ATOM 10543 C CA . VAL D 4 805 ? 174.878 206.176 187.353 1.00 45.28 805 VAL D CA 1
ATOM 10544 C C . VAL D 4 805 ? 174.505 204.724 187.629 1.00 45.28 805 VAL D C 1
ATOM 10545 O O . VAL D 4 805 ? 174.275 203.935 186.704 1.00 45.28 805 VAL D O 1
ATOM 10549 N N . THR D 4 806 ? 174.425 204.352 188.910 1.00 42.80 806 THR D N 1
ATOM 10550 C CA . THR D 4 806 ? 174.062 202.983 189.260 1.00 42.80 806 THR D CA 1
ATOM 10551 C C . THR D 4 806 ? 172.623 202.669 188.877 1.00 42.80 806 THR D C 1
ATOM 10552 O O . THR D 4 806 ? 172.325 201.541 188.463 1.00 42.80 806 THR D O 1
ATOM 10556 N N . LYS D 4 807 ? 171.720 203.642 189.014 1.00 37.15 807 LYS D N 1
ATOM 10557 C CA . LYS D 4 807 ? 170.338 203.436 188.597 1.00 37.15 807 LYS D CA 1
ATOM 10558 C C . LYS D 4 807 ? 170.254 203.166 187.100 1.00 37.15 807 LYS D C 1
ATOM 10559 O O . LYS D 4 807 ? 169.536 202.262 186.658 1.00 37.15 807 LYS D O 1
ATOM 10565 N N . VAL D 4 808 ? 170.994 203.940 186.301 1.00 36.25 808 VAL D N 1
ATOM 10566 C CA . VAL D 4 808 ? 171.016 203.717 184.859 1.00 36.25 808 VAL D CA 1
ATOM 10567 C C . VAL D 4 808 ? 171.600 202.347 184.543 1.00 36.25 808 VAL D C 1
ATOM 10568 O O . VAL D 4 808 ? 171.089 201.622 183.683 1.00 36.25 808 VAL D O 1
ATOM 10572 N N . TYR D 4 809 ? 172.675 201.966 185.238 1.00 36.62 809 TYR D N 1
ATOM 10573 C CA . TYR D 4 809 ? 173.282 200.656 185.014 1.00 36.62 809 TYR D CA 1
ATOM 10574 C C . TYR D 4 809 ? 172.291 199.526 185.281 1.00 36.62 809 TYR D C 1
ATOM 10575 O O . TYR D 4 809 ? 172.109 198.632 184.441 1.00 36.62 809 TYR D O 1
ATOM 10584 N N . VAL D 4 810 ? 171.632 199.556 186.440 1.00 33.66 810 VAL D N 1
ATOM 10585 C CA . VAL D 4 810 ? 170.731 198.465 186.800 1.00 33.66 810 VAL D CA 1
ATOM 10586 C C . VAL D 4 810 ? 169.496 198.459 185.906 1.00 33.66 810 VAL D C 1
ATOM 10587 O O . VAL D 4 810 ? 168.995 197.390 185.536 1.00 33.66 810 VAL D O 1
ATOM 10591 N N . ILE D 4 811 ? 168.985 199.634 185.528 1.00 31.09 811 ILE D N 1
ATOM 10592 C CA . ILE D 4 811 ? 167.817 199.651 184.655 1.00 31.09 811 ILE D CA 1
ATOM 10593 C C . ILE D 4 811 ? 168.189 199.183 183.253 1.00 31.09 811 ILE D C 1
ATOM 10594 O O . ILE D 4 811 ? 167.379 198.545 182.573 1.00 31.09 811 ILE D O 1
ATOM 10599 N N . ALA D 4 812 ? 169.417 199.463 182.805 1.00 31.75 812 ALA D N 1
ATOM 10600 C CA . ALA D 4 812 ? 169.871 198.946 181.519 1.00 31.75 812 ALA D CA 1
ATOM 10601 C C . ALA D 4 812 ? 169.975 197.428 181.551 1.00 31.75 812 ALA D C 1
ATOM 10602 O O . ALA D 4 812 ? 169.598 196.748 180.591 1.00 31.75 812 ALA D O 1
ATOM 10604 N N . ARG D 4 813 ? 170.489 196.876 182.654 1.00 32.42 813 ARG D N 1
ATOM 10605 C CA . ARG D 4 813 ? 170.543 195.419 182.776 1.00 32.42 813 ARG D CA 1
ATOM 10606 C C . ARG D 4 813 ? 169.143 194.808 182.799 1.00 32.42 813 ARG D C 1
ATOM 10607 O O . ARG D 4 813 ? 168.895 193.776 182.161 1.00 32.42 813 ARG D O 1
ATOM 10615 N N . ILE D 4 814 ? 168.211 195.440 183.517 1.00 30.08 814 ILE D N 1
ATOM 10616 C CA . ILE D 4 814 ? 166.837 194.944 183.551 1.00 30.08 814 ILE D CA 1
ATOM 10617 C C . ILE D 4 814 ? 166.220 194.982 182.158 1.00 30.08 814 ILE D C 1
ATOM 10618 O O . ILE D 4 814 ? 165.536 194.040 181.740 1.00 30.08 814 ILE D O 1
ATOM 10623 N N . LEU D 4 815 ? 166.452 196.069 181.419 1.00 30.98 815 LEU D N 1
ATOM 10624 C CA . LEU D 4 815 ? 165.930 196.171 180.060 1.00 30.98 815 LEU D CA 1
ATOM 10625 C C . LEU D 4 815 ? 166.564 195.132 179.143 1.00 30.98 815 LEU D C 1
ATOM 10626 O O . LEU D 4 815 ? 165.901 194.607 178.242 1.00 30.98 815 LEU D O 1
ATOM 10631 N N . MET D 4 816 ? 167.851 194.838 179.340 1.00 31.54 816 MET D N 1
ATOM 10632 C CA . MET D 4 816 ? 168.476 193.752 178.594 1.00 31.54 816 MET D CA 1
ATOM 10633 C C . MET D 4 816 ? 167.803 192.423 178.893 1.00 31.54 816 MET D C 1
ATOM 10634 O O . MET D 4 816 ? 167.648 191.588 177.995 1.00 31.54 816 MET D O 1
ATOM 10639 N N . LYS D 4 817 ? 167.396 192.211 180.140 1.00 33.09 817 LYS D N 1
ATOM 10640 C CA . LYS D 4 817 ? 166.783 190.949 180.537 1.00 33.09 817 LYS D CA 1
ATOM 10641 C C . LYS D 4 817 ? 165.324 190.809 180.104 1.00 33.09 817 LYS D C 1
ATOM 10642 O O . LYS D 4 817 ? 164.640 189.909 180.603 1.00 33.09 817 LYS D O 1
ATOM 10648 N N . ILE D 4 818 ? 164.823 191.659 179.202 1.00 31.22 818 ILE D N 1
ATOM 10649 C CA . ILE D 4 818 ? 163.446 191.500 178.730 1.00 31.22 818 ILE D CA 1
ATOM 10650 C C . ILE D 4 818 ? 163.325 190.498 177.595 1.00 31.22 818 ILE D C 1
ATOM 10651 O O . ILE D 4 818 ? 162.203 190.160 177.200 1.00 31.22 818 ILE D O 1
ATOM 10656 N N . GLU D 4 819 ? 164.442 190.027 177.046 1.00 35.76 819 GLU D N 1
ATOM 10657 C CA . GLU D 4 819 ? 164.447 188.967 176.048 1.00 35.76 819 GLU D CA 1
ATOM 10658 C C . GLU D 4 819 ? 165.280 187.805 176.570 1.00 35.76 819 GLU D C 1
ATOM 10659 O O . GLU D 4 819 ? 166.422 187.998 177.004 1.00 35.76 819 GLU D O 1
ATOM 10665 N N . ASP D 4 820 ? 164.705 186.607 176.541 1.00 33.99 820 ASP D N 1
ATOM 10666 C CA . ASP D 4 820 ? 165.358 185.423 177.084 1.00 33.99 820 ASP D CA 1
ATOM 10667 C C . ASP D 4 820 ? 164.601 184.197 176.596 1.00 33.99 820 ASP D C 1
ATOM 10668 O O . ASP D 4 820 ? 163.526 184.303 176.000 1.00 33.99 820 ASP D O 1
ATOM 10673 N N . GLU D 4 821 ? 165.178 183.027 176.861 1.00 34.22 821 GLU D N 1
ATOM 10674 C CA . GLU D 4 821 ? 164.542 181.762 176.518 1.00 34.22 821 GLU D CA 1
ATOM 10675 C C . GLU D 4 821 ? 163.520 181.317 177.556 1.00 34.22 821 GLU D C 1
ATOM 10676 O O . GLU D 4 821 ? 162.871 180.286 177.358 1.00 34.22 821 GLU D O 1
ATOM 10682 N N . GLU D 4 822 ? 163.366 182.062 178.646 1.00 36.26 822 GLU D N 1
ATOM 10683 C CA . GLU D 4 822 ? 162.407 181.750 179.696 1.00 36.26 822 GLU D CA 1
ATOM 10684 C C . GLU D 4 822 ? 161.296 182.790 179.665 1.00 36.26 822 GLU D C 1
ATOM 10685 O O . GLU D 4 822 ? 161.567 183.993 179.747 1.00 36.26 822 GLU D O 1
ATOM 10691 N N . ASP D 4 823 ? 160.050 182.328 179.542 1.00 34.34 823 ASP D N 1
ATOM 10692 C CA . ASP D 4 823 ? 158.921 183.252 179.539 1.00 34.34 823 ASP D CA 1
ATOM 10693 C C . ASP D 4 823 ? 158.736 183.916 180.897 1.00 34.34 823 ASP D C 1
ATOM 10694 O O . ASP D 4 823 ? 158.340 185.084 180.966 1.00 34.34 823 ASP D O 1
ATOM 10699 N N . ASN D 4 824 ? 159.012 183.188 181.982 1.00 35.34 824 ASN D N 1
ATOM 10700 C CA . ASN D 4 824 ? 158.850 183.758 183.315 1.00 35.34 824 ASN D CA 1
ATOM 10701 C C . ASN D 4 824 ? 159.793 184.934 183.536 1.00 35.34 824 ASN D C 1
ATOM 10702 O O . ASN D 4 824 ? 159.395 185.957 184.102 1.00 35.34 824 ASN D O 1
ATOM 10707 N N . ILE D 4 825 ? 161.046 184.808 183.092 1.00 29.25 825 ILE D N 1
ATOM 10708 C CA . ILE D 4 825 ? 162.022 185.873 183.309 1.00 29.25 825 ILE D CA 1
ATOM 10709 C C . ILE D 4 825 ? 161.622 187.134 182.550 1.00 29.25 825 ILE D C 1
ATOM 10710 O O . ILE D 4 825 ? 161.668 188.245 183.093 1.00 29.25 825 ILE D O 1
ATOM 10715 N N . ILE D 4 826 ? 161.226 186.985 181.284 1.00 32.19 826 ILE D N 1
ATOM 10716 C CA . ILE D 4 826 ? 160.862 188.156 180.494 1.00 32.19 826 ILE D CA 1
ATOM 10717 C C . ILE D 4 826 ? 159.574 188.776 181.021 1.00 32.19 826 ILE D C 1
ATOM 10718 O O . ILE D 4 826 ? 159.428 190.004 181.044 1.00 32.19 826 ILE D O 1
ATOM 10723 N N . ASP D 4 827 ? 158.627 187.947 181.469 1.00 31.43 827 ASP D N 1
ATOM 10724 C CA . ASP D 4 827 ? 157.405 188.481 182.061 1.00 31.43 827 ASP D CA 1
ATOM 10725 C C . ASP D 4 827 ? 157.708 189.261 183.334 1.00 31.43 827 ASP D C 1
ATOM 10726 O O . ASP D 4 827 ? 157.150 190.342 183.556 1.00 31.43 827 ASP D O 1
ATOM 10731 N N . MET D 4 828 ? 158.599 188.733 184.178 1.00 29.90 828 MET D N 1
ATOM 10732 C CA . MET D 4 828 ? 158.983 189.434 185.399 1.00 29.90 828 MET D CA 1
ATOM 10733 C C . MET D 4 828 ? 159.671 190.756 185.085 1.00 29.90 828 MET D C 1
ATOM 10734 O O . MET D 4 828 ? 159.394 191.778 185.727 1.00 29.90 828 MET D O 1
ATOM 10739 N N . ALA D 4 829 ? 160.579 190.754 184.105 1.00 26.58 829 ALA D N 1
ATOM 10740 C CA . ALA D 4 829 ? 161.273 191.985 183.740 1.00 26.58 829 ALA D CA 1
ATOM 10741 C C . ALA D 4 829 ? 160.299 193.027 183.202 1.00 26.58 829 ALA D C 1
ATOM 10742 O O . ALA D 4 829 ? 160.377 194.206 183.567 1.00 26.58 829 ALA D O 1
ATOM 10744 N N . ARG D 4 830 ? 159.368 192.608 182.342 1.00 28.83 830 ARG D N 1
ATOM 10745 C CA . ARG D 4 830 ? 158.376 193.542 181.822 1.00 28.83 830 ARG D CA 1
ATOM 10746 C C . ARG D 4 830 ? 157.492 194.084 182.937 1.00 28.83 830 ARG D C 1
ATOM 10747 O O . ARG D 4 830 ? 157.178 195.280 182.963 1.00 28.83 830 ARG D O 1
ATOM 10755 N N . LEU D 4 831 ? 157.088 193.222 183.875 1.00 26.29 831 LEU D N 1
ATOM 10756 C CA . LEU D 4 831 ? 156.237 193.670 184.971 1.00 26.29 831 LEU D CA 1
ATOM 10757 C C . LEU D 4 831 ? 156.953 194.682 185.855 1.00 26.29 831 LEU D C 1
ATOM 10758 O O . LEU D 4 831 ? 156.371 195.706 186.233 1.00 26.29 831 LEU D O 1
ATOM 10763 N N . ILE D 4 832 ? 158.218 194.421 186.197 1.00 26.15 832 ILE D N 1
ATOM 10764 C CA . ILE D 4 832 ? 158.931 195.354 187.066 1.00 26.15 832 ILE D CA 1
ATOM 10765 C C . ILE D 4 832 ? 159.215 196.662 186.334 1.00 26.15 832 ILE D C 1
ATOM 10766 O O . ILE D 4 832 ? 159.148 197.744 186.930 1.00 26.15 832 ILE D O 1
ATOM 10771 N N . LEU D 4 833 ? 159.521 196.596 185.034 1.00 25.51 833 LEU D N 1
ATOM 10772 C CA . LEU D 4 833 ? 159.710 197.826 184.269 1.00 25.51 833 LEU D CA 1
ATOM 10773 C C . LEU D 4 833 ? 158.425 198.643 184.219 1.00 25.51 833 LEU D C 1
ATOM 10774 O O . LEU D 4 833 ? 158.454 199.872 184.363 1.00 25.51 833 LEU D O 1
ATOM 10779 N N . LEU D 4 834 ? 157.287 197.975 184.021 1.00 24.80 834 LEU D N 1
ATOM 10780 C CA . LEU D 4 834 ? 156.005 198.671 184.021 1.00 24.80 834 LEU D CA 1
ATOM 10781 C C . LEU D 4 834 ? 155.722 199.302 185.376 1.00 24.80 834 LEU D C 1
ATOM 10782 O O . LEU D 4 834 ? 155.220 200.430 185.453 1.00 24.80 834 LEU D O 1
ATOM 10787 N N . ASN D 4 835 ? 156.029 198.584 186.458 1.00 27.79 835 ASN D N 1
ATOM 10788 C CA . ASN D 4 835 ? 155.795 199.121 187.794 1.00 27.79 835 ASN D CA 1
ATOM 10789 C C . ASN D 4 835 ? 156.667 200.341 188.069 1.00 27.79 835 ASN D C 1
ATOM 10790 O O . ASN D 4 835 ? 156.198 201.324 188.653 1.00 27.79 835 ASN D O 1
ATOM 10795 N N . ARG D 4 836 ? 157.933 200.302 187.655 1.00 30.19 836 ARG D N 1
ATOM 10796 C CA . ARG D 4 836 ? 158.863 201.373 187.990 1.00 30.19 836 ARG D CA 1
ATOM 10797 C C . ARG D 4 836 ? 158.887 202.515 186.980 1.00 30.19 836 ARG D C 1
ATOM 10798 O O . ARG D 4 836 ? 159.530 203.534 187.248 1.00 30.19 836 ARG D O 1
ATOM 10806 N N . TRP D 4 837 ? 158.217 202.383 185.838 1.00 29.51 837 TRP D N 1
ATOM 10807 C CA . TRP D 4 837 ? 158.171 203.475 184.873 1.00 29.51 837 TRP D CA 1
ATOM 10808 C C . TRP D 4 837 ? 156.782 204.045 184.632 1.00 29.51 837 TRP D C 1
ATOM 10809 O O . TRP D 4 837 ? 156.672 205.235 184.329 1.00 29.51 837 TRP D O 1
ATOM 10820 N N . ILE D 4 838 ? 155.725 203.244 184.753 1.00 29.31 838 ILE D N 1
ATOM 10821 C CA . ILE D 4 838 ? 154.370 203.674 184.431 1.00 29.31 838 ILE D CA 1
ATOM 10822 C C . ILE D 4 838 ? 153.479 203.697 185.667 1.00 29.31 838 ILE D C 1
ATOM 10823 O O . ILE D 4 838 ? 152.872 204.723 185.989 1.00 29.31 838 ILE D O 1
ATOM 10828 N N . LEU D 4 839 ? 153.381 202.566 186.371 1.00 31.72 839 LEU D N 1
ATOM 10829 C CA . LEU D 4 839 ? 152.516 202.498 187.543 1.00 31.72 839 LEU D CA 1
ATOM 10830 C C . LEU D 4 839 ? 153.005 203.384 188.681 1.00 31.72 839 LEU D C 1
ATOM 10831 O O . LEU D 4 839 ? 152.177 203.922 189.426 1.00 31.72 839 LEU D O 1
ATOM 10836 N N . LYS D 4 840 ? 154.322 203.551 188.828 1.00 34.51 840 LYS D N 1
ATOM 10837 C CA . LYS D 4 840 ? 154.845 204.430 189.870 1.00 34.51 840 LYS D CA 1
ATOM 10838 C C . LYS D 4 840 ? 154.354 205.858 189.678 1.00 34.51 840 LYS D C 1
ATOM 10839 O O . LYS D 4 840 ? 153.976 206.530 190.645 1.00 34.51 840 LYS D O 1
ATOM 10845 N N . VAL D 4 841 ? 154.356 206.341 188.434 1.00 36.45 841 VAL D N 1
ATOM 10846 C CA . VAL D 4 841 ? 153.776 207.645 188.136 1.00 36.45 841 VAL D CA 1
ATOM 10847 C C . VAL D 4 841 ? 152.262 207.644 188.305 1.00 36.45 841 VAL D C 1
ATOM 10848 O O . VAL D 4 841 ? 151.685 208.676 188.666 1.00 36.45 841 VAL D O 1
ATOM 10852 N N . HIS D 4 842 ? 151.600 206.512 188.058 1.00 40.85 842 HIS D N 1
ATOM 10853 C CA . HIS D 4 842 ? 150.149 206.453 188.187 1.00 40.85 842 HIS D CA 1
ATOM 10854 C C . HIS D 4 842 ? 149.690 206.418 189.639 1.00 40.85 842 HIS D C 1
ATOM 10855 O O . HIS D 4 842 ? 148.516 206.694 189.909 1.00 40.85 842 HIS D O 1
ATOM 10862 N N . GLU D 4 843 ? 150.581 206.082 190.577 1.00 47.91 843 GLU D N 1
ATOM 10863 C CA . GLU D 4 843 ? 150.175 206.000 191.979 1.00 47.91 843 GLU D CA 1
ATOM 10864 C C . GLU D 4 843 ? 149.670 207.340 192.500 1.00 47.91 843 GLU D C 1
ATOM 10865 O O . GLU D 4 843 ? 148.656 207.394 193.204 1.00 47.91 843 GLU D O 1
ATOM 10871 N N . VAL D 4 844 ? 150.360 208.432 192.170 1.00 56.59 844 VAL D N 1
ATOM 10872 C CA . VAL D 4 844 ? 149.963 209.740 192.680 1.00 56.59 844 VAL D CA 1
ATOM 10873 C C . VAL D 4 844 ? 148.634 210.178 192.071 1.00 56.59 844 VAL D C 1
ATOM 10874 O O . VAL D 4 844 ? 147.795 210.779 192.752 1.00 56.59 844 VAL D O 1
ATOM 10878 N N . LEU D 4 845 ? 148.421 209.875 190.791 1.00 65.72 845 LEU D N 1
ATOM 10879 C CA . LEU D 4 845 ? 147.187 210.199 190.076 1.00 65.72 845 LEU D CA 1
ATOM 10880 C C . LEU D 4 845 ? 146.889 211.700 190.160 1.00 65.72 845 LEU D C 1
ATOM 10881 O O . LEU D 4 845 ? 145.924 212.150 190.781 1.00 65.72 845 LEU D O 1
ATOM 10886 N N . ASP D 4 846 ? 147.783 212.464 189.529 1.00 73.71 846 ASP D N 1
ATOM 10887 C CA . ASP D 4 846 ? 147.685 213.918 189.452 1.00 73.71 846 ASP D CA 1
ATOM 10888 C C . ASP D 4 846 ? 147.708 214.555 190.837 1.00 73.71 846 ASP D C 1
ATOM 10889 O O . ASP D 4 846 ? 147.040 215.566 191.073 1.00 73.71 846 ASP D O 1
ATOM 10891 N N . GLN D 4 847 ? 148.473 213.968 191.758 1.00 70.58 847 GLN D N 1
ATOM 10892 C CA . GLN D 4 847 ? 148.667 214.555 193.076 1.00 70.58 847 GLN D CA 1
ATOM 10893 C C . GLN D 4 847 ? 149.777 215.592 192.988 1.00 70.58 847 GLN D C 1
ATOM 10894 O O . GLN D 4 847 ? 150.888 215.258 192.548 1.00 70.58 847 GLN D O 1
ATOM 10896 N N . PRO D 4 848 ? 149.535 216.848 193.378 1.00 75.72 848 PRO D N 1
ATOM 10897 C CA . PRO D 4 848 ? 150.582 217.874 193.272 1.00 75.72 848 PRO D CA 1
ATOM 10898 C C . PRO D 4 848 ? 151.788 217.592 194.155 1.00 75.72 848 PRO D C 1
ATOM 10899 O O . PRO D 4 848 ? 151.806 216.604 194.895 1.00 75.72 848 PRO D O 1
ATOM 10903 N N . GLU D 4 849 ? 152.817 218.432 194.033 1.00 70.57 849 GLU D N 1
ATOM 10904 C CA . GLU D 4 849 ? 154.043 218.446 194.834 1.00 70.57 849 GLU D CA 1
ATOM 10905 C C . GLU D 4 849 ? 154.772 217.105 194.841 1.00 70.57 849 GLU D C 1
ATOM 10906 O O . GLU D 4 849 ? 155.727 216.929 195.607 1.00 70.57 849 GLU D O 1
ATOM 10912 N N . LYS D 4 850 ? 154.367 216.160 193.992 1.00 60.19 850 LYS D N 1
ATOM 10913 C CA . LYS D 4 850 ? 155.031 214.871 193.889 1.00 60.19 850 LYS D CA 1
ATOM 10914 C C . LYS D 4 850 ? 155.396 214.489 192.463 1.00 60.19 850 LYS D C 1
ATOM 10915 O O . LYS D 4 850 ? 156.335 213.709 192.273 1.00 60.19 850 LYS D O 1
ATOM 10921 N N . LEU D 4 851 ? 154.689 215.012 191.462 1.00 50.23 851 LEU D N 1
ATOM 10922 C CA . LEU D 4 851 ? 154.982 214.700 190.070 1.00 50.23 851 LEU D CA 1
ATOM 10923 C C . LEU D 4 851 ? 156.237 215.389 189.560 1.00 50.23 851 LEU D C 1
ATOM 10924 O O . LEU D 4 851 ? 156.869 214.893 188.621 1.00 50.23 851 LEU D O 1
ATOM 10929 N N . LYS D 4 852 ? 156.619 216.520 190.157 1.00 49.54 852 LYS D N 1
ATOM 10930 C CA . LYS D 4 852 ? 157.774 217.265 189.671 1.00 49.54 852 LYS D CA 1
ATOM 10931 C C . LYS D 4 852 ? 159.090 216.543 189.930 1.00 49.54 852 LYS D C 1
ATOM 10932 O O . LYS D 4 852 ? 160.110 216.913 189.339 1.00 49.54 852 LYS D O 1
ATOM 10938 N N . GLU D 4 853 ? 159.098 215.529 190.797 1.00 48.79 853 GLU D N 1
ATOM 10939 C CA . GLU D 4 853 ? 160.321 214.814 191.144 1.00 48.79 853 GLU D CA 1
ATOM 10940 C C . GLU D 4 853 ? 160.368 213.416 190.533 1.00 48.79 853 GLU D C 1
ATOM 10941 O O . GLU D 4 853 ? 161.323 213.077 189.826 1.00 48.79 853 GLU D O 1
ATOM 10947 N N . ILE D 4 854 ? 159.349 212.595 190.797 1.00 44.42 854 ILE D N 1
ATOM 10948 C CA . ILE D 4 854 ? 159.373 211.217 190.313 1.00 44.42 854 ILE D CA 1
ATOM 10949 C C . ILE D 4 854 ? 159.283 211.166 188.792 1.00 44.42 854 ILE D C 1
ATOM 10950 O O . ILE D 4 854 ? 160.013 210.400 188.151 1.00 44.42 854 ILE D O 1
ATOM 10955 N N . SER D 4 855 ? 158.407 211.971 188.186 1.00 39.18 855 SER D N 1
ATOM 10956 C CA . SER D 4 855 ? 158.303 211.979 186.731 1.00 39.18 855 SER D CA 1
ATOM 10957 C C . SER D 4 855 ? 159.581 212.509 186.096 1.00 39.18 855 SER D C 1
ATOM 10958 O O . SER D 4 855 ? 160.019 212.005 185.057 1.00 39.18 855 SER D O 1
ATOM 10961 N N . SER D 4 856 ? 160.189 213.529 186.704 1.00 37.73 856 SER D N 1
ATOM 10962 C CA . SER D 4 856 ? 161.451 214.050 186.186 1.00 37.73 856 SER D CA 1
ATOM 10963 C C . SER D 4 856 ? 162.545 212.991 186.237 1.00 37.73 856 SER D C 1
ATOM 10964 O O . SER D 4 856 ? 163.305 212.826 185.276 1.00 37.73 856 SER D O 1
ATOM 10967 N N . SER D 4 857 ? 162.634 212.255 187.349 1.00 34.50 857 SER D N 1
ATOM 10968 C CA . SER D 4 857 ? 163.635 211.198 187.454 1.00 34.50 857 SER D CA 1
ATOM 10969 C C . SER D 4 857 ? 163.376 210.085 186.446 1.00 34.50 857 SER D C 1
ATOM 10970 O O . SER D 4 857 ? 164.316 209.562 185.833 1.00 34.50 857 SER D O 1
ATOM 10973 N N . VAL D 4 858 ? 162.108 209.712 186.256 1.00 33.35 858 VAL D N 1
ATOM 10974 C CA . VAL D 4 858 ? 161.774 208.660 185.299 1.00 33.35 858 VAL D CA 1
ATOM 10975 C C . VAL D 4 858 ? 162.126 209.092 183.880 1.00 33.35 858 VAL D C 1
ATOM 10976 O O . VAL D 4 858 ? 162.678 208.310 183.095 1.00 33.35 858 VAL D O 1
ATOM 10980 N N . LEU D 4 859 ? 161.812 210.342 183.528 1.00 33.00 859 LEU D N 1
ATOM 10981 C CA . LEU D 4 859 ? 162.155 210.848 182.204 1.00 33.00 859 LEU D CA 1
ATOM 10982 C C . LEU D 4 859 ? 163.664 210.912 182.014 1.00 33.00 859 LEU D C 1
ATOM 10983 O O . LEU D 4 859 ? 164.172 210.611 180.928 1.00 33.00 859 LEU D O 1
ATOM 10988 N N . LEU D 4 860 ? 164.399 211.301 183.058 1.00 34.32 860 LEU D N 1
ATOM 10989 C CA . LEU D 4 860 ? 165.856 211.308 182.971 1.00 34.32 860 LEU D CA 1
ATOM 10990 C C . LEU D 4 860 ? 166.398 209.902 182.743 1.00 34.32 860 LEU D C 1
ATOM 10991 O O . LEU D 4 860 ? 167.320 209.706 181.941 1.00 34.32 860 LEU D O 1
ATOM 10996 N N . VAL D 4 861 ? 165.831 208.911 183.433 1.00 32.89 861 VAL D N 1
ATOM 10997 C CA . VAL D 4 861 ? 166.268 207.529 183.245 1.00 32.89 861 VAL D CA 1
ATOM 10998 C C . VAL D 4 861 ? 166.000 207.076 181.814 1.00 32.89 861 VAL D C 1
ATOM 10999 O O . VAL D 4 861 ? 166.880 206.515 181.147 1.00 32.89 861 VAL D O 1
ATOM 11003 N N . MET D 4 862 ? 164.788 207.334 181.312 1.00 32.92 862 MET D N 1
ATOM 11004 C CA . MET D 4 862 ? 164.463 206.940 179.943 1.00 32.92 862 MET D CA 1
ATOM 11005 C C . MET D 4 862 ? 165.381 207.622 178.938 1.00 32.92 862 MET D C 1
ATOM 11006 O O . MET D 4 862 ? 165.805 207.003 177.954 1.00 32.92 862 MET D O 1
ATOM 11011 N N . SER D 4 863 ? 165.692 208.900 179.159 1.00 36.40 863 SER D N 1
ATOM 11012 C CA . SER D 4 863 ? 166.622 209.596 178.277 1.00 36.40 863 SER D CA 1
ATOM 11013 C C . SER D 4 863 ? 168.004 208.956 178.324 1.00 36.40 863 SER D C 1
ATOM 11014 O O . SER D 4 863 ? 168.664 208.813 177.289 1.00 36.40 863 SER D O 1
ATOM 11017 N N . ARG D 4 864 ? 168.457 208.564 179.517 1.00 34.98 864 ARG D N 1
ATOM 11018 C CA . ARG D 4 864 ? 169.773 207.946 179.639 1.00 34.98 864 ARG D CA 1
ATOM 11019 C C . ARG D 4 864 ? 169.819 206.561 179.004 1.00 34.98 864 ARG D C 1
ATOM 11020 O O . ARG D 4 864 ? 170.899 206.095 178.622 1.00 34.98 864 ARG D O 1
ATOM 11028 N N . VAL D 4 865 ? 168.673 205.884 178.891 1.00 36.27 865 VAL D N 1
ATOM 11029 C CA . VAL D 4 865 ? 168.664 204.542 178.309 1.00 36.27 865 VAL D CA 1
ATOM 11030 C C . VAL D 4 865 ? 169.034 204.578 176.828 1.00 36.27 865 VAL D C 1
ATOM 11031 O O . VAL D 4 865 ? 169.754 203.701 176.335 1.00 36.27 865 VAL D O 1
ATOM 11035 N N . ALA D 4 866 ? 168.566 205.592 176.097 1.00 38.95 866 ALA D N 1
ATOM 11036 C CA . ALA D 4 866 ? 168.697 205.635 174.641 1.00 38.95 866 ALA D CA 1
ATOM 11037 C C . ALA D 4 866 ? 170.137 205.786 174.150 1.00 38.95 866 ALA D C 1
ATOM 11038 O O . ALA D 4 866 ? 170.342 205.905 172.938 1.00 38.95 866 ALA D O 1
ATOM 11040 N N . ILE D 4 867 ? 171.125 205.785 175.044 1.00 40.47 867 ILE D N 1
ATOM 11041 C CA . ILE D 4 867 ? 172.532 205.957 174.692 1.00 40.47 867 ILE D CA 1
ATOM 11042 C C . ILE D 4 867 ? 173.240 204.778 175.358 1.00 40.47 867 ILE D C 1
ATOM 11043 O O . ILE D 4 867 ? 172.570 203.850 175.824 1.00 40.47 867 ILE D O 1
ATOM 11048 N N . MET D 4 868 ? 174.579 204.755 175.346 1.00 45.39 868 MET D N 1
ATOM 11049 C CA . MET D 4 868 ? 175.383 203.774 176.083 1.00 45.39 868 MET D CA 1
ATOM 11050 C C . MET D 4 868 ? 175.065 202.340 175.657 1.00 45.39 868 MET D C 1
ATOM 11051 O O . MET D 4 868 ? 174.311 201.632 176.328 1.00 45.39 868 MET D O 1
ATOM 11056 N N . ASN D 4 869 ? 175.607 201.934 174.501 1.00 53.57 869 ASN D N 1
ATOM 11057 C CA . ASN D 4 869 ? 175.312 200.648 173.872 1.00 53.57 869 ASN D CA 1
ATOM 11058 C C . ASN D 4 869 ? 173.872 200.599 173.379 1.00 53.57 869 ASN D C 1
ATOM 11059 O O . ASN D 4 869 ? 173.020 199.920 173.960 1.00 53.57 869 ASN D O 1
ATOM 11064 N N . GLU D 4 870 ? 173.613 201.340 172.296 1.00 54.33 870 GLU D N 1
ATOM 11065 C CA . GLU D 4 870 ? 172.271 201.577 171.771 1.00 54.33 870 GLU D CA 1
ATOM 11066 C C . GLU D 4 870 ? 171.472 200.305 171.507 1.00 54.33 870 GLU D C 1
ATOM 11067 O O . GLU D 4 870 ? 170.292 200.398 171.151 1.00 54.33 870 GLU D O 1
ATOM 11073 N N . LYS D 4 871 ? 172.077 199.119 171.627 1.00 51.42 871 LYS D N 1
ATOM 11074 C CA . LYS D 4 871 ? 171.253 197.918 171.712 1.00 51.42 871 LYS D CA 1
ATOM 11075 C C . LYS D 4 871 ? 170.252 198.040 172.855 1.00 51.42 871 LYS D C 1
ATOM 11076 O O . LYS D 4 871 ? 169.117 197.554 172.751 1.00 51.42 871 LYS D O 1
ATOM 11082 N N . CYS D 4 872 ? 170.644 198.720 173.937 1.00 48.37 872 CYS D N 1
ATOM 11083 C CA . CYS D 4 872 ? 169.689 199.086 174.976 1.00 48.37 872 CYS D CA 1
ATOM 11084 C C . CYS D 4 872 ? 168.626 200.029 174.430 1.00 48.37 872 CYS D C 1
ATOM 11085 O O . CYS D 4 872 ? 167.457 199.945 174.818 1.00 48.37 872 CYS D O 1
ATOM 11088 N N . SER D 4 873 ? 169.013 200.941 173.535 1.00 45.22 873 SER D N 1
ATOM 11089 C CA . SER D 4 873 ? 168.031 201.822 172.907 1.00 45.22 873 SER D CA 1
ATOM 11090 C C . SER D 4 873 ? 167.047 201.033 172.050 1.00 45.22 873 SER D C 1
ATOM 11091 O O . SER D 4 873 ? 165.844 201.322 172.047 1.00 45.22 873 SER D O 1
ATOM 11094 N N . GLN D 4 874 ? 167.540 200.038 171.310 1.00 45.81 874 GLN D N 1
ATOM 11095 C CA . GLN D 4 874 ? 166.646 199.192 170.524 1.00 45.81 874 GLN D CA 1
ATOM 11096 C C . GLN D 4 874 ? 165.690 198.419 171.424 1.00 45.81 874 GLN D C 1
ATOM 11097 O O . GLN D 4 874 ? 164.494 198.305 171.124 1.00 45.81 874 GLN D O 1
ATOM 11103 N N . LEU D 4 875 ? 166.199 197.882 172.537 1.00 39.25 875 LEU D N 1
ATOM 11104 C CA . LEU D 4 875 ? 165.331 197.172 173.471 1.00 39.25 875 LEU D CA 1
ATOM 11105 C C . LEU D 4 875 ? 164.306 198.111 174.098 1.00 39.25 875 LEU D C 1
ATOM 11106 O O . LEU D 4 875 ? 163.154 197.723 174.320 1.00 39.25 875 LEU D O 1
ATOM 11111 N N . PHE D 4 876 ? 164.708 199.348 174.394 1.00 33.30 876 PHE D N 1
ATOM 11112 C CA . PHE D 4 876 ? 163.773 200.335 174.926 1.00 33.30 876 PHE D CA 1
ATOM 11113 C C . PHE D 4 876 ? 162.681 200.656 173.915 1.00 33.30 876 PHE D C 1
ATOM 11114 O O . PHE D 4 876 ? 161.505 200.782 174.278 1.00 33.30 876 PHE D O 1
ATOM 11122 N N . ASP D 4 877 ? 163.053 200.798 172.642 1.00 35.83 877 ASP D N 1
ATOM 11123 C CA . ASP D 4 877 ? 162.056 201.039 171.603 1.00 35.83 877 ASP D CA 1
ATOM 11124 C C . ASP D 4 877 ? 161.093 199.864 171.490 1.00 35.83 877 ASP D C 1
ATOM 11125 O O . ASP D 4 877 ? 159.879 200.058 171.359 1.00 35.83 877 ASP D O 1
ATOM 11130 N N . LEU D 4 878 ? 161.618 198.637 171.547 1.00 34.68 878 LEU D N 1
ATOM 11131 C CA . LEU D 4 878 ? 160.757 197.458 171.511 1.00 34.68 878 LEU D CA 1
ATOM 11132 C C . LEU D 4 878 ? 159.795 197.444 172.692 1.00 34.68 878 LEU D C 1
ATOM 11133 O O . LEU D 4 878 ? 158.597 197.184 172.533 1.00 34.68 878 LEU D O 1
ATOM 11138 N N . PHE D 4 879 ? 160.310 197.732 173.890 1.00 30.27 879 PHE D N 1
ATOM 11139 C CA . PHE D 4 879 ? 159.480 197.738 175.089 1.00 30.27 879 PHE D CA 1
ATOM 11140 C C . PHE D 4 879 ? 158.390 198.798 175.000 1.00 30.27 879 PHE D C 1
ATOM 11141 O O . PHE D 4 879 ? 157.245 198.557 175.399 1.00 30.27 879 PHE D O 1
ATOM 11149 N N . LEU D 4 880 ? 158.729 199.977 174.480 1.00 30.84 880 LEU D N 1
ATOM 11150 C CA . LEU D 4 880 ? 157.764 201.069 174.442 1.00 30.84 880 LEU D CA 1
ATOM 11151 C C . LEU D 4 880 ? 156.723 200.853 173.349 1.00 30.84 880 LEU D C 1
ATOM 11152 O O . LEU D 4 880 ? 155.563 201.252 173.505 1.00 30.84 880 LEU D O 1
ATOM 11157 N N . ASN D 4 881 ? 157.108 200.221 172.239 1.00 33.17 881 ASN D N 1
ATOM 11158 C CA . ASN D 4 881 ? 156.202 200.081 171.104 1.00 33.17 881 ASN D CA 1
ATOM 11159 C C . ASN D 4 881 ? 155.377 198.799 171.171 1.00 33.17 881 ASN D C 1
ATOM 11160 O O . ASN D 4 881 ? 154.143 198.847 171.165 1.00 33.17 881 ASN D O 1
ATOM 11165 N N . PHE D 4 882 ? 156.041 197.647 171.233 1.00 32.38 882 PHE D N 1
ATOM 11166 C CA . PHE D 4 882 ? 155.365 196.367 171.075 1.00 32.38 882 PHE D CA 1
ATOM 11167 C C . PHE D 4 882 ? 154.897 195.755 172.389 1.00 32.38 882 PHE D C 1
ATOM 11168 O O . PHE D 4 882 ? 154.336 194.654 172.373 1.00 32.38 882 PHE D O 1
ATOM 11176 N N . TYR D 4 883 ? 155.111 196.420 173.521 1.00 32.67 883 TYR D N 1
ATOM 11177 C CA . TYR D 4 883 ? 154.573 195.942 174.789 1.00 32.67 883 TYR D CA 1
ATOM 11178 C C . TYR D 4 883 ? 153.609 196.927 175.428 1.00 32.67 883 TYR D C 1
ATOM 11179 O O . TYR D 4 883 ? 152.492 196.543 175.796 1.00 32.67 883 TYR D O 1
ATOM 11188 N N . LEU D 4 884 ? 154.010 198.191 175.575 1.00 32.52 884 LEU D N 1
ATOM 11189 C CA . LEU D 4 884 ? 153.174 199.153 176.286 1.00 32.52 884 LEU D CA 1
ATOM 11190 C C . LEU D 4 884 ? 151.925 199.510 175.490 1.00 32.52 884 LEU D C 1
ATOM 11191 O O . LEU D 4 884 ? 150.843 199.673 176.065 1.00 32.52 884 LEU D O 1
ATOM 11196 N N . LEU D 4 885 ? 152.049 199.637 174.169 1.00 34.88 885 LEU D N 1
ATOM 11197 C CA . LEU D 4 885 ? 150.968 200.149 173.340 1.00 34.88 885 LEU D CA 1
ATOM 11198 C C . LEU D 4 885 ? 150.188 199.056 172.621 1.00 34.88 885 LEU D C 1
ATOM 11199 O O . LEU D 4 885 ? 149.360 199.368 171.759 1.00 34.88 885 LEU D O 1
ATOM 11204 N N . ASN D 4 886 ? 150.427 197.788 172.944 1.00 35.42 886 ASN D N 1
ATOM 11205 C CA . ASN D 4 886 ? 149.650 196.696 172.375 1.00 35.42 886 ASN D CA 1
ATOM 11206 C C . ASN D 4 886 ? 148.463 196.403 173.283 1.00 35.42 886 ASN D C 1
ATOM 11207 O O . ASN D 4 886 ? 148.640 195.948 174.418 1.00 35.42 886 ASN D O 1
ATOM 11212 N N . LYS D 4 887 ? 147.254 196.662 172.782 1.00 40.79 887 LYS D N 1
ATOM 11213 C CA . LYS D 4 887 ? 146.051 196.397 173.558 1.00 40.79 887 LYS D CA 1
ATOM 11214 C C . LYS D 4 887 ? 145.718 194.914 173.636 1.00 40.79 887 LYS D C 1
ATOM 11215 O O . LYS D 4 887 ? 144.873 194.530 174.452 1.00 40.79 887 LYS D O 1
ATOM 11221 N N . GLU D 4 888 ? 146.347 194.077 172.810 1.00 43.62 888 GLU D N 1
ATOM 11222 C CA . GLU D 4 888 ? 146.122 192.640 172.890 1.00 43.62 888 GLU D CA 1
ATOM 11223 C C . GLU D 4 888 ? 146.891 192.005 174.041 1.00 43.62 888 GLU D C 1
ATOM 11224 O O . GLU D 4 888 ? 146.468 190.968 174.566 1.00 43.62 888 GLU D O 1
ATOM 11230 N N . ALA D 4 889 ? 148.018 192.601 174.441 1.00 41.16 889 ALA D N 1
ATOM 11231 C CA . ALA D 4 889 ? 148.848 192.005 175.483 1.00 41.16 889 ALA D CA 1
ATOM 11232 C C . ALA D 4 889 ? 148.147 192.014 176.836 1.00 41.16 889 ALA D C 1
ATOM 11233 O O . ALA D 4 889 ? 148.193 191.019 177.570 1.00 41.16 889 ALA D O 1
ATOM 11235 N N . HIS D 4 890 ? 147.494 193.121 177.186 1.00 39.50 890 HIS D N 1
ATOM 11236 C CA . HIS D 4 890 ? 146.859 193.267 178.487 1.00 39.50 890 HIS D CA 1
ATOM 11237 C C . HIS D 4 890 ? 145.444 193.799 178.309 1.00 39.50 890 HIS D C 1
ATOM 11238 O O . HIS D 4 890 ? 145.019 194.149 177.204 1.00 39.50 890 HIS D O 1
ATOM 11245 N N . SER D 4 891 ? 144.713 193.858 179.420 1.00 43.17 891 SER D N 1
ATOM 11246 C CA . SER D 4 891 ? 143.295 194.178 179.389 1.00 43.17 891 SER D CA 1
ATOM 11247 C C . SER D 4 891 ? 143.073 195.645 179.024 1.00 43.17 891 SER D C 1
ATOM 11248 O O . SER D 4 891 ? 143.981 196.479 179.077 1.00 43.17 891 SER D O 1
ATOM 11251 N N . LYS D 4 892 ? 141.829 195.950 178.642 1.00 46.56 892 LYS D N 1
ATOM 11252 C CA . LYS D 4 892 ? 141.471 197.320 178.286 1.00 46.56 892 LYS D CA 1
ATOM 11253 C C . LYS D 4 892 ? 141.598 198.256 179.481 1.00 46.56 892 LYS D C 1
ATOM 11254 O O . LYS D 4 892 ? 142.104 199.377 179.350 1.00 46.56 892 LYS D O 1
ATOM 11260 N N . GLU D 4 893 ? 141.143 197.814 180.656 1.00 48.82 893 GLU D N 1
ATOM 11261 C CA . GLU D 4 893 ? 141.233 198.642 181.852 1.00 48.82 893 GLU D CA 1
ATOM 11262 C C . GLU D 4 893 ? 142.673 198.897 182.271 1.00 48.82 893 GLU D C 1
ATOM 11263 O O . GLU D 4 893 ? 142.939 199.891 182.955 1.00 48.82 893 GLU D O 1
ATOM 11269 N N . ALA D 4 894 ? 143.602 198.030 181.881 1.00 43.85 894 ALA D N 1
ATOM 11270 C CA . ALA D 4 894 ? 145.014 198.208 182.183 1.00 43.85 894 ALA D CA 1
ATOM 11271 C C . ALA D 4 894 ? 145.770 198.927 181.074 1.00 43.85 894 ALA D C 1
ATOM 11272 O O . ALA D 4 894 ? 146.994 199.052 181.162 1.00 43.85 894 ALA D O 1
ATOM 11274 N N . TYR D 4 895 ? 145.076 199.391 180.034 1.00 39.89 895 TYR D N 1
ATOM 11275 C CA . TYR D 4 895 ? 145.688 200.114 178.927 1.00 39.89 895 TYR D CA 1
ATOM 11276 C C . TYR D 4 895 ? 145.390 201.605 178.941 1.00 39.89 895 TYR D C 1
ATOM 11277 O O . TYR D 4 895 ? 146.235 202.399 178.514 1.00 39.89 895 TYR D O 1
ATOM 11286 N N . ASP D 4 896 ? 144.210 202.001 179.425 1.00 40.96 896 ASP D N 1
ATOM 11287 C CA . ASP D 4 896 ? 143.905 203.419 179.564 1.00 40.96 896 ASP D CA 1
ATOM 11288 C C . ASP D 4 896 ? 144.858 204.087 180.546 1.00 40.96 896 ASP D C 1
ATOM 11289 O O . ASP D 4 896 ? 145.283 205.228 180.331 1.00 40.96 896 ASP D O 1
ATOM 11294 N N . LYS D 4 897 ? 145.206 203.388 181.629 1.00 39.87 897 LYS D N 1
ATOM 11295 C CA . LYS D 4 897 ? 146.184 203.921 182.571 1.00 39.87 897 LYS D CA 1
ATOM 11296 C C . LYS D 4 897 ? 147.540 204.109 181.905 1.00 39.87 897 LYS D C 1
ATOM 11297 O O . LYS D 4 897 ? 148.220 205.116 182.138 1.00 39.87 897 LYS D O 1
ATOM 11303 N N . ILE D 4 898 ? 147.952 203.149 181.073 1.00 37.44 898 ILE D N 1
ATOM 11304 C CA . ILE D 4 898 ? 149.227 203.265 180.369 1.00 37.44 898 ILE D CA 1
ATOM 11305 C C . ILE D 4 898 ? 149.213 204.487 179.463 1.00 37.44 898 ILE D C 1
ATOM 11306 O O . ILE D 4 898 ? 150.160 205.286 179.445 1.00 37.44 898 ILE D O 1
ATOM 11311 N N . THR D 4 899 ? 148.132 204.647 178.696 1.00 37.45 899 THR D N 1
ATOM 11312 C CA . THR D 4 899 ? 148.032 205.779 177.780 1.00 37.45 899 THR D CA 1
ATOM 11313 C C . THR D 4 899 ? 148.042 207.103 178.534 1.00 37.45 899 THR D C 1
ATOM 11314 O O . THR D 4 899 ? 148.705 208.058 178.116 1.00 37.45 899 THR D O 1
ATOM 11318 N N . HIS D 4 900 ? 147.322 207.175 179.655 1.00 38.37 900 HIS D N 1
ATOM 11319 C CA . HIS D 4 900 ? 147.285 208.405 180.441 1.00 38.37 900 HIS D CA 1
ATOM 11320 C C . HIS D 4 900 ? 148.662 208.740 181.004 1.00 38.37 900 HIS D C 1
ATOM 11321 O O . HIS D 4 900 ? 149.125 209.885 180.909 1.00 38.37 900 HIS D O 1
ATOM 11328 N N . VAL D 4 901 ? 149.333 207.750 181.599 1.00 34.57 901 VAL D N 1
ATOM 11329 C CA . VAL D 4 901 ? 150.648 208.000 182.178 1.00 34.57 901 VAL D CA 1
ATOM 11330 C C . VAL D 4 901 ? 151.620 208.454 181.101 1.00 34.57 901 VAL D C 1
ATOM 11331 O O . VAL D 4 901 ? 152.408 209.383 181.310 1.00 34.57 901 VAL D O 1
ATOM 11335 N N . LEU D 4 902 ? 151.568 207.822 179.926 1.00 36.20 902 LEU D N 1
ATOM 11336 C CA . LEU D 4 902 ? 152.430 208.250 178.831 1.00 36.20 902 LEU D CA 1
ATOM 11337 C C . LEU D 4 902 ? 152.083 209.659 178.362 1.00 36.20 902 LEU D C 1
ATOM 11338 O O . LEU D 4 902 ? 152.977 210.419 177.978 1.00 36.20 902 LEU D O 1
ATOM 11343 N N . THR D 4 903 ? 150.801 210.028 178.393 1.00 37.31 903 THR D N 1
ATOM 11344 C CA . THR D 4 903 ? 150.405 211.374 177.988 1.00 37.31 903 THR D CA 1
ATOM 11345 C C . THR D 4 903 ? 150.998 212.429 178.917 1.00 37.31 903 THR D C 1
ATOM 11346 O O . THR D 4 903 ? 151.604 213.405 178.458 1.00 37.31 903 THR D O 1
ATOM 11350 N N . ILE D 4 904 ? 150.834 212.248 180.230 1.00 36.59 904 ILE D N 1
ATOM 11351 C CA . ILE D 4 904 ? 151.441 213.207 181.159 1.00 36.59 904 ILE D CA 1
ATOM 11352 C C . ILE D 4 904 ? 152.968 213.162 181.097 1.00 36.59 904 ILE D C 1
ATOM 11353 O O . ILE D 4 904 ? 153.625 214.201 181.243 1.00 36.59 904 ILE D O 1
ATOM 11358 N N . LEU D 4 905 ? 153.564 211.989 180.870 1.00 37.23 905 LEU D N 1
ATOM 11359 C CA . LEU D 4 905 ? 155.017 211.934 180.730 1.00 37.23 905 LEU D CA 1
ATOM 11360 C C . LEU D 4 905 ? 155.487 212.741 179.525 1.00 37.23 905 LEU D C 1
ATOM 11361 O O . LEU D 4 905 ? 156.475 213.482 179.612 1.00 37.23 905 LEU D O 1
ATOM 11366 N N . THR D 4 906 ? 154.786 212.619 178.396 1.00 39.43 906 THR D N 1
ATOM 11367 C CA . THR D 4 906 ? 155.137 213.401 177.215 1.00 39.43 906 THR D CA 1
ATOM 11368 C C . THR D 4 906 ? 154.941 214.890 177.463 1.00 39.43 906 THR D C 1
ATOM 11369 O O . THR D 4 906 ? 155.752 215.712 177.019 1.00 39.43 906 THR D O 1
ATOM 11373 N N . ASP D 4 907 ? 153.861 215.259 178.158 1.00 43.06 907 ASP D N 1
ATOM 11374 C CA . ASP D 4 907 ? 153.639 216.667 178.473 1.00 43.06 907 ASP D CA 1
ATOM 11375 C C . ASP D 4 907 ? 154.766 217.225 179.331 1.00 43.06 907 ASP D C 1
ATOM 11376 O O . ASP D 4 907 ? 155.267 218.327 179.074 1.00 43.06 907 ASP D O 1
ATOM 11381 N N . PHE D 4 908 ? 155.184 216.476 180.355 1.00 41.40 908 PHE D N 1
ATOM 11382 C CA . PHE D 4 908 ? 156.277 216.930 181.208 1.00 41.40 908 PHE D CA 1
ATOM 11383 C C . PHE D 4 908 ? 157.587 217.016 180.436 1.00 41.40 908 PHE D C 1
ATOM 11384 O O . PHE D 4 908 ? 158.376 217.944 180.645 1.00 41.40 908 PHE D O 1
ATOM 11392 N N . LEU D 4 909 ? 157.842 216.055 179.545 1.00 43.63 909 LEU D N 1
ATOM 11393 C CA . LEU D 4 909 ? 159.054 216.110 178.736 1.00 43.63 909 LEU D CA 1
ATOM 11394 C C . LEU D 4 909 ? 159.059 217.337 177.832 1.00 43.63 909 LEU D C 1
ATOM 11395 O O . LEU D 4 909 ? 160.076 218.031 177.718 1.00 43.63 909 LEU D O 1
ATOM 11400 N N . VAL D 4 910 ? 157.922 217.627 177.194 1.00 47.69 910 VAL D N 1
ATOM 11401 C CA . VAL D 4 910 ? 157.827 218.803 176.333 1.00 47.69 910 VAL D CA 1
ATOM 11402 C C . VAL D 4 910 ? 158.029 220.074 177.144 1.00 47.69 910 VAL D C 1
ATOM 11403 O O . VAL D 4 910 ? 158.733 220.999 176.715 1.00 47.69 910 VAL D O 1
ATOM 11407 N N . GLN D 4 911 ? 157.421 220.143 178.332 1.00 50.32 911 GLN D N 1
ATOM 11408 C CA . GLN D 4 911 ? 157.591 221.321 179.177 1.00 50.32 911 GLN D CA 1
ATOM 11409 C C . GLN D 4 911 ? 159.046 221.498 179.595 1.00 50.32 911 GLN D C 1
ATOM 11410 O O . GLN D 4 911 ? 159.564 222.619 179.598 1.00 50.32 911 GLN D O 1
ATOM 11416 N N . LYS D 4 912 ? 159.720 220.402 179.956 1.00 50.70 912 LYS D N 1
ATOM 11417 C CA . LYS D 4 912 ? 161.125 220.493 180.342 1.00 50.70 912 LYS D CA 1
ATOM 11418 C C . LYS D 4 912 ? 161.983 220.964 179.176 1.00 50.70 912 LYS D C 1
ATOM 11419 O O . LYS D 4 912 ? 162.892 221.786 179.353 1.00 50.70 912 LYS D O 1
ATOM 11425 N N . ILE D 4 913 ? 161.704 220.458 177.973 1.00 52.41 913 ILE D N 1
ATOM 11426 C CA . ILE D 4 913 ? 162.421 220.911 176.783 1.00 52.41 913 ILE D CA 1
ATOM 11427 C C . ILE D 4 913 ? 162.186 222.399 176.547 1.00 52.41 913 ILE D C 1
ATOM 11428 O O . ILE D 4 913 ? 163.105 223.135 176.168 1.00 52.41 913 ILE D O 1
ATOM 11433 N N . VAL D 4 914 ? 160.954 222.865 176.770 1.00 55.70 914 VAL D N 1
ATOM 11434 C CA . VAL D 4 914 ? 160.648 224.278 176.560 1.00 55.70 914 VAL D CA 1
ATOM 11435 C C . VAL D 4 914 ? 161.402 225.151 177.557 1.00 55.70 914 VAL D C 1
ATOM 11436 O O . VAL D 4 914 ? 162.033 226.146 177.177 1.00 55.70 914 VAL D O 1
ATOM 11440 N N . GLU D 4 915 ? 161.351 224.801 178.847 1.00 60.03 915 GLU D N 1
ATOM 11441 C CA . GLU D 4 915 ? 162.002 225.638 179.855 1.00 60.03 915 GLU D CA 1
ATOM 11442 C C . GLU D 4 915 ? 163.520 225.615 179.715 1.00 60.03 915 GLU D C 1
ATOM 11443 O O . GLU D 4 915 ? 164.176 226.654 179.851 1.00 60.03 915 GLU D O 1
ATOM 11449 N N . LEU D 4 916 ? 164.104 224.441 179.457 1.00 62.11 916 LEU D N 1
ATOM 11450 C CA . LEU D 4 916 ? 165.561 224.365 179.390 1.00 62.11 916 LEU D CA 1
ATOM 11451 C C . LEU D 4 916 ? 166.096 225.161 178.205 1.00 62.11 916 LEU D C 1
ATOM 11452 O O . LEU D 4 916 ? 167.139 225.815 178.309 1.00 62.11 916 LEU D O 1
ATOM 11457 N N . ASN D 4 917 ? 165.398 225.116 177.075 1.00 63.32 917 ASN D N 1
ATOM 11458 C CA . ASN D 4 917 ? 165.795 225.873 175.893 1.00 63.32 917 ASN D CA 1
ATOM 11459 C C . ASN D 4 917 ? 165.680 227.376 176.137 1.00 63.32 917 ASN D C 1
ATOM 11460 O O . ASN D 4 917 ? 166.671 228.102 176.074 1.00 63.32 917 ASN D O 1
ATOM 11465 N N . ILE D 4 927 ? 174.496 220.785 176.082 1.00 59.29 927 ILE D N 1
ATOM 11466 C CA . ILE D 4 927 ? 174.705 219.820 177.151 1.00 59.29 927 ILE D CA 1
ATOM 11467 C C . ILE D 4 927 ? 174.170 218.457 176.713 1.00 59.29 927 ILE D C 1
ATOM 11468 O O . ILE D 4 927 ? 173.248 218.374 175.902 1.00 59.29 927 ILE D O 1
ATOM 11473 N N . VAL D 4 928 ? 174.769 217.388 177.244 1.00 57.67 928 VAL D N 1
ATOM 11474 C CA . VAL D 4 928 ? 174.372 216.036 176.859 1.00 57.67 928 VAL D CA 1
ATOM 11475 C C . VAL D 4 928 ? 172.946 215.733 177.305 1.00 57.67 928 VAL D C 1
ATOM 11476 O O . VAL D 4 928 ? 172.221 214.995 176.627 1.00 57.67 928 VAL D O 1
ATOM 11480 N N . ASP D 4 929 ? 172.524 216.287 178.445 1.00 55.51 929 ASP D N 1
ATOM 11481 C CA . ASP D 4 929 ? 171.177 216.025 178.945 1.00 55.51 929 ASP D CA 1
ATOM 11482 C C . ASP D 4 929 ? 170.117 216.542 177.980 1.00 55.51 929 ASP D C 1
ATOM 11483 O O . ASP D 4 929 ? 169.079 215.899 177.785 1.00 55.51 929 ASP D O 1
ATOM 11488 N N . LYS D 4 930 ? 170.358 217.707 177.373 1.00 55.80 930 LYS D N 1
ATOM 11489 C CA . LYS D 4 930 ? 169.412 218.241 176.401 1.00 55.80 930 LYS D CA 1
ATOM 11490 C C . LYS D 4 930 ? 169.294 217.320 175.194 1.00 55.80 930 LYS D C 1
ATOM 11491 O O . LYS D 4 930 ? 168.191 217.081 174.687 1.00 55.80 930 LYS D O 1
ATOM 11497 N N . GLN D 4 931 ? 170.426 216.792 174.719 1.00 53.69 931 GLN D N 1
ATOM 11498 C CA . GLN D 4 931 ? 170.397 215.848 173.608 1.00 53.69 931 GLN D CA 1
ATOM 11499 C C . GLN D 4 931 ? 169.642 214.580 173.984 1.00 53.69 931 GLN D C 1
ATOM 11500 O O . GLN D 4 931 ? 168.887 214.037 173.171 1.00 53.69 931 GLN D O 1
ATOM 11506 N N . ASN D 4 932 ? 169.840 214.089 175.210 1.00 46.83 932 ASN D N 1
ATOM 11507 C CA . ASN D 4 932 ? 169.117 212.899 175.651 1.00 46.83 932 ASN D CA 1
ATOM 11508 C C . ASN D 4 932 ? 167.614 213.151 175.698 1.00 46.83 932 ASN D C 1
ATOM 11509 O O . ASN D 4 932 ? 166.820 212.300 175.276 1.00 46.83 932 ASN D O 1
ATOM 11514 N N . PHE D 4 933 ? 167.204 214.314 176.212 1.00 45.14 933 PHE D N 1
ATOM 11515 C CA . PHE D 4 933 ? 165.780 214.641 176.251 1.00 45.14 933 PHE D CA 1
ATOM 11516 C C . PHE D 4 933 ? 165.200 214.761 174.848 1.00 45.14 933 PHE D C 1
ATOM 11517 O O . PHE D 4 933 ? 164.084 214.296 174.585 1.00 45.14 933 PHE D O 1
ATOM 11525 N N . LEU D 4 934 ? 165.944 215.385 173.930 1.00 44.99 934 LEU D N 1
ATOM 11526 C CA . LEU D 4 934 ? 165.478 215.493 172.551 1.00 44.99 934 LEU D CA 1
ATOM 11527 C C . LEU D 4 934 ? 165.350 214.119 171.903 1.00 44.99 934 LEU D C 1
ATOM 11528 O O . LEU D 4 934 ? 164.389 213.856 171.170 1.00 44.99 934 LEU D O 1
ATOM 11533 N N . ASN D 4 935 ? 166.313 213.230 172.161 1.00 41.23 935 ASN D N 1
ATOM 11534 C CA . ASN D 4 935 ? 166.238 211.876 171.626 1.00 41.23 935 ASN D CA 1
ATOM 11535 C C . ASN D 4 935 ? 165.031 211.131 172.181 1.00 41.23 935 ASN D C 1
ATOM 11536 O O . ASN D 4 935 ? 164.345 210.410 171.449 1.00 41.23 935 ASN D O 1
ATOM 11541 N N . LEU D 4 936 ? 164.760 211.289 173.479 1.00 38.51 936 LEU D N 1
ATOM 11542 C CA . LEU D 4 936 ? 163.591 210.647 174.071 1.00 38.51 936 LEU D CA 1
ATOM 11543 C C . LEU D 4 936 ? 162.301 211.176 173.455 1.00 38.51 936 LEU D C 1
ATOM 11544 O O . LEU D 4 936 ? 161.372 210.405 173.182 1.00 38.51 936 LEU D O 1
ATOM 11549 N N . LEU D 4 937 ? 162.225 212.490 173.231 1.00 37.17 937 LEU D N 1
ATOM 11550 C CA . LEU D 4 937 ? 161.042 213.056 172.587 1.00 37.17 937 LEU D CA 1
ATOM 11551 C C . LEU D 4 937 ? 160.879 212.523 171.170 1.00 37.17 937 LEU D C 1
ATOM 11552 O O . LEU D 4 937 ? 159.761 212.215 170.738 1.00 37.17 937 LEU D O 1
ATOM 11557 N N . ALA D 4 938 ? 161.984 212.412 170.427 1.00 36.75 938 ALA D N 1
ATOM 11558 C CA . ALA D 4 938 ? 161.914 211.874 169.072 1.00 36.75 938 ALA D CA 1
ATOM 11559 C C . ALA D 4 938 ? 161.442 210.426 169.078 1.00 36.75 938 ALA D C 1
ATOM 11560 O O . ALA D 4 938 ? 160.637 210.024 168.229 1.00 36.75 938 ALA D O 1
ATOM 11562 N N . LYS D 4 939 ? 161.938 209.626 170.025 1.00 33.52 939 LYS D N 1
ATOM 11563 C CA . LYS D 4 939 ? 161.493 208.241 170.134 1.00 33.52 939 LYS D CA 1
ATOM 11564 C C . LYS D 4 939 ? 160.010 208.162 170.473 1.00 33.52 939 LYS D C 1
ATOM 11565 O O . LYS D 4 939 ? 159.285 207.318 169.933 1.00 33.52 939 LYS D O 1
ATOM 11571 N N . PHE D 4 940 ? 159.544 209.029 171.375 1.00 35.27 940 PHE D N 1
ATOM 11572 C CA . PHE D 4 940 ? 158.125 209.044 171.720 1.00 35.27 940 PHE D CA 1
ATOM 11573 C C . PHE D 4 940 ? 157.269 209.432 170.520 1.00 35.27 940 PHE D C 1
ATOM 11574 O O . PHE D 4 940 ? 156.193 208.862 170.306 1.00 35.27 940 PHE D O 1
ATOM 11582 N N . ALA D 4 941 ? 157.726 210.409 169.733 1.00 37.55 941 ALA D N 1
ATOM 11583 C CA . ALA D 4 941 ? 156.972 210.824 168.554 1.00 37.55 941 ALA D CA 1
ATOM 11584 C C . ALA D 4 941 ? 156.954 209.732 167.492 1.00 37.55 941 ALA D C 1
ATOM 11585 O O . ALA D 4 941 ? 155.966 209.583 166.763 1.00 37.55 941 ALA D O 1
ATOM 11587 N N . ASP D 4 942 ? 158.036 208.959 167.390 1.00 40.36 942 ASP D N 1
ATOM 11588 C CA . ASP D 4 942 ? 158.132 207.896 166.396 1.00 40.36 942 ASP D CA 1
ATOM 11589 C C . ASP D 4 942 ? 157.287 206.678 166.749 1.00 40.36 942 ASP D C 1
ATOM 11590 O O . ASP D 4 942 ? 157.208 205.748 165.939 1.00 40.36 942 ASP D O 1
ATOM 11595 N N . SER D 4 943 ? 156.663 206.661 167.924 1.00 39.89 943 SER D N 1
ATOM 11596 C CA . SER D 4 943 ? 155.887 205.513 168.367 1.00 39.89 943 SER D CA 1
ATOM 11597 C C . SER D 4 943 ? 154.690 205.276 167.446 1.00 39.89 943 SER D C 1
ATOM 11598 O O . SER D 4 943 ? 154.363 206.084 166.574 1.00 39.89 943 SER D O 1
ATOM 11601 N N . THR D 4 944 ? 154.028 204.136 167.660 1.00 43.53 944 THR D N 1
ATOM 11602 C CA . THR D 4 944 ? 152.882 203.774 166.830 1.00 43.53 944 THR D CA 1
ATOM 11603 C C . THR D 4 944 ? 151.704 204.716 167.043 1.00 43.53 944 THR D C 1
ATOM 11604 O O . THR D 4 944 ? 150.824 204.809 166.179 1.00 43.53 944 THR D O 1
ATOM 11608 N N . VAL D 4 945 ? 151.663 205.415 168.173 1.00 47.09 945 VAL D N 1
ATOM 11609 C CA . VAL D 4 945 ? 150.600 206.367 168.462 1.00 47.09 945 VAL D CA 1
ATOM 11610 C C . VAL D 4 945 ? 151.222 207.732 168.724 1.00 47.09 945 VAL D C 1
ATOM 11611 O O . VAL D 4 945 ? 152.411 207.860 169.030 1.00 47.09 945 VAL D O 1
ATOM 11615 N N . SER D 4 946 ? 150.394 208.766 168.604 1.00 49.84 946 SER D N 1
ATOM 11616 C CA . SER D 4 946 ? 150.827 210.147 168.783 1.00 49.84 946 SER D CA 1
ATOM 11617 C C . SER D 4 946 ? 150.321 210.649 170.130 1.00 49.84 946 SER D C 1
ATOM 11618 O O . SER D 4 946 ? 149.118 210.866 170.307 1.00 49.84 946 SER D O 1
ATOM 11621 N N . PHE D 4 947 ? 151.240 210.833 171.076 1.00 45.76 947 PHE D N 1
ATOM 11622 C CA . PHE D 4 947 ? 150.906 211.430 172.362 1.00 45.76 947 PHE D CA 1
ATOM 11623 C C . PHE D 4 947 ? 151.053 212.944 172.365 1.00 45.76 947 PHE D C 1
ATOM 11624 O O . PHE D 4 947 ? 150.681 213.585 173.354 1.00 45.76 947 PHE D O 1
ATOM 11632 N N . LEU D 4 948 ? 151.581 213.527 171.294 1.00 46.80 948 LEU D N 1
ATOM 11633 C CA . LEU D 4 948 ? 151.749 214.967 171.200 1.00 46.80 948 LEU D CA 1
ATOM 11634 C C . LEU D 4 948 ? 150.518 215.604 170.566 1.00 46.80 948 LEU D C 1
ATOM 11635 O O . LEU D 4 948 ? 149.786 214.967 169.804 1.00 46.80 948 LEU D O 1
ATOM 11640 N N . THR D 4 949 ? 150.296 216.870 170.892 1.00 52.91 949 THR D N 1
ATOM 11641 C CA . THR D 4 949 ? 149.168 217.639 170.386 1.00 52.91 949 THR D CA 1
ATOM 11642 C C . THR D 4 949 ? 149.674 218.911 169.713 1.00 52.91 949 THR D C 1
ATOM 11643 O O . THR D 4 949 ? 150.877 219.182 169.668 1.00 52.91 949 THR D O 1
ATOM 11647 N N . LYS D 4 950 ? 148.733 219.695 169.181 1.00 56.50 950 LYS D N 1
ATOM 11648 C CA . LYS D 4 950 ? 149.099 220.941 168.517 1.00 56.50 950 LYS D CA 1
ATOM 11649 C C . LYS D 4 950 ? 149.691 221.947 169.495 1.00 56.50 950 LYS D C 1
ATOM 11650 O O . LYS D 4 950 ? 150.458 222.829 169.091 1.00 56.50 950 LYS D O 1
ATOM 11656 N N . ASP D 4 951 ? 149.347 221.836 170.781 1.00 59.44 951 ASP D N 1
ATOM 11657 C CA . ASP D 4 951 ? 149.942 222.716 171.781 1.00 59.44 951 ASP D CA 1
ATOM 11658 C C . ASP D 4 951 ? 151.443 222.484 171.892 1.00 59.44 951 ASP D C 1
ATOM 11659 O O . ASP D 4 951 ? 152.221 223.440 171.998 1.00 59.44 951 ASP D O 1
ATOM 11664 N N . HIS D 4 952 ? 151.873 221.220 171.861 1.00 54.83 952 HIS D N 1
ATOM 11665 C CA . HIS D 4 952 ? 153.303 220.928 171.886 1.00 54.83 952 HIS D CA 1
ATOM 11666 C C . HIS D 4 952 ? 153.991 221.438 170.627 1.00 54.83 952 HIS D C 1
ATOM 11667 O O . HIS D 4 952 ? 155.133 221.909 170.683 1.00 54.83 952 HIS D O 1
ATOM 11674 N N . ILE D 4 953 ? 153.317 221.345 169.479 1.00 54.59 953 ILE D N 1
ATOM 11675 C CA . ILE D 4 953 ? 153.879 221.872 168.238 1.00 54.59 953 ILE D CA 1
ATOM 11676 C C . ILE D 4 953 ? 154.072 223.380 168.340 1.00 54.59 953 ILE D C 1
ATOM 11677 O O . ILE D 4 953 ? 155.119 223.919 167.955 1.00 54.59 953 ILE D O 1
ATOM 11682 N N . THR D 4 954 ? 153.068 224.085 168.867 1.00 56.97 954 THR D N 1
ATOM 11683 C CA . THR D 4 954 ? 153.190 225.528 169.047 1.00 56.97 954 THR D CA 1
ATOM 11684 C C . THR D 4 954 ? 154.286 225.867 170.050 1.00 56.97 954 THR D C 1
ATOM 11685 O O . THR D 4 954 ? 154.973 226.884 169.909 1.00 56.97 954 THR D O 1
ATOM 11689 N N . ALA D 4 955 ? 154.457 225.031 171.077 1.00 56.71 955 ALA D N 1
ATOM 11690 C CA . ALA D 4 955 ? 155.520 225.262 172.050 1.00 56.71 955 ALA D CA 1
ATOM 11691 C C . ALA D 4 955 ? 156.901 225.045 171.443 1.00 56.71 955 ALA D C 1
ATOM 11692 O O . ALA D 4 955 ? 157.852 225.745 171.807 1.00 56.71 955 ALA D O 1
ATOM 11694 N N . LEU D 4 956 ? 157.036 224.070 170.542 1.00 55.62 956 LEU D N 1
ATOM 11695 C CA . LEU D 4 956 ? 158.306 223.821 169.869 1.00 55.62 956 LEU D CA 1
ATOM 11696 C C . LEU D 4 956 ? 158.600 224.834 168.769 1.00 55.62 956 LEU D C 1
ATOM 11697 O O . LEU D 4 956 ? 159.766 225.008 168.401 1.00 55.62 956 LEU D O 1
ATOM 11702 N N . TYR D 4 957 ? 157.570 225.490 168.238 1.00 58.32 957 TYR D N 1
ATOM 11703 C CA . TYR D 4 957 ? 157.765 226.423 167.129 1.00 58.32 957 TYR D CA 1
ATOM 11704 C C . TYR D 4 957 ? 158.721 227.582 167.414 1.00 58.32 957 TYR D C 1
ATOM 11705 O O . TYR D 4 957 ? 159.523 227.905 166.519 1.00 58.32 957 TYR D O 1
ATOM 11714 N N . PRO D 4 958 ? 158.676 228.269 168.568 1.00 61.75 958 PRO D N 1
ATOM 11715 C CA . PRO D 4 958 ? 159.530 229.463 168.725 1.00 61.75 958 PRO D CA 1
ATOM 11716 C C . PRO D 4 958 ? 161.017 229.201 168.558 1.00 61.75 958 PRO D C 1
ATOM 11717 O O . PRO D 4 958 ? 161.717 230.035 167.971 1.00 61.75 958 PRO D O 1
ATOM 11721 N N . TYR D 4 959 ? 161.529 228.078 169.054 1.00 62.82 959 TYR D N 1
ATOM 11722 C CA . TYR D 4 959 ? 162.923 227.733 168.811 1.00 62.82 959 TYR D CA 1
ATOM 11723 C C . TYR D 4 959 ? 163.108 226.882 167.562 1.00 62.82 959 TYR D C 1
ATOM 11724 O O . TYR D 4 959 ? 164.249 226.624 167.170 1.00 62.82 959 TYR D O 1
ATOM 11733 N N . MET D 4 960 ? 162.017 226.440 166.933 1.00 62.55 960 MET D N 1
ATOM 11734 C CA . MET D 4 960 ? 162.123 225.842 165.608 1.00 62.55 960 MET D CA 1
ATOM 11735 C C . MET D 4 960 ? 162.439 226.899 164.558 1.00 62.55 960 MET D C 1
ATOM 11736 O O . MET D 4 960 ? 163.325 226.709 163.716 1.00 62.55 960 MET D O 1
ATOM 11741 N N . VAL D 4 961 ? 161.722 228.024 164.593 1.00 64.64 961 VAL D N 1
ATOM 11742 C CA . VAL D 4 961 ? 161.971 229.089 163.626 1.00 64.64 961 VAL D CA 1
ATOM 11743 C C . VAL D 4 961 ? 163.302 229.776 163.910 1.00 64.64 961 VAL D C 1
ATOM 11744 O O . VAL D 4 961 ? 164.037 230.139 162.985 1.00 64.64 961 VAL D O 1
ATOM 11748 N N . SER D 4 962 ? 163.631 229.972 165.185 1.00 68.89 962 SER D N 1
ATOM 11749 C CA . SER D 4 962 ? 164.869 230.650 165.542 1.00 68.89 962 SER D CA 1
ATOM 11750 C C . SER D 4 962 ? 166.075 229.789 165.187 1.00 68.89 962 SER D C 1
ATOM 11751 O O . SER D 4 962 ? 166.032 228.559 165.281 1.00 68.89 962 SER D O 1
ATOM 11754 N N . ASP D 4 963 ? 167.154 230.444 164.775 1.00 74.93 963 ASP D N 1
ATOM 11755 C CA . ASP D 4 963 ? 168.382 229.748 164.407 1.00 74.93 963 ASP D CA 1
ATOM 11756 C C . ASP D 4 963 ? 169.431 229.873 165.506 1.00 74.93 963 ASP D C 1
ATOM 11757 O O . ASP D 4 963 ? 169.353 230.760 166.354 1.00 74.93 963 ASP D O 1
ATOM 11762 N N . SER D 4 966 ? 173.829 224.160 165.716 1.00 74.15 966 SER D N 1
ATOM 11763 C CA . SER D 4 966 ? 173.642 223.156 166.756 1.00 74.15 966 SER D CA 1
ATOM 11764 C C . SER D 4 966 ? 172.869 221.954 166.225 1.00 74.15 966 SER D C 1
ATOM 11765 O O . SER D 4 966 ? 172.519 221.900 165.046 1.00 74.15 966 SER D O 1
ATOM 11768 N N . ASP D 4 967 ? 172.606 220.989 167.104 1.00 66.35 967 ASP D N 1
ATOM 11769 C CA . ASP D 4 967 ? 171.858 219.790 166.754 1.00 66.35 967 ASP D CA 1
ATOM 11770 C C . ASP D 4 967 ? 170.394 219.870 167.172 1.00 66.35 967 ASP D C 1
ATOM 11771 O O . ASP D 4 967 ? 169.689 218.858 167.108 1.00 66.35 967 ASP D O 1
ATOM 11776 N N . PHE D 4 968 ? 169.929 221.044 167.603 1.00 63.52 968 PHE D N 1
ATOM 11777 C CA . PHE D 4 968 ? 168.545 221.186 168.042 1.00 63.52 968 PHE D CA 1
ATOM 11778 C C . PHE D 4 968 ? 167.573 220.920 166.899 1.00 63.52 968 PHE D C 1
ATOM 11779 O O . PHE D 4 968 ? 166.605 220.162 167.054 1.00 63.52 968 PHE D O 1
ATOM 11787 N N . HIS D 4 969 ? 167.827 221.525 165.738 1.00 60.47 969 HIS D N 1
ATOM 11788 C CA . HIS D 4 969 ? 166.916 221.451 164.606 1.00 60.47 969 HIS D CA 1
ATOM 11789 C C . HIS D 4 969 ? 166.808 220.053 164.019 1.00 60.47 969 HIS D C 1
ATOM 11790 O O . HIS D 4 969 ? 165.812 219.770 163.348 1.00 60.47 969 HIS D O 1
ATOM 11797 N N . TYR D 4 970 ? 167.783 219.177 164.250 1.00 54.25 970 TYR D N 1
ATOM 11798 C CA . TYR D 4 970 ? 167.707 217.808 163.752 1.00 54.25 970 TYR D CA 1
ATOM 11799 C C . TYR D 4 970 ? 166.646 217.007 164.502 1.00 54.25 970 TYR D C 1
ATOM 11800 O O . TYR D 4 970 ? 165.727 216.449 163.891 1.00 54.25 970 TYR D O 1
ATOM 11809 N N . TYR D 4 971 ? 166.758 216.951 165.831 1.00 50.29 971 TYR D N 1
ATOM 11810 C CA . TYR D 4 971 ? 165.745 216.268 166.626 1.00 50.29 971 TYR D CA 1
ATOM 11811 C C . TYR D 4 971 ? 164.396 216.966 166.528 1.00 50.29 971 TYR D C 1
ATOM 11812 O O . TYR D 4 971 ? 163.357 216.299 166.499 1.00 50.29 971 TYR D O 1
ATOM 11821 N N . ILE D 4 972 ? 164.389 218.300 166.469 1.00 52.75 972 ILE D N 1
ATOM 11822 C CA . ILE D 4 972 ? 163.130 219.020 166.319 1.00 52.75 972 ILE D CA 1
ATOM 11823 C C . ILE D 4 972 ? 162.473 218.680 164.985 1.00 52.75 972 ILE D C 1
ATOM 11824 O O . ILE D 4 972 ? 161.260 218.441 164.916 1.00 52.75 972 ILE D O 1
ATOM 11829 N N . LEU D 4 973 ? 163.262 218.641 163.906 1.00 48.06 973 LEU D N 1
ATOM 11830 C CA . LEU D 4 973 ? 162.712 218.275 162.603 1.00 48.06 973 LEU D CA 1
ATOM 11831 C C . LEU D 4 973 ? 162.196 216.843 162.604 1.00 48.06 973 LEU D C 1
ATOM 11832 O O . LEU D 4 973 ? 161.153 216.554 162.008 1.00 48.06 973 LEU D O 1
ATOM 11837 N N . GLN D 4 974 ? 162.918 215.929 163.259 1.00 46.04 974 GLN D N 1
ATOM 11838 C CA . GLN D 4 974 ? 162.445 214.550 163.352 1.00 46.04 974 GLN D CA 1
ATOM 11839 C C . GLN D 4 974 ? 161.119 214.471 164.101 1.00 46.04 974 GLN D C 1
ATOM 11840 O O . GLN D 4 974 ? 160.208 213.738 163.694 1.00 46.04 974 GLN D O 1
ATOM 11846 N N . VAL D 4 975 ? 160.995 215.222 165.197 1.00 44.45 975 VAL D N 1
ATOM 11847 C CA . VAL D 4 975 ? 159.754 215.228 165.967 1.00 44.45 975 VAL D CA 1
ATOM 11848 C C . VAL D 4 975 ? 158.606 215.766 165.123 1.00 44.45 975 VAL D C 1
ATOM 11849 O O . VAL D 4 975 ? 157.505 215.203 165.116 1.00 44.45 975 VAL D O 1
ATOM 11853 N N . PHE D 4 976 ? 158.844 216.865 164.400 1.00 48.31 976 PHE D N 1
ATOM 11854 C CA . PHE D 4 976 ? 157.808 217.421 163.534 1.00 48.31 976 PHE D CA 1
ATOM 11855 C C . PHE D 4 976 ? 157.406 216.438 162.441 1.00 48.31 976 PHE D C 1
ATOM 11856 O O . PHE D 4 976 ? 156.214 216.271 162.151 1.00 48.31 976 PHE D O 1
ATOM 11864 N N . ARG D 4 977 ? 158.388 215.775 161.824 1.00 45.84 977 ARG D N 1
ATOM 11865 C CA . ARG D 4 977 ? 158.094 214.818 160.763 1.00 45.84 977 ARG D CA 1
ATOM 11866 C C . ARG D 4 977 ? 157.269 213.650 161.286 1.00 45.84 977 ARG D C 1
ATOM 11867 O O . ARG D 4 977 ? 156.323 213.204 160.626 1.00 45.84 977 ARG D O 1
ATOM 11875 N N . CYS D 4 978 ? 157.610 213.143 162.472 1.00 47.02 978 CYS D N 1
ATOM 11876 C CA . CYS D 4 978 ? 156.840 212.045 163.044 1.00 47.02 978 CYS D CA 1
ATOM 11877 C C . CYS D 4 978 ? 155.450 212.494 163.475 1.00 47.02 978 CYS D C 1
ATOM 11878 O O . CYS D 4 978 ? 154.497 211.712 163.399 1.00 47.02 978 CYS D O 1
ATOM 11881 N N . THR D 4 979 ? 155.313 213.744 163.926 1.00 46.84 979 THR D N 1
ATOM 11882 C CA . THR D 4 979 ? 154.020 214.218 164.407 1.00 46.84 979 THR D CA 1
ATOM 11883 C C . THR D 4 979 ? 153.054 214.478 163.257 1.00 46.84 979 THR D C 1
ATOM 11884 O O . THR D 4 979 ? 151.870 214.131 163.346 1.00 46.84 979 THR D O 1
ATOM 11888 N N . PHE D 4 980 ? 153.535 215.086 162.171 1.00 49.28 980 PHE D N 1
ATOM 11889 C CA . PHE D 4 980 ? 152.646 215.449 161.073 1.00 49.28 980 PHE D CA 1
ATOM 11890 C C . PHE D 4 980 ? 152.132 214.249 160.289 1.00 49.28 980 PHE D C 1
ATOM 11891 O O . PHE D 4 980 ? 151.217 214.413 159.476 1.00 49.28 980 PHE D O 1
ATOM 11899 N N . GLU D 4 981 ? 152.686 213.059 160.508 1.00 52.49 981 GLU D N 1
ATOM 11900 C CA . GLU D 4 981 ? 152.205 211.863 159.828 1.00 52.49 981 GLU D CA 1
ATOM 11901 C C . GLU D 4 981 ? 151.025 211.209 160.536 1.00 52.49 981 GLU D C 1
ATOM 11902 O O . GLU D 4 981 ? 150.467 210.242 160.006 1.00 52.49 981 GLU D O 1
ATOM 11908 N N . LYS D 4 982 ? 150.634 211.702 161.704 1.00 51.03 982 LYS D N 1
ATOM 11909 C CA . LYS D 4 982 ? 149.516 211.129 162.448 1.00 51.03 982 LYS D CA 1
ATOM 11910 C C . LYS D 4 982 ? 148.424 212.141 162.762 1.00 51.03 982 LYS D C 1
ATOM 11911 O O . LYS D 4 982 ? 147.242 211.795 162.702 1.00 51.03 982 LYS D O 1
ATOM 11917 N N . LEU D 4 983 ? 148.785 213.377 163.092 1.00 53.29 983 LEU D N 1
ATOM 11918 C CA . LEU D 4 983 ? 147.808 214.398 163.430 1.00 53.29 983 LEU D CA 1
ATOM 11919 C C . LEU D 4 983 ? 147.274 215.074 162.169 1.00 53.29 983 LEU D C 1
ATOM 11920 O O . LEU D 4 983 ? 147.771 214.867 161.059 1.00 53.29 983 LEU D O 1
ATOM 11925 N N . ALA D 4 984 ? 146.244 215.892 162.353 1.00 59.85 984 ALA D N 1
ATOM 11926 C CA . ALA D 4 984 ? 145.607 216.610 161.256 1.00 59.85 984 ALA D CA 1
ATOM 11927 C C . ALA D 4 984 ? 144.865 217.809 161.835 1.00 59.85 984 ALA D C 1
ATOM 11928 O O . ALA D 4 984 ? 145.026 218.149 163.013 1.00 59.85 984 ALA D O 1
ATOM 11930 N N . ASN D 4 985 ? 144.048 218.452 160.998 1.00 63.28 985 ASN D N 1
ATOM 11931 C CA . ASN D 4 985 ? 143.229 219.599 161.400 1.00 63.28 985 ASN D CA 1
ATOM 11932 C C . ASN D 4 985 ? 144.086 220.739 161.949 1.00 63.28 985 ASN D C 1
ATOM 11933 O O . ASN D 4 985 ? 143.730 221.389 162.935 1.00 63.28 985 ASN D O 1
ATOM 11938 N N . PHE D 4 986 ? 145.225 220.984 161.309 1.00 58.64 986 PHE D N 1
ATOM 11939 C CA . PHE D 4 986 ? 146.087 222.085 161.707 1.00 58.64 986 PHE D CA 1
ATOM 11940 C C . PHE D 4 986 ? 145.551 223.409 161.168 1.00 58.64 986 PHE D C 1
ATOM 11941 O O . PHE D 4 986 ? 144.782 223.454 160.203 1.00 58.64 986 PHE D O 1
ATOM 11949 N N . LYS D 4 987 ? 145.969 224.497 161.809 1.00 57.73 987 LYS D N 1
ATOM 11950 C CA . LYS D 4 987 ? 145.591 225.826 161.350 1.00 57.73 987 LYS D CA 1
ATOM 11951 C C . LYS D 4 987 ? 146.279 226.147 160.029 1.00 57.73 987 LYS D C 1
ATOM 11952 O O . LYS D 4 987 ? 147.467 225.868 159.845 1.00 57.73 987 LYS D O 1
ATOM 11958 N N . GLN D 4 988 ? 145.520 226.740 159.104 1.00 58.17 988 GLN D N 1
ATOM 11959 C CA . GLN D 4 988 ? 146.071 227.071 157.794 1.00 58.17 988 GLN D CA 1
ATOM 11960 C C . GLN D 4 988 ? 147.190 228.098 157.904 1.00 58.17 988 GLN D C 1
ATOM 11961 O O . GLN D 4 988 ? 148.220 227.981 157.226 1.00 58.17 988 GLN D O 1
ATOM 11967 N N . LYS D 4 989 ? 147.006 229.117 158.746 1.00 57.19 989 LYS D N 1
ATOM 11968 C CA . LYS D 4 989 ? 148.037 230.137 158.911 1.00 57.19 989 LYS D CA 1
ATOM 11969 C C . LYS D 4 989 ? 149.315 229.540 159.484 1.00 57.19 989 LYS D C 1
ATOM 11970 O O . LYS D 4 989 ? 150.422 229.885 159.048 1.00 57.19 989 LYS D O 1
ATOM 11976 N N . PHE D 4 990 ? 149.186 228.646 160.467 1.00 55.52 990 PHE D N 1
ATOM 11977 C CA . PHE D 4 990 ? 150.365 228.009 161.041 1.00 55.52 990 PHE D CA 1
ATOM 11978 C C . PHE D 4 990 ? 151.086 227.152 160.009 1.00 55.52 990 PHE D C 1
ATOM 11979 O O . PHE D 4 990 ? 152.321 227.148 159.951 1.00 55.52 990 PHE D O 1
ATOM 11987 N N . LEU D 4 991 ? 150.334 226.415 159.188 1.00 53.32 991 LEU D N 1
ATOM 11988 C CA . LEU D 4 991 ? 150.956 225.609 158.142 1.00 53.32 991 LEU D CA 1
ATOM 11989 C C . LEU D 4 991 ? 151.680 226.486 157.128 1.00 53.32 991 LEU D C 1
ATOM 11990 O O . LEU D 4 991 ? 152.788 226.155 156.689 1.00 53.32 991 LEU D O 1
ATOM 11995 N N . TYR D 4 992 ? 151.067 227.608 156.743 1.00 54.77 992 TYR D N 1
ATOM 11996 C CA . TYR D 4 992 ? 151.718 228.518 155.805 1.00 54.77 992 TYR D CA 1
ATOM 11997 C C . TYR D 4 992 ? 152.999 229.094 156.396 1.00 54.77 992 TYR D C 1
ATOM 11998 O O . TYR D 4 992 ? 154.023 229.182 155.709 1.00 54.77 992 TYR D O 1
ATOM 12007 N N . ASP D 4 993 ? 152.961 229.487 157.672 1.00 55.70 993 ASP D N 1
ATOM 12008 C CA . ASP D 4 993 ? 154.158 230.019 158.317 1.00 55.70 993 ASP D CA 1
ATOM 12009 C C . ASP D 4 993 ? 155.250 228.959 158.413 1.00 55.70 993 ASP D C 1
ATOM 12010 O O . ASP D 4 993 ? 156.435 229.256 158.209 1.00 55.70 993 ASP D O 1
ATOM 12015 N N . LEU D 4 994 ? 154.872 227.719 158.733 1.00 53.27 994 LEU D N 1
ATOM 12016 C CA . LEU D 4 994 ? 155.849 226.640 158.806 1.00 53.27 994 LEU D CA 1
ATOM 12017 C C . LEU D 4 994 ? 156.485 226.381 157.448 1.00 53.27 994 LEU D C 1
ATOM 12018 O O . LEU D 4 994 ? 157.704 226.200 157.350 1.00 53.27 994 LEU D O 1
ATOM 12023 N N . GLU D 4 995 ? 155.677 226.369 156.385 1.00 52.70 995 GLU D N 1
ATOM 12024 C CA . GLU D 4 995 ? 156.236 226.195 155.048 1.00 52.70 995 GLU D CA 1
ATOM 12025 C C . GLU D 4 995 ? 157.167 227.343 154.685 1.00 52.70 995 GLU D C 1
ATOM 12026 O O . GLU D 4 995 ? 158.230 227.124 154.095 1.00 52.70 995 GLU D O 1
ATOM 12032 N N . THR D 4 996 ? 156.782 228.575 155.024 1.00 52.70 996 THR D N 1
ATOM 12033 C CA . THR D 4 996 ? 157.624 229.724 154.705 1.00 52.70 996 THR D CA 1
ATOM 12034 C C . THR D 4 996 ? 158.965 229.638 155.423 1.00 52.70 996 THR D C 1
ATOM 12035 O O . THR D 4 996 ? 160.022 229.851 154.818 1.00 52.70 996 THR D O 1
ATOM 12039 N N . THR D 4 997 ? 158.944 229.302 156.717 1.00 53.16 997 THR D N 1
ATOM 12040 C CA . THR D 4 997 ? 160.193 229.255 157.470 1.00 53.16 997 THR D CA 1
ATOM 12041 C C . THR D 4 997 ? 161.038 228.045 157.087 1.00 53.16 997 THR D C 1
ATOM 12042 O O . THR D 4 997 ? 162.266 228.086 157.224 1.00 53.16 997 THR D O 1
ATOM 12046 N N . LEU D 4 998 ? 160.413 226.966 156.607 1.00 49.90 998 LEU D N 1
ATOM 12047 C CA . LEU D 4 998 ? 161.190 225.823 156.140 1.00 49.90 998 LEU D CA 1
ATOM 12048 C C . LEU D 4 998 ? 161.833 226.103 154.788 1.00 49.90 998 LEU D C 1
ATOM 12049 O O . LEU D 4 998 ? 163.004 225.771 154.571 1.00 49.90 998 LEU D O 1
ATOM 12054 N N . LEU D 4 999 ? 161.086 226.716 153.865 1.00 50.02 999 LEU D N 1
ATOM 12055 C CA . LEU D 4 999 ? 161.635 227.012 152.547 1.00 50.02 999 LEU D CA 1
ATOM 12056 C C . LEU D 4 999 ? 162.670 228.128 152.606 1.00 50.02 999 LEU D C 1
ATOM 12057 O O . LEU D 4 999 ? 163.591 228.159 151.784 1.00 50.02 999 LEU D O 1
ATOM 12062 N N . SER D 4 1000 ? 162.534 229.050 153.562 1.00 53.38 1000 SER D N 1
ATOM 12063 C CA . SER D 4 1000 ? 163.511 230.125 153.691 1.00 53.38 1000 SER D CA 1
ATOM 12064 C C . SER D 4 1000 ? 164.870 229.593 154.133 1.00 53.38 1000 SER D C 1
ATOM 12065 O O . SER D 4 1000 ? 165.911 230.095 153.694 1.00 53.38 1000 SER D O 1
ATOM 12068 N N . ARG D 4 1001 ? 164.881 228.581 154.998 1.00 59.04 1001 ARG D N 1
ATOM 12069 C CA . ARG D 4 1001 ? 166.116 228.071 155.578 1.00 59.04 1001 ARG D CA 1
ATOM 12070 C C . ARG D 4 1001 ? 166.694 226.877 154.828 1.00 59.04 1001 ARG D C 1
ATOM 12071 O O . ARG D 4 1001 ? 167.696 226.315 155.280 1.00 59.04 1001 ARG D O 1
ATOM 12079 N N . LEU D 4 1002 ? 166.093 226.473 153.708 1.00 52.23 1002 LEU D N 1
ATOM 12080 C CA . LEU D 4 1002 ? 166.619 225.329 152.965 1.00 52.23 1002 LEU D CA 1
ATOM 12081 C C . LEU D 4 1002 ? 168.054 225.532 152.494 1.00 52.23 1002 LEU D C 1
ATOM 12082 O O . LEU D 4 1002 ? 168.877 224.622 152.694 1.00 52.23 1002 LEU D O 1
ATOM 12087 N N . PRO D 4 1003 ? 168.429 226.655 151.868 1.00 52.74 1003 PRO D N 1
ATOM 12088 C CA . PRO D 4 1003 ? 169.849 226.835 151.516 1.00 52.74 1003 PRO D CA 1
ATOM 12089 C C . PRO D 4 1003 ? 170.774 226.866 152.720 1.00 52.74 1003 PRO D C 1
ATOM 12090 O O . PRO D 4 1003 ? 171.922 226.418 152.618 1.00 52.74 1003 PRO D O 1
ATOM 12094 N N . LYS D 4 1004 ? 170.311 227.382 153.860 1.00 54.44 1004 LYS D N 1
ATOM 12095 C CA . LYS D 4 1004 ? 171.181 227.511 155.023 1.00 54.44 1004 LYS D CA 1
ATOM 12096 C C . LYS D 4 1004 ? 171.448 226.173 155.703 1.00 54.44 1004 LYS D C 1
ATOM 12097 O O . LYS D 4 1004 ? 172.578 225.925 156.138 1.00 54.44 1004 LYS D O 1
ATOM 12103 N N . MET D 4 1005 ? 170.442 225.311 155.809 1.00 53.42 1005 MET D N 1
ATOM 12104 C CA . MET D 4 1005 ? 170.630 224.032 156.480 1.00 53.42 1005 MET D CA 1
ATOM 12105 C C . MET D 4 1005 ? 171.516 223.112 155.647 1.00 53.42 1005 MET D C 1
ATOM 12106 O O . MET D 4 1005 ? 171.449 223.103 154.415 1.00 53.42 1005 MET D O 1
ATOM 12111 N N . ASN D 4 1006 ? 172.360 222.345 156.332 1.00 52.71 1006 ASN D N 1
ATOM 12112 C CA . ASN D 4 1006 ? 173.244 221.406 155.662 1.00 52.71 1006 ASN D CA 1
ATOM 12113 C C . ASN D 4 1006 ? 172.515 220.091 155.390 1.00 52.71 1006 ASN D C 1
ATOM 12114 O O . ASN D 4 1006 ? 171.356 219.898 155.768 1.00 52.71 1006 ASN D O 1
ATOM 12119 N N . VAL D 4 1007 ? 173.217 219.164 154.731 1.00 50.87 1007 VAL D N 1
ATOM 12120 C CA . VAL D 4 1007 ? 172.616 217.900 154.317 1.00 50.87 1007 VAL D CA 1
ATOM 12121 C C . VAL D 4 1007 ? 172.215 217.038 155.509 1.00 50.87 1007 VAL D C 1
ATOM 12122 O O . VAL D 4 1007 ? 171.469 216.064 155.344 1.00 50.87 1007 VAL D O 1
ATOM 12126 N N . ARG D 4 1008 ? 172.675 217.381 156.713 1.00 52.08 1008 ARG D N 1
ATOM 12127 C CA . ARG D 4 1008 ? 172.459 216.517 157.869 1.00 52.08 1008 ARG D CA 1
ATOM 12128 C C . ARG D 4 1008 ? 170.972 216.376 158.183 1.00 52.08 1008 ARG D C 1
ATOM 12129 O O . ARG D 4 1008 ? 170.511 215.291 158.556 1.00 52.08 1008 ARG D O 1
ATOM 12137 N N . GLU D 4 1009 ? 170.206 217.459 158.040 1.00 51.16 1009 GLU D N 1
ATOM 12138 C CA . GLU D 4 1009 ? 168.783 217.455 158.358 1.00 51.16 1009 GLU D CA 1
ATOM 12139 C C . GLU D 4 1009 ? 167.893 217.736 157.151 1.00 51.16 1009 GLU D C 1
ATOM 12140 O O . GLU D 4 1009 ? 166.679 217.896 157.318 1.00 51.16 1009 GLU D O 1
ATOM 12146 N N . ILE D 4 1010 ? 168.457 217.802 155.944 1.00 48.67 1010 ILE D N 1
ATOM 12147 C CA . ILE D 4 1010 ? 167.632 218.010 154.756 1.00 48.67 1010 ILE D CA 1
ATOM 12148 C C . ILE D 4 1010 ? 166.704 216.820 154.534 1.00 48.67 1010 ILE D C 1
ATOM 12149 O O . ILE D 4 1010 ? 165.542 216.982 154.135 1.00 48.67 1010 ILE D O 1
ATOM 12154 N N . ASP D 4 1011 ? 167.199 215.607 154.784 1.00 48.04 1011 ASP D N 1
ATOM 12155 C CA . ASP D 4 1011 ? 166.389 214.414 154.573 1.00 48.04 1011 ASP D CA 1
ATOM 12156 C C . ASP D 4 1011 ? 165.303 214.229 155.628 1.00 48.04 1011 ASP D C 1
ATOM 12157 O O . ASP D 4 1011 ? 164.502 213.297 155.500 1.00 48.04 1011 ASP D O 1
ATOM 12162 N N . GLU D 4 1012 ? 165.259 215.066 156.666 1.00 48.54 1012 GLU D N 1
ATOM 12163 C CA . GLU D 4 1012 ? 164.054 215.180 157.483 1.00 48.54 1012 GLU D CA 1
ATOM 12164 C C . GLU D 4 1012 ? 163.234 216.419 157.157 1.00 48.54 1012 GLU D C 1
ATOM 12165 O O . GLU D 4 1012 ? 162.014 216.407 157.347 1.00 48.54 1012 GLU D O 1
ATOM 12171 N N . ALA D 4 1013 ? 163.875 217.487 156.677 1.00 45.41 1013 ALA D N 1
ATOM 12172 C CA . ALA D 4 1013 ? 163.136 218.699 156.334 1.00 45.41 1013 ALA D CA 1
ATOM 12173 C C . ALA D 4 1013 ? 162.219 218.476 155.138 1.00 45.41 1013 ALA D C 1
ATOM 12174 O O . ALA D 4 1013 ? 161.058 218.901 155.153 1.00 45.41 1013 ALA D O 1
ATOM 12176 N N . MET D 4 1014 ? 162.721 217.820 154.090 1.00 46.55 1014 MET D N 1
ATOM 12177 C CA . MET D 4 1014 ? 161.899 217.586 152.903 1.00 46.55 1014 MET D CA 1
ATOM 12178 C C . MET D 4 1014 ? 160.670 216.725 153.176 1.00 46.55 1014 MET D C 1
ATOM 12179 O O . MET D 4 1014 ? 159.575 217.088 152.707 1.00 46.55 1014 MET D O 1
ATOM 12184 N N . PRO D 4 1015 ? 160.760 215.588 153.880 1.00 42.30 1015 PRO D N 1
ATOM 12185 C CA . PRO D 4 1015 ? 159.524 214.864 154.218 1.00 42.30 1015 PRO D CA 1
ATOM 12186 C C . PRO D 4 1015 ? 158.560 215.695 155.040 1.00 42.30 1015 PRO D C 1
ATOM 12187 O O . PRO D 4 1015 ? 157.343 215.561 154.869 1.00 42.30 1015 PRO D O 1
ATOM 12191 N N . LEU D 4 1016 ? 159.067 216.560 155.922 1.00 43.38 1016 LEU D N 1
ATOM 12192 C CA . LEU D 4 1016 ? 158.191 217.485 156.633 1.00 43.38 1016 LEU D CA 1
ATOM 12193 C C . LEU D 4 1016 ? 157.509 218.444 155.668 1.00 43.38 1016 LEU D C 1
ATOM 12194 O O . LEU D 4 1016 ? 156.327 218.768 155.836 1.00 43.38 1016 LEU D O 1
ATOM 12199 N N . ILE D 4 1017 ? 158.242 218.916 154.657 1.00 43.02 1017 ILE D N 1
ATOM 12200 C CA . ILE D 4 1017 ? 157.657 219.804 153.657 1.00 43.02 1017 ILE D CA 1
ATOM 12201 C C . ILE D 4 1017 ? 156.510 219.108 152.939 1.00 43.02 1017 ILE D C 1
ATOM 12202 O O . ILE D 4 1017 ? 155.425 219.677 152.762 1.00 43.02 1017 ILE D O 1
ATOM 12207 N N . TRP D 4 1018 ? 156.726 217.860 152.523 1.00 45.19 1018 TRP D N 1
ATOM 12208 C CA . TRP D 4 1018 ? 155.660 217.135 151.838 1.00 45.19 1018 TRP D CA 1
ATOM 12209 C C . TRP D 4 1018 ? 154.488 216.853 152.772 1.00 45.19 1018 TRP D C 1
ATOM 12210 O O . TRP D 4 1018 ? 153.327 216.915 152.353 1.00 45.19 1018 TRP D O 1
ATOM 12221 N N . SER D 4 1019 ? 154.771 216.534 154.037 1.00 46.25 1019 SER D N 1
ATOM 12222 C CA . SER D 4 1019 ? 153.704 216.237 154.986 1.00 46.25 1019 SER D CA 1
ATOM 12223 C C . SER D 4 1019 ? 152.838 217.463 155.253 1.00 46.25 1019 SER D C 1
ATOM 12224 O O . SER D 4 1019 ? 151.612 217.354 155.351 1.00 46.25 1019 SER D O 1
ATOM 12227 N N . VAL D 4 1020 ? 153.457 218.637 155.387 1.00 46.80 1020 VAL D N 1
ATOM 12228 C CA . VAL D 4 1020 ? 152.670 219.845 155.614 1.00 46.80 1020 VAL D CA 1
ATOM 12229 C C . VAL D 4 1020 ? 152.026 220.349 154.331 1.00 46.80 1020 VAL D C 1
ATOM 12230 O O . VAL D 4 1020 ? 151.042 221.097 154.396 1.00 46.80 1020 VAL D O 1
ATOM 12234 N N . ALA D 4 1021 ? 152.549 219.962 153.165 1.00 49.41 1021 ALA D N 1
ATOM 12235 C CA . ALA D 4 1021 ? 151.950 220.401 151.909 1.00 49.41 1021 ALA D CA 1
ATOM 12236 C C . ALA D 4 1021 ? 150.633 219.685 151.638 1.00 49.41 1021 ALA D C 1
ATOM 12237 O O . ALA D 4 1021 ? 149.708 220.273 151.068 1.00 49.41 1021 ALA D O 1
ATOM 12239 N N . THR D 4 1022 ? 150.526 218.415 152.036 1.00 53.41 1022 THR D N 1
ATOM 12240 C CA . THR D 4 1022 ? 149.331 217.637 151.731 1.00 53.41 1022 THR D CA 1
ATOM 12241 C C . THR D 4 1022 ? 148.152 217.970 152.637 1.00 53.41 1022 THR D C 1
ATOM 12242 O O . THR D 4 1022 ? 147.048 217.478 152.387 1.00 53.41 1022 THR D O 1
ATOM 12246 N N . HIS D 4 1023 ? 148.357 218.770 153.682 1.00 55.10 1023 HIS D N 1
ATOM 12247 C CA . HIS D 4 1023 ? 147.259 219.235 154.520 1.00 55.10 1023 HIS D CA 1
ATOM 12248 C C . HIS D 4 1023 ? 146.705 220.582 154.078 1.00 55.10 1023 HIS D C 1
ATOM 12249 O O . HIS D 4 1023 ? 145.723 221.053 154.661 1.00 55.10 1023 HIS D O 1
ATOM 12256 N N . ARG D 4 1024 ? 147.307 221.206 153.066 1.00 56.63 1024 ARG D N 1
ATOM 12257 C CA . ARG D 4 1024 ? 146.972 222.563 152.638 1.00 56.63 1024 ARG D CA 1
ATOM 12258 C C . ARG D 4 1024 ? 146.847 222.603 151.112 1.00 56.63 1024 ARG D C 1
ATOM 12259 O O . ARG D 4 1024 ? 147.508 223.383 150.428 1.00 56.63 1024 ARG D O 1
ATOM 12267 N N . HIS D 4 1025 ? 145.993 221.721 150.580 1.00 65.16 1025 HIS D N 1
ATOM 12268 C CA . HIS D 4 1025 ? 145.814 221.507 149.144 1.00 65.16 1025 HIS D CA 1
ATOM 12269 C C . HIS D 4 1025 ? 145.735 222.810 148.355 1.00 65.16 1025 HIS D C 1
ATOM 12270 O O . HIS D 4 1025 ? 145.329 223.845 148.892 1.00 65.16 1025 HIS D O 1
ATOM 12277 N N . ASP D 4 1026 ? 146.100 222.742 147.068 1.00 69.76 1026 ASP D N 1
ATOM 12278 C CA . ASP D 4 1026 ? 146.524 223.900 146.270 1.00 69.76 1026 ASP D CA 1
ATOM 12279 C C . ASP D 4 1026 ? 147.856 224.432 146.805 1.00 69.76 1026 ASP D C 1
ATOM 12280 O O . ASP D 4 1026 ? 148.008 225.617 147.109 1.00 69.76 1026 ASP D O 1
ATOM 12285 N N . THR D 4 1027 ? 148.824 223.523 146.926 1.00 59.69 1027 THR D N 1
ATOM 12286 C CA . THR D 4 1027 ? 150.147 223.782 147.477 1.00 59.69 1027 THR D CA 1
ATOM 12287 C C . THR D 4 1027 ? 151.202 224.073 146.407 1.00 59.69 1027 THR D C 1
ATOM 12288 O O . THR D 4 1027 ? 152.370 223.715 146.595 1.00 59.69 1027 THR D O 1
ATOM 12292 N N . ALA D 4 1028 ? 150.830 224.741 145.310 1.00 57.96 1028 ALA D N 1
ATOM 12293 C CA . ALA D 4 1028 ? 151.762 224.957 144.204 1.00 57.96 1028 ALA D CA 1
ATOM 12294 C C . ALA D 4 1028 ? 153.015 225.719 144.630 1.00 57.96 1028 ALA D C 1
ATOM 12295 O O . ALA D 4 1028 ? 153.947 225.867 143.831 1.00 57.96 1028 ALA D O 1
ATOM 12297 N N . ARG D 4 1029 ? 153.054 226.222 145.867 1.00 55.74 1029 ARG D N 1
ATOM 12298 C CA . ARG D 4 1029 ? 154.229 226.947 146.341 1.00 55.74 1029 ARG D CA 1
ATOM 12299 C C . ARG D 4 1029 ? 155.459 226.044 146.392 1.00 55.74 1029 ARG D C 1
ATOM 12300 O O . ARG D 4 1029 ? 156.558 226.448 145.992 1.00 55.74 1029 ARG D O 1
ATOM 12308 N N . VAL D 4 1030 ? 155.293 224.811 146.879 1.00 51.71 1030 VAL D N 1
ATOM 12309 C CA . VAL D 4 1030 ? 156.418 223.877 146.904 1.00 51.71 1030 VAL D CA 1
ATOM 12310 C C . VAL D 4 1030 ? 156.821 223.501 145.483 1.00 51.71 1030 VAL D C 1
ATOM 12311 O O . VAL D 4 1030 ? 158.005 223.289 145.192 1.00 51.71 1030 VAL D O 1
ATOM 12315 N N . ALA D 4 1031 ? 155.845 223.413 144.576 1.00 51.10 1031 ALA D N 1
ATOM 12316 C CA . ALA D 4 1031 ? 156.158 223.151 143.175 1.00 51.10 1031 ALA D CA 1
ATOM 12317 C C . ALA D 4 1031 ? 157.013 224.267 142.588 1.00 51.10 1031 ALA D C 1
ATOM 12318 O O . ALA D 4 1031 ? 157.982 224.009 141.867 1.00 51.10 1031 ALA D O 1
ATOM 12320 N N . LYS D 4 1032 ? 156.670 225.520 142.895 1.00 51.00 1032 LYS D N 1
ATOM 12321 C CA . LYS D 4 1032 ? 157.476 226.645 142.426 1.00 51.00 1032 LYS D CA 1
ATOM 12322 C C . LYS D 4 1032 ? 158.866 226.624 143.049 1.00 51.00 1032 LYS D C 1
ATOM 12323 O O . LYS D 4 1032 ? 159.862 226.932 142.381 1.00 51.00 1032 LYS D O 1
ATOM 12329 N N . ALA D 4 1033 ? 158.954 226.266 144.333 1.00 51.86 1033 ALA D N 1
ATOM 12330 C CA . ALA D 4 1033 ? 160.257 226.172 144.985 1.00 51.86 1033 ALA D CA 1
ATOM 12331 C C . ALA D 4 1033 ? 161.130 225.112 144.323 1.00 51.86 1033 ALA D C 1
ATOM 12332 O O . ALA D 4 1033 ? 162.332 225.325 144.119 1.00 51.86 1033 ALA D O 1
ATOM 12334 N N . CYS D 4 1034 ? 160.544 223.963 143.986 1.00 51.33 1034 CYS D N 1
ATOM 12335 C CA . CYS D 4 1034 ? 161.291 222.915 143.298 1.00 51.33 1034 CYS D CA 1
ATOM 12336 C C . CYS D 4 1034 ? 161.677 223.347 141.888 1.00 51.33 1034 CYS D C 1
ATOM 12337 O O . CYS D 4 1034 ? 162.764 223.018 141.400 1.00 51.33 1034 CYS D O 1
ATOM 12340 N N . SER D 4 1035 ? 160.787 224.077 141.213 1.00 51.09 1035 SER D N 1
ATOM 12341 C CA . SER D 4 1035 ? 161.081 224.553 139.865 1.00 51.09 1035 SER D CA 1
ATOM 12342 C C . SER D 4 1035 ? 162.238 225.544 139.878 1.00 51.09 1035 SER D C 1
ATOM 12343 O O . SER D 4 1035 ? 163.043 225.587 138.943 1.00 51.09 1035 SER D O 1
ATOM 12346 N N . SER D 4 1036 ? 162.330 226.358 140.931 1.00 50.55 1036 SER D N 1
ATOM 12347 C CA . SER D 4 1036 ? 163.456 227.278 141.056 1.00 50.55 1036 SER D CA 1
ATOM 12348 C C . SER D 4 1036 ? 164.776 226.519 141.159 1.00 50.55 1036 SER D C 1
ATOM 12349 O O . SER D 4 1036 ? 165.765 226.871 140.506 1.00 50.55 1036 SER D O 1
ATOM 12352 N N . CYS D 4 1037 ? 164.801 225.463 141.975 1.00 51.33 1037 CYS D N 1
ATOM 12353 C CA . CYS D 4 1037 ? 166.005 224.646 142.102 1.00 51.33 1037 CYS D CA 1
ATOM 12354 C C . CYS D 4 1037 ? 166.343 223.960 140.783 1.00 51.33 1037 CYS D C 1
ATOM 12355 O O . CYS D 4 1037 ? 167.514 223.877 140.393 1.00 51.33 1037 CYS D O 1
ATOM 12358 N N . LEU D 4 1038 ? 165.324 223.458 140.082 1.00 51.48 1038 LEU D N 1
ATOM 12359 C CA . LEU D 4 1038 ? 165.559 222.822 138.790 1.00 51.48 1038 LEU D CA 1
ATOM 12360 C C . LEU D 4 1038 ? 166.115 223.808 137.771 1.00 51.48 1038 LEU D C 1
ATOM 12361 O O . LEU D 4 1038 ? 167.014 223.460 136.997 1.00 51.48 1038 LEU D O 1
ATOM 12366 N N . SER D 4 1039 ? 165.595 225.037 137.753 1.00 53.21 1039 SER D N 1
ATOM 12367 C CA . SER D 4 1039 ? 166.103 226.048 136.835 1.00 53.21 1039 SER D CA 1
ATOM 12368 C C . SER D 4 1039 ? 167.523 226.462 137.191 1.00 53.21 1039 SER D C 1
ATOM 12369 O O . SER D 4 1039 ? 168.329 226.745 136.298 1.00 53.21 1039 SER D O 1
ATOM 12372 N N . HIS D 4 1040 ? 167.847 226.514 138.483 1.00 51.25 1040 HIS D N 1
ATOM 12373 C CA . HIS D 4 1040 ? 169.216 226.790 138.899 1.00 51.25 1040 HIS D CA 1
ATOM 12374 C C . HIS D 4 1040 ? 170.175 225.655 138.561 1.00 51.25 1040 HIS D C 1
ATOM 12375 O O . HIS D 4 1040 ? 171.355 225.918 138.311 1.00 51.25 1040 HIS D O 1
ATOM 12382 N N . LEU D 4 1041 ? 169.700 224.409 138.550 1.00 51.10 1041 LEU D N 1
ATOM 12383 C CA . LEU D 4 1041 ? 170.543 223.260 138.246 1.00 51.10 1041 LEU D CA 1
ATOM 12384 C C . LEU D 4 1041 ? 170.678 222.977 136.755 1.00 51.10 1041 LEU D C 1
ATOM 12385 O O . LEU D 4 1041 ? 171.667 222.357 136.349 1.00 51.10 1041 LEU D O 1
ATOM 12390 N N . HIS D 4 1042 ? 169.714 223.408 135.938 1.00 54.43 1042 HIS D N 1
ATOM 12391 C CA . HIS D 4 1042 ? 169.765 223.123 134.504 1.00 54.43 1042 HIS D CA 1
ATOM 12392 C C . HIS D 4 1042 ? 171.049 223.587 133.823 1.00 54.43 1042 HIS D C 1
ATOM 12393 O O . HIS D 4 1042 ? 171.614 222.805 133.039 1.00 54.43 1042 HIS D O 1
ATOM 12400 N N . PRO D 4 1043 ? 171.553 224.810 134.038 1.00 54.16 1043 PRO D N 1
ATOM 12401 C CA . PRO D 4 1043 ? 172.789 225.200 133.333 1.00 54.16 1043 PRO D CA 1
ATOM 12402 C C . PRO D 4 1043 ? 173.984 224.325 133.665 1.00 54.16 1043 PRO D C 1
ATOM 12403 O O . PRO D 4 1043 ? 174.870 224.149 132.820 1.00 54.16 1043 PRO D O 1
ATOM 12407 N N . TYR D 4 1044 ? 174.038 223.767 134.877 1.00 55.00 1044 TYR D N 1
ATOM 12408 C CA . TYR D 4 1044 ? 175.187 222.954 135.263 1.00 55.00 1044 TYR D CA 1
ATOM 12409 C C . TYR D 4 1044 ? 175.263 221.666 134.450 1.00 55.00 1044 TYR D C 1
ATOM 12410 O O . TYR D 4 1044 ? 176.349 221.256 134.024 1.00 55.00 1044 TYR D O 1
ATOM 12419 N N . ILE D 4 1045 ? 174.120 221.011 134.225 1.00 54.87 1045 ILE D N 1
ATOM 12420 C CA . ILE D 4 1045 ? 174.132 219.774 133.448 1.00 54.87 1045 ILE D CA 1
ATOM 12421 C C . ILE D 4 1045 ? 174.467 220.058 131.988 1.00 54.87 1045 ILE D C 1
ATOM 12422 O O . ILE D 4 1045 ? 175.096 219.232 131.317 1.00 54.87 1045 ILE D O 1
ATOM 12427 N N . ASN D 4 1046 ? 174.056 221.220 131.472 1.00 55.59 1046 ASN D N 1
ATOM 12428 C CA . ASN D 4 1046 ? 174.448 221.604 130.121 1.00 55.59 1046 ASN D CA 1
ATOM 12429 C C . ASN D 4 1046 ? 175.946 221.872 130.043 1.00 55.59 1046 ASN D C 1
ATOM 12430 O O . ASN D 4 1046 ? 176.599 221.510 129.057 1.00 55.59 1046 ASN D O 1
ATOM 12435 N N . LYS D 4 1047 ? 176.504 222.514 131.072 1.00 55.78 1047 LYS D N 1
ATOM 12436 C CA . LYS D 4 1047 ? 177.946 222.729 131.121 1.00 55.78 1047 LYS D CA 1
ATOM 12437 C C . LYS D 4 1047 ? 178.704 221.411 131.211 1.00 55.78 1047 LYS D C 1
ATOM 12438 O O . LYS D 4 1047 ? 179.815 221.301 130.681 1.00 55.78 1047 LYS D O 1
ATOM 12444 N N . ALA D 4 1048 ? 178.125 220.411 131.880 1.00 56.63 1048 ALA D N 1
ATOM 12445 C CA . ALA D 4 1048 ? 178.766 219.102 131.957 1.00 56.63 1048 ALA D CA 1
ATOM 12446 C C . ALA D 4 1048 ? 178.896 218.467 130.578 1.00 56.63 1048 ALA D C 1
ATOM 12447 O O . ALA D 4 1048 ? 179.927 217.861 130.263 1.00 56.63 1048 ALA D O 1
ATOM 12449 N N . ASN D 4 1049 ? 177.867 218.591 129.747 1.00 56.13 1049 ASN D N 1
ATOM 12450 C CA . ASN D 4 1049 ? 177.902 218.047 128.395 1.00 56.13 1049 ASN D CA 1
ATOM 12451 C C . ASN D 4 1049 ? 178.776 218.904 127.484 1.00 56.13 1049 ASN D C 1
ATOM 12452 O O . ASN D 4 1049 ? 180.001 218.783 127.487 1.00 56.13 1049 ASN D O 1
ATOM 12457 N N . GLY D 4 1059 ? 180.793 226.495 145.578 1.00 55.19 1059 GLY D N 1
ATOM 12458 C CA . GLY D 4 1059 ? 180.261 226.338 146.918 1.00 55.19 1059 GLY D CA 1
ATOM 12459 C C . GLY D 4 1059 ? 178.749 226.224 146.951 1.00 55.19 1059 GLY D C 1
ATOM 12460 O O . GLY D 4 1059 ? 178.173 225.771 147.940 1.00 55.19 1059 GLY D O 1
ATOM 12461 N N . LYS D 4 1060 ? 178.104 226.638 145.859 1.00 52.49 1060 LYS D N 1
ATOM 12462 C CA . LYS D 4 1060 ? 176.654 226.588 145.748 1.00 52.49 1060 LYS D CA 1
ATOM 12463 C C . LYS D 4 1060 ? 176.144 225.341 145.043 1.00 52.49 1060 LYS D C 1
ATOM 12464 O O . LYS D 4 1060 ? 175.009 224.928 145.298 1.00 52.49 1060 LYS D O 1
ATOM 12470 N N . LEU D 4 1061 ? 176.957 224.724 144.181 1.00 49.28 1061 LEU D N 1
ATOM 12471 C CA . LEU D 4 1061 ? 176.514 223.539 143.454 1.00 49.28 1061 LEU D CA 1
ATOM 12472 C C . LEU D 4 1061 ? 176.250 222.364 144.385 1.00 49.28 1061 LEU D C 1
ATOM 12473 O O . LEU D 4 1061 ? 175.340 221.566 144.127 1.00 49.28 1061 LEU D O 1
ATOM 12478 N N . GLN D 4 1062 ? 177.030 222.234 145.460 1.00 48.33 1062 GLN D N 1
ATOM 12479 C CA . GLN D 4 1062 ? 176.838 221.125 146.391 1.00 48.33 1062 GLN D CA 1
ATOM 12480 C C . GLN D 4 1062 ? 175.456 221.182 147.032 1.00 48.33 1062 GLN D C 1
ATOM 12481 O O . GLN D 4 1062 ? 174.698 220.203 146.998 1.00 48.33 1062 GLN D O 1
ATOM 12487 N N . ARG D 4 1063 ? 175.108 222.331 147.613 1.00 48.72 1063 ARG D N 1
ATOM 12488 C CA . ARG D 4 1063 ? 173.797 222.476 148.233 1.00 48.72 1063 ARG D CA 1
ATOM 12489 C C . ARG D 4 1063 ? 172.689 222.371 147.197 1.00 48.72 1063 ARG D C 1
ATOM 12490 O O . ARG D 4 1063 ? 171.619 221.818 147.477 1.00 48.72 1063 ARG D O 1
ATOM 12498 N N . LEU D 4 1064 ? 172.931 222.887 145.991 1.00 46.43 1064 LEU D N 1
ATOM 12499 C CA . LEU D 4 1064 ? 171.928 222.813 144.933 1.00 46.43 1064 LEU D CA 1
ATOM 12500 C C . LEU D 4 1064 ? 171.606 221.366 144.582 1.00 46.43 1064 LEU D C 1
ATOM 12501 O O . LEU D 4 1064 ? 170.433 220.977 144.510 1.00 46.43 1064 LEU D O 1
ATOM 12506 N N . ILE D 4 1065 ? 172.639 220.548 144.367 1.00 45.50 1065 ILE D N 1
ATOM 12507 C CA . ILE D 4 1065 ? 172.405 219.156 144.002 1.00 45.50 1065 ILE D CA 1
ATOM 12508 C C . ILE D 4 1065 ? 171.816 218.379 145.175 1.00 45.50 1065 ILE D C 1
ATOM 12509 O O . ILE D 4 1065 ? 170.972 217.496 144.977 1.00 45.50 1065 ILE D O 1
ATOM 12514 N N . TYR D 4 1066 ? 172.225 218.697 146.409 1.00 44.35 1066 TYR D N 1
ATOM 12515 C CA . TYR D 4 1066 ? 171.636 218.030 147.567 1.00 44.35 1066 TYR D CA 1
ATOM 12516 C C . TYR D 4 1066 ? 170.145 218.331 147.673 1.00 44.35 1066 TYR D C 1
ATOM 12517 O O . TYR D 4 1066 ? 169.331 217.428 147.909 1.00 44.35 1066 TYR D O 1
ATOM 12526 N N . LEU D 4 1067 ? 169.767 219.599 147.493 1.00 46.09 1067 LEU D N 1
ATOM 12527 C CA . LEU D 4 1067 ? 168.357 219.969 147.547 1.00 46.09 1067 LEU D CA 1
ATOM 12528 C C . LEU D 4 1067 ? 167.573 219.334 146.407 1.00 46.09 1067 LEU D C 1
ATOM 12529 O O . LEU D 4 1067 ? 166.430 218.904 146.600 1.00 46.09 1067 LEU D O 1
ATOM 12534 N N . SER D 4 1068 ? 168.163 219.272 145.210 1.00 43.96 1068 SER D N 1
ATOM 12535 C CA . SER D 4 1068 ? 167.481 218.626 144.092 1.00 43.96 1068 SER D CA 1
ATOM 12536 C C . SER D 4 1068 ? 167.237 217.150 144.376 1.00 43.96 1068 SER D C 1
ATOM 12537 O O . SER D 4 1068 ? 166.141 216.633 144.125 1.00 43.96 1068 SER D O 1
ATOM 12540 N N . THR D 4 1069 ? 168.245 216.455 144.912 1.00 43.94 1069 THR D N 1
ATOM 12541 C CA . THR D 4 1069 ? 168.075 215.045 145.248 1.00 43.94 1069 THR D CA 1
ATOM 12542 C C . THR D 4 1069 ? 167.020 214.857 146.331 1.00 43.94 1069 THR D C 1
ATOM 12543 O O . THR D 4 1069 ? 166.211 213.924 146.266 1.00 43.94 1069 THR D O 1
ATOM 12547 N N . GLY D 4 1070 ? 167.021 215.730 147.344 1.00 45.20 1070 GLY D N 1
ATOM 12548 C CA . GLY D 4 1070 ? 166.010 215.638 148.384 1.00 45.20 1070 GLY D CA 1
ATOM 12549 C C . GLY D 4 1070 ? 164.606 215.850 147.852 1.00 45.20 1070 GLY D C 1
ATOM 12550 O O . GLY D 4 1070 ? 163.676 215.124 148.215 1.00 45.20 1070 GLY D O 1
ATOM 12551 N N . PHE D 4 1071 ? 164.434 216.844 146.976 1.00 44.92 1071 PHE D N 1
ATOM 12552 C CA . PHE D 4 1071 ? 163.137 217.065 146.348 1.00 44.92 1071 PHE D CA 1
ATOM 12553 C C . PHE D 4 1071 ? 162.720 215.857 145.521 1.00 44.92 1071 PHE D C 1
ATOM 12554 O O . PHE D 4 1071 ? 161.542 215.482 145.503 1.00 44.92 1071 PHE D O 1
ATOM 12562 N N . ALA D 4 1072 ? 163.676 215.240 144.825 1.00 43.15 1072 ALA D N 1
ATOM 12563 C CA . ALA D 4 1072 ? 163.364 214.075 144.005 1.00 43.15 1072 ALA D CA 1
ATOM 12564 C C . ALA D 4 1072 ? 162.897 212.901 144.856 1.00 43.15 1072 ALA D C 1
ATOM 12565 O O . ALA D 4 1072 ? 161.894 212.252 144.537 1.00 43.15 1072 ALA D O 1
ATOM 12567 N N . ARG D 4 1073 ? 163.608 212.614 145.943 1.00 42.93 1073 ARG D N 1
ATOM 12568 C CA . ARG D 4 1073 ? 163.336 211.409 146.717 1.00 42.93 1073 ARG D CA 1
ATOM 12569 C C . ARG D 4 1073 ? 162.359 211.630 147.864 1.00 42.93 1073 ARG D C 1
ATOM 12570 O O . ARG D 4 1073 ? 162.057 210.674 148.586 1.00 42.93 1073 ARG D O 1
ATOM 12578 N N . PHE D 4 1074 ? 161.851 212.849 148.054 1.00 42.38 1074 PHE D N 1
ATOM 12579 C CA . PHE D 4 1074 ? 160.900 213.101 149.127 1.00 42.38 1074 PHE D CA 1
ATOM 12580 C C . PHE D 4 1074 ? 159.674 213.901 148.713 1.00 42.38 1074 PHE D C 1
ATOM 12581 O O . PHE D 4 1074 ? 158.761 214.048 149.533 1.00 42.38 1074 PHE D O 1
ATOM 12589 N N . CYS D 4 1075 ? 159.614 214.416 147.488 1.00 47.83 1075 CYS D N 1
ATOM 12590 C CA . CYS D 4 1075 ? 158.472 215.198 147.042 1.00 47.83 1075 CYS D CA 1
ATOM 12591 C C . CYS D 4 1075 ? 158.054 214.749 145.652 1.00 47.83 1075 CYS D C 1
ATOM 12592 O O . CYS D 4 1075 ? 158.871 214.261 144.866 1.00 47.83 1075 CYS D O 1
ATOM 12595 N N . PHE D 4 1076 ? 156.762 214.922 145.359 1.00 49.91 1076 PHE D N 1
ATOM 12596 C CA . PHE D 4 1076 ? 156.172 214.632 144.057 1.00 49.91 1076 PHE D CA 1
ATOM 12597 C C . PHE D 4 1076 ? 156.410 213.183 143.648 1.00 49.91 1076 PHE D C 1
ATOM 12598 O O . PHE D 4 1076 ? 157.193 212.919 142.727 1.00 49.91 1076 PHE D O 1
ATOM 12606 N N . PRO D 4 1077 ? 155.761 212.217 144.306 1.00 50.96 1077 PRO D N 1
ATOM 12607 C CA . PRO D 4 1077 ? 155.959 210.810 143.934 1.00 50.96 1077 PRO D CA 1
ATOM 12608 C C . PRO D 4 1077 ? 155.316 210.420 142.614 1.00 50.96 1077 PRO D C 1
ATOM 12609 O O . PRO D 4 1077 ? 155.658 209.361 142.070 1.00 50.96 1077 PRO D O 1
ATOM 12613 N N . LYS D 4 1078 ? 154.406 211.230 142.083 1.00 55.76 1078 LYS D N 1
ATOM 12614 C CA . LYS D 4 1078 ? 153.742 210.915 140.823 1.00 55.76 1078 LYS D CA 1
ATOM 12615 C C . LYS D 4 1078 ? 154.293 211.768 139.686 1.00 55.76 1078 LYS D C 1
ATOM 12616 O O . LYS D 4 1078 ? 153.536 212.398 138.947 1.00 55.76 1078 LYS D O 1
ATOM 12622 N N . GLY D 4 1090 ? 157.605 215.096 129.658 1.00 70.50 1090 GLY D N 1
ATOM 12623 C CA . GLY D 4 1090 ? 156.565 214.261 130.226 1.00 70.50 1090 GLY D CA 1
ATOM 12624 C C . GLY D 4 1090 ? 157.102 213.061 130.981 1.00 70.50 1090 GLY D C 1
ATOM 12625 O O . GLY D 4 1090 ? 156.756 211.919 130.677 1.00 70.50 1090 GLY D O 1
ATOM 12626 N N . GLU D 4 1091 ? 157.952 213.320 131.971 1.00 65.65 1091 GLU D N 1
ATOM 12627 C CA . GLU D 4 1091 ? 158.547 212.267 132.780 1.00 65.65 1091 GLU D CA 1
ATOM 12628 C C . GLU D 4 1091 ? 158.465 212.657 134.248 1.00 65.65 1091 GLU D C 1
ATOM 12629 O O . GLU D 4 1091 ? 158.350 213.835 134.595 1.00 65.65 1091 GLU D O 1
ATOM 12635 N N . THR D 4 1092 ? 158.519 211.646 135.109 1.00 57.80 1092 THR D N 1
ATOM 12636 C CA . THR D 4 1092 ? 158.434 211.875 136.543 1.00 57.80 1092 THR D CA 1
ATOM 12637 C C . THR D 4 1092 ? 159.699 212.573 137.039 1.00 57.80 1092 THR D C 1
ATOM 12638 O O . THR D 4 1092 ? 160.782 212.424 136.467 1.00 57.80 1092 THR D O 1
ATOM 12642 N N . LEU D 4 1093 ? 159.546 213.352 138.114 1.00 50.41 1093 LEU D N 1
ATOM 12643 C CA . LEU D 4 1093 ? 160.617 214.237 138.566 1.00 50.41 1093 LEU D CA 1
ATOM 12644 C C . LEU D 4 1093 ? 161.868 213.454 138.957 1.00 50.41 1093 LEU D C 1
ATOM 12645 O O . LEU D 4 1093 ? 162.988 213.841 138.596 1.00 50.41 1093 LEU D O 1
ATOM 12650 N N . TYR D 4 1094 ? 161.706 212.350 139.695 1.00 49.20 1094 TYR D N 1
ATOM 12651 C CA . TYR D 4 1094 ? 162.887 211.615 140.135 1.00 49.20 1094 TYR D CA 1
ATOM 12652 C C . TYR D 4 1094 ? 163.611 210.958 138.967 1.00 49.20 1094 TYR D C 1
ATOM 12653 O O . TYR D 4 1094 ? 164.831 210.784 139.022 1.00 49.20 1094 TYR D O 1
ATOM 12662 N N . GLU D 4 1095 ? 162.891 210.603 137.899 1.00 51.77 1095 GLU D N 1
ATOM 12663 C CA . GLU D 4 1095 ? 163.560 210.093 136.706 1.00 51.77 1095 GLU D CA 1
ATOM 12664 C C . GLU D 4 1095 ? 164.450 211.160 136.079 1.00 51.77 1095 GLU D C 1
ATOM 12665 O O . GLU D 4 1095 ? 165.591 210.880 135.685 1.00 51.77 1095 GLU D O 1
ATOM 12671 N N . HIS D 4 1096 ? 163.950 212.394 135.991 1.00 49.22 1096 HIS D N 1
ATOM 12672 C CA . HIS D 4 1096 ? 164.761 213.489 135.470 1.00 49.22 1096 HIS D CA 1
ATOM 12673 C C . HIS D 4 1096 ? 165.966 213.752 136.362 1.00 49.22 1096 HIS D C 1
ATOM 12674 O O . HIS D 4 1096 ? 167.066 214.035 135.870 1.00 49.22 1096 HIS D O 1
ATOM 12681 N N . ILE D 4 1097 ? 165.782 213.662 137.680 1.00 47.49 1097 ILE D N 1
ATOM 12682 C CA . ILE D 4 1097 ? 166.902 213.884 138.591 1.00 47.49 1097 ILE D CA 1
ATOM 12683 C C . ILE D 4 1097 ? 167.940 212.775 138.454 1.00 47.49 1097 ILE D C 1
ATOM 12684 O O . ILE D 4 1097 ? 169.147 213.031 138.520 1.00 47.49 1097 ILE D O 1
ATOM 12689 N N . THR D 4 1098 ? 167.496 211.530 138.264 1.00 47.42 1098 THR D N 1
ATOM 12690 C CA . THR D 4 1098 ? 168.440 210.442 138.022 1.00 47.42 1098 THR D CA 1
ATOM 12691 C C . THR D 4 1098 ? 169.206 210.661 136.725 1.00 47.42 1098 THR D C 1
ATOM 12692 O O . THR D 4 1098 ? 170.412 210.397 136.656 1.00 47.42 1098 THR D O 1
ATOM 12696 N N . LYS D 4 1099 ? 168.519 211.132 135.681 1.00 47.73 1099 LYS D N 1
ATOM 12697 C CA . LYS D 4 1099 ? 169.209 211.444 134.432 1.00 47.73 1099 LYS D CA 1
ATOM 12698 C C . LYS D 4 1099 ? 170.255 212.534 134.641 1.00 47.73 1099 LYS D C 1
ATOM 12699 O O . LYS D 4 1099 ? 171.379 212.435 134.132 1.00 47.73 1099 LYS D O 1
ATOM 12705 N N . CYS D 4 1100 ? 169.903 213.578 135.395 1.00 49.72 1100 CYS D N 1
ATOM 12706 C CA . CYS D 4 1100 ? 170.854 214.651 135.669 1.00 49.72 1100 CYS D CA 1
ATOM 12707 C C . CYS D 4 1100 ? 172.051 214.143 136.465 1.00 49.72 1100 CYS D C 1
ATOM 12708 O O . CYS D 4 1100 ? 173.195 214.527 136.193 1.00 49.72 1100 CYS D O 1
ATOM 12711 N N . LEU D 4 1101 ? 171.804 213.287 137.458 1.00 48.76 1101 LEU D N 1
ATOM 12712 C CA . LEU D 4 1101 ? 172.892 212.730 138.256 1.00 48.76 1101 LEU D CA 1
ATOM 12713 C C . LEU D 4 1101 ? 173.805 211.852 137.410 1.00 48.76 1101 LEU D C 1
ATOM 12714 O O . LEU D 4 1101 ? 175.031 211.887 137.568 1.00 48.76 1101 LEU D O 1
ATOM 12719 N N . LEU D 4 1102 ? 173.224 211.051 136.514 1.00 49.45 1102 LEU D N 1
ATOM 12720 C CA . LEU D 4 1102 ? 174.033 210.247 135.604 1.00 49.45 1102 LEU D CA 1
ATOM 12721 C C . LEU D 4 1102 ? 174.858 211.131 134.680 1.00 49.45 1102 LEU D C 1
ATOM 12722 O O . LEU D 4 1102 ? 176.001 210.799 134.344 1.00 49.45 1102 LEU D O 1
ATOM 12727 N N . VAL D 4 1103 ? 174.291 212.262 134.253 1.00 50.15 1103 VAL D N 1
ATOM 12728 C CA . VAL D 4 1103 ? 175.041 213.206 133.429 1.00 50.15 1103 VAL D CA 1
ATOM 12729 C C . VAL D 4 1103 ? 176.232 213.761 134.201 1.00 50.15 1103 VAL D C 1
ATOM 12730 O O . VAL D 4 1103 ? 177.343 213.865 133.668 1.00 50.15 1103 VAL D O 1
ATOM 12734 N N . LEU D 4 1104 ? 176.025 214.106 135.470 1.00 51.03 1104 LEU D N 1
ATOM 12735 C CA . LEU D 4 1104 ? 177.067 214.684 136.308 1.00 51.03 1104 LEU D CA 1
ATOM 12736 C C . LEU D 4 1104 ? 177.995 213.638 136.913 1.00 51.03 1104 LEU D C 1
ATOM 12737 O O . LEU D 4 1104 ? 178.819 213.981 137.766 1.00 51.03 1104 LEU D O 1
ATOM 12742 N N . SER D 4 1105 ? 177.884 212.378 136.496 1.00 52.18 1105 SER D N 1
ATOM 12743 C CA . SER D 4 1105 ? 178.715 211.320 137.056 1.00 52.18 1105 SER D CA 1
ATOM 12744 C C . SER D 4 1105 ? 179.573 210.665 135.981 1.00 52.18 1105 SER D C 1
ATOM 12745 O O . SER D 4 1105 ? 179.673 209.435 135.923 1.00 52.18 1105 SER D O 1
ATOM 12748 N N . LYS D 4 1106 ? 180.193 211.472 135.129 1.00 57.06 1106 LYS D N 1
ATOM 12749 C CA . LYS D 4 1106 ? 181.071 210.979 134.079 1.00 57.06 1106 LYS D CA 1
ATOM 12750 C C . LYS D 4 1106 ? 182.527 211.036 134.534 1.00 57.06 1106 LYS D C 1
ATOM 12751 O O . LYS D 4 1106 ? 182.865 211.628 135.560 1.00 57.06 1106 LYS D O 1
ATOM 12757 N N . ASP D 4 1107 ? 183.395 210.392 133.749 1.00 59.62 1107 ASP D N 1
ATOM 12758 C CA . ASP D 4 1107 ? 184.812 210.340 134.096 1.00 59.62 1107 ASP D CA 1
ATOM 12759 C C . ASP D 4 1107 ? 185.449 211.724 134.052 1.00 59.62 1107 ASP D C 1
ATOM 12760 O O . ASP D 4 1107 ? 186.265 212.066 134.915 1.00 59.62 1107 ASP D O 1
ATOM 12765 N N . LYS D 4 1108 ? 185.092 212.532 133.052 1.00 57.99 1108 LYS D N 1
ATOM 12766 C CA . LYS D 4 1108 ? 185.676 213.863 132.919 1.00 57.99 1108 LYS D CA 1
ATOM 12767 C C . LYS D 4 1108 ? 185.255 214.802 134.042 1.00 57.99 1108 LYS D C 1
ATOM 12768 O O . LYS D 4 1108 ? 185.902 215.835 134.244 1.00 57.99 1108 LYS D O 1
ATOM 12774 N N . ILE D 4 1109 ? 184.190 214.470 134.772 1.00 55.29 1109 ILE D N 1
ATOM 12775 C CA . ILE D 4 1109 ? 183.712 215.335 135.842 1.00 55.29 1109 ILE D CA 1
ATOM 12776 C C . ILE D 4 1109 ? 184.696 215.303 137.008 1.00 55.29 1109 ILE D C 1
ATOM 12777 O O . ILE D 4 1109 ? 185.404 214.312 137.229 1.00 55.29 1109 ILE D O 1
ATOM 12782 N N . THR D 4 1110 ? 184.746 216.403 137.759 1.00 54.94 1110 THR D N 1
ATOM 12783 C CA . THR D 4 1110 ? 185.677 216.512 138.875 1.00 54.94 1110 THR D CA 1
ATOM 12784 C C . THR D 4 1110 ? 185.331 215.495 139.960 1.00 54.94 1110 THR D C 1
ATOM 12785 O O . THR D 4 1110 ? 184.183 215.070 140.101 1.00 54.94 1110 THR D O 1
ATOM 12789 N N . HIS D 4 1111 ? 186.350 215.101 140.728 1.00 60.24 1111 HIS D N 1
ATOM 12790 C CA . HIS D 4 1111 ? 186.197 213.994 141.670 1.00 60.24 1111 HIS D CA 1
ATOM 12791 C C . HIS D 4 1111 ? 185.176 214.306 142.761 1.00 60.24 1111 HIS D C 1
ATOM 12792 O O . HIS D 4 1111 ? 184.363 213.446 143.118 1.00 60.24 1111 HIS D O 1
ATOM 12799 N N . VAL D 4 1112 ? 185.207 215.522 143.311 1.00 57.08 1112 VAL D N 1
ATOM 12800 C CA . VAL D 4 1112 ? 184.338 215.847 144.441 1.00 57.08 1112 VAL D CA 1
ATOM 12801 C C . VAL D 4 1112 ? 182.875 215.854 144.012 1.00 57.08 1112 VAL D C 1
ATOM 12802 O O . VAL D 4 1112 ? 182.014 215.244 144.661 1.00 57.08 1112 VAL D O 1
ATOM 12806 N N . ILE D 4 1113 ? 182.571 216.545 142.912 1.00 55.61 1113 ILE D N 1
ATOM 12807 C CA . ILE D 4 1113 ? 181.200 216.575 142.416 1.00 55.61 1113 ILE D CA 1
ATOM 12808 C C . ILE D 4 1113 ? 180.767 215.191 141.949 1.00 55.61 1113 ILE D C 1
ATOM 12809 O O . ILE D 4 1113 ? 179.599 214.819 142.103 1.00 55.61 1113 ILE D O 1
ATOM 12814 N N . ARG D 4 1114 ? 181.686 214.407 141.382 1.00 56.02 1114 ARG D N 1
ATOM 12815 C CA . ARG D 4 1114 ? 181.358 213.037 140.996 1.00 56.02 1114 ARG D CA 1
ATOM 12816 C C . ARG D 4 1114 ? 180.953 212.208 142.210 1.00 56.02 1114 ARG D C 1
ATOM 12817 O O . ARG D 4 1114 ? 179.967 211.463 142.169 1.00 56.02 1114 ARG D O 1
ATOM 12825 N N . ARG D 4 1115 ? 181.707 212.331 143.306 1.00 54.74 1115 ARG D N 1
ATOM 12826 C CA . ARG D 4 1115 ? 181.372 211.607 144.528 1.00 54.74 1115 ARG D CA 1
ATOM 12827 C C . ARG D 4 1115 ? 180.027 212.053 145.084 1.00 54.74 1115 ARG D C 1
ATOM 12828 O O . ARG D 4 1115 ? 179.210 211.222 145.503 1.00 54.74 1115 ARG D O 1
ATOM 12836 N N . VAL D 4 1116 ? 179.778 213.364 145.099 1.00 49.39 1116 VAL D N 1
ATOM 12837 C CA . VAL D 4 1116 ? 178.503 213.861 145.612 1.00 49.39 1116 VAL D CA 1
ATOM 12838 C C . VAL D 4 1116 ? 177.350 213.356 144.755 1.00 49.39 1116 VAL D C 1
ATOM 12839 O O . VAL D 4 1116 ? 176.310 212.930 145.274 1.00 49.39 1116 VAL D O 1
ATOM 12843 N N . ALA D 4 1117 ? 177.520 213.381 143.432 1.00 47.25 1117 ALA D N 1
ATOM 12844 C CA . ALA D 4 1117 ? 176.470 212.923 142.531 1.00 47.25 1117 ALA D CA 1
ATOM 12845 C C . ALA D 4 1117 ? 176.202 211.434 142.697 1.00 47.25 1117 ALA D C 1
ATOM 12846 O O . ALA D 4 1117 ? 175.042 211.008 142.695 1.00 47.25 1117 ALA D O 1
ATOM 12848 N N . VAL D 4 1118 ? 177.253 210.622 142.839 1.00 46.03 1118 VAL D N 1
ATOM 12849 C CA . VAL D 4 1118 ? 177.038 209.185 142.980 1.00 46.03 1118 VAL D CA 1
ATOM 12850 C C . VAL D 4 1118 ? 176.392 208.868 144.327 1.00 46.03 1118 VAL D C 1
ATOM 12851 O O . VAL D 4 1118 ? 175.531 207.983 144.420 1.00 46.03 1118 VAL D O 1
ATOM 12855 N N . LYS D 4 1119 ? 176.771 209.592 145.386 1.00 43.99 1119 LYS D N 1
ATOM 12856 C CA . LYS D 4 1119 ? 176.116 209.395 146.677 1.00 43.99 1119 LYS D CA 1
ATOM 12857 C C . LYS D 4 1119 ? 174.642 209.775 146.610 1.00 43.99 1119 LYS D C 1
ATOM 12858 O O . LYS D 4 1119 ? 173.781 209.060 147.142 1.00 43.99 1119 LYS D O 1
ATOM 12864 N N . ASN D 4 1120 ? 174.332 210.898 145.959 1.00 44.06 1120 ASN D N 1
ATOM 12865 C CA . ASN D 4 1120 ? 172.941 211.316 145.828 1.00 44.06 1120 ASN D CA 1
ATOM 12866 C C . ASN D 4 1120 ? 172.144 210.321 144.994 1.00 44.06 1120 ASN D C 1
ATOM 12867 O O . ASN D 4 1120 ? 170.982 210.035 145.299 1.00 44.06 1120 ASN D O 1
ATOM 12872 N N . LEU D 4 1121 ? 172.753 209.786 143.934 1.00 42.59 1121 LEU D N 1
ATOM 12873 C CA . LEU D 4 1121 ? 172.080 208.780 143.120 1.00 42.59 1121 LEU D CA 1
ATOM 12874 C C . LEU D 4 1121 ? 171.815 207.512 143.920 1.00 42.59 1121 LEU D C 1
ATOM 12875 O O . LEU D 4 1121 ? 170.745 206.906 143.800 1.00 42.59 1121 LEU D O 1
ATOM 12880 N N . THR D 4 1122 ? 172.782 207.094 144.741 1.00 40.68 1122 THR D N 1
ATOM 12881 C CA . THR D 4 1122 ? 172.574 205.922 145.585 1.00 40.68 1122 THR D CA 1
ATOM 12882 C C . THR D 4 1122 ? 171.437 206.151 146.572 1.00 40.68 1122 THR D C 1
ATOM 12883 O O . THR D 4 1122 ? 170.590 205.273 146.769 1.00 40.68 1122 THR D O 1
ATOM 12887 N N . LYS D 4 1123 ? 171.393 207.334 147.193 1.00 41.15 1123 LYS D N 1
ATOM 12888 C CA . LYS D 4 1123 ? 170.304 207.634 148.120 1.00 41.15 1123 LYS D CA 1
ATOM 12889 C C . LYS D 4 1123 ? 168.955 207.656 147.408 1.00 41.15 1123 LYS D C 1
ATOM 12890 O O . LYS D 4 1123 ? 167.960 207.131 147.925 1.00 41.15 1123 LYS D O 1
ATOM 12896 N N . LEU D 4 1124 ? 168.901 208.260 146.220 1.00 40.03 1124 LEU D N 1
ATOM 12897 C CA . LEU D 4 1124 ? 167.650 208.334 145.473 1.00 40.03 1124 LEU D CA 1
ATOM 12898 C C . LEU D 4 1124 ? 167.173 206.946 145.060 1.00 40.03 1124 LEU D C 1
ATOM 12899 O O . LEU D 4 1124 ? 165.974 206.648 145.130 1.00 40.03 1124 LEU D O 1
ATOM 12904 N N . CYS D 4 1125 ? 168.095 206.083 144.627 1.00 41.98 1125 CYS D N 1
ATOM 12905 C CA . CYS D 4 1125 ? 167.726 204.708 144.313 1.00 41.98 1125 CYS D CA 1
ATOM 12906 C C . CYS D 4 1125 ? 167.302 203.946 145.561 1.00 41.98 1125 CYS D C 1
ATOM 12907 O O . CYS D 4 1125 ? 166.467 203.039 145.478 1.00 41.98 1125 CYS D O 1
ATOM 12910 N N . GLY D 4 1126 ? 167.873 204.286 146.717 1.00 40.43 1126 GLY D N 1
ATOM 12911 C CA . GLY D 4 1126 ? 167.410 203.690 147.958 1.00 40.43 1126 GLY D CA 1
ATOM 12912 C C . GLY D 4 1126 ? 165.983 204.079 148.288 1.00 40.43 1126 GLY D C 1
ATOM 12913 O O . GLY D 4 1126 ? 165.189 203.246 148.737 1.00 40.43 1126 GLY D O 1
ATOM 12914 N N . ASN D 4 1127 ? 165.634 205.347 148.069 1.00 41.87 1127 ASN D N 1
ATOM 12915 C CA . ASN D 4 1127 ? 164.263 205.789 148.298 1.00 41.87 1127 ASN D CA 1
ATOM 12916 C C . ASN D 4 1127 ? 163.300 205.316 147.217 1.00 41.87 1127 ASN D C 1
ATOM 12917 O O . ASN D 4 1127 ? 162.091 205.257 147.467 1.00 41.87 1127 ASN D O 1
ATOM 12922 N N . HIS D 4 1128 ? 163.800 204.979 146.028 1.00 43.64 1128 HIS D N 1
ATOM 12923 C CA . HIS D 4 1128 ? 162.979 204.476 144.927 1.00 43.64 1128 HIS D CA 1
ATOM 12924 C C . HIS D 4 1128 ? 163.598 203.181 144.420 1.00 43.64 1128 HIS D C 1
ATOM 12925 O O . HIS D 4 1128 ? 164.485 203.201 143.556 1.00 43.64 1128 HIS D O 1
ATOM 12932 N N . PRO D 4 1129 ? 163.153 202.032 144.937 1.00 41.55 1129 PRO D N 1
ATOM 12933 C CA . PRO D 4 1129 ? 163.794 200.759 144.560 1.00 41.55 1129 PRO D CA 1
ATOM 12934 C C . PRO D 4 1129 ? 163.741 200.456 143.074 1.00 41.55 1129 PRO D C 1
ATOM 12935 O O . PRO D 4 1129 ? 164.666 199.817 142.553 1.00 41.55 1129 PRO D O 1
ATOM 12939 N N . LYS D 4 1130 ? 162.693 200.897 142.373 1.00 46.38 1130 LYS D N 1
ATOM 12940 C CA . LYS D 4 1130 ? 162.570 200.593 140.950 1.00 46.38 1130 LYS D CA 1
ATOM 12941 C C . LYS D 4 1130 ? 163.741 201.148 140.151 1.00 46.38 1130 LYS D C 1
ATOM 12942 O O . LYS D 4 1130 ? 164.129 200.564 139.132 1.00 46.38 1130 LYS D O 1
ATOM 12948 N N . LEU D 4 1131 ? 164.324 202.264 140.598 1.00 43.73 1131 LEU D N 1
ATOM 12949 C CA . LEU D 4 1131 ? 165.472 202.832 139.902 1.00 43.73 1131 LEU D CA 1
ATOM 12950 C C . LEU D 4 1131 ? 166.667 201.891 139.903 1.00 43.73 1131 LEU D C 1
ATOM 12951 O O . LEU D 4 1131 ? 167.530 202.006 139.026 1.00 43.73 1131 LEU D O 1
ATOM 12956 N N . PHE D 4 1132 ? 166.742 200.965 140.862 1.00 43.58 1132 PHE D N 1
ATOM 12957 C CA . PHE D 4 1132 ? 167.815 199.979 140.850 1.00 43.58 1132 PHE D CA 1
ATOM 12958 C C . PHE D 4 1132 ? 167.698 199.014 139.678 1.00 43.58 1132 PHE D C 1
ATOM 12959 O O . PHE D 4 1132 ? 168.697 198.391 139.304 1.00 43.58 1132 PHE D O 1
ATOM 12967 N N . ASN D 4 1133 ? 166.507 198.879 139.090 1.00 49.93 1133 ASN D N 1
ATOM 12968 C CA . ASN D 4 1133 ? 166.340 197.986 137.951 1.00 49.93 1133 ASN D CA 1
ATOM 12969 C C . ASN D 4 1133 ? 166.937 198.556 136.673 1.00 49.93 1133 ASN D C 1
ATOM 12970 O O . ASN D 4 1133 ? 167.218 197.793 135.743 1.00 49.93 1133 ASN D O 1
ATOM 12975 N N . SER D 4 1134 ? 167.132 199.870 136.602 1.00 51.81 1134 SER D N 1
ATOM 12976 C CA . SER D 4 1134 ? 167.735 200.472 135.421 1.00 51.81 1134 SER D CA 1
ATOM 12977 C C . SER D 4 1134 ? 169.191 200.042 135.290 1.00 51.81 1134 SER D C 1
ATOM 12978 O O . SER D 4 1134 ? 169.916 199.930 136.282 1.00 51.81 1134 SER D O 1
ATOM 12981 N N . ARG D 4 1135 ? 169.615 199.796 134.049 1.00 54.88 1135 ARG D N 1
ATOM 12982 C CA . ARG D 4 1135 ? 170.953 199.269 133.810 1.00 54.88 1135 ARG D CA 1
ATOM 12983 C C . ARG D 4 1135 ? 172.038 200.305 134.082 1.00 54.88 1135 ARG D C 1
ATOM 12984 O O . ARG D 4 1135 ? 173.130 199.948 134.539 1.00 54.88 1135 ARG D O 1
ATOM 12992 N N . HIS D 4 1136 ? 171.758 201.582 133.808 1.00 54.50 1136 HIS D N 1
ATOM 12993 C CA . HIS D 4 1136 ? 172.796 202.606 133.889 1.00 54.50 1136 HIS D CA 1
ATOM 12994 C C . HIS D 4 1136 ? 173.339 202.746 135.306 1.00 54.50 1136 HIS D C 1
ATOM 12995 O O . HIS D 4 1136 ? 174.556 202.836 135.504 1.00 54.50 1136 HIS D O 1
ATOM 13002 N N . VAL D 4 1137 ? 172.455 202.762 136.306 1.00 51.25 1137 VAL D N 1
ATOM 13003 C CA . VAL D 4 1137 ? 172.910 202.936 137.682 1.00 51.25 1137 VAL D CA 1
ATOM 13004 C C . VAL D 4 1137 ? 173.699 201.716 138.144 1.00 51.25 1137 VAL D C 1
ATOM 13005 O O . VAL D 4 1137 ? 174.693 201.843 138.868 1.00 51.25 1137 VAL D O 1
ATOM 13009 N N . LEU D 4 1138 ? 173.280 200.517 137.728 1.00 51.35 1138 LEU D N 1
ATOM 13010 C CA . LEU D 4 1138 ? 174.019 199.313 138.094 1.00 51.35 1138 LEU D CA 1
ATOM 13011 C C . LEU D 4 1138 ? 175.414 199.317 137.484 1.00 51.35 1138 LEU D C 1
ATOM 13012 O O . LEU D 4 1138 ? 176.398 198.994 138.163 1.00 51.35 1138 LEU D O 1
ATOM 13017 N N . HIS D 4 1139 ? 175.523 199.687 136.204 1.00 55.20 1139 HIS D N 1
ATOM 13018 C CA . HIS D 4 1139 ? 176.840 199.768 135.580 1.00 55.20 1139 HIS D CA 1
ATOM 13019 C C . HIS D 4 1139 ? 177.701 200.837 136.240 1.00 55.20 1139 HIS D C 1
ATOM 13020 O O . HIS D 4 1139 ? 178.905 200.639 136.430 1.00 55.20 1139 HIS D O 1
ATOM 13027 N N . LEU D 4 1140 ? 177.104 201.977 136.596 1.00 54.29 1140 LEU D N 1
ATOM 13028 C CA . LEU D 4 1140 ? 177.867 203.025 137.269 1.00 54.29 1140 LEU D CA 1
ATOM 13029 C C . LEU D 4 1140 ? 178.380 202.553 138.623 1.00 54.29 1140 LEU D C 1
ATOM 13030 O O . LEU D 4 1140 ? 179.541 202.797 138.975 1.00 54.29 1140 LEU D O 1
ATOM 13035 N N . LEU D 4 1141 ? 177.531 201.873 139.397 1.00 53.04 1141 LEU D N 1
ATOM 13036 C CA . LEU D 4 1141 ? 177.959 201.360 140.695 1.00 53.04 1141 LEU D CA 1
ATOM 13037 C C . LEU D 4 1141 ? 179.065 200.325 140.541 1.00 53.04 1141 LEU D C 1
ATOM 13038 O O . LEU D 4 1141 ? 180.040 200.329 141.302 1.00 53.04 1141 LEU D O 1
ATOM 13043 N N . ASP D 4 1142 ? 178.933 199.430 139.558 1.00 54.87 1142 ASP D N 1
ATOM 13044 C CA . ASP D 4 1142 ? 179.978 198.439 139.323 1.00 54.87 1142 ASP D CA 1
ATOM 13045 C C . ASP D 4 1142 ? 181.291 199.108 138.932 1.00 54.87 1142 ASP D C 1
ATOM 13046 O O . ASP D 4 1142 ? 182.362 198.722 139.416 1.00 54.87 1142 ASP D O 1
ATOM 13051 N N . LYS D 4 1143 ? 181.224 200.120 138.062 1.00 58.09 1143 LYS D N 1
ATOM 13052 C CA . LYS D 4 1143 ? 182.433 200.830 137.657 1.00 58.09 1143 LYS D CA 1
ATOM 13053 C C . LYS D 4 1143 ? 183.089 201.524 138.843 1.00 58.09 1143 LYS D C 1
ATOM 13054 O O . LYS D 4 1143 ? 184.314 201.482 138.991 1.00 58.09 1143 LYS D O 1
ATOM 13060 N N . GLU D 4 1144 ? 182.289 202.162 139.702 1.00 58.22 1144 GLU D N 1
ATOM 13061 C CA . GLU D 4 1144 ? 182.848 202.789 140.897 1.00 58.22 1144 GLU D CA 1
ATOM 13062 C C . GLU D 4 1144 ? 183.492 201.755 141.810 1.00 58.22 1144 GLU D C 1
ATOM 13063 O O . GLU D 4 1144 ? 184.546 202.009 142.403 1.00 58.22 1144 GLU D O 1
ATOM 13069 N N . PHE D 4 1145 ? 182.871 200.582 141.938 1.00 52.41 1145 PHE D N 1
ATOM 13070 C CA . PHE D 4 1145 ? 183.421 199.538 142.791 1.00 52.41 1145 PHE D CA 1
ATOM 13071 C C . PHE D 4 1145 ? 184.665 198.883 142.205 1.00 52.41 1145 PHE D C 1
ATOM 13072 O O . PHE D 4 1145 ? 185.449 198.302 142.964 1.00 52.41 1145 PHE D O 1
ATOM 13080 N N . GLN D 4 1146 ? 184.873 198.959 140.890 1.00 59.63 1146 GLN D N 1
ATOM 13081 C CA . GLN D 4 1146 ? 186.043 198.347 140.268 1.00 59.63 1146 GLN D CA 1
ATOM 13082 C C . GLN D 4 1146 ? 187.022 199.366 139.695 1.00 59.63 1146 GLN D C 1
ATOM 13083 O O . GLN D 4 1146 ? 187.936 198.980 138.957 1.00 59.63 1146 GLN D O 1
ATOM 13089 N N . SER D 4 1147 ? 186.866 200.650 140.013 1.00 66.09 1147 SER D N 1
ATOM 13090 C CA . SER D 4 1147 ? 187.773 201.681 139.523 1.00 66.09 1147 SER D CA 1
ATOM 13091 C C . SER D 4 1147 ? 188.882 202.022 140.509 1.00 66.09 1147 SER D C 1
ATOM 13092 O O . SER D 4 1147 ? 189.679 202.924 140.228 1.00 66.09 1147 SER D O 1
ATOM 13095 N N . ASP D 4 1148 ? 188.950 201.331 141.648 1.00 67.33 1148 ASP D N 1
ATOM 13096 C CA . ASP D 4 1148 ? 189.935 201.605 142.693 1.00 67.33 1148 ASP D CA 1
ATOM 13097 C C . ASP D 4 1148 ? 189.843 203.060 143.159 1.00 67.33 1148 ASP D C 1
ATOM 13098 O O . ASP D 4 1148 ? 190.794 203.840 143.070 1.00 67.33 1148 ASP D O 1
ATOM 13103 N N . GLN D 4 1149 ? 188.662 203.416 143.656 1.00 65.72 1149 GLN D N 1
ATOM 13104 C CA . GLN D 4 1149 ? 188.388 204.755 144.160 1.00 65.72 1149 GLN D CA 1
ATOM 13105 C C . GLN D 4 1149 ? 188.365 204.727 145.682 1.00 65.72 1149 GLN D C 1
ATOM 13106 O O . GLN D 4 1149 ? 187.648 203.919 146.282 1.00 65.72 1149 GLN D O 1
ATOM 13112 N N . LEU D 4 1150 ? 189.153 205.609 146.300 1.00 67.97 1150 LEU D N 1
ATOM 13113 C CA . LEU D 4 1150 ? 189.278 205.599 147.754 1.00 67.97 1150 LEU D CA 1
ATOM 13114 C C . LEU D 4 1150 ? 187.997 206.070 148.434 1.00 67.97 1150 LEU D C 1
ATOM 13115 O O . LEU D 4 1150 ? 187.564 205.479 149.429 1.00 67.97 1150 LEU D O 1
ATOM 13120 N N . ASP D 4 1151 ? 187.375 207.131 147.913 1.00 62.85 1151 ASP D N 1
ATOM 13121 C CA . ASP D 4 1151 ? 186.245 207.761 148.581 1.00 62.85 1151 ASP D CA 1
ATOM 13122 C C . ASP D 4 1151 ? 184.905 207.530 147.900 1.00 62.85 1151 ASP D C 1
ATOM 13123 O O . ASP D 4 1151 ? 183.869 207.667 148.559 1.00 62.85 1151 ASP D O 1
ATOM 13128 N N . ILE D 4 1152 ? 184.892 207.193 146.609 1.00 58.51 1152 ILE D N 1
ATOM 13129 C CA . ILE D 4 1152 ? 183.626 206.998 145.910 1.00 58.51 1152 ILE D CA 1
ATOM 13130 C C . ILE D 4 1152 ? 182.899 205.769 146.446 1.00 58.51 1152 ILE D C 1
ATOM 13131 O O . ILE D 4 1152 ? 181.666 205.747 146.528 1.00 58.51 1152 ILE D O 1
ATOM 13136 N N . LYS D 4 1153 ? 183.646 204.727 146.814 1.00 56.19 1153 LYS D N 1
ATOM 13137 C CA . LYS D 4 1153 ? 183.017 203.526 147.354 1.00 56.19 1153 LYS D CA 1
ATOM 13138 C C . LYS D 4 1153 ? 182.467 203.754 148.757 1.00 56.19 1153 LYS D C 1
ATOM 13139 O O . LYS D 4 1153 ? 181.458 203.145 149.130 1.00 56.19 1153 LYS D O 1
ATOM 13145 N N . LEU D 4 1154 ? 183.119 204.612 149.546 1.00 55.15 1154 LEU D N 1
ATOM 13146 C CA . LEU D 4 1154 ? 182.714 204.804 150.936 1.00 55.15 1154 LEU D CA 1
ATOM 13147 C C . LEU D 4 1154 ? 181.321 205.414 151.038 1.00 55.15 1154 LEU D C 1
ATOM 13148 O O . LEU D 4 1154 ? 180.516 205.003 151.883 1.00 55.15 1154 LEU D O 1
ATOM 13153 N N . VAL D 4 1155 ? 181.020 206.408 150.199 1.00 50.04 1155 VAL D N 1
ATOM 13154 C CA . VAL D 4 1155 ? 179.708 207.044 150.262 1.00 50.04 1155 VAL D CA 1
ATOM 13155 C C . VAL D 4 1155 ? 178.621 206.066 149.828 1.00 50.04 1155 VAL D C 1
ATOM 13156 O O . VAL D 4 1155 ? 177.520 206.051 150.393 1.00 50.04 1155 VAL D O 1
ATOM 13160 N N . ILE D 4 1156 ? 178.916 205.225 148.834 1.00 46.76 1156 ILE D N 1
ATOM 13161 C CA . ILE D 4 1156 ? 177.966 204.196 148.422 1.00 46.76 1156 ILE D CA 1
ATOM 13162 C C . ILE D 4 1156 ? 177.721 203.216 149.562 1.00 46.76 1156 ILE D C 1
ATOM 13163 O O . ILE D 4 1156 ? 176.580 202.812 149.820 1.00 46.76 1156 ILE D O 1
ATOM 13168 N N . LEU D 4 1157 ? 178.788 202.817 150.259 1.00 45.26 1157 LEU D N 1
ATOM 13169 C CA . LEU D 4 1157 ? 178.633 201.902 151.386 1.00 45.26 1157 LEU D CA 1
ATOM 13170 C C . LEU D 4 1157 ? 177.792 202.524 152.495 1.00 45.26 1157 LEU D C 1
ATOM 13171 O O . LEU D 4 1157 ? 176.935 201.856 153.083 1.00 45.26 1157 LEU D O 1
ATOM 13176 N N . GLU D 4 1158 ? 178.028 203.804 152.798 1.00 47.74 1158 GLU D N 1
ATOM 13177 C CA . GLU D 4 1158 ? 177.246 204.474 153.834 1.00 47.74 1158 GLU D CA 1
ATOM 13178 C C . GLU D 4 1158 ? 175.776 204.579 153.441 1.00 47.74 1158 GLU D C 1
ATOM 13179 O O . GLU D 4 1158 ? 174.882 204.360 154.270 1.00 47.74 1158 GLU D O 1
ATOM 13185 N N . SER D 4 1159 ? 175.507 204.919 152.176 1.00 41.78 1159 SER D N 1
ATOM 13186 C CA . SER D 4 1159 ? 174.126 204.993 151.711 1.00 41.78 1159 SER D CA 1
ATOM 13187 C C . SER D 4 1159 ? 173.447 203.632 151.784 1.00 41.78 1159 SER D C 1
ATOM 13188 O O . SER D 4 1159 ? 172.280 203.533 152.179 1.00 41.78 1159 SER D O 1
ATOM 13191 N N . LEU D 4 1160 ? 174.166 202.570 151.409 1.00 38.71 1160 LEU D N 1
ATOM 13192 C CA . LEU D 4 1160 ? 173.604 201.228 151.503 1.00 38.71 1160 LEU D CA 1
ATOM 13193 C C . LEU D 4 1160 ? 173.335 200.844 152.953 1.00 38.71 1160 LEU D C 1
ATOM 13194 O O . LEU D 4 1160 ? 172.331 200.192 153.251 1.00 38.71 1160 LEU D O 1
ATOM 13199 N N . TYR D 4 1161 ? 174.228 201.231 153.865 1.00 38.10 1161 TYR D N 1
ATOM 13200 C CA . TYR D 4 1161 ? 174.015 200.961 155.284 1.00 38.10 1161 TYR D CA 1
ATOM 13201 C C . TYR D 4 1161 ? 172.750 201.645 155.788 1.00 38.10 1161 TYR D C 1
ATOM 13202 O O . TYR D 4 1161 ? 171.927 201.030 156.482 1.00 38.10 1161 TYR D O 1
ATOM 13211 N N . ASP D 4 1162 ? 172.576 202.922 155.438 1.00 38.14 1162 ASP D N 1
ATOM 13212 C CA . ASP D 4 1162 ? 171.377 203.645 155.854 1.00 38.14 1162 ASP D CA 1
ATOM 13213 C C . ASP D 4 1162 ? 170.121 203.019 155.258 1.00 38.14 1162 ASP D C 1
ATOM 13214 O O . ASP D 4 1162 ? 169.100 202.876 155.945 1.00 38.14 1162 ASP D O 1
ATOM 13219 N N . LEU D 4 1163 ? 170.178 202.641 153.977 1.00 35.43 1163 LEU D N 1
ATOM 13220 C CA . LEU D 4 1163 ? 169.029 202.013 153.335 1.00 35.43 1163 LEU D CA 1
ATOM 13221 C C . LEU D 4 1163 ? 168.680 200.688 153.999 1.00 35.43 1163 LEU D C 1
ATOM 13222 O O . LEU D 4 1163 ? 167.500 200.391 154.222 1.00 35.43 1163 LEU D O 1
ATOM 13227 N N . PHE D 4 1164 ? 169.690 199.876 154.317 1.00 34.35 1164 PHE D N 1
ATOM 13228 C CA . PHE D 4 1164 ? 169.440 198.601 154.980 1.00 34.35 1164 PHE D CA 1
ATOM 13229 C C . PHE D 4 1164 ? 168.812 198.812 156.349 1.00 34.35 1164 PHE D C 1
ATOM 13230 O O . PHE D 4 1164 ? 167.858 198.114 156.715 1.00 34.35 1164 PHE D O 1
ATOM 13238 N N . LEU D 4 1165 ? 169.328 199.775 157.118 1.00 34.53 1165 LEU D N 1
ATOM 13239 C CA . LEU D 4 1165 ? 168.758 200.047 158.435 1.00 34.53 1165 LEU D CA 1
ATOM 13240 C C . LEU D 4 1165 ? 167.299 200.471 158.323 1.00 34.53 1165 LEU D C 1
ATOM 13241 O O . LEU D 4 1165 ? 166.435 199.957 159.045 1.00 34.53 1165 LEU D O 1
ATOM 13246 N N . LEU D 4 1166 ? 167.005 201.402 157.412 1.00 32.70 1166 LEU D N 1
ATOM 13247 C CA . LEU D 4 1166 ? 165.633 201.881 157.268 1.00 32.70 1166 LEU D CA 1
ATOM 13248 C C . LEU D 4 1166 ? 164.702 200.763 156.813 1.00 32.70 1166 LEU D C 1
ATOM 13249 O O . LEU D 4 1166 ? 163.591 200.616 157.341 1.00 32.70 1166 LEU D O 1
ATOM 13254 N N . GLU D 4 1167 ? 165.137 199.961 155.837 1.00 33.85 1167 GLU D N 1
ATOM 13255 C CA . GLU D 4 1167 ? 164.290 198.892 155.324 1.00 33.85 1167 GLU D CA 1
ATOM 13256 C C . GLU D 4 1167 ? 164.029 197.831 156.384 1.00 33.85 1167 GLU D C 1
ATOM 13257 O O . GLU D 4 1167 ? 162.904 197.336 156.509 1.00 33.85 1167 GLU D O 1
ATOM 13263 N N . GLU D 4 1168 ? 165.053 197.468 157.161 1.00 32.69 1168 GLU D N 1
ATOM 13264 C CA . GLU D 4 1168 ? 164.844 196.479 158.212 1.00 32.69 1168 GLU D CA 1
ATOM 13265 C C . GLU D 4 1168 ? 163.950 197.017 159.320 1.00 32.69 1168 GLU D C 1
ATOM 13266 O O . GLU D 4 1168 ? 163.119 196.273 159.852 1.00 32.69 1168 GLU D O 1
ATOM 13272 N N . ARG D 4 1169 ? 164.099 198.294 159.684 1.00 32.40 1169 ARG D N 1
ATOM 13273 C CA . ARG D 4 1169 ? 163.197 198.878 160.672 1.00 32.40 1169 ARG D CA 1
ATOM 13274 C C . ARG D 4 1169 ? 161.758 198.856 160.176 1.00 32.40 1169 ARG D C 1
ATOM 13275 O O . ARG D 4 1169 ? 160.837 198.515 160.929 1.00 32.40 1169 ARG D O 1
ATOM 13283 N N . LYS D 4 1170 ? 161.547 199.205 158.903 1.00 31.04 1170 LYS D N 1
ATOM 13284 C CA . LYS D 4 1170 ? 160.202 199.168 158.342 1.00 31.04 1170 LYS D CA 1
ATOM 13285 C C . LYS D 4 1170 ? 159.646 197.748 158.332 1.00 31.04 1170 LYS D C 1
ATOM 13286 O O . LYS D 4 1170 ? 158.470 197.533 158.648 1.00 31.04 1170 LYS D O 1
ATOM 13292 N N . SER D 4 1171 ? 160.477 196.766 157.973 1.00 30.76 1171 SER D N 1
ATOM 13293 C CA . SER D 4 1171 ? 160.019 195.381 157.938 1.00 30.76 1171 SER D CA 1
ATOM 13294 C C . SER D 4 1171 ? 159.649 194.884 159.330 1.00 30.76 1171 SER D C 1
ATOM 13295 O O . SER D 4 1171 ? 158.642 194.188 159.500 1.00 30.76 1171 SER D O 1
ATOM 13298 N N . VAL D 4 1172 ? 160.456 195.227 160.337 1.00 30.30 1172 VAL D N 1
ATOM 13299 C CA . VAL D 4 1172 ? 160.141 194.835 161.708 1.00 30.30 1172 VAL D CA 1
ATOM 13300 C C . VAL D 4 1172 ? 158.843 195.490 162.163 1.00 30.30 1172 VAL D C 1
ATOM 13301 O O . VAL D 4 1172 ? 157.996 194.848 162.796 1.00 30.30 1172 VAL D O 1
ATOM 13305 N N . ARG D 4 1173 ? 158.662 196.775 161.847 1.00 32.95 1173 ARG D N 1
ATOM 13306 C CA . ARG D 4 1173 ? 157.426 197.454 162.218 1.00 32.95 1173 ARG D CA 1
ATOM 13307 C C . ARG D 4 1173 ? 156.212 196.895 161.485 1.00 32.95 1173 ARG D C 1
ATOM 13308 O O . ARG D 4 1173 ? 155.098 196.975 162.013 1.00 32.95 1173 ARG D O 1
ATOM 13316 N N . ASN D 4 1174 ? 156.401 196.334 160.288 1.00 31.13 1174 ASN D N 1
ATOM 13317 C CA . ASN D 4 1174 ? 155.273 195.769 159.550 1.00 31.13 1174 ASN D CA 1
ATOM 13318 C C . ASN D 4 1174 ? 154.645 194.602 160.302 1.00 31.13 1174 ASN D C 1
ATOM 13319 O O . ASN D 4 1174 ? 153.416 194.486 160.367 1.00 31.13 1174 ASN D O 1
ATOM 13324 N N . THR D 4 1175 ? 155.470 193.724 160.870 1.00 30.48 1175 THR D N 1
ATOM 13325 C CA . THR D 4 1175 ? 154.992 192.580 161.645 1.00 30.48 1175 THR D CA 1
ATOM 13326 C C . THR D 4 1175 ? 155.781 192.507 162.953 1.00 30.48 1175 THR D C 1
ATOM 13327 O O . THR D 4 1175 ? 156.986 192.238 162.962 1.00 30.48 1175 THR D O 1
ATOM 13331 N N . GLY D 4 1176 ? 155.100 192.778 164.062 1.00 28.40 1176 GLY D N 1
ATOM 13332 C CA . GLY D 4 1176 ? 155.735 192.750 165.364 1.00 28.40 1176 GLY D CA 1
ATOM 13333 C C . GLY D 4 1176 ? 155.265 191.595 166.219 1.00 28.40 1176 GLY D C 1
ATOM 13334 O O . GLY D 4 1176 ? 155.513 190.431 165.893 1.00 28.40 1176 GLY D O 1
ATOM 13335 N N . VAL D 4 1177 ? 154.589 191.904 167.321 1.00 27.65 1177 VAL D N 1
ATOM 13336 C CA . VAL D 4 1177 ? 154.031 190.900 168.219 1.00 27.65 1177 VAL D CA 1
ATOM 13337 C C . VAL D 4 1177 ? 152.515 190.977 168.116 1.00 27.65 1177 VAL D C 1
ATOM 13338 O O . VAL D 4 1177 ? 151.915 192.013 168.432 1.00 27.65 1177 VAL D O 1
ATOM 13342 N N . ASN D 4 1178 ? 151.896 189.886 167.674 1.00 29.71 1178 ASN D N 1
ATOM 13343 C CA . ASN D 4 1178 ? 150.450 189.842 167.518 1.00 29.71 1178 ASN D CA 1
ATOM 13344 C C . ASN D 4 1178 ? 150.012 188.387 167.480 1.00 29.71 1178 ASN D C 1
ATOM 13345 O O . ASN D 4 1178 ? 150.817 187.483 167.244 1.00 29.71 1178 ASN D O 1
ATOM 13350 N N . SER D 4 1179 ? 148.721 188.173 167.714 1.00 26.99 1179 SER D N 1
ATOM 13351 C CA . SER D 4 1179 ? 148.121 186.848 167.695 1.00 26.99 1179 SER D CA 1
ATOM 13352 C C . SER D 4 1179 ? 147.280 186.696 166.436 1.00 26.99 1179 SER D C 1
ATOM 13353 O O . SER D 4 1179 ? 146.415 187.533 166.159 1.00 26.99 1179 SER D O 1
ATOM 13356 N N . THR D 4 1180 ? 147.536 185.633 165.680 1.00 22.92 1180 THR D N 1
ATOM 13357 C CA . THR D 4 1180 ? 146.834 185.363 164.434 1.00 22.92 1180 THR D CA 1
ATOM 13358 C C . THR D 4 1180 ? 145.868 184.204 164.637 1.00 22.92 1180 THR D C 1
ATOM 13359 O O . THR D 4 1180 ? 146.266 183.134 165.106 1.00 22.92 1180 THR D O 1
ATOM 13363 N N . LEU D 4 1181 ? 144.605 184.422 164.282 1.00 20.66 1181 LEU D N 1
ATOM 13364 C CA . LEU D 4 1181 ? 143.567 183.406 164.389 1.00 20.66 1181 LEU D CA 1
ATOM 13365 C C . LEU D 4 1181 ? 143.129 182.992 162.993 1.00 20.66 1181 LEU D C 1
ATOM 13366 O O . LEU D 4 1181 ? 142.869 183.847 162.139 1.00 20.66 1181 LEU D O 1
ATOM 13371 N N . SER D 4 1182 ? 143.059 181.678 162.761 1.00 18.75 1182 SER D N 1
ATOM 13372 C CA . SER D 4 1182 ? 142.667 181.177 161.448 1.00 18.75 1182 SER D CA 1
ATOM 13373 C C . SER D 4 1182 ? 141.235 181.572 161.108 1.00 18.75 1182 SER D C 1
ATOM 13374 O O . SER D 4 1182 ? 140.932 181.899 159.955 1.00 18.75 1182 SER D O 1
ATOM 13377 N N . SER D 4 1183 ? 140.339 181.536 162.097 1.00 19.42 1183 SER D N 1
ATOM 13378 C CA . SER D 4 1183 ? 138.942 181.880 161.846 1.00 19.42 1183 SER D CA 1
ATOM 13379 C C . SER D 4 1183 ? 138.796 183.333 161.410 1.00 19.42 1183 SER D C 1
ATOM 13380 O O . SER D 4 1183 ? 138.002 183.643 160.514 1.00 19.42 1183 SER D O 1
ATOM 13382 N N . ASN D 4 1184 ? 139.547 184.236 162.034 1.00 24.03 1184 ASN D N 1
ATOM 13383 C CA . ASN D 4 1184 ? 139.485 185.654 161.696 1.00 24.03 1184 ASN D CA 1
ATOM 13384 C C . ASN D 4 1184 ? 139.994 185.911 160.281 1.00 24.03 1184 ASN D C 1
ATOM 13385 O O . ASN D 4 1184 ? 141.200 185.895 160.032 1.00 24.03 1184 ASN D O 1
ATOM 13390 N N . GLY D 4 1203 ? 163.120 192.391 148.385 1.00 45.33 1203 GLY D N 1
ATOM 13391 C CA . GLY D 4 1203 ? 164.329 191.612 148.189 1.00 45.33 1203 GLY D CA 1
ATOM 13392 C C . GLY D 4 1203 ? 165.449 192.404 147.544 1.00 45.33 1203 GLY D C 1
ATOM 13393 O O . GLY D 4 1203 ? 166.487 191.849 147.183 1.00 45.33 1203 GLY D O 1
ATOM 13394 N N . VAL D 4 1204 ? 165.231 193.712 147.395 1.00 44.36 1204 VAL D N 1
ATOM 13395 C CA . VAL D 4 1204 ? 166.248 194.574 146.801 1.00 44.36 1204 VAL D CA 1
ATOM 13396 C C . VAL D 4 1204 ? 167.484 194.636 147.689 1.00 44.36 1204 VAL D C 1
ATOM 13397 O O . VAL D 4 1204 ? 168.620 194.583 147.200 1.00 44.36 1204 VAL D O 1
ATOM 13401 N N . CYS D 4 1205 ? 167.285 194.753 149.004 1.00 44.13 1205 CYS D N 1
ATOM 13402 C CA . CYS D 4 1205 ? 168.417 194.849 149.920 1.00 44.13 1205 CYS D CA 1
ATOM 13403 C C . CYS D 4 1205 ? 169.273 193.589 149.881 1.00 44.13 1205 CYS D C 1
ATOM 13404 O O . CYS D 4 1205 ? 170.507 193.669 149.889 1.00 44.13 1205 CYS D O 1
ATOM 13407 N N . SER D 4 1206 ? 168.636 192.417 149.843 1.00 42.15 1206 SER D N 1
ATOM 13408 C CA . SER D 4 1206 ? 169.391 191.169 149.773 1.00 42.15 1206 SER D CA 1
ATOM 13409 C C . SER D 4 1206 ? 170.194 191.084 148.483 1.00 42.15 1206 SER D C 1
ATOM 13410 O O . SER D 4 1206 ? 171.353 190.648 148.490 1.00 42.15 1206 SER D O 1
ATOM 13413 N N . ALA D 4 1207 ? 169.595 191.493 147.362 1.00 41.08 1207 ALA D N 1
ATOM 13414 C CA . ALA D 4 1207 ? 170.307 191.465 146.088 1.00 41.08 1207 ALA D CA 1
ATOM 13415 C C . ALA D 4 1207 ? 171.498 192.416 146.100 1.00 41.08 1207 ALA D C 1
ATOM 13416 O O . ALA D 4 1207 ? 172.582 192.071 145.615 1.00 41.08 1207 ALA D O 1
ATOM 13418 N N . LEU D 4 1208 ? 171.315 193.619 146.649 1.00 41.88 1208 LEU D N 1
ATOM 13419 C CA . LEU D 4 1208 ? 172.427 194.562 146.747 1.00 41.88 1208 LEU D CA 1
ATOM 13420 C C . LEU D 4 1208 ? 173.533 194.024 147.644 1.00 41.88 1208 LEU D C 1
ATOM 13421 O O . LEU D 4 1208 ? 174.722 194.182 147.339 1.00 41.88 1208 LEU D O 1
ATOM 13426 N N . ALA D 4 1209 ? 173.164 193.395 148.762 1.00 42.04 1209 ALA D N 1
ATOM 13427 C CA . ALA D 4 1209 ? 174.169 192.839 149.662 1.00 42.04 1209 ALA D CA 1
ATOM 13428 C C . ALA D 4 1209 ? 174.943 191.706 149.000 1.00 42.04 1209 ALA D C 1
ATOM 13429 O O . ALA D 4 1209 ? 176.166 191.614 149.149 1.00 42.04 1209 ALA D O 1
ATOM 13431 N N . THR D 4 1210 ? 174.248 190.833 148.266 1.00 41.99 1210 THR D N 1
ATOM 13432 C CA . THR D 4 1210 ? 174.923 189.704 147.633 1.00 41.99 1210 THR D CA 1
ATOM 13433 C C . THR D 4 1210 ? 175.801 190.155 146.472 1.00 41.99 1210 THR D C 1
ATOM 13434 O O . THR D 4 1210 ? 176.899 189.623 146.275 1.00 41.99 1210 THR D O 1
ATOM 13438 N N . ARG D 4 1211 ? 175.331 191.128 145.685 1.00 44.38 1211 ARG D N 1
ATOM 13439 C CA . ARG D 4 1211 ? 176.096 191.575 144.525 1.00 44.38 1211 ARG D CA 1
ATOM 13440 C C . ARG D 4 1211 ? 177.411 192.225 144.937 1.00 44.38 1211 ARG D C 1
ATOM 13441 O O . ARG D 4 1211 ? 178.455 191.976 144.320 1.00 44.38 1211 ARG D O 1
ATOM 13449 N N . PHE D 4 1212 ? 177.384 193.059 145.975 1.00 43.81 1212 PHE D N 1
ATOM 13450 C CA . PHE D 4 1212 ? 178.545 193.834 146.389 1.00 43.81 1212 PHE D CA 1
ATOM 13451 C C . PHE D 4 1212 ? 179.220 193.266 147.632 1.00 43.81 1212 PHE D C 1
ATOM 13452 O O . PHE D 4 1212 ? 179.985 193.978 148.291 1.00 43.81 1212 PHE D O 1
ATOM 13460 N N . LEU D 4 1213 ? 178.951 192.002 147.969 1.00 42.11 1213 LEU D N 1
ATOM 13461 C CA . LEU D 4 1213 ? 179.562 191.411 149.156 1.00 42.11 1213 LEU D CA 1
ATOM 13462 C C . LEU D 4 1213 ? 181.078 191.335 149.023 1.00 42.11 1213 LEU D C 1
ATOM 13463 O O . LEU D 4 1213 ? 181.806 191.629 149.978 1.00 42.11 1213 LEU D O 1
ATOM 13468 N N . ASP D 4 1214 ? 181.571 190.938 147.847 1.00 43.21 1214 ASP D N 1
ATOM 13469 C CA . ASP D 4 1214 ? 183.012 190.811 147.655 1.00 43.21 1214 ASP D CA 1
ATOM 13470 C C . ASP D 4 1214 ? 183.710 192.157 147.801 1.00 43.21 1214 ASP D C 1
ATOM 13471 O O . ASP D 4 1214 ? 184.788 192.243 148.402 1.00 43.21 1214 ASP D O 1
ATOM 13476 N N . ASN D 4 1215 ? 183.113 193.218 147.256 1.00 44.92 1215 ASN D N 1
ATOM 13477 C CA . ASN D 4 1215 ? 183.701 194.547 147.387 1.00 44.92 1215 ASN D CA 1
ATOM 13478 C C . ASN D 4 1215 ? 183.744 194.991 148.844 1.00 44.92 1215 ASN D C 1
ATOM 13479 O O . ASN D 4 1215 ? 184.737 195.575 149.294 1.00 44.92 1215 ASN D O 1
ATOM 13484 N N . ILE D 4 1216 ? 182.674 194.722 149.596 1.00 39.95 1216 ILE D N 1
ATOM 13485 C CA . ILE D 4 1216 ? 182.646 195.080 151.011 1.00 39.95 1216 ILE D CA 1
ATOM 13486 C C . ILE D 4 1216 ? 183.720 194.318 151.775 1.00 39.95 1216 ILE D C 1
ATOM 13487 O O . ILE D 4 1216 ? 184.430 194.886 152.615 1.00 39.95 1216 ILE D O 1
ATOM 13492 N N . LEU D 4 1217 ? 183.862 193.021 151.495 1.00 40.52 1217 LEU D N 1
ATOM 13493 C CA . LEU D 4 1217 ? 184.888 192.229 152.167 1.00 40.52 1217 LEU D CA 1
ATOM 13494 C C . LEU D 4 1217 ? 186.286 192.731 151.828 1.00 40.52 1217 LEU D C 1
ATOM 13495 O O . LEU D 4 1217 ? 187.162 192.785 152.698 1.00 40.52 1217 LEU D O 1
ATOM 13500 N N . GLN D 4 1218 ? 186.513 193.096 150.565 1.00 45.44 1218 GLN D N 1
ATOM 13501 C CA . GLN D 4 1218 ? 187.816 193.623 150.169 1.00 45.44 1218 GLN D CA 1
ATOM 13502 C C . GLN D 4 1218 ? 188.110 194.949 150.860 1.00 45.44 1218 GLN D C 1
ATOM 13503 O O . GLN D 4 1218 ? 189.242 195.188 151.299 1.00 45.44 1218 GLN D O 1
ATOM 13509 N N . LEU D 4 1219 ? 187.108 195.824 150.964 1.00 45.20 1219 LEU D N 1
ATOM 13510 C CA . LEU D 4 1219 ? 187.306 197.111 151.623 1.00 45.20 1219 LEU D CA 1
ATOM 13511 C C . LEU D 4 1219 ? 187.411 196.979 153.137 1.00 45.20 1219 LEU D C 1
ATOM 13512 O O . LEU D 4 1219 ? 187.920 197.895 153.791 1.00 45.20 1219 LEU D O 1
ATOM 13517 N N . CYS D 4 1220 ? 186.933 195.871 153.707 1.00 45.42 1220 CYS D N 1
ATOM 13518 C CA . CYS D 4 1220 ? 187.023 195.684 155.152 1.00 45.42 1220 CYS D CA 1
ATOM 13519 C C . CYS D 4 1220 ? 188.466 195.583 155.626 1.00 45.42 1220 CYS D C 1
ATOM 13520 O O . CYS D 4 1220 ? 188.748 195.829 156.804 1.00 45.42 1220 CYS D O 1
ATOM 13523 N N . LEU D 4 1221 ? 189.392 195.224 154.736 1.00 47.22 1221 LEU D N 1
ATOM 13524 C CA . LEU D 4 1221 ? 190.778 194.969 155.106 1.00 47.22 1221 LEU D CA 1
ATOM 13525 C C . LEU D 4 1221 ? 191.695 196.144 154.783 1.00 47.22 1221 LEU D C 1
ATOM 13526 O O . LEU D 4 1221 ? 192.905 195.959 154.616 1.00 47.22 1221 LEU D O 1
ATOM 13531 N N . LEU D 4 1222 ? 191.146 197.350 154.692 1.00 50.61 1222 LEU D N 1
ATOM 13532 C CA . LEU D 4 1222 ? 191.955 198.521 154.395 1.00 50.61 1222 LEU D CA 1
ATOM 13533 C C . LEU D 4 1222 ? 192.749 198.954 155.625 1.00 50.61 1222 LEU D C 1
ATOM 13534 O O . LEU D 4 1222 ? 192.409 198.632 156.766 1.00 50.61 1222 LEU D O 1
ATOM 13539 N N . ARG D 4 1223 ? 193.826 199.698 155.374 1.00 61.90 1223 ARG D N 1
ATOM 13540 C CA . ARG D 4 1223 ? 194.689 200.192 156.439 1.00 61.90 1223 ARG D CA 1
ATOM 13541 C C . ARG D 4 1223 ? 194.217 201.514 157.029 1.00 61.90 1223 ARG D C 1
ATOM 13542 O O . ARG D 4 1223 ? 194.804 201.977 158.012 1.00 61.90 1223 ARG D O 1
ATOM 13550 N N . ASP D 4 1224 ? 193.182 202.128 156.461 1.00 62.47 1224 ASP D N 1
ATOM 13551 C CA . ASP D 4 1224 ? 192.645 203.379 156.977 1.00 62.47 1224 ASP D CA 1
ATOM 13552 C C . ASP D 4 1224 ? 191.552 203.080 157.993 1.00 62.47 1224 ASP D C 1
ATOM 13553 O O . ASP D 4 1224 ? 190.666 202.259 157.737 1.00 62.47 1224 ASP D O 1
ATOM 13558 N N . LEU D 4 1225 ? 191.618 203.750 159.147 1.00 64.07 1225 LEU D N 1
ATOM 13559 C CA . LEU D 4 1225 ? 190.695 203.446 160.235 1.00 64.07 1225 LEU D CA 1
ATOM 13560 C C . LEU D 4 1225 ? 189.253 203.765 159.858 1.00 64.07 1225 LEU D C 1
ATOM 13561 O O . LEU D 4 1225 ? 188.344 202.977 160.141 1.00 64.07 1225 LEU D O 1
ATOM 13566 N N . LYS D 4 1226 ? 189.019 204.912 159.218 1.00 62.48 1226 LYS D N 1
ATOM 13567 C CA . LYS D 4 1226 ? 187.651 205.323 158.915 1.00 62.48 1226 LYS D CA 1
ATOM 13568 C C . LYS D 4 1226 ? 186.999 204.384 157.906 1.00 62.48 1226 LYS D C 1
ATOM 13569 O O . LYS D 4 1226 ? 185.874 203.910 158.118 1.00 62.48 1226 LYS D O 1
ATOM 13575 N N . ASN D 4 1227 ? 187.692 204.105 156.799 1.00 55.33 1227 ASN D N 1
ATOM 13576 C CA . ASN D 4 1227 ? 187.139 203.216 155.783 1.00 55.33 1227 ASN D CA 1
ATOM 13577 C C . ASN D 4 1227 ? 186.945 201.808 156.331 1.00 55.33 1227 ASN D C 1
ATOM 13578 O O . ASN D 4 1227 ? 185.924 201.161 156.059 1.00 55.33 1227 ASN D O 1
ATOM 13583 N N . SER D 4 1228 ? 187.916 201.318 157.104 1.00 52.71 1228 SER D N 1
ATOM 13584 C CA . SER D 4 1228 ? 187.791 199.990 157.694 1.00 52.71 1228 SER D CA 1
ATOM 13585 C C . SER D 4 1228 ? 186.597 199.919 158.635 1.00 52.71 1228 SER D C 1
ATOM 13586 O O . SER D 4 1228 ? 185.844 198.942 158.614 1.00 52.71 1228 SER D O 1
ATOM 13589 N N . LEU D 4 1229 ? 186.404 200.948 159.464 1.00 50.45 1229 LEU D N 1
ATOM 13590 C CA . LEU D 4 1229 ? 185.270 200.952 160.382 1.00 50.45 1229 LEU D CA 1
ATOM 13591 C C . LEU D 4 1229 ? 183.945 201.005 159.632 1.00 50.45 1229 LEU D C 1
ATOM 13592 O O . LEU D 4 1229 ? 182.987 200.321 160.010 1.00 50.45 1229 LEU D O 1
ATOM 13597 N N . VAL D 4 1230 ? 183.867 201.806 158.568 1.00 50.43 1230 VAL D N 1
ATOM 13598 C CA . VAL D 4 1230 ? 182.629 201.882 157.792 1.00 50.43 1230 VAL D CA 1
ATOM 13599 C C . VAL D 4 1230 ? 182.312 200.528 157.165 1.00 50.43 1230 VAL D C 1
ATOM 13600 O O . VAL D 4 1230 ? 181.175 200.033 157.237 1.00 50.43 1230 VAL D O 1
ATOM 13604 N N . ALA D 4 1231 ? 183.319 199.902 156.551 1.00 45.99 1231 ALA D N 1
ATOM 13605 C CA . ALA D 4 1231 ? 183.105 198.604 155.919 1.00 45.99 1231 ALA D CA 1
ATOM 13606 C C . ALA D 4 1231 ? 182.742 197.541 156.948 1.00 45.99 1231 ALA D C 1
ATOM 13607 O O . ALA D 4 1231 ? 181.887 196.686 156.690 1.00 45.99 1231 ALA D O 1
ATOM 13609 N N . ILE D 4 1232 ? 183.376 197.581 158.121 1.00 44.05 1232 ILE D N 1
ATOM 13610 C CA . ILE D 4 1232 ? 183.079 196.606 159.165 1.00 44.05 1232 ILE D CA 1
ATOM 13611 C C . ILE D 4 1232 ? 181.661 196.795 159.686 1.00 44.05 1232 ILE D C 1
ATOM 13612 O O . ILE D 4 1232 ? 180.953 195.819 159.955 1.00 44.05 1232 ILE D O 1
ATOM 13617 N N . ARG D 4 1233 ? 181.221 198.046 159.840 1.00 45.14 1233 ARG D N 1
ATOM 13618 C CA . ARG D 4 1233 ? 179.852 198.297 160.274 1.00 45.14 1233 ARG D CA 1
ATOM 13619 C C . ARG D 4 1233 ? 178.852 197.761 159.257 1.00 45.14 1233 ARG D C 1
ATOM 13620 O O . ARG D 4 1233 ? 177.862 197.113 159.621 1.00 45.14 1233 ARG D O 1
ATOM 13628 N N . LEU D 4 1234 ? 179.104 198.012 157.969 1.00 39.42 1234 LEU D N 1
ATOM 13629 C CA . LEU D 4 1234 ? 178.205 197.497 156.939 1.00 39.42 1234 LEU D CA 1
ATOM 13630 C C . LEU D 4 1234 ? 178.184 195.972 156.934 1.00 39.42 1234 LEU D C 1
ATOM 13631 O O . LEU D 4 1234 ? 177.114 195.357 156.826 1.00 39.42 1234 LEU D O 1
ATOM 13636 N N . LEU D 4 1235 ? 179.356 195.344 157.056 1.00 38.84 1235 LEU D N 1
ATOM 13637 C CA . LEU D 4 1235 ? 179.427 193.887 157.066 1.00 38.84 1235 LEU D CA 1
ATOM 13638 C C . LEU D 4 1235 ? 178.705 193.305 158.273 1.00 38.84 1235 LEU D C 1
ATOM 13639 O O . LEU D 4 1235 ? 177.994 192.301 158.155 1.00 38.84 1235 LEU D O 1
ATOM 13644 N N . LYS D 4 1236 ? 178.884 193.917 159.446 1.00 37.61 1236 LYS D N 1
ATOM 13645 C CA . LYS D 4 1236 ? 178.201 193.447 160.644 1.00 37.61 1236 LYS D CA 1
ATOM 13646 C C . LYS D 4 1236 ? 176.693 193.576 160.502 1.00 37.61 1236 LYS D C 1
ATOM 13647 O O . LYS D 4 1236 ? 175.947 192.673 160.896 1.00 37.61 1236 LYS D O 1
ATOM 13653 N N . LEU D 4 1237 ? 176.224 194.691 159.938 1.00 34.22 1237 LEU D N 1
ATOM 13654 C CA . LEU D 4 1237 ? 174.788 194.860 159.738 1.00 34.22 1237 LEU D CA 1
ATOM 13655 C C . LEU D 4 1237 ? 174.241 193.814 158.772 1.00 34.22 1237 LEU D C 1
ATOM 13656 O O . LEU D 4 1237 ? 173.178 193.227 159.015 1.00 34.22 1237 LEU D O 1
ATOM 13661 N N . ILE D 4 1238 ? 174.963 193.559 157.677 1.00 34.74 1238 ILE D N 1
ATOM 13662 C CA . ILE D 4 1238 ? 174.519 192.559 156.707 1.00 34.74 1238 ILE D CA 1
ATOM 13663 C C . ILE D 4 1238 ? 174.474 191.177 157.345 1.00 34.74 1238 ILE D C 1
ATOM 13664 O O . ILE D 4 1238 ? 173.514 190.420 157.157 1.00 34.74 1238 ILE D O 1
ATOM 13669 N N . LEU D 4 1239 ? 175.510 190.825 158.110 1.00 32.78 1239 LEU D N 1
ATOM 13670 C CA . LEU D 4 1239 ? 175.548 189.519 158.758 1.00 32.78 1239 LEU D CA 1
ATOM 13671 C C . LEU D 4 1239 ? 174.433 189.375 159.784 1.00 32.78 1239 LEU D C 1
ATOM 13672 O O . LEU D 4 1239 ? 173.823 188.306 159.903 1.00 32.78 1239 LEU D O 1
ATOM 13677 N N . LYS D 4 1240 ? 174.157 190.439 160.543 1.00 32.81 1240 LYS D N 1
ATOM 13678 C CA . LYS D 4 1240 ? 173.070 190.391 161.513 1.00 32.81 1240 LYS D CA 1
ATOM 13679 C C . LYS D 4 1240 ? 171.726 190.204 160.822 1.00 32.81 1240 LYS D C 1
ATOM 13680 O O . LYS D 4 1240 ? 170.880 189.434 161.294 1.00 32.81 1240 LYS D O 1
ATOM 13686 N N . PHE D 4 1241 ? 171.508 190.898 159.704 1.00 31.43 1241 PHE D N 1
ATOM 13687 C CA . PHE D 4 1241 ? 170.252 190.735 158.980 1.00 31.43 1241 PHE D CA 1
ATOM 13688 C C . PHE D 4 1241 ? 170.166 189.358 158.331 1.00 31.43 1241 PHE D C 1
ATOM 13689 O O . PHE D 4 1241 ? 169.108 188.717 158.348 1.00 31.43 1241 PHE D O 1
ATOM 13697 N N . GLY D 4 1242 ? 171.268 188.886 157.753 1.00 30.00 1242 GLY D N 1
ATOM 13698 C CA . GLY D 4 1242 ? 171.301 187.562 157.164 1.00 30.00 1242 GLY D CA 1
ATOM 13699 C C . GLY D 4 1242 ? 171.018 187.547 155.676 1.00 30.00 1242 GLY D C 1
ATOM 13700 O O . GLY D 4 1242 ? 170.512 186.554 155.145 1.00 30.00 1242 GLY D O 1
ATOM 13701 N N . TYR D 4 1243 ? 171.334 188.650 154.993 1.00 34.90 1243 TYR D N 1
ATOM 13702 C CA . TYR D 4 1243 ? 171.070 188.740 153.561 1.00 34.90 1243 TYR D CA 1
ATOM 13703 C C . TYR D 4 1243 ? 171.890 187.729 152.770 1.00 34.90 1243 TYR D C 1
ATOM 13704 O O . TYR D 4 1243 ? 171.369 187.070 151.862 1.00 34.90 1243 TYR D O 1
ATOM 13713 N N . THR D 4 1244 ? 173.170 187.589 153.097 1.00 34.98 1244 THR D N 1
ATOM 13714 C CA . THR D 4 1244 ? 174.088 186.766 152.325 1.00 34.98 1244 THR D CA 1
ATOM 13715 C C . THR D 4 1244 ? 174.611 185.606 153.164 1.00 34.98 1244 THR D C 1
ATOM 13716 O O . THR D 4 1244 ? 174.307 185.470 154.351 1.00 34.98 1244 THR D O 1
ATOM 13720 N N . ASN D 4 1245 ? 175.412 184.766 152.518 1.00 36.94 1245 ASN D N 1
ATOM 13721 C CA . ASN D 4 1245 ? 175.988 183.600 153.177 1.00 36.94 1245 ASN D CA 1
ATOM 13722 C C . ASN D 4 1245 ? 177.134 184.024 154.088 1.00 36.94 1245 ASN D C 1
ATOM 13723 O O . ASN D 4 1245 ? 178.078 184.669 153.617 1.00 36.94 1245 ASN D O 1
ATOM 13728 N N . PRO D 4 1246 ? 177.094 183.693 155.380 1.00 35.81 1246 PRO D N 1
ATOM 13729 C CA . PRO D 4 1246 ? 178.239 184.000 156.250 1.00 35.81 1246 PRO D CA 1
ATOM 13730 C C . PRO D 4 1246 ? 179.512 183.281 155.852 1.00 35.81 1246 PRO D C 1
ATOM 13731 O O . PRO D 4 1246 ? 180.600 183.751 156.205 1.00 35.81 1246 PRO D O 1
ATOM 13735 N N . SER D 4 1247 ? 179.416 182.165 155.124 1.00 37.84 1247 SER D N 1
ATOM 13736 C CA . SER D 4 1247 ? 180.608 181.405 154.763 1.00 37.84 1247 SER D CA 1
ATOM 13737 C C . SER D 4 1247 ? 181.564 182.236 153.918 1.00 37.84 1247 SER D C 1
ATOM 13738 O O . SER D 4 1247 ? 182.787 182.104 154.039 1.00 37.84 1247 SER D O 1
ATOM 13741 N N . HIS D 4 1248 ? 181.025 183.097 153.053 1.00 38.57 1248 HIS D N 1
ATOM 13742 C CA . HIS D 4 1248 ? 181.871 183.970 152.249 1.00 38.57 1248 HIS D CA 1
ATOM 13743 C C . HIS D 4 1248 ? 182.575 185.025 153.089 1.00 38.57 1248 HIS D C 1
ATOM 13744 O O . HIS D 4 1248 ? 183.609 185.550 152.663 1.00 38.57 1248 HIS D O 1
ATOM 13751 N N . SER D 4 1249 ? 182.047 185.341 154.274 1.00 35.86 1249 SER D N 1
ATOM 13752 C CA . SER D 4 1249 ? 182.592 186.398 155.111 1.00 35.86 1249 SER D CA 1
ATOM 13753 C C . SER D 4 1249 ? 183.243 185.908 156.395 1.00 35.86 1249 SER D C 1
ATOM 13754 O O . SER D 4 1249 ? 183.832 186.723 157.111 1.00 35.86 1249 SER D O 1
ATOM 13757 N N . ILE D 4 1250 ? 183.143 184.613 156.714 1.00 36.38 1250 ILE D N 1
ATOM 13758 C CA . ILE D 4 1250 ? 183.809 184.097 157.911 1.00 36.38 1250 ILE D CA 1
ATOM 13759 C C . ILE D 4 1250 ? 185.313 184.342 157.885 1.00 36.38 1250 ILE D C 1
ATOM 13760 O O . ILE D 4 1250 ? 185.855 184.823 158.893 1.00 36.38 1250 ILE D O 1
ATOM 13765 N N . PRO D 4 1251 ? 186.047 184.038 156.802 1.00 39.09 1251 PRO D N 1
ATOM 13766 C CA . PRO D 4 1251 ? 187.485 184.356 156.811 1.00 39.09 1251 PRO D CA 1
ATOM 13767 C C . PRO D 4 1251 ? 187.778 185.831 157.012 1.00 39.09 1251 PRO D C 1
ATOM 13768 O O . PRO D 4 1251 ? 188.685 186.180 157.780 1.00 39.09 1251 PRO D O 1
ATOM 13772 N N . THR D 4 1252 ? 187.003 186.709 156.368 1.00 36.82 1252 THR D N 1
ATOM 13773 C CA . THR D 4 1252 ? 187.252 188.144 156.473 1.00 36.82 1252 THR D CA 1
ATOM 13774 C C . THR D 4 1252 ? 187.232 188.601 157.924 1.00 36.82 1252 THR D C 1
ATOM 13775 O O . THR D 4 1252 ? 188.160 189.280 158.382 1.00 36.82 1252 THR D O 1
ATOM 13779 N N . VAL D 4 1253 ? 186.199 188.206 158.673 1.00 36.41 1253 VAL D N 1
ATOM 13780 C CA . VAL D 4 1253 ? 186.134 188.541 160.091 1.00 36.41 1253 VAL D CA 1
ATOM 13781 C C . VAL D 4 1253 ? 187.369 188.023 160.813 1.00 36.41 1253 VAL D C 1
ATOM 13782 O O . VAL D 4 1253 ? 187.981 188.735 161.620 1.00 36.41 1253 VAL D O 1
ATOM 13786 N N . ILE D 4 1254 ? 187.774 186.786 160.513 1.00 36.13 1254 ILE D N 1
ATOM 13787 C CA . ILE D 4 1254 ? 188.972 186.240 161.140 1.00 36.13 1254 ILE D CA 1
ATOM 13788 C C . ILE D 4 1254 ? 190.192 187.059 160.745 1.00 36.13 1254 ILE D C 1
ATOM 13789 O O . ILE D 4 1254 ? 191.090 187.284 161.567 1.00 36.13 1254 ILE D O 1
ATOM 13794 N N . ALA D 4 1255 ? 190.242 187.535 159.497 1.00 40.23 1255 ALA D N 1
ATOM 13795 C CA . ALA D 4 1255 ? 191.335 188.410 159.093 1.00 40.23 1255 ALA D CA 1
ATOM 13796 C C . ALA D 4 1255 ? 191.355 189.688 159.920 1.00 40.23 1255 ALA D C 1
ATOM 13797 O O . ALA D 4 1255 ? 192.432 190.226 160.203 1.00 40.23 1255 ALA D O 1
ATOM 13799 N N . LEU D 4 1256 ? 190.181 190.173 160.333 1.00 41.31 1256 LEU D N 1
ATOM 13800 C CA . LEU D 4 1256 ? 190.127 191.367 161.168 1.00 41.31 1256 LEU D CA 1
ATOM 13801 C C . LEU D 4 1256 ? 190.772 191.126 162.526 1.00 41.31 1256 LEU D C 1
ATOM 13802 O O . LEU D 4 1256 ? 191.134 192.083 163.219 1.00 41.31 1256 LEU D O 1
ATOM 13807 N N . PHE D 4 1257 ? 190.918 189.860 162.924 1.00 43.59 1257 PHE D N 1
ATOM 13808 C CA . PHE D 4 1257 ? 191.631 189.553 164.160 1.00 43.59 1257 PHE D CA 1
ATOM 13809 C C . PHE D 4 1257 ? 193.103 189.930 164.053 1.00 43.59 1257 PHE D C 1
ATOM 13810 O O . PHE D 4 1257 ? 193.747 190.237 165.061 1.00 43.59 1257 PHE D O 1
ATOM 13818 N N . ALA D 4 1258 ? 193.655 189.907 162.837 1.00 50.97 1258 ALA D N 1
ATOM 13819 C CA . ALA D 4 1258 ? 195.063 190.244 162.666 1.00 50.97 1258 ALA D CA 1
ATOM 13820 C C . ALA D 4 1258 ? 195.306 191.743 162.782 1.00 50.97 1258 ALA D C 1
ATOM 13821 O O . ALA D 4 1258 ? 196.459 192.179 162.863 1.00 50.97 1258 ALA D O 1
ATOM 13823 N N . SER D 4 1259 ? 194.240 192.542 162.785 1.00 55.63 1259 SER D N 1
ATOM 13824 C CA . SER D 4 1259 ? 194.386 193.991 162.870 1.00 55.63 1259 SER D CA 1
ATOM 13825 C C . SER D 4 1259 ? 195.008 194.392 164.202 1.00 55.63 1259 SER D C 1
ATOM 13826 O O . SER D 4 1259 ? 194.656 193.854 165.255 1.00 55.63 1259 SER D O 1
ATOM 13829 N N . THR D 4 1260 ? 195.941 195.345 164.147 1.00 63.66 1260 THR D N 1
ATOM 13830 C CA . THR D 4 1260 ? 196.616 195.795 165.360 1.00 63.66 1260 THR D CA 1
ATOM 13831 C C . THR D 4 1260 ? 195.689 196.634 166.233 1.00 63.66 1260 THR D C 1
ATOM 13832 O O . THR D 4 1260 ? 195.817 196.637 167.463 1.00 63.66 1260 THR D O 1
ATOM 13836 N N . SER D 4 1261 ? 194.752 197.352 165.615 1.00 61.56 1261 SER D N 1
ATOM 13837 C CA . SER D 4 1261 ? 193.863 198.235 166.360 1.00 61.56 1261 SER D CA 1
ATOM 13838 C C . SER D 4 1261 ? 193.016 197.445 167.351 1.00 61.56 1261 SER D C 1
ATOM 13839 O O . SER D 4 1261 ? 192.466 196.391 167.019 1.00 61.56 1261 SER D O 1
ATOM 13842 N N . GLN D 4 1262 ? 192.916 197.964 168.577 1.00 61.28 1262 GLN D N 1
ATOM 13843 C CA . GLN D 4 1262 ? 192.164 197.272 169.618 1.00 61.28 1262 GLN D CA 1
ATOM 13844 C C . GLN D 4 1262 ? 190.665 197.285 169.343 1.00 61.28 1262 GLN D C 1
ATOM 13845 O O . GLN D 4 1262 ? 189.992 196.271 169.553 1.00 61.28 1262 GLN D O 1
ATOM 13851 N N . TYR D 4 1263 ? 190.123 198.416 168.881 1.00 59.71 1263 TYR D N 1
ATOM 13852 C CA . TYR D 4 1263 ? 188.685 198.500 168.648 1.00 59.71 1263 TYR D CA 1
ATOM 13853 C C . TYR D 4 1263 ? 188.255 197.613 167.486 1.00 59.71 1263 TYR D C 1
ATOM 13854 O O . TYR D 4 1263 ? 187.208 196.953 167.553 1.00 59.71 1263 TYR D O 1
ATOM 13863 N N . ILE D 4 1264 ? 189.042 197.594 166.406 1.00 55.66 1264 ILE D N 1
ATOM 13864 C CA . ILE D 4 1264 ? 188.743 196.721 165.279 1.00 55.66 1264 ILE D CA 1
ATOM 13865 C C . ILE D 4 1264 ? 188.795 195.258 165.686 1.00 55.66 1264 ILE D C 1
ATOM 13866 O O . ILE D 4 1264 ? 187.944 194.467 165.264 1.00 55.66 1264 ILE D O 1
ATOM 13871 N N . ARG D 4 1265 ? 189.773 194.876 166.504 1.00 58.23 1265 ARG D N 1
ATOM 13872 C CA . ARG D 4 1265 ? 189.849 193.517 167.019 1.00 58.23 1265 ARG D CA 1
ATOM 13873 C C . ARG D 4 1265 ? 188.668 193.179 167.920 1.00 58.23 1265 ARG D C 1
ATOM 13874 O O . ARG D 4 1265 ? 188.130 192.071 167.841 1.00 58.23 1265 ARG D O 1
ATOM 13882 N N . HIS D 4 1266 ? 188.235 194.121 168.761 1.00 55.38 1266 HIS D N 1
ATOM 13883 C CA . HIS D 4 1266 ? 187.126 193.853 169.674 1.00 55.38 1266 HIS D CA 1
ATOM 13884 C C . HIS D 4 1266 ? 185.804 193.699 168.928 1.00 55.38 1266 HIS D C 1
ATOM 13885 O O . HIS D 4 1266 ? 185.022 192.784 169.221 1.00 55.38 1266 HIS D O 1
ATOM 13892 N N . VAL D 4 1267 ? 185.529 194.587 167.970 1.00 49.57 1267 VAL D N 1
ATOM 13893 C CA . VAL D 4 1267 ? 184.284 194.473 167.214 1.00 49.57 1267 VAL D CA 1
ATOM 13894 C C . VAL D 4 1267 ? 184.295 193.207 166.364 1.00 49.57 1267 VAL D C 1
ATOM 13895 O O . VAL D 4 1267 ? 183.265 192.538 166.204 1.00 49.57 1267 VAL D O 1
ATOM 13899 N N . ALA D 4 1268 ? 185.464 192.845 165.827 1.00 47.60 1268 ALA D N 1
ATOM 13900 C CA . ALA D 4 1268 ? 185.584 191.593 165.090 1.00 47.60 1268 ALA D CA 1
ATOM 13901 C C . ALA D 4 1268 ? 185.341 190.396 165.998 1.00 47.60 1268 ALA D C 1
ATOM 13902 O O . ALA D 4 1268 ? 184.712 189.417 165.587 1.00 47.60 1268 ALA D O 1
ATOM 13904 N N . TYR D 4 1269 ? 185.841 190.452 167.234 1.00 48.07 1269 TYR D N 1
ATOM 13905 C CA . TYR D 4 1269 ? 185.605 189.370 168.182 1.00 48.07 1269 TYR D CA 1
ATOM 13906 C C . TYR D 4 1269 ? 184.122 189.235 168.497 1.00 48.07 1269 TYR D C 1
ATOM 13907 O O . TYR D 4 1269 ? 183.594 188.122 168.561 1.00 48.07 1269 TYR D O 1
ATOM 13916 N N . GLU D 4 1270 ? 183.433 190.361 168.698 1.00 46.27 1270 GLU D N 1
ATOM 13917 C CA . GLU D 4 1270 ? 181.998 190.308 168.967 1.00 46.27 1270 GLU D CA 1
ATOM 13918 C C . GLU D 4 1270 ? 181.238 189.725 167.778 1.00 46.27 1270 GLU D C 1
ATOM 13919 O O . GLU D 4 1270 ? 180.354 188.868 167.942 1.00 46.27 1270 GLU D O 1
ATOM 13925 N N . LEU D 4 1271 ? 181.579 190.174 166.568 1.00 42.34 1271 LEU D N 1
ATOM 13926 C CA . LEU D 4 1271 ? 180.913 189.665 165.374 1.00 42.34 1271 LEU D CA 1
ATOM 13927 C C . LEU D 4 1271 ? 181.171 188.175 165.191 1.00 42.34 1271 LEU D C 1
ATOM 13928 O O . LEU D 4 1271 ? 180.258 187.417 164.842 1.00 42.34 1271 LEU D O 1
ATOM 13933 N N . LEU D 4 1272 ? 182.408 187.733 165.431 1.00 42.66 1272 LEU D N 1
ATOM 13934 C CA . LEU D 4 1272 ? 182.731 186.319 165.289 1.00 42.66 1272 LEU D CA 1
ATOM 13935 C C . LEU D 4 1272 ? 182.052 185.487 166.368 1.00 42.66 1272 LEU D C 1
ATOM 13936 O O . LEU D 4 1272 ? 181.668 184.343 166.117 1.00 42.66 1272 LEU D O 1
ATOM 13941 N N . GLU D 4 1273 ? 181.897 186.039 167.573 1.00 43.57 1273 GLU D N 1
ATOM 13942 C CA . GLU D 4 1273 ? 181.163 185.330 168.617 1.00 43.57 1273 GLU D CA 1
ATOM 13943 C C . GLU D 4 1273 ? 179.706 185.132 168.224 1.00 43.57 1273 GLU D C 1
ATOM 13944 O O . GLU D 4 1273 ? 179.147 184.042 168.400 1.00 43.57 1273 GLU D O 1
ATOM 13950 N N . ASP D 4 1274 ? 179.073 186.178 167.686 1.00 39.82 1274 ASP D N 1
ATOM 13951 C CA . ASP D 4 1274 ? 177.694 186.037 167.222 1.00 39.82 1274 ASP D CA 1
ATOM 13952 C C . ASP D 4 1274 ? 177.603 185.025 166.083 1.00 39.82 1274 ASP D C 1
ATOM 13953 O O . ASP D 4 1274 ? 176.712 184.162 166.066 1.00 39.82 1274 ASP D O 1
ATOM 13958 N N . LEU D 4 1275 ? 178.536 185.104 165.131 1.00 40.07 1275 LEU D N 1
ATOM 13959 C CA . LEU D 4 1275 ? 178.531 184.177 164.006 1.00 40.07 1275 LEU D CA 1
ATOM 13960 C C . LEU D 4 1275 ? 178.742 182.744 164.471 1.00 40.07 1275 LEU D C 1
ATOM 13961 O O . LEU D 4 1275 ? 178.147 181.814 163.920 1.00 40.07 1275 LEU D O 1
ATOM 13966 N N . PHE D 4 1276 ? 179.596 182.544 165.476 1.00 42.11 1276 PHE D N 1
ATOM 13967 C CA . PHE D 4 1276 ? 179.800 181.211 166.027 1.00 42.11 1276 PHE D CA 1
ATOM 13968 C C . PHE D 4 1276 ? 178.526 180.699 166.683 1.00 42.11 1276 PHE D C 1
ATOM 13969 O O . PHE D 4 1276 ? 178.038 179.616 166.343 1.00 42.11 1276 PHE D O 1
ATOM 13977 N N . GLU D 4 1277 ? 177.945 181.495 167.584 1.00 40.02 1277 GLU D N 1
ATOM 13978 C CA . GLU D 4 1277 ? 176.723 181.081 168.263 1.00 40.02 1277 GLU D CA 1
ATOM 13979 C C . GLU D 4 1277 ? 175.586 180.811 167.288 1.00 40.02 1277 GLU D C 1
ATOM 13980 O O . GLU D 4 1277 ? 174.659 180.067 167.627 1.00 40.02 1277 GLU D O 1
ATOM 13986 N N . LYS D 4 1278 ? 175.632 181.394 166.090 1.00 36.71 1278 LYS D N 1
ATOM 13987 C CA . LYS D 4 1278 ? 174.606 181.096 165.096 1.00 36.71 1278 LYS D CA 1
ATOM 13988 C C . LYS D 4 1278 ? 174.937 179.866 164.248 1.00 36.71 1278 LYS D C 1
ATOM 13989 O O . LYS D 4 1278 ? 174.091 178.982 164.083 1.00 36.71 1278 LYS D O 1
ATOM 13995 N N . TYR D 4 1279 ? 176.151 179.792 163.705 1.00 36.25 1279 TYR D N 1
ATOM 13996 C CA . TYR D 4 1279 ? 176.515 178.805 162.689 1.00 36.25 1279 TYR D CA 1
ATOM 13997 C C . TYR D 4 1279 ? 177.877 178.182 162.996 1.00 36.25 1279 TYR D C 1
ATOM 13998 O O . TYR D 4 1279 ? 178.783 178.190 162.161 1.00 36.25 1279 TYR D O 1
ATOM 14007 N N . GLU D 4 1280 ? 178.045 177.665 164.220 1.00 41.99 1280 GLU D N 1
ATOM 14008 C CA . GLU D 4 1280 ? 179.322 177.073 164.617 1.00 41.99 1280 GLU D CA 1
ATOM 14009 C C . GLU D 4 1280 ? 179.825 176.016 163.640 1.00 41.99 1280 GLU D C 1
ATOM 14010 O O . GLU D 4 1280 ? 181.039 175.868 163.468 1.00 41.99 1280 GLU D O 1
ATOM 14016 N N . THR D 4 1281 ? 178.924 175.272 162.994 1.00 41.44 1281 THR D N 1
ATOM 14017 C CA . THR D 4 1281 ? 179.363 174.283 162.013 1.00 41.44 1281 THR D CA 1
ATOM 14018 C C . THR D 4 1281 ? 180.120 174.944 160.867 1.00 41.44 1281 THR D C 1
ATOM 14019 O O . THR D 4 1281 ? 181.237 174.535 160.524 1.00 41.44 1281 THR D O 1
ATOM 14023 N N . LEU D 4 1282 ? 179.533 175.986 160.272 1.00 41.11 1282 LEU D N 1
ATOM 14024 C CA . LEU D 4 1282 ? 180.209 176.700 159.194 1.00 41.11 1282 LEU D CA 1
ATOM 14025 C C . LEU D 4 1282 ? 181.443 177.437 159.695 1.00 41.11 1282 LEU D C 1
ATOM 14026 O O . LEU D 4 1282 ? 182.423 177.576 158.955 1.00 41.11 1282 LEU D O 1
ATOM 14031 N N . VAL D 4 1283 ? 181.408 177.924 160.938 1.00 43.54 1283 VAL D N 1
ATOM 14032 C CA . VAL D 4 1283 ? 182.564 178.621 161.498 1.00 43.54 1283 VAL D CA 1
ATOM 14033 C C . VAL D 4 1283 ? 183.752 177.673 161.604 1.00 43.54 1283 VAL D C 1
ATOM 14034 O O . VAL D 4 1283 ? 184.884 178.021 161.247 1.00 43.54 1283 VAL D O 1
ATOM 14038 N N . PHE D 4 1284 ? 183.509 176.457 162.098 1.00 48.85 1284 PHE D N 1
ATOM 14039 C CA . PHE D 4 1284 ? 184.564 175.450 162.148 1.00 48.85 1284 PHE D CA 1
ATOM 14040 C C . PHE D 4 1284 ? 184.995 175.034 160.748 1.00 48.85 1284 PHE D C 1
ATOM 14041 O O . PHE D 4 1284 ? 186.181 174.777 160.510 1.00 48.85 1284 PHE D O 1
ATOM 14049 N N . SER D 4 1285 ? 184.047 174.956 159.812 1.00 50.06 1285 SER D N 1
ATOM 14050 C CA . SER D 4 1285 ? 184.381 174.543 158.453 1.00 50.06 1285 SER D CA 1
ATOM 14051 C C . SER D 4 1285 ? 185.301 175.540 157.759 1.00 50.06 1285 SER D C 1
ATOM 14052 O O . SER D 4 1285 ? 186.105 175.146 156.905 1.00 50.06 1285 SER D O 1
ATOM 14055 N N . SER D 4 1286 ? 185.203 176.825 158.102 1.00 48.31 1286 SER D N 1
ATOM 14056 C CA . SER D 4 1286 ? 185.957 177.876 157.431 1.00 48.31 1286 SER D CA 1
ATOM 14057 C C . SER D 4 1286 ? 187.118 178.401 158.268 1.00 48.31 1286 SER D C 1
ATOM 14058 O O . SER D 4 1286 ? 187.626 179.493 157.992 1.00 48.31 1286 SER D O 1
ATOM 14061 N N . LEU D 4 1287 ? 187.545 177.655 159.290 1.00 48.51 1287 LEU D N 1
ATOM 14062 C CA . LEU D 4 1287 ? 188.650 178.113 160.128 1.00 48.51 1287 LEU D CA 1
ATOM 14063 C C . LEU D 4 1287 ? 189.957 178.180 159.347 1.00 48.51 1287 LEU D C 1
ATOM 14064 O O . LEU D 4 1287 ? 190.759 179.100 159.549 1.00 48.51 1287 LEU D O 1
ATOM 14069 N N . SER D 4 1288 ? 190.199 177.208 158.465 1.00 52.59 1288 SER D N 1
ATOM 14070 C CA . SER D 4 1288 ? 191.455 177.174 157.718 1.00 52.59 1288 SER D CA 1
ATOM 14071 C C . SER D 4 1288 ? 191.595 178.393 156.814 1.00 52.59 1288 SER D C 1
ATOM 14072 O O . SER D 4 1288 ? 192.640 179.057 156.802 1.00 52.59 1288 SER D O 1
ATOM 14075 N N . ARG D 4 1289 ? 190.546 178.700 156.048 1.00 50.77 1289 ARG D N 1
ATOM 14076 C CA . ARG D 4 1289 ? 190.583 179.866 155.173 1.00 50.77 1289 ARG D CA 1
ATOM 14077 C C . ARG D 4 1289 ? 190.722 181.148 155.979 1.00 50.77 1289 ARG D C 1
ATOM 14078 O O . ARG D 4 1289 ? 191.434 182.074 155.572 1.00 50.77 1289 ARG D O 1
ATOM 14086 N N . GLY D 4 1290 ? 190.049 181.221 157.129 1.00 47.18 1290 GLY D N 1
ATOM 14087 C CA . GLY D 4 1290 ? 190.174 182.395 157.975 1.00 47.18 1290 GLY D CA 1
ATOM 14088 C C . GLY D 4 1290 ? 191.585 182.602 158.485 1.00 47.18 1290 GLY D C 1
ATOM 14089 O O . GLY D 4 1290 ? 192.103 183.721 158.467 1.00 47.18 1290 GLY D O 1
ATOM 14090 N N . VAL D 4 1291 ? 192.228 181.528 158.947 1.00 48.96 1291 VAL D N 1
ATOM 14091 C CA . VAL D 4 1291 ? 193.601 181.637 159.433 1.00 48.96 1291 VAL D CA 1
ATOM 14092 C C . VAL D 4 1291 ? 194.536 182.030 158.297 1.00 48.96 1291 VAL D C 1
ATOM 14093 O O . VAL D 4 1291 ? 195.434 182.866 158.473 1.00 48.96 1291 VAL D O 1
ATOM 14097 N N . THR D 4 1292 ? 194.342 181.440 157.115 1.00 51.71 1292 THR D N 1
ATOM 14098 C CA . THR D 4 1292 ? 195.183 181.784 155.972 1.00 51.71 1292 THR D CA 1
ATOM 14099 C C . THR D 4 1292 ? 195.037 183.257 155.605 1.00 51.71 1292 THR D C 1
ATOM 14100 O O . THR D 4 1292 ? 196.034 183.955 155.376 1.00 51.71 1292 THR D O 1
ATOM 14104 N N . LYS D 4 1293 ? 193.798 183.753 155.561 1.00 49.04 1293 LYS D N 1
ATOM 14105 C CA . LYS D 4 1293 ? 193.572 185.152 155.213 1.00 49.04 1293 LYS D CA 1
ATOM 14106 C C . LYS D 4 1293 ? 194.122 186.087 156.281 1.00 49.04 1293 LYS D C 1
ATOM 14107 O O . LYS D 4 1293 ? 194.669 187.148 155.961 1.00 49.04 1293 LYS D O 1
ATOM 14113 N N . ALA D 4 1294 ? 193.980 185.717 157.558 1.00 51.17 1294 ALA D N 1
ATOM 14114 C CA . ALA D 4 1294 ? 194.531 186.540 158.630 1.00 51.17 1294 ALA D CA 1
ATOM 14115 C C . ALA D 4 1294 ? 196.049 186.615 158.539 1.00 51.17 12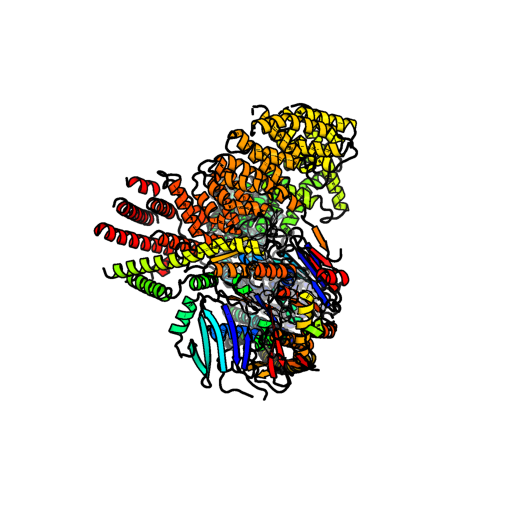94 ALA D C 1
ATOM 14116 O O . ALA D 4 1294 ? 196.635 187.690 158.714 1.00 51.17 1294 ALA D O 1
ATOM 14118 N N . ILE D 4 1295 ? 196.703 185.487 158.260 1.00 56.06 1295 ILE D N 1
ATOM 14119 C CA . ILE D 4 1295 ? 198.155 185.485 158.112 1.00 56.06 1295 ILE D CA 1
ATOM 14120 C C . ILE D 4 1295 ? 198.570 186.333 156.914 1.00 56.06 1295 ILE D C 1
ATOM 14121 O O . ILE D 4 1295 ? 199.544 187.096 156.984 1.00 56.06 1295 ILE D O 1
ATOM 14126 N N . HIS D 4 1296 ? 197.842 186.214 155.801 1.00 59.66 1296 HIS D N 1
ATOM 14127 C CA . HIS D 4 1296 ? 198.158 187.013 154.621 1.00 59.66 1296 HIS D CA 1
ATOM 14128 C C . HIS D 4 1296 ? 198.013 188.502 154.906 1.00 59.66 1296 HIS D C 1
ATOM 14129 O O . HIS D 4 1296 ? 198.868 189.303 154.5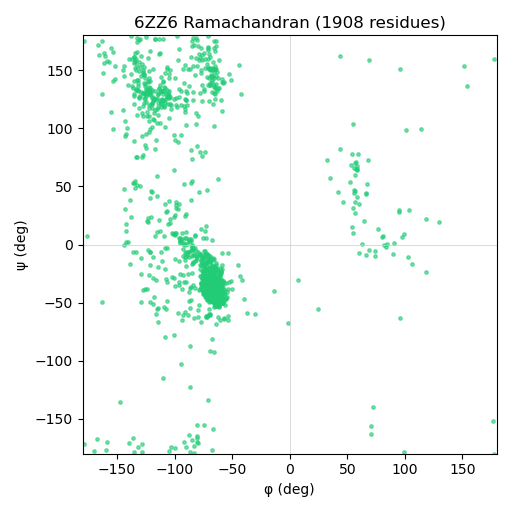12 1.00 59.66 1296 HIS D O 1
ATOM 14136 N N . TYR D 4 1297 ? 196.942 188.892 155.599 1.00 59.74 1297 TYR D N 1
ATOM 14137 C CA . TYR D 4 1297 ? 196.754 190.297 155.944 1.00 59.74 1297 TYR D CA 1
ATOM 14138 C C . TYR D 4 1297 ? 197.845 190.782 156.889 1.00 59.74 1297 TYR D C 1
ATOM 14139 O O . TYR D 4 1297 ? 198.341 191.907 156.752 1.00 59.74 1297 TYR D O 1
ATOM 14148 N N . SER D 4 1298 ? 198.233 189.946 157.855 1.00 63.77 1298 SER D N 1
ATOM 14149 C CA . SER D 4 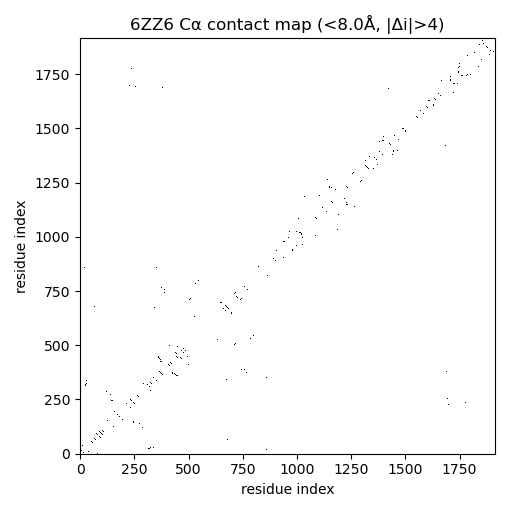1298 ? 199.280 190.334 158.795 1.00 63.77 1298 SER D CA 1
ATOM 14150 C C . SER D 4 1298 ? 200.611 190.548 158.086 1.00 63.77 1298 SER D C 1
ATOM 14151 O O . SER D 4 1298 ? 201.329 191.511 158.380 1.00 63.77 1298 SER D O 1
ATOM 14154 N N . ILE D 4 1299 ? 200.961 189.663 157.150 1.00 65.32 1299 ILE D N 1
ATOM 14155 C CA . ILE D 4 1299 ? 202.243 189.829 156.469 1.00 65.32 1299 ILE D CA 1
ATOM 14156 C C . ILE D 4 1299 ? 202.181 190.963 155.449 1.00 65.32 1299 ILE D C 1
ATOM 14157 O O . ILE D 4 1299 ? 203.201 191.607 155.176 1.00 65.32 1299 ILE D O 1
ATOM 14162 N N . HIS D 4 1300 ? 201.007 191.231 154.872 1.00 71.60 1300 HIS D N 1
ATOM 14163 C CA . HIS D 4 1300 ? 200.892 192.303 153.890 1.00 71.60 1300 HIS D CA 1
ATOM 14164 C C . HIS D 4 1300 ? 200.914 193.681 154.541 1.00 71.60 1300 HIS D C 1
ATOM 14165 O O . HIS D 4 1300 ? 201.546 194.606 154.018 1.00 71.60 1300 HIS D O 1
ATOM 14172 N N . THR D 4 1301 ? 200.231 193.840 155.677 1.00 71.97 1301 THR D N 1
ATOM 14173 C CA . THR D 4 1301 ? 200.110 195.159 156.290 1.00 71.97 1301 THR D CA 1
ATOM 14174 C C . THR D 4 1301 ? 201.439 195.621 156.876 1.00 71.97 1301 THR D C 1
ATOM 14175 O O . THR D 4 1301 ? 201.988 196.651 156.469 1.00 71.97 1301 THR D O 1
ATOM 14179 N N . ASP D 4 1302 ? 201.972 194.871 157.835 1.00 80.31 1302 ASP D N 1
ATOM 14180 C CA . ASP D 4 1302 ? 203.219 195.224 158.512 1.00 80.31 1302 ASP D CA 1
ATOM 14181 C C . ASP D 4 1302 ? 204.338 194.394 157.890 1.00 80.31 1302 ASP D C 1
ATOM 14182 O O . ASP D 4 1302 ? 204.588 193.257 158.286 1.00 80.31 1302 ASP D O 1
ATOM 14187 N N . GLU D 4 1303 ? 205.017 194.978 156.900 1.00 85.77 1303 GLU D N 1
ATOM 14188 C CA . GLU D 4 1303 ? 206.101 194.275 156.224 1.00 85.77 1303 GLU D CA 1
ATOM 14189 C C . GLU D 4 1303 ? 207.299 194.037 157.134 1.00 85.77 1303 GLU D C 1
ATOM 14190 O O . GLU D 4 1303 ? 208.125 193.168 156.835 1.00 85.77 1303 GLU D O 1
ATOM 14196 N N . LYS D 4 1304 ? 207.412 194.786 158.232 1.00 86.60 1304 LYS D N 1
ATOM 14197 C CA . LYS D 4 1304 ? 208.495 194.607 159.188 1.00 86.60 1304 LYS D CA 1
ATOM 14198 C C . LYS D 4 1304 ? 208.010 194.301 160.598 1.00 86.60 1304 LYS D C 1
ATOM 14199 O O . LYS D 4 1304 ? 208.730 193.633 161.349 1.00 86.60 1304 LYS D O 1
ATOM 14205 N N . TYR D 4 1305 ? 206.803 194.732 160.964 1.00 85.26 1305 TYR D N 1
ATOM 14206 C CA . TYR D 4 1305 ? 206.235 194.501 162.286 1.00 85.26 1305 TYR D CA 1
ATOM 14207 C C . TYR D 4 1305 ? 205.256 193.329 162.285 1.00 85.26 1305 TYR D C 1
ATOM 14208 O O . TYR D 4 1305 ? 204.348 193.271 163.116 1.00 85.26 1305 TYR D O 1
ATOM 14217 N N . TYR D 4 1306 ? 205.428 192.391 161.349 1.00 78.91 1306 TYR D N 1
ATOM 14218 C CA . TYR D 4 1306 ? 204.463 191.306 161.199 1.00 78.91 1306 TYR D CA 1
ATOM 14219 C C . TYR D 4 1306 ? 204.453 190.386 162.416 1.00 78.91 1306 TYR D C 1
ATOM 14220 O O . TYR D 4 1306 ? 203.385 189.950 162.858 1.00 78.91 1306 TYR D O 1
ATOM 14229 N N . TYR D 4 1307 ? 205.626 190.080 162.972 1.00 80.27 1307 TYR D N 1
ATOM 14230 C CA . TYR D 4 1307 ? 205.686 189.206 164.136 1.00 80.27 1307 TYR D CA 1
ATOM 14231 C C . TYR D 4 1307 ? 205.381 189.932 165.439 1.00 80.27 1307 TYR D C 1
ATOM 14232 O O . TYR D 4 1307 ? 205.190 189.270 166.466 1.00 80.27 1307 TYR D O 1
ATOM 14241 N N . LYS D 4 1308 ? 205.333 191.266 165.425 1.00 81.88 1308 LYS D N 1
ATOM 14242 C CA . LYS D 4 1308 ? 205.090 192.014 166.654 1.00 81.88 1308 LYS D CA 1
ATOM 14243 C C . LYS D 4 1308 ? 203.695 191.743 167.205 1.00 81.88 1308 LYS D C 1
ATOM 14244 O O . LYS D 4 1308 ? 203.520 191.581 168.420 1.00 81.88 1308 LYS D O 1
ATOM 14250 N N . HIS D 4 1309 ? 202.691 191.687 166.335 1.00 75.61 1309 HIS D N 1
ATOM 14251 C CA . HIS D 4 1309 ? 201.315 191.430 166.744 1.00 75.61 1309 HIS D CA 1
ATOM 14252 C C . HIS D 4 1309 ? 201.003 189.952 166.542 1.00 75.61 1309 HIS D C 1
ATOM 14253 O O . HIS D 4 1309 ? 201.062 189.444 165.416 1.00 75.61 1309 HIS D O 1
ATOM 14260 N N . ASP D 4 1310 ? 200.686 189.265 167.638 1.00 72.76 1310 ASP D N 1
ATOM 14261 C CA . ASP D 4 1310 ? 200.433 187.829 167.633 1.00 72.76 1310 ASP D CA 1
ATOM 14262 C C . ASP D 4 1310 ? 199.249 187.496 168.529 1.00 72.76 1310 ASP D C 1
ATOM 14263 O O . ASP D 4 1310 ? 199.243 186.477 169.227 1.00 72.76 1310 ASP D O 1
ATOM 14268 N N . HIS D 4 1311 ? 198.230 188.349 168.521 1.00 67.13 1311 HIS D N 1
ATOM 14269 C CA . HIS D 4 1311 ? 197.095 188.226 169.427 1.00 67.13 1311 HIS D CA 1
ATOM 14270 C C . HIS D 4 1311 ? 195.804 187.951 168.666 1.00 67.13 1311 HIS D C 1
ATOM 14271 O O . HIS D 4 1311 ? 194.752 188.516 168.971 1.00 67.13 1311 HIS D O 1
ATOM 14278 N N . PHE D 4 1312 ? 195.867 187.080 167.663 1.00 61.32 1312 PHE D N 1
ATOM 14279 C CA . PHE D 4 1312 ? 194.673 186.676 166.935 1.00 61.32 1312 PHE D CA 1
ATOM 14280 C C . PHE D 4 1312 ? 194.382 185.187 167.022 1.00 61.32 1312 PHE D C 1
ATOM 14281 O O . PHE D 4 1312 ? 193.215 184.798 166.938 1.00 61.32 1312 PHE D O 1
ATOM 14289 N N . LEU D 4 1313 ? 195.402 184.343 167.185 1.00 60.59 1313 LEU D N 1
ATOM 14290 C CA . LEU D 4 1313 ? 195.160 182.911 167.317 1.00 60.59 1313 LEU D CA 1
ATOM 14291 C C . LEU D 4 1313 ? 194.647 182.554 168.706 1.00 60.59 1313 LEU D C 1
ATOM 14292 O O . LEU D 4 1313 ? 193.798 181.668 168.846 1.00 60.59 1313 LEU D O 1
ATOM 14297 N N . SER D 4 1314 ? 195.145 183.232 169.743 1.00 61.46 1314 SER D N 1
ATOM 14298 C CA . SER D 4 1314 ? 194.699 182.937 171.102 1.00 61.46 1314 SER D CA 1
ATOM 14299 C C . SER D 4 1314 ? 193.259 183.382 171.325 1.00 61.46 1314 SER D C 1
ATOM 14300 O O . SER D 4 1314 ? 192.480 182.679 171.983 1.00 61.46 1314 SER D O 1
ATOM 14303 N N . LEU D 4 1315 ? 192.889 184.553 170.801 1.00 57.94 1315 LEU D N 1
ATOM 14304 C CA . LEU D 4 1315 ? 191.514 185.020 170.941 1.00 57.94 1315 LEU D CA 1
ATOM 14305 C C . LEU D 4 1315 ? 190.545 184.141 170.164 1.00 57.94 1315 LEU D C 1
ATOM 14306 O O . LEU D 4 1315 ? 189.418 183.911 170.618 1.00 57.94 1315 LEU D O 1
ATOM 14311 N N . LEU D 4 1316 ? 190.956 183.650 168.993 1.00 58.63 1316 LEU D N 1
ATOM 14312 C CA . LEU D 4 1316 ? 190.136 182.687 168.268 1.00 58.63 1316 LEU D CA 1
ATOM 14313 C C . LEU D 4 1316 ? 190.042 181.365 169.018 1.00 58.63 1316 LEU D C 1
ATOM 14314 O O . LEU D 4 1316 ? 188.985 180.722 169.009 1.00 58.63 1316 LEU D O 1
ATOM 14319 N N . GLU D 4 1317 ? 191.130 180.946 169.666 1.00 63.15 1317 GLU D N 1
ATOM 14320 C CA . GLU D 4 1317 ? 191.123 179.694 170.416 1.00 63.15 1317 GLU D CA 1
ATOM 14321 C C . GLU D 4 1317 ? 190.162 179.762 171.595 1.00 63.15 1317 GLU D C 1
ATOM 14322 O O . GLU D 4 1317 ? 189.346 178.857 171.801 1.00 63.15 1317 GLU D O 1
ATOM 14328 N N . LYS D 4 1318 ? 190.249 180.833 172.389 1.00 61.42 1318 LYS D N 1
ATOM 14329 C CA . LYS D 4 1318 ? 189.374 180.947 173.551 1.00 61.42 1318 LYS D CA 1
ATOM 14330 C C . LYS D 4 1318 ? 187.919 181.129 173.141 1.00 61.42 1318 LYS D C 1
ATOM 14331 O O . LYS D 4 1318 ? 187.012 180.755 173.894 1.00 61.42 1318 LYS D O 1
ATOM 14337 N N . LEU D 4 1319 ? 187.674 181.703 171.961 1.00 57.24 1319 LEU D N 1
ATOM 14338 C CA . LEU D 4 1319 ? 186.308 181.814 171.463 1.00 57.24 1319 LEU D CA 1
ATOM 14339 C C . LEU D 4 1319 ? 185.737 180.441 171.127 1.00 57.24 1319 LEU D C 1
ATOM 14340 O O . LEU D 4 1319 ? 184.556 180.173 171.382 1.00 57.24 1319 LEU D O 1
ATOM 14345 N N . CYS D 4 1320 ? 186.557 179.559 170.554 1.00 63.84 1320 CYS D N 1
ATOM 14346 C CA . CYS D 4 1320 ? 186.143 178.210 170.188 1.00 63.84 1320 CYS D CA 1
ATOM 14347 C C . CYS D 4 1320 ? 186.740 177.151 171.109 1.00 63.84 1320 CYS D C 1
ATOM 14348 O O . CYS D 4 1320 ? 186.948 176.011 170.682 1.00 63.84 1320 CYS D O 1
ATOM 14351 N N . GLY D 4 1321 ? 187.029 177.505 172.358 1.00 73.42 1321 GLY D N 1
ATOM 14352 C CA . GLY D 4 1321 ? 187.603 176.558 173.296 1.00 73.42 1321 GLY D CA 1
ATOM 14353 C C . GLY D 4 1321 ? 186.791 176.401 174.564 1.00 73.42 1321 GLY D C 1
ATOM 14354 O O . GLY D 4 1321 ? 187.307 175.936 175.586 1.00 73.42 1321 GLY D O 1
ATOM 14355 N N . THR D 4 1322 ? 185.517 176.783 174.512 1.00 82.14 1322 THR D N 1
ATOM 14356 C CA . THR D 4 1322 ? 184.630 176.715 175.665 1.00 82.14 1322 THR D CA 1
ATOM 14357 C C . THR D 4 1322 ? 183.775 175.453 175.683 1.00 82.14 1322 THR D C 1
ATOM 14358 O O . THR D 4 1322 ? 182.901 175.326 176.546 1.00 82.14 1322 THR D O 1
ATOM 14362 N N . GLY D 4 1323 ? 184.002 174.525 174.757 1.00 88.26 1323 GLY D N 1
ATOM 14363 C CA . GLY D 4 1323 ? 183.211 173.312 174.700 1.00 88.26 1323 GLY D CA 1
ATOM 14364 C C . GLY D 4 1323 ? 184.005 172.059 175.007 1.00 88.26 1323 GLY D C 1
ATOM 14365 O O . GLY D 4 1323 ? 185.240 172.077 174.987 1.00 88.26 1323 GLY D O 1
ATOM 14366 N N . LYS D 4 1324 ? 183.303 170.962 175.302 1.00 96.17 1324 LYS D N 1
ATOM 14367 C CA . LYS D 4 1324 ? 183.980 169.703 175.598 1.00 96.17 1324 LYS D CA 1
ATOM 14368 C C . LYS D 4 1324 ? 184.763 169.205 174.390 1.00 96.17 1324 LYS D C 1
ATOM 14369 O O . LYS D 4 1324 ? 185.914 168.771 174.517 1.00 96.17 1324 LYS D O 1
ATOM 14375 N N . LYS D 4 1325 ? 184.154 169.264 173.205 1.00 88.95 1325 LYS D N 1
ATOM 14376 C CA . LYS D 4 1325 ? 184.827 168.852 171.981 1.00 88.95 1325 LYS D CA 1
ATOM 14377 C C . LYS D 4 1325 ? 185.383 170.028 171.191 1.00 88.95 1325 LYS D C 1
ATOM 14378 O O . LYS D 4 1325 ? 186.180 169.816 170.270 1.00 88.95 1325 LYS D O 1
ATOM 14384 N N . ASN D 4 1326 ? 184.989 171.258 171.533 1.00 77.15 1326 ASN D N 1
ATOM 14385 C CA . ASN D 4 1326 ? 185.506 172.423 170.823 1.00 77.15 1326 ASN D CA 1
ATOM 14386 C C . ASN D 4 1326 ? 187.017 172.546 170.968 1.00 77.15 1326 ASN D C 1
ATOM 14387 O O . ASN D 4 1326 ? 187.680 173.110 170.092 1.00 77.15 1326 ASN D O 1
ATOM 14392 N N . GLY D 4 1327 ? 187.575 172.026 172.058 1.00 76.82 1327 GLY D N 1
ATOM 14393 C CA . GLY D 4 1327 ? 189.004 172.001 172.250 1.00 76.82 1327 GLY D CA 1
ATOM 14394 C C . GLY D 4 1327 ? 189.707 171.052 171.299 1.00 76.82 1327 GLY D C 1
ATOM 14395 O O . GLY D 4 1327 ? 190.587 171.452 170.528 1.00 76.82 1327 GLY D O 1
ATOM 14396 N N . PRO D 4 1328 ? 189.351 169.763 171.355 1.00 77.10 1328 PRO D N 1
ATOM 14397 C CA . PRO D 4 1328 ? 189.945 168.807 170.403 1.00 77.10 1328 PRO D CA 1
ATOM 14398 C C . PRO D 4 1328 ? 189.694 169.160 168.947 1.00 77.10 1328 PRO D C 1
ATOM 14399 O O . PRO D 4 1328 ? 190.583 168.966 168.109 1.00 77.10 1328 PRO D O 1
ATOM 14403 N N . LYS D 4 1329 ? 188.508 169.679 168.616 1.00 72.92 1329 LYS D N 1
ATOM 14404 C CA . LYS D 4 1329 ? 188.244 170.083 167.238 1.00 72.92 1329 LYS D CA 1
ATOM 14405 C C . LYS D 4 1329 ? 189.143 171.240 166.821 1.00 72.92 1329 LYS D C 1
ATOM 14406 O O . LYS D 4 1329 ? 189.691 171.245 165.710 1.00 72.92 1329 LYS D O 1
ATOM 14412 N N . PHE D 4 1330 ? 189.310 172.229 167.703 1.00 67.58 1330 PHE D N 1
ATOM 14413 C CA . PHE D 4 1330 ? 190.193 173.346 167.391 1.00 67.58 1330 PHE D CA 1
ATOM 14414 C C . PHE D 4 1330 ? 191.633 172.880 167.235 1.00 67.58 1330 PHE D C 1
ATOM 14415 O O . PHE D 4 1330 ? 192.358 173.368 166.362 1.00 67.58 1330 PHE D O 1
ATOM 14423 N N . PHE D 4 1331 ? 192.070 171.935 168.071 1.00 70.98 1331 PHE D N 1
ATOM 14424 C CA . PHE D 4 1331 ? 193.433 171.434 167.931 1.00 70.98 1331 PHE D CA 1
ATOM 14425 C C . PHE D 4 1331 ? 193.604 170.630 166.649 1.00 70.98 1331 PHE D C 1
ATOM 14426 O O . PHE D 4 1331 ? 194.672 170.668 166.030 1.00 70.98 1331 PHE D O 1
ATOM 14434 N N . LYS D 4 1332 ? 192.575 169.886 166.238 1.00 69.54 1332 LYS D N 1
ATOM 14435 C CA . LYS D 4 1332 ? 192.648 169.184 164.961 1.00 69.54 1332 LYS D CA 1
ATOM 14436 C C . LYS D 4 1332 ? 192.755 170.170 163.804 1.00 69.54 1332 LYS D C 1
ATOM 14437 O O . LYS D 4 1332 ? 193.534 169.961 162.865 1.00 69.54 1332 LYS D O 1
ATOM 14443 N N . VAL D 4 1333 ? 191.986 171.261 163.862 1.00 65.31 1333 VAL D N 1
ATOM 14444 C CA . VAL D 4 1333 ? 192.087 172.296 162.835 1.00 65.31 1333 VAL D CA 1
ATOM 14445 C C . VAL D 4 1333 ? 193.478 172.922 162.845 1.00 65.31 1333 VAL D C 1
ATOM 14446 O O . VAL D 4 1333 ? 194.058 173.206 161.789 1.00 65.31 1333 VAL D O 1
ATOM 14450 N N . LEU D 4 1334 ? 194.036 173.145 164.037 1.00 65.81 1334 LEU D N 1
ATOM 14451 C CA . LEU D 4 1334 ? 195.372 173.722 164.140 1.00 65.81 1334 LEU D CA 1
ATOM 14452 C C . LEU D 4 1334 ? 196.428 172.787 163.562 1.00 65.81 1334 LEU D C 1
ATOM 14453 O O . LEU D 4 1334 ? 197.371 173.236 162.902 1.00 65.81 1334 LEU D O 1
ATOM 14458 N N . LYS D 4 1335 ? 196.294 171.483 163.814 1.00 70.01 1335 LYS D N 1
ATOM 14459 C CA . LYS D 4 1335 ? 197.217 170.515 163.228 1.00 70.01 1335 LYS D CA 1
ATOM 14460 C C . LYS D 4 1335 ? 197.089 170.481 161.712 1.00 70.01 1335 LYS D C 1
ATOM 14461 O O . LYS D 4 1335 ? 198.092 170.359 160.998 1.00 70.01 1335 LYS D O 1
ATOM 14467 N N . ARG D 4 1336 ? 195.859 170.578 161.200 1.00 68.86 1336 ARG D N 1
ATOM 14468 C CA . ARG D 4 1336 ? 195.668 170.653 159.755 1.00 68.86 1336 ARG D CA 1
ATOM 14469 C C . ARG D 4 1336 ? 196.344 171.892 159.180 1.00 68.86 1336 ARG D C 1
ATOM 14470 O O . ARG D 4 1336 ? 196.962 171.833 158.111 1.00 68.86 1336 ARG D O 1
ATOM 14478 N N . ILE D 4 1337 ? 196.234 173.025 159.879 1.00 66.87 1337 ILE D N 1
ATOM 14479 C CA . ILE D 4 1337 ? 196.904 174.248 159.440 1.00 66.87 1337 ILE D CA 1
ATOM 14480 C C . ILE D 4 1337 ? 198.416 174.063 159.443 1.00 66.87 1337 ILE D C 1
ATOM 14481 O O . ILE D 4 1337 ? 199.108 174.460 158.498 1.00 66.87 1337 ILE D O 1
ATOM 14486 N N . MET D 4 1338 ? 198.949 173.458 160.506 1.00 69.44 1338 MET D N 1
ATOM 14487 C CA . MET D 4 1338 ? 200.391 173.260 160.611 1.00 69.44 1338 MET D CA 1
ATOM 14488 C C . MET D 4 1338 ? 200.907 172.358 159.496 1.00 69.44 1338 MET D C 1
ATOM 14489 O O . MET D 4 1338 ? 201.962 172.625 158.908 1.00 69.44 1338 MET D O 1
ATOM 14494 N N . GLN D 4 1339 ? 200.178 171.281 159.195 1.00 72.25 1339 GLN D N 1
ATOM 14495 C CA . GLN D 4 1339 ? 200.591 170.387 158.117 1.00 72.25 1339 GLN D CA 1
ATOM 14496 C C . GLN D 4 1339 ? 200.445 171.055 156.755 1.00 72.25 1339 GLN D C 1
ATOM 14497 O O . GLN D 4 1339 ? 201.252 170.812 155.849 1.00 72.25 1339 GLN D O 1
ATOM 14503 N N . SER D 4 1340 ? 199.420 171.894 156.588 1.00 67.75 1340 SER D N 1
ATOM 14504 C CA . SER D 4 1340 ? 199.197 172.548 155.302 1.00 67.75 1340 SER D CA 1
ATOM 14505 C C . SER D 4 1340 ? 200.337 173.498 154.956 1.00 67.75 1340 SER D C 1
ATOM 14506 O O . SER D 4 1340 ? 200.761 173.575 153.797 1.00 67.75 1340 SER D O 1
ATOM 14509 N N . TYR D 4 1341 ? 200.850 174.228 155.948 1.00 65.84 1341 TYR D N 1
ATOM 14510 C CA . TYR D 4 1341 ? 201.889 175.217 155.692 1.00 65.84 1341 TYR D CA 1
ATOM 14511 C C . TYR D 4 1341 ? 203.268 174.596 155.509 1.00 65.84 1341 TYR D C 1
ATOM 14512 O O . TYR D 4 1341 ? 204.206 175.315 155.149 1.00 65.84 1341 TYR D O 1
ATOM 14521 N N . LEU D 4 1342 ? 203.416 173.298 155.749 1.00 68.11 1342 LEU D N 1
ATOM 14522 C CA . LEU D 4 1342 ? 204.688 172.617 155.527 1.00 68.11 1342 LEU D CA 1
ATOM 14523 C C . LEU D 4 1342 ? 204.550 171.549 154.447 1.00 68.11 1342 LEU D C 1
ATOM 14524 O O . LEU D 4 1342 ? 204.457 171.862 153.260 1.00 68.11 1342 LEU D O 1
ATOM 14529 N N . VAL D 4 1355 ? 206.151 182.920 152.144 1.00 65.18 1355 VAL D N 1
ATOM 14530 C CA . VAL D 4 1355 ? 205.696 181.924 153.105 1.00 65.18 1355 VAL D CA 1
ATOM 14531 C C . VAL D 4 1355 ? 206.542 182.003 154.374 1.00 65.18 1355 VAL D C 1
ATOM 14532 O O . VAL D 4 1355 ? 206.103 181.605 155.452 1.00 65.18 1355 VAL D O 1
ATOM 14536 N N . GLN D 4 1356 ? 207.756 182.540 154.235 1.00 64.07 1356 GLN D N 1
ATOM 14537 C CA . GLN D 4 1356 ? 208.668 182.649 155.371 1.00 64.07 1356 GLN D CA 1
ATOM 14538 C C . GLN D 4 1356 ? 208.093 183.550 156.458 1.00 64.07 1356 GLN D C 1
ATOM 14539 O O . GLN D 4 1356 ? 208.101 183.198 157.646 1.00 64.07 1356 GLN D O 1
ATOM 14545 N N . LYS D 4 1357 ? 207.570 184.717 156.072 1.00 66.66 1357 LYS D N 1
ATOM 14546 C CA . LYS D 4 1357 ? 206.905 185.580 157.041 1.00 66.66 1357 LYS D CA 1
ATOM 14547 C C . LYS D 4 1357 ? 205.620 184.946 157.560 1.00 66.66 1357 LYS D C 1
ATOM 14548 O O . LYS D 4 1357 ? 205.248 185.156 158.723 1.00 66.66 1357 LYS D O 1
ATOM 14554 N N . SER D 4 1358 ? 204.932 184.173 156.716 1.00 63.60 1358 SER D N 1
ATOM 14555 C CA . SER D 4 1358 ? 203.760 183.438 157.175 1.00 63.60 1358 SER D CA 1
ATOM 14556 C C . SER D 4 1358 ? 204.137 182.434 158.255 1.00 63.60 1358 SER D C 1
ATOM 14557 O O . SER D 4 1358 ? 203.432 182.299 159.264 1.00 63.60 1358 SER D O 1
ATOM 14560 N N . ILE D 4 1359 ? 205.251 181.725 158.069 1.00 63.70 1359 ILE D N 1
ATOM 14561 C CA . ILE D 4 1359 ? 205.703 180.794 159.096 1.00 63.70 1359 ILE D CA 1
ATOM 14562 C C . ILE D 4 1359 ? 206.117 181.547 160.354 1.00 63.70 1359 ILE D C 1
ATOM 14563 O O . ILE D 4 1359 ? 205.868 181.084 161.471 1.00 63.70 1359 ILE D O 1
ATOM 14568 N N . PHE D 4 1360 ? 206.746 182.716 160.201 1.00 62.37 1360 PHE D N 1
ATOM 14569 C CA . PHE D 4 1360 ? 207.094 183.515 161.376 1.00 62.37 1360 PHE D CA 1
ATOM 14570 C C . PHE D 4 1360 ? 205.858 183.878 162.190 1.00 62.37 1360 PHE D C 1
ATOM 14571 O O . PHE D 4 1360 ? 205.828 183.685 163.412 1.00 62.37 1360 PHE D O 1
ATOM 14579 N N . VAL D 4 1361 ? 204.830 184.415 161.531 1.00 61.85 1361 VAL D N 1
ATOM 14580 C CA . VAL D 4 1361 ? 203.650 184.854 162.271 1.00 61.85 1361 VAL D CA 1
ATOM 14581 C C . VAL D 4 1361 ? 202.907 183.654 162.852 1.00 61.85 1361 VAL D C 1
ATOM 14582 O O . VAL D 4 1361 ? 202.400 183.711 163.980 1.00 61.85 1361 VAL D O 1
ATOM 14586 N N . LEU D 4 1362 ? 202.858 182.539 162.114 1.00 64.88 1362 LEU D N 1
ATOM 14587 C CA . LEU D 4 1362 ? 202.220 181.338 162.642 1.00 64.88 1362 LEU D CA 1
ATOM 14588 C C . LEU D 4 1362 ? 202.949 180.820 163.876 1.00 64.88 1362 LEU D C 1
ATOM 14589 O O . LEU D 4 1362 ? 202.312 180.458 164.870 1.00 64.88 1362 LEU D O 1
ATOM 14594 N N . CYS D 4 1363 ? 204.283 180.784 163.835 1.00 66.24 1363 CYS D N 1
ATOM 14595 C CA . CYS D 4 1363 ? 205.056 180.326 164.983 1.00 66.24 1363 CYS D CA 1
ATOM 14596 C C . CYS D 4 1363 ? 204.870 181.251 166.178 1.00 66.24 1363 CYS D C 1
ATOM 14597 O O . CYS D 4 1363 ? 204.724 180.788 167.317 1.00 66.24 1363 CYS D O 1
ATOM 14600 N N . THR D 4 1364 ? 204.871 182.564 165.935 1.00 66.82 1364 THR D N 1
ATOM 14601 C CA . THR D 4 1364 ? 204.686 183.514 167.025 1.00 66.82 1364 THR D CA 1
ATOM 14602 C C . THR D 4 1364 ? 203.307 183.360 167.656 1.00 66.82 1364 THR D C 1
ATOM 14603 O O . THR D 4 1364 ? 203.153 183.507 168.874 1.00 66.82 1364 THR D O 1
ATOM 14607 N N . ASN D 4 1365 ? 202.290 183.064 166.842 1.00 65.60 1365 ASN D N 1
ATOM 14608 C CA . ASN D 4 1365 ? 200.956 182.847 167.392 1.00 65.60 1365 ASN D CA 1
ATOM 14609 C C . ASN D 4 1365 ? 200.850 181.515 168.128 1.00 65.60 1365 ASN D C 1
ATOM 14610 O O . ASN D 4 1365 ? 200.131 181.421 169.129 1.00 65.60 1365 ASN D O 1
ATOM 14615 N N . ILE D 4 1366 ? 201.541 180.478 167.648 1.00 66.14 1366 ILE D N 1
ATOM 14616 C CA . ILE D 4 1366 ? 201.568 179.205 168.366 1.00 66.14 1366 ILE D CA 1
ATOM 14617 C C . ILE D 4 1366 ? 202.228 179.378 169.726 1.00 66.14 1366 ILE D C 1
ATOM 14618 O O . ILE D 4 1366 ? 201.822 178.758 170.716 1.00 66.14 1366 ILE D O 1
ATOM 14623 N N . SER D 4 1367 ? 203.255 180.231 169.797 1.00 69.62 1367 SER D N 1
ATOM 14624 C CA . SER D 4 1367 ? 203.985 180.416 171.048 1.00 69.62 1367 SER D CA 1
ATOM 14625 C C . SER D 4 1367 ? 203.089 180.936 172.167 1.00 69.62 1367 SER D C 1
ATOM 14626 O O . SER D 4 1367 ? 203.395 180.733 173.348 1.00 69.62 1367 SER D O 1
ATOM 14629 N N . ASN D 4 1368 ? 201.989 181.604 171.828 1.00 69.25 1368 ASN D N 1
ATOM 14630 C CA . ASN D 4 1368 ? 201.088 182.172 172.824 1.00 69.25 1368 ASN D CA 1
ATOM 14631 C C . ASN D 4 1368 ? 199.852 181.316 173.080 1.00 69.25 1368 ASN D C 1
ATOM 14632 O O . ASN D 4 1368 ? 198.942 181.768 173.780 1.00 69.25 1368 ASN D O 1
ATOM 14637 N N . ILE D 4 1369 ? 199.795 180.106 172.535 1.00 72.72 1369 ILE D N 1
ATOM 14638 C CA . ILE D 4 1369 ? 198.628 179.245 172.702 1.00 72.72 1369 ILE D CA 1
ATOM 14639 C C . ILE D 4 1369 ? 198.735 178.486 174.018 1.00 72.72 1369 ILE D C 1
ATOM 14640 O O . ILE D 4 1369 ? 199.779 177.900 174.329 1.00 72.72 1369 ILE D O 1
ATOM 14645 N N . THR D 4 1370 ? 197.654 178.500 174.795 1.00 79.25 1370 THR D N 1
ATOM 14646 C CA . THR D 4 1370 ? 197.555 177.706 176.012 1.00 79.25 1370 THR D CA 1
ATOM 14647 C C . THR D 4 1370 ? 196.957 176.347 175.663 1.00 79.25 1370 THR D C 1
ATOM 14648 O O . THR D 4 1370 ? 195.867 176.272 175.087 1.00 79.25 1370 THR D O 1
ATOM 14652 N N . PHE D 4 1371 ? 197.667 175.278 176.014 1.00 82.77 1371 PHE D N 1
ATOM 14653 C CA . PHE D 4 1371 ? 197.293 173.930 175.609 1.00 82.77 1371 PHE D CA 1
ATOM 14654 C C . PHE D 4 1371 ? 196.498 173.245 176.714 1.00 82.77 1371 PHE D C 1
ATOM 14655 O O . PHE D 4 1371 ? 196.875 173.305 177.889 1.00 82.77 1371 PHE D O 1
ATOM 14663 N N . VAL D 4 1372 ? 195.395 172.599 176.329 1.00 87.80 1372 VAL D N 1
ATOM 14664 C CA . VAL D 4 1372 ? 194.514 171.968 177.308 1.00 87.80 1372 VAL D CA 1
ATOM 14665 C C . VAL D 4 1372 ? 195.191 170.758 177.943 1.00 87.80 1372 VAL D C 1
ATOM 14666 O O . VAL D 4 1372 ? 195.173 170.588 179.167 1.00 87.80 1372 VAL D O 1
ATOM 14670 N N . SER D 4 1373 ? 195.800 169.902 177.123 1.00 84.13 1373 SER D N 1
ATOM 14671 C CA . SER D 4 1373 ? 196.372 168.649 177.593 1.00 84.13 1373 SER D CA 1
ATOM 14672 C C . SER D 4 1373 ? 197.813 168.522 177.121 1.00 84.13 1373 SER D C 1
ATOM 14673 O O . SER D 4 1373 ? 198.212 169.116 176.115 1.00 84.13 1373 SER D O 1
ATOM 14676 N N . GLN D 4 1374 ? 198.593 167.733 177.864 1.00 81.93 1374 GLN D N 1
ATOM 14677 C CA . GLN D 4 1374 ? 200.000 167.541 177.535 1.00 81.93 1374 GLN D CA 1
ATOM 14678 C C . GLN D 4 1374 ? 200.199 166.662 176.308 1.00 81.93 1374 GLN D C 1
ATOM 14679 O O . GLN D 4 1374 ? 201.255 166.746 175.670 1.00 81.93 1374 GLN D O 1
ATOM 14685 N N . TYR D 4 1375 ? 199.222 165.816 175.971 1.00 80.77 1375 TYR D N 1
ATOM 14686 C CA . TYR D 4 1375 ? 199.335 164.993 174.770 1.00 80.77 1375 TYR D CA 1
ATOM 14687 C C . TYR D 4 1375 ? 199.425 165.874 173.528 1.00 80.77 1375 TYR D C 1
ATOM 14688 O O . TYR D 4 1375 ? 200.256 165.639 172.643 1.00 80.77 1375 TYR D O 1
ATOM 14697 N N . ASP D 4 1376 ? 198.590 166.914 173.463 1.00 75.97 1376 ASP D N 1
ATOM 14698 C CA . ASP D 4 1376 ? 198.647 167.847 172.344 1.00 75.97 1376 ASP D CA 1
ATOM 14699 C C . ASP D 4 1376 ? 199.999 168.544 172.274 1.00 75.97 1376 ASP D C 1
ATOM 14700 O O . ASP D 4 1376 ? 200.579 168.692 171.190 1.00 75.97 1376 ASP D O 1
ATOM 14705 N N . LEU D 4 1377 ? 200.520 168.976 173.426 1.00 75.62 1377 LEU D N 1
ATOM 14706 C CA . LEU D 4 1377 ? 201.801 169.671 173.450 1.00 75.62 1377 LEU D CA 1
ATOM 14707 C C . LEU D 4 1377 ? 202.935 168.767 172.983 1.00 75.62 1377 LEU D C 1
ATOM 14708 O O . LEU D 4 1377 ? 203.783 169.186 172.187 1.00 75.62 1377 LEU D O 1
ATOM 14713 N N . VAL D 4 1378 ? 202.971 167.522 173.464 1.00 76.60 1378 VAL D N 1
ATOM 14714 C CA . VAL D 4 1378 ? 204.050 166.628 173.056 1.00 76.60 1378 VAL D CA 1
ATOM 14715 C C . VAL D 4 1378 ? 203.908 166.247 171.587 1.00 76.60 1378 VAL D C 1
ATOM 14716 O O . VAL D 4 1378 ? 204.915 166.068 170.892 1.00 76.60 1378 VAL D O 1
ATOM 14720 N N . SER D 4 1379 ? 202.677 166.130 171.080 1.00 76.72 1379 SER D N 1
ATOM 14721 C CA . SER D 4 1379 ? 202.498 165.884 169.651 1.00 76.72 1379 SER D CA 1
ATOM 14722 C C . SER D 4 1379 ? 203.033 167.045 168.824 1.00 76.72 1379 SER D C 1
ATOM 14723 O O . SER D 4 1379 ? 203.707 166.838 167.805 1.00 76.72 1379 SER D O 1
ATOM 14726 N N . LEU D 4 1380 ? 202.746 168.279 169.249 1.00 74.94 1380 LEU D N 1
ATOM 14727 C CA . LEU D 4 1380 ? 203.277 169.441 168.542 1.00 74.94 1380 LEU D CA 1
ATOM 14728 C C . LEU D 4 1380 ? 204.799 169.475 168.598 1.00 74.94 1380 LEU D C 1
ATOM 14729 O O . LEU D 4 1380 ? 205.454 169.793 167.600 1.00 74.94 1380 LEU D O 1
ATOM 14734 N N . LEU D 4 1381 ? 205.379 169.159 169.758 1.00 76.03 1381 LEU D N 1
ATOM 14735 C CA . LEU D 4 1381 ? 206.835 169.128 169.865 1.00 76.03 1381 LEU D CA 1
ATOM 14736 C C . LEU D 4 1381 ? 207.439 168.067 168.952 1.00 76.03 1381 LEU D C 1
ATOM 14737 O O . LEU D 4 1381 ? 208.470 168.307 168.315 1.00 76.03 1381 LEU D O 1
ATOM 14742 N N . LYS D 4 1382 ? 206.816 166.889 168.875 1.00 77.74 1382 LYS D N 1
ATOM 14743 C CA . LYS D 4 1382 ? 207.310 165.854 167.970 1.00 77.74 1382 LYS D CA 1
ATOM 14744 C C . LYS D 4 1382 ? 207.238 166.313 166.520 1.00 77.74 1382 LYS D C 1
ATOM 14745 O O . LYS D 4 1382 ? 208.181 166.101 165.745 1.00 77.74 1382 LYS D O 1
ATOM 14751 N N . THR D 4 1383 ? 206.127 166.947 166.134 1.00 78.18 1383 THR D N 1
ATOM 14752 C CA . THR D 4 1383 ? 205.988 167.428 164.762 1.00 78.18 1383 THR D CA 1
ATOM 14753 C C . THR D 4 1383 ? 207.046 168.476 164.440 1.00 78.18 1383 THR D C 1
ATOM 14754 O O . THR D 4 1383 ? 207.674 168.438 163.373 1.00 78.18 1383 THR D O 1
ATOM 14758 N N . ILE D 4 1384 ? 207.267 169.419 165.361 1.00 78.58 1384 ILE D N 1
ATOM 14759 C CA . ILE D 4 1384 ? 208.257 170.466 165.129 1.00 78.58 1384 ILE D CA 1
ATOM 14760 C C . ILE D 4 1384 ? 209.664 169.883 165.075 1.00 78.58 1384 ILE D C 1
ATOM 14761 O O . ILE D 4 1384 ? 210.485 170.311 164.256 1.00 78.58 1384 ILE D O 1
ATOM 14766 N N . ASP D 4 1385 ? 209.972 168.910 165.936 1.00 80.12 1385 ASP D N 1
ATOM 14767 C CA . ASP D 4 1385 ? 211.288 168.282 165.907 1.00 80.12 1385 ASP D CA 1
ATOM 14768 C C . ASP D 4 1385 ? 211.518 167.549 164.592 1.00 80.12 1385 ASP D C 1
ATOM 14769 O O . ASP D 4 1385 ? 212.598 167.640 163.998 1.00 80.12 1385 ASP D O 1
ATOM 14774 N N . LEU D 4 1386 ? 210.506 166.817 164.116 1.00 78.40 1386 LEU D N 1
ATOM 14775 C CA . LEU D 4 1386 ? 210.645 166.129 162.837 1.00 78.40 1386 LEU D CA 1
ATOM 14776 C C . LEU D 4 1386 ? 210.844 167.126 161.702 1.00 78.40 1386 LEU D C 1
ATOM 14777 O O . LEU D 4 1386 ? 211.701 166.926 160.830 1.00 78.40 1386 LEU D O 1
ATOM 14782 N N . THR D 4 1387 ? 210.070 168.216 161.705 1.00 77.81 1387 THR D N 1
ATOM 14783 C CA . THR D 4 1387 ? 210.197 169.216 160.650 1.00 77.81 1387 THR D CA 1
ATOM 14784 C C . THR D 4 1387 ? 211.573 169.871 160.664 1.00 77.81 1387 THR D C 1
ATOM 14785 O O . THR D 4 1387 ? 212.200 170.037 159.611 1.00 77.81 1387 THR D O 1
ATOM 14789 N N . THR D 4 1388 ? 212.068 170.243 161.849 1.00 78.38 1388 THR D N 1
ATOM 14790 C CA . THR D 4 1388 ? 213.367 170.902 161.912 1.00 78.38 1388 THR D CA 1
ATOM 14791 C C . THR D 4 1388 ? 214.499 169.939 161.577 1.00 78.38 1388 THR D C 1
ATOM 14792 O O . THR D 4 1388 ? 215.487 170.347 160.959 1.00 78.38 1388 THR D O 1
ATOM 14796 N N . ASP D 4 1389 ? 214.363 168.657 161.927 1.00 79.81 1389 ASP D N 1
ATOM 14797 C CA . ASP D 4 1389 ? 215.363 167.679 161.510 1.00 79.81 1389 ASP D CA 1
ATOM 14798 C C . ASP D 4 1389 ? 215.387 167.541 159.993 1.00 79.81 1389 ASP D C 1
ATOM 14799 O O . ASP D 4 1389 ? 216.459 167.549 159.373 1.00 79.81 1389 ASP D O 1
ATOM 14804 N N . ARG D 4 1390 ? 214.206 167.426 159.376 1.00 79.12 1390 ARG D N 1
ATOM 14805 C CA . ARG D 4 1390 ? 214.143 167.308 157.922 1.00 79.12 1390 ARG D CA 1
ATOM 14806 C C . ARG D 4 1390 ? 214.744 168.534 157.249 1.00 79.12 1390 ARG D C 1
ATOM 14807 O O . ARG D 4 1390 ? 215.508 168.410 156.283 1.00 79.12 1390 ARG D O 1
ATOM 14815 N N . LEU D 4 1391 ? 214.426 169.727 157.756 1.00 78.53 1391 LEU D N 1
ATOM 14816 C CA . LEU D 4 1391 ? 215.054 170.936 157.233 1.00 78.53 1391 LEU D CA 1
ATOM 14817 C C . LEU D 4 1391 ? 216.559 170.929 157.471 1.00 78.53 1391 LEU D C 1
ATOM 14818 O O . LEU D 4 1391 ? 217.312 171.525 156.693 1.00 78.53 1391 LEU D O 1
ATOM 14823 N N . LYS D 4 1392 ? 217.018 170.256 158.530 1.00 82.94 1392 LYS D N 1
ATOM 14824 C CA . LYS D 4 1392 ? 218.453 170.147 158.769 1.00 82.94 1392 LYS D CA 1
ATOM 14825 C C . LYS D 4 1392 ? 219.130 169.320 157.682 1.00 82.94 1392 LYS D C 1
ATOM 14826 O O . LYS D 4 1392 ? 220.163 169.727 157.137 1.00 82.94 1392 LYS D O 1
ATOM 14832 N N . GLU D 4 1393 ? 218.571 168.151 157.347 1.00 84.66 1393 GLU D N 1
ATOM 14833 C CA . GLU D 4 1393 ? 219.161 167.431 156.215 1.00 84.66 1393 GLU D CA 1
ATOM 14834 C C . GLU D 4 1393 ? 218.990 168.201 154.910 1.00 84.66 1393 GLU D C 1
ATOM 14835 O O . GLU D 4 1393 ? 219.821 168.070 154.005 1.00 84.66 1393 GLU D O 1
ATOM 14841 N N . VAL D 4 1394 ? 217.936 169.013 154.794 1.00 85.75 1394 VAL D N 1
ATOM 14842 C CA . VAL D 4 1394 ? 217.755 169.816 153.584 1.00 85.75 1394 VAL D CA 1
ATOM 14843 C C . VAL D 4 1394 ? 218.892 170.823 153.434 1.00 85.75 1394 VAL D C 1
ATOM 14844 O O . VAL D 4 1394 ? 219.482 170.962 152.357 1.00 85.75 1394 VAL D O 1
ATOM 14848 N N . ILE D 4 1395 ? 219.218 171.538 154.515 1.00 88.01 1395 ILE D N 1
ATOM 14849 C CA . ILE D 4 1395 ? 220.289 172.530 154.425 1.00 88.01 1395 ILE D CA 1
ATOM 14850 C C . ILE D 4 1395 ? 221.646 171.852 154.287 1.00 88.01 1395 ILE D C 1
ATOM 14851 O O . ILE D 4 1395 ? 222.534 172.371 153.599 1.00 88.01 1395 ILE D O 1
ATOM 14856 N N . MET D 4 1396 ? 221.843 170.699 154.935 1.00 93.49 1396 MET D N 1
ATOM 14857 C CA . MET D 4 1396 ? 223.108 169.985 154.777 1.00 93.49 1396 MET D CA 1
ATOM 14858 C C . MET D 4 1396 ? 223.299 169.503 153.344 1.00 93.49 1396 MET D C 1
ATOM 14859 O O . MET D 4 1396 ? 224.416 169.538 152.815 1.00 93.49 1396 MET D O 1
ATOM 14864 N N . ASP D 4 1397 ? 222.222 169.043 152.702 1.00 95.61 1397 ASP D N 1
ATOM 14865 C CA . ASP D 4 1397 ? 222.319 168.617 151.309 1.00 95.61 1397 ASP D CA 1
ATOM 14866 C C . ASP D 4 1397 ? 222.693 169.781 150.400 1.00 95.61 1397 ASP D C 1
ATOM 14867 O O . ASP D 4 1397 ? 223.510 169.627 149.486 1.00 95.61 1397 ASP D O 1
ATOM 14872 N N . GLU D 4 1398 ? 222.106 170.951 150.635 1.00 95.54 1398 GLU D N 1
ATOM 14873 C CA . GLU D 4 1398 ? 222.388 172.128 149.822 1.00 95.54 1398 GLU D CA 1
ATOM 14874 C C . GLU D 4 1398 ? 223.791 172.661 150.092 1.00 95.54 1398 GLU D C 1
ATOM 14875 O O . GLU D 4 1398 ? 224.287 173.526 149.370 1.00 95.54 1398 GLU D O 1
ATOM 14881 N N . LEU D 4 1413 ? 218.498 180.202 150.307 1.00 71.78 1413 LEU D N 1
ATOM 14882 C CA . LEU D 4 1413 ? 219.452 179.686 151.280 1.00 71.78 1413 LEU D CA 1
ATOM 14883 C C . LEU D 4 1413 ? 219.247 180.334 152.645 1.00 71.78 1413 LEU D C 1
ATOM 14884 O O . LEU D 4 1413 ? 219.162 179.647 153.664 1.00 71.78 1413 LEU D O 1
ATOM 14886 N N . SER D 4 1414 ? 219.174 181.668 152.657 1.00 73.08 1414 SER D N 1
ATOM 14887 C CA . SER D 4 1414 ? 218.970 182.388 153.910 1.00 73.08 1414 SER D CA 1
ATOM 14888 C C . SER D 4 1414 ? 217.609 182.068 154.516 1.00 73.08 1414 SER D C 1
ATOM 14889 O O . SER D 4 1414 ? 217.488 181.901 155.736 1.00 73.08 1414 SER D O 1
ATOM 14892 N N . GLY D 4 1415 ? 216.573 181.980 153.680 1.00 69.36 1415 GLY D N 1
ATOM 14893 C CA . GLY D 4 1415 ? 215.240 181.709 154.195 1.00 69.36 1415 GLY D CA 1
ATOM 14894 C C . GLY D 4 1415 ? 215.128 180.349 154.859 1.00 69.36 1415 GLY D C 1
ATOM 14895 O O . GLY D 4 1415 ? 214.467 180.205 155.888 1.00 69.36 1415 GLY D O 1
ATOM 14896 N N . ILE D 4 1416 ? 215.775 179.335 154.281 1.00 70.93 1416 ILE D N 1
ATOM 14897 C CA . ILE D 4 1416 ? 215.670 177.981 154.818 1.00 70.93 1416 ILE D CA 1
ATOM 14898 C C . ILE D 4 1416 ? 216.348 177.891 156.181 1.00 70.93 1416 ILE D C 1
ATOM 14899 O O . ILE D 4 1416 ? 215.789 177.345 157.142 1.00 70.93 1416 ILE D O 1
ATOM 14904 N N . ILE D 4 1417 ? 217.565 178.427 156.290 1.00 69.44 1417 ILE D N 1
ATOM 14905 C CA . ILE D 4 1417 ? 218.246 178.400 157.581 1.00 69.44 1417 ILE D CA 1
ATOM 14906 C C . ILE D 4 1417 ? 217.505 179.267 158.592 1.00 69.44 1417 ILE D C 1
ATOM 14907 O O . ILE D 4 1417 ? 217.432 178.921 159.779 1.00 69.44 1417 ILE D O 1
ATOM 14912 N N . LEU D 4 1418 ? 216.916 180.380 158.146 1.00 67.32 1418 LEU D N 1
ATOM 14913 C CA . LEU D 4 1418 ? 216.187 181.246 159.064 1.00 67.32 1418 LEU D CA 1
ATOM 14914 C C . LEU D 4 1418 ? 214.938 180.557 159.602 1.00 67.32 1418 LEU D C 1
ATOM 14915 O O . LEU D 4 1418 ? 214.639 180.646 160.798 1.00 67.32 1418 LEU D O 1
ATOM 14920 N N . ILE D 4 1419 ? 214.202 179.852 158.739 1.00 66.64 1419 ILE D N 1
ATOM 14921 C CA . ILE D 4 1419 ? 213.008 179.146 159.195 1.00 66.64 1419 ILE D CA 1
ATOM 14922 C C . ILE D 4 1419 ? 213.390 177.975 160.096 1.00 66.64 1419 ILE D C 1
ATOM 14923 O O . ILE D 4 1419 ? 212.694 177.678 161.075 1.00 66.64 1419 ILE D O 1
ATOM 14928 N N . GLN D 4 1420 ? 214.505 177.300 159.797 1.00 70.67 1420 GLN D N 1
ATOM 14929 C CA . GLN D 4 1420 ? 214.966 176.229 160.677 1.00 70.67 1420 GLN D CA 1
ATOM 14930 C C . GLN D 4 1420 ? 215.304 176.769 162.063 1.00 70.67 1420 GLN D C 1
ATOM 14931 O O . GLN D 4 1420 ? 214.923 176.180 163.085 1.00 70.67 1420 GLN D O 1
ATOM 14937 N N . LEU D 4 1421 ? 216.010 177.901 162.115 1.00 69.43 1421 LEU D N 1
ATOM 14938 C CA . LEU D 4 1421 ? 216.321 178.523 163.398 1.00 69.43 1421 LEU D CA 1
ATOM 14939 C C . LEU D 4 1421 ? 215.054 178.966 164.118 1.00 69.43 1421 LEU D C 1
ATOM 14940 O O . LEU D 4 1421 ? 214.966 178.872 165.346 1.00 69.43 1421 LEU D O 1
ATOM 14945 N N . SER D 4 1422 ? 214.065 179.464 163.372 1.00 67.88 1422 SER D N 1
ATOM 14946 C CA . SER D 4 1422 ? 212.809 179.884 163.988 1.00 67.88 1422 SER D CA 1
ATOM 14947 C C . SER D 4 1422 ? 212.087 178.707 164.632 1.00 67.88 1422 SER D C 1
ATOM 14948 O O . SER D 4 1422 ? 211.586 178.812 165.758 1.00 67.88 1422 SER D O 1
ATOM 14951 N N . LEU D 4 1423 ? 212.017 177.575 163.928 1.00 70.57 1423 LEU D N 1
ATOM 14952 C CA . LEU D 4 1423 ? 211.377 176.394 164.505 1.00 70.57 1423 LEU D CA 1
ATOM 14953 C C . LEU D 4 1423 ? 212.152 175.874 165.711 1.00 70.57 1423 LEU D C 1
ATOM 14954 O O . LEU D 4 1423 ? 211.550 175.454 166.710 1.00 70.57 1423 LEU D O 1
ATOM 14959 N N . GLN D 4 1424 ? 213.486 175.897 165.642 1.00 75.04 1424 GLN D N 1
ATOM 14960 C CA . GLN D 4 1424 ? 214.285 175.477 166.790 1.00 75.04 1424 GLN D CA 1
ATOM 14961 C C . GLN D 4 1424 ? 214.038 176.381 167.993 1.00 75.04 1424 GLN D C 1
ATOM 14962 O O . GLN D 4 1424 ? 213.919 175.901 169.129 1.00 75.04 1424 GLN D O 1
ATOM 14968 N N . ASP D 4 1425 ? 213.958 177.693 167.763 1.00 74.87 1425 ASP D N 1
ATOM 14969 C CA . ASP D 4 1425 ? 213.675 178.626 168.848 1.00 74.87 1425 ASP D CA 1
ATOM 14970 C C . ASP D 4 1425 ? 212.280 178.408 169.416 1.00 74.87 1425 ASP D C 1
ATOM 14971 O O . ASP D 4 1425 ? 212.077 178.520 170.630 1.00 74.87 1425 ASP D O 1
ATOM 14976 N N . LEU D 4 1426 ? 211.301 178.108 168.556 1.00 72.90 1426 LEU D N 1
ATOM 14977 C CA . LEU D 4 1426 ? 209.961 177.803 169.047 1.00 72.90 1426 LEU D CA 1
ATOM 14978 C C . LEU D 4 1426 ? 209.992 176.583 169.956 1.00 72.90 1426 LEU D C 1
ATOM 14979 O O . LEU D 4 1426 ? 209.388 176.581 171.035 1.00 72.90 1426 LEU D O 1
ATOM 14984 N N . GLY D 4 1427 ? 210.695 175.532 169.531 1.00 75.57 1427 GLY D N 1
ATOM 14985 C CA . GLY D 4 1427 ? 210.793 174.343 170.364 1.00 75.57 1427 GLY D CA 1
ATOM 14986 C C . GLY D 4 1427 ? 211.470 174.620 171.692 1.00 75.57 1427 GLY D C 1
ATOM 14987 O O . GLY D 4 1427 ? 211.014 174.158 172.743 1.00 75.57 1427 GLY D O 1
ATOM 14988 N N . THR D 4 1428 ? 212.561 175.391 171.662 1.00 79.36 1428 THR D N 1
ATOM 14989 C CA . THR D 4 1428 ? 213.269 175.724 172.895 1.00 79.36 1428 THR D CA 1
ATOM 14990 C C . THR D 4 1428 ? 212.390 176.539 173.836 1.00 79.36 1428 THR D C 1
ATOM 14991 O O . THR D 4 1428 ? 212.349 176.274 175.044 1.00 79.36 1428 THR D O 1
ATOM 14995 N N . TYR D 4 1429 ? 211.668 177.527 173.302 1.00 79.42 1429 TYR D N 1
ATOM 14996 C CA . TYR D 4 1429 ? 210.784 178.334 174.137 1.00 79.42 1429 TYR D CA 1
ATOM 14997 C C . TYR D 4 1429 ? 209.654 177.493 174.717 1.00 79.42 1429 TYR D C 1
ATOM 14998 O O . TYR D 4 1429 ? 209.284 177.664 175.884 1.00 79.42 1429 TYR D O 1
ATOM 15007 N N . LEU D 4 1430 ? 209.094 176.580 173.919 1.00 78.58 1430 LEU D N 1
ATOM 15008 C CA . LEU D 4 1430 ? 208.015 175.736 174.419 1.00 78.58 1430 LEU D CA 1
ATOM 15009 C C . LEU D 4 1430 ? 208.501 174.809 175.527 1.00 78.58 1430 LEU D C 1
ATOM 15010 O O . LEU D 4 1430 ? 207.798 174.604 176.522 1.00 78.58 1430 LEU D O 1
ATOM 15015 N N . LEU D 4 1431 ? 209.701 174.240 175.376 1.00 82.77 1431 LEU D N 1
ATOM 15016 C CA . LEU D 4 1431 ? 210.212 173.372 176.433 1.00 82.77 1431 LEU D CA 1
ATOM 15017 C C . LEU D 4 1431 ? 210.681 174.159 177.651 1.00 82.77 1431 LEU D C 1
ATOM 15018 O O . LEU D 4 1431 ? 210.719 173.602 178.753 1.00 82.77 1431 LEU D O 1
ATOM 15023 N N . HIS D 4 1432 ? 211.036 175.432 177.482 1.00 82.79 1432 HIS D N 1
ATOM 15024 C CA . HIS D 4 1432 ? 211.450 176.274 178.596 1.00 82.79 1432 HIS D CA 1
ATOM 15025 C C . HIS D 4 1432 ? 210.281 176.972 179.280 1.00 82.79 1432 HIS D C 1
ATOM 15026 O O . HIS D 4 1432 ? 210.466 177.546 180.358 1.00 82.79 1432 HIS D O 1
ATOM 15033 N N . LEU D 4 1433 ? 209.087 176.935 178.688 1.00 83.49 1433 LEU D N 1
ATOM 15034 C CA . LEU D 4 1433 ? 207.911 177.571 179.273 1.00 83.49 1433 LEU D CA 1
ATOM 15035 C C . LEU D 4 1433 ? 207.188 176.645 180.246 1.00 83.49 1433 LEU D C 1
ATOM 15036 O O . LEU D 4 1433 ? 206.961 177.010 181.403 1.00 83.49 1433 LEU D O 1
ATOM 15041 N N . TYR D 4 1434 ? 206.823 175.450 179.795 1.00 83.17 1434 TYR D N 1
ATOM 15042 C CA . TYR D 4 1434 ? 206.117 174.496 180.642 1.00 83.17 1434 TYR D CA 1
ATOM 15043 C C . TYR D 4 1434 ? 207.093 173.651 181.455 1.00 83.17 1434 TYR D C 1
ATOM 15044 O O . TYR D 4 1434 ? 206.809 173.280 182.593 1.00 83.17 1434 TYR D O 1
ATOM 15053 N N . GLU D 4 1448 ? 203.016 154.039 176.625 1.00 77.16 1448 GLU D N 1
ATOM 15054 C CA . GLU D 4 1448 ? 202.376 154.306 177.907 1.00 77.16 1448 GLU D CA 1
ATOM 15055 C C . GLU D 4 1448 ? 202.464 155.785 178.265 1.00 77.16 1448 GLU D C 1
ATOM 15056 O O . GLU D 4 1448 ? 201.588 156.322 178.943 1.00 77.16 1448 GLU D O 1
ATOM 15058 N N . SER D 4 1449 ? 203.535 156.438 177.808 1.00 80.40 1449 SER D N 1
ATOM 15059 C CA . SER D 4 1449 ? 203.697 157.865 178.067 1.00 80.40 1449 SER D CA 1
ATOM 15060 C C . SER D 4 1449 ? 202.607 158.679 177.382 1.00 80.40 1449 SER D C 1
ATOM 15061 O O . SER D 4 1449 ? 202.082 159.637 177.961 1.00 80.40 1449 SER D O 1
ATOM 15063 N N . GLU D 4 1450 ? 202.258 158.314 176.146 1.00 82.23 1450 GLU D N 1
ATOM 15064 C CA . GLU D 4 1450 ? 201.212 159.035 175.427 1.00 82.23 1450 GLU D CA 1
ATOM 15065 C C . GLU D 4 1450 ? 199.860 158.889 176.115 1.00 82.23 1450 GLU D C 1
ATOM 15066 O O . GLU D 4 1450 ? 199.096 159.857 176.206 1.00 82.23 1450 GLU D O 1
ATOM 15068 N N . LEU D 4 1451 ? 199.545 157.685 176.600 1.00 82.25 1451 LEU D N 1
ATOM 15069 C CA . LEU D 4 1451 ? 198.280 157.475 177.294 1.00 82.25 1451 LEU D CA 1
ATOM 15070 C C . LEU D 4 1451 ? 198.218 158.279 178.588 1.00 82.25 1451 LEU D C 1
ATOM 15071 O O . LEU D 4 1451 ? 197.176 158.858 178.919 1.00 82.25 1451 LEU D O 1
ATOM 15073 N N . LYS D 4 1452 ? 199.325 158.326 179.333 1.00 82.17 1452 LYS D N 1
ATOM 15074 C CA . LYS D 4 1452 ? 199.343 159.075 180.585 1.00 82.17 1452 LYS D CA 1
ATOM 15075 C C . LYS D 4 1452 ? 199.297 160.579 180.346 1.00 82.17 1452 LYS D C 1
ATOM 15076 O O . LYS D 4 1452 ? 198.706 161.313 181.145 1.00 82.17 1452 LYS D O 1
ATOM 15078 N N . ASN D 4 1453 ? 199.909 161.054 179.258 1.00 82.28 1453 ASN D N 1
ATOM 15079 C CA . ASN D 4 1453 ? 199.932 162.485 178.978 1.00 82.28 1453 ASN D CA 1
ATOM 15080 C C . ASN D 4 1453 ? 198.562 163.029 178.592 1.00 82.28 1453 ASN D C 1
ATOM 15081 O O . ASN D 4 1453 ? 198.374 164.250 178.588 1.00 82.28 1453 ASN D O 1
ATOM 15083 N N . LYS D 4 1454 ? 197.607 162.156 178.267 1.00 79.94 1454 LYS D N 1
ATOM 15084 C CA . LYS D 4 1454 ? 196.273 162.601 177.883 1.00 79.94 1454 LYS D CA 1
ATOM 15085 C C . LYS D 4 1454 ? 195.493 163.211 179.040 1.00 79.94 1454 LYS D C 1
ATOM 15086 O O . LYS D 4 1454 ? 194.466 163.854 178.799 1.00 79.94 1454 LYS D O 1
ATOM 15088 N N . GLN D 4 1455 ? 195.946 163.030 180.276 1.00 73.52 1455 GLN D N 1
ATOM 15089 C CA . GLN D 4 1455 ? 195.263 163.594 181.433 1.00 73.52 1455 GLN D CA 1
ATOM 15090 C C . GLN D 4 1455 ? 196.140 164.627 182.134 1.00 73.52 1455 GLN D C 1
ATOM 15091 O O . GLN D 4 1455 ? 195.637 165.525 182.810 1.00 73.52 1455 GLN D O 1
ATOM 15093 N N . PHE D 4 1466 ? 207.682 187.993 174.125 1.00 71.56 1466 PHE D N 1
ATOM 15094 C CA . PHE D 4 1466 ? 208.774 187.093 174.480 1.00 71.56 1466 PHE D CA 1
ATOM 15095 C C . PHE D 4 1466 ? 209.314 186.375 173.249 1.00 71.56 1466 PHE D C 1
ATOM 15096 O O . PHE D 4 1466 ? 210.478 186.542 172.883 1.00 71.56 1466 PHE D O 1
ATOM 15098 N N . SER D 4 1467 ? 208.459 185.568 172.614 1.00 73.24 1467 SER D N 1
ATOM 15099 C CA . SER D 4 1467 ? 208.873 184.848 171.416 1.00 73.24 1467 SER D CA 1
ATOM 15100 C C . SER D 4 1467 ? 209.171 185.798 170.263 1.00 73.24 1467 SER D C 1
ATOM 15101 O O . SER D 4 1467 ? 210.070 185.532 169.457 1.00 73.24 1467 SER D O 1
ATOM 15103 N N . ALA D 4 1468 ? 208.424 186.899 170.164 1.00 72.56 1468 ALA D N 1
ATOM 15104 C CA . ALA D 4 1468 ? 208.684 187.881 169.116 1.00 72.56 1468 ALA D CA 1
ATOM 15105 C C . ALA D 4 1468 ? 210.071 188.490 169.271 1.00 72.56 1468 ALA D C 1
ATOM 15106 O O . ALA D 4 1468 ? 210.782 188.702 168.282 1.00 72.56 1468 ALA D O 1
ATOM 15108 N N . GLN D 4 1469 ? 210.473 188.780 170.511 1.00 71.59 1469 GLN D N 1
ATOM 15109 C CA . GLN D 4 1469 ? 211.813 189.305 170.754 1.00 71.59 1469 GLN D CA 1
ATOM 15110 C C . GLN D 4 1469 ? 212.878 188.292 170.351 1.00 71.59 1469 GLN D C 1
ATOM 15111 O O . GLN D 4 1469 ? 213.901 188.651 169.757 1.00 71.59 1469 GLN D O 1
ATOM 15113 N N . LEU D 4 1470 ? 212.651 187.014 170.667 1.00 70.52 1470 LEU D N 1
ATOM 15114 C CA . LEU D 4 1470 ? 213.603 185.976 170.286 1.00 70.52 1470 LEU D CA 1
ATOM 15115 C C . LEU D 4 1470 ? 213.717 185.867 168.770 1.00 70.52 1470 LEU D C 1
ATOM 15116 O O . LEU D 4 1470 ? 214.815 185.695 168.228 1.00 70.52 1470 LEU D O 1
ATOM 15118 N N . GLU D 4 1471 ? 212.586 185.958 168.069 1.00 70.02 1471 GLU D N 1
ATOM 15119 C CA . GLU D 4 1471 ? 212.609 185.914 166.610 1.00 70.02 1471 GLU D CA 1
ATOM 15120 C C . GLU D 4 1471 ? 213.342 187.121 166.036 1.00 70.02 1471 GLU D C 1
ATOM 15121 O O . GLU D 4 1471 ? 214.095 187.002 165.063 1.00 70.02 1471 GLU D O 1
ATOM 15123 N N . ASN D 4 1472 ? 213.127 188.299 166.626 1.00 71.61 1472 ASN D N 1
ATOM 15124 C CA . ASN D 4 1472 ? 213.784 189.508 166.138 1.00 71.61 1472 ASN D CA 1
ATOM 15125 C C . ASN D 4 1472 ? 215.282 189.475 166.421 1.00 71.61 1472 ASN D C 1
ATOM 15126 O O . ASN D 4 1472 ? 216.077 190.080 165.693 1.00 71.61 1472 ASN D O 1
ATOM 15128 N N . ILE D 4 1473 ? 215.685 188.770 167.478 1.00 71.35 1473 ILE D N 1
ATOM 15129 C CA . ILE D 4 1473 ? 217.088 188.706 167.876 1.00 71.35 1473 ILE D CA 1
ATOM 15130 C C . ILE D 4 1473 ? 217.889 187.861 166.894 1.00 71.35 1473 ILE D C 1
ATOM 15131 O O . ILE D 4 1473 ? 219.121 187.796 166.980 1.00 71.35 1473 ILE D O 1
ATOM 15133 N N . GLU D 4 1474 ? 217.199 187.202 165.960 1.00 72.10 1474 GLU D N 1
ATOM 15134 C CA . GLU D 4 1474 ? 217.893 186.383 164.969 1.00 72.10 1474 GLU D CA 1
ATOM 15135 C C . GLU D 4 1474 ? 218.799 187.231 164.086 1.00 72.10 1474 GLU D C 1
ATOM 15136 O O . GLU D 4 1474 ? 219.929 186.833 163.779 1.00 72.10 1474 GLU D O 1
ATOM 15138 N N . GLN D 4 1475 ? 218.326 188.400 163.668 1.00 73.80 1475 GLN D N 1
ATOM 15139 C CA . GLN D 4 1475 ? 219.117 189.287 162.822 1.00 73.80 1475 GLN D CA 1
ATOM 15140 C C . GLN D 4 1475 ? 219.340 190.637 163.498 1.00 73.80 1475 GLN D C 1
ATOM 15141 O O . GLN D 4 1475 ? 218.393 191.385 163.739 1.00 73.80 1475 GLN D O 1
#

GO terms:
  GO:0000217 DNA secondary structure binding (F, IDA)
  GO:0003680 minor groove of adenine-thymine-rich DNA binding (F, IDA)
  GO:0003690 double-stranded DNA binding (F, IDA)
  GO:0030892 mitotic cohesin complex (C, IDA)
  GO:0007064 mitotic sister chromatid cohesion (P, IGI)
  GO:0005634 nucleus (C, HDA)
  GO:0006302 double-strand break repair (P, IMP)
  GO:0000070 mitotic sister chromatid segregation (P, IMP)
  GO:0042802 identical protein binding (F, IPI)
  GO:0005515 protein binding (F, IPI)

Secondary structure (DSSP, 8-state):
-EEEEEEEESSSS--SEEEEE-TT-SEEEEE-STTSSHHHHHHHHHHHTT--SGGGT-SSSSS-S---B----S-EEEEEEEEETTEEEEEEEEE-TT--EEEEETTEEE-HHHHHHHHHHTT--TTTT-SEE-SS-STHHHHS-HHHHHHHHHHHHT-TTSHHHHHHHHHHHHHHHH--HHHHHHHHHHHHHHHHHHHHHHHHHHHHHHHHHHHHHHHS-SSS--SS-S-EEEEEES-SS-TTTS-EEEEEE-TTS----STTS-HHHHHHHHHHHHHHHHHHS--SEEEESSTTSS--HHHHHHHHHHHHHH--SSSEEEEE---TTTGGG-SEEEEEEEETTTTEEEEEE--SSS--/-----EEEEESSSS-SSEEEE----SSEEEEE--TTS-HHHHHHHHHHHSS-TTSS--HHHHHHHS--S-SS----EEEEEE---SS--S---SS----TTS--EEEEEE-SS-EEEE-SSS---SHHHHHHHHHHT---SS-TTEE-TT-HHHHHH--HHHHHHHHHHHTTHHHHHHHHHHHHHHHHHHHHHHHHHHHHHHHHHHHHHHHHHHHHHHHHHHHHHHHH---HHHHHHHHHHHHHHHHHHHHHHHHHHHHHHHHHHHHHHHHHHHHHHHHHHHHHHHHHHHHHSTT----EEEE---EEEE----SSSS-B---STTS-HHHHHHHHHHHHHHHHHHS--SEEEEESTTSS--HHHHHHHHHHHHHHTTSSEEEEE-SSSTTTTT-SEEEEEEE-SSSEEEEEE-HHHHHHHH-/--SHHHHHHHHHHHHHHHHHHHHHHHHHHHHHHHHH--BHHHHHH---HHHHHHHHHHHHHHHHHTSSEEEE-SSSPPEEEE-/-HHHHHHHHHHHHHH--HHHHHHHHHHH--HHHHHHHHHHHH--HHHHHHHHHHHHHHHHH--TTHHHHHHHHHHHHH-----HHHHHHHHHHHHHHHH--HHHHHHHHHHHHHHHHHHH-SS-HHHHHHHHHHTGGGS-SS--STT-EE----EE-HHHHHHHHHHHTT-THHHHHH---SHHHHHHHHHHHHHHHHHHHHHHHHHHHHHHSTTTSHHHHHHHHHHHHHSTT-TT--HHHHHHHHHHHHHHHHSSTT----HHHHHHHHHHHHHHHHHHHHHHHSS-S----S---HHHHHHHHHHHHHHHHHHS-THHHHHHHHHHHHHHH--HHHHHHHHHHHHHH--HHHHHHHHHTTTSHHHHTHHHHHHHHHHHHTSS-HHHHHHHHHHHHHHHHH-TTTT-SHHHHHHHHHHHHS--HHHHHHHHHHHHHSS--GGGHHHHHHTTT-SSHHHHHHHHHHHHHHHHH---HHHHHHHHHHHHHTTS-S-HHHHHHHHHHHHIIIIIHHHHHSS-TTTHHHHHHHHHHHHHHHTSSSTHHHHHHHHHHHHTTT-TTTS-SHHHHHHHHHHHHHHHHHHHHHHHH--HHHHHHHHHHHHHHTSSS----HHHHHHHHHHHH----HHHHHHHHHHHHHTT-----HHHHHHHHHHHHHTTTTS-HHHHHHHHHHHHHHHTTSSS-HHHHHHHHHHHHHHHHHHHHH---HHHHHHHHHHHHHHS------HHHHHHHHHHHT-STTS-HHHHHHHHHHHHHHHHH-GGGGGSHHHHHHHHHHHHTT-TTHHHHHHHHHHHHHHHHHHHHHHHS-S-EEES---HHHHHHHHTHHHHHHHHT-S-HHHHHHHHHHHHHHHHHT-S-GGGTHHHHHHHHT-S-HHHHHHHHHHHHHHHHHHHHHHHHTHHHHHHHHHHHHHHH-SSSTTT---SHHHHHHHT-SSTTHHHHHHHHHHHHHHHT--HHHHHHHHHHHHTPPPS-HHHHHHHHHHHHHHHHHHHHHHHH--HHHHHHHHHHHHHHHHHHHH--HHHHHT--HHHHHHTT-

B-factor: mean 57.74, std 31.5, range [11.21, 176.36]

InterPro domains:
  IPR003395 RecF/RecN/SMC, N-terminal [PF02463] (5-1211)
  IPR010935 SMCs flexible hinge [PF06470] (526-641)
  IPR010935 SMCs flexible hinge [SM00968] (527-642)
  IPR024704 Structural maintenance of chromosomes protein [PIRSF005719] (2-1218)
  IPR027417 P-loop containing nucleoside triphosphate hydrolase [G3DSA:3.40.50.300] (1-218)
  IPR027417 P-loop containing nucleoside triphosphate hydrolase [G3DSA:3.40.50.300] (956-1225)
  IPR027417 P-loop containing nucleoside triphosphate hydrolase [SSF52540] (3-284)
  IPR027417 P-loop containing nucleoside triphosphate hydrolase [SSF52540] (990-1209)
  IPR028468 Smc1, ATP-binding cassette domain [cd03275] (4-162)
  IPR028468 Smc1, ATP-binding cassette domain [cd03275] (1117-1220)
  IPR036277 SMCs flexible hinge superfamily [SSF75553] (489-686)

Nearest PDB structures (foldseek):
  6zz6-assembly1_D  TM=1.001E+00  e=0.000E+00  Saccharomyces cerevisiae S288C
  5me3-assembly1_A  TM=6.278E-01  e=4.169E-48  Eremothecium gossypii ATCC 10895
  5me3-assembly2_B  TM=6.170E-01  e=4.006E-47  Eremothecium gossypii ATCC 10895
  5o9z-assembly1_v  TM=2.631E-01  e=4.327E-06  Homo sapiens
  4c0q-assembly1_A  TM=1.894E-01  e=7.258E-05  Homo sapiens